Protein 2KPQ (pdb70)

Sequence (100 aa):
MEVQSMLLNDVKWEKPVTISLQNGAPRIFNGVYEAFDFLQHEWPARGDRAHEQALRLCRASLMGDVAGEIARTAFVAASRQAHCLMEDKAEAPNTIASGSMEVQSMLLNDVKWEKPVTISLQNGAPRIFNGVYEAFDFLQHEWPARGDRAHEQALRLCRASLMGDVAGEIARTAFVAASRQAHCLMEDKAEAPNTIASGSMEVQSMLLNDVKWEKPVTISLQNGAPRIFNGVYEAFDFLQHEWPARGDRAHEQALRLCRASLMGDVAGEIARTAFVAASRQAHCLMEDKAEAPNTIASGSMEVQSMLLNDVKWEKPVTISLQNGAPRIFNGVYEAFDFLQHEWPARGDRAHEQALRLCRASLMGDVAGEIARTAFVAASRQAHCLMEDKAEAPNTIASGSMEVQSMLLNDVKWEKPVTISLQNGAPRIFNGVYEAFDFLQHEWPARGDRAHEQALRLCRASLMGDVAGEIARTAFVAASRQAHCLMEDKAEAPNTIASGSMEVQSMLLNDVKWEKPVTISLQNGAPRIFNGVYEAFDFLQHEWPARGDRAHEQALRLCRASLMGDVAGEIARTAFVAASRQAHCLMEDKAEAPNTIASGSMEVQSMLLNDVKWEKPVTISLQNGAPRIFNGVYEAFDFLQHEWPARGDRAHEQALRLCRASLMGDVAGEIARTAFVAASRQAHCLMEDKAEAPNTIASGSMEVQSMLLNDVKWEKPVTISLQNGAPRIFNGVYEAFDFLQHEWPARGDRAHEQALRLCRASLMGDVAGEIARTAFVAASRQAHCLMEDKAEAPNTIASGSMEVQSMLLNDVKWEKPVTISLQNGAPRIFNGVYEAFDFLQHEWPARGDRAHEQALRLCRASLMGDVAGEIARTAFVAASRQAHCLMEDKAEAPNTIASGSMEVQSMLLNDVKWEKPVTISLQNGAPRIFNGVYEAFDFLQHEWPARGDRAHEQALRLCRASLMGDVAGEIARTAFVAASRQAHCLMEDKAEAPNTIASGSMEVQSMLLNDVKWEKPVTISLQNGAPRIFNGVYEAFDFLQHEWPARGDRAHEQALRLCRASLMGDVAGEIARTAFVAASRQAHCLMEDKAEAPNTIASGSMEVQSMLLNDVKWEKPVTISLQNGAPRIFNGVYEAFDFLQHEWPARGDRAHEQALRLCRASLMGDVAGEIARTAFVAASRQAHCLMEDKAEAPNTIASGSMEVQSMLLNDVKWEKPVTISLQNGAPRIFNGVYEAFDFLQHEWPARGDRAHEQALRLCRASLMGDVAGEIARTAFVAASRQAHCLMEDKAEAPNTIASGSMEVQSMLLNDVKWEKPVTISLQNGAPRIFNGVYEAFDFLQHEWPARGDRAHEQALRLCRASLMGDVAGEIARTAFVAASRQAHCLMEDKAEAPNTIASGSMEVQSMLLNDVKWEKPVTISLQNGAPRIFNGVYEAFDFLQHEWPARGDRAHEQALRLCRASLMGDVAGEIARTAFVAASRQAHCLMEDKAEAPNTIASGSMEVQSMLLNDVKWEKPVTISLQNGAPRIFNGVYEAFDFLQHEWPARGDRAHEQALRLCRASLMGDVAGEIARTAFVAASRQAHCLMEDKAEAPNTIASGSMEVQSMLLNDVKWEKPVTISLQNGAPRIFNGVYEAFDFLQHEWPARGDRAHEQALRLCRASLMGDVAGEIARTAFVAASRQAHCLMEDKAEAPNTIASGSMEVQSMLLNDVKWEKPVTISLQNGAPRIFNGVYEAFDFLQHEWPARGDRAHEQALRLCRASLMGDVAGEIARTAFVAASRQAHCLMEDKAEAPNTIASGSMEVQSMLLNDVKWEKPVTISLQNGAPRIFNGVYEAFDFLQHEWPARGDRAHEQALRLCRASLMGDVAGEIARTAFVAASRQAHCLMEDKAEAPNTIASGSMEVQSMLLNDVKWEKPVTISLQNGAPRIFNGVYEAFDFLQHEWPARGDRAHEQALRLCRASLMGDVAGEIARTAFVAASRQAHCLMEDKAEAPNTIASGS

Radius of gyration: 15.76 Å; Cα contacts (8 Å, |Δi|>4): 113; chains: 1; bounding box: 36×50×28 Å

CATH classification: 6.10.250.730

InterPro domains:
  IPR010385 Protein of unknown function DUF982 [PF06169] (15-85)

Nearest PDB structures (foldseek):
  2kpq-assembly1_A  TM=7.715E-01  e=2.551E-13  Agrobacterium fabrum str. C58
  2kpq-assembly1_A  TM=7.469E-01  e=4.978E-14  Agrobacterium fabrum str. C58
  3fy6-assembly2_B  TM=4.706E-01  e=4.687E+00  Vibrio cholerae
  2kpq-assembly1_A  TM=7.406E-01  e=2.016E-14  Agrobacterium fabrum str. C58
  4h3t-assembly1_A  TM=1.850E-01  e=7.872E+00  Acidimicrobium ferrooxidans DSM 10331

Organism: Agrobacterium fabrum (strain C58 / ATCC 33970) (NCBI:txid176299)

Structure (mmCIF, N/CA/C/O backbone):
data_2KPQ
#
_entry.id   2KPQ
#
loop_
_atom_site.group_PDB
_atom_site.id
_atom_site.type_symbol
_atom_site.label_atom_id
_atom_site.label_alt_id
_atom_site.label_comp_id
_atom_site.label_asym_id
_atom_site.label_entity_id
_atom_site.label_seq_id
_atom_site.pdbx_PDB_ins_code
_atom_site.Cartn_x
_atom_site.Cartn_y
_atom_site.Cartn_z
_atom_site.occupancy
_atom_site.B_iso_or_equiv
_atom_site.auth_seq_id
_atom_site.auth_comp_id
_atom_site.auth_asym_id
_atom_site.auth_atom_id
_atom_site.pdbx_PDB_model_num
ATOM 1 N N . MET A 1 1 ? -22.803 10.735 14.882 1.00 0.00 1 MET A N 1
ATOM 2 C CA . MET A 1 1 ? -22.696 9.257 14.872 1.00 0.00 1 MET A CA 1
ATOM 3 C C . MET A 1 1 ? -21.247 8.828 15.007 1.00 0.00 1 MET A C 1
ATOM 4 O O . MET A 1 1 ? -20.386 9.295 14.259 1.00 0.00 1 MET A O 1
ATOM 20 N N . GLU A 1 2 ? -20.976 7.949 15.959 1.00 0.00 2 GLU A N 1
ATOM 21 C CA . GLU A 1 2 ? -19.646 7.385 16.105 1.00 0.00 2 GLU A CA 1
ATOM 22 C C . GLU A 1 2 ? -19.369 6.434 14.952 1.00 0.00 2 GLU A C 1
ATOM 23 O O . GLU A 1 2 ? -19.946 5.347 14.878 1.00 0.00 2 GLU A O 1
ATOM 35 N N . VAL A 1 3 ? -18.511 6.859 14.040 1.00 0.00 3 VAL A N 1
ATOM 36 C CA . VAL A 1 3 ? -18.199 6.067 12.861 1.00 0.00 3 VAL A CA 1
ATOM 37 C C . VAL A 1 3 ? -17.252 4.925 13.205 1.00 0.00 3 VAL A C 1
ATOM 38 O O . VAL A 1 3 ? -16.529 4.982 14.200 1.00 0.00 3 VAL A O 1
ATOM 51 N N . GLN A 1 4 ? -17.266 3.889 12.376 1.00 0.00 4 GLN A N 1
ATOM 52 C CA . GLN A 1 4 ? -16.395 2.736 12.575 1.00 0.00 4 GLN A CA 1
ATOM 53 C C . GLN A 1 4 ? -14.974 3.062 12.133 1.00 0.00 4 GLN A C 1
ATOM 54 O O . GLN A 1 4 ? -14.041 2.292 12.362 1.00 0.00 4 GLN A O 1
ATOM 68 N N . SER A 1 5 ? -14.826 4.211 11.490 1.00 0.00 5 SER A N 1
ATOM 69 C CA . SER A 1 5 ? -13.522 4.735 11.137 1.00 0.00 5 SER A CA 1
ATOM 70 C C . SER A 1 5 ? -12.969 5.535 12.316 1.00 0.00 5 SER A C 1
ATOM 71 O O . SER A 1 5 ? -13.576 5.559 13.386 1.00 0.00 5 SER A O 1
ATOM 79 N N . MET A 1 6 ? -11.836 6.192 12.134 1.00 0.00 6 MET A N 1
ATOM 80 C CA . MET A 1 6 ? -11.230 6.946 13.222 1.00 0.00 6 MET A CA 1
ATOM 81 C C . MET A 1 6 ? -11.095 8.411 12.840 1.00 0.00 6 MET A C 1
ATOM 82 O O . MET A 1 6 ? -11.334 8.784 11.692 1.00 0.00 6 MET A O 1
ATOM 96 N N . LEU A 1 7 ? -10.719 9.237 13.804 1.00 0.00 7 LEU A N 1
ATOM 97 C CA . LEU A 1 7 ? -10.471 10.646 13.544 1.00 0.00 7 LEU A CA 1
ATOM 98 C C . LEU A 1 7 ? -9.016 10.831 13.132 1.00 0.00 7 LEU A C 1
ATOM 99 O O . LEU A 1 7 ? -8.693 11.666 12.290 1.00 0.00 7 LEU A O 1
ATOM 115 N N . LEU A 1 8 ? -8.144 10.027 13.728 1.00 0.00 8 LEU A N 1
ATOM 116 C CA . LEU A 1 8 ? -6.730 10.035 13.377 1.00 0.00 8 LEU A CA 1
ATOM 117 C C . LEU A 1 8 ? -6.499 9.231 12.103 1.00 0.00 8 LEU A C 1
ATOM 118 O O . LEU A 1 8 ? -5.463 9.357 11.450 1.00 0.00 8 LEU A O 1
ATOM 134 N N . ASN A 1 9 ? -7.475 8.403 11.757 1.00 0.00 9 ASN A N 1
ATOM 135 C CA . ASN A 1 9 ? -7.428 7.640 10.520 1.00 0.00 9 ASN A CA 1
ATOM 136 C C . ASN A 1 9 ? -8.682 7.915 9.709 1.00 0.00 9 ASN A C 1
ATOM 137 O O . ASN A 1 9 ? -9.707 7.254 9.894 1.00 0.00 9 ASN A O 1
ATOM 148 N N . ASP A 1 10 ? -8.586 8.913 8.836 1.00 0.00 10 ASP A N 1
ATOM 149 C CA . ASP A 1 10 ? -9.723 9.405 8.054 1.00 0.00 10 ASP A CA 1
ATOM 150 C C . ASP A 1 10 ? -10.465 8.269 7.367 1.00 0.00 10 ASP A C 1
ATOM 151 O O . ASP A 1 10 ? -11.694 8.196 7.408 1.00 0.00 10 ASP A O 1
ATOM 160 N N . VAL A 1 11 ? -9.712 7.383 6.746 1.00 0.00 11 VAL A N 1
ATOM 161 C CA . VAL A 1 11 ? -10.288 6.231 6.079 1.00 0.00 11 VAL A CA 1
ATOM 162 C C . VAL A 1 11 ? -9.725 4.938 6.663 1.00 0.00 11 VAL A C 1
ATOM 163 O O . VAL A 1 11 ? -8.535 4.634 6.531 1.00 0.00 11 VAL A O 1
ATOM 176 N N . LYS A 1 12 ? -10.582 4.196 7.341 1.00 0.00 12 LYS A N 1
ATOM 177 C CA . LYS A 1 12 ? -10.186 2.929 7.926 1.00 0.00 12 LYS A CA 1
ATOM 178 C C . LYS A 1 12 ? -10.369 1.811 6.907 1.00 0.00 12 LYS A C 1
ATOM 179 O O . LYS A 1 12 ? -11.297 1.848 6.099 1.00 0.00 12 LYS A O 1
ATOM 198 N N . TRP A 1 13 ? -9.487 0.826 6.949 1.00 0.00 13 TRP A N 1
ATOM 199 C CA . TRP A 1 13 ? -9.499 -0.249 5.974 1.00 0.00 13 TRP A CA 1
ATOM 200 C C . TRP A 1 13 ? -10.371 -1.397 6.473 1.00 0.00 13 TRP A C 1
ATOM 201 O O . TRP A 1 13 ? -10.985 -1.302 7.537 1.00 0.00 13 TRP A O 1
ATOM 222 N N . GLU A 1 14 ? -10.420 -2.477 5.704 1.00 0.00 14 GLU A N 1
ATOM 223 C CA . GLU A 1 14 ? -11.187 -3.654 6.088 1.00 0.00 14 GLU A CA 1
ATOM 224 C C . GLU A 1 14 ? -10.570 -4.306 7.322 1.00 0.00 14 GLU A C 1
ATOM 225 O O . GLU A 1 14 ? -11.281 -4.952 8.097 1.00 0.00 14 GLU A O 1
ATOM 237 N N . LYS A 1 15 ? -9.239 -4.126 7.453 1.00 0.00 15 LYS A N 1
ATOM 238 C CA . LYS A 1 15 ? -8.416 -4.567 8.601 1.00 0.00 15 LYS A CA 1
ATOM 239 C C . LYS A 1 15 ? -7.440 -5.705 8.239 1.00 0.00 15 LYS A C 1
ATOM 240 O O . LYS A 1 15 ? -6.243 -5.555 8.456 1.00 0.00 15 LYS A O 1
ATOM 259 N N . PRO A 1 16 ? -7.897 -6.857 7.695 1.00 0.00 16 PRO A N 1
ATOM 260 C CA . PRO A 1 16 ? -6.995 -7.980 7.387 1.00 0.00 16 PRO A CA 1
ATOM 261 C C . PRO A 1 16 ? -6.105 -7.733 6.161 1.00 0.00 16 PRO A C 1
ATOM 262 O O . PRO A 1 16 ? -6.120 -8.510 5.208 1.00 0.00 16 PRO A O 1
ATOM 273 N N . VAL A 1 17 ? -5.325 -6.660 6.202 1.00 0.00 17 VAL A N 1
ATOM 274 C CA . VAL A 1 17 ? -4.390 -6.338 5.130 1.00 0.00 17 VAL A CA 1
ATOM 275 C C . VAL A 1 17 ? -2.955 -6.477 5.633 1.00 0.00 17 VAL A C 1
ATOM 276 O O . VAL A 1 17 ? -2.481 -5.656 6.419 1.00 0.00 17 VAL A O 1
ATOM 289 N N . THR A 1 18 ? -2.280 -7.523 5.186 1.00 0.00 18 THR A N 1
ATOM 290 C CA . THR A 1 18 ? -0.949 -7.848 5.675 1.00 0.00 18 THR A CA 1
ATOM 291 C C . THR A 1 18 ? 0.132 -7.546 4.637 1.00 0.00 18 THR A C 1
ATOM 292 O O . THR A 1 18 ? 0.095 -8.053 3.516 1.00 0.00 18 THR A O 1
ATOM 303 N N . ILE A 1 19 ? 1.090 -6.712 5.018 1.00 0.00 19 ILE A N 1
ATOM 304 C CA . ILE A 1 19 ? 2.263 -6.458 4.193 1.00 0.00 19 ILE A CA 1
ATOM 305 C C . ILE A 1 19 ? 3.448 -7.258 4.723 1.00 0.00 19 ILE A C 1
ATOM 306 O O . ILE A 1 19 ? 3.854 -7.090 5.872 1.00 0.00 19 ILE A O 1
ATOM 322 N N . SER A 1 20 ? 3.983 -8.139 3.893 1.00 0.00 20 SER A N 1
ATOM 323 C CA . SER A 1 20 ? 5.108 -8.968 4.293 1.00 0.00 20 SER A CA 1
ATOM 324 C C . SER A 1 20 ? 6.413 -8.205 4.101 1.00 0.00 20 SER A C 1
ATOM 325 O O . SER A 1 20 ? 6.860 -7.992 2.973 1.00 0.00 20 SER A O 1
ATOM 333 N N . LEU A 1 21 ? 7.001 -7.767 5.204 1.00 0.00 21 LEU A N 1
ATOM 334 C CA . LEU A 1 21 ? 8.257 -7.035 5.159 1.00 0.00 21 LEU A CA 1
ATOM 335 C C . LEU A 1 21 ? 9.435 -7.999 5.191 1.00 0.00 21 LEU A C 1
ATOM 336 O O . LEU A 1 21 ? 9.538 -8.839 6.087 1.00 0.00 21 LEU A O 1
ATOM 352 N N . GLN A 1 22 ? 10.319 -7.867 4.210 1.00 0.00 22 GLN A N 1
ATOM 353 C CA . GLN A 1 22 ? 11.486 -8.735 4.098 1.00 0.00 22 GLN A CA 1
ATOM 354 C C . GLN A 1 22 ? 12.393 -8.580 5.312 1.00 0.00 22 GLN A C 1
ATOM 355 O O . GLN A 1 22 ? 12.797 -9.565 5.928 1.00 0.00 22 GLN A O 1
ATOM 369 N N . ASN A 1 23 ? 12.682 -7.336 5.666 1.00 0.00 23 ASN A N 1
ATOM 370 C CA . ASN A 1 23 ? 13.571 -7.044 6.784 1.00 0.00 23 ASN A CA 1
ATOM 371 C C . ASN A 1 23 ? 12.780 -6.759 8.049 1.00 0.00 23 ASN A C 1
ATOM 372 O O . ASN A 1 23 ? 13.317 -6.223 9.018 1.00 0.00 23 ASN A O 1
ATOM 383 N N . GLY A 1 24 ? 11.509 -7.128 8.044 1.00 0.00 24 GLY A N 1
ATOM 384 C CA . GLY A 1 24 ? 10.671 -6.899 9.196 1.00 0.00 24 GLY A CA 1
ATOM 385 C C . GLY A 1 24 ? 9.761 -8.069 9.481 1.00 0.00 24 GLY A C 1
ATOM 386 O O . GLY A 1 24 ? 10.225 -9.172 9.771 1.00 0.00 24 GLY A O 1
ATOM 390 N N . ALA A 1 25 ? 8.466 -7.836 9.373 1.00 0.00 25 ALA A N 1
ATOM 391 C CA . ALA A 1 25 ? 7.472 -8.849 9.680 1.00 0.00 25 ALA A CA 1
ATOM 392 C C . ALA A 1 25 ? 6.160 -8.517 8.982 1.00 0.00 25 ALA A C 1
ATOM 393 O O . ALA A 1 25 ? 5.978 -7.390 8.522 1.00 0.00 25 ALA A O 1
ATOM 400 N N . PRO A 1 26 ? 5.248 -9.500 8.857 1.00 0.00 26 PRO A N 1
ATOM 401 C CA . PRO A 1 26 ? 3.894 -9.268 8.341 1.00 0.00 26 PRO A CA 1
ATOM 402 C C . PRO A 1 26 ? 3.173 -8.166 9.112 1.00 0.00 26 PRO A C 1
ATOM 403 O O . PRO A 1 26 ? 2.695 -8.375 10.229 1.00 0.00 26 PRO A O 1
ATOM 414 N N . ARG A 1 27 ? 3.123 -6.988 8.516 1.00 0.00 27 ARG A N 1
ATOM 415 C CA . ARG A 1 27 ? 2.520 -5.834 9.152 1.00 0.00 27 ARG A CA 1
ATOM 416 C C . ARG A 1 27 ? 1.084 -5.656 8.681 1.00 0.00 27 ARG A C 1
ATOM 417 O O . ARG A 1 27 ? 0.832 -5.360 7.510 1.00 0.00 27 ARG A O 1
ATOM 438 N N . ILE A 1 28 ? 0.153 -5.864 9.596 1.00 0.00 28 ILE A N 1
ATOM 439 C CA . ILE A 1 28 ? -1.263 -5.738 9.298 1.00 0.00 28 ILE A CA 1
ATOM 440 C C . ILE A 1 28 ? -1.743 -4.326 9.615 1.00 0.00 28 ILE A C 1
ATOM 441 O O . ILE A 1 28 ? -1.645 -3.869 10.756 1.00 0.00 28 ILE A O 1
ATOM 457 N N . PHE A 1 29 ? -2.243 -3.635 8.600 1.00 0.00 29 PHE A N 1
ATOM 458 C CA . PHE A 1 29 ? -2.709 -2.264 8.763 1.00 0.00 29 PHE A CA 1
ATOM 459 C C . PHE A 1 29 ? -4.192 -2.239 9.099 1.00 0.00 29 PHE A C 1
ATOM 460 O O . PHE A 1 29 ? -4.935 -3.144 8.733 1.00 0.00 29 PHE A O 1
ATOM 477 N N . ASN A 1 30 ? -4.617 -1.193 9.787 1.00 0.00 30 ASN A N 1
ATOM 478 C CA . ASN A 1 30 ? -6.012 -1.044 10.170 1.00 0.00 30 ASN A CA 1
ATOM 479 C C . ASN A 1 30 ? -6.665 0.055 9.350 1.00 0.00 30 ASN A C 1
ATOM 480 O O . ASN A 1 30 ? -7.880 0.062 9.155 1.00 0.00 30 ASN A O 1
ATOM 491 N N . GLY A 1 31 ? -5.855 0.985 8.866 1.00 0.00 31 GLY A N 1
ATOM 492 C CA . GLY A 1 31 ? -6.382 2.102 8.119 1.00 0.00 31 GLY A CA 1
ATOM 493 C C . GLY A 1 31 ? -5.558 2.418 6.896 1.00 0.00 31 GLY A C 1
ATOM 494 O O . GLY A 1 31 ? -4.363 2.119 6.845 1.00 0.00 31 GLY A O 1
ATOM 498 N N . VAL A 1 32 ? -6.192 3.039 5.912 1.00 0.00 32 VAL A N 1
ATOM 499 C CA . VAL A 1 32 ? -5.520 3.389 4.671 1.00 0.00 32 VAL A CA 1
ATOM 500 C C . VAL A 1 32 ? -4.541 4.534 4.915 1.00 0.00 32 VAL A C 1
ATOM 501 O O . VAL A 1 32 ? -3.535 4.671 4.219 1.00 0.00 32 VAL A O 1
ATOM 514 N N . TYR A 1 33 ? -4.827 5.337 5.934 1.00 0.00 33 TYR A N 1
ATOM 515 C CA . TYR A 1 33 ? -3.964 6.454 6.289 1.00 0.00 33 TYR A CA 1
ATOM 516 C C . TYR A 1 33 ? -2.594 5.944 6.736 1.00 0.00 33 TYR A C 1
ATOM 517 O O . TYR A 1 33 ? -1.566 6.558 6.444 1.00 0.00 33 TYR A O 1
ATOM 535 N N . GLU A 1 34 ? -2.590 4.804 7.423 1.00 0.00 34 GLU A N 1
ATOM 536 C CA . GLU A 1 34 ? -1.346 4.185 7.867 1.00 0.00 34 GLU A CA 1
ATOM 537 C C . GLU A 1 34 ? -0.532 3.740 6.660 1.00 0.00 34 GLU A C 1
ATOM 538 O O . GLU A 1 34 ? 0.670 3.985 6.577 1.00 0.00 34 GLU A O 1
ATOM 550 N N . ALA A 1 35 ? -1.215 3.093 5.723 1.00 0.00 35 ALA A N 1
ATOM 551 C CA . ALA A 1 35 ? -0.582 2.570 4.524 1.00 0.00 35 ALA A CA 1
ATOM 552 C C . ALA A 1 35 ? -0.005 3.693 3.669 1.00 0.00 35 ALA A C 1
ATOM 553 O O . ALA A 1 35 ? 1.118 3.594 3.179 1.00 0.00 35 ALA A O 1
ATOM 560 N N . PHE A 1 36 ? -0.774 4.767 3.509 1.00 0.00 36 PHE A N 1
ATOM 561 C CA . PHE A 1 36 ? -0.332 5.925 2.737 1.00 0.00 36 PHE A CA 1
ATOM 562 C C . PHE A 1 36 ? 0.935 6.524 3.343 1.00 0.00 36 PHE A C 1
ATOM 563 O O . PHE A 1 36 ? 1.871 6.881 2.628 1.00 0.00 36 PHE A O 1
ATOM 580 N N . ASP A 1 37 ? 0.960 6.624 4.666 1.00 0.00 37 ASP A N 1
ATOM 581 C CA . ASP A 1 37 ? 2.127 7.143 5.371 1.00 0.00 37 ASP A CA 1
ATOM 582 C C . ASP A 1 37 ? 3.301 6.175 5.238 1.00 0.00 37 ASP A C 1
ATOM 583 O O . ASP A 1 37 ? 4.439 6.583 4.991 1.00 0.00 37 ASP A O 1
ATOM 592 N N . PHE A 1 38 ? 3.004 4.889 5.381 1.00 0.00 38 PHE A N 1
ATOM 593 C CA . PHE A 1 38 ? 4.000 3.827 5.254 1.00 0.00 38 PHE A CA 1
ATOM 594 C C . PHE A 1 38 ? 4.675 3.857 3.883 1.00 0.00 38 PHE A C 1
ATOM 595 O O . PHE A 1 38 ? 5.888 3.665 3.777 1.00 0.00 38 PHE A O 1
ATOM 612 N N . LEU A 1 39 ? 3.884 4.127 2.849 1.00 0.00 39 LEU A N 1
ATOM 613 C CA . LEU A 1 39 ? 4.378 4.185 1.474 1.00 0.00 39 LEU A CA 1
ATOM 614 C C . LEU A 1 39 ? 5.465 5.244 1.300 1.00 0.00 39 LEU A C 1
ATOM 615 O O . LEU A 1 39 ? 6.286 5.157 0.387 1.00 0.00 39 LEU A O 1
ATOM 631 N N . GLN A 1 40 ? 5.461 6.249 2.165 1.00 0.00 40 GLN A N 1
ATOM 632 C CA . GLN A 1 40 ? 6.418 7.340 2.052 1.00 0.00 40 GLN A CA 1
ATOM 633 C C . GLN A 1 40 ? 7.602 7.131 2.989 1.00 0.00 40 GLN A C 1
ATOM 634 O O . GLN A 1 40 ? 8.702 7.609 2.722 1.00 0.00 40 GLN A O 1
ATOM 648 N N . HIS A 1 41 ? 7.374 6.408 4.077 1.00 0.00 41 HIS A N 1
ATOM 649 C CA . HIS A 1 41 ? 8.413 6.198 5.079 1.00 0.00 41 HIS A CA 1
ATOM 650 C C . HIS A 1 41 ? 9.436 5.168 4.625 1.00 0.00 41 HIS A C 1
ATOM 651 O O . HIS A 1 41 ? 10.540 5.522 4.215 1.00 0.00 41 HIS A O 1
ATOM 666 N N . GLU A 1 42 ? 9.068 3.897 4.694 1.00 0.00 42 GLU A N 1
ATOM 667 C CA . GLU A 1 42 ? 10.010 2.826 4.411 1.00 0.00 42 GLU A CA 1
ATOM 668 C C . GLU A 1 42 ? 9.386 1.750 3.537 1.00 0.00 42 GLU A C 1
ATOM 669 O O . GLU A 1 42 ? 9.128 0.632 3.989 1.00 0.00 42 GLU A O 1
ATOM 681 N N . TRP A 1 43 ? 9.116 2.105 2.294 1.00 0.00 43 TRP A N 1
ATOM 682 C CA . TRP A 1 43 ? 8.693 1.135 1.302 1.00 0.00 43 TRP A CA 1
ATOM 683 C C . TRP A 1 43 ? 9.934 0.581 0.600 1.00 0.00 43 TRP A C 1
ATOM 684 O O . TRP A 1 43 ? 10.675 1.334 -0.035 1.00 0.00 43 TRP A O 1
ATOM 705 N N . PRO A 1 44 ? 10.179 -0.739 0.731 1.00 0.00 44 PRO A N 1
ATOM 706 C CA . PRO A 1 44 ? 11.415 -1.393 0.265 1.00 0.00 44 PRO A CA 1
ATOM 707 C C . PRO A 1 44 ? 11.788 -1.052 -1.180 1.00 0.00 44 PRO A C 1
ATOM 708 O O . PRO A 1 44 ? 12.752 -0.324 -1.425 1.00 0.00 44 PRO A O 1
ATOM 719 N N . ALA A 1 45 ? 11.031 -1.577 -2.129 1.00 0.00 45 ALA A N 1
ATOM 720 C CA . ALA A 1 45 ? 11.286 -1.315 -3.536 1.00 0.00 45 ALA A CA 1
ATOM 721 C C . ALA A 1 45 ? 10.186 -0.438 -4.103 1.00 0.00 45 ALA A C 1
ATOM 722 O O . ALA A 1 45 ? 9.067 -0.897 -4.305 1.00 0.00 45 ALA A O 1
ATOM 729 N N . ARG A 1 46 ? 10.508 0.824 -4.340 1.00 0.00 46 ARG A N 1
ATOM 730 C CA . ARG A 1 46 ? 9.520 1.805 -4.768 1.00 0.00 46 ARG A CA 1
ATOM 731 C C . ARG A 1 46 ? 8.921 1.414 -6.110 1.00 0.00 46 ARG A C 1
ATOM 732 O O . ARG A 1 46 ? 7.794 0.921 -6.174 1.00 0.00 46 ARG A O 1
ATOM 753 N N . GLY A 1 47 ? 9.647 1.675 -7.177 1.00 0.00 47 GLY A N 1
ATOM 754 C CA . GLY A 1 47 ? 9.266 1.149 -8.465 1.00 0.00 47 GLY A CA 1
ATOM 755 C C . GLY A 1 47 ? 9.113 2.219 -9.519 1.00 0.00 47 GLY A C 1
ATOM 756 O O . GLY A 1 47 ? 10.098 2.701 -10.080 1.00 0.00 47 GLY A O 1
ATOM 760 N N . ASP A 1 48 ? 7.871 2.620 -9.747 1.00 0.00 48 ASP A N 1
ATOM 761 C CA . ASP A 1 48 ? 7.540 3.558 -10.809 1.00 0.00 48 ASP A CA 1
ATOM 762 C C . ASP A 1 48 ? 6.105 4.069 -10.613 1.00 0.00 48 ASP A C 1
ATOM 763 O O . ASP A 1 48 ? 5.681 4.322 -9.478 1.00 0.00 48 ASP A O 1
ATOM 772 N N . ARG A 1 49 ? 5.364 4.207 -11.708 1.00 0.00 49 ARG A N 1
ATOM 773 C CA . ARG A 1 49 ? 3.994 4.707 -11.676 1.00 0.00 49 ARG A CA 1
ATOM 774 C C . ARG A 1 49 ? 3.096 3.870 -10.772 1.00 0.00 49 ARG A C 1
ATOM 775 O O . ARG A 1 49 ? 2.205 4.407 -10.123 1.00 0.00 49 ARG A O 1
ATOM 796 N N . ALA A 1 50 ? 3.328 2.561 -10.728 1.00 0.00 50 ALA A N 1
ATOM 797 C CA . ALA A 1 50 ? 2.537 1.676 -9.872 1.00 0.00 50 ALA A CA 1
ATOM 798 C C . ALA A 1 50 ? 2.658 2.087 -8.406 1.00 0.00 50 ALA A C 1
ATOM 799 O O . ALA A 1 50 ? 1.690 2.017 -7.649 1.00 0.00 50 ALA A O 1
ATOM 806 N N . HIS A 1 51 ? 3.849 2.530 -8.017 1.00 0.00 51 HIS A N 1
ATOM 807 C CA . HIS A 1 51 ? 4.072 3.042 -6.670 1.00 0.00 51 HIS A CA 1
ATOM 808 C C . HIS A 1 51 ? 3.252 4.312 -6.457 1.00 0.00 51 HIS A C 1
ATOM 809 O O . HIS A 1 51 ? 2.617 4.489 -5.415 1.00 0.00 51 HIS A O 1
ATOM 824 N N . GLU A 1 52 ? 3.261 5.186 -7.457 1.00 0.00 52 GLU A N 1
ATOM 825 C CA . GLU A 1 52 ? 2.502 6.428 -7.386 1.00 0.00 52 GLU A CA 1
ATOM 826 C C . GLU A 1 52 ? 1.003 6.147 -7.350 1.00 0.00 52 GLU A C 1
ATOM 827 O O . GLU A 1 52 ? 0.258 6.823 -6.646 1.00 0.00 52 GLU A O 1
ATOM 839 N N . GLN A 1 53 ? 0.573 5.135 -8.099 1.00 0.00 53 GLN A N 1
ATOM 840 C CA . GLN A 1 53 ? -0.828 4.725 -8.113 1.00 0.00 53 GLN A CA 1
ATOM 841 C C . GLN A 1 53 ? -1.282 4.309 -6.719 1.00 0.00 53 GLN A C 1
ATOM 842 O O . GLN A 1 53 ? -2.409 4.597 -6.313 1.00 0.00 53 GLN A O 1
ATOM 856 N N . ALA A 1 54 ? -0.393 3.640 -5.990 1.00 0.00 54 ALA A N 1
ATOM 857 C CA . ALA A 1 54 ? -0.677 3.237 -4.620 1.00 0.00 54 ALA A CA 1
ATOM 858 C C . ALA A 1 54 ? -0.986 4.455 -3.757 1.00 0.00 54 ALA A C 1
ATOM 859 O O . ALA A 1 54 ? -2.013 4.499 -3.080 1.00 0.00 54 ALA A O 1
ATOM 866 N N . LEU A 1 55 ? -0.103 5.452 -3.798 1.00 0.00 55 LEU A N 1
ATOM 867 C CA . LEU A 1 55 ? -0.316 6.691 -3.046 1.00 0.00 55 LEU A CA 1
ATOM 868 C C . LEU A 1 55 ? -1.554 7.429 -3.553 1.00 0.00 55 LEU A C 1
ATOM 869 O O . LEU A 1 55 ? -2.330 7.978 -2.769 1.00 0.00 55 LEU A O 1
ATOM 885 N N . ARG A 1 56 ? -1.725 7.424 -4.868 1.00 0.00 56 ARG A N 1
ATOM 886 C CA . ARG A 1 56 ? -2.835 8.107 -5.523 1.00 0.00 56 ARG A CA 1
ATOM 887 C C . ARG A 1 56 ? -4.176 7.590 -5.014 1.00 0.00 56 ARG A C 1
ATOM 888 O O . ARG A 1 56 ? -5.040 8.366 -4.600 1.00 0.00 56 ARG A O 1
ATOM 909 N N . LEU A 1 57 ? -4.335 6.275 -5.030 1.00 0.00 57 LEU A N 1
ATOM 910 C CA . LEU A 1 57 ? -5.587 5.653 -4.621 1.00 0.00 57 LEU A CA 1
ATOM 911 C C . LEU A 1 57 ? -5.822 5.808 -3.124 1.00 0.00 57 LEU A C 1
ATOM 912 O O . LEU A 1 57 ? -6.962 5.952 -2.685 1.00 0.00 57 LEU A O 1
ATOM 928 N N . CYS A 1 58 ? -4.750 5.792 -2.340 1.00 0.00 58 CYS A N 1
ATOM 929 C CA . CYS A 1 58 ? -4.863 6.034 -0.906 1.00 0.00 58 CYS A CA 1
ATOM 930 C C . CYS A 1 58 ? -5.351 7.458 -0.650 1.00 0.00 58 CYS A C 1
ATOM 931 O O . CYS A 1 58 ? -6.132 7.706 0.268 1.00 0.00 58 CYS A O 1
ATOM 939 N N . ARG A 1 59 ? -4.904 8.384 -1.491 1.00 0.00 59 ARG A N 1
ATOM 940 C CA . ARG A 1 59 ? -5.341 9.771 -1.418 1.00 0.00 59 ARG A CA 1
ATOM 941 C C . ARG A 1 59 ? -6.831 9.875 -1.742 1.00 0.00 59 ARG A C 1
ATOM 942 O O . ARG A 1 59 ? -7.573 10.614 -1.092 1.00 0.00 59 ARG A O 1
ATOM 963 N N . ALA A 1 60 ? -7.261 9.119 -2.745 1.00 0.00 60 ALA A N 1
ATOM 964 C CA . ALA A 1 60 ? -8.663 9.094 -3.146 1.00 0.00 60 ALA A CA 1
ATOM 965 C C . ALA A 1 60 ? -9.522 8.417 -2.081 1.00 0.00 60 ALA A C 1
ATOM 966 O O . ALA A 1 60 ? -10.693 8.759 -1.898 1.00 0.00 60 ALA A O 1
ATOM 973 N N . SER A 1 61 ? -8.933 7.460 -1.373 1.00 0.00 61 SER A N 1
ATOM 974 C CA . SER A 1 61 ? -9.622 6.775 -0.288 1.00 0.00 61 SER A CA 1
ATOM 975 C C . SER A 1 61 ? -9.949 7.750 0.843 1.00 0.00 61 SER A C 1
ATOM 976 O O . SER A 1 61 ? -10.962 7.604 1.522 1.00 0.00 61 SER A O 1
ATOM 984 N N . LEU A 1 62 ? -9.098 8.761 1.014 1.00 0.00 62 LEU A N 1
ATOM 985 C CA . LEU A 1 62 ? -9.311 9.790 2.031 1.00 0.00 62 LEU A CA 1
ATOM 986 C C . LEU A 1 62 ? -10.578 10.590 1.735 1.00 0.00 62 LEU A C 1
ATOM 987 O O . LEU A 1 62 ? -11.201 11.145 2.638 1.00 0.00 62 LEU A O 1
ATOM 1003 N N . MET A 1 63 ? -10.950 10.645 0.461 1.00 0.00 63 MET A N 1
ATOM 1004 C CA . MET A 1 63 ? -12.155 11.356 0.043 1.00 0.00 63 MET A CA 1
ATOM 1005 C C . MET A 1 63 ? -13.388 10.477 0.218 1.00 0.00 63 MET A C 1
ATOM 1006 O O . MET A 1 63 ? -14.516 10.968 0.260 1.00 0.00 63 MET A O 1
ATOM 1020 N N . GLY A 1 64 ? -13.163 9.176 0.332 1.00 0.00 64 GLY A N 1
ATOM 1021 C CA . GLY A 1 64 ? -14.262 8.243 0.451 1.00 0.00 64 GLY A CA 1
ATOM 1022 C C . GLY A 1 64 ? -14.802 7.829 -0.901 1.00 0.00 64 GLY A C 1
ATOM 1023 O O . GLY A 1 64 ? -15.995 7.559 -1.045 1.00 0.00 64 GLY A O 1
ATOM 1027 N N . ASP A 1 65 ? -13.926 7.789 -1.899 1.00 0.00 65 ASP A N 1
ATOM 1028 C CA . ASP A 1 65 ? -14.318 7.378 -3.243 1.00 0.00 65 ASP A CA 1
ATOM 1029 C C . ASP A 1 65 ? -13.720 6.025 -3.604 1.00 0.00 65 ASP A C 1
ATOM 1030 O O . ASP A 1 65 ? -13.841 5.564 -4.737 1.00 0.00 65 ASP A O 1
ATOM 1039 N N . VAL A 1 66 ? -13.076 5.395 -2.634 1.00 0.00 66 VAL A N 1
ATOM 1040 C CA . VAL A 1 66 ? -12.492 4.076 -2.828 1.00 0.00 66 VAL A CA 1
ATOM 1041 C C . VAL A 1 66 ? -12.870 3.175 -1.659 1.00 0.00 66 VAL A C 1
ATOM 1042 O O . VAL A 1 66 ? -12.849 3.610 -0.508 1.00 0.00 66 VAL A O 1
ATOM 1055 N N . ALA A 1 67 ? -13.242 1.938 -1.957 1.00 0.00 67 ALA A N 1
ATOM 1056 C CA . ALA A 1 67 ? -13.618 0.990 -0.920 1.00 0.00 67 ALA A CA 1
ATOM 1057 C C . ALA A 1 67 ? -12.417 0.159 -0.485 1.00 0.00 67 ALA A C 1
ATOM 1058 O O . ALA A 1 67 ? -11.371 0.172 -1.143 1.00 0.00 67 ALA A O 1
ATOM 1065 N N . GLY A 1 68 ? -12.586 -0.580 0.607 1.00 0.00 68 GLY A N 1
ATOM 1066 C CA . GLY A 1 68 ? -11.486 -1.308 1.213 1.00 0.00 68 GLY A CA 1
ATOM 1067 C C . GLY A 1 68 ? -10.819 -2.299 0.278 1.00 0.00 68 GLY A C 1
ATOM 1068 O O . GLY A 1 68 ? -9.621 -2.190 0.007 1.00 0.00 68 GLY A O 1
ATOM 1072 N N . GLU A 1 69 ? -11.587 -3.253 -0.229 1.00 0.00 69 GLU A N 1
ATOM 1073 C CA . GLU A 1 69 ? -11.034 -4.311 -1.067 1.00 0.00 69 GLU A CA 1
ATOM 1074 C C . GLU A 1 69 ? -10.574 -3.757 -2.412 1.00 0.00 69 GLU A C 1
ATOM 1075 O O . GLU A 1 69 ? -9.663 -4.303 -3.038 1.00 0.00 69 GLU A O 1
ATOM 1087 N N . ILE A 1 70 ? -11.191 -2.662 -2.845 1.00 0.00 70 ILE A N 1
ATOM 1088 C CA . ILE A 1 70 ? -10.807 -2.008 -4.093 1.00 0.00 70 ILE A CA 1
ATOM 1089 C C . ILE A 1 70 ? -9.369 -1.501 -4.007 1.00 0.00 70 ILE A C 1
ATOM 1090 O O . ILE A 1 70 ? -8.517 -1.867 -4.825 1.00 0.00 70 ILE A O 1
ATOM 1106 N N . ALA A 1 71 ? -9.098 -0.677 -2.998 1.00 0.00 71 ALA A N 1
ATOM 1107 C CA . ALA A 1 71 ? -7.754 -0.161 -2.770 1.00 0.00 71 ALA A CA 1
ATOM 1108 C C . ALA A 1 71 ? -6.802 -1.299 -2.432 1.00 0.00 71 ALA A C 1
ATOM 1109 O O . ALA A 1 71 ? -5.649 -1.304 -2.851 1.00 0.00 71 ALA A O 1
ATOM 1116 N N . ARG A 1 72 ? -7.313 -2.270 -1.688 1.00 0.00 72 ARG A N 1
ATOM 1117 C CA . ARG A 1 72 ? -6.542 -3.438 -1.278 1.00 0.00 72 ARG A CA 1
ATOM 1118 C C . ARG A 1 72 ? -5.993 -4.192 -2.485 1.00 0.00 72 ARG A C 1
ATOM 1119 O O . ARG A 1 72 ? -4.800 -4.481 -2.554 1.00 0.00 72 ARG A O 1
ATOM 1140 N N . THR A 1 73 ? -6.866 -4.490 -3.439 1.00 0.00 73 THR A N 1
ATOM 1141 C CA . THR A 1 73 ? -6.475 -5.231 -4.634 1.00 0.00 73 THR A CA 1
ATOM 1142 C C . THR A 1 73 ? -5.418 -4.462 -5.427 1.00 0.00 73 THR A C 1
ATOM 1143 O O . THR A 1 73 ? -4.431 -5.035 -5.892 1.00 0.00 73 THR A O 1
ATOM 1154 N N . ALA A 1 74 ? -5.612 -3.153 -5.548 1.00 0.00 74 ALA A N 1
ATOM 1155 C CA . ALA A 1 74 ? -4.680 -2.312 -6.287 1.00 0.00 74 ALA A CA 1
ATOM 1156 C C . ALA A 1 74 ? -3.367 -2.154 -5.525 1.00 0.00 74 ALA A C 1
ATOM 1157 O O . ALA A 1 74 ? -2.299 -2.033 -6.123 1.00 0.00 74 ALA A O 1
ATOM 1164 N N . PHE A 1 75 ? -3.455 -2.169 -4.201 1.00 0.00 75 PHE A N 1
ATOM 1165 C CA . PHE A 1 75 ? -2.276 -2.080 -3.350 1.00 0.00 75 PHE A CA 1
ATOM 1166 C C . PHE A 1 75 ? -1.401 -3.314 -3.553 1.00 0.00 75 PHE A C 1
ATOM 1167 O O . PHE A 1 75 ? -0.172 -3.229 -3.546 1.00 0.00 75 PHE A O 1
ATOM 1184 N N . VAL A 1 76 ? -2.049 -4.458 -3.751 1.00 0.00 76 VAL A N 1
ATOM 1185 C CA . VAL A 1 76 ? -1.347 -5.701 -4.042 1.00 0.00 76 VAL A CA 1
ATOM 1186 C C . VAL A 1 76 ? -0.653 -5.611 -5.400 1.00 0.00 76 VAL A C 1
ATOM 1187 O O . VAL A 1 76 ? 0.457 -6.111 -5.573 1.00 0.00 76 VAL A O 1
ATOM 1200 N N . ALA A 1 77 ? -1.303 -4.950 -6.352 1.00 0.00 77 ALA A N 1
ATOM 1201 C CA . ALA A 1 77 ? -0.725 -4.747 -7.677 1.00 0.00 77 ALA A CA 1
ATOM 1202 C C . ALA A 1 77 ? 0.529 -3.880 -7.594 1.00 0.00 77 ALA A C 1
ATOM 1203 O O . ALA A 1 77 ? 1.501 -4.105 -8.316 1.00 0.00 77 ALA A O 1
ATOM 1210 N N . ALA A 1 78 ? 0.505 -2.896 -6.704 1.00 0.00 78 ALA A N 1
ATOM 1211 C CA . ALA A 1 78 ? 1.666 -2.046 -6.474 1.00 0.00 78 ALA A CA 1
ATOM 1212 C C . ALA A 1 78 ? 2.766 -2.830 -5.765 1.00 0.00 78 ALA A C 1
ATOM 1213 O O . ALA A 1 78 ? 3.946 -2.711 -6.096 1.00 0.00 78 ALA A O 1
ATOM 1220 N N . SER A 1 79 ? 2.364 -3.643 -4.795 1.00 0.00 79 SER A N 1
ATOM 1221 C CA . SER A 1 79 ? 3.296 -4.498 -4.070 1.00 0.00 79 SER A CA 1
ATOM 1222 C C . SER A 1 79 ? 3.898 -5.543 -5.010 1.00 0.00 79 SER A C 1
ATOM 1223 O O . SER A 1 79 ? 5.006 -6.035 -4.792 1.00 0.00 79 SER A O 1
ATOM 1231 N N . ARG A 1 80 ? 3.157 -5.865 -6.064 1.00 0.00 80 ARG A N 1
ATOM 1232 C CA . ARG A 1 80 ? 3.615 -6.792 -7.089 1.00 0.00 80 ARG A CA 1
ATOM 1233 C C . ARG A 1 80 ? 4.849 -6.244 -7.800 1.00 0.00 80 ARG A C 1
ATOM 1234 O O . ARG A 1 80 ? 5.812 -6.974 -8.036 1.00 0.00 80 ARG A O 1
ATOM 1255 N N . GLN A 1 81 ? 4.825 -4.952 -8.110 1.00 0.00 81 GLN A N 1
ATOM 1256 C CA . GLN A 1 81 ? 5.962 -4.289 -8.742 1.00 0.00 81 GLN A CA 1
ATOM 1257 C C . GLN A 1 81 ? 7.165 -4.307 -7.804 1.00 0.00 81 GLN A C 1
ATOM 1258 O O . GLN A 1 81 ? 8.299 -4.529 -8.227 1.00 0.00 81 GLN A O 1
ATOM 1272 N N . ALA A 1 82 ? 6.895 -4.111 -6.519 1.00 0.00 82 ALA A N 1
ATOM 1273 C CA . ALA A 1 82 ? 7.935 -4.126 -5.498 1.00 0.00 82 ALA A CA 1
ATOM 1274 C C . ALA A 1 82 ? 8.398 -5.549 -5.198 1.00 0.00 82 ALA A C 1
ATOM 1275 O O . ALA A 1 82 ? 9.424 -5.753 -4.546 1.00 0.00 82 ALA A O 1
ATOM 1282 N N . HIS A 1 83 ? 7.623 -6.525 -5.675 1.00 0.00 83 HIS A N 1
ATOM 1283 C CA . HIS A 1 83 ? 7.882 -7.946 -5.421 1.00 0.00 83 HIS A CA 1
ATOM 1284 C C . HIS A 1 83 ? 7.797 -8.236 -3.922 1.00 0.00 83 HIS A C 1
ATOM 1285 O O . HIS A 1 83 ? 8.420 -9.169 -3.418 1.00 0.00 83 HIS A O 1
ATOM 1300 N N . CYS A 1 84 ? 6.995 -7.443 -3.225 1.00 0.00 84 CYS A N 1
ATOM 1301 C CA . CYS A 1 84 ? 6.867 -7.544 -1.776 1.00 0.00 84 CYS A CA 1
ATOM 1302 C C . CYS A 1 84 ? 5.535 -8.205 -1.427 1.00 0.00 84 CYS A C 1
ATOM 1303 O O . CYS A 1 84 ? 4.955 -7.963 -0.367 1.00 0.00 84 CYS A O 1
ATOM 1311 N N . LEU A 1 85 ? 5.076 -9.058 -2.336 1.00 0.00 85 LEU A N 1
ATOM 1312 C CA . LEU A 1 85 ? 3.778 -9.709 -2.218 1.00 0.00 85 LEU A CA 1
ATOM 1313 C C . LEU A 1 85 ? 3.684 -10.575 -0.967 1.00 0.00 85 LEU A C 1
ATOM 1314 O O . LEU A 1 85 ? 4.633 -11.269 -0.600 1.00 0.00 85 LEU A O 1
ATOM 1330 N N . MET A 1 86 ? 2.528 -10.521 -0.320 1.00 0.00 86 MET A N 1
ATOM 1331 C CA . MET A 1 86 ? 2.255 -11.360 0.835 1.00 0.00 86 MET A CA 1
ATOM 1332 C C . MET A 1 86 ? 2.124 -12.817 0.412 1.00 0.00 86 MET A C 1
ATOM 1333 O O . MET A 1 86 ? 1.325 -13.144 -0.465 1.00 0.00 86 MET A O 1
ATOM 1347 N N . GLU A 1 87 ? 2.918 -13.682 1.024 1.00 0.00 87 GLU A N 1
ATOM 1348 C CA . GLU A 1 87 ? 2.815 -15.109 0.774 1.00 0.00 87 GLU A CA 1
ATOM 1349 C C . GLU A 1 87 ? 1.531 -15.643 1.404 1.00 0.00 87 GLU A C 1
ATOM 1350 O O . GLU A 1 87 ? 1.352 -15.581 2.622 1.00 0.00 87 GLU A O 1
ATOM 1362 N N . ASP A 1 88 ? 0.632 -16.131 0.554 1.00 0.00 88 ASP A N 1
ATOM 1363 C CA . ASP A 1 88 ? -0.707 -16.548 0.973 1.00 0.00 88 ASP A CA 1
ATOM 1364 C C . ASP A 1 88 ? -0.658 -17.657 2.021 1.00 0.00 88 ASP A C 1
ATOM 1365 O O . ASP A 1 88 ? 0.171 -18.565 1.945 1.00 0.00 88 ASP A O 1
ATOM 1374 N N . LYS A 1 89 ? -1.555 -17.565 2.999 1.00 0.00 89 LYS A N 1
ATOM 1375 C CA . LYS A 1 89 ? -1.635 -18.539 4.083 1.00 0.00 89 LYS A CA 1
ATOM 1376 C C . LYS A 1 89 ? -2.960 -19.290 4.043 1.00 0.00 89 LYS A C 1
ATOM 1377 O O . LYS A 1 89 ? -3.893 -18.886 3.349 1.00 0.00 89 LYS A O 1
ATOM 1396 N N . ALA A 1 90 ? -3.042 -20.374 4.797 1.00 0.00 90 ALA A N 1
ATOM 1397 C CA . ALA A 1 90 ? -4.260 -21.159 4.877 1.00 0.00 90 ALA A CA 1
ATOM 1398 C C . ALA A 1 90 ? -4.787 -21.171 6.305 1.00 0.00 90 ALA A C 1
ATOM 1399 O O . ALA A 1 90 ? -4.030 -21.397 7.252 1.00 0.00 90 ALA A O 1
ATOM 1406 N N . GLU A 1 91 ? -6.075 -20.913 6.462 1.00 0.00 91 GLU A N 1
ATOM 1407 C CA . GLU A 1 91 ? -6.696 -20.927 7.777 1.00 0.00 91 GLU A CA 1
ATOM 1408 C C . GLU A 1 91 ? -7.087 -22.350 8.152 1.00 0.00 91 GLU A C 1
ATOM 1409 O O . GLU A 1 91 ? -7.680 -23.066 7.342 1.00 0.00 91 GLU A O 1
ATOM 1421 N N . ALA A 1 92 ? -6.742 -22.745 9.377 1.00 0.00 92 ALA A N 1
ATOM 1422 C CA . ALA A 1 92 ? -6.941 -24.117 9.851 1.00 0.00 92 ALA A CA 1
ATOM 1423 C C . ALA A 1 92 ? -6.258 -25.120 8.918 1.00 0.00 92 ALA A C 1
ATOM 1424 O O . ALA A 1 92 ? -6.916 -25.832 8.161 1.00 0.00 92 ALA A O 1
ATOM 1431 N N . PRO A 1 93 ? -4.917 -25.169 8.948 1.00 0.00 93 PRO A N 1
ATOM 1432 C CA . PRO A 1 93 ? -4.138 -26.014 8.049 1.00 0.00 93 PRO A CA 1
ATOM 1433 C C . PRO A 1 93 ? -3.934 -27.433 8.581 1.00 0.00 93 PRO A C 1
ATOM 1434 O O . PRO A 1 93 ? -3.455 -28.310 7.861 1.00 0.00 93 PRO A O 1
ATOM 1445 N N . ASN A 1 94 ? -4.293 -27.659 9.839 1.00 0.00 94 ASN A N 1
ATOM 1446 C CA . ASN A 1 94 ? -4.112 -28.966 10.456 1.00 0.00 94 ASN A CA 1
ATOM 1447 C C . ASN A 1 94 ? -5.452 -29.636 10.701 1.00 0.00 94 ASN A C 1
ATOM 1448 O O . ASN A 1 94 ? -6.138 -29.345 11.683 1.00 0.00 94 ASN A O 1
ATOM 1459 N N . THR A 1 95 ? -5.821 -30.527 9.800 1.00 0.00 95 THR A N 1
ATOM 1460 C CA . THR A 1 95 ? -7.092 -31.222 9.884 1.00 0.00 95 THR A CA 1
ATOM 1461 C C . THR A 1 95 ? -6.881 -32.706 10.167 1.00 0.00 95 THR A C 1
ATOM 1462 O O . THR A 1 95 ? -5.752 -33.152 10.381 1.00 0.00 95 THR A O 1
ATOM 1473 N N . ILE A 1 96 ? -7.965 -33.463 10.174 1.00 0.00 96 ILE A N 1
ATOM 1474 C CA . ILE A 1 96 ? -7.895 -34.895 10.406 1.00 0.00 96 ILE A CA 1
ATOM 1475 C C . ILE A 1 96 ? -8.686 -35.627 9.321 1.00 0.00 96 ILE A C 1
ATOM 1476 O O . ILE A 1 96 ? -9.607 -35.055 8.732 1.00 0.00 96 ILE A O 1
ATOM 1492 N N . ALA A 1 97 ? -8.316 -36.871 9.039 1.00 0.00 97 ALA A N 1
ATOM 1493 C CA . ALA A 1 97 ? -8.946 -37.627 7.962 1.00 0.00 97 ALA A CA 1
ATOM 1494 C C . ALA A 1 97 ? -10.323 -38.133 8.377 1.00 0.00 97 ALA A C 1
ATOM 1495 O O . ALA A 1 97 ? -11.257 -38.146 7.575 1.00 0.00 97 ALA A O 1
ATOM 1502 N N . SER A 1 98 ? -10.445 -38.556 9.627 1.00 0.00 98 SER A N 1
ATOM 1503 C CA . SER A 1 98 ? -11.720 -39.025 10.145 1.00 0.00 98 SER A CA 1
ATOM 1504 C C . SER A 1 98 ? -12.596 -37.852 10.581 1.00 0.00 98 SER A C 1
ATOM 1505 O O . SER A 1 98 ? -12.385 -37.259 11.643 1.00 0.00 98 SER A O 1
ATOM 1513 N N . GLY A 1 99 ? -13.573 -37.512 9.754 1.00 0.00 99 GLY A N 1
ATOM 1514 C CA . GLY A 1 99 ? -14.462 -36.414 10.070 1.00 0.00 99 GLY A CA 1
ATOM 1515 C C . GLY A 1 99 ? -15.902 -36.733 9.731 1.00 0.00 99 GLY A C 1
ATOM 1516 O O . GLY A 1 99 ? -16.695 -37.072 10.611 1.00 0.00 99 GLY A O 1
ATOM 1520 N N . SER A 1 100 ? -16.238 -36.624 8.456 1.00 0.00 100 SER A N 1
ATOM 1521 C CA . SER A 1 100 ? -17.578 -36.924 7.989 1.00 0.00 100 SER A CA 1
ATOM 1522 C C . SER A 1 100 ? -17.506 -37.836 6.768 1.00 0.00 100 SER A C 1
ATOM 1523 O O . SER A 1 100 ? -17.455 -37.319 5.633 1.00 0.00 100 SER A O 1
ATOM 1532 N N . MET A 1 1 ? 8.878 17.639 5.296 1.00 0.00 1 MET A N 2
ATOM 1533 C CA . MET A 1 1 ? 7.405 17.652 5.163 1.00 0.00 1 MET A CA 2
ATOM 1534 C C . MET A 1 1 ? 6.767 16.931 6.339 1.00 0.00 1 MET A C 2
ATOM 1535 O O . MET A 1 1 ? 7.147 15.809 6.674 1.00 0.00 1 MET A O 2
ATOM 1551 N N . GLU A 1 2 ? 5.800 17.579 6.971 1.00 0.00 2 GLU A N 2
ATOM 1552 C CA . GLU A 1 2 ? 5.132 17.008 8.131 1.00 0.00 2 GLU A CA 2
ATOM 1553 C C . GLU A 1 2 ? 4.035 16.036 7.716 1.00 0.00 2 GLU A C 2
ATOM 1554 O O . GLU A 1 2 ? 2.844 16.365 7.744 1.00 0.00 2 GLU A O 2
ATOM 1566 N N . VAL A 1 3 ? 4.448 14.853 7.292 1.00 0.00 3 VAL A N 2
ATOM 1567 C CA . VAL A 1 3 ? 3.518 13.775 7.005 1.00 0.00 3 VAL A CA 2
ATOM 1568 C C . VAL A 1 3 ? 3.362 12.894 8.240 1.00 0.00 3 VAL A C 2
ATOM 1569 O O . VAL A 1 3 ? 3.898 11.787 8.323 1.00 0.00 3 VAL A O 2
ATOM 1582 N N . GLN A 1 4 ? 2.646 13.430 9.216 1.00 0.00 4 GLN A N 2
ATOM 1583 C CA . GLN A 1 4 ? 2.521 12.803 10.522 1.00 0.00 4 GLN A CA 2
ATOM 1584 C C . GLN A 1 4 ? 1.589 11.603 10.474 1.00 0.00 4 GLN A C 2
ATOM 1585 O O . GLN A 1 4 ? 0.579 11.613 9.765 1.00 0.00 4 GLN A O 2
ATOM 1599 N N . SER A 1 5 ? 1.936 10.574 11.229 1.00 0.00 5 SER A N 2
ATOM 1600 C CA . SER A 1 5 ? 1.090 9.405 11.371 1.00 0.00 5 SER A CA 2
ATOM 1601 C C . SER A 1 5 ? -0.108 9.745 12.254 1.00 0.00 5 SER A C 2
ATOM 1602 O O . SER A 1 5 ? 0.018 9.860 13.475 1.00 0.00 5 SER A O 2
ATOM 1610 N N . MET A 1 6 ? -1.255 9.948 11.631 1.00 0.00 6 MET A N 2
ATOM 1611 C CA . MET A 1 6 ? -2.465 10.300 12.356 1.00 0.00 6 MET A CA 2
ATOM 1612 C C . MET A 1 6 ? -3.282 9.056 12.658 1.00 0.00 6 MET A C 2
ATOM 1613 O O . MET A 1 6 ? -3.497 8.216 11.784 1.00 0.00 6 MET A O 2
ATOM 1627 N N . LEU A 1 7 ? -3.731 8.946 13.899 1.00 0.00 7 LEU A N 2
ATOM 1628 C CA . LEU A 1 7 ? -4.499 7.791 14.340 1.00 0.00 7 LEU A CA 2
ATOM 1629 C C . LEU A 1 7 ? -5.954 7.928 13.915 1.00 0.00 7 LEU A C 2
ATOM 1630 O O . LEU A 1 7 ? -6.669 6.937 13.764 1.00 0.00 7 LEU A O 2
ATOM 1646 N N . LEU A 1 8 ? -6.382 9.165 13.711 1.00 0.00 8 LEU A N 2
ATOM 1647 C CA . LEU A 1 8 ? -7.747 9.440 13.295 1.00 0.00 8 LEU A CA 2
ATOM 1648 C C . LEU A 1 8 ? -7.902 9.191 11.801 1.00 0.00 8 LEU A C 2
ATOM 1649 O O . LEU A 1 8 ? -7.542 10.032 10.979 1.00 0.00 8 LEU A O 2
ATOM 1665 N N . ASN A 1 9 ? -8.395 8.013 11.454 1.00 0.00 9 ASN A N 2
ATOM 1666 C CA . ASN A 1 9 ? -8.601 7.651 10.057 1.00 0.00 9 ASN A CA 2
ATOM 1667 C C . ASN A 1 9 ? -10.078 7.704 9.706 1.00 0.00 9 ASN A C 2
ATOM 1668 O O . ASN A 1 9 ? -10.897 7.056 10.362 1.00 0.00 9 ASN A O 2
ATOM 1679 N N . ASP A 1 10 ? -10.415 8.481 8.680 1.00 0.00 10 ASP A N 2
ATOM 1680 C CA . ASP A 1 10 ? -11.790 8.548 8.188 1.00 0.00 10 ASP A CA 2
ATOM 1681 C C . ASP A 1 10 ? -12.270 7.174 7.766 1.00 0.00 10 ASP A C 2
ATOM 1682 O O . ASP A 1 10 ? -13.357 6.738 8.139 1.00 0.00 10 ASP A O 2
ATOM 1691 N N . VAL A 1 11 ? -11.448 6.494 6.991 1.00 0.00 11 VAL A N 2
ATOM 1692 C CA . VAL A 1 11 ? -11.791 5.175 6.499 1.00 0.00 11 VAL A CA 2
ATOM 1693 C C . VAL A 1 11 ? -10.861 4.123 7.085 1.00 0.00 11 VAL A C 2
ATOM 1694 O O . VAL A 1 11 ? -9.656 4.115 6.809 1.00 0.00 11 VAL A O 2
ATOM 1707 N N . LYS A 1 12 ? -11.419 3.265 7.922 1.00 0.00 12 LYS A N 2
ATOM 1708 C CA . LYS A 1 12 ? -10.701 2.103 8.408 1.00 0.00 12 LYS A CA 2
ATOM 1709 C C . LYS A 1 12 ? -10.931 0.948 7.446 1.00 0.00 12 LYS A C 2
ATOM 1710 O O . LYS A 1 12 ? -12.025 0.801 6.901 1.00 0.00 12 LYS A O 2
ATOM 1729 N N . TRP A 1 13 ? -9.911 0.139 7.223 1.00 0.00 13 TRP A N 2
ATOM 1730 C CA . TRP A 1 13 ? -10.043 -0.979 6.311 1.00 0.00 13 TRP A CA 2
ATOM 1731 C C . TRP A 1 13 ? -10.766 -2.136 6.978 1.00 0.00 13 TRP A C 2
ATOM 1732 O O . TRP A 1 13 ? -10.405 -2.558 8.083 1.00 0.00 13 TRP A O 2
ATOM 1753 N N . GLU A 1 14 ? -11.796 -2.633 6.309 1.00 0.00 14 GLU A N 2
ATOM 1754 C CA . GLU A 1 14 ? -12.540 -3.783 6.804 1.00 0.00 14 GLU A CA 2
ATOM 1755 C C . GLU A 1 14 ? -11.730 -5.042 6.561 1.00 0.00 14 GLU A C 2
ATOM 1756 O O . GLU A 1 14 ? -11.547 -5.868 7.457 1.00 0.00 14 GLU A O 2
ATOM 1768 N N . LYS A 1 15 ? -11.241 -5.168 5.339 1.00 0.00 15 LYS A N 2
ATOM 1769 C CA . LYS A 1 15 ? -10.323 -6.230 4.986 1.00 0.00 15 LYS A CA 2
ATOM 1770 C C . LYS A 1 15 ? -8.904 -5.682 5.045 1.00 0.00 15 LYS A C 2
ATOM 1771 O O . LYS A 1 15 ? -8.493 -4.912 4.175 1.00 0.00 15 LYS A O 2
ATOM 1790 N N . PRO A 1 16 ? -8.153 -6.054 6.091 1.00 0.00 16 PRO A N 2
ATOM 1791 C CA . PRO A 1 16 ? -6.841 -5.466 6.386 1.00 0.00 16 PRO A CA 2
ATOM 1792 C C . PRO A 1 16 ? -5.812 -5.708 5.287 1.00 0.00 16 PRO A C 2
ATOM 1793 O O . PRO A 1 16 ? -5.865 -6.713 4.570 1.00 0.00 16 PRO A O 2
ATOM 1804 N N . VAL A 1 17 ? -4.883 -4.776 5.155 1.00 0.00 17 VAL A N 2
ATOM 1805 C CA . VAL A 1 17 ? -3.817 -4.892 4.177 1.00 0.00 17 VAL A CA 2
ATOM 1806 C C . VAL A 1 17 ? -2.522 -5.293 4.866 1.00 0.00 17 VAL A C 2
ATOM 1807 O O . VAL A 1 17 ? -1.907 -4.490 5.567 1.00 0.00 17 VAL A O 2
ATOM 1820 N N . THR A 1 18 ? -2.131 -6.539 4.693 1.00 0.00 18 THR A N 2
ATOM 1821 C CA . THR A 1 18 ? -0.894 -7.030 5.268 1.00 0.00 18 THR A CA 2
ATOM 1822 C C . THR A 1 18 ? 0.229 -6.953 4.245 1.00 0.00 18 THR A C 2
ATOM 1823 O O . THR A 1 18 ? 0.242 -7.701 3.267 1.00 0.00 18 THR A O 2
ATOM 1834 N N . ILE A 1 19 ? 1.149 -6.026 4.453 1.00 0.00 19 ILE A N 2
ATOM 1835 C CA . ILE A 1 19 ? 2.291 -5.885 3.566 1.00 0.00 19 ILE A CA 2
ATOM 1836 C C . ILE A 1 19 ? 3.519 -6.525 4.204 1.00 0.00 19 ILE A C 2
ATOM 1837 O O . ILE A 1 19 ? 3.796 -6.318 5.386 1.00 0.00 19 ILE A O 2
ATOM 1853 N N . SER A 1 20 ? 4.225 -7.332 3.442 1.00 0.00 20 SER A N 2
ATOM 1854 C CA . SER A 1 20 ? 5.396 -8.007 3.955 1.00 0.00 20 SER A CA 2
ATOM 1855 C C . SER A 1 20 ? 6.670 -7.317 3.486 1.00 0.00 20 SER A C 2
ATOM 1856 O O . SER A 1 20 ? 6.916 -7.185 2.288 1.00 0.00 20 SER A O 2
ATOM 1864 N N . LEU A 1 21 ? 7.460 -6.846 4.440 1.00 0.00 21 LEU A N 2
ATOM 1865 C CA . LEU A 1 21 ? 8.763 -6.280 4.131 1.00 0.00 21 LEU A CA 2
ATOM 1866 C C . LEU A 1 21 ? 9.690 -7.377 3.613 1.00 0.00 21 LEU A C 2
ATOM 1867 O O . LEU A 1 21 ? 9.416 -8.561 3.802 1.00 0.00 21 LEU A O 2
ATOM 1883 N N . GLN A 1 22 ? 10.793 -6.981 2.991 1.00 0.00 22 GLN A N 2
ATOM 1884 C CA . GLN A 1 22 ? 11.653 -7.923 2.273 1.00 0.00 22 GLN A CA 2
ATOM 1885 C C . GLN A 1 22 ? 12.316 -8.933 3.207 1.00 0.00 22 GLN A C 2
ATOM 1886 O O . GLN A 1 22 ? 12.800 -9.972 2.760 1.00 0.00 22 GLN A O 2
ATOM 1900 N N . ASN A 1 23 ? 12.325 -8.632 4.499 1.00 0.00 23 ASN A N 2
ATOM 1901 C CA . ASN A 1 23 ? 12.874 -9.550 5.497 1.00 0.00 23 ASN A CA 2
ATOM 1902 C C . ASN A 1 23 ? 11.778 -10.448 6.069 1.00 0.00 23 ASN A C 2
ATOM 1903 O O . ASN A 1 23 ? 11.983 -11.146 7.064 1.00 0.00 23 ASN A O 2
ATOM 1914 N N . GLY A 1 24 ? 10.618 -10.430 5.429 1.00 0.00 24 GLY A N 2
ATOM 1915 C CA . GLY A 1 24 ? 9.498 -11.222 5.891 1.00 0.00 24 GLY A CA 2
ATOM 1916 C C . GLY A 1 24 ? 8.817 -10.594 7.084 1.00 0.00 24 GLY A C 2
ATOM 1917 O O . GLY A 1 24 ? 8.522 -11.268 8.068 1.00 0.00 24 GLY A O 2
ATOM 1921 N N . ALA A 1 25 ? 8.575 -9.295 7.002 1.00 0.00 25 ALA A N 2
ATOM 1922 C CA . ALA A 1 25 ? 7.933 -8.572 8.090 1.00 0.00 25 ALA A CA 2
ATOM 1923 C C . ALA A 1 25 ? 6.538 -8.111 7.684 1.00 0.00 25 ALA A C 2
ATOM 1924 O O . ALA A 1 25 ? 6.385 -7.094 7.011 1.00 0.00 25 ALA A O 2
ATOM 1931 N N . PRO A 1 26 ? 5.507 -8.873 8.066 1.00 0.00 26 PRO A N 2
ATOM 1932 C CA . PRO A 1 26 ? 4.114 -8.556 7.747 1.00 0.00 26 PRO A CA 2
ATOM 1933 C C . PRO A 1 26 ? 3.565 -7.434 8.624 1.00 0.00 26 PRO A C 2
ATOM 1934 O O . PRO A 1 26 ? 3.508 -7.562 9.848 1.00 0.00 26 PRO A O 2
ATOM 1945 N N . ARG A 1 27 ? 3.189 -6.331 7.999 1.00 0.00 27 ARG A N 2
ATOM 1946 C CA . ARG A 1 27 ? 2.585 -5.218 8.710 1.00 0.00 27 ARG A CA 2
ATOM 1947 C C . ARG A 1 27 ? 1.152 -5.023 8.250 1.00 0.00 27 ARG A C 2
ATOM 1948 O O . ARG A 1 27 ? 0.897 -4.755 7.074 1.00 0.00 27 ARG A O 2
ATOM 1969 N N . ILE A 1 28 ? 0.223 -5.187 9.178 1.00 0.00 28 ILE A N 2
ATOM 1970 C CA . ILE A 1 28 ? -1.194 -5.112 8.874 1.00 0.00 28 ILE A CA 2
ATOM 1971 C C . ILE A 1 28 ? -1.707 -3.691 9.061 1.00 0.00 28 ILE A C 2
ATOM 1972 O O . ILE A 1 28 ? -1.670 -3.153 10.167 1.00 0.00 28 ILE A O 2
ATOM 1988 N N . PHE A 1 29 ? -2.167 -3.087 7.975 1.00 0.00 29 PHE A N 2
ATOM 1989 C CA . PHE A 1 29 ? -2.708 -1.738 8.026 1.00 0.00 29 PHE A CA 2
ATOM 1990 C C . PHE A 1 29 ? -4.130 -1.751 8.560 1.00 0.00 29 PHE A C 2
ATOM 1991 O O . PHE A 1 29 ? -4.992 -2.479 8.057 1.00 0.00 29 PHE A O 2
ATOM 2008 N N . ASN A 1 30 ? -4.360 -0.942 9.578 1.00 0.00 30 ASN A N 2
ATOM 2009 C CA . ASN A 1 30 ? -5.667 -0.839 10.205 1.00 0.00 30 ASN A CA 2
ATOM 2010 C C . ASN A 1 30 ? -6.532 0.152 9.443 1.00 0.00 30 ASN A C 2
ATOM 2011 O O . ASN A 1 30 ? -7.716 -0.085 9.207 1.00 0.00 30 ASN A O 2
ATOM 2022 N N . GLY A 1 31 ? -5.926 1.259 9.049 1.00 0.00 31 GLY A N 2
ATOM 2023 C CA . GLY A 1 31 ? -6.654 2.292 8.350 1.00 0.00 31 GLY A CA 2
ATOM 2024 C C . GLY A 1 31 ? -5.979 2.679 7.057 1.00 0.00 31 GLY A C 2
ATOM 2025 O O . GLY A 1 31 ? -4.792 2.406 6.866 1.00 0.00 31 GLY A O 2
ATOM 2029 N N . VAL A 1 32 ? -6.729 3.319 6.172 1.00 0.00 32 VAL A N 2
ATOM 2030 C CA . VAL A 1 32 ? -6.208 3.720 4.871 1.00 0.00 32 VAL A CA 2
ATOM 2031 C C . VAL A 1 32 ? -5.065 4.723 5.015 1.00 0.00 32 VAL A C 2
ATOM 2032 O O . VAL A 1 32 ? -4.070 4.661 4.289 1.00 0.00 32 VAL A O 2
ATOM 2045 N N . TYR A 1 33 ? -5.197 5.630 5.974 1.00 0.00 33 TYR A N 2
ATOM 2046 C CA . TYR A 1 33 ? -4.194 6.665 6.184 1.00 0.00 33 TYR A CA 2
ATOM 2047 C C . TYR A 1 33 ? -2.887 6.042 6.660 1.00 0.00 33 TYR A C 2
ATOM 2048 O O . TYR A 1 33 ? -1.802 6.513 6.322 1.00 0.00 33 TYR A O 2
ATOM 2066 N N . GLU A 1 34 ? -3.007 4.968 7.431 1.00 0.00 34 GLU A N 2
ATOM 2067 C CA . GLU A 1 34 ? -1.844 4.268 7.959 1.00 0.00 34 GLU A CA 2
ATOM 2068 C C . GLU A 1 34 ? -1.044 3.634 6.823 1.00 0.00 34 GLU A C 2
ATOM 2069 O O . GLU A 1 34 ? 0.188 3.609 6.850 1.00 0.00 34 GLU A O 2
ATOM 2081 N N . ALA A 1 35 ? -1.755 3.147 5.813 1.00 0.00 35 ALA A N 2
ATOM 2082 C CA . ALA A 1 35 ? -1.117 2.583 4.631 1.00 0.00 35 ALA A CA 2
ATOM 2083 C C . ALA A 1 35 ? -0.393 3.671 3.848 1.00 0.00 35 ALA A C 2
ATOM 2084 O O . ALA A 1 35 ? 0.714 3.463 3.351 1.00 0.00 35 ALA A O 2
ATOM 2091 N N . PHE A 1 36 ? -1.027 4.834 3.757 1.00 0.00 36 PHE A N 2
ATOM 2092 C CA . PHE A 1 36 ? -0.447 5.983 3.073 1.00 0.00 36 PHE A CA 2
ATOM 2093 C C . PHE A 1 36 ? 0.842 6.426 3.768 1.00 0.00 36 PHE A C 2
ATOM 2094 O O . PHE A 1 36 ? 1.837 6.739 3.113 1.00 0.00 36 PHE A O 2
ATOM 2111 N N . ASP A 1 37 ? 0.810 6.435 5.099 1.00 0.00 37 ASP A N 2
ATOM 2112 C CA . ASP A 1 37 ? 1.970 6.810 5.906 1.00 0.00 37 ASP A CA 2
ATOM 2113 C C . ASP A 1 37 ? 3.152 5.886 5.625 1.00 0.00 37 ASP A C 2
ATOM 2114 O O . ASP A 1 37 ? 4.252 6.344 5.310 1.00 0.00 37 ASP A O 2
ATOM 2123 N N . PHE A 1 38 ? 2.902 4.583 5.726 1.00 0.00 38 PHE A N 2
ATOM 2124 C CA . PHE A 1 38 ? 3.936 3.570 5.527 1.00 0.00 38 PHE A CA 2
ATOM 2125 C C . PHE A 1 38 ? 4.638 3.745 4.184 1.00 0.00 38 PHE A C 2
ATOM 2126 O O . PHE A 1 38 ? 5.860 3.650 4.102 1.00 0.00 38 PHE A O 2
ATOM 2143 N N . LEU A 1 39 ? 3.862 4.030 3.147 1.00 0.00 39 LEU A N 2
ATOM 2144 C CA . LEU A 1 39 ? 4.393 4.150 1.793 1.00 0.00 39 LEU A CA 2
ATOM 2145 C C . LEU A 1 39 ? 5.412 5.282 1.674 1.00 0.00 39 LEU A C 2
ATOM 2146 O O . LEU A 1 39 ? 6.302 5.233 0.826 1.00 0.00 39 LEU A O 2
ATOM 2162 N N . GLN A 1 40 ? 5.282 6.302 2.511 1.00 0.00 40 GLN A N 2
ATOM 2163 C CA . GLN A 1 40 ? 6.193 7.437 2.452 1.00 0.00 40 GLN A CA 2
ATOM 2164 C C . GLN A 1 40 ? 7.258 7.348 3.539 1.00 0.00 40 GLN A C 2
ATOM 2165 O O . GLN A 1 40 ? 8.360 7.870 3.380 1.00 0.00 40 GLN A O 2
ATOM 2179 N N . HIS A 1 41 ? 6.927 6.691 4.638 1.00 0.00 41 HIS A N 2
ATOM 2180 C CA . HIS A 1 41 ? 7.857 6.562 5.752 1.00 0.00 41 HIS A CA 2
ATOM 2181 C C . HIS A 1 41 ? 8.828 5.408 5.545 1.00 0.00 41 HIS A C 2
ATOM 2182 O O . HIS A 1 41 ? 10.037 5.570 5.711 1.00 0.00 41 HIS A O 2
ATOM 2197 N N . GLU A 1 42 ? 8.303 4.247 5.176 1.00 0.00 42 GLU A N 2
ATOM 2198 C CA . GLU A 1 42 ? 9.121 3.049 5.057 1.00 0.00 42 GLU A CA 2
ATOM 2199 C C . GLU A 1 42 ? 8.741 2.225 3.835 1.00 0.00 42 GLU A C 2
ATOM 2200 O O . GLU A 1 42 ? 8.036 1.224 3.941 1.00 0.00 42 GLU A O 2
ATOM 2212 N N . TRP A 1 43 ? 9.187 2.662 2.674 1.00 0.00 43 TRP A N 2
ATOM 2213 C CA . TRP A 1 43 ? 9.011 1.889 1.461 1.00 0.00 43 TRP A CA 2
ATOM 2214 C C . TRP A 1 43 ? 10.370 1.385 0.990 1.00 0.00 43 TRP A C 2
ATOM 2215 O O . TRP A 1 43 ? 11.203 2.159 0.514 1.00 0.00 43 TRP A O 2
ATOM 2236 N N . PRO A 1 44 ? 10.624 0.077 1.147 1.00 0.00 44 PRO A N 2
ATOM 2237 C CA . PRO A 1 44 ? 11.935 -0.526 0.872 1.00 0.00 44 PRO A CA 2
ATOM 2238 C C . PRO A 1 44 ? 12.154 -0.848 -0.606 1.00 0.00 44 PRO A C 2
ATOM 2239 O O . PRO A 1 44 ? 12.775 -1.857 -0.944 1.00 0.00 44 PRO A O 2
ATOM 2250 N N . ALA A 1 45 ? 11.668 0.025 -1.477 1.00 0.00 45 ALA A N 2
ATOM 2251 C CA . ALA A 1 45 ? 11.776 -0.179 -2.915 1.00 0.00 45 ALA A CA 2
ATOM 2252 C C . ALA A 1 45 ? 11.449 1.108 -3.657 1.00 0.00 45 ALA A C 2
ATOM 2253 O O . ALA A 1 45 ? 11.315 2.167 -3.046 1.00 0.00 45 ALA A O 2
ATOM 2260 N N . ARG A 1 46 ? 11.341 1.017 -4.974 1.00 0.00 46 ARG A N 2
ATOM 2261 C CA . ARG A 1 46 ? 10.930 2.154 -5.787 1.00 0.00 46 ARG A CA 2
ATOM 2262 C C . ARG A 1 46 ? 9.551 1.891 -6.398 1.00 0.00 46 ARG A C 2
ATOM 2263 O O . ARG A 1 46 ? 8.584 1.664 -5.671 1.00 0.00 46 ARG A O 2
ATOM 2284 N N . GLY A 1 47 ? 9.445 1.938 -7.720 1.00 0.00 47 GLY A N 2
ATOM 2285 C CA . GLY A 1 47 ? 8.173 1.677 -8.359 1.00 0.00 47 GLY A CA 2
ATOM 2286 C C . GLY A 1 47 ? 7.765 2.812 -9.269 1.00 0.00 47 GLY A C 2
ATOM 2287 O O . GLY A 1 47 ? 7.148 2.592 -10.313 1.00 0.00 47 GLY A O 2
ATOM 2291 N N . ASP A 1 48 ? 8.114 4.030 -8.848 1.00 0.00 48 ASP A N 2
ATOM 2292 C CA . ASP A 1 48 ? 7.815 5.256 -9.595 1.00 0.00 48 ASP A CA 2
ATOM 2293 C C . ASP A 1 48 ? 6.311 5.420 -9.815 1.00 0.00 48 ASP A C 2
ATOM 2294 O O . ASP A 1 48 ? 5.614 5.972 -8.964 1.00 0.00 48 ASP A O 2
ATOM 2303 N N . ARG A 1 49 ? 5.811 4.903 -10.932 1.00 0.00 49 ARG A N 2
ATOM 2304 C CA . ARG A 1 49 ? 4.390 4.992 -11.251 1.00 0.00 49 ARG A CA 2
ATOM 2305 C C . ARG A 1 49 ? 3.560 4.224 -10.231 1.00 0.00 49 ARG A C 2
ATOM 2306 O O . ARG A 1 49 ? 2.532 4.709 -9.759 1.00 0.00 49 ARG A O 2
ATOM 2327 N N . ALA A 1 50 ? 4.027 3.030 -9.881 1.00 0.00 50 ALA A N 2
ATOM 2328 C CA . ALA A 1 50 ? 3.323 2.183 -8.925 1.00 0.00 50 ALA A CA 2
ATOM 2329 C C . ALA A 1 50 ? 3.292 2.832 -7.545 1.00 0.00 50 ALA A C 2
ATOM 2330 O O . ALA A 1 50 ? 2.333 2.673 -6.790 1.00 0.00 50 ALA A O 2
ATOM 2337 N N . HIS A 1 51 ? 4.341 3.583 -7.232 1.00 0.00 51 HIS A N 2
ATOM 2338 C CA . HIS A 1 51 ? 4.441 4.253 -5.943 1.00 0.00 51 HIS A CA 2
ATOM 2339 C C . HIS A 1 51 ? 3.441 5.401 -5.866 1.00 0.00 51 HIS A C 2
ATOM 2340 O O . HIS A 1 51 ? 2.713 5.535 -4.881 1.00 0.00 51 HIS A O 2
ATOM 2355 N N . GLU A 1 52 ? 3.403 6.218 -6.911 1.00 0.00 52 GLU A N 2
ATOM 2356 C CA . GLU A 1 52 ? 2.472 7.337 -6.974 1.00 0.00 52 GLU A CA 2
ATOM 2357 C C . GLU A 1 52 ? 1.031 6.843 -7.025 1.00 0.00 52 GLU A C 2
ATOM 2358 O O . GLU A 1 52 ? 0.143 7.427 -6.399 1.00 0.00 52 GLU A O 2
ATOM 2370 N N . GLN A 1 53 ? 0.807 5.764 -7.768 1.00 0.00 53 GLN A N 2
ATOM 2371 C CA . GLN A 1 53 ? -0.506 5.140 -7.845 1.00 0.00 53 GLN A CA 2
ATOM 2372 C C . GLN A 1 53 ? -0.969 4.689 -6.463 1.00 0.00 53 GLN A C 2
ATOM 2373 O O . GLN A 1 53 ? -2.083 4.996 -6.049 1.00 0.00 53 GLN A O 2
ATOM 2387 N N . ALA A 1 54 ? -0.095 3.984 -5.748 1.00 0.00 54 ALA A N 2
ATOM 2388 C CA . ALA A 1 54 ? -0.411 3.485 -4.414 1.00 0.00 54 ALA A CA 2
ATOM 2389 C C . ALA A 1 54 ? -0.796 4.624 -3.471 1.00 0.00 54 ALA A C 2
ATOM 2390 O O . ALA A 1 54 ? -1.744 4.504 -2.691 1.00 0.00 54 ALA A O 2
ATOM 2397 N N . LEU A 1 55 ? -0.064 5.732 -3.554 1.00 0.00 55 LEU A N 2
ATOM 2398 C CA . LEU A 1 55 ? -0.368 6.905 -2.743 1.00 0.00 55 LEU A CA 2
ATOM 2399 C C . LEU A 1 55 ? -1.734 7.473 -3.116 1.00 0.00 55 LEU A C 2
ATOM 2400 O O . LEU A 1 55 ? -2.539 7.810 -2.247 1.00 0.00 55 LEU A O 2
ATOM 2416 N N . ARG A 1 56 ? -1.995 7.554 -4.414 1.00 0.00 56 ARG A N 2
ATOM 2417 C CA . ARG A 1 56 ? -3.260 8.074 -4.916 1.00 0.00 56 ARG A CA 2
ATOM 2418 C C . ARG A 1 56 ? -4.425 7.183 -4.496 1.00 0.00 56 ARG A C 2
ATOM 2419 O O . ARG A 1 56 ? -5.493 7.677 -4.139 1.00 0.00 56 ARG A O 2
ATOM 2440 N N . LEU A 1 57 ? -4.210 5.872 -4.540 1.00 0.00 57 LEU A N 2
ATOM 2441 C CA . LEU A 1 57 ? -5.223 4.910 -4.117 1.00 0.00 57 LEU A CA 2
ATOM 2442 C C . LEU A 1 57 ? -5.656 5.190 -2.683 1.00 0.00 57 LEU A C 2
ATOM 2443 O O . LEU A 1 57 ? -6.848 5.292 -2.390 1.00 0.00 57 LEU A O 2
ATOM 2459 N N . CYS A 1 58 ? -4.678 5.335 -1.800 1.00 0.00 58 CYS A N 2
ATOM 2460 C CA . CYS A 1 58 ? -4.947 5.618 -0.397 1.00 0.00 58 CYS A CA 2
ATOM 2461 C C . CYS A 1 58 ? -5.591 6.994 -0.242 1.00 0.00 58 CYS A C 2
ATOM 2462 O O . CYS A 1 58 ? -6.533 7.170 0.530 1.00 0.00 58 CYS A O 2
ATOM 2470 N N . ARG A 1 59 ? -5.086 7.959 -1.001 1.00 0.00 59 ARG A N 2
ATOM 2471 C CA . ARG A 1 59 ? -5.576 9.330 -0.943 1.00 0.00 59 ARG A CA 2
ATOM 2472 C C . ARG A 1 59 ? -7.053 9.394 -1.337 1.00 0.00 59 ARG A C 2
ATOM 2473 O O . ARG A 1 59 ? -7.865 10.001 -0.641 1.00 0.00 59 ARG A O 2
ATOM 2494 N N . ALA A 1 60 ? -7.396 8.738 -2.442 1.00 0.00 60 ALA A N 2
ATOM 2495 C CA . ALA A 1 60 ? -8.766 8.738 -2.948 1.00 0.00 60 ALA A CA 2
ATOM 2496 C C . ALA A 1 60 ? -9.694 7.927 -2.044 1.00 0.00 60 ALA A C 2
ATOM 2497 O O . ALA A 1 60 ? -10.898 8.190 -1.973 1.00 0.00 60 ALA A O 2
ATOM 2504 N N . SER A 1 61 ? -9.135 6.939 -1.359 1.00 0.00 61 SER A N 2
ATOM 2505 C CA . SER A 1 61 ? -9.907 6.138 -0.420 1.00 0.00 61 SER A CA 2
ATOM 2506 C C . SER A 1 61 ? -10.263 6.963 0.816 1.00 0.00 61 SER A C 2
ATOM 2507 O O . SER A 1 61 ? -11.352 6.827 1.367 1.00 0.00 61 SER A O 2
ATOM 2515 N N . LEU A 1 62 ? -9.343 7.832 1.230 1.00 0.00 62 LEU A N 2
ATOM 2516 C CA . LEU A 1 62 ? -9.591 8.740 2.345 1.00 0.00 62 LEU A CA 2
ATOM 2517 C C . LEU A 1 62 ? -10.630 9.785 1.959 1.00 0.00 62 LEU A C 2
ATOM 2518 O O . LEU A 1 62 ? -11.339 10.316 2.815 1.00 0.00 62 LEU A O 2
ATOM 2534 N N . MET A 1 63 ? -10.700 10.083 0.667 1.00 0.00 63 MET A N 2
ATOM 2535 C CA . MET A 1 63 ? -11.709 10.996 0.144 1.00 0.00 63 MET A CA 2
ATOM 2536 C C . MET A 1 63 ? -13.079 10.330 0.166 1.00 0.00 63 MET A C 2
ATOM 2537 O O . MET A 1 63 ? -14.100 10.984 0.376 1.00 0.00 63 MET A O 2
ATOM 2551 N N . GLY A 1 64 ? -13.087 9.020 -0.040 1.00 0.00 64 GLY A N 2
ATOM 2552 C CA . GLY A 1 64 ? -14.326 8.274 -0.023 1.00 0.00 64 GLY A CA 2
ATOM 2553 C C . GLY A 1 64 ? -14.799 7.902 -1.412 1.00 0.00 64 GLY A C 2
ATOM 2554 O O . GLY A 1 64 ? -15.981 7.614 -1.619 1.00 0.00 64 GLY A O 2
ATOM 2558 N N . ASP A 1 65 ? -13.888 7.912 -2.373 1.00 0.00 65 ASP A N 2
ATOM 2559 C CA . ASP A 1 65 ? -14.232 7.549 -3.743 1.00 0.00 65 ASP A CA 2
ATOM 2560 C C . ASP A 1 65 ? -13.865 6.105 -4.041 1.00 0.00 65 ASP A C 2
ATOM 2561 O O . ASP A 1 65 ? -14.439 5.482 -4.934 1.00 0.00 65 ASP A O 2
ATOM 2570 N N . VAL A 1 66 ? -12.916 5.569 -3.292 1.00 0.00 66 VAL A N 2
ATOM 2571 C CA . VAL A 1 66 ? -12.534 4.173 -3.441 1.00 0.00 66 VAL A CA 2
ATOM 2572 C C . VAL A 1 66 ? -13.160 3.344 -2.325 1.00 0.00 66 VAL A C 2
ATOM 2573 O O . VAL A 1 66 ? -12.868 3.552 -1.146 1.00 0.00 66 VAL A O 2
ATOM 2586 N N . ALA A 1 67 ? -14.028 2.412 -2.705 1.00 0.00 67 ALA A N 2
ATOM 2587 C CA . ALA A 1 67 ? -14.777 1.614 -1.741 1.00 0.00 67 ALA A CA 2
ATOM 2588 C C . ALA A 1 67 ? -13.931 0.508 -1.105 1.00 0.00 67 ALA A C 2
ATOM 2589 O O . ALA A 1 67 ? -14.173 -0.677 -1.330 1.00 0.00 67 ALA A O 2
ATOM 2596 N N . GLY A 1 68 ? -12.925 0.913 -0.336 1.00 0.00 68 GLY A N 2
ATOM 2597 C CA . GLY A 1 68 ? -12.174 -0.012 0.502 1.00 0.00 68 GLY A CA 2
ATOM 2598 C C . GLY A 1 68 ? -11.374 -1.063 -0.255 1.00 0.00 68 GLY A C 2
ATOM 2599 O O . GLY A 1 68 ? -10.178 -0.892 -0.498 1.00 0.00 68 GLY A O 2
ATOM 2603 N N . GLU A 1 69 ? -12.035 -2.154 -0.625 1.00 0.00 69 GLU A N 2
ATOM 2604 C CA . GLU A 1 69 ? -11.353 -3.324 -1.168 1.00 0.00 69 GLU A CA 2
ATOM 2605 C C . GLU A 1 69 ? -10.725 -3.040 -2.529 1.00 0.00 69 GLU A C 2
ATOM 2606 O O . GLU A 1 69 ? -9.753 -3.692 -2.919 1.00 0.00 69 GLU A O 2
ATOM 2618 N N . ILE A 1 70 ? -11.274 -2.073 -3.248 1.00 0.00 70 ILE A N 2
ATOM 2619 C CA . ILE A 1 70 ? -10.719 -1.687 -4.538 1.00 0.00 70 ILE A CA 2
ATOM 2620 C C . ILE A 1 70 ? -9.272 -1.225 -4.373 1.00 0.00 70 ILE A C 2
ATOM 2621 O O . ILE A 1 70 ? -8.397 -1.586 -5.161 1.00 0.00 70 ILE A O 2
ATOM 2637 N N . ALA A 1 71 ? -9.021 -0.462 -3.314 1.00 0.00 71 ALA A N 2
ATOM 2638 C CA . ALA A 1 71 ? -7.676 0.003 -3.012 1.00 0.00 71 ALA A CA 2
ATOM 2639 C C . ALA A 1 71 ? -6.819 -1.149 -2.507 1.00 0.00 71 ALA A C 2
ATOM 2640 O O . ALA A 1 71 ? -5.638 -1.239 -2.827 1.00 0.00 71 ALA A O 2
ATOM 2647 N N . ARG A 1 72 ? -7.437 -2.040 -1.735 1.00 0.00 72 ARG A N 2
ATOM 2648 C CA . ARG A 1 72 ? -6.746 -3.209 -1.194 1.00 0.00 72 ARG A CA 2
ATOM 2649 C C . ARG A 1 72 ? -6.173 -4.058 -2.323 1.00 0.00 72 ARG A C 2
ATOM 2650 O O . ARG A 1 72 ? -5.003 -4.443 -2.300 1.00 0.00 72 ARG A O 2
ATOM 2671 N N . THR A 1 73 ? -7.007 -4.330 -3.317 1.00 0.00 73 THR A N 2
ATOM 2672 C CA . THR A 1 73 ? -6.621 -5.165 -4.440 1.00 0.00 73 THR A CA 2
ATOM 2673 C C . THR A 1 73 ? -5.529 -4.494 -5.274 1.00 0.00 73 THR A C 2
ATOM 2674 O O . THR A 1 73 ? -4.546 -5.132 -5.661 1.00 0.00 73 THR A O 2
ATOM 2685 N N . ALA A 1 74 ? -5.694 -3.200 -5.526 1.00 0.00 74 ALA A N 2
ATOM 2686 C CA . ALA A 1 74 ? -4.740 -2.454 -6.336 1.00 0.00 74 ALA A CA 2
ATOM 2687 C C . ALA A 1 74 ? -3.407 -2.290 -5.610 1.00 0.00 74 ALA A C 2
ATOM 2688 O O . ALA A 1 74 ? -2.345 -2.329 -6.232 1.00 0.00 74 ALA A O 2
ATOM 2695 N N . PHE A 1 75 ? -3.472 -2.117 -4.292 1.00 0.00 75 PHE A N 2
ATOM 2696 C CA . PHE A 1 75 ? -2.276 -1.992 -3.466 1.00 0.00 75 PHE A CA 2
ATOM 2697 C C . PHE A 1 75 ? -1.393 -3.225 -3.630 1.00 0.00 75 PHE A C 2
ATOM 2698 O O . PHE A 1 75 ? -0.191 -3.117 -3.887 1.00 0.00 75 PHE A O 2
ATOM 2715 N N . VAL A 1 76 ? -2.002 -4.398 -3.495 1.00 0.00 76 VAL A N 2
ATOM 2716 C CA . VAL A 1 76 ? -1.288 -5.656 -3.661 1.00 0.00 76 VAL A CA 2
ATOM 2717 C C . VAL A 1 76 ? -0.776 -5.797 -5.092 1.00 0.00 76 VAL A C 2
ATOM 2718 O O . VAL A 1 76 ? 0.358 -6.219 -5.314 1.00 0.00 76 VAL A O 2
ATOM 2731 N N . ALA A 1 77 ? -1.611 -5.410 -6.054 1.00 0.00 77 ALA A N 2
ATOM 2732 C CA . ALA A 1 77 ? -1.260 -5.503 -7.468 1.00 0.00 77 ALA A CA 2
ATOM 2733 C C . ALA A 1 77 ? 0.006 -4.709 -7.780 1.00 0.00 77 ALA A C 2
ATOM 2734 O O . ALA A 1 77 ? 0.892 -5.191 -8.486 1.00 0.00 77 ALA A O 2
ATOM 2741 N N . ALA A 1 78 ? 0.096 -3.500 -7.239 1.00 0.00 78 ALA A N 2
ATOM 2742 C CA . ALA A 1 78 ? 1.266 -2.654 -7.446 1.00 0.00 78 ALA A CA 2
ATOM 2743 C C . ALA A 1 78 ? 2.492 -3.232 -6.740 1.00 0.00 78 ALA A C 2
ATOM 2744 O O . ALA A 1 78 ? 3.616 -3.136 -7.237 1.00 0.00 78 ALA A O 2
ATOM 2751 N N . SER A 1 79 ? 2.258 -3.863 -5.597 1.00 0.00 79 SER A N 2
ATOM 2752 C CA . SER A 1 79 ? 3.338 -4.389 -4.773 1.00 0.00 79 SER A CA 2
ATOM 2753 C C . SER A 1 79 ? 3.912 -5.688 -5.352 1.00 0.00 79 SER A C 2
ATOM 2754 O O . SER A 1 79 ? 4.956 -6.164 -4.903 1.00 0.00 79 SER A O 2
ATOM 2762 N N . ARG A 1 80 ? 3.245 -6.250 -6.359 1.00 0.00 80 ARG A N 2
ATOM 2763 C CA . ARG A 1 80 ? 3.696 -7.504 -6.960 1.00 0.00 80 ARG A CA 2
ATOM 2764 C C . ARG A 1 80 ? 5.050 -7.322 -7.638 1.00 0.00 80 ARG A C 2
ATOM 2765 O O . ARG A 1 80 ? 5.863 -8.246 -7.680 1.00 0.00 80 ARG A O 2
ATOM 2786 N N . GLN A 1 81 ? 5.294 -6.118 -8.149 1.00 0.00 81 GLN A N 2
ATOM 2787 C CA . GLN A 1 81 ? 6.547 -5.817 -8.832 1.00 0.00 81 GLN A CA 2
ATOM 2788 C C . GLN A 1 81 ? 7.719 -5.839 -7.853 1.00 0.00 81 GLN A C 2
ATOM 2789 O O . GLN A 1 81 ? 8.860 -6.100 -8.237 1.00 0.00 81 GLN A O 2
ATOM 2803 N N . ALA A 1 82 ? 7.426 -5.588 -6.582 1.00 0.00 82 ALA A N 2
ATOM 2804 C CA . ALA A 1 82 ? 8.448 -5.607 -5.545 1.00 0.00 82 ALA A CA 2
ATOM 2805 C C . ALA A 1 82 ? 8.884 -7.037 -5.245 1.00 0.00 82 ALA A C 2
ATOM 2806 O O . ALA A 1 82 ? 9.926 -7.260 -4.628 1.00 0.00 82 ALA A O 2
ATOM 2813 N N . HIS A 1 83 ? 8.071 -7.996 -5.694 1.00 0.00 83 HIS A N 2
ATOM 2814 C CA . HIS A 1 83 ? 8.358 -9.421 -5.530 1.00 0.00 83 HIS A CA 2
ATOM 2815 C C . HIS A 1 83 ? 8.403 -9.810 -4.059 1.00 0.00 83 HIS A C 2
ATOM 2816 O O . HIS A 1 83 ? 9.191 -10.658 -3.651 1.00 0.00 83 HIS A O 2
ATOM 2831 N N . CYS A 1 84 ? 7.525 -9.203 -3.275 1.00 0.00 84 CYS A N 2
ATOM 2832 C CA . CYS A 1 84 ? 7.439 -9.488 -1.860 1.00 0.00 84 CYS A CA 2
ATOM 2833 C C . CYS A 1 84 ? 6.007 -9.279 -1.382 1.00 0.00 84 CYS A C 2
ATOM 2834 O O . CYS A 1 84 ? 5.598 -8.164 -1.062 1.00 0.00 84 CYS A O 2
ATOM 2842 N N . LEU A 1 85 ? 5.239 -10.356 -1.397 1.00 0.00 85 LEU A N 2
ATOM 2843 C CA . LEU A 1 85 ? 3.845 -10.321 -0.975 1.00 0.00 85 LEU A CA 2
ATOM 2844 C C . LEU A 1 85 ? 3.619 -11.315 0.155 1.00 0.00 85 LEU A C 2
ATOM 2845 O O . LEU A 1 85 ? 4.544 -12.015 0.562 1.00 0.00 85 LEU A O 2
ATOM 2861 N N . MET A 1 86 ? 2.396 -11.365 0.671 1.00 0.00 86 MET A N 2
ATOM 2862 C CA . MET A 1 86 ? 2.052 -12.334 1.704 1.00 0.00 86 MET A CA 2
ATOM 2863 C C . MET A 1 86 ? 1.853 -13.711 1.094 1.00 0.00 86 MET A C 2
ATOM 2864 O O . MET A 1 86 ? 2.027 -14.729 1.764 1.00 0.00 86 MET A O 2
ATOM 2878 N N . GLU A 1 87 ? 1.492 -13.734 -0.185 1.00 0.00 87 GLU A N 2
ATOM 2879 C CA . GLU A 1 87 ? 1.352 -14.985 -0.911 1.00 0.00 87 GLU A CA 2
ATOM 2880 C C . GLU A 1 87 ? 2.731 -15.550 -1.216 1.00 0.00 87 GLU A C 2
ATOM 2881 O O . GLU A 1 87 ? 3.402 -15.104 -2.147 1.00 0.00 87 GLU A O 2
ATOM 2893 N N . ASP A 1 88 ? 3.164 -16.500 -0.403 1.00 0.00 88 ASP A N 2
ATOM 2894 C CA . ASP A 1 88 ? 4.450 -17.145 -0.606 1.00 0.00 88 ASP A CA 2
ATOM 2895 C C . ASP A 1 88 ? 4.293 -18.308 -1.578 1.00 0.00 88 ASP A C 2
ATOM 2896 O O . ASP A 1 88 ? 3.303 -18.379 -2.309 1.00 0.00 88 ASP A O 2
ATOM 2905 N N . LYS A 1 89 ? 5.263 -19.213 -1.600 1.00 0.00 89 LYS A N 2
ATOM 2906 C CA . LYS A 1 89 ? 5.240 -20.323 -2.542 1.00 0.00 89 LYS A CA 2
ATOM 2907 C C . LYS A 1 89 ? 4.201 -21.369 -2.141 1.00 0.00 89 LYS A C 2
ATOM 2908 O O . LYS A 1 89 ? 4.528 -22.415 -1.578 1.00 0.00 89 LYS A O 2
ATOM 2927 N N . ALA A 1 90 ? 2.946 -21.041 -2.398 1.00 0.00 90 ALA A N 2
ATOM 2928 C CA . ALA A 1 90 ? 1.834 -21.953 -2.198 1.00 0.00 90 ALA A CA 2
ATOM 2929 C C . ALA A 1 90 ? 0.846 -21.787 -3.342 1.00 0.00 90 ALA A C 2
ATOM 2930 O O . ALA A 1 90 ? -0.254 -21.262 -3.170 1.00 0.00 90 ALA A O 2
ATOM 2937 N N . GLU A 1 91 ? 1.272 -22.198 -4.525 1.00 0.00 91 GLU A N 2
ATOM 2938 C CA . GLU A 1 91 ? 0.485 -22.007 -5.729 1.00 0.00 91 GLU A CA 2
ATOM 2939 C C . GLU A 1 91 ? -0.405 -23.215 -5.982 1.00 0.00 91 GLU A C 2
ATOM 2940 O O . GLU A 1 91 ? 0.032 -24.222 -6.542 1.00 0.00 91 GLU A O 2
ATOM 2952 N N . ALA A 1 92 ? -1.645 -23.115 -5.538 1.00 0.00 92 ALA A N 2
ATOM 2953 C CA . ALA A 1 92 ? -2.623 -24.170 -5.746 1.00 0.00 92 ALA A CA 2
ATOM 2954 C C . ALA A 1 92 ? -3.833 -23.623 -6.490 1.00 0.00 92 ALA A C 2
ATOM 2955 O O . ALA A 1 92 ? -4.711 -23.001 -5.888 1.00 0.00 92 ALA A O 2
ATOM 2962 N N . PRO A 1 93 ? -3.872 -23.814 -7.817 1.00 0.00 93 PRO A N 2
ATOM 2963 C CA . PRO A 1 93 ? -4.978 -23.336 -8.653 1.00 0.00 93 PRO A CA 2
ATOM 2964 C C . PRO A 1 93 ? -6.302 -24.011 -8.301 1.00 0.00 93 PRO A C 2
ATOM 2965 O O . PRO A 1 93 ? -7.258 -23.349 -7.894 1.00 0.00 93 PRO A O 2
ATOM 2976 N N . ASN A 1 94 ? -6.343 -25.327 -8.444 1.00 0.00 94 ASN A N 2
ATOM 2977 C CA . ASN A 1 94 ? -7.542 -26.092 -8.136 1.00 0.00 94 ASN A CA 2
ATOM 2978 C C . ASN A 1 94 ? -7.475 -26.629 -6.711 1.00 0.00 94 ASN A C 2
ATOM 2979 O O . ASN A 1 94 ? -6.454 -26.491 -6.035 1.00 0.00 94 ASN A O 2
ATOM 2990 N N . THR A 1 95 ? -8.558 -27.234 -6.258 1.00 0.00 95 THR A N 2
ATOM 2991 C CA . THR A 1 95 ? -8.632 -27.753 -4.905 1.00 0.00 95 THR A CA 2
ATOM 2992 C C . THR A 1 95 ? -8.368 -29.255 -4.849 1.00 0.00 95 THR A C 2
ATOM 2993 O O . THR A 1 95 ? -9.047 -30.047 -5.504 1.00 0.00 95 THR A O 2
ATOM 3004 N N . ILE A 1 96 ? -7.362 -29.634 -4.074 1.00 0.00 96 ILE A N 2
ATOM 3005 C CA . ILE A 1 96 ? -7.061 -31.036 -3.826 1.00 0.00 96 ILE A CA 2
ATOM 3006 C C . ILE A 1 96 ? -7.423 -31.361 -2.380 1.00 0.00 96 ILE A C 2
ATOM 3007 O O . ILE A 1 96 ? -7.305 -30.501 -1.506 1.00 0.00 96 ILE A O 2
ATOM 3023 N N . ALA A 1 97 ? -7.859 -32.591 -2.126 1.00 0.00 97 ALA A N 2
ATOM 3024 C CA . ALA A 1 97 ? -8.321 -32.999 -0.797 1.00 0.00 97 ALA A CA 2
ATOM 3025 C C . ALA A 1 97 ? -7.172 -33.133 0.209 1.00 0.00 97 ALA A C 2
ATOM 3026 O O . ALA A 1 97 ? -7.338 -33.719 1.279 1.00 0.00 97 ALA A O 2
ATOM 3033 N N . SER A 1 98 ? -6.022 -32.560 -0.120 1.00 0.00 98 SER A N 2
ATOM 3034 C CA . SER A 1 98 ? -4.868 -32.587 0.766 1.00 0.00 98 SER A CA 2
ATOM 3035 C C . SER A 1 98 ? -4.913 -31.409 1.735 1.00 0.00 98 SER A C 2
ATOM 3036 O O . SER A 1 98 ? -3.928 -31.111 2.412 1.00 0.00 98 SER A O 2
ATOM 3044 N N . GLY A 1 99 ? -6.063 -30.739 1.782 1.00 0.00 99 GLY A N 2
ATOM 3045 C CA . GLY A 1 99 ? -6.244 -29.607 2.669 1.00 0.00 99 GLY A CA 2
ATOM 3046 C C . GLY A 1 99 ? -6.005 -29.962 4.121 1.00 0.00 99 GLY A C 2
ATOM 3047 O O . GLY A 1 99 ? -6.781 -30.701 4.729 1.00 0.00 99 GLY A O 2
ATOM 3051 N N . SER A 1 100 ? -4.926 -29.433 4.669 1.00 0.00 100 SER A N 2
ATOM 3052 C CA . SER A 1 100 ? -4.539 -29.707 6.036 1.00 0.00 100 SER A CA 2
ATOM 3053 C C . SER A 1 100 ? -4.057 -28.414 6.679 1.00 0.00 100 SER A C 2
ATOM 3054 O O . SER A 1 100 ? -3.081 -27.827 6.167 1.00 0.00 100 SER A O 2
ATOM 3063 N N . MET A 1 1 ? -5.257 24.445 8.301 1.00 0.00 1 MET A N 3
ATOM 3064 C CA . MET A 1 1 ? -6.227 25.027 9.254 1.00 0.00 1 MET A CA 3
ATOM 3065 C C . MET A 1 1 ? -7.044 23.924 9.908 1.00 0.00 1 MET A C 3
ATOM 3066 O O . MET A 1 1 ? -7.821 23.238 9.243 1.00 0.00 1 MET A O 3
ATOM 3082 N N . GLU A 1 2 ? -6.862 23.750 11.212 1.00 0.00 2 GLU A N 3
ATOM 3083 C CA . GLU A 1 2 ? -7.551 22.695 11.939 1.00 0.00 2 GLU A CA 3
ATOM 3084 C C . GLU A 1 2 ? -9.022 23.026 12.126 1.00 0.00 2 GLU A C 3
ATOM 3085 O O . GLU A 1 2 ? -9.378 23.945 12.865 1.00 0.00 2 GLU A O 3
ATOM 3097 N N . VAL A 1 3 ? -9.869 22.285 11.435 1.00 0.00 3 VAL A N 3
ATOM 3098 C CA . VAL A 1 3 ? -11.302 22.385 11.631 1.00 0.00 3 VAL A CA 3
ATOM 3099 C C . VAL A 1 3 ? -11.745 21.354 12.663 1.00 0.00 3 VAL A C 3
ATOM 3100 O O . VAL A 1 3 ? -11.181 20.261 12.730 1.00 0.00 3 VAL A O 3
ATOM 3113 N N . GLN A 1 4 ? -12.735 21.709 13.471 1.00 0.00 4 GLN A N 3
ATOM 3114 C CA . GLN A 1 4 ? -13.195 20.837 14.548 1.00 0.00 4 GLN A CA 3
ATOM 3115 C C . GLN A 1 4 ? -13.735 19.520 13.996 1.00 0.00 4 GLN A C 3
ATOM 3116 O O . GLN A 1 4 ? -13.449 18.447 14.526 1.00 0.00 4 GLN A O 3
ATOM 3130 N N . SER A 1 5 ? -14.504 19.609 12.924 1.00 0.00 5 SER A N 3
ATOM 3131 C CA . SER A 1 5 ? -15.010 18.430 12.254 1.00 0.00 5 SER A CA 3
ATOM 3132 C C . SER A 1 5 ? -14.587 18.466 10.789 1.00 0.00 5 SER A C 3
ATOM 3133 O O . SER A 1 5 ? -14.807 19.461 10.097 1.00 0.00 5 SER A O 3
ATOM 3141 N N . MET A 1 6 ? -13.955 17.396 10.331 1.00 0.00 6 MET A N 3
ATOM 3142 C CA . MET A 1 6 ? -13.436 17.346 8.972 1.00 0.00 6 MET A CA 3
ATOM 3143 C C . MET A 1 6 ? -14.411 16.635 8.046 1.00 0.00 6 MET A C 3
ATOM 3144 O O . MET A 1 6 ? -15.099 15.699 8.454 1.00 0.00 6 MET A O 3
ATOM 3158 N N . LEU A 1 7 ? -14.471 17.087 6.799 1.00 0.00 7 LEU A N 3
ATOM 3159 C CA . LEU A 1 7 ? -15.276 16.420 5.786 1.00 0.00 7 LEU A CA 3
ATOM 3160 C C . LEU A 1 7 ? -14.612 15.104 5.393 1.00 0.00 7 LEU A C 3
ATOM 3161 O O . LEU A 1 7 ? -15.281 14.105 5.132 1.00 0.00 7 LEU A O 3
ATOM 3177 N N . LEU A 1 8 ? -13.286 15.117 5.351 1.00 0.00 8 LEU A N 3
ATOM 3178 C CA . LEU A 1 8 ? -12.520 13.907 5.109 1.00 0.00 8 LEU A CA 3
ATOM 3179 C C . LEU A 1 8 ? -12.302 13.182 6.428 1.00 0.00 8 LEU A C 3
ATOM 3180 O O . LEU A 1 8 ? -11.723 13.736 7.364 1.00 0.00 8 LEU A O 3
ATOM 3196 N N . ASN A 1 9 ? -12.782 11.957 6.504 1.00 0.00 9 ASN A N 3
ATOM 3197 C CA . ASN A 1 9 ? -12.767 11.212 7.750 1.00 0.00 9 ASN A CA 3
ATOM 3198 C C . ASN A 1 9 ? -11.644 10.190 7.757 1.00 0.00 9 ASN A C 3
ATOM 3199 O O . ASN A 1 9 ? -11.070 9.873 6.714 1.00 0.00 9 ASN A O 3
ATOM 3210 N N . ASP A 1 10 ? -11.324 9.692 8.943 1.00 0.00 10 ASP A N 3
ATOM 3211 C CA . ASP A 1 10 ? -10.335 8.639 9.092 1.00 0.00 10 ASP A CA 3
ATOM 3212 C C . ASP A 1 10 ? -10.879 7.348 8.517 1.00 0.00 10 ASP A C 3
ATOM 3213 O O . ASP A 1 10 ? -11.691 6.667 9.147 1.00 0.00 10 ASP A O 3
ATOM 3222 N N . VAL A 1 11 ? -10.449 7.022 7.312 1.00 0.00 11 VAL A N 3
ATOM 3223 C CA . VAL A 1 11 ? -10.968 5.869 6.615 1.00 0.00 11 VAL A CA 3
ATOM 3224 C C . VAL A 1 11 ? -10.146 4.644 6.958 1.00 0.00 11 VAL A C 3
ATOM 3225 O O . VAL A 1 11 ? -9.011 4.488 6.505 1.00 0.00 11 VAL A O 3
ATOM 3238 N N . LYS A 1 12 ? -10.712 3.801 7.796 1.00 0.00 12 LYS A N 3
ATOM 3239 C CA . LYS A 1 12 ? -10.080 2.554 8.151 1.00 0.00 12 LYS A CA 3
ATOM 3240 C C . LYS A 1 12 ? -10.506 1.478 7.169 1.00 0.00 12 LYS A C 3
ATOM 3241 O O . LYS A 1 12 ? -11.546 1.602 6.516 1.00 0.00 12 LYS A O 3
ATOM 3260 N N . TRP A 1 13 ? -9.709 0.433 7.057 1.00 0.00 13 TRP A N 3
ATOM 3261 C CA . TRP A 1 13 ? -10.026 -0.669 6.173 1.00 0.00 13 TRP A CA 3
ATOM 3262 C C . TRP A 1 13 ? -10.872 -1.699 6.901 1.00 0.00 13 TRP A C 3
ATOM 3263 O O . TRP A 1 13 ? -11.368 -1.442 7.999 1.00 0.00 13 TRP A O 3
ATOM 3284 N N . GLU A 1 14 ? -11.048 -2.853 6.274 1.00 0.00 14 GLU A N 3
ATOM 3285 C CA . GLU A 1 14 ? -11.743 -3.958 6.911 1.00 0.00 14 GLU A CA 3
ATOM 3286 C C . GLU A 1 14 ? -10.967 -4.412 8.141 1.00 0.00 14 GLU A C 3
ATOM 3287 O O . GLU A 1 14 ? -11.496 -4.411 9.254 1.00 0.00 14 GLU A O 3
ATOM 3299 N N . LYS A 1 15 ? -9.708 -4.787 7.929 1.00 0.00 15 LYS A N 3
ATOM 3300 C CA . LYS A 1 15 ? -8.811 -5.154 9.020 1.00 0.00 15 LYS A CA 3
ATOM 3301 C C . LYS A 1 15 ? -7.417 -5.507 8.486 1.00 0.00 15 LYS A C 3
ATOM 3302 O O . LYS A 1 15 ? -6.441 -4.871 8.865 1.00 0.00 15 LYS A O 3
ATOM 3321 N N . PRO A 1 16 ? -7.291 -6.526 7.610 1.00 0.00 16 PRO A N 3
ATOM 3322 C CA . PRO A 1 16 ? -5.988 -7.033 7.202 1.00 0.00 16 PRO A CA 3
ATOM 3323 C C . PRO A 1 16 ? -5.416 -6.359 5.953 1.00 0.00 16 PRO A C 3
ATOM 3324 O O . PRO A 1 16 ? -6.097 -6.212 4.938 1.00 0.00 16 PRO A O 3
ATOM 3335 N N . VAL A 1 17 ? -4.171 -5.918 6.064 1.00 0.00 17 VAL A N 3
ATOM 3336 C CA . VAL A 1 17 ? -3.365 -5.515 4.917 1.00 0.00 17 VAL A CA 3
ATOM 3337 C C . VAL A 1 17 ? -1.936 -5.990 5.155 1.00 0.00 17 VAL A C 3
ATOM 3338 O O . VAL A 1 17 ? -1.132 -5.284 5.760 1.00 0.00 17 VAL A O 3
ATOM 3351 N N . THR A 1 18 ? -1.647 -7.209 4.721 1.00 0.00 18 THR A N 3
ATOM 3352 C CA . THR A 1 18 ? -0.384 -7.864 5.039 1.00 0.00 18 THR A CA 3
ATOM 3353 C C . THR A 1 18 ? 0.722 -7.510 4.045 1.00 0.00 18 THR A C 3
ATOM 3354 O O . THR A 1 18 ? 0.721 -7.971 2.905 1.00 0.00 18 THR A O 3
ATOM 3365 N N . ILE A 1 19 ? 1.661 -6.682 4.486 1.00 0.00 19 ILE A N 3
ATOM 3366 C CA . ILE A 1 19 ? 2.838 -6.362 3.689 1.00 0.00 19 ILE A CA 3
ATOM 3367 C C . ILE A 1 19 ? 4.094 -6.930 4.353 1.00 0.00 19 ILE A C 3
ATOM 3368 O O . ILE A 1 19 ? 4.567 -6.402 5.363 1.00 0.00 19 ILE A O 3
ATOM 3384 N N . SER A 1 20 ? 4.618 -8.016 3.803 1.00 0.00 20 SER A N 3
ATOM 3385 C CA . SER A 1 20 ? 5.823 -8.632 4.342 1.00 0.00 20 SER A CA 3
ATOM 3386 C C . SER A 1 20 ? 7.069 -7.894 3.862 1.00 0.00 20 SER A C 3
ATOM 3387 O O . SER A 1 20 ? 7.513 -8.070 2.729 1.00 0.00 20 SER A O 3
ATOM 3395 N N . LEU A 1 21 ? 7.618 -7.054 4.728 1.00 0.00 21 LEU A N 3
ATOM 3396 C CA . LEU A 1 21 ? 8.799 -6.275 4.392 1.00 0.00 21 LEU A CA 3
ATOM 3397 C C . LEU A 1 21 ? 10.032 -7.163 4.320 1.00 0.00 21 LEU A C 3
ATOM 3398 O O . LEU A 1 21 ? 10.166 -8.110 5.097 1.00 0.00 21 LEU A O 3
ATOM 3414 N N . GLN A 1 22 ? 10.938 -6.834 3.401 1.00 0.00 22 GLN A N 3
ATOM 3415 C CA . GLN A 1 22 ? 12.217 -7.533 3.277 1.00 0.00 22 GLN A CA 3
ATOM 3416 C C . GLN A 1 22 ? 13.021 -7.414 4.573 1.00 0.00 22 GLN A C 3
ATOM 3417 O O . GLN A 1 22 ? 13.938 -8.196 4.832 1.00 0.00 22 GLN A O 3
ATOM 3431 N N . ASN A 1 23 ? 12.645 -6.437 5.393 1.00 0.00 23 ASN A N 3
ATOM 3432 C CA . ASN A 1 23 ? 13.270 -6.225 6.694 1.00 0.00 23 ASN A CA 3
ATOM 3433 C C . ASN A 1 23 ? 12.954 -7.386 7.639 1.00 0.00 23 ASN A C 3
ATOM 3434 O O . ASN A 1 23 ? 13.569 -7.522 8.696 1.00 0.00 23 ASN A O 3
ATOM 3445 N N . GLY A 1 24 ? 11.993 -8.217 7.249 1.00 0.00 24 GLY A N 3
ATOM 3446 C CA . GLY A 1 24 ? 11.615 -9.355 8.059 1.00 0.00 24 GLY A CA 3
ATOM 3447 C C . GLY A 1 24 ? 10.444 -9.048 8.966 1.00 0.00 24 GLY A C 3
ATOM 3448 O O . GLY A 1 24 ? 10.449 -9.407 10.146 1.00 0.00 24 GLY A O 3
ATOM 3452 N N . ALA A 1 25 ? 9.438 -8.382 8.418 1.00 0.00 25 ALA A N 3
ATOM 3453 C CA . ALA A 1 25 ? 8.272 -7.992 9.197 1.00 0.00 25 ALA A CA 3
ATOM 3454 C C . ALA A 1 25 ? 7.042 -7.828 8.310 1.00 0.00 25 ALA A C 3
ATOM 3455 O O . ALA A 1 25 ? 6.976 -6.912 7.489 1.00 0.00 25 ALA A O 3
ATOM 3462 N N . PRO A 1 26 ? 6.065 -8.737 8.444 1.00 0.00 26 PRO A N 3
ATOM 3463 C CA . PRO A 1 26 ? 4.766 -8.611 7.791 1.00 0.00 26 PRO A CA 3
ATOM 3464 C C . PRO A 1 26 ? 3.877 -7.616 8.527 1.00 0.00 26 PRO A C 3
ATOM 3465 O O . PRO A 1 26 ? 3.245 -7.952 9.530 1.00 0.00 26 PRO A O 3
ATOM 3476 N N . ARG A 1 27 ? 3.867 -6.383 8.048 1.00 0.00 27 ARG A N 3
ATOM 3477 C CA . ARG A 1 27 ? 3.082 -5.335 8.673 1.00 0.00 27 ARG A CA 3
ATOM 3478 C C . ARG A 1 27 ? 1.649 -5.382 8.185 1.00 0.00 27 ARG A C 3
ATOM 3479 O O . ARG A 1 27 ? 1.385 -5.233 6.994 1.00 0.00 27 ARG A O 3
ATOM 3500 N N . ILE A 1 28 ? 0.736 -5.619 9.112 1.00 0.00 28 ILE A N 3
ATOM 3501 C CA . ILE A 1 28 ? -0.680 -5.655 8.802 1.00 0.00 28 ILE A CA 3
ATOM 3502 C C . ILE A 1 28 ? -1.322 -4.312 9.131 1.00 0.00 28 ILE A C 3
ATOM 3503 O O . ILE A 1 28 ? -1.502 -3.968 10.301 1.00 0.00 28 ILE A O 3
ATOM 3519 N N . PHE A 1 29 ? -1.632 -3.544 8.099 1.00 0.00 29 PHE A N 3
ATOM 3520 C CA . PHE A 1 29 ? -2.264 -2.244 8.275 1.00 0.00 29 PHE A CA 3
ATOM 3521 C C . PHE A 1 29 ? -3.771 -2.428 8.397 1.00 0.00 29 PHE A C 3
ATOM 3522 O O . PHE A 1 29 ? -4.339 -3.316 7.768 1.00 0.00 29 PHE A O 3
ATOM 3539 N N . ASN A 1 30 ? -4.414 -1.597 9.205 1.00 0.00 30 ASN A N 3
ATOM 3540 C CA . ASN A 1 30 ? -5.852 -1.719 9.422 1.00 0.00 30 ASN A CA 3
ATOM 3541 C C . ASN A 1 30 ? -6.582 -0.469 8.950 1.00 0.00 30 ASN A C 3
ATOM 3542 O O . ASN A 1 30 ? -7.811 -0.416 8.943 1.00 0.00 30 ASN A O 3
ATOM 3553 N N . GLY A 1 31 ? -5.822 0.532 8.548 1.00 0.00 31 GLY A N 3
ATOM 3554 C CA . GLY A 1 31 ? -6.409 1.753 8.052 1.00 0.00 31 GLY A CA 3
ATOM 3555 C C . GLY A 1 31 ? -5.726 2.237 6.796 1.00 0.00 31 GLY A C 3
ATOM 3556 O O . GLY A 1 31 ? -4.567 1.900 6.543 1.00 0.00 31 GLY A O 3
ATOM 3560 N N . VAL A 1 32 ? -6.436 3.037 6.019 1.00 0.00 32 VAL A N 3
ATOM 3561 C CA . VAL A 1 32 ? -5.928 3.505 4.740 1.00 0.00 32 VAL A CA 3
ATOM 3562 C C . VAL A 1 32 ? -4.828 4.548 4.935 1.00 0.00 32 VAL A C 3
ATOM 3563 O O . VAL A 1 32 ? -3.885 4.631 4.145 1.00 0.00 32 VAL A O 3
ATOM 3576 N N . TYR A 1 33 ? -4.939 5.326 6.007 1.00 0.00 33 TYR A N 3
ATOM 3577 C CA . TYR A 1 33 ? -3.973 6.383 6.277 1.00 0.00 33 TYR A CA 3
ATOM 3578 C C . TYR A 1 33 ? -2.607 5.788 6.605 1.00 0.00 33 TYR A C 3
ATOM 3579 O O . TYR A 1 33 ? -1.575 6.340 6.220 1.00 0.00 33 TYR A O 3
ATOM 3597 N N . GLU A 1 34 ? -2.607 4.655 7.305 1.00 0.00 34 GLU A N 3
ATOM 3598 C CA . GLU A 1 34 ? -1.364 3.982 7.661 1.00 0.00 34 GLU A CA 3
ATOM 3599 C C . GLU A 1 34 ? -0.612 3.546 6.410 1.00 0.00 34 GLU A C 3
ATOM 3600 O O . GLU A 1 34 ? 0.608 3.676 6.333 1.00 0.00 34 GLU A O 3
ATOM 3612 N N . ALA A 1 35 ? -1.352 3.039 5.430 1.00 0.00 35 ALA A N 3
ATOM 3613 C CA . ALA A 1 35 ? -0.755 2.571 4.187 1.00 0.00 35 ALA A CA 3
ATOM 3614 C C . ALA A 1 35 ? -0.139 3.728 3.408 1.00 0.00 35 ALA A C 3
ATOM 3615 O O . ALA A 1 35 ? 0.972 3.616 2.892 1.00 0.00 35 ALA A O 3
ATOM 3622 N N . PHE A 1 36 ? -0.862 4.842 3.344 1.00 0.00 36 PHE A N 3
ATOM 3623 C CA . PHE A 1 36 ? -0.385 6.032 2.646 1.00 0.00 36 PHE A CA 3
ATOM 3624 C C . PHE A 1 36 ? 0.894 6.557 3.291 1.00 0.00 36 PHE A C 3
ATOM 3625 O O . PHE A 1 36 ? 1.855 6.900 2.601 1.00 0.00 36 PHE A O 3
ATOM 3642 N N . ASP A 1 37 ? 0.897 6.602 4.617 1.00 0.00 37 ASP A N 3
ATOM 3643 C CA . ASP A 1 37 ? 2.044 7.101 5.367 1.00 0.00 37 ASP A CA 3
ATOM 3644 C C . ASP A 1 37 ? 3.231 6.150 5.216 1.00 0.00 37 ASP A C 3
ATOM 3645 O O . ASP A 1 37 ? 4.369 6.583 5.030 1.00 0.00 37 ASP A O 3
ATOM 3654 N N . PHE A 1 38 ? 2.944 4.852 5.270 1.00 0.00 38 PHE A N 3
ATOM 3655 C CA . PHE A 1 38 ? 3.964 3.816 5.116 1.00 0.00 38 PHE A CA 3
ATOM 3656 C C . PHE A 1 38 ? 4.692 3.936 3.781 1.00 0.00 38 PHE A C 3
ATOM 3657 O O . PHE A 1 38 ? 5.910 3.755 3.710 1.00 0.00 38 PHE A O 3
ATOM 3674 N N . LEU A 1 39 ? 3.943 4.248 2.729 1.00 0.00 39 LEU A N 3
ATOM 3675 C CA . LEU A 1 39 ? 4.498 4.318 1.381 1.00 0.00 39 LEU A CA 3
ATOM 3676 C C . LEU A 1 39 ? 5.599 5.367 1.272 1.00 0.00 39 LEU A C 3
ATOM 3677 O O . LEU A 1 39 ? 6.500 5.243 0.446 1.00 0.00 39 LEU A O 3
ATOM 3693 N N . GLN A 1 40 ? 5.534 6.395 2.107 1.00 0.00 40 GLN A N 3
ATOM 3694 C CA . GLN A 1 40 ? 6.551 7.437 2.091 1.00 0.00 40 GLN A CA 3
ATOM 3695 C C . GLN A 1 40 ? 7.661 7.126 3.085 1.00 0.00 40 GLN A C 3
ATOM 3696 O O . GLN A 1 40 ? 8.689 7.804 3.116 1.00 0.00 40 GLN A O 3
ATOM 3710 N N . HIS A 1 41 ? 7.455 6.097 3.891 1.00 0.00 41 HIS A N 3
ATOM 3711 C CA . HIS A 1 41 ? 8.408 5.748 4.930 1.00 0.00 41 HIS A CA 3
ATOM 3712 C C . HIS A 1 41 ? 9.322 4.610 4.502 1.00 0.00 41 HIS A C 3
ATOM 3713 O O . HIS A 1 41 ? 10.418 4.842 3.988 1.00 0.00 41 HIS A O 3
ATOM 3728 N N . GLU A 1 42 ? 8.856 3.384 4.679 1.00 0.00 42 GLU A N 3
ATOM 3729 C CA . GLU A 1 42 ? 9.722 2.222 4.549 1.00 0.00 42 GLU A CA 3
ATOM 3730 C C . GLU A 1 42 ? 9.289 1.302 3.416 1.00 0.00 42 GLU A C 3
ATOM 3731 O O . GLU A 1 42 ? 9.381 0.081 3.537 1.00 0.00 42 GLU A O 3
ATOM 3743 N N . TRP A 1 43 ? 8.826 1.879 2.312 1.00 0.00 43 TRP A N 3
ATOM 3744 C CA . TRP A 1 43 ? 8.553 1.088 1.121 1.00 0.00 43 TRP A CA 3
ATOM 3745 C C . TRP A 1 43 ? 9.878 0.543 0.575 1.00 0.00 43 TRP A C 3
ATOM 3746 O O . TRP A 1 43 ? 10.711 1.304 0.078 1.00 0.00 43 TRP A O 3
ATOM 3767 N N . PRO A 1 44 ? 10.089 -0.782 0.670 1.00 0.00 44 PRO A N 3
ATOM 3768 C CA . PRO A 1 44 ? 11.392 -1.409 0.421 1.00 0.00 44 PRO A CA 3
ATOM 3769 C C . PRO A 1 44 ? 11.655 -1.722 -1.050 1.00 0.00 44 PRO A C 3
ATOM 3770 O O . PRO A 1 44 ? 12.385 -2.660 -1.373 1.00 0.00 44 PRO A O 3
ATOM 3781 N N . ALA A 1 45 ? 11.080 -0.926 -1.933 1.00 0.00 45 ALA A N 3
ATOM 3782 C CA . ALA A 1 45 ? 11.263 -1.108 -3.361 1.00 0.00 45 ALA A CA 3
ATOM 3783 C C . ALA A 1 45 ? 10.973 0.189 -4.090 1.00 0.00 45 ALA A C 3
ATOM 3784 O O . ALA A 1 45 ? 10.743 1.220 -3.462 1.00 0.00 45 ALA A O 3
ATOM 3791 N N . ARG A 1 46 ? 10.997 0.139 -5.409 1.00 0.00 46 ARG A N 3
ATOM 3792 C CA . ARG A 1 46 ? 10.636 1.289 -6.217 1.00 0.00 46 ARG A CA 3
ATOM 3793 C C . ARG A 1 46 ? 9.148 1.257 -6.530 1.00 0.00 46 ARG A C 3
ATOM 3794 O O . ARG A 1 46 ? 8.389 0.497 -5.921 1.00 0.00 46 ARG A O 3
ATOM 3815 N N . GLY A 1 47 ? 8.731 2.099 -7.457 1.00 0.00 47 GLY A N 3
ATOM 3816 C CA . GLY A 1 47 ? 7.354 2.102 -7.890 1.00 0.00 47 GLY A CA 3
ATOM 3817 C C . GLY A 1 47 ? 7.066 3.258 -8.815 1.00 0.00 47 GLY A C 3
ATOM 3818 O O . GLY A 1 47 ? 6.466 3.078 -9.872 1.00 0.00 47 GLY A O 3
ATOM 3822 N N . ASP A 1 48 ? 7.509 4.444 -8.404 1.00 0.00 48 ASP A N 3
ATOM 3823 C CA . ASP A 1 48 ? 7.326 5.682 -9.165 1.00 0.00 48 ASP A CA 3
ATOM 3824 C C . ASP A 1 48 ? 5.851 5.939 -9.471 1.00 0.00 48 ASP A C 3
ATOM 3825 O O . ASP A 1 48 ? 5.140 6.549 -8.675 1.00 0.00 48 ASP A O 3
ATOM 3834 N N . ARG A 1 49 ? 5.388 5.438 -10.608 1.00 0.00 49 ARG A N 3
ATOM 3835 C CA . ARG A 1 49 ? 4.009 5.638 -11.026 1.00 0.00 49 ARG A CA 3
ATOM 3836 C C . ARG A 1 49 ? 3.108 4.552 -10.459 1.00 0.00 49 ARG A C 3
ATOM 3837 O O . ARG A 1 49 ? 1.936 4.795 -10.181 1.00 0.00 49 ARG A O 3
ATOM 3858 N N . ALA A 1 50 ? 3.661 3.361 -10.264 1.00 0.00 50 ALA A N 3
ATOM 3859 C CA . ALA A 1 50 ? 2.936 2.299 -9.580 1.00 0.00 50 ALA A CA 3
ATOM 3860 C C . ALA A 1 50 ? 2.844 2.635 -8.100 1.00 0.00 50 ALA A C 3
ATOM 3861 O O . ALA A 1 50 ? 1.892 2.268 -7.411 1.00 0.00 50 ALA A O 3
ATOM 3868 N N . HIS A 1 51 ? 3.845 3.367 -7.628 1.00 0.00 51 HIS A N 3
ATOM 3869 C CA . HIS A 1 51 ? 3.861 3.862 -6.261 1.00 0.00 51 HIS A CA 3
ATOM 3870 C C . HIS A 1 51 ? 2.820 4.972 -6.115 1.00 0.00 51 HIS A C 3
ATOM 3871 O O . HIS A 1 51 ? 2.109 5.043 -5.113 1.00 0.00 51 HIS A O 3
ATOM 3886 N N . GLU A 1 52 ? 2.745 5.830 -7.131 1.00 0.00 52 GLU A N 3
ATOM 3887 C CA . GLU A 1 52 ? 1.723 6.870 -7.204 1.00 0.00 52 GLU A CA 3
ATOM 3888 C C . GLU A 1 52 ? 0.329 6.248 -7.240 1.00 0.00 52 GLU A C 3
ATOM 3889 O O . GLU A 1 52 ? -0.591 6.743 -6.593 1.00 0.00 52 GLU A O 3
ATOM 3901 N N . GLN A 1 53 ? 0.187 5.157 -7.986 1.00 0.00 53 GLN A N 3
ATOM 3902 C CA . GLN A 1 53 ? -1.070 4.423 -8.040 1.00 0.00 53 GLN A CA 3
ATOM 3903 C C . GLN A 1 53 ? -1.520 4.048 -6.630 1.00 0.00 53 GLN A C 3
ATOM 3904 O O . GLN A 1 53 ? -2.660 4.304 -6.245 1.00 0.00 53 GLN A O 3
ATOM 3918 N N . ALA A 1 54 ? -0.602 3.477 -5.857 1.00 0.00 54 ALA A N 3
ATOM 3919 C CA . ALA A 1 54 ? -0.887 3.080 -4.482 1.00 0.00 54 ALA A CA 3
ATOM 3920 C C . ALA A 1 54 ? -1.206 4.295 -3.609 1.00 0.00 54 ALA A C 3
ATOM 3921 O O . ALA A 1 54 ? -2.137 4.263 -2.802 1.00 0.00 54 ALA A O 3
ATOM 3928 N N . LEU A 1 55 ? -0.427 5.364 -3.775 1.00 0.00 55 LEU A N 3
ATOM 3929 C CA . LEU A 1 55 ? -0.659 6.608 -3.044 1.00 0.00 55 LEU A CA 3
ATOM 3930 C C . LEU A 1 55 ? -2.039 7.167 -3.363 1.00 0.00 55 LEU A C 3
ATOM 3931 O O . LEU A 1 55 ? -2.758 7.628 -2.478 1.00 0.00 55 LEU A O 3
ATOM 3947 N N . ARG A 1 56 ? -2.391 7.124 -4.638 1.00 0.00 56 ARG A N 3
ATOM 3948 C CA . ARG A 1 56 ? -3.654 7.663 -5.115 1.00 0.00 56 ARG A CA 3
ATOM 3949 C C . ARG A 1 56 ? -4.826 6.861 -4.564 1.00 0.00 56 ARG A C 3
ATOM 3950 O O . ARG A 1 56 ? -5.850 7.429 -4.191 1.00 0.00 56 ARG A O 3
ATOM 3971 N N . LEU A 1 57 ? -4.663 5.542 -4.511 1.00 0.00 57 LEU A N 3
ATOM 3972 C CA . LEU A 1 57 ? -5.676 4.661 -3.936 1.00 0.00 57 LEU A CA 3
ATOM 3973 C C . LEU A 1 57 ? -5.992 5.075 -2.506 1.00 0.00 57 LEU A C 3
ATOM 3974 O O . LEU A 1 57 ? -7.150 5.292 -2.150 1.00 0.00 57 LEU A O 3
ATOM 3990 N N . CYS A 1 58 ? -4.946 5.198 -1.701 1.00 0.00 58 CYS A N 3
ATOM 3991 C CA . CYS A 1 58 ? -5.088 5.588 -0.307 1.00 0.00 58 CYS A CA 3
ATOM 3992 C C . CYS A 1 58 ? -5.655 7.002 -0.200 1.00 0.00 58 CYS A C 3
ATOM 3993 O O . CYS A 1 58 ? -6.511 7.285 0.641 1.00 0.00 58 CYS A O 3
ATOM 4001 N N . ARG A 1 59 ? -5.186 7.874 -1.081 1.00 0.00 59 ARG A N 3
ATOM 4002 C CA . ARG A 1 59 ? -5.600 9.269 -1.097 1.00 0.00 59 ARG A CA 3
ATOM 4003 C C . ARG A 1 59 ? -7.091 9.387 -1.406 1.00 0.00 59 ARG A C 3
ATOM 4004 O O . ARG A 1 59 ? -7.838 10.038 -0.677 1.00 0.00 59 ARG A O 3
ATOM 4025 N N . ALA A 1 60 ? -7.517 8.732 -2.483 1.00 0.00 60 ALA A N 3
ATOM 4026 C CA . ALA A 1 60 ? -8.902 8.800 -2.932 1.00 0.00 60 ALA A CA 3
ATOM 4027 C C . ALA A 1 60 ? -9.843 8.125 -1.939 1.00 0.00 60 ALA A C 3
ATOM 4028 O O . ALA A 1 60 ? -10.992 8.538 -1.786 1.00 0.00 60 ALA A O 3
ATOM 4035 N N . SER A 1 61 ? -9.360 7.090 -1.265 1.00 0.00 61 SER A N 3
ATOM 4036 C CA . SER A 1 61 ? -10.154 6.419 -0.243 1.00 0.00 61 SER A CA 3
ATOM 4037 C C . SER A 1 61 ? -10.391 7.354 0.939 1.00 0.00 61 SER A C 3
ATOM 4038 O O . SER A 1 61 ? -11.499 7.434 1.462 1.00 0.00 61 SER A O 3
ATOM 4046 N N . LEU A 1 62 ? -9.352 8.089 1.332 1.00 0.00 62 LEU A N 3
ATOM 4047 C CA . LEU A 1 62 ? -9.477 9.081 2.397 1.00 0.00 62 LEU A CA 3
ATOM 4048 C C . LEU A 1 62 ? -10.366 10.238 1.953 1.00 0.00 62 LEU A C 3
ATOM 4049 O O . LEU A 1 62 ? -10.993 10.903 2.774 1.00 0.00 62 LEU A O 3
ATOM 4065 N N . MET A 1 63 ? -10.423 10.468 0.645 1.00 0.00 63 MET A N 3
ATOM 4066 C CA . MET A 1 63 ? -11.308 11.481 0.081 1.00 0.00 63 MET A CA 3
ATOM 4067 C C . MET A 1 63 ? -12.743 10.961 0.003 1.00 0.00 63 MET A C 3
ATOM 4068 O O . MET A 1 63 ? -13.669 11.712 -0.304 1.00 0.00 63 MET A O 3
ATOM 4082 N N . GLY A 1 64 ? -12.917 9.674 0.276 1.00 0.00 64 GLY A N 3
ATOM 4083 C CA . GLY A 1 64 ? -14.240 9.082 0.271 1.00 0.00 64 GLY A CA 3
ATOM 4084 C C . GLY A 1 64 ? -14.695 8.684 -1.119 1.00 0.00 64 GLY A C 3
ATOM 4085 O O . GLY A 1 64 ? -15.891 8.537 -1.365 1.00 0.00 64 GLY A O 3
ATOM 4089 N N . ASP A 1 65 ? -13.747 8.515 -2.029 1.00 0.00 65 ASP A N 3
ATOM 4090 C CA . ASP A 1 65 ? -14.069 8.143 -3.401 1.00 0.00 65 ASP A CA 3
ATOM 4091 C C . ASP A 1 65 ? -14.010 6.630 -3.571 1.00 0.00 65 ASP A C 3
ATOM 4092 O O . ASP A 1 65 ? -14.966 6.009 -4.030 1.00 0.00 65 ASP A O 3
ATOM 4101 N N . VAL A 1 66 ? -12.887 6.042 -3.187 1.00 0.00 66 VAL A N 3
ATOM 4102 C CA . VAL A 1 66 ? -12.711 4.601 -3.288 1.00 0.00 66 VAL A CA 3
ATOM 4103 C C . VAL A 1 66 ? -13.313 3.910 -2.068 1.00 0.00 66 VAL A C 3
ATOM 4104 O O . VAL A 1 66 ? -13.072 4.321 -0.933 1.00 0.00 66 VAL A O 3
ATOM 4117 N N . ALA A 1 67 ? -14.086 2.857 -2.310 1.00 0.00 67 ALA A N 3
ATOM 4118 C CA . ALA A 1 67 ? -14.811 2.162 -1.247 1.00 0.00 67 ALA A CA 3
ATOM 4119 C C . ALA A 1 67 ? -13.929 1.154 -0.504 1.00 0.00 67 ALA A C 3
ATOM 4120 O O . ALA A 1 67 ? -14.426 0.170 0.047 1.00 0.00 67 ALA A O 3
ATOM 4127 N N . GLY A 1 68 ? -12.624 1.397 -0.484 1.00 0.00 68 GLY A N 3
ATOM 4128 C CA . GLY A 1 68 ? -11.719 0.570 0.295 1.00 0.00 68 GLY A CA 3
ATOM 4129 C C . GLY A 1 68 ? -11.302 -0.712 -0.409 1.00 0.00 68 GLY A C 3
ATOM 4130 O O . GLY A 1 68 ? -10.108 -0.982 -0.546 1.00 0.00 68 GLY A O 3
ATOM 4134 N N . GLU A 1 69 ? -12.281 -1.499 -0.848 1.00 0.00 69 GLU A N 3
ATOM 4135 C CA . GLU A 1 69 ? -12.017 -2.795 -1.476 1.00 0.00 69 GLU A CA 3
ATOM 4136 C C . GLU A 1 69 ? -11.130 -2.640 -2.706 1.00 0.00 69 GLU A C 3
ATOM 4137 O O . GLU A 1 69 ? -10.097 -3.300 -2.826 1.00 0.00 69 GLU A O 3
ATOM 4149 N N . ILE A 1 70 ? -11.542 -1.752 -3.610 1.00 0.00 70 ILE A N 3
ATOM 4150 C CA . ILE A 1 70 ? -10.798 -1.491 -4.840 1.00 0.00 70 ILE A CA 3
ATOM 4151 C C . ILE A 1 70 ? -9.355 -1.095 -4.530 1.00 0.00 70 ILE A C 3
ATOM 4152 O O . ILE A 1 70 ? -8.426 -1.469 -5.249 1.00 0.00 70 ILE A O 3
ATOM 4168 N N . ALA A 1 71 ? -9.175 -0.360 -3.439 1.00 0.00 71 ALA A N 3
ATOM 4169 C CA . ALA A 1 71 ? -7.858 0.106 -3.043 1.00 0.00 71 ALA A CA 3
ATOM 4170 C C . ALA A 1 71 ? -6.964 -1.061 -2.643 1.00 0.00 71 ALA A C 3
ATOM 4171 O O . ALA A 1 71 ? -5.772 -1.053 -2.928 1.00 0.00 71 ALA A O 3
ATOM 4178 N N . ARG A 1 72 ? -7.550 -2.072 -2.002 1.00 0.00 72 ARG A N 3
ATOM 4179 C CA . ARG A 1 72 ? -6.783 -3.232 -1.551 1.00 0.00 72 ARG A CA 3
ATOM 4180 C C . ARG A 1 72 ? -6.221 -3.998 -2.737 1.00 0.00 72 ARG A C 3
ATOM 4181 O O . ARG A 1 72 ? -5.015 -4.231 -2.823 1.00 0.00 72 ARG A O 3
ATOM 4202 N N . THR A 1 73 ? -7.104 -4.375 -3.653 1.00 0.00 73 THR A N 3
ATOM 4203 C CA . THR A 1 73 ? -6.729 -5.178 -4.807 1.00 0.00 73 THR A CA 3
ATOM 4204 C C . THR A 1 73 ? -5.620 -4.513 -5.623 1.00 0.00 73 THR A C 3
ATOM 4205 O O . THR A 1 73 ? -4.622 -5.151 -5.970 1.00 0.00 73 THR A O 3
ATOM 4216 N N . ALA A 1 74 ? -5.784 -3.226 -5.904 1.00 0.00 74 ALA A N 3
ATOM 4217 C CA . ALA A 1 74 ? -4.817 -2.497 -6.713 1.00 0.00 74 ALA A CA 3
ATOM 4218 C C . ALA A 1 74 ? -3.523 -2.249 -5.936 1.00 0.00 74 ALA A C 3
ATOM 4219 O O . ALA A 1 74 ? -2.440 -2.200 -6.520 1.00 0.00 74 ALA A O 3
ATOM 4226 N N . PHE A 1 75 ? -3.638 -2.108 -4.619 1.00 0.00 75 PHE A N 3
ATOM 4227 C CA . PHE A 1 75 ? -2.469 -1.910 -3.764 1.00 0.00 75 PHE A CA 3
ATOM 4228 C C . PHE A 1 75 ? -1.590 -3.155 -3.788 1.00 0.00 75 PHE A C 3
ATOM 4229 O O . PHE A 1 75 ? -0.366 -3.066 -3.899 1.00 0.00 75 PHE A O 3
ATOM 4246 N N . VAL A 1 76 ? -2.227 -4.316 -3.704 1.00 0.00 76 VAL A N 3
ATOM 4247 C CA . VAL A 1 76 ? -1.519 -5.589 -3.764 1.00 0.00 76 VAL A CA 3
ATOM 4248 C C . VAL A 1 76 ? -0.916 -5.793 -5.155 1.00 0.00 76 VAL A C 3
ATOM 4249 O O . VAL A 1 76 ? 0.122 -6.438 -5.308 1.00 0.00 76 VAL A O 3
ATOM 4262 N N . ALA A 1 77 ? -1.565 -5.226 -6.167 1.00 0.00 77 ALA A N 3
ATOM 4263 C CA . ALA A 1 77 ? -1.061 -5.292 -7.530 1.00 0.00 77 ALA A CA 3
ATOM 4264 C C . ALA A 1 77 ? 0.203 -4.448 -7.679 1.00 0.00 77 ALA A C 3
ATOM 4265 O O . ALA A 1 77 ? 1.138 -4.824 -8.384 1.00 0.00 77 ALA A O 3
ATOM 4272 N N . ALA A 1 78 ? 0.232 -3.311 -6.995 1.00 0.00 78 ALA A N 3
ATOM 4273 C CA . ALA A 1 78 ? 1.404 -2.441 -7.007 1.00 0.00 78 ALA A CA 3
ATOM 4274 C C . ALA A 1 78 ? 2.528 -3.037 -6.161 1.00 0.00 78 ALA A C 3
ATOM 4275 O O . ALA A 1 78 ? 3.710 -2.839 -6.448 1.00 0.00 78 ALA A O 3
ATOM 4282 N N . SER A 1 79 ? 2.149 -3.794 -5.139 1.00 0.00 79 SER A N 3
ATOM 4283 C CA . SER A 1 79 ? 3.115 -4.398 -4.225 1.00 0.00 79 SER A CA 3
ATOM 4284 C C . SER A 1 79 ? 3.897 -5.533 -4.891 1.00 0.00 79 SER A C 3
ATOM 4285 O O . SER A 1 79 ? 4.801 -6.113 -4.288 1.00 0.00 79 SER A O 3
ATOM 4293 N N . ARG A 1 80 ? 3.558 -5.839 -6.140 1.00 0.00 80 ARG A N 3
ATOM 4294 C CA . ARG A 1 80 ? 4.254 -6.880 -6.884 1.00 0.00 80 ARG A CA 3
ATOM 4295 C C . ARG A 1 80 ? 5.704 -6.479 -7.140 1.00 0.00 80 ARG A C 3
ATOM 4296 O O . ARG A 1 80 ? 6.592 -7.328 -7.170 1.00 0.00 80 ARG A O 3
ATOM 4317 N N . GLN A 1 81 ? 5.938 -5.180 -7.297 1.00 0.00 81 GLN A N 3
ATOM 4318 C CA . GLN A 1 81 ? 7.283 -4.671 -7.548 1.00 0.00 81 GLN A CA 3
ATOM 4319 C C . GLN A 1 81 ? 8.162 -4.837 -6.312 1.00 0.00 81 GLN A C 3
ATOM 4320 O O . GLN A 1 81 ? 9.373 -5.022 -6.417 1.00 0.00 81 GLN A O 3
ATOM 4334 N N . ALA A 1 82 ? 7.542 -4.784 -5.142 1.00 0.00 82 ALA A N 3
ATOM 4335 C CA . ALA A 1 82 ? 8.256 -4.992 -3.889 1.00 0.00 82 ALA A CA 3
ATOM 4336 C C . ALA A 1 82 ? 8.391 -6.481 -3.594 1.00 0.00 82 ALA A C 3
ATOM 4337 O O . ALA A 1 82 ? 9.217 -6.888 -2.782 1.00 0.00 82 ALA A O 3
ATOM 4344 N N . HIS A 1 83 ? 7.559 -7.277 -4.270 1.00 0.00 83 HIS A N 3
ATOM 4345 C CA . HIS A 1 83 ? 7.528 -8.733 -4.098 1.00 0.00 83 HIS A CA 3
ATOM 4346 C C . HIS A 1 83 ? 7.031 -9.112 -2.707 1.00 0.00 83 HIS A C 3
ATOM 4347 O O . HIS A 1 83 ? 7.174 -10.252 -2.273 1.00 0.00 83 HIS A O 3
ATOM 4362 N N . CYS A 1 84 ? 6.401 -8.157 -2.035 1.00 0.00 84 CYS A N 3
ATOM 4363 C CA . CYS A 1 84 ? 5.835 -8.385 -0.711 1.00 0.00 84 CYS A CA 3
ATOM 4364 C C . CYS A 1 84 ? 4.429 -8.965 -0.827 1.00 0.00 84 CYS A C 3
ATOM 4365 O O . CYS A 1 84 ? 3.559 -8.687 -0.001 1.00 0.00 84 CYS A O 3
ATOM 4373 N N . LEU A 1 85 ? 4.225 -9.791 -1.844 1.00 0.00 85 LEU A N 3
ATOM 4374 C CA . LEU A 1 85 ? 2.912 -10.341 -2.133 1.00 0.00 85 LEU A CA 3
ATOM 4375 C C . LEU A 1 85 ? 2.491 -11.363 -1.099 1.00 0.00 85 LEU A C 3
ATOM 4376 O O . LEU A 1 85 ? 3.124 -12.404 -0.933 1.00 0.00 85 LEU A O 3
ATOM 4392 N N . MET A 1 86 ? 1.416 -11.044 -0.413 1.00 0.00 86 MET A N 3
ATOM 4393 C CA . MET A 1 86 ? 0.841 -11.931 0.582 1.00 0.00 86 MET A CA 3
ATOM 4394 C C . MET A 1 86 ? -0.669 -11.963 0.450 1.00 0.00 86 MET A C 3
ATOM 4395 O O . MET A 1 86 ? -1.299 -10.932 0.220 1.00 0.00 86 MET A O 3
ATOM 4409 N N . GLU A 1 87 ? -1.244 -13.148 0.569 1.00 0.00 87 GLU A N 3
ATOM 4410 C CA . GLU A 1 87 ? -2.686 -13.275 0.667 1.00 0.00 87 GLU A CA 3
ATOM 4411 C C . GLU A 1 87 ? -3.056 -13.344 2.140 1.00 0.00 87 GLU A C 3
ATOM 4412 O O . GLU A 1 87 ? -2.445 -14.099 2.899 1.00 0.00 87 GLU A O 3
ATOM 4424 N N . ASP A 1 88 ? -4.026 -12.533 2.544 1.00 0.00 88 ASP A N 3
ATOM 4425 C CA . ASP A 1 88 ? -4.347 -12.354 3.958 1.00 0.00 88 ASP A CA 3
ATOM 4426 C C . ASP A 1 88 ? -4.878 -13.633 4.593 1.00 0.00 88 ASP A C 3
ATOM 4427 O O . ASP A 1 88 ? -5.165 -14.618 3.913 1.00 0.00 88 ASP A O 3
ATOM 4436 N N . LYS A 1 89 ? -5.042 -13.585 5.906 1.00 0.00 89 LYS A N 3
ATOM 4437 C CA . LYS A 1 89 ? -5.379 -14.762 6.692 1.00 0.00 89 LYS A CA 3
ATOM 4438 C C . LYS A 1 89 ? -6.895 -14.977 6.760 1.00 0.00 89 LYS A C 3
ATOM 4439 O O . LYS A 1 89 ? -7.395 -15.689 7.633 1.00 0.00 89 LYS A O 3
ATOM 4458 N N . ALA A 1 90 ? -7.627 -14.371 5.835 1.00 0.00 90 ALA A N 3
ATOM 4459 C CA . ALA A 1 90 ? -9.070 -14.555 5.774 1.00 0.00 90 ALA A CA 3
ATOM 4460 C C . ALA A 1 90 ? -9.390 -15.925 5.188 1.00 0.00 90 ALA A C 3
ATOM 4461 O O . ALA A 1 90 ? -10.384 -16.556 5.548 1.00 0.00 90 ALA A O 3
ATOM 4468 N N . GLU A 1 91 ? -8.532 -16.367 4.281 1.00 0.00 91 GLU A N 3
ATOM 4469 C CA . GLU A 1 91 ? -8.626 -17.694 3.690 1.00 0.00 91 GLU A CA 3
ATOM 4470 C C . GLU A 1 91 ? -7.260 -18.376 3.771 1.00 0.00 91 GLU A C 3
ATOM 4471 O O . GLU A 1 91 ? -6.457 -18.031 4.639 1.00 0.00 91 GLU A O 3
ATOM 4483 N N . ALA A 1 92 ? -7.015 -19.344 2.881 1.00 0.00 92 ALA A N 3
ATOM 4484 C CA . ALA A 1 92 ? -5.733 -20.046 2.799 1.00 0.00 92 ALA A CA 3
ATOM 4485 C C . ALA A 1 92 ? -5.526 -20.970 3.996 1.00 0.00 92 ALA A C 3
ATOM 4486 O O . ALA A 1 92 ? -5.051 -20.551 5.054 1.00 0.00 92 ALA A O 3
ATOM 4493 N N . PRO A 1 93 ? -5.912 -22.246 3.844 1.00 0.00 93 PRO A N 3
ATOM 4494 C CA . PRO A 1 93 ? -5.759 -23.246 4.898 1.00 0.00 93 PRO A CA 3
ATOM 4495 C C . PRO A 1 93 ? -4.323 -23.758 5.010 1.00 0.00 93 PRO A C 3
ATOM 4496 O O . PRO A 1 93 ? -3.827 -24.021 6.105 1.00 0.00 93 PRO A O 3
ATOM 4507 N N . ASN A 1 94 ? -3.654 -23.891 3.872 1.00 0.00 94 ASN A N 3
ATOM 4508 C CA . ASN A 1 94 ? -2.277 -24.365 3.843 1.00 0.00 94 ASN A CA 3
ATOM 4509 C C . ASN A 1 94 ? -1.448 -23.472 2.938 1.00 0.00 94 ASN A C 3
ATOM 4510 O O . ASN A 1 94 ? -1.975 -22.895 1.990 1.00 0.00 94 ASN A O 3
ATOM 4521 N N . THR A 1 95 ? -0.156 -23.371 3.220 1.00 0.00 95 THR A N 3
ATOM 4522 C CA . THR A 1 95 ? 0.750 -22.598 2.381 1.00 0.00 95 THR A CA 3
ATOM 4523 C C . THR A 1 95 ? 0.932 -23.292 1.031 1.00 0.00 95 THR A C 3
ATOM 4524 O O . THR A 1 95 ? 1.364 -22.687 0.048 1.00 0.00 95 THR A O 3
ATOM 4535 N N . ILE A 1 96 ? 0.583 -24.576 1.001 1.00 0.00 96 ILE A N 3
ATOM 4536 C CA . ILE A 1 96 ? 0.600 -25.359 -0.225 1.00 0.00 96 ILE A CA 3
ATOM 4537 C C . ILE A 1 96 ? -0.486 -24.859 -1.177 1.00 0.00 96 ILE A C 3
ATOM 4538 O O . ILE A 1 96 ? -0.391 -25.021 -2.392 1.00 0.00 96 ILE A O 3
ATOM 4554 N N . ALA A 1 97 ? -1.500 -24.225 -0.606 1.00 0.00 97 ALA A N 3
ATOM 4555 C CA . ALA A 1 97 ? -2.613 -23.699 -1.379 1.00 0.00 97 ALA A CA 3
ATOM 4556 C C . ALA A 1 97 ? -2.504 -22.186 -1.508 1.00 0.00 97 ALA A C 3
ATOM 4557 O O . ALA A 1 97 ? -1.642 -21.560 -0.888 1.00 0.00 97 ALA A O 3
ATOM 4564 N N . SER A 1 98 ? -3.369 -21.606 -2.325 1.00 0.00 98 SER A N 3
ATOM 4565 C CA . SER A 1 98 ? -3.414 -20.162 -2.506 1.00 0.00 98 SER A CA 3
ATOM 4566 C C . SER A 1 98 ? -4.831 -19.728 -2.880 1.00 0.00 98 SER A C 3
ATOM 4567 O O . SER A 1 98 ? -5.723 -20.569 -3.031 1.00 0.00 98 SER A O 3
ATOM 4575 N N . GLY A 1 99 ? -5.040 -18.424 -3.018 1.00 0.00 99 GLY A N 3
ATOM 4576 C CA . GLY A 1 99 ? -6.340 -17.915 -3.416 1.00 0.00 99 GLY A CA 3
ATOM 4577 C C . GLY A 1 99 ? -6.697 -18.312 -4.835 1.00 0.00 99 GLY A C 3
ATOM 4578 O O . GLY A 1 99 ? -7.873 -18.418 -5.186 1.00 0.00 99 GLY A O 3
ATOM 4582 N N . SER A 1 100 ? -5.679 -18.532 -5.649 1.00 0.00 100 SER A N 3
ATOM 4583 C CA . SER A 1 100 ? -5.878 -18.969 -7.016 1.00 0.00 100 SER A CA 3
ATOM 4584 C C . SER A 1 100 ? -5.804 -20.494 -7.080 1.00 0.00 100 SER A C 3
ATOM 4585 O O . SER A 1 100 ? -6.867 -21.145 -7.031 1.00 0.00 100 SER A O 3
ATOM 4594 N N . MET A 1 1 ? -1.323 36.694 5.508 1.00 0.00 1 MET A N 4
ATOM 4595 C CA . MET A 1 1 ? -0.630 35.407 5.715 1.00 0.00 1 MET A CA 4
ATOM 4596 C C . MET A 1 1 ? -1.638 34.354 6.149 1.00 0.00 1 MET A C 4
ATOM 4597 O O . MET A 1 1 ? -1.884 34.171 7.342 1.00 0.00 1 MET A O 4
ATOM 4613 N N . GLU A 1 2 ? -2.244 33.687 5.180 1.00 0.00 2 GLU A N 4
ATOM 4614 C CA . GLU A 1 2 ? -3.294 32.723 5.465 1.00 0.00 2 GLU A CA 4
ATOM 4615 C C . GLU A 1 2 ? -2.818 31.310 5.160 1.00 0.00 2 GLU A C 4
ATOM 4616 O O . GLU A 1 2 ? -2.440 31.006 4.027 1.00 0.00 2 GLU A O 4
ATOM 4628 N N . VAL A 1 3 ? -2.825 30.455 6.168 1.00 0.00 3 VAL A N 4
ATOM 4629 C CA . VAL A 1 3 ? -2.470 29.060 5.978 1.00 0.00 3 VAL A CA 4
ATOM 4630 C C . VAL A 1 3 ? -3.700 28.171 6.167 1.00 0.00 3 VAL A C 4
ATOM 4631 O O . VAL A 1 3 ? -4.157 27.938 7.286 1.00 0.00 3 VAL A O 4
ATOM 4644 N N . GLN A 1 4 ? -4.263 27.716 5.057 1.00 0.00 4 GLN A N 4
ATOM 4645 C CA . GLN A 1 4 ? -5.420 26.833 5.097 1.00 0.00 4 GLN A CA 4
ATOM 4646 C C . GLN A 1 4 ? -4.965 25.397 5.298 1.00 0.00 4 GLN A C 4
ATOM 4647 O O . GLN A 1 4 ? -4.363 24.795 4.408 1.00 0.00 4 GLN A O 4
ATOM 4661 N N . SER A 1 5 ? -5.235 24.859 6.474 1.00 0.00 5 SER A N 4
ATOM 4662 C CA . SER A 1 5 ? -4.840 23.500 6.788 1.00 0.00 5 SER A CA 4
ATOM 4663 C C . SER A 1 5 ? -5.963 22.523 6.446 1.00 0.00 5 SER A C 4
ATOM 4664 O O . SER A 1 5 ? -7.023 22.534 7.072 1.00 0.00 5 SER A O 4
ATOM 4672 N N . MET A 1 6 ? -5.738 21.704 5.430 1.00 0.00 6 MET A N 4
ATOM 4673 C CA . MET A 1 6 ? -6.707 20.688 5.049 1.00 0.00 6 MET A CA 4
ATOM 4674 C C . MET A 1 6 ? -6.720 19.576 6.088 1.00 0.00 6 MET A C 4
ATOM 4675 O O . MET A 1 6 ? -5.726 18.867 6.262 1.00 0.00 6 MET A O 4
ATOM 4689 N N . LEU A 1 7 ? -7.834 19.448 6.795 1.00 0.00 7 LEU A N 4
ATOM 4690 C CA . LEU A 1 7 ? -7.962 18.450 7.848 1.00 0.00 7 LEU A CA 4
ATOM 4691 C C . LEU A 1 7 ? -7.926 17.045 7.265 1.00 0.00 7 LEU A C 4
ATOM 4692 O O . LEU A 1 7 ? -8.523 16.779 6.218 1.00 0.00 7 LEU A O 4
ATOM 4708 N N . LEU A 1 8 ? -7.216 16.155 7.941 1.00 0.00 8 LEU A N 4
ATOM 4709 C CA . LEU A 1 8 ? -7.053 14.789 7.469 1.00 0.00 8 LEU A CA 4
ATOM 4710 C C . LEU A 1 8 ? -8.250 13.935 7.867 1.00 0.00 8 LEU A C 4
ATOM 4711 O O . LEU A 1 8 ? -8.847 14.137 8.925 1.00 0.00 8 LEU A O 4
ATOM 4727 N N . ASN A 1 9 ? -8.597 12.988 7.012 1.00 0.00 9 ASN A N 4
ATOM 4728 C CA . ASN A 1 9 ? -9.700 12.079 7.285 1.00 0.00 9 ASN A CA 4
ATOM 4729 C C . ASN A 1 9 ? -9.150 10.685 7.572 1.00 0.00 9 ASN A C 4
ATOM 4730 O O . ASN A 1 9 ? -7.988 10.402 7.274 1.00 0.00 9 ASN A O 4
ATOM 4741 N N . ASP A 1 10 ? -9.965 9.823 8.160 1.00 0.00 10 ASP A N 4
ATOM 4742 C CA . ASP A 1 10 ? -9.527 8.476 8.501 1.00 0.00 10 ASP A CA 4
ATOM 4743 C C . ASP A 1 10 ? -10.509 7.439 7.985 1.00 0.00 10 ASP A C 4
ATOM 4744 O O . ASP A 1 10 ? -11.723 7.590 8.126 1.00 0.00 10 ASP A O 4
ATOM 4753 N N . VAL A 1 11 ? -9.973 6.388 7.385 1.00 0.00 11 VAL A N 4
ATOM 4754 C CA . VAL A 1 11 ? -10.779 5.273 6.917 1.00 0.00 11 VAL A CA 4
ATOM 4755 C C . VAL A 1 11 ? -10.020 3.964 7.126 1.00 0.00 11 VAL A C 4
ATOM 4756 O O . VAL A 1 11 ? -8.831 3.860 6.802 1.00 0.00 11 VAL A O 4
ATOM 4769 N N . LYS A 1 12 ? -10.695 2.978 7.697 1.00 0.00 12 LYS A N 4
ATOM 4770 C CA . LYS A 1 12 ? -10.060 1.707 8.003 1.00 0.00 12 LYS A CA 4
ATOM 4771 C C . LYS A 1 12 ? -10.367 0.680 6.924 1.00 0.00 12 LYS A C 4
ATOM 4772 O O . LYS A 1 12 ? -11.245 0.888 6.084 1.00 0.00 12 LYS A O 4
ATOM 4791 N N . TRP A 1 13 ? -9.643 -0.429 6.953 1.00 0.00 13 TRP A N 4
ATOM 4792 C CA . TRP A 1 13 ? -9.834 -1.489 5.982 1.00 0.00 13 TRP A CA 4
ATOM 4793 C C . TRP A 1 13 ? -10.657 -2.623 6.563 1.00 0.00 13 TRP A C 4
ATOM 4794 O O . TRP A 1 13 ? -10.454 -3.033 7.707 1.00 0.00 13 TRP A O 4
ATOM 4815 N N . GLU A 1 14 ? -11.578 -3.130 5.758 1.00 0.00 14 GLU A N 4
ATOM 4816 C CA . GLU A 1 14 ? -12.455 -4.214 6.182 1.00 0.00 14 GLU A CA 4
ATOM 4817 C C . GLU A 1 14 ? -11.692 -5.532 6.193 1.00 0.00 14 GLU A C 4
ATOM 4818 O O . GLU A 1 14 ? -11.952 -6.416 7.006 1.00 0.00 14 GLU A O 4
ATOM 4830 N N . LYS A 1 15 ? -10.744 -5.649 5.276 1.00 0.00 15 LYS A N 4
ATOM 4831 C CA . LYS A 1 15 ? -9.858 -6.798 5.221 1.00 0.00 15 LYS A CA 4
ATOM 4832 C C . LYS A 1 15 ? -8.413 -6.316 5.247 1.00 0.00 15 LYS A C 4
ATOM 4833 O O . LYS A 1 15 ? -7.910 -5.796 4.248 1.00 0.00 15 LYS A O 4
ATOM 4852 N N . PRO A 1 16 ? -7.747 -6.464 6.406 1.00 0.00 16 PRO A N 4
ATOM 4853 C CA . PRO A 1 16 ? -6.384 -5.960 6.633 1.00 0.00 16 PRO A CA 4
ATOM 4854 C C . PRO A 1 16 ? -5.409 -6.344 5.526 1.00 0.00 16 PRO A C 4
ATOM 4855 O O . PRO A 1 16 ? -5.444 -7.462 5.004 1.00 0.00 16 PRO A O 4
ATOM 4866 N N . VAL A 1 17 ? -4.542 -5.407 5.171 1.00 0.00 17 VAL A N 4
ATOM 4867 C CA . VAL A 1 17 ? -3.574 -5.626 4.108 1.00 0.00 17 VAL A CA 4
ATOM 4868 C C . VAL A 1 17 ? -2.186 -5.851 4.690 1.00 0.00 17 VAL A C 4
ATOM 4869 O O . VAL A 1 17 ? -1.629 -4.975 5.352 1.00 0.00 17 VAL A O 4
ATOM 4882 N N . THR A 1 18 ? -1.640 -7.031 4.449 1.00 0.00 18 THR A N 4
ATOM 4883 C CA . THR A 1 18 ? -0.328 -7.389 4.957 1.00 0.00 18 THR A CA 4
ATOM 4884 C C . THR A 1 18 ? 0.748 -7.112 3.910 1.00 0.00 18 THR A C 4
ATOM 4885 O O . THR A 1 18 ? 0.785 -7.765 2.867 1.00 0.00 18 THR A O 4
ATOM 4896 N N . ILE A 1 19 ? 1.611 -6.138 4.171 1.00 0.00 19 ILE A N 4
ATOM 4897 C CA . ILE A 1 19 ? 2.720 -5.870 3.271 1.00 0.00 19 ILE A CA 4
ATOM 4898 C C . ILE A 1 19 ? 3.953 -6.625 3.755 1.00 0.00 19 ILE A C 4
ATOM 4899 O O . ILE A 1 19 ? 4.353 -6.509 4.916 1.00 0.00 19 ILE A O 4
ATOM 4915 N N . SER A 1 20 ? 4.523 -7.440 2.886 1.00 0.00 20 SER A N 4
ATOM 4916 C CA . SER A 1 20 ? 5.661 -8.250 3.264 1.00 0.00 20 SER A CA 4
ATOM 4917 C C . SER A 1 20 ? 6.954 -7.530 2.913 1.00 0.00 20 SER A C 4
ATOM 4918 O O . SER A 1 20 ? 7.370 -7.496 1.752 1.00 0.00 20 SER A O 4
ATOM 4926 N N . LEU A 1 21 ? 7.569 -6.929 3.915 1.00 0.00 21 LEU A N 4
ATOM 4927 C CA . LEU A 1 21 ? 8.821 -6.227 3.726 1.00 0.00 21 LEU A CA 4
ATOM 4928 C C . LEU A 1 21 ? 9.968 -7.226 3.652 1.00 0.00 21 LEU A C 4
ATOM 4929 O O . LEU A 1 21 ? 9.957 -8.245 4.350 1.00 0.00 21 LEU A O 4
ATOM 4945 N N . GLN A 1 22 ? 10.953 -6.924 2.810 1.00 0.00 22 GLN A N 4
ATOM 4946 C CA . GLN A 1 22 ? 12.045 -7.852 2.510 1.00 0.00 22 GLN A CA 4
ATOM 4947 C C . GLN A 1 22 ? 12.821 -8.250 3.764 1.00 0.00 22 GLN A C 4
ATOM 4948 O O . GLN A 1 22 ? 13.393 -9.338 3.832 1.00 0.00 22 GLN A O 4
ATOM 4962 N N . ASN A 1 23 ? 12.824 -7.378 4.765 1.00 0.00 23 ASN A N 4
ATOM 4963 C CA . ASN A 1 23 ? 13.544 -7.650 6.005 1.00 0.00 23 ASN A CA 4
ATOM 4964 C C . ASN A 1 23 ? 12.794 -8.669 6.857 1.00 0.00 23 ASN A C 4
ATOM 4965 O O . ASN A 1 23 ? 13.253 -9.055 7.929 1.00 0.00 23 ASN A O 4
ATOM 4976 N N . GLY A 1 24 ? 11.642 -9.109 6.367 1.00 0.00 24 GLY A N 4
ATOM 4977 C CA . GLY A 1 24 ? 10.868 -10.109 7.070 1.00 0.00 24 GLY A CA 4
ATOM 4978 C C . GLY A 1 24 ? 9.870 -9.491 8.021 1.00 0.00 24 GLY A C 4
ATOM 4979 O O . GLY A 1 24 ? 9.603 -10.033 9.092 1.00 0.00 24 GLY A O 4
ATOM 4983 N N . ALA A 1 25 ? 9.312 -8.357 7.628 1.00 0.00 25 ALA A N 4
ATOM 4984 C CA . ALA A 1 25 ? 8.357 -7.654 8.465 1.00 0.00 25 ALA A CA 4
ATOM 4985 C C . ALA A 1 25 ? 7.007 -7.538 7.767 1.00 0.00 25 ALA A C 4
ATOM 4986 O O . ALA A 1 25 ? 6.833 -6.714 6.870 1.00 0.00 25 ALA A O 4
ATOM 4993 N N . PRO A 1 26 ? 6.048 -8.394 8.138 1.00 0.00 26 PRO A N 4
ATOM 4994 C CA . PRO A 1 26 ? 4.682 -8.324 7.634 1.00 0.00 26 PRO A CA 4
ATOM 4995 C C . PRO A 1 26 ? 3.894 -7.233 8.344 1.00 0.00 26 PRO A C 4
ATOM 4996 O O . PRO A 1 26 ? 3.399 -7.429 9.455 1.00 0.00 26 PRO A O 4
ATOM 5007 N N . ARG A 1 27 ? 3.810 -6.071 7.717 1.00 0.00 27 ARG A N 4
ATOM 5008 C CA . ARG A 1 27 ? 3.119 -4.942 8.318 1.00 0.00 27 ARG A CA 4
ATOM 5009 C C . ARG A 1 27 ? 1.646 -4.979 7.938 1.00 0.00 27 ARG A C 4
ATOM 5010 O O . ARG A 1 27 ? 1.292 -4.803 6.770 1.00 0.00 27 ARG A O 4
ATOM 5031 N N . ILE A 1 28 ? 0.798 -5.234 8.921 1.00 0.00 28 ILE A N 4
ATOM 5032 C CA . ILE A 1 28 ? -0.633 -5.345 8.691 1.00 0.00 28 ILE A CA 4
ATOM 5033 C C . ILE A 1 28 ? -1.299 -3.979 8.791 1.00 0.00 28 ILE A C 4
ATOM 5034 O O . ILE A 1 28 ? -1.384 -3.395 9.874 1.00 0.00 28 ILE A O 4
ATOM 5050 N N . PHE A 1 29 ? -1.752 -3.467 7.657 1.00 0.00 29 PHE A N 4
ATOM 5051 C CA . PHE A 1 29 ? -2.428 -2.183 7.622 1.00 0.00 29 PHE A CA 4
ATOM 5052 C C . PHE A 1 29 ? -3.887 -2.344 8.016 1.00 0.00 29 PHE A C 4
ATOM 5053 O O . PHE A 1 29 ? -4.647 -3.055 7.352 1.00 0.00 29 PHE A O 4
ATOM 5070 N N . ASN A 1 30 ? -4.267 -1.687 9.100 1.00 0.00 30 ASN A N 4
ATOM 5071 C CA . ASN A 1 30 ? -5.644 -1.721 9.572 1.00 0.00 30 ASN A CA 4
ATOM 5072 C C . ASN A 1 30 ? -6.430 -0.591 8.936 1.00 0.00 30 ASN A C 4
ATOM 5073 O O . ASN A 1 30 ? -7.662 -0.623 8.881 1.00 0.00 30 ASN A O 4
ATOM 5084 N N . GLY A 1 31 ? -5.710 0.408 8.447 1.00 0.00 31 GLY A N 4
ATOM 5085 C CA . GLY A 1 31 ? -6.347 1.551 7.845 1.00 0.00 31 GLY A CA 4
ATOM 5086 C C . GLY A 1 31 ? -5.621 2.014 6.609 1.00 0.00 31 GLY A C 4
ATOM 5087 O O . GLY A 1 31 ? -4.419 1.785 6.465 1.00 0.00 31 GLY A O 4
ATOM 5091 N N . VAL A 1 32 ? -6.344 2.678 5.722 1.00 0.00 32 VAL A N 4
ATOM 5092 C CA . VAL A 1 32 ? -5.781 3.120 4.457 1.00 0.00 32 VAL A CA 4
ATOM 5093 C C . VAL A 1 32 ? -4.749 4.222 4.684 1.00 0.00 32 VAL A C 4
ATOM 5094 O O . VAL A 1 32 ? -3.777 4.344 3.937 1.00 0.00 32 VAL A O 4
ATOM 5107 N N . TYR A 1 33 ? -4.947 5.008 5.739 1.00 0.00 33 TYR A N 4
ATOM 5108 C CA . TYR A 1 33 ? -4.027 6.090 6.056 1.00 0.00 33 TYR A CA 4
ATOM 5109 C C . TYR A 1 33 ? -2.656 5.536 6.431 1.00 0.00 33 TYR A C 4
ATOM 5110 O O . TYR A 1 33 ? -1.632 6.106 6.065 1.00 0.00 33 TYR A O 4
ATOM 5128 N N . GLU A 1 34 ? -2.644 4.414 7.146 1.00 0.00 34 GLU A N 4
ATOM 5129 C CA . GLU A 1 34 ? -1.394 3.792 7.577 1.00 0.00 34 GLU A CA 4
ATOM 5130 C C . GLU A 1 34 ? -0.566 3.368 6.377 1.00 0.00 34 GLU A C 4
ATOM 5131 O O . GLU A 1 34 ? 0.661 3.474 6.382 1.00 0.00 34 GLU A O 4
ATOM 5143 N N . ALA A 1 35 ? -1.253 2.879 5.354 1.00 0.00 35 ALA A N 4
ATOM 5144 C CA . ALA A 1 35 ? -0.607 2.478 4.118 1.00 0.00 35 ALA A CA 4
ATOM 5145 C C . ALA A 1 35 ? 0.004 3.692 3.428 1.00 0.00 35 ALA A C 4
ATOM 5146 O O . ALA A 1 35 ? 1.169 3.674 3.033 1.00 0.00 35 ALA A O 4
ATOM 5153 N N . PHE A 1 36 ? -0.791 4.753 3.321 1.00 0.00 36 PHE A N 4
ATOM 5154 C CA . PHE A 1 36 ? -0.335 6.015 2.744 1.00 0.00 36 PHE A CA 4
ATOM 5155 C C . PHE A 1 36 ? 0.870 6.554 3.513 1.00 0.00 36 PHE A C 4
ATOM 5156 O O . PHE A 1 36 ? 1.888 6.925 2.922 1.00 0.00 36 PHE A O 4
ATOM 5173 N N . ASP A 1 37 ? 0.742 6.575 4.835 1.00 0.00 37 ASP A N 4
ATOM 5174 C CA . ASP A 1 37 ? 1.793 7.063 5.720 1.00 0.00 37 ASP A CA 4
ATOM 5175 C C . ASP A 1 37 ? 3.086 6.282 5.513 1.00 0.00 37 ASP A C 4
ATOM 5176 O O . ASP A 1 37 ? 4.149 6.868 5.308 1.00 0.00 37 ASP A O 4
ATOM 5185 N N . PHE A 1 38 ? 2.979 4.959 5.543 1.00 0.00 38 PHE A N 4
ATOM 5186 C CA . PHE A 1 38 ? 4.135 4.080 5.412 1.00 0.00 38 PHE A CA 4
ATOM 5187 C C . PHE A 1 38 ? 4.865 4.306 4.092 1.00 0.00 38 PHE A C 4
ATOM 5188 O O . PHE A 1 38 ? 6.094 4.378 4.059 1.00 0.00 38 PHE A O 4
ATOM 5205 N N . LEU A 1 39 ? 4.100 4.434 3.015 1.00 0.00 39 LEU A N 4
ATOM 5206 C CA . LEU A 1 39 ? 4.666 4.590 1.680 1.00 0.00 39 LEU A CA 4
ATOM 5207 C C . LEU A 1 39 ? 5.563 5.823 1.588 1.00 0.00 39 LEU A C 4
ATOM 5208 O O . LEU A 1 39 ? 6.581 5.806 0.898 1.00 0.00 39 LEU A O 4
ATOM 5224 N N . GLN A 1 40 ? 5.185 6.890 2.275 1.00 0.00 40 GLN A N 4
ATOM 5225 C CA . GLN A 1 40 ? 5.963 8.121 2.241 1.00 0.00 40 GLN A CA 4
ATOM 5226 C C . GLN A 1 40 ? 6.951 8.190 3.401 1.00 0.00 40 GLN A C 4
ATOM 5227 O O . GLN A 1 40 ? 7.853 9.025 3.406 1.00 0.00 40 GLN A O 4
ATOM 5241 N N . HIS A 1 41 ? 6.790 7.303 4.373 1.00 0.00 41 HIS A N 4
ATOM 5242 C CA . HIS A 1 41 ? 7.717 7.230 5.495 1.00 0.00 41 HIS A CA 4
ATOM 5243 C C . HIS A 1 41 ? 8.964 6.469 5.090 1.00 0.00 41 HIS A C 4
ATOM 5244 O O . HIS A 1 41 ? 10.070 7.013 5.096 1.00 0.00 41 HIS A O 4
ATOM 5259 N N . GLU A 1 42 ? 8.777 5.213 4.730 1.00 0.00 42 GLU A N 4
ATOM 5260 C CA . GLU A 1 42 ? 9.864 4.386 4.254 1.00 0.00 42 GLU A CA 4
ATOM 5261 C C . GLU A 1 42 ? 9.318 3.243 3.422 1.00 0.00 42 GLU A C 4
ATOM 5262 O O . GLU A 1 42 ? 8.816 2.252 3.950 1.00 0.00 42 GLU A O 4
ATOM 5274 N N . TRP A 1 43 ? 9.371 3.422 2.121 1.00 0.00 43 TRP A N 4
ATOM 5275 C CA . TRP A 1 43 ? 9.024 2.374 1.180 1.00 0.00 43 TRP A CA 4
ATOM 5276 C C . TRP A 1 43 ? 10.306 1.705 0.685 1.00 0.00 43 TRP A C 4
ATOM 5277 O O . TRP A 1 43 ? 10.969 2.208 -0.218 1.00 0.00 43 TRP A O 4
ATOM 5298 N N . PRO A 1 44 ? 10.694 0.578 1.308 1.00 0.00 44 PRO A N 4
ATOM 5299 C CA . PRO A 1 44 ? 11.963 -0.093 1.014 1.00 0.00 44 PRO A CA 4
ATOM 5300 C C . PRO A 1 44 ? 11.921 -0.884 -0.287 1.00 0.00 44 PRO A C 4
ATOM 5301 O O . PRO A 1 44 ? 12.963 -1.224 -0.855 1.00 0.00 44 PRO A O 4
ATOM 5312 N N . ALA A 1 45 ? 10.716 -1.167 -0.756 1.00 0.00 45 ALA A N 4
ATOM 5313 C CA . ALA A 1 45 ? 10.531 -1.919 -1.984 1.00 0.00 45 ALA A CA 4
ATOM 5314 C C . ALA A 1 45 ? 10.556 -0.987 -3.187 1.00 0.00 45 ALA A C 4
ATOM 5315 O O . ALA A 1 45 ? 10.972 0.168 -3.079 1.00 0.00 45 ALA A O 4
ATOM 5322 N N . ARG A 1 46 ? 10.119 -1.486 -4.333 1.00 0.00 46 ARG A N 4
ATOM 5323 C CA . ARG A 1 46 ? 10.135 -0.704 -5.558 1.00 0.00 46 ARG A CA 4
ATOM 5324 C C . ARG A 1 46 ? 8.800 -0.835 -6.282 1.00 0.00 46 ARG A C 4
ATOM 5325 O O . ARG A 1 46 ? 7.947 -1.623 -5.875 1.00 0.00 46 ARG A O 4
ATOM 5346 N N . GLY A 1 47 ? 8.614 -0.059 -7.339 1.00 0.00 47 GLY A N 4
ATOM 5347 C CA . GLY A 1 47 ? 7.354 -0.071 -8.057 1.00 0.00 47 GLY A CA 4
ATOM 5348 C C . GLY A 1 47 ? 7.186 1.153 -8.932 1.00 0.00 47 GLY A C 4
ATOM 5349 O O . GLY A 1 47 ? 6.508 1.100 -9.963 1.00 0.00 47 GLY A O 4
ATOM 5353 N N . ASP A 1 48 ? 7.774 2.265 -8.494 1.00 0.00 48 ASP A N 4
ATOM 5354 C CA . ASP A 1 48 ? 7.826 3.497 -9.283 1.00 0.00 48 ASP A CA 4
ATOM 5355 C C . ASP A 1 48 ? 6.445 4.143 -9.351 1.00 0.00 48 ASP A C 4
ATOM 5356 O O . ASP A 1 48 ? 5.990 4.743 -8.377 1.00 0.00 48 ASP A O 4
ATOM 5365 N N . ARG A 1 49 ? 5.753 3.984 -10.471 1.00 0.00 49 ARG A N 4
ATOM 5366 C CA . ARG A 1 49 ? 4.406 4.516 -10.600 1.00 0.00 49 ARG A CA 4
ATOM 5367 C C . ARG A 1 49 ? 3.412 3.636 -9.863 1.00 0.00 49 ARG A C 4
ATOM 5368 O O . ARG A 1 49 ? 2.336 4.089 -9.487 1.00 0.00 49 ARG A O 4
ATOM 5389 N N . ALA A 1 50 ? 3.784 2.380 -9.636 1.00 0.00 50 ALA A N 4
ATOM 5390 C CA . ALA A 1 50 ? 2.972 1.488 -8.817 1.00 0.00 50 ALA A CA 4
ATOM 5391 C C . ALA A 1 50 ? 2.962 1.992 -7.380 1.00 0.00 50 ALA A C 4
ATOM 5392 O O . ALA A 1 50 ? 1.965 1.877 -6.666 1.00 0.00 50 ALA A O 4
ATOM 5399 N N . HIS A 1 51 ? 4.086 2.578 -6.980 1.00 0.00 51 HIS A N 4
ATOM 5400 C CA . HIS A 1 51 ? 4.206 3.214 -5.678 1.00 0.00 51 HIS A CA 4
ATOM 5401 C C . HIS A 1 51 ? 3.300 4.436 -5.615 1.00 0.00 51 HIS A C 4
ATOM 5402 O O . HIS A 1 51 ? 2.614 4.662 -4.618 1.00 0.00 51 HIS A O 4
ATOM 5417 N N . GLU A 1 52 ? 3.308 5.218 -6.686 1.00 0.00 52 GLU A N 4
ATOM 5418 C CA . GLU A 1 52 ? 2.472 6.413 -6.761 1.00 0.00 52 GLU A CA 4
ATOM 5419 C C . GLU A 1 52 ? 0.989 6.054 -6.783 1.00 0.00 52 GLU A C 4
ATOM 5420 O O . GLU A 1 52 ? 0.183 6.701 -6.118 1.00 0.00 52 GLU A O 4
ATOM 5432 N N . GLN A 1 53 ? 0.636 5.029 -7.554 1.00 0.00 53 GLN A N 4
ATOM 5433 C CA . GLN A 1 53 ? -0.744 4.559 -7.624 1.00 0.00 53 GLN A CA 4
ATOM 5434 C C . GLN A 1 53 ? -1.266 4.199 -6.239 1.00 0.00 53 GLN A C 4
ATOM 5435 O O . GLN A 1 53 ? -2.387 4.559 -5.877 1.00 0.00 53 GLN A O 4
ATOM 5449 N N . ALA A 1 54 ? -0.440 3.501 -5.468 1.00 0.00 54 ALA A N 4
ATOM 5450 C CA . ALA A 1 54 ? -0.796 3.130 -4.108 1.00 0.00 54 ALA A CA 4
ATOM 5451 C C . ALA A 1 54 ? -1.105 4.373 -3.276 1.00 0.00 54 ALA A C 4
ATOM 5452 O O . ALA A 1 54 ? -2.146 4.449 -2.629 1.00 0.00 54 ALA A O 4
ATOM 5459 N N . LEU A 1 55 ? -0.203 5.351 -3.324 1.00 0.00 55 LEU A N 4
ATOM 5460 C CA . LEU A 1 55 ? -0.385 6.612 -2.604 1.00 0.00 55 LEU A CA 4
ATOM 5461 C C . LEU A 1 55 ? -1.658 7.323 -3.046 1.00 0.00 55 LEU A C 4
ATOM 5462 O O . LEU A 1 55 ? -2.490 7.708 -2.220 1.00 0.00 55 LEU A O 4
ATOM 5478 N N . ARG A 1 56 ? -1.800 7.484 -4.355 1.00 0.00 56 ARG A N 4
ATOM 5479 C CA . ARG A 1 56 ? -2.936 8.182 -4.939 1.00 0.00 56 ARG A CA 4
ATOM 5480 C C . ARG A 1 56 ? -4.255 7.566 -4.484 1.00 0.00 56 ARG A C 4
ATOM 5481 O O . ARG A 1 56 ? -5.167 8.274 -4.053 1.00 0.00 56 ARG A O 4
ATOM 5502 N N . LEU A 1 57 ? -4.343 6.242 -4.560 1.00 0.00 57 LEU A N 4
ATOM 5503 C CA . LEU A 1 57 ? -5.557 5.534 -4.184 1.00 0.00 57 LEU A CA 4
ATOM 5504 C C . LEU A 1 57 ? -5.798 5.611 -2.681 1.00 0.00 57 LEU A C 4
ATOM 5505 O O . LEU A 1 57 ? -6.938 5.749 -2.241 1.00 0.00 57 LEU A O 4
ATOM 5521 N N . CYS A 1 58 ? -4.728 5.542 -1.895 1.00 0.00 58 CYS A N 4
ATOM 5522 C CA . CYS A 1 58 ? -4.845 5.660 -0.446 1.00 0.00 58 CYS A CA 4
ATOM 5523 C C . CYS A 1 58 ? -5.427 7.015 -0.057 1.00 0.00 58 CYS A C 4
ATOM 5524 O O . CYS A 1 58 ? -6.329 7.095 0.778 1.00 0.00 58 CYS A O 4
ATOM 5532 N N . ARG A 1 59 ? -4.928 8.077 -0.677 1.00 0.00 59 ARG A N 4
ATOM 5533 C CA . ARG A 1 59 ? -5.420 9.415 -0.385 1.00 0.00 59 ARG A CA 4
ATOM 5534 C C . ARG A 1 59 ? -6.838 9.599 -0.924 1.00 0.00 59 ARG A C 4
ATOM 5535 O O . ARG A 1 59 ? -7.661 10.276 -0.309 1.00 0.00 59 ARG A O 4
ATOM 5556 N N . ALA A 1 60 ? -7.128 8.979 -2.061 1.00 0.00 60 ALA A N 4
ATOM 5557 C CA . ALA A 1 60 ? -8.464 9.044 -2.646 1.00 0.00 60 ALA A CA 4
ATOM 5558 C C . ALA A 1 60 ? -9.473 8.281 -1.788 1.00 0.00 60 ALA A C 4
ATOM 5559 O O . ALA A 1 60 ? -10.661 8.609 -1.765 1.00 0.00 60 ALA A O 4
ATOM 5566 N N . SER A 1 61 ? -8.994 7.264 -1.083 1.00 0.00 61 SER A N 4
ATOM 5567 C CA . SER A 1 61 ? -9.829 6.530 -0.143 1.00 0.00 61 SER A CA 4
ATOM 5568 C C . SER A 1 61 ? -10.139 7.406 1.065 1.00 0.00 61 SER A C 4
ATOM 5569 O O . SER A 1 61 ? -11.243 7.370 1.606 1.00 0.00 61 SER A O 4
ATOM 5577 N N . LEU A 1 62 ? -9.163 8.218 1.462 1.00 0.00 62 LEU A N 4
ATOM 5578 C CA . LEU A 1 62 ? -9.348 9.168 2.554 1.00 0.00 62 LEU A CA 4
ATOM 5579 C C . LEU A 1 62 ? -10.357 10.238 2.151 1.00 0.00 62 LEU A C 4
ATOM 5580 O O . LEU A 1 62 ? -11.068 10.788 2.990 1.00 0.00 62 LEU A O 4
ATOM 5596 N N . MET A 1 63 ? -10.409 10.517 0.853 1.00 0.00 63 MET A N 4
ATOM 5597 C CA . MET A 1 63 ? -11.376 11.458 0.296 1.00 0.00 63 MET A CA 4
ATOM 5598 C C . MET A 1 63 ? -12.773 10.843 0.278 1.00 0.00 63 MET A C 4
ATOM 5599 O O . MET A 1 63 ? -13.768 11.540 0.081 1.00 0.00 63 MET A O 4
ATOM 5613 N N . GLY A 1 64 ? -12.830 9.531 0.474 1.00 0.00 64 GLY A N 4
ATOM 5614 C CA . GLY A 1 64 ? -14.099 8.833 0.498 1.00 0.00 64 GLY A CA 4
ATOM 5615 C C . GLY A 1 64 ? -14.538 8.387 -0.880 1.00 0.00 64 GLY A C 4
ATOM 5616 O O . GLY A 1 64 ? -15.689 7.997 -1.072 1.00 0.00 64 GLY A O 4
ATOM 5620 N N . ASP A 1 65 ? -13.625 8.440 -1.840 1.00 0.00 65 ASP A N 4
ATOM 5621 C CA . ASP A 1 65 ? -13.941 8.068 -3.215 1.00 0.00 65 ASP A CA 4
ATOM 5622 C C . ASP A 1 65 ? -13.657 6.600 -3.483 1.00 0.00 65 ASP A C 4
ATOM 5623 O O . ASP A 1 65 ? -14.508 5.882 -4.014 1.00 0.00 65 ASP A O 4
ATOM 5632 N N . VAL A 1 66 ? -12.466 6.155 -3.118 1.00 0.00 66 VAL A N 4
ATOM 5633 C CA . VAL A 1 66 ? -12.067 4.779 -3.369 1.00 0.00 66 VAL A CA 4
ATOM 5634 C C . VAL A 1 66 ? -12.577 3.867 -2.265 1.00 0.00 66 VAL A C 4
ATOM 5635 O O . VAL A 1 66 ? -12.388 4.143 -1.081 1.00 0.00 66 VAL A O 4
ATOM 5648 N N . ALA A 1 67 ? -13.247 2.797 -2.665 1.00 0.00 67 ALA A N 4
ATOM 5649 C CA . ALA A 1 67 ? -13.762 1.819 -1.726 1.00 0.00 67 ALA A CA 4
ATOM 5650 C C . ALA A 1 67 ? -12.633 0.944 -1.197 1.00 0.00 67 ALA A C 4
ATOM 5651 O O . ALA A 1 67 ? -11.597 0.787 -1.850 1.00 0.00 67 ALA A O 4
ATOM 5658 N N . GLY A 1 68 ? -12.854 0.363 -0.023 1.00 0.00 68 GLY A N 4
ATOM 5659 C CA . GLY A 1 68 ? -11.829 -0.423 0.636 1.00 0.00 68 GLY A CA 4
ATOM 5660 C C . GLY A 1 68 ? -11.284 -1.544 -0.228 1.00 0.00 68 GLY A C 4
ATOM 5661 O O . GLY A 1 68 ? -10.074 -1.766 -0.265 1.00 0.00 68 GLY A O 4
ATOM 5665 N N . GLU A 1 69 ? -12.172 -2.236 -0.934 1.00 0.00 69 GLU A N 4
ATOM 5666 C CA . GLU A 1 69 ? -11.773 -3.364 -1.768 1.00 0.00 69 GLU A CA 4
ATOM 5667 C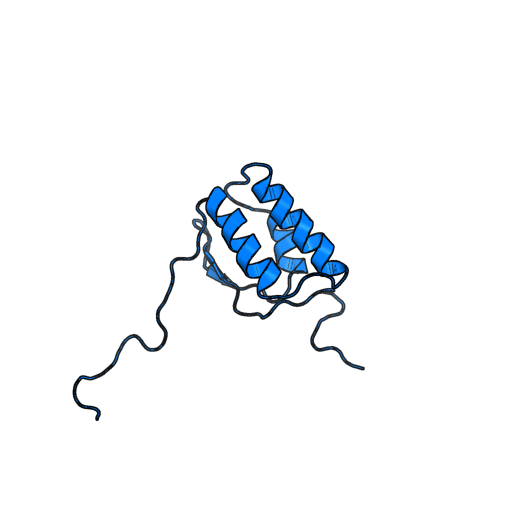 C . GLU A 1 69 ? -10.868 -2.906 -2.903 1.00 0.00 69 GLU A C 4
ATOM 5668 O O . GLU A 1 69 ? -9.803 -3.476 -3.123 1.00 0.00 69 GLU A O 4
ATOM 5680 N N . ILE A 1 70 ? -11.296 -1.860 -3.602 1.00 0.00 70 ILE A N 4
ATOM 5681 C CA . ILE A 1 70 ? -10.550 -1.326 -4.737 1.00 0.00 70 ILE A CA 4
ATOM 5682 C C . ILE A 1 70 ? -9.128 -0.957 -4.324 1.00 0.00 70 ILE A C 4
ATOM 5683 O O . ILE A 1 70 ? -8.159 -1.346 -4.978 1.00 0.00 70 ILE A O 4
ATOM 5699 N N . ALA A 1 71 ? -9.017 -0.226 -3.220 1.00 0.00 71 ALA A N 4
ATOM 5700 C CA . ALA A 1 71 ? -7.719 0.196 -2.708 1.00 0.00 71 ALA A CA 4
ATOM 5701 C C . ALA A 1 71 ? -6.856 -1.006 -2.338 1.00 0.00 71 ALA A C 4
ATOM 5702 O O . ALA A 1 71 ? -5.658 -1.032 -2.616 1.00 0.00 71 ALA A O 4
ATOM 5709 N N . ARG A 1 72 ? -7.476 -2.007 -1.731 1.00 0.00 72 ARG A N 4
ATOM 5710 C CA . ARG A 1 72 ? -6.757 -3.198 -1.305 1.00 0.00 72 ARG A CA 4
ATOM 5711 C C . ARG A 1 72 ? -6.268 -4.007 -2.504 1.00 0.00 72 ARG A C 4
ATOM 5712 O O . ARG A 1 72 ? -5.082 -4.322 -2.599 1.00 0.00 72 ARG A O 4
ATOM 5733 N N . THR A 1 73 ? -7.174 -4.325 -3.422 1.00 0.00 73 THR A N 4
ATOM 5734 C CA . THR A 1 73 ? -6.836 -5.136 -4.586 1.00 0.00 73 THR A CA 4
ATOM 5735 C C . THR A 1 73 ? -5.735 -4.477 -5.421 1.00 0.00 73 THR A C 4
ATOM 5736 O O . THR A 1 73 ? -4.830 -5.149 -5.917 1.00 0.00 73 THR A O 4
ATOM 5747 N N . ALA A 1 74 ? -5.800 -3.159 -5.551 1.00 0.00 74 ALA A N 4
ATOM 5748 C CA . ALA A 1 74 ? -4.792 -2.419 -6.297 1.00 0.00 74 ALA A CA 4
ATOM 5749 C C . ALA A 1 74 ? -3.455 -2.421 -5.559 1.00 0.00 74 ALA A C 4
ATOM 5750 O O . ALA A 1 74 ? -2.391 -2.423 -6.182 1.00 0.00 74 ALA A O 4
ATOM 5757 N N . PHE A 1 75 ? -3.513 -2.436 -4.231 1.00 0.00 75 PHE A N 4
ATOM 5758 C CA . PHE A 1 75 ? -2.306 -2.479 -3.419 1.00 0.00 75 PHE A CA 4
ATOM 5759 C C . PHE A 1 75 ? -1.672 -3.866 -3.508 1.00 0.00 75 PHE A C 4
ATOM 5760 O O . PHE A 1 75 ? -0.453 -4.011 -3.414 1.00 0.00 75 PHE A O 4
ATOM 5777 N N . VAL A 1 76 ? -2.509 -4.882 -3.693 1.00 0.00 76 VAL A N 4
ATOM 5778 C CA . VAL A 1 76 ? -2.032 -6.243 -3.908 1.00 0.00 76 VAL A CA 4
ATOM 5779 C C . VAL A 1 76 ? -1.205 -6.312 -5.190 1.00 0.00 76 VAL A C 4
ATOM 5780 O O . VAL A 1 76 ? -0.145 -6.937 -5.230 1.00 0.00 76 VAL A O 4
ATOM 5793 N N . ALA A 1 77 ? -1.686 -5.644 -6.233 1.00 0.00 77 ALA A N 4
ATOM 5794 C CA . ALA A 1 77 ? -0.961 -5.568 -7.494 1.00 0.00 77 ALA A CA 4
ATOM 5795 C C . ALA A 1 77 ? 0.336 -4.780 -7.320 1.00 0.00 77 ALA A C 4
ATOM 5796 O O . ALA A 1 77 ? 1.366 -5.120 -7.905 1.00 0.00 77 ALA A O 4
ATOM 5803 N N . ALA A 1 78 ? 0.279 -3.737 -6.501 1.00 0.00 78 ALA A N 4
ATOM 5804 C CA . ALA A 1 78 ? 1.446 -2.909 -6.232 1.00 0.00 78 ALA A CA 4
ATOM 5805 C C . ALA A 1 78 ? 2.509 -3.687 -5.457 1.00 0.00 78 ALA A C 4
ATOM 5806 O O . ALA A 1 78 ? 3.686 -3.662 -5.810 1.00 0.00 78 ALA A O 4
ATOM 5813 N N . SER A 1 79 ? 2.083 -4.394 -4.414 1.00 0.00 79 SER A N 4
ATOM 5814 C CA . SER A 1 79 ? 3.000 -5.179 -3.593 1.00 0.00 79 SER A CA 4
ATOM 5815 C C . SER A 1 79 ? 3.513 -6.395 -4.363 1.00 0.00 79 SER A C 4
ATOM 5816 O O . SER A 1 79 ? 4.579 -6.937 -4.056 1.00 0.00 79 SER A O 4
ATOM 5824 N N . ARG A 1 80 ? 2.749 -6.812 -5.369 1.00 0.00 80 ARG A N 4
ATOM 5825 C CA . ARG A 1 80 ? 3.168 -7.877 -6.272 1.00 0.00 80 ARG A CA 4
ATOM 5826 C C . ARG A 1 80 ? 4.434 -7.464 -7.017 1.00 0.00 80 ARG A C 4
ATOM 5827 O O . ARG A 1 80 ? 5.384 -8.241 -7.130 1.00 0.00 80 ARG A O 4
ATOM 5848 N N . GLN A 1 81 ? 4.438 -6.231 -7.508 1.00 0.00 81 GLN A N 4
ATOM 5849 C CA . GLN A 1 81 ? 5.584 -5.697 -8.231 1.00 0.00 81 GLN A CA 4
ATOM 5850 C C . GLN A 1 81 ? 6.680 -5.291 -7.250 1.00 0.00 81 GLN A C 4
ATOM 5851 O O . GLN A 1 81 ? 7.861 -5.252 -7.598 1.00 0.00 81 GLN A O 4
ATOM 5865 N N . ALA A 1 82 ? 6.270 -4.992 -6.024 1.00 0.00 82 ALA A N 4
ATOM 5866 C CA . ALA A 1 82 ? 7.191 -4.579 -4.975 1.00 0.00 82 ALA A CA 4
ATOM 5867 C C . ALA A 1 82 ? 8.160 -5.697 -4.614 1.00 0.00 82 ALA A C 4
ATOM 5868 O O . ALA A 1 82 ? 9.377 -5.525 -4.705 1.00 0.00 82 ALA A O 4
ATOM 5875 N N . HIS A 1 83 ? 7.620 -6.843 -4.201 1.00 0.00 83 HIS A N 4
ATOM 5876 C CA . HIS A 1 83 ? 8.446 -7.977 -3.815 1.00 0.00 83 HIS A CA 4
ATOM 5877 C C . HIS A 1 83 ? 7.590 -9.208 -3.537 1.00 0.00 83 HIS A C 4
ATOM 5878 O O . HIS A 1 83 ? 7.795 -10.264 -4.135 1.00 0.00 83 HIS A O 4
ATOM 5893 N N . CYS A 1 84 ? 6.628 -9.066 -2.637 1.00 0.00 84 CYS A N 4
ATOM 5894 C CA . CYS A 1 84 ? 5.821 -10.191 -2.206 1.00 0.00 84 CYS A CA 4
ATOM 5895 C C . CYS A 1 84 ? 4.469 -9.717 -1.692 1.00 0.00 84 CYS A C 4
ATOM 5896 O O . CYS A 1 84 ? 4.349 -9.227 -0.568 1.00 0.00 84 CYS A O 4
ATOM 5904 N N . LEU A 1 85 ? 3.473 -9.822 -2.553 1.00 0.00 85 LEU A N 4
ATOM 5905 C CA . LEU A 1 85 ? 2.089 -9.571 -2.175 1.00 0.00 85 LEU A CA 4
ATOM 5906 C C . LEU A 1 85 ? 1.638 -10.602 -1.144 1.00 0.00 85 LEU A C 4
ATOM 5907 O O . LEU A 1 85 ? 2.037 -11.766 -1.211 1.00 0.00 85 LEU A O 4
ATOM 5923 N N . MET A 1 86 ? 0.829 -10.177 -0.188 1.00 0.00 86 MET A N 4
ATOM 5924 C CA . MET A 1 86 ? 0.354 -11.078 0.853 1.00 0.00 86 MET A CA 4
ATOM 5925 C C . MET A 1 86 ? -1.156 -10.994 0.994 1.00 0.00 86 MET A C 4
ATOM 5926 O O . MET A 1 86 ? -1.798 -10.122 0.413 1.00 0.00 86 MET A O 4
ATOM 5940 N N . GLU A 1 87 ? -1.707 -11.902 1.783 1.00 0.00 87 GLU A N 4
ATOM 5941 C CA . GLU A 1 87 ? -3.145 -11.985 1.970 1.00 0.00 87 GLU A CA 4
ATOM 5942 C C . GLU A 1 87 ? -3.517 -11.577 3.389 1.00 0.00 87 GLU A C 4
ATOM 5943 O O . GLU A 1 87 ? -2.674 -11.100 4.155 1.00 0.00 87 GLU A O 4
ATOM 5955 N N . ASP A 1 88 ? -4.783 -11.758 3.725 1.00 0.00 88 ASP A N 4
ATOM 5956 C CA . ASP A 1 88 ? -5.254 -11.574 5.085 1.00 0.00 88 ASP A CA 4
ATOM 5957 C C . ASP A 1 88 ? -5.427 -12.938 5.733 1.00 0.00 88 ASP A C 4
ATOM 5958 O O . ASP A 1 88 ? -6.006 -13.849 5.139 1.00 0.00 88 ASP A O 4
ATOM 5967 N N . LYS A 1 89 ? -4.902 -13.080 6.936 1.00 0.00 89 LYS A N 4
ATOM 5968 C CA . LYS A 1 89 ? -4.877 -14.368 7.605 1.00 0.00 89 LYS A CA 4
ATOM 5969 C C . LYS A 1 89 ? -6.250 -14.707 8.173 1.00 0.00 89 LYS A C 4
ATOM 5970 O O . LYS A 1 89 ? -6.883 -13.877 8.824 1.00 0.00 89 LYS A O 4
ATOM 5989 N N . ALA A 1 90 ? -6.701 -15.935 7.925 1.00 0.00 90 ALA A N 4
ATOM 5990 C CA . ALA A 1 90 ? -7.984 -16.402 8.441 1.00 0.00 90 ALA A CA 4
ATOM 5991 C C . ALA A 1 90 ? -7.946 -16.501 9.964 1.00 0.00 90 ALA A C 4
ATOM 5992 O O . ALA A 1 90 ? -8.984 -16.519 10.627 1.00 0.00 90 ALA A O 4
ATOM 5999 N N . GLU A 1 91 ? -6.738 -16.569 10.506 1.00 0.00 91 GLU A N 4
ATOM 6000 C CA . GLU A 1 91 ? -6.541 -16.582 11.943 1.00 0.00 91 GLU A CA 4
ATOM 6001 C C . GLU A 1 91 ? -6.614 -15.156 12.484 1.00 0.00 91 GLU A C 4
ATOM 6002 O O . GLU A 1 91 ? -5.592 -14.508 12.725 1.00 0.00 91 GLU A O 4
ATOM 6014 N N . ALA A 1 92 ? -7.832 -14.662 12.612 1.00 0.00 92 ALA A N 4
ATOM 6015 C CA . ALA A 1 92 ? -8.072 -13.322 13.121 1.00 0.00 92 ALA A CA 4
ATOM 6016 C C . ALA A 1 92 ? -9.087 -13.342 14.270 1.00 0.00 92 ALA A C 4
ATOM 6017 O O . ALA A 1 92 ? -8.816 -12.781 15.335 1.00 0.00 92 ALA A O 4
ATOM 6024 N N . PRO A 1 93 ? -10.276 -13.971 14.090 1.00 0.00 93 PRO A N 4
ATOM 6025 C CA . PRO A 1 93 ? -11.239 -14.131 15.184 1.00 0.00 93 PRO A CA 4
ATOM 6026 C C . PRO A 1 93 ? -10.674 -15.003 16.299 1.00 0.00 93 PRO A C 4
ATOM 6027 O O . PRO A 1 93 ? -9.719 -15.754 16.086 1.00 0.00 93 PRO A O 4
ATOM 6038 N N . ASN A 1 94 ? -11.263 -14.907 17.481 1.00 0.00 94 ASN A N 4
ATOM 6039 C CA . ASN A 1 94 ? -10.769 -15.640 18.640 1.00 0.00 94 ASN A CA 4
ATOM 6040 C C . ASN A 1 94 ? -10.961 -17.137 18.431 1.00 0.00 94 ASN A C 4
ATOM 6041 O O . ASN A 1 94 ? -10.084 -17.939 18.755 1.00 0.00 94 ASN A O 4
ATOM 6052 N N . THR A 1 95 ? -12.106 -17.505 17.873 1.00 0.00 95 THR A N 4
ATOM 6053 C CA . THR A 1 95 ? -12.373 -18.892 17.530 1.00 0.00 95 THR A CA 4
ATOM 6054 C C . THR A 1 95 ? -12.602 -19.023 16.027 1.00 0.00 95 THR A C 4
ATOM 6055 O O . THR A 1 95 ? -13.066 -18.083 15.375 1.00 0.00 95 THR A O 4
ATOM 6066 N N . ILE A 1 96 ? -12.268 -20.180 15.484 1.00 0.00 96 ILE A N 4
ATOM 6067 C CA . ILE A 1 96 ? -12.485 -20.455 14.074 1.00 0.00 96 ILE A CA 4
ATOM 6068 C C . ILE A 1 96 ? -13.759 -21.273 13.898 1.00 0.00 96 ILE A C 4
ATOM 6069 O O . ILE A 1 96 ? -13.861 -22.388 14.408 1.00 0.00 96 ILE A O 4
ATOM 6085 N N . ALA A 1 97 ? -14.728 -20.706 13.186 1.00 0.00 97 ALA A N 4
ATOM 6086 C CA . ALA A 1 97 ? -16.032 -21.337 13.009 1.00 0.00 97 ALA A CA 4
ATOM 6087 C C . ALA A 1 97 ? -15.913 -22.661 12.265 1.00 0.00 97 ALA A C 4
ATOM 6088 O O . ALA A 1 97 ? -16.458 -23.678 12.695 1.00 0.00 97 ALA A O 4
ATOM 6095 N N . SER A 1 98 ? -15.195 -22.647 11.156 1.00 0.00 98 SER A N 4
ATOM 6096 C CA . SER A 1 98 ? -15.002 -23.851 10.371 1.00 0.00 98 SER A CA 4
ATOM 6097 C C . SER A 1 98 ? -13.750 -24.586 10.835 1.00 0.00 98 SER A C 4
ATOM 6098 O O . SER A 1 98 ? -12.645 -24.316 10.365 1.00 0.00 98 SER A O 4
ATOM 6106 N N . GLY A 1 99 ? -13.931 -25.485 11.788 1.00 0.00 99 GLY A N 4
ATOM 6107 C CA . GLY A 1 99 ? -12.814 -26.213 12.350 1.00 0.00 99 GLY A CA 4
ATOM 6108 C C . GLY A 1 99 ? -12.966 -26.398 13.843 1.00 0.00 99 GLY A C 4
ATOM 6109 O O . GLY A 1 99 ? -14.084 -26.409 14.362 1.00 0.00 99 GLY A O 4
ATOM 6113 N N . SER A 1 100 ? -11.853 -26.546 14.538 1.00 0.00 100 SER A N 4
ATOM 6114 C CA . SER A 1 100 ? -11.867 -26.685 15.984 1.00 0.00 100 SER A CA 4
ATOM 6115 C C . SER A 1 100 ? -10.592 -26.088 16.566 1.00 0.00 100 SER A C 4
ATOM 6116 O O . SER A 1 100 ? -9.580 -26.814 16.663 1.00 0.00 100 SER A O 4
ATOM 6125 N N . MET A 1 1 ? -15.137 5.566 22.191 1.00 0.00 1 MET A N 5
ATOM 6126 C CA . MET A 1 1 ? -15.785 5.752 20.873 1.00 0.00 1 MET A CA 5
ATOM 6127 C C . MET A 1 1 ? -15.081 6.854 20.097 1.00 0.00 1 MET A C 5
ATOM 6128 O O . MET A 1 1 ? -14.994 7.993 20.556 1.00 0.00 1 MET A O 5
ATOM 6144 N N . GLU A 1 2 ? -14.568 6.503 18.923 1.00 0.00 2 GLU A N 5
ATOM 6145 C CA . GLU A 1 2 ? -13.802 7.437 18.106 1.00 0.00 2 GLU A CA 5
ATOM 6146 C C . GLU A 1 2 ? -14.703 8.481 17.453 1.00 0.00 2 GLU A C 5
ATOM 6147 O O . GLU A 1 2 ? -15.330 8.231 16.422 1.00 0.00 2 GLU A O 5
ATOM 6159 N N . VAL A 1 3 ? -14.787 9.644 18.080 1.00 0.00 3 VAL A N 5
ATOM 6160 C CA . VAL A 1 3 ? -15.525 10.767 17.525 1.00 0.00 3 VAL A CA 5
ATOM 6161 C C . VAL A 1 3 ? -14.575 11.922 17.235 1.00 0.00 3 VAL A C 5
ATOM 6162 O O . VAL A 1 3 ? -13.520 12.026 17.863 1.00 0.00 3 VAL A O 5
ATOM 6175 N N . GLN A 1 4 ? -14.955 12.776 16.283 1.00 0.00 4 GLN A N 5
ATOM 6176 C CA . GLN A 1 4 ? -14.132 13.916 15.871 1.00 0.00 4 GLN A CA 5
ATOM 6177 C C . GLN A 1 4 ? -12.848 13.435 15.192 1.00 0.00 4 GLN A C 5
ATOM 6178 O O . GLN A 1 4 ? -11.873 13.062 15.852 1.00 0.00 4 GLN A O 5
ATOM 6192 N N . SER A 1 5 ? -12.869 13.442 13.866 1.00 0.00 5 SER A N 5
ATOM 6193 C CA . SER A 1 5 ? -11.779 12.906 13.059 1.00 0.00 5 SER A CA 5
ATOM 6194 C C . SER A 1 5 ? -10.471 13.655 13.286 1.00 0.00 5 SER A C 5
ATOM 6195 O O . SER A 1 5 ? -10.448 14.888 13.376 1.00 0.00 5 SER A O 5
ATOM 6203 N N . MET A 1 6 ? -9.382 12.899 13.378 1.00 0.00 6 MET A N 5
ATOM 6204 C CA . MET A 1 6 ? -8.049 13.478 13.450 1.00 0.00 6 MET A CA 5
ATOM 6205 C C . MET A 1 6 ? -7.613 13.914 12.060 1.00 0.00 6 MET A C 5
ATOM 6206 O O . MET A 1 6 ? -6.814 14.835 11.904 1.00 0.00 6 MET A O 5
ATOM 6220 N N . LEU A 1 7 ? -8.149 13.233 11.059 1.00 0.00 7 LEU A N 5
ATOM 6221 C CA . LEU A 1 7 ? -7.943 13.604 9.670 1.00 0.00 7 LEU A CA 5
ATOM 6222 C C . LEU A 1 7 ? -9.149 14.401 9.185 1.00 0.00 7 LEU A C 5
ATOM 6223 O O . LEU A 1 7 ? -9.864 14.999 9.991 1.00 0.00 7 LEU A O 5
ATOM 6239 N N . LEU A 1 8 ? -9.368 14.431 7.881 1.00 0.00 8 LEU A N 5
ATOM 6240 C CA . LEU A 1 8 ? -10.555 15.075 7.339 1.00 0.00 8 LEU A CA 5
ATOM 6241 C C . LEU A 1 8 ? -11.678 14.054 7.247 1.00 0.00 8 LEU A C 5
ATOM 6242 O O . LEU A 1 8 ? -12.739 14.219 7.849 1.00 0.00 8 LEU A O 5
ATOM 6258 N N . ASN A 1 9 ? -11.424 12.993 6.499 1.00 0.00 9 ASN A N 5
ATOM 6259 C CA . ASN A 1 9 ? -12.352 11.876 6.389 1.00 0.00 9 ASN A CA 5
ATOM 6260 C C . ASN A 1 9 ? -11.614 10.586 6.717 1.00 0.00 9 ASN A C 5
ATOM 6261 O O . ASN A 1 9 ? -10.528 10.335 6.184 1.00 0.00 9 ASN A O 5
ATOM 6272 N N . ASP A 1 10 ? -12.190 9.781 7.595 1.00 0.00 10 ASP A N 5
ATOM 6273 C CA . ASP A 1 10 ? -11.541 8.561 8.058 1.00 0.00 10 ASP A CA 5
ATOM 6274 C C . ASP A 1 10 ? -11.917 7.383 7.177 1.00 0.00 10 ASP A C 5
ATOM 6275 O O . ASP A 1 10 ? -13.097 7.086 6.995 1.00 0.00 10 ASP A O 5
ATOM 6284 N N . VAL A 1 11 ? -10.916 6.716 6.632 1.00 0.00 11 VAL A N 5
ATOM 6285 C CA . VAL A 1 11 ? -11.146 5.505 5.868 1.00 0.00 11 VAL A CA 5
ATOM 6286 C C . VAL A 1 11 ? -10.282 4.367 6.414 1.00 0.00 11 VAL A C 5
ATOM 6287 O O . VAL A 1 11 ? -9.051 4.460 6.471 1.00 0.00 11 VAL A O 5
ATOM 6300 N N . LYS A 1 12 ? -10.940 3.311 6.860 1.00 0.00 12 LYS A N 5
ATOM 6301 C CA . LYS A 1 12 ? -10.254 2.163 7.427 1.00 0.00 12 LYS A CA 5
ATOM 6302 C C . LYS A 1 12 ? -10.679 0.909 6.684 1.00 0.00 12 LYS A C 5
ATOM 6303 O O . LYS A 1 12 ? -11.667 0.928 5.951 1.00 0.00 12 LYS A O 5
ATOM 6322 N N . TRP A 1 13 ? -9.942 -0.170 6.860 1.00 0.00 13 TRP A N 5
ATOM 6323 C CA . TRP A 1 13 ? -10.174 -1.363 6.072 1.00 0.00 13 TRP A CA 5
ATOM 6324 C C . TRP A 1 13 ? -11.044 -2.377 6.785 1.00 0.00 13 TRP A C 5
ATOM 6325 O O . TRP A 1 13 ? -10.966 -2.546 8.003 1.00 0.00 13 TRP A O 5
ATOM 6346 N N . GLU A 1 14 ? -11.877 -3.044 6.000 1.00 0.00 14 GLU A N 5
ATOM 6347 C CA . GLU A 1 14 ? -12.668 -4.163 6.488 1.00 0.00 14 GLU A CA 5
ATOM 6348 C C . GLU A 1 14 ? -11.803 -5.412 6.510 1.00 0.00 14 GLU A C 5
ATOM 6349 O O . GLU A 1 14 ? -12.054 -6.357 7.261 1.00 0.00 14 GLU A O 5
ATOM 6361 N N . LYS A 1 15 ? -10.788 -5.404 5.661 1.00 0.00 15 LYS A N 5
ATOM 6362 C CA . LYS A 1 15 ? -9.816 -6.479 5.602 1.00 0.00 15 LYS A CA 5
ATOM 6363 C C . LYS A 1 15 ? -8.415 -5.891 5.737 1.00 0.00 15 LYS A C 5
ATOM 6364 O O . LYS A 1 15 ? -7.918 -5.253 4.807 1.00 0.00 15 LYS A O 5
ATOM 6383 N N . PRO A 1 16 ? -7.780 -6.072 6.904 1.00 0.00 16 PRO A N 5
ATOM 6384 C CA . PRO A 1 16 ? -6.449 -5.520 7.186 1.00 0.00 16 PRO A CA 5
ATOM 6385 C C . PRO A 1 16 ? -5.407 -5.951 6.158 1.00 0.00 16 PRO A C 5
ATOM 6386 O O . PRO A 1 16 ? -5.391 -7.101 5.724 1.00 0.00 16 PRO A O 5
ATOM 6397 N N . VAL A 1 17 ? -4.537 -5.032 5.774 1.00 0.00 17 VAL A N 5
ATOM 6398 C CA . VAL A 1 17 ? -3.546 -5.304 4.744 1.00 0.00 17 VAL A CA 5
ATOM 6399 C C . VAL A 1 17 ? -2.212 -5.694 5.367 1.00 0.00 17 VAL A C 5
ATOM 6400 O O . VAL A 1 17 ? -1.618 -4.923 6.119 1.00 0.00 17 VAL A O 5
ATOM 6413 N N . THR A 1 18 ? -1.762 -6.899 5.062 1.00 0.00 18 THR A N 5
ATOM 6414 C CA . THR A 1 18 ? -0.510 -7.409 5.589 1.00 0.00 18 THR A CA 5
ATOM 6415 C C . THR A 1 18 ? 0.621 -7.237 4.576 1.00 0.00 18 THR A C 5
ATOM 6416 O O . THR A 1 18 ? 0.664 -7.922 3.554 1.00 0.00 18 THR A O 5
ATOM 6427 N N . ILE A 1 19 ? 1.524 -6.312 4.861 1.00 0.00 19 ILE A N 5
ATOM 6428 C CA . ILE A 1 19 ? 2.670 -6.073 4.004 1.00 0.00 19 ILE A CA 5
ATOM 6429 C C . ILE A 1 19 ? 3.892 -6.791 4.554 1.00 0.00 19 ILE A C 5
ATOM 6430 O O . ILE A 1 19 ? 4.368 -6.486 5.647 1.00 0.00 19 ILE A O 5
ATOM 6446 N N . SER A 1 20 ? 4.372 -7.767 3.811 1.00 0.00 20 SER A N 5
ATOM 6447 C CA . SER A 1 20 ? 5.565 -8.489 4.189 1.00 0.00 20 SER A CA 5
ATOM 6448 C C . SER A 1 20 ? 6.806 -7.703 3.792 1.00 0.00 20 SER A C 5
ATOM 6449 O O . SER A 1 20 ? 7.137 -7.599 2.610 1.00 0.00 20 SER A O 5
ATOM 6457 N N . LEU A 1 21 ? 7.475 -7.127 4.782 1.00 0.00 21 LEU A N 5
ATOM 6458 C CA . LEU A 1 21 ? 8.666 -6.328 4.533 1.00 0.00 21 LEU A CA 5
ATOM 6459 C C . LEU A 1 21 ? 9.822 -7.215 4.087 1.00 0.00 21 LEU A C 5
ATOM 6460 O O . LEU A 1 21 ? 9.766 -8.441 4.222 1.00 0.00 21 LEU A O 5
ATOM 6476 N N . GLN A 1 22 ? 10.879 -6.591 3.584 1.00 0.00 22 GLN A N 5
ATOM 6477 C CA . GLN A 1 22 ? 12.050 -7.323 3.106 1.00 0.00 22 GLN A CA 5
ATOM 6478 C C . GLN A 1 22 ? 12.760 -8.043 4.250 1.00 0.00 22 GLN A C 5
ATOM 6479 O O . GLN A 1 22 ? 13.593 -8.916 4.022 1.00 0.00 22 GLN A O 5
ATOM 6493 N N . ASN A 1 23 ? 12.405 -7.689 5.479 1.00 0.00 23 ASN A N 5
ATOM 6494 C CA . ASN A 1 23 ? 12.965 -8.335 6.661 1.00 0.00 23 ASN A CA 5
ATOM 6495 C C . ASN A 1 23 ? 12.198 -9.613 6.990 1.00 0.00 23 ASN A C 5
ATOM 6496 O O . ASN A 1 23 ? 12.425 -10.234 8.028 1.00 0.00 23 ASN A O 5
ATOM 6507 N N . GLY A 1 24 ? 11.276 -9.989 6.111 1.00 0.00 24 GLY A N 5
ATOM 6508 C CA . GLY A 1 24 ? 10.464 -11.168 6.342 1.00 0.00 24 GLY A CA 5
ATOM 6509 C C . GLY A 1 24 ? 9.472 -10.950 7.464 1.00 0.00 24 GLY A C 5
ATOM 6510 O O . GLY A 1 24 ? 9.138 -11.876 8.202 1.00 0.00 24 GLY A O 5
ATOM 6514 N N . ALA A 1 25 ? 9.002 -9.718 7.588 1.00 0.00 25 ALA A N 5
ATOM 6515 C CA . ALA A 1 25 ? 8.099 -9.350 8.665 1.00 0.00 25 ALA A CA 5
ATOM 6516 C C . ALA A 1 25 ? 6.763 -8.864 8.117 1.00 0.00 25 ALA A C 5
ATOM 6517 O O . ALA A 1 25 ? 6.712 -7.887 7.369 1.00 0.00 25 ALA A O 5
ATOM 6524 N N . PRO A 1 26 ? 5.671 -9.558 8.462 1.00 0.00 26 PRO A N 5
ATOM 6525 C CA . PRO A 1 26 ? 4.316 -9.163 8.075 1.00 0.00 26 PRO A CA 5
ATOM 6526 C C . PRO A 1 26 ? 3.812 -7.979 8.896 1.00 0.00 26 PRO A C 5
ATOM 6527 O O . PRO A 1 26 ? 3.525 -8.111 10.084 1.00 0.00 26 PRO A O 5
ATOM 6538 N N . ARG A 1 27 ? 3.723 -6.822 8.260 1.00 0.00 27 ARG A N 5
ATOM 6539 C CA . ARG A 1 27 ? 3.253 -5.621 8.927 1.00 0.00 27 ARG A CA 5
ATOM 6540 C C . ARG A 1 27 ? 1.812 -5.340 8.517 1.00 0.00 27 ARG A C 5
ATOM 6541 O O . ARG A 1 27 ? 1.536 -5.018 7.361 1.00 0.00 27 ARG A O 5
ATOM 6562 N N . ILE A 1 28 ? 0.897 -5.479 9.464 1.00 0.00 28 ILE A N 5
ATOM 6563 C CA . ILE A 1 28 ? -0.529 -5.392 9.174 1.00 0.00 28 ILE A CA 5
ATOM 6564 C C . ILE A 1 28 ? -1.066 -3.984 9.417 1.00 0.00 28 ILE A C 5
ATOM 6565 O O . ILE A 1 28 ? -0.861 -3.402 10.483 1.00 0.00 28 ILE A O 5
ATOM 6581 N N . PHE A 1 29 ? -1.749 -3.443 8.418 1.00 0.00 29 PHE A N 5
ATOM 6582 C CA . PHE A 1 29 ? -2.382 -2.136 8.535 1.00 0.00 29 PHE A CA 5
ATOM 6583 C C . PHE A 1 29 ? -3.892 -2.307 8.651 1.00 0.00 29 PHE A C 5
ATOM 6584 O O . PHE A 1 29 ? -4.475 -3.175 8.001 1.00 0.00 29 PHE A O 5
ATOM 6601 N N . ASN A 1 30 ? -4.517 -1.491 9.486 1.00 0.00 30 ASN A N 5
ATOM 6602 C CA . ASN A 1 30 ? -5.956 -1.592 9.729 1.00 0.00 30 ASN A CA 5
ATOM 6603 C C . ASN A 1 30 ? -6.697 -0.447 9.052 1.00 0.00 30 ASN A C 5
ATOM 6604 O O . ASN A 1 30 ? -7.901 -0.531 8.796 1.00 0.00 30 ASN A O 5
ATOM 6615 N N . GLY A 1 31 ? -5.972 0.623 8.766 1.00 0.00 31 GLY A N 5
ATOM 6616 C CA . GLY A 1 31 ? -6.564 1.774 8.130 1.00 0.00 31 GLY A CA 5
ATOM 6617 C C . GLY A 1 31 ? -5.788 2.187 6.905 1.00 0.00 31 GLY A C 5
ATOM 6618 O O . GLY A 1 31 ? -4.602 1.877 6.785 1.00 0.00 31 GLY A O 5
ATOM 6622 N N . VAL A 1 32 ? -6.445 2.896 6.000 1.00 0.00 32 VAL A N 5
ATOM 6623 C CA . VAL A 1 32 ? -5.815 3.295 4.751 1.00 0.00 32 VAL A CA 5
ATOM 6624 C C . VAL A 1 32 ? -4.717 4.327 5.001 1.00 0.00 32 VAL A C 5
ATOM 6625 O O . VAL A 1 32 ? -3.720 4.372 4.281 1.00 0.00 32 VAL A O 5
ATOM 6638 N N . TYR A 1 33 ? -4.887 5.138 6.042 1.00 0.00 33 TYR A N 5
ATOM 6639 C CA . TYR A 1 33 ? -3.884 6.138 6.383 1.00 0.00 33 TYR A CA 5
ATOM 6640 C C . TYR A 1 33 ? -2.559 5.475 6.748 1.00 0.00 33 TYR A C 5
ATOM 6641 O O . TYR A 1 33 ? -1.500 5.946 6.346 1.00 0.00 33 TYR A O 5
ATOM 6659 N N . GLU A 1 34 ? -2.627 4.373 7.498 1.00 0.00 34 GLU A N 5
ATOM 6660 C CA . GLU A 1 34 ? -1.424 3.643 7.900 1.00 0.00 34 GLU A CA 5
ATOM 6661 C C . GLU A 1 34 ? -0.661 3.175 6.670 1.00 0.00 34 GLU A C 5
ATOM 6662 O O . GLU A 1 34 ? 0.565 3.264 6.607 1.00 0.00 34 GLU A O 5
ATOM 6674 N N . ALA A 1 35 ? -1.408 2.685 5.692 1.00 0.00 35 ALA A N 5
ATOM 6675 C CA . ALA A 1 35 ? -0.830 2.210 4.448 1.00 0.00 35 ALA A CA 5
ATOM 6676 C C . ALA A 1 35 ? -0.193 3.362 3.674 1.00 0.00 35 ALA A C 5
ATOM 6677 O O . ALA A 1 35 ? 0.945 3.261 3.221 1.00 0.00 35 ALA A O 5
ATOM 6684 N N . PHE A 1 36 ? -0.932 4.463 3.549 1.00 0.00 36 PHE A N 5
ATOM 6685 C CA . PHE A 1 36 ? -0.439 5.650 2.856 1.00 0.00 36 PHE A CA 5
ATOM 6686 C C . PHE A 1 36 ? 0.810 6.202 3.540 1.00 0.00 36 PHE A C 5
ATOM 6687 O O . PHE A 1 36 ? 1.811 6.498 2.883 1.00 0.00 36 PHE A O 5
ATOM 6704 N N . ASP A 1 37 ? 0.740 6.339 4.860 1.00 0.00 37 ASP A N 5
ATOM 6705 C CA . ASP A 1 37 ? 1.858 6.849 5.647 1.00 0.00 37 ASP A CA 5
ATOM 6706 C C . ASP A 1 37 ? 3.087 5.973 5.444 1.00 0.00 37 ASP A C 5
ATOM 6707 O O . ASP A 1 37 ? 4.181 6.469 5.179 1.00 0.00 37 ASP A O 5
ATOM 6716 N N . PHE A 1 38 ? 2.884 4.666 5.533 1.00 0.00 38 PHE A N 5
ATOM 6717 C CA . PHE A 1 38 ? 3.950 3.695 5.332 1.00 0.00 38 PHE A CA 5
ATOM 6718 C C . PHE A 1 38 ? 4.619 3.882 3.968 1.00 0.00 38 PHE A C 5
ATOM 6719 O O . PHE A 1 38 ? 5.847 3.928 3.874 1.00 0.00 38 PHE A O 5
ATOM 6736 N N . LEU A 1 39 ? 3.803 4.011 2.924 1.00 0.00 39 LEU A N 5
ATOM 6737 C CA . LEU A 1 39 ? 4.305 4.174 1.560 1.00 0.00 39 LEU A CA 5
ATOM 6738 C C . LEU A 1 39 ? 5.162 5.426 1.428 1.00 0.00 39 LEU A C 5
ATOM 6739 O O . LEU A 1 39 ? 6.199 5.416 0.764 1.00 0.00 39 LEU A O 5
ATOM 6755 N N . GLN A 1 40 ? 4.723 6.506 2.057 1.00 0.00 40 GLN A N 5
ATOM 6756 C CA . GLN A 1 40 ? 5.408 7.783 1.941 1.00 0.00 40 GLN A CA 5
ATOM 6757 C C . GLN A 1 40 ? 6.632 7.842 2.853 1.00 0.00 40 GLN A C 5
ATOM 6758 O O . GLN A 1 40 ? 7.594 8.560 2.572 1.00 0.00 40 GLN A O 5
ATOM 6772 N N . HIS A 1 41 ? 6.598 7.083 3.938 1.00 0.00 41 HIS A N 5
ATOM 6773 C CA . HIS A 1 41 ? 7.716 7.054 4.872 1.00 0.00 41 HIS A CA 5
ATOM 6774 C C . HIS A 1 41 ? 8.833 6.156 4.362 1.00 0.00 41 HIS A C 5
ATOM 6775 O O . HIS A 1 41 ? 9.930 6.631 4.075 1.00 0.00 41 HIS A O 5
ATOM 6790 N N . GLU A 1 42 ? 8.557 4.865 4.234 1.00 0.00 42 GLU A N 5
ATOM 6791 C CA . GLU A 1 42 ? 9.583 3.924 3.821 1.00 0.00 42 GLU A CA 5
ATOM 6792 C C . GLU A 1 42 ? 8.977 2.738 3.069 1.00 0.00 42 GLU A C 5
ATOM 6793 O O . GLU A 1 42 ? 8.726 1.678 3.642 1.00 0.00 42 GLU A O 5
ATOM 6805 N N . TRP A 1 43 ? 8.700 2.950 1.791 1.00 0.00 43 TRP A N 5
ATOM 6806 C CA . TRP A 1 43 ? 8.282 1.871 0.909 1.00 0.00 43 TRP A CA 5
ATOM 6807 C C . TRP A 1 43 ? 9.511 1.299 0.198 1.00 0.00 43 TRP A C 5
ATOM 6808 O O . TRP A 1 43 ? 10.142 1.990 -0.603 1.00 0.00 43 TRP A O 5
ATOM 6829 N N . PRO A 1 44 ? 9.883 0.037 0.507 1.00 0.00 44 PRO A N 5
ATOM 6830 C CA . PRO A 1 44 ? 11.105 -0.611 -0.018 1.00 0.00 44 PRO A CA 5
ATOM 6831 C C . PRO A 1 44 ? 11.063 -0.925 -1.522 1.00 0.00 44 PRO A C 5
ATOM 6832 O O . PRO A 1 44 ? 11.788 -1.800 -1.998 1.00 0.00 44 PRO A O 5
ATOM 6843 N N . ALA A 1 45 ? 10.229 -0.213 -2.260 1.00 0.00 45 ALA A N 5
ATOM 6844 C CA . ALA A 1 45 ? 10.165 -0.360 -3.708 1.00 0.00 45 ALA A CA 5
ATOM 6845 C C . ALA A 1 45 ? 10.121 1.015 -4.357 1.00 0.00 45 ALA A C 5
ATOM 6846 O O . ALA A 1 45 ? 9.172 1.775 -4.158 1.00 0.00 45 ALA A O 5
ATOM 6853 N N . ARG A 1 46 ? 11.150 1.342 -5.120 1.00 0.00 46 ARG A N 5
ATOM 6854 C CA . ARG A 1 46 ? 11.266 2.675 -5.686 1.00 0.00 46 ARG A CA 5
ATOM 6855 C C . ARG A 1 46 ? 10.992 2.675 -7.181 1.00 0.00 46 ARG A C 5
ATOM 6856 O O . ARG A 1 46 ? 11.110 1.650 -7.856 1.00 0.00 46 ARG A O 5
ATOM 6877 N N . GLY A 1 47 ? 10.618 3.839 -7.676 1.00 0.00 47 GLY A N 5
ATOM 6878 C CA . GLY A 1 47 ? 10.415 4.039 -9.090 1.00 0.00 47 GLY A CA 5
ATOM 6879 C C . GLY A 1 47 ? 9.768 5.378 -9.344 1.00 0.00 47 GLY A C 5
ATOM 6880 O O . GLY A 1 47 ? 10.446 6.406 -9.325 1.00 0.00 47 GLY A O 5
ATOM 6884 N N . ASP A 1 48 ? 8.452 5.362 -9.535 1.00 0.00 48 ASP A N 5
ATOM 6885 C CA . ASP A 1 48 ? 7.654 6.585 -9.672 1.00 0.00 48 ASP A CA 5
ATOM 6886 C C . ASP A 1 48 ? 6.209 6.227 -9.999 1.00 0.00 48 ASP A C 5
ATOM 6887 O O . ASP A 1 48 ? 5.287 6.693 -9.340 1.00 0.00 48 ASP A O 5
ATOM 6896 N N . ARG A 1 49 ? 6.026 5.370 -10.996 1.00 0.00 49 ARG A N 5
ATOM 6897 C CA . ARG A 1 49 ? 4.697 4.963 -11.433 1.00 0.00 49 ARG A CA 5
ATOM 6898 C C . ARG A 1 49 ? 3.936 4.239 -10.326 1.00 0.00 49 ARG A C 5
ATOM 6899 O O . ARG A 1 49 ? 2.951 4.761 -9.809 1.00 0.00 49 ARG A O 5
ATOM 6920 N N . ALA A 1 50 ? 4.405 3.055 -9.941 1.00 0.00 50 ALA A N 5
ATOM 6921 C CA . ALA A 1 50 ? 3.719 2.264 -8.920 1.00 0.00 50 ALA A CA 5
ATOM 6922 C C . ALA A 1 50 ? 3.652 3.012 -7.593 1.00 0.00 50 ALA A C 5
ATOM 6923 O O . ALA A 1 50 ? 2.669 2.909 -6.859 1.00 0.00 50 ALA A O 5
ATOM 6930 N N . HIS A 1 51 ? 4.695 3.781 -7.306 1.00 0.00 51 HIS A N 5
ATOM 6931 C CA . HIS A 1 51 ? 4.767 4.542 -6.067 1.00 0.00 51 HIS A CA 5
ATOM 6932 C C . HIS A 1 51 ? 3.669 5.605 -6.042 1.00 0.00 51 HIS A C 5
ATOM 6933 O O . HIS A 1 51 ? 2.979 5.774 -5.037 1.00 0.00 51 HIS A O 5
ATOM 6948 N N . GLU A 1 52 ? 3.505 6.304 -7.161 1.00 0.00 52 GLU A N 5
ATOM 6949 C CA . GLU A 1 52 ? 2.478 7.328 -7.290 1.00 0.00 52 GLU A CA 5
ATOM 6950 C C . GLU A 1 52 ? 1.084 6.712 -7.259 1.00 0.00 52 GLU A C 5
ATOM 6951 O O . GLU A 1 52 ? 0.195 7.206 -6.561 1.00 0.00 52 GLU A O 5
ATOM 6963 N N . GLN A 1 53 ? 0.898 5.639 -8.027 1.00 0.00 53 GLN A N 5
ATOM 6964 C CA . GLN A 1 53 ? -0.393 4.961 -8.111 1.00 0.00 53 GLN A CA 5
ATOM 6965 C C . GLN A 1 53 ? -0.883 4.568 -6.722 1.00 0.00 53 GLN A C 5
ATOM 6966 O O . GLN A 1 53 ? -1.999 4.910 -6.333 1.00 0.00 53 GLN A O 5
ATOM 6980 N N . ALA A 1 54 ? -0.024 3.887 -5.969 1.00 0.00 54 ALA A N 5
ATOM 6981 C CA . ALA A 1 54 ? -0.366 3.429 -4.628 1.00 0.00 54 ALA A CA 5
ATOM 6982 C C . ALA A 1 54 ? -0.746 4.597 -3.717 1.00 0.00 54 ALA A C 5
ATOM 6983 O O . ALA A 1 54 ? -1.703 4.505 -2.947 1.00 0.00 54 ALA A O 5
ATOM 6990 N N . LEU A 1 55 ? -0.001 5.693 -3.819 1.00 0.00 55 LEU A N 5
ATOM 6991 C CA . LEU A 1 55 ? -0.266 6.873 -3.005 1.00 0.00 55 LEU A CA 5
ATOM 6992 C C . LEU A 1 55 ? -1.601 7.508 -3.378 1.00 0.00 55 LEU A C 5
ATOM 6993 O O . LEU A 1 55 ? -2.392 7.863 -2.504 1.00 0.00 55 LEU A O 5
ATOM 7009 N N . ARG A 1 56 ? -1.854 7.643 -4.675 1.00 0.00 56 ARG A N 5
ATOM 7010 C CA . ARG A 1 56 ? -3.077 8.285 -5.142 1.00 0.00 56 ARG A CA 5
ATOM 7011 C C . ARG A 1 56 ? -4.300 7.456 -4.761 1.00 0.00 56 ARG A C 5
ATOM 7012 O O . ARG A 1 56 ? -5.347 8.004 -4.431 1.00 0.00 56 ARG A O 5
ATOM 7033 N N . LEU A 1 57 ? -4.151 6.138 -4.798 1.00 0.00 57 LEU A N 5
ATOM 7034 C CA . LEU A 1 57 ? -5.229 5.232 -4.414 1.00 0.00 57 LEU A CA 5
ATOM 7035 C C . LEU A 1 57 ? -5.636 5.464 -2.964 1.00 0.00 57 LEU A C 5
ATOM 7036 O O . LEU A 1 57 ? -6.820 5.625 -2.662 1.00 0.00 57 LEU A O 5
ATOM 7052 N N . CYS A 1 58 ? -4.648 5.504 -2.077 1.00 0.00 58 CYS A N 5
ATOM 7053 C CA . CYS A 1 58 ? -4.902 5.709 -0.657 1.00 0.00 58 CYS A CA 5
ATOM 7054 C C . CYS A 1 58 ? -5.442 7.117 -0.401 1.00 0.00 58 CYS A C 5
ATOM 7055 O O . CYS A 1 58 ? -6.213 7.343 0.534 1.00 0.00 58 CYS A O 5
ATOM 7063 N N . ARG A 1 59 ? -5.032 8.054 -1.242 1.00 0.00 59 ARG A N 5
ATOM 7064 C CA . ARG A 1 59 ? -5.516 9.425 -1.163 1.00 0.00 59 ARG A CA 5
ATOM 7065 C C . ARG A 1 59 ? -6.975 9.503 -1.609 1.00 0.00 59 ARG A C 5
ATOM 7066 O O . ARG A 1 59 ? -7.779 10.215 -1.009 1.00 0.00 59 ARG A O 5
ATOM 7087 N N . ALA A 1 60 ? -7.313 8.745 -2.643 1.00 0.00 60 ALA A N 5
ATOM 7088 C CA . ALA A 1 60 ? -8.671 8.721 -3.167 1.00 0.00 60 ALA A CA 5
ATOM 7089 C C . ALA A 1 60 ? -9.642 8.133 -2.148 1.00 0.00 60 ALA A C 5
ATOM 7090 O O . ALA A 1 60 ? -10.770 8.605 -2.012 1.00 0.00 60 ALA A O 5
ATOM 7097 N N . SER A 1 61 ? -9.204 7.109 -1.427 1.00 0.00 61 SER A N 5
ATOM 7098 C CA . SER A 1 61 ? -10.024 6.516 -0.378 1.00 0.00 61 SER A CA 5
ATOM 7099 C C . SER A 1 61 ? -10.275 7.513 0.756 1.00 0.00 61 SER A C 5
ATOM 7100 O O . SER A 1 61 ? -11.357 7.537 1.339 1.00 0.00 61 SER A O 5
ATOM 7108 N N . LEU A 1 62 ? -9.284 8.357 1.040 1.00 0.00 62 LEU A N 5
ATOM 7109 C CA . LEU A 1 62 ? -9.436 9.405 2.050 1.00 0.00 62 LEU A CA 5
ATOM 7110 C C . LEU A 1 62 ? -10.436 10.461 1.587 1.00 0.00 62 LEU A C 5
ATOM 7111 O O . LEU A 1 62 ? -10.968 11.226 2.388 1.00 0.00 62 LEU A O 5
ATOM 7127 N N . MET A 1 63 ? -10.680 10.497 0.286 1.00 0.00 63 MET A N 5
ATOM 7128 C CA . MET A 1 63 ? -11.642 11.425 -0.291 1.00 0.00 63 MET A CA 5
ATOM 7129 C C . MET A 1 63 ? -12.996 10.745 -0.464 1.00 0.00 63 MET A C 5
ATOM 7130 O O . MET A 1 63 ? -13.933 11.333 -1.003 1.00 0.00 63 MET A O 5
ATOM 7144 N N . GLY A 1 64 ? -13.092 9.500 -0.008 1.00 0.00 64 GLY A N 5
ATOM 7145 C CA . GLY A 1 64 ? -14.332 8.753 -0.117 1.00 0.00 64 GLY A CA 5
ATOM 7146 C C . GLY A 1 64 ? -14.604 8.292 -1.533 1.00 0.00 64 GLY A C 5
ATOM 7147 O O . GLY A 1 64 ? -15.756 8.130 -1.932 1.00 0.00 64 GLY A O 5
ATOM 7151 N N . ASP A 1 65 ? -13.545 8.090 -2.301 1.00 0.00 65 ASP A N 5
ATOM 7152 C CA . ASP A 1 65 ? -13.682 7.652 -3.685 1.00 0.00 65 ASP A CA 5
ATOM 7153 C C . ASP A 1 65 ? -13.476 6.144 -3.777 1.00 0.00 65 ASP A C 5
ATOM 7154 O O . ASP A 1 65 ? -14.358 5.407 -4.216 1.00 0.00 65 ASP A O 5
ATOM 7163 N N . VAL A 1 66 ? -12.308 5.695 -3.337 1.00 0.00 66 VAL A N 5
ATOM 7164 C CA . VAL A 1 66 ? -11.975 4.276 -3.339 1.00 0.00 66 VAL A CA 5
ATOM 7165 C C . VAL A 1 66 ? -12.455 3.617 -2.048 1.00 0.00 66 VAL A C 5
ATOM 7166 O O . VAL A 1 66 ? -12.180 4.108 -0.954 1.00 0.00 66 VAL A O 5
ATOM 7179 N N . ALA A 1 67 ? -13.172 2.506 -2.177 1.00 0.00 67 ALA A N 5
ATOM 7180 C CA . ALA A 1 67 ? -13.784 1.861 -1.025 1.00 0.00 67 ALA A CA 5
ATOM 7181 C C . ALA A 1 67 ? -13.213 0.469 -0.760 1.00 0.00 67 ALA A C 5
ATOM 7182 O O . ALA A 1 67 ? -13.322 -0.427 -1.599 1.00 0.00 67 ALA A O 5
ATOM 7189 N N . GLY A 1 68 ? -12.579 0.326 0.405 1.00 0.00 68 GLY A N 5
ATOM 7190 C CA . GLY A 1 68 ? -12.199 -0.979 0.944 1.00 0.00 68 GLY A CA 5
ATOM 7191 C C . GLY A 1 68 ? -11.488 -1.901 -0.031 1.00 0.00 68 GLY A C 5
ATOM 7192 O O . GLY A 1 68 ? -10.298 -1.734 -0.306 1.00 0.00 68 GLY A O 5
ATOM 7196 N N . GLU A 1 69 ? -12.235 -2.876 -0.545 1.00 0.00 69 GLU A N 5
ATOM 7197 C CA . GLU A 1 69 ? -11.690 -3.931 -1.402 1.00 0.00 69 GLU A CA 5
ATOM 7198 C C . GLU A 1 69 ? -10.999 -3.375 -2.643 1.00 0.00 69 GLU A C 5
ATOM 7199 O O . GLU A 1 69 ? -10.031 -3.961 -3.131 1.00 0.00 69 GLU A O 5
ATOM 7211 N N . ILE A 1 70 ? -11.487 -2.248 -3.145 1.00 0.00 70 ILE A N 5
ATOM 7212 C CA . ILE A 1 70 ? -10.879 -1.617 -4.307 1.00 0.00 70 ILE A CA 5
ATOM 7213 C C . ILE A 1 70 ? -9.432 -1.247 -4.004 1.00 0.00 70 ILE A C 5
ATOM 7214 O O . ILE A 1 70 ? -8.523 -1.552 -4.774 1.00 0.00 70 ILE A O 5
ATOM 7230 N N . ALA A 1 71 ? -9.225 -0.619 -2.851 1.00 0.00 71 ALA A N 5
ATOM 7231 C CA . ALA A 1 71 ? -7.893 -0.217 -2.428 1.00 0.00 71 ALA A CA 5
ATOM 7232 C C . ALA A 1 71 ? -7.065 -1.436 -2.048 1.00 0.00 71 ALA A C 5
ATOM 7233 O O . ALA A 1 71 ? -5.870 -1.492 -2.317 1.00 0.00 71 ALA A O 5
ATOM 7240 N N . ARG A 1 72 ? -7.723 -2.418 -1.438 1.00 0.00 72 ARG A N 5
ATOM 7241 C CA . ARG A 1 72 ? -7.070 -3.664 -1.039 1.00 0.00 72 ARG A CA 5
ATOM 7242 C C . ARG A 1 72 ? -6.461 -4.376 -2.250 1.00 0.00 72 ARG A C 5
ATOM 7243 O O . ARG A 1 72 ? -5.264 -4.679 -2.267 1.00 0.00 72 ARG A O 5
ATOM 7264 N N . THR A 1 73 ? -7.277 -4.619 -3.262 1.00 0.00 73 THR A N 5
ATOM 7265 C CA . THR A 1 73 ? -6.841 -5.361 -4.435 1.00 0.00 73 THR A CA 5
ATOM 7266 C C . THR A 1 73 ? -5.809 -4.563 -5.240 1.00 0.00 73 THR A C 5
ATOM 7267 O O . THR A 1 73 ? -4.856 -5.124 -5.790 1.00 0.00 73 THR A O 5
ATOM 7278 N N . ALA A 1 74 ? -5.989 -3.249 -5.281 1.00 0.00 74 ALA A N 5
ATOM 7279 C CA . ALA A 1 74 ? -5.084 -2.375 -6.015 1.00 0.00 74 ALA A CA 5
ATOM 7280 C C . ALA A 1 74 ? -3.745 -2.233 -5.295 1.00 0.00 74 ALA A C 5
ATOM 7281 O O . ALA A 1 74 ? -2.698 -2.123 -5.932 1.00 0.00 74 ALA A O 5
ATOM 7288 N N . PHE A 1 75 ? -3.784 -2.244 -3.967 1.00 0.00 75 PHE A N 5
ATOM 7289 C CA . PHE A 1 75 ? -2.573 -2.135 -3.159 1.00 0.00 75 PHE A CA 5
ATOM 7290 C C . PHE A 1 75 ? -1.662 -3.329 -3.421 1.00 0.00 75 PHE A C 5
ATOM 7291 O O . PHE A 1 75 ? -0.441 -3.187 -3.536 1.00 0.00 75 PHE A O 5
ATOM 7308 N N . VAL A 1 76 ? -2.268 -4.507 -3.530 1.00 0.00 76 VAL A N 5
ATOM 7309 C CA . VAL A 1 76 ? -1.531 -5.724 -3.843 1.00 0.00 76 VAL A CA 5
ATOM 7310 C C . VAL A 1 76 ? -0.943 -5.647 -5.251 1.00 0.00 76 VAL A C 5
ATOM 7311 O O . VAL A 1 76 ? 0.179 -6.091 -5.491 1.00 0.00 76 VAL A O 5
ATOM 7324 N N . ALA A 1 77 ? -1.699 -5.056 -6.171 1.00 0.00 77 ALA A N 5
ATOM 7325 C CA . ALA A 1 77 ? -1.247 -4.885 -7.549 1.00 0.00 77 ALA A CA 5
ATOM 7326 C C . ALA A 1 77 ? -0.025 -3.971 -7.620 1.00 0.00 77 ALA A C 5
ATOM 7327 O O . ALA A 1 77 ? 0.885 -4.196 -8.416 1.00 0.00 77 ALA A O 5
ATOM 7334 N N . ALA A 1 78 ? -0.006 -2.943 -6.779 1.00 0.00 78 ALA A N 5
ATOM 7335 C CA . ALA A 1 78 ? 1.122 -2.019 -6.731 1.00 0.00 78 ALA A CA 5
ATOM 7336 C C . ALA A 1 78 ? 2.337 -2.681 -6.090 1.00 0.00 78 ALA A C 5
ATOM 7337 O O . ALA A 1 78 ? 3.468 -2.518 -6.550 1.00 0.00 78 ALA A O 5
ATOM 7344 N N . SER A 1 79 ? 2.089 -3.455 -5.044 1.00 0.00 79 SER A N 5
ATOM 7345 C CA . SER A 1 79 ? 3.156 -4.129 -4.315 1.00 0.00 79 SER A CA 5
ATOM 7346 C C . SER A 1 79 ? 3.679 -5.333 -5.103 1.00 0.00 79 SER A C 5
ATOM 7347 O O . SER A 1 79 ? 4.716 -5.915 -4.770 1.00 0.00 79 SER A O 5
ATOM 7355 N N . ARG A 1 80 ? 2.964 -5.687 -6.165 1.00 0.00 80 ARG A N 5
ATOM 7356 C CA . ARG A 1 80 ? 3.318 -6.828 -6.998 1.00 0.00 80 ARG A CA 5
ATOM 7357 C C . ARG A 1 80 ? 4.663 -6.608 -7.691 1.00 0.00 80 ARG A C 5
ATOM 7358 O O . ARG A 1 80 ? 5.370 -7.563 -8.010 1.00 0.00 80 ARG A O 5
ATOM 7379 N N . GLN A 1 81 ? 5.026 -5.345 -7.893 1.00 0.00 81 GLN A N 5
ATOM 7380 C CA . GLN A 1 81 ? 6.290 -5.003 -8.539 1.00 0.00 81 GLN A CA 5
ATOM 7381 C C . GLN A 1 81 ? 7.474 -5.438 -7.674 1.00 0.00 81 GLN A C 5
ATOM 7382 O O . GLN A 1 81 ? 8.558 -5.726 -8.183 1.00 0.00 81 GLN A O 5
ATOM 7396 N N . ALA A 1 82 ? 7.255 -5.506 -6.365 1.00 0.00 82 ALA A N 5
ATOM 7397 C CA . ALA A 1 82 ? 8.303 -5.910 -5.434 1.00 0.00 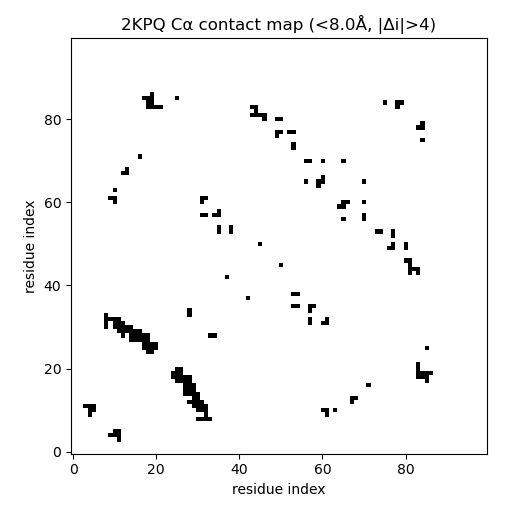82 ALA A CA 5
ATOM 7398 C C . ALA A 1 82 ? 8.337 -7.427 -5.275 1.00 0.00 82 ALA A C 5
ATOM 7399 O O . ALA A 1 82 ? 9.356 -7.994 -4.883 1.00 0.00 82 ALA A O 5
ATOM 7406 N N . HIS A 1 83 ? 7.207 -8.067 -5.581 1.00 0.00 83 HIS A N 5
ATOM 7407 C CA . HIS A 1 83 ? 7.077 -9.530 -5.532 1.00 0.00 83 HIS A CA 5
ATOM 7408 C C . HIS A 1 83 ? 7.270 -10.076 -4.118 1.00 0.00 83 HIS A C 5
ATOM 7409 O O . HIS A 1 83 ? 7.611 -11.244 -3.931 1.00 0.00 83 HIS A O 5
ATOM 7424 N N . CYS A 1 84 ? 7.016 -9.237 -3.126 1.00 0.00 84 CYS A N 5
ATOM 7425 C CA . CYS A 1 84 ? 7.121 -9.644 -1.735 1.00 0.00 84 CYS A CA 5
ATOM 7426 C C . CYS A 1 84 ? 5.759 -9.487 -1.071 1.00 0.00 84 CYS A C 5
ATOM 7427 O O . CYS A 1 84 ? 5.514 -8.534 -0.333 1.00 0.00 84 CYS A O 5
ATOM 7435 N N . LEU A 1 85 ? 4.862 -10.409 -1.390 1.00 0.00 85 LEU A N 5
ATOM 7436 C CA . LEU A 1 85 ? 3.480 -10.337 -0.929 1.00 0.00 85 LEU A CA 5
ATOM 7437 C C . LEU A 1 85 ? 3.189 -11.389 0.135 1.00 0.00 85 LEU A C 5
ATOM 7438 O O . LEU A 1 85 ? 3.945 -12.347 0.301 1.00 0.00 85 LEU A O 5
ATOM 7454 N N . MET A 1 86 ? 2.079 -11.209 0.837 1.00 0.00 86 MET A N 5
ATOM 7455 C CA . MET A 1 86 ? 1.640 -12.157 1.850 1.00 0.00 86 MET A CA 5
ATOM 7456 C C . MET A 1 86 ? 0.168 -12.479 1.662 1.00 0.00 86 MET A C 5
ATOM 7457 O O . MET A 1 86 ? -0.540 -11.776 0.942 1.00 0.00 86 MET A O 5
ATOM 7471 N N . GLU A 1 87 ? -0.286 -13.538 2.314 1.00 0.00 87 GLU A N 5
ATOM 7472 C CA . GLU A 1 87 ? -1.671 -13.967 2.204 1.00 0.00 87 GLU A CA 5
ATOM 7473 C C . GLU A 1 87 ? -2.535 -13.380 3.310 1.00 0.00 87 GLU A C 5
ATOM 7474 O O . GLU A 1 87 ? -2.124 -13.301 4.467 1.00 0.00 87 GLU A O 5
ATOM 7486 N N . ASP A 1 88 ? -3.735 -12.973 2.930 1.00 0.00 88 ASP A N 5
ATOM 7487 C CA . ASP A 1 88 ? -4.769 -12.581 3.883 1.00 0.00 88 ASP A CA 5
ATOM 7488 C C . ASP A 1 88 ? -5.370 -13.841 4.497 1.00 0.00 88 ASP A C 5
ATOM 7489 O O . ASP A 1 88 ? -5.881 -13.845 5.616 1.00 0.00 88 ASP A O 5
ATOM 7498 N N . LYS A 1 89 ? -5.247 -14.919 3.736 1.00 0.00 89 LYS A N 5
ATOM 7499 C CA . LYS A 1 89 ? -5.798 -16.222 4.083 1.00 0.00 89 LYS A CA 5
ATOM 7500 C C . LYS A 1 89 ? -5.183 -16.798 5.359 1.00 0.00 89 LYS A C 5
ATOM 7501 O O . LYS A 1 89 ? -5.898 -17.256 6.249 1.00 0.00 89 LYS A O 5
ATOM 7520 N N . ALA A 1 90 ? -3.859 -16.770 5.454 1.00 0.00 90 ALA A N 5
ATOM 7521 C CA . ALA A 1 90 ? -3.172 -17.497 6.512 1.00 0.00 90 ALA A CA 5
ATOM 7522 C C . ALA A 1 90 ? -2.337 -16.586 7.399 1.00 0.00 90 ALA A C 5
ATOM 7523 O O . ALA A 1 90 ? -1.486 -15.835 6.921 1.00 0.00 90 ALA A O 5
ATOM 7530 N N . GLU A 1 91 ? -2.596 -16.668 8.694 1.00 0.00 91 GLU A N 5
ATOM 7531 C CA . GLU A 1 91 ? -1.780 -16.007 9.698 1.00 0.00 91 GLU A CA 5
ATOM 7532 C C . GLU A 1 91 ? -0.738 -17.004 10.201 1.00 0.00 91 GLU A C 5
ATOM 7533 O O . GLU A 1 91 ? -1.062 -18.169 10.431 1.00 0.00 91 GLU A O 5
ATOM 7545 N N . ALA A 1 92 ? 0.507 -16.572 10.358 1.00 0.00 92 ALA A N 5
ATOM 7546 C CA . ALA A 1 92 ? 1.561 -17.508 10.728 1.00 0.00 92 ALA A CA 5
ATOM 7547 C C . ALA A 1 92 ? 2.499 -16.963 11.807 1.00 0.00 92 ALA A C 5
ATOM 7548 O O . ALA A 1 92 ? 3.656 -16.642 11.526 1.00 0.00 92 ALA A O 5
ATOM 7555 N N . PRO A 1 93 ? 2.006 -16.815 13.048 1.00 0.00 93 PRO A N 5
ATOM 7556 C CA . PRO A 1 93 ? 2.845 -16.576 14.207 1.00 0.00 93 PRO A CA 5
ATOM 7557 C C . PRO A 1 93 ? 3.163 -17.892 14.924 1.00 0.00 93 PRO A C 5
ATOM 7558 O O . PRO A 1 93 ? 4.267 -18.432 14.808 1.00 0.00 93 PRO A O 5
ATOM 7569 N N . ASN A 1 94 ? 2.176 -18.398 15.651 1.00 0.00 94 ASN A N 5
ATOM 7570 C CA . ASN A 1 94 ? 2.218 -19.730 16.237 1.00 0.00 94 ASN A CA 5
ATOM 7571 C C . ASN A 1 94 ? 0.799 -20.138 16.601 1.00 0.00 94 ASN A C 5
ATOM 7572 O O . ASN A 1 94 ? 0.340 -21.228 16.264 1.00 0.00 94 ASN A O 5
ATOM 7583 N N . THR A 1 95 ? 0.114 -19.241 17.294 1.00 0.00 95 THR A N 5
ATOM 7584 C CA . THR A 1 95 ? -1.296 -19.406 17.586 1.00 0.00 95 THR A CA 5
ATOM 7585 C C . THR A 1 95 ? -2.090 -18.464 16.688 1.00 0.00 95 THR A C 5
ATOM 7586 O O . THR A 1 95 ? -1.611 -17.383 16.341 1.00 0.00 95 THR A O 5
ATOM 7597 N N . ILE A 1 96 ? -3.287 -18.870 16.314 1.00 0.00 96 ILE A N 5
ATOM 7598 C CA . ILE A 1 96 ? -4.069 -18.125 15.334 1.00 0.00 96 ILE A CA 5
ATOM 7599 C C . ILE A 1 96 ? -5.054 -17.187 16.020 1.00 0.00 96 ILE A C 5
ATOM 7600 O O . ILE A 1 96 ? -5.734 -17.575 16.972 1.00 0.00 96 ILE A O 5
ATOM 7616 N N . ALA A 1 97 ? -5.112 -15.950 15.548 1.00 0.00 97 ALA A N 5
ATOM 7617 C CA . ALA A 1 97 ? -6.078 -14.985 16.047 1.00 0.00 97 ALA A CA 5
ATOM 7618 C C . ALA A 1 97 ? -7.445 -15.223 15.413 1.00 0.00 97 ALA A C 5
ATOM 7619 O O . ALA A 1 97 ? -7.772 -14.649 14.374 1.00 0.00 97 ALA A O 5
ATOM 7626 N N . SER A 1 98 ? -8.228 -16.094 16.027 1.00 0.00 98 SER A N 5
ATOM 7627 C CA . SER A 1 98 ? -9.547 -16.429 15.521 1.00 0.00 98 SER A CA 5
ATOM 7628 C C . SER A 1 98 ? -10.585 -15.431 16.022 1.00 0.00 98 SER A C 5
ATOM 7629 O O . SER A 1 98 ? -10.838 -15.337 17.226 1.00 0.00 98 SER A O 5
ATOM 7637 N N . GLY A 1 99 ? -11.166 -14.677 15.099 1.00 0.00 99 GLY A N 5
ATOM 7638 C CA . GLY A 1 99 ? -12.172 -13.701 15.465 1.00 0.00 99 GLY A CA 5
ATOM 7639 C C . GLY A 1 99 ? -12.862 -13.112 14.255 1.00 0.00 99 GLY A C 5
ATOM 7640 O O . GLY A 1 99 ? -12.418 -12.104 13.709 1.00 0.00 99 GLY A O 5
ATOM 7644 N N . SER A 1 100 ? -13.944 -13.743 13.827 1.00 0.00 100 SER A N 5
ATOM 7645 C CA . SER A 1 100 ? -14.685 -13.280 12.667 1.00 0.00 100 SER A CA 5
ATOM 7646 C C . SER A 1 100 ? -16.134 -12.987 13.052 1.00 0.00 100 SER A C 5
ATOM 7647 O O . SER A 1 100 ? -16.414 -11.854 13.490 1.00 0.00 100 SER A O 5
ATOM 7656 N N . MET A 1 1 ? -14.918 12.496 16.043 1.00 0.00 1 MET A N 6
ATOM 7657 C CA . MET A 1 1 ? -15.889 13.391 16.709 1.00 0.00 1 MET A CA 6
ATOM 7658 C C . MET A 1 1 ? -15.161 14.524 17.412 1.00 0.00 1 MET A C 6
ATOM 7659 O O . MET A 1 1 ? -14.650 14.359 18.522 1.00 0.00 1 MET A O 6
ATOM 7675 N N . GLU A 1 2 ? -15.095 15.667 16.750 1.00 0.00 2 GLU A N 6
ATOM 7676 C CA . GLU A 1 2 ? -14.405 16.824 17.290 1.00 0.00 2 GLU A CA 6
ATOM 7677 C C . GLU A 1 2 ? -15.402 17.961 17.480 1.00 0.00 2 GLU A C 6
ATOM 7678 O O . GLU A 1 2 ? -16.582 17.816 17.149 1.00 0.00 2 GLU A O 6
ATOM 7690 N N . VAL A 1 3 ? -14.939 19.084 18.015 1.00 0.00 3 VAL A N 6
ATOM 7691 C CA . VAL A 1 3 ? -15.762 20.283 18.079 1.00 0.00 3 VAL A CA 6
ATOM 7692 C C . VAL A 1 3 ? -15.990 20.791 16.663 1.00 0.00 3 VAL A C 6
ATOM 7693 O O . VAL A 1 3 ? -17.118 21.079 16.259 1.00 0.00 3 VAL A O 6
ATOM 7706 N N . GLN A 1 4 ? -14.907 20.865 15.905 1.00 0.00 4 GLN A N 6
ATOM 7707 C CA . GLN A 1 4 ? -14.983 21.158 14.486 1.00 0.00 4 GLN A CA 6
ATOM 7708 C C . GLN A 1 4 ? -14.937 19.847 13.707 1.00 0.00 4 GLN A C 6
ATOM 7709 O O . GLN A 1 4 ? -15.099 18.772 14.287 1.00 0.00 4 GLN A O 6
ATOM 7723 N N . SER A 1 5 ? -14.738 19.919 12.406 1.00 0.00 5 SER A N 6
ATOM 7724 C CA . SER A 1 5 ? -14.695 18.715 11.595 1.00 0.00 5 SER A CA 6
ATOM 7725 C C . SER A 1 5 ? -13.397 18.632 10.800 1.00 0.00 5 SER A C 6
ATOM 7726 O O . SER A 1 5 ? -13.079 19.525 10.010 1.00 0.00 5 SER A O 6
ATOM 7734 N N . MET A 1 6 ? -12.633 17.575 11.039 1.00 0.00 6 MET A N 6
ATOM 7735 C CA . MET A 1 6 ? -11.420 17.326 10.272 1.00 0.00 6 MET A CA 6
ATOM 7736 C C . MET A 1 6 ? -11.778 16.796 8.890 1.00 0.00 6 MET A C 6
ATOM 7737 O O . MET A 1 6 ? -12.832 16.181 8.706 1.00 0.00 6 MET A O 6
ATOM 7751 N N . LEU A 1 7 ? -10.909 17.039 7.922 1.00 0.00 7 LEU A N 6
ATOM 7752 C CA . LEU A 1 7 ? -11.142 16.591 6.556 1.00 0.00 7 LEU A CA 6
ATOM 7753 C C . LEU A 1 7 ? -10.552 15.203 6.346 1.00 0.00 7 LEU A C 6
ATOM 7754 O O . LEU A 1 7 ? -10.937 14.484 5.427 1.00 0.00 7 LEU A O 6
ATOM 7770 N N . LEU A 1 8 ? -9.613 14.838 7.208 1.00 0.00 8 LEU A N 6
ATOM 7771 C CA . LEU A 1 8 ? -8.984 13.527 7.141 1.00 0.00 8 LEU A CA 6
ATOM 7772 C C . LEU A 1 8 ? -9.923 12.460 7.689 1.00 0.00 8 LEU A C 6
ATOM 7773 O O . LEU A 1 8 ? -10.130 12.363 8.899 1.00 0.00 8 LEU A O 6
ATOM 7789 N N . ASN A 1 9 ? -10.505 11.678 6.794 1.00 0.00 9 ASN A N 6
ATOM 7790 C CA . ASN A 1 9 ? -11.429 10.626 7.193 1.00 0.00 9 ASN A CA 6
ATOM 7791 C C . ASN A 1 9 ? -10.666 9.374 7.598 1.00 0.00 9 ASN A C 6
ATOM 7792 O O . ASN A 1 9 ? -9.824 8.879 6.846 1.00 0.00 9 ASN A O 6
ATOM 7803 N N . ASP A 1 10 ? -10.952 8.875 8.792 1.00 0.00 10 ASP A N 6
ATOM 7804 C CA . ASP A 1 10 ? -10.344 7.638 9.268 1.00 0.00 10 ASP A CA 6
ATOM 7805 C C . ASP A 1 10 ? -10.960 6.445 8.555 1.00 0.00 10 ASP A C 6
ATOM 7806 O O . ASP A 1 10 ? -12.012 5.936 8.949 1.00 0.00 10 ASP A O 6
ATOM 7815 N N . VAL A 1 11 ? -10.326 6.035 7.472 1.00 0.00 11 VAL A N 6
ATOM 7816 C CA . VAL A 1 11 ? -10.774 4.877 6.726 1.00 0.00 11 VAL A CA 6
ATOM 7817 C C . VAL A 1 11 ? -9.937 3.665 7.108 1.00 0.00 11 VAL A C 6
ATOM 7818 O O . VAL A 1 11 ? -8.842 3.449 6.578 1.00 0.00 11 VAL A O 6
ATOM 7831 N N . LYS A 1 12 ? -10.436 2.904 8.067 1.00 0.00 12 LYS A N 6
ATOM 7832 C CA . LYS A 1 12 ? -9.762 1.698 8.507 1.00 0.00 12 LYS A CA 6
ATOM 7833 C C . LYS A 1 12 ? -10.106 0.530 7.595 1.00 0.00 12 LYS A C 6
ATOM 7834 O O . LYS A 1 12 ? -11.120 0.553 6.896 1.00 0.00 12 LYS A O 6
ATOM 7853 N N . TRP A 1 13 ? -9.264 -0.487 7.611 1.00 0.00 13 TRP A N 6
ATOM 7854 C CA . TRP A 1 13 ? -9.428 -1.618 6.726 1.00 0.00 13 TRP A CA 6
ATOM 7855 C C . TRP A 1 13 ? -10.073 -2.785 7.441 1.00 0.00 13 TRP A C 6
ATOM 7856 O O . TRP A 1 13 ? -9.604 -3.233 8.485 1.00 0.00 13 TRP A O 6
ATOM 7877 N N . GLU A 1 14 ? -11.157 -3.271 6.865 1.00 0.00 14 GLU A N 6
ATOM 7878 C CA . GLU A 1 14 ? -11.853 -4.424 7.407 1.00 0.00 14 GLU A CA 6
ATOM 7879 C C . GLU A 1 14 ? -11.267 -5.691 6.807 1.00 0.00 14 GLU A C 6
ATOM 7880 O O . GLU A 1 14 ? -11.424 -6.788 7.341 1.00 0.00 14 GLU A O 6
ATOM 7892 N N . LYS A 1 15 ? -10.588 -5.510 5.682 1.00 0.00 15 LYS A N 6
ATOM 7893 C CA . LYS A 1 15 ? -9.840 -6.575 5.037 1.00 0.00 15 LYS A CA 6
ATOM 7894 C C . LYS A 1 15 ? -8.420 -6.081 4.775 1.00 0.00 15 LYS A C 6
ATOM 7895 O O . LYS A 1 15 ? -8.140 -5.510 3.721 1.00 0.00 15 LYS A O 6
ATOM 7914 N N . PRO A 1 16 ? -7.524 -6.268 5.755 1.00 0.00 16 PRO A N 6
ATOM 7915 C CA . PRO A 1 16 ? -6.168 -5.703 5.730 1.00 0.00 16 PRO A CA 6
ATOM 7916 C C . PRO A 1 16 ? -5.273 -6.304 4.649 1.00 0.00 16 PRO A C 6
ATOM 7917 O O . PRO A 1 16 ? -5.632 -7.281 3.993 1.00 0.00 16 PRO A O 6
ATOM 7928 N N . VAL A 1 17 ? -4.106 -5.699 4.471 1.00 0.00 17 VAL A N 6
ATOM 7929 C CA . VAL A 1 17 ? -3.119 -6.192 3.523 1.00 0.00 17 VAL A CA 6
ATOM 7930 C C . VAL A 1 17 ? -1.808 -6.482 4.250 1.00 0.00 17 VAL A C 6
ATOM 7931 O O . VAL A 1 17 ? -1.378 -5.696 5.100 1.00 0.00 17 VAL A O 6
ATOM 7944 N N . THR A 1 18 ? -1.191 -7.611 3.928 1.00 0.00 18 THR A N 6
ATOM 7945 C CA . THR A 1 18 ? 0.040 -8.023 4.581 1.00 0.00 18 THR A CA 6
ATOM 7946 C C . THR A 1 18 ? 1.265 -7.632 3.753 1.00 0.00 18 THR A C 6
ATOM 7947 O O . THR A 1 18 ? 1.560 -8.257 2.732 1.00 0.00 18 THR A O 6
ATOM 7958 N N . ILE A 1 19 ? 1.964 -6.592 4.187 1.00 0.00 19 ILE A N 6
ATOM 7959 C CA . ILE A 1 19 ? 3.207 -6.186 3.541 1.00 0.00 19 ILE A CA 6
ATOM 7960 C C . ILE A 1 19 ? 4.399 -6.694 4.342 1.00 0.00 19 ILE A C 6
ATOM 7961 O O . ILE A 1 19 ? 4.581 -6.322 5.501 1.00 0.00 19 ILE A O 6
ATOM 7977 N N . SER A 1 20 ? 5.195 -7.557 3.734 1.00 0.00 20 SER A N 6
ATOM 7978 C CA . SER A 1 20 ? 6.367 -8.099 4.400 1.00 0.00 20 SER A CA 6
ATOM 7979 C C . SER A 1 20 ? 7.565 -7.191 4.147 1.00 0.00 20 SER A C 6
ATOM 7980 O O . SER A 1 20 ? 7.913 -6.913 2.999 1.00 0.00 20 SER A O 6
ATOM 7988 N N . LEU A 1 21 ? 8.171 -6.703 5.220 1.00 0.00 21 LEU A N 6
ATOM 7989 C CA . LEU A 1 21 ? 9.297 -5.789 5.104 1.00 0.00 21 LEU A CA 6
ATOM 7990 C C . LEU A 1 21 ? 10.612 -6.552 4.985 1.00 0.00 21 LEU A C 6
ATOM 7991 O O . LEU A 1 21 ? 10.657 -7.761 5.213 1.00 0.00 21 LEU A O 6
ATOM 8007 N N . GLN A 1 22 ? 11.680 -5.825 4.658 1.00 0.00 22 GLN A N 6
ATOM 8008 C CA . GLN A 1 22 ? 12.979 -6.423 4.334 1.00 0.00 22 GLN A CA 6
ATOM 8009 C C . GLN A 1 22 ? 13.513 -7.310 5.460 1.00 0.00 22 GLN A C 6
ATOM 8010 O O . GLN A 1 22 ? 14.093 -8.364 5.204 1.00 0.00 22 GLN A O 6
ATOM 8024 N N . ASN A 1 23 ? 13.316 -6.885 6.698 1.00 0.00 23 ASN A N 6
ATOM 8025 C CA . ASN A 1 23 ? 13.801 -7.635 7.853 1.00 0.00 23 ASN A CA 6
ATOM 8026 C C . ASN A 1 23 ? 13.012 -8.932 8.051 1.00 0.00 23 ASN A C 6
ATOM 8027 O O . ASN A 1 23 ? 13.471 -9.854 8.727 1.00 0.00 23 ASN A O 6
ATOM 8038 N N . GLY A 1 24 ? 11.845 -9.015 7.431 1.00 0.00 24 GLY A N 6
ATOM 8039 C CA . GLY A 1 24 ? 10.995 -10.178 7.604 1.00 0.00 24 GLY A CA 6
ATOM 8040 C C . GLY A 1 24 ? 9.865 -9.909 8.574 1.00 0.00 24 GLY A C 6
ATOM 8041 O O . GLY A 1 24 ? 9.497 -10.770 9.376 1.00 0.00 24 GLY A O 6
ATOM 8045 N N . ALA A 1 25 ? 9.319 -8.707 8.503 1.00 0.00 25 ALA A N 6
ATOM 8046 C CA . ALA A 1 25 ? 8.242 -8.303 9.389 1.00 0.00 25 ALA A CA 6
ATOM 8047 C C . ALA A 1 25 ? 6.972 -8.026 8.598 1.00 0.00 25 ALA A C 6
ATOM 8048 O O . ALA A 1 25 ? 6.932 -7.109 7.776 1.00 0.00 25 ALA A O 6
ATOM 8055 N N . PRO A 1 26 ? 5.929 -8.838 8.811 1.00 0.00 26 PRO A N 6
ATOM 8056 C CA . PRO A 1 26 ? 4.634 -8.654 8.163 1.00 0.00 26 PRO A CA 6
ATOM 8057 C C . PRO A 1 26 ? 3.852 -7.498 8.780 1.00 0.00 26 PRO A C 6
ATOM 8058 O O . PRO A 1 26 ? 3.327 -7.607 9.889 1.00 0.00 26 PRO A O 6
ATOM 8069 N N . ARG A 1 27 ? 3.802 -6.385 8.066 1.00 0.00 27 ARG A N 6
ATOM 8070 C CA . ARG A 1 27 ? 3.066 -5.219 8.521 1.00 0.00 27 ARG A CA 6
ATOM 8071 C C . ARG A 1 27 ? 1.624 -5.298 8.046 1.00 0.00 27 ARG A C 6
ATOM 8072 O O . ARG A 1 27 ? 1.331 -5.104 6.864 1.00 0.00 27 ARG A O 6
ATOM 8093 N N . ILE A 1 28 ? 0.735 -5.617 8.971 1.00 0.00 28 ILE A N 6
ATOM 8094 C CA . ILE A 1 28 ? -0.684 -5.694 8.677 1.00 0.00 28 ILE A CA 6
ATOM 8095 C C . ILE A 1 28 ? -1.306 -4.316 8.825 1.00 0.00 28 ILE A C 6
ATOM 8096 O O . ILE A 1 28 ? -1.321 -3.749 9.917 1.00 0.00 28 ILE A O 6
ATOM 8112 N N . PHE A 1 29 ? -1.783 -3.762 7.725 1.00 0.00 29 PHE A N 6
ATOM 8113 C CA . PHE A 1 29 ? -2.363 -2.427 7.747 1.00 0.00 29 PHE A CA 6
ATOM 8114 C C . PHE A 1 29 ? -3.819 -2.472 8.183 1.00 0.00 29 PHE A C 6
ATOM 8115 O O . PHE A 1 29 ? -4.665 -3.066 7.518 1.00 0.00 29 PHE A O 6
ATOM 8132 N N . ASN A 1 30 ? -4.089 -1.820 9.303 1.00 0.00 30 ASN A N 6
ATOM 8133 C CA . ASN A 1 30 ? -5.411 -1.831 9.916 1.00 0.00 30 ASN A CA 6
ATOM 8134 C C . ASN A 1 30 ? -6.269 -0.728 9.323 1.00 0.00 30 ASN A C 6
ATOM 8135 O O . ASN A 1 30 ? -7.451 -0.603 9.634 1.00 0.00 30 ASN A O 6
ATOM 8146 N N . GLY A 1 31 ? -5.657 0.082 8.476 1.00 0.00 31 GLY A N 6
ATOM 8147 C CA . GLY A 1 31 ? -6.368 1.166 7.842 1.00 0.00 31 GLY A CA 6
ATOM 8148 C C . GLY A 1 31 ? -5.625 1.693 6.638 1.00 0.00 31 GLY A C 6
ATOM 8149 O O . GLY A 1 31 ? -4.411 1.512 6.527 1.00 0.00 31 GLY A O 6
ATOM 8153 N N . VAL A 1 32 ? -6.344 2.355 5.745 1.00 0.00 32 VAL A N 6
ATOM 8154 C CA . VAL A 1 32 ? -5.742 2.915 4.543 1.00 0.00 32 VAL A CA 6
ATOM 8155 C C . VAL A 1 32 ? -4.799 4.054 4.917 1.00 0.00 32 VAL A C 6
ATOM 8156 O O . VAL A 1 32 ? -3.813 4.318 4.229 1.00 0.00 32 VAL A O 6
ATOM 8169 N N . TYR A 1 33 ? -5.101 4.704 6.036 1.00 0.00 33 TYR A N 6
ATOM 8170 C CA . TYR A 1 33 ? -4.277 5.794 6.540 1.00 0.00 33 TYR A CA 6
ATOM 8171 C C . TYR A 1 33 ? -2.857 5.303 6.821 1.00 0.00 33 TYR A C 6
ATOM 8172 O O . TYR A 1 33 ? -1.884 5.995 6.524 1.00 0.00 33 TYR A O 6
ATOM 8190 N N . GLU A 1 34 ? -2.747 4.096 7.377 1.00 0.00 34 GLU A N 6
ATOM 8191 C CA . GLU A 1 34 ? -1.444 3.516 7.684 1.00 0.00 34 GLU A CA 6
ATOM 8192 C C . GLU A 1 34 ? -0.669 3.237 6.404 1.00 0.00 34 GLU A C 6
ATOM 8193 O O . GLU A 1 34 ? 0.542 3.443 6.345 1.00 0.00 34 GLU A O 6
ATOM 8205 N N . ALA A 1 35 ? -1.378 2.768 5.384 1.00 0.00 35 ALA A N 6
ATOM 8206 C CA . ALA A 1 35 ? -0.759 2.452 4.105 1.00 0.00 35 ALA A CA 6
ATOM 8207 C C . ALA A 1 35 ? -0.219 3.712 3.439 1.00 0.00 35 ALA A C 6
ATOM 8208 O O . ALA A 1 35 ? 0.935 3.749 3.013 1.00 0.00 35 ALA A O 6
ATOM 8215 N N . PHE A 1 36 ? -1.052 4.747 3.377 1.00 0.00 36 PHE A N 6
ATOM 8216 C CA . PHE A 1 36 ? -0.657 6.017 2.774 1.00 0.00 36 PHE A CA 6
ATOM 8217 C C . PHE A 1 36 ? 0.560 6.595 3.491 1.00 0.00 36 PHE A C 6
ATOM 8218 O O . PHE A 1 36 ? 1.478 7.118 2.861 1.00 0.00 36 PHE A O 6
ATOM 8235 N N . ASP A 1 37 ? 0.557 6.490 4.813 1.00 0.00 37 ASP A N 6
ATOM 8236 C CA . ASP A 1 37 ? 1.698 6.903 5.622 1.00 0.00 37 ASP A CA 6
ATOM 8237 C C . ASP A 1 37 ? 2.934 6.082 5.264 1.00 0.00 37 ASP A C 6
ATOM 8238 O O . ASP A 1 37 ? 3.972 6.632 4.892 1.00 0.00 37 ASP A O 6
ATOM 8247 N N . PHE A 1 38 ? 2.790 4.763 5.349 1.00 0.00 38 PHE A N 6
ATOM 8248 C CA . PHE A 1 38 ? 3.887 3.822 5.126 1.00 0.00 38 PHE A CA 6
ATOM 8249 C C . PHE A 1 38 ? 4.594 4.066 3.798 1.00 0.00 38 PHE A C 6
ATOM 8250 O O . PHE A 1 38 ? 5.823 4.175 3.752 1.00 0.00 38 PHE A O 6
ATOM 8267 N N . LEU A 1 39 ? 3.808 4.174 2.734 1.00 0.00 39 LEU A N 6
ATOM 8268 C CA . LEU A 1 39 ? 4.334 4.295 1.376 1.00 0.00 39 LEU A CA 6
ATOM 8269 C C . LEU A 1 39 ? 5.263 5.496 1.222 1.00 0.00 39 LEU A C 6
ATOM 8270 O O . LEU A 1 39 ? 6.139 5.504 0.359 1.00 0.00 39 LEU A O 6
ATOM 8286 N N . GLN A 1 40 ? 5.074 6.507 2.053 1.00 0.00 40 GLN A N 6
ATOM 8287 C CA . GLN A 1 40 ? 5.846 7.733 1.929 1.00 0.00 40 GLN A CA 6
ATOM 8288 C C . GLN A 1 40 ? 7.209 7.621 2.604 1.00 0.00 40 GLN A C 6
ATOM 8289 O O . GLN A 1 40 ? 8.241 7.792 1.951 1.00 0.00 40 GLN A O 6
ATOM 8303 N N . HIS A 1 41 ? 7.222 7.321 3.900 1.00 0.00 41 HIS A N 6
ATOM 8304 C CA . HIS A 1 41 ? 8.476 7.323 4.650 1.00 0.00 41 HIS A CA 6
ATOM 8305 C C . HIS A 1 41 ? 9.318 6.092 4.359 1.00 0.00 41 HIS A C 6
ATOM 8306 O O . HIS A 1 41 ? 10.541 6.188 4.293 1.00 0.00 41 HIS A O 6
ATOM 8321 N N . GLU A 1 42 ? 8.688 4.942 4.176 1.00 0.00 42 GLU A N 6
ATOM 8322 C CA . GLU A 1 42 ? 9.458 3.730 3.978 1.00 0.00 42 GLU A CA 6
ATOM 8323 C C . GLU A 1 42 ? 8.760 2.751 3.050 1.00 0.00 42 GLU A C 6
ATOM 8324 O O . GLU A 1 42 ? 8.164 1.773 3.494 1.00 0.00 42 GLU A O 6
ATOM 8336 N N . TRP A 1 43 ? 8.801 3.040 1.763 1.00 0.00 43 TRP A N 6
ATOM 8337 C CA . TRP A 1 43 ? 8.456 2.050 0.757 1.00 0.00 43 TRP A CA 6
ATOM 8338 C C . TRP A 1 43 ? 9.750 1.433 0.227 1.00 0.00 43 TRP A C 6
ATOM 8339 O O . TRP A 1 43 ? 10.430 2.026 -0.610 1.00 0.00 43 TRP A O 6
ATOM 8360 N N . PRO A 1 44 ? 10.126 0.251 0.749 1.00 0.00 44 PRO A N 6
ATOM 8361 C CA . PRO A 1 44 ? 11.418 -0.386 0.445 1.00 0.00 44 PRO A CA 6
ATOM 8362 C C . PRO A 1 44 ? 11.548 -0.832 -1.007 1.00 0.00 44 PRO A C 6
ATOM 8363 O O . PRO A 1 44 ? 12.654 -1.086 -1.490 1.00 0.00 44 PRO A O 6
ATOM 8374 N N . ALA A 1 45 ? 10.428 -0.922 -1.702 1.00 0.00 45 ALA A N 6
ATOM 8375 C CA . ALA A 1 45 ? 10.432 -1.377 -3.081 1.00 0.00 45 ALA A CA 6
ATOM 8376 C C . ALA A 1 45 ? 10.581 -0.209 -4.045 1.00 0.00 45 ALA A C 6
ATOM 8377 O O . ALA A 1 45 ? 10.584 0.954 -3.637 1.00 0.00 45 ALA A O 6
ATOM 8384 N N . ARG A 1 46 ? 10.707 -0.525 -5.323 1.00 0.00 46 ARG A N 6
ATOM 8385 C CA . ARG A 1 46 ? 10.838 0.481 -6.362 1.00 0.00 46 ARG A CA 6
ATOM 8386 C C . ARG A 1 46 ? 9.842 0.206 -7.477 1.00 0.00 46 ARG A C 6
ATOM 8387 O O . ARG A 1 46 ? 8.997 -0.681 -7.351 1.00 0.00 46 ARG A O 6
ATOM 8408 N N . GLY A 1 47 ? 9.923 0.966 -8.559 1.00 0.00 47 GLY A N 6
ATOM 8409 C CA . GLY A 1 47 ? 9.006 0.777 -9.660 1.00 0.00 47 GLY A CA 6
ATOM 8410 C C . GLY A 1 47 ? 8.444 2.088 -10.156 1.00 0.00 47 GLY A C 6
ATOM 8411 O O . GLY A 1 47 ? 7.900 2.154 -11.259 1.00 0.00 47 GLY A O 6
ATOM 8415 N N . ASP A 1 48 ? 8.548 3.126 -9.316 1.00 0.00 48 ASP A N 6
ATOM 8416 C CA . ASP A 1 48 ? 8.139 4.487 -9.669 1.00 0.00 48 ASP A CA 6
ATOM 8417 C C . ASP A 1 48 ? 6.625 4.588 -9.796 1.00 0.00 48 ASP A C 6
ATOM 8418 O O . ASP A 1 48 ? 5.951 5.070 -8.889 1.00 0.00 48 ASP A O 6
ATOM 8427 N N . ARG A 1 49 ? 6.095 4.089 -10.902 1.00 0.00 49 ARG A N 6
ATOM 8428 C CA . ARG A 1 49 ? 4.661 4.104 -11.156 1.00 0.00 49 ARG A CA 6
ATOM 8429 C C . ARG A 1 49 ? 3.921 3.246 -10.135 1.00 0.00 49 ARG A C 6
ATOM 8430 O O . ARG A 1 49 ? 2.770 3.517 -9.801 1.00 0.00 49 ARG A O 6
ATOM 8451 N N . ALA A 1 50 ? 4.600 2.222 -9.628 1.00 0.00 50 ALA A N 6
ATOM 8452 C CA . ALA A 1 50 ? 4.041 1.374 -8.582 1.00 0.00 50 ALA A CA 6
ATOM 8453 C C . ALA A 1 50 ? 3.841 2.174 -7.299 1.00 0.00 50 ALA A C 6
ATOM 8454 O O . ALA A 1 50 ? 2.833 2.027 -6.609 1.00 0.00 50 ALA A O 6
ATOM 8461 N N . HIS A 1 51 ? 4.805 3.038 -7.002 1.00 0.00 51 HIS A N 6
ATOM 8462 C CA . HIS A 1 51 ? 4.732 3.903 -5.832 1.00 0.00 51 HIS A CA 6
ATOM 8463 C C . HIS A 1 51 ? 3.727 5.020 -6.090 1.00 0.00 51 HIS A C 6
ATOM 8464 O O . HIS A 1 51 ? 2.981 5.422 -5.196 1.00 0.00 51 HIS A O 6
ATOM 8479 N N . GLU A 1 52 ? 3.726 5.500 -7.328 1.00 0.00 52 GLU A N 6
ATOM 8480 C CA . GLU A 1 52 ? 2.773 6.507 -7.786 1.00 0.00 52 GLU A CA 6
ATOM 8481 C C . GLU A 1 52 ? 1.332 6.042 -7.569 1.00 0.00 52 GLU A C 6
ATOM 8482 O O . GLU A 1 52 ? 0.552 6.702 -6.877 1.00 0.00 52 GLU A O 6
ATOM 8494 N N . GLN A 1 53 ? 0.996 4.897 -8.156 1.00 0.00 53 GLN A N 6
ATOM 8495 C CA . GLN A 1 53 ? -0.350 4.348 -8.069 1.00 0.00 53 GLN A CA 6
ATOM 8496 C C . GLN A 1 53 ? -0.726 4.059 -6.622 1.00 0.00 53 GLN A C 6
ATOM 8497 O O . GLN A 1 53 ? -1.844 4.345 -6.198 1.00 0.00 53 GLN A O 6
ATOM 8511 N N . ALA A 1 54 ? 0.224 3.517 -5.864 1.00 0.00 54 ALA A N 6
ATOM 8512 C CA . ALA A 1 54 ? -0.004 3.187 -4.463 1.00 0.00 54 ALA A CA 6
ATOM 8513 C C . ALA A 1 54 ? -0.469 4.409 -3.672 1.00 0.00 54 ALA A C 6
ATOM 8514 O O . ALA A 1 54 ? -1.461 4.345 -2.941 1.00 0.00 54 ALA A O 6
ATOM 8521 N N . LEU A 1 55 ? 0.243 5.521 -3.829 1.00 0.00 55 LEU A N 6
ATOM 8522 C CA . LEU A 1 55 ? -0.110 6.760 -3.141 1.00 0.00 55 LEU A CA 6
ATOM 8523 C C . LEU A 1 55 ? -1.457 7.280 -3.617 1.00 0.00 55 LEU A C 6
ATOM 8524 O O . LEU A 1 55 ? -2.298 7.673 -2.811 1.00 0.00 55 LEU A O 6
ATOM 8540 N N . ARG A 1 56 ? -1.647 7.270 -4.931 1.00 0.00 56 ARG A N 6
ATOM 8541 C CA . ARG A 1 56 ? -2.871 7.773 -5.547 1.00 0.00 56 ARG A CA 6
ATOM 8542 C C . ARG A 1 56 ? -4.103 7.068 -4.980 1.00 0.00 56 ARG A C 6
ATOM 8543 O O . ARG A 1 56 ? -5.087 7.713 -4.605 1.00 0.00 56 ARG A O 6
ATOM 8564 N N . LEU A 1 57 ? -4.030 5.745 -4.908 1.00 0.00 57 LEU A N 6
ATOM 8565 C CA . LEU A 1 57 ? -5.138 4.932 -4.415 1.00 0.00 57 LEU A CA 6
ATOM 8566 C C . LEU A 1 57 ? -5.454 5.255 -2.959 1.00 0.00 57 LEU A C 6
ATOM 8567 O O . LEU A 1 57 ? -6.605 5.526 -2.608 1.00 0.00 57 LEU A O 6
ATOM 8583 N N . CYS A 1 58 ? -4.424 5.239 -2.121 1.00 0.00 58 CYS A N 6
ATOM 8584 C CA . CYS A 1 58 ? -4.591 5.489 -0.695 1.00 0.00 58 CYS A CA 6
ATOM 8585 C C . CYS A 1 58 ? -5.087 6.910 -0.444 1.00 0.00 58 CYS A C 6
ATOM 8586 O O . CYS A 1 58 ? -5.885 7.148 0.461 1.00 0.00 58 CYS A O 6
ATOM 8594 N N . ARG A 1 59 ? -4.619 7.846 -1.261 1.00 0.00 59 ARG A N 6
ATOM 8595 C CA . ARG A 1 59 ? -5.027 9.238 -1.143 1.00 0.00 59 ARG A CA 6
ATOM 8596 C C . ARG A 1 59 ? -6.525 9.384 -1.398 1.00 0.00 59 ARG A C 6
ATOM 8597 O O . ARG A 1 59 ? -7.247 9.965 -0.590 1.00 0.00 59 ARG A O 6
ATOM 8618 N N . ALA A 1 60 ? -6.986 8.836 -2.520 1.00 0.00 60 ALA A N 6
ATOM 8619 C CA . ALA A 1 60 ? -8.390 8.939 -2.903 1.00 0.00 60 ALA A CA 6
ATOM 8620 C C . ALA A 1 60 ? -9.293 8.259 -1.882 1.00 0.00 60 ALA A C 6
ATOM 8621 O O . ALA A 1 60 ? -10.407 8.715 -1.628 1.00 0.00 60 ALA A O 6
ATOM 8628 N N . SER A 1 61 ? -8.804 7.178 -1.291 1.00 0.00 61 SER A N 6
ATOM 8629 C CA . SER A 1 61 ? -9.580 6.423 -0.319 1.00 0.00 61 SER A CA 6
ATOM 8630 C C . SER A 1 61 ? -9.893 7.268 0.911 1.00 0.00 61 SER A C 6
ATOM 8631 O O . SER A 1 61 ? -10.958 7.132 1.513 1.00 0.00 61 SER A O 6
ATOM 8639 N N . LEU A 1 62 ? -8.971 8.148 1.270 1.00 0.00 62 LEU A N 6
ATOM 8640 C CA . LEU A 1 62 ? -9.120 8.961 2.467 1.00 0.00 62 LEU A CA 6
ATOM 8641 C C . LEU A 1 62 ? -9.693 10.334 2.144 1.00 0.00 62 LEU A C 6
ATOM 8642 O O . LEU A 1 62 ? -9.849 11.171 3.034 1.00 0.00 62 LEU A O 6
ATOM 8658 N N . MET A 1 63 ? -10.014 10.569 0.880 1.00 0.00 63 MET A N 6
ATOM 8659 C CA . MET A 1 63 ? -10.441 11.894 0.453 1.00 0.00 63 MET A CA 6
ATOM 8660 C C . MET A 1 63 ? -11.726 11.867 -0.356 1.00 0.00 63 MET A C 6
ATOM 8661 O O . MET A 1 63 ? -12.660 12.616 -0.073 1.00 0.00 63 MET A O 6
ATOM 8675 N N . GLY A 1 64 ? -11.779 11.008 -1.362 1.00 0.00 64 GLY A N 6
ATOM 8676 C CA . GLY A 1 64 ? -12.835 11.127 -2.344 1.00 0.00 64 GLY A CA 6
ATOM 8677 C C . GLY A 1 64 ? -13.250 9.824 -2.980 1.00 0.00 64 GLY A C 6
ATOM 8678 O O . GLY A 1 64 ? -12.975 9.584 -4.158 1.00 0.00 64 GLY A O 6
ATOM 8682 N N . ASP A 1 65 ? -13.896 8.993 -2.183 1.00 0.00 65 ASP A N 6
ATOM 8683 C CA . ASP A 1 65 ? -14.656 7.842 -2.675 1.00 0.00 65 ASP A CA 6
ATOM 8684 C C . ASP A 1 65 ? -13.775 6.697 -3.161 1.00 0.00 65 ASP A C 6
ATOM 8685 O O . ASP A 1 65 ? -13.431 6.604 -4.340 1.00 0.00 65 ASP A O 6
ATOM 8694 N N . VAL A 1 66 ? -13.386 5.854 -2.221 1.00 0.00 66 VAL A N 6
ATOM 8695 C CA . VAL A 1 66 ? -12.806 4.550 -2.526 1.00 0.00 66 VAL A CA 6
ATOM 8696 C C . VAL A 1 66 ? -13.363 3.505 -1.567 1.00 0.00 66 VAL A C 6
ATOM 8697 O O . VAL A 1 66 ? -13.331 3.689 -0.348 1.00 0.00 66 VAL A O 6
ATOM 8710 N N . ALA A 1 67 ? -13.906 2.431 -2.126 1.00 0.00 67 ALA A N 6
ATOM 8711 C CA . ALA A 1 67 ? -14.420 1.331 -1.328 1.00 0.00 67 ALA A CA 6
ATOM 8712 C C . ALA A 1 67 ? -13.277 0.586 -0.656 1.00 0.00 67 ALA A C 6
ATOM 8713 O O . ALA A 1 67 ? -12.246 0.322 -1.282 1.00 0.00 67 ALA A O 6
ATOM 8720 N N . GLY A 1 68 ? -13.472 0.244 0.611 1.00 0.00 68 GLY A N 6
ATOM 8721 C CA . GLY A 1 68 ? -12.427 -0.389 1.396 1.00 0.00 68 GLY A CA 6
ATOM 8722 C C . GLY A 1 68 ? -11.878 -1.648 0.753 1.00 0.00 68 GLY A C 6
ATOM 8723 O O . GLY A 1 68 ? -10.662 -1.837 0.684 1.00 0.00 68 GLY A O 6
ATOM 8727 N N . GLU A 1 69 ? -12.764 -2.507 0.267 1.00 0.00 69 GLU A N 6
ATOM 8728 C CA . GLU A 1 69 ? -12.341 -3.765 -0.330 1.00 0.00 69 GLU A CA 6
ATOM 8729 C C . GLU A 1 69 ? -11.662 -3.525 -1.678 1.00 0.00 69 GLU A C 6
ATOM 8730 O O . GLU A 1 69 ? -10.724 -4.233 -2.043 1.00 0.00 69 GLU A O 6
ATOM 8742 N N . ILE A 1 70 ? -12.125 -2.514 -2.405 1.00 0.00 70 ILE A N 6
ATOM 8743 C CA . ILE A 1 70 ? -11.530 -2.171 -3.692 1.00 0.00 70 ILE A CA 6
ATOM 8744 C C . ILE A 1 70 ? -10.110 -1.646 -3.497 1.00 0.00 70 ILE A C 6
ATOM 8745 O O . ILE A 1 70 ? -9.190 -2.047 -4.212 1.00 0.00 70 ILE A O 6
ATOM 8761 N N . ALA A 1 71 ? -9.938 -0.760 -2.515 1.00 0.00 71 ALA A N 6
ATOM 8762 C CA . ALA A 1 71 ? -8.615 -0.262 -2.143 1.00 0.00 71 ALA A CA 6
ATOM 8763 C C . ALA A 1 71 ? -7.654 -1.414 -1.859 1.00 0.00 71 ALA A C 6
ATOM 8764 O O . ALA A 1 71 ? -6.487 -1.364 -2.239 1.00 0.00 71 ALA A O 6
ATOM 8771 N N . ARG A 1 72 ? -8.162 -2.452 -1.200 1.00 0.00 72 ARG A N 6
ATOM 8772 C CA . ARG A 1 72 ? -7.372 -3.644 -0.906 1.00 0.00 72 ARG A CA 6
ATOM 8773 C C . ARG A 1 72 ? -6.824 -4.270 -2.188 1.00 0.00 72 ARG A C 6
ATOM 8774 O O . ARG A 1 72 ? -5.615 -4.462 -2.327 1.00 0.00 72 ARG A O 6
ATOM 8795 N N . THR A 1 73 ? -7.718 -4.574 -3.123 1.00 0.00 73 THR A N 6
ATOM 8796 C CA . THR A 1 73 ? -7.337 -5.188 -4.387 1.00 0.00 73 THR A CA 6
ATOM 8797 C C . THR A 1 73 ? -6.390 -4.278 -5.171 1.00 0.00 73 THR A C 6
ATOM 8798 O O . THR A 1 73 ? -5.399 -4.735 -5.745 1.00 0.00 73 THR A O 6
ATOM 8809 N N . ALA A 1 74 ? -6.694 -2.988 -5.170 1.00 0.00 74 ALA A N 6
ATOM 8810 C CA . ALA A 1 74 ? -5.891 -2.009 -5.883 1.00 0.00 74 ALA A CA 6
ATOM 8811 C C . ALA A 1 74 ? -4.496 -1.885 -5.271 1.00 0.00 74 ALA A C 6
ATOM 8812 O O . ALA A 1 74 ? -3.507 -1.731 -5.988 1.00 0.00 74 ALA A O 6
ATOM 8819 N N . PHE A 1 75 ? -4.424 -1.963 -3.947 1.00 0.00 75 PHE A N 6
ATOM 8820 C CA . PHE A 1 75 ? -3.151 -1.873 -3.243 1.00 0.00 75 PHE A CA 6
ATOM 8821 C C . PHE A 1 75 ? -2.264 -3.065 -3.590 1.00 0.00 75 PHE A C 6
ATOM 8822 O O . PHE A 1 75 ? -1.049 -2.924 -3.737 1.00 0.00 75 PHE A O 6
ATOM 8839 N N . VAL A 1 76 ? -2.878 -4.236 -3.733 1.00 0.00 76 VAL A N 6
ATOM 8840 C CA . VAL A 1 76 ? -2.153 -5.439 -4.128 1.00 0.00 76 VAL A CA 6
ATOM 8841 C C . VAL A 1 76 ? -1.632 -5.298 -5.558 1.00 0.00 76 VAL A C 6
ATOM 8842 O O . VAL A 1 76 ? -0.560 -5.795 -5.893 1.00 0.00 76 VAL A O 6
ATOM 8855 N N . ALA A 1 77 ? -2.388 -4.593 -6.390 1.00 0.00 77 ALA A N 6
ATOM 8856 C CA . ALA A 1 77 ? -1.974 -4.332 -7.764 1.00 0.00 77 ALA A CA 6
ATOM 8857 C C . ALA A 1 77 ? -0.805 -3.349 -7.803 1.00 0.00 77 ALA A C 6
ATOM 8858 O O . ALA A 1 77 ? -0.009 -3.349 -8.742 1.00 0.00 77 ALA A O 6
ATOM 8865 N N . ALA A 1 78 ? -0.704 -2.516 -6.775 1.00 0.00 78 ALA A N 6
ATOM 8866 C CA . ALA A 1 78 ? 0.389 -1.558 -6.671 1.00 0.00 78 ALA A CA 6
ATOM 8867 C C . ALA A 1 78 ? 1.632 -2.222 -6.082 1.00 0.00 78 ALA A C 6
ATOM 8868 O O . ALA A 1 78 ? 2.742 -2.043 -6.583 1.00 0.00 78 ALA A O 6
ATOM 8875 N N . SER A 1 79 ? 1.432 -3.010 -5.032 1.00 0.00 79 SER A N 6
ATOM 8876 C CA . SER A 1 79 ? 2.524 -3.728 -4.383 1.00 0.00 79 SER A CA 6
ATOM 8877 C C . SER A 1 79 ? 2.924 -4.955 -5.201 1.00 0.00 79 SER A C 6
ATOM 8878 O O . SER A 1 79 ? 3.865 -5.673 -4.860 1.00 0.00 79 SER A O 6
ATOM 8886 N N . ARG A 1 80 ? 2.196 -5.181 -6.286 1.00 0.00 80 ARG A N 6
ATOM 8887 C CA . ARG A 1 80 ? 2.454 -6.282 -7.207 1.00 0.00 80 ARG A CA 6
ATOM 8888 C C . ARG A 1 80 ? 3.884 -6.219 -7.741 1.00 0.00 80 ARG A C 6
ATOM 8889 O O . ARG A 1 80 ? 4.489 -7.242 -8.062 1.00 0.00 80 ARG A O 6
ATOM 8910 N N . GLN A 1 81 ? 4.423 -5.008 -7.813 1.00 0.00 81 GLN A N 6
ATOM 8911 C CA . GLN A 1 81 ? 5.768 -4.792 -8.331 1.00 0.00 81 GLN A CA 6
ATOM 8912 C C . GLN A 1 81 ? 6.812 -4.859 -7.220 1.00 0.00 81 GLN A C 6
ATOM 8913 O O . GLN A 1 81 ? 8.005 -4.698 -7.471 1.00 0.00 81 GLN A O 6
ATOM 8927 N N . ALA A 1 82 ? 6.366 -5.109 -5.995 1.00 0.00 82 ALA A N 6
ATOM 8928 C CA . ALA A 1 82 ? 7.275 -5.192 -4.858 1.00 0.00 82 ALA A CA 6
ATOM 8929 C C . ALA A 1 82 ? 7.853 -6.594 -4.727 1.00 0.00 82 ALA A C 6
ATOM 8930 O O . ALA A 1 82 ? 8.863 -6.793 -4.057 1.00 0.00 82 ALA A O 6
ATOM 8937 N N . HIS A 1 83 ? 7.193 -7.560 -5.374 1.00 0.00 83 HIS A N 6
ATOM 8938 C CA . HIS A 1 83 ? 7.615 -8.969 -5.365 1.00 0.00 83 HIS A CA 6
ATOM 8939 C C . HIS A 1 83 ? 7.364 -9.621 -4.007 1.00 0.00 83 HIS A C 6
ATOM 8940 O O . HIS A 1 83 ? 7.719 -10.779 -3.791 1.00 0.00 83 HIS A O 6
ATOM 8955 N N . CYS A 1 84 ? 6.730 -8.885 -3.104 1.00 0.00 84 CYS A N 6
ATOM 8956 C CA . CYS A 1 84 ? 6.435 -9.391 -1.774 1.00 0.00 84 CYS A CA 6
ATOM 8957 C C . CYS A 1 84 ? 4.939 -9.313 -1.498 1.00 0.00 84 CYS A C 6
ATOM 8958 O O . CYS A 1 84 ? 4.462 -8.415 -0.805 1.00 0.00 84 CYS A O 6
ATOM 8966 N N . LEU A 1 85 ? 4.202 -10.247 -2.076 1.00 0.00 85 LEU A N 6
ATOM 8967 C CA . LEU A 1 85 ? 2.761 -10.308 -1.895 1.00 0.00 85 LEU A CA 6
ATOM 8968 C C . LEU A 1 85 ? 2.405 -11.466 -0.983 1.00 0.00 85 LEU A C 6
ATOM 8969 O O . LEU A 1 85 ? 2.823 -12.600 -1.214 1.00 0.00 85 LEU A O 6
ATOM 8985 N N . MET A 1 86 ? 1.635 -11.178 0.049 1.00 0.00 86 MET A N 6
ATOM 8986 C CA . MET A 1 86 ? 1.297 -12.178 1.051 1.00 0.00 86 MET A CA 6
ATOM 8987 C C . MET A 1 86 ? -0.206 -12.236 1.269 1.00 0.00 86 MET A C 6
ATOM 8988 O O . MET A 1 86 ? -0.916 -11.260 1.018 1.00 0.00 86 MET A O 6
ATOM 9002 N N . GLU A 1 87 ? -0.682 -13.389 1.710 1.00 0.00 87 GLU A N 6
ATOM 9003 C CA . GLU A 1 87 ? -2.077 -13.558 2.084 1.00 0.00 87 GLU A CA 6
ATOM 9004 C C . GLU A 1 87 ? -2.366 -12.782 3.366 1.00 0.00 87 GLU A C 6
ATOM 9005 O O . GLU A 1 87 ? -1.489 -12.638 4.222 1.00 0.00 87 GLU A O 6
ATOM 9017 N N . ASP A 1 88 ? -3.583 -12.286 3.507 1.00 0.00 88 ASP A N 6
ATOM 9018 C CA . ASP A 1 88 ? -3.945 -11.513 4.688 1.00 0.00 88 ASP A CA 6
ATOM 9019 C C . ASP A 1 88 ? -4.412 -12.437 5.800 1.00 0.00 88 ASP A C 6
ATOM 9020 O O . ASP A 1 88 ? -4.350 -12.088 6.977 1.00 0.00 88 ASP A O 6
ATOM 9029 N N . LYS A 1 89 ? -4.856 -13.631 5.427 1.00 0.00 89 LYS A N 6
ATOM 9030 C CA . LYS A 1 89 ? -5.265 -14.624 6.410 1.00 0.00 89 LYS A CA 6
ATOM 9031 C C . LYS A 1 89 ? -4.074 -15.480 6.828 1.00 0.00 89 LYS A C 6
ATOM 9032 O O . LYS A 1 89 ? -4.224 -16.455 7.563 1.00 0.00 89 LYS A O 6
ATOM 9051 N N . ALA A 1 90 ? -2.890 -15.108 6.353 1.00 0.00 90 ALA A N 6
ATOM 9052 C CA . ALA A 1 90 ? -1.672 -15.836 6.680 1.00 0.00 90 ALA A CA 6
ATOM 9053 C C . ALA A 1 90 ? -1.239 -15.545 8.113 1.00 0.00 90 ALA A C 6
ATOM 9054 O O . ALA A 1 90 ? -0.679 -16.406 8.793 1.00 0.00 90 ALA A O 6
ATOM 9061 N N . GLU A 1 91 ? -1.517 -14.332 8.565 1.00 0.00 91 GLU A N 6
ATOM 9062 C CA . GLU A 1 91 ? -1.159 -13.915 9.909 1.00 0.00 91 GLU A CA 6
ATOM 9063 C C . GLU A 1 91 ? -2.373 -13.962 10.825 1.00 0.00 91 GLU A C 6
ATOM 9064 O O . GLU A 1 91 ? -3.369 -13.280 10.588 1.00 0.00 91 GLU A O 6
ATOM 9076 N N . ALA A 1 92 ? -2.290 -14.785 11.858 1.00 0.00 92 ALA A N 6
ATOM 9077 C CA . ALA A 1 92 ? -3.370 -14.907 12.823 1.00 0.00 92 ALA A CA 6
ATOM 9078 C C . ALA A 1 92 ? -2.903 -14.478 14.211 1.00 0.00 92 ALA A C 6
ATOM 9079 O O . ALA A 1 92 ? -2.237 -15.242 14.913 1.00 0.00 92 ALA A O 6
ATOM 9086 N N . PRO A 1 93 ? -3.223 -13.237 14.608 1.00 0.00 93 PRO A N 6
ATOM 9087 C CA . PRO A 1 93 ? -2.845 -12.700 15.911 1.00 0.00 93 PRO A CA 6
ATOM 9088 C C . PRO A 1 93 ? -3.822 -13.104 17.015 1.00 0.00 93 PRO A C 6
ATOM 9089 O O . PRO A 1 93 ? -4.797 -13.817 16.768 1.00 0.00 93 PRO A O 6
ATOM 9100 N N . ASN A 1 94 ? -3.551 -12.643 18.231 1.00 0.00 94 ASN A N 6
ATOM 9101 C CA . ASN A 1 94 ? -4.409 -12.942 19.375 1.00 0.00 94 ASN A CA 6
ATOM 9102 C C . ASN A 1 94 ? -5.725 -12.180 19.257 1.00 0.00 94 ASN A C 6
ATOM 9103 O O . ASN A 1 94 ? -6.808 -12.765 19.335 1.00 0.00 94 ASN A O 6
ATOM 9114 N N . THR A 1 95 ? -5.618 -10.872 19.067 1.00 0.00 95 THR A N 6
ATOM 9115 C CA . THR A 1 95 ? -6.783 -10.021 18.875 1.00 0.00 95 THR A CA 6
ATOM 9116 C C . THR A 1 95 ? -6.604 -9.178 17.615 1.00 0.00 95 THR A C 6
ATOM 9117 O O . THR A 1 95 ? -5.525 -9.175 17.019 1.00 0.00 95 THR A O 6
ATOM 9128 N N . ILE A 1 96 ? -7.644 -8.464 17.215 1.00 0.00 96 ILE A N 6
ATOM 9129 C CA . ILE A 1 96 ? -7.579 -7.635 16.017 1.00 0.00 96 ILE A CA 6
ATOM 9130 C C . ILE A 1 96 ? -6.684 -6.420 16.255 1.00 0.00 96 ILE A C 6
ATOM 9131 O O . ILE A 1 96 ? -5.943 -5.994 15.372 1.00 0.00 96 ILE A O 6
ATOM 9147 N N . ALA A 1 97 ? -6.734 -5.890 17.471 1.00 0.00 97 ALA A N 6
ATOM 9148 C CA . ALA A 1 97 ? -5.965 -4.703 17.830 1.00 0.00 97 ALA A CA 6
ATOM 9149 C C . ALA A 1 97 ? -4.510 -5.044 18.156 1.00 0.00 97 ALA A C 6
ATOM 9150 O O . ALA A 1 97 ? -3.763 -4.198 18.648 1.00 0.00 97 ALA A O 6
ATOM 9157 N N . SER A 1 98 ? -4.106 -6.273 17.869 1.00 0.00 98 SER A N 6
ATOM 9158 C CA . SER A 1 98 ? -2.744 -6.707 18.143 1.00 0.00 98 SER A CA 6
ATOM 9159 C C . SER A 1 98 ? -2.076 -7.220 16.873 1.00 0.00 98 SER A C 6
ATOM 9160 O O . SER A 1 98 ? -2.713 -7.888 16.061 1.00 0.00 98 SER A O 6
ATOM 9168 N N . GLY A 1 99 ? -0.803 -6.898 16.703 1.00 0.00 99 GLY A N 6
ATOM 9169 C CA . GLY A 1 99 ? -0.066 -7.377 15.551 1.00 0.00 99 GLY A CA 6
ATOM 9170 C C . GLY A 1 99 ? 0.982 -6.389 15.089 1.00 0.00 99 GLY A C 6
ATOM 9171 O O . GLY A 1 99 ? 2.178 -6.685 15.107 1.00 0.00 99 GLY A O 6
ATOM 9175 N N . SER A 1 100 ? 0.534 -5.220 14.663 1.00 0.00 100 SER A N 6
ATOM 9176 C CA . SER A 1 100 ? 1.437 -4.182 14.199 1.00 0.00 100 SER A CA 6
ATOM 9177 C C . SER A 1 100 ? 1.229 -2.899 14.998 1.00 0.00 100 SER A C 6
ATOM 9178 O O . SER A 1 100 ? 0.396 -2.068 14.586 1.00 0.00 100 SER A O 6
ATOM 9187 N N . MET A 1 1 ? -13.706 17.297 16.511 1.00 0.00 1 MET A N 7
ATOM 9188 C CA . MET A 1 1 ? -14.671 16.394 17.180 1.00 0.00 1 MET A CA 7
ATOM 9189 C C . MET A 1 1 ? -15.709 15.868 16.190 1.00 0.00 1 MET A C 7
ATOM 9190 O O . MET A 1 1 ? -16.777 15.398 16.588 1.00 0.00 1 MET A O 7
ATOM 9206 N N . GLU A 1 2 ? -15.388 15.935 14.902 1.00 0.00 2 GLU A N 7
ATOM 9207 C CA . GLU A 1 2 ? -16.254 15.380 13.868 1.00 0.00 2 GLU A CA 7
ATOM 9208 C C . GLU A 1 2 ? -16.334 13.865 14.019 1.00 0.00 2 GLU A C 7
ATOM 9209 O O . GLU A 1 2 ? -15.480 13.258 14.669 1.00 0.00 2 GLU A O 7
ATOM 9221 N N . VAL A 1 3 ? -17.338 13.255 13.406 1.00 0.00 3 VAL A N 7
ATOM 9222 C CA . VAL A 1 3 ? -17.482 11.803 13.440 1.00 0.00 3 VAL A CA 7
ATOM 9223 C C . VAL A 1 3 ? -16.267 11.148 12.785 1.00 0.00 3 VAL A C 7
ATOM 9224 O O . VAL A 1 3 ? -15.817 10.078 13.195 1.00 0.00 3 VAL A O 7
ATOM 9237 N N . GLN A 1 4 ? -15.722 11.831 11.786 1.00 0.00 4 GLN A N 7
ATOM 9238 C CA . GLN A 1 4 ? -14.532 11.373 11.080 1.00 0.00 4 GLN A CA 7
ATOM 9239 C C . GLN A 1 4 ? -13.318 11.331 12.013 1.00 0.00 4 GLN A C 7
ATOM 9240 O O . GLN A 1 4 ? -12.415 10.516 11.837 1.00 0.00 4 GLN A O 7
ATOM 9254 N N . SER A 1 5 ? -13.312 12.195 13.022 1.00 0.00 5 SER A N 7
ATOM 9255 C CA . SER A 1 5 ? -12.189 12.272 13.947 1.00 0.00 5 SER A CA 7
ATOM 9256 C C . SER A 1 5 ? -1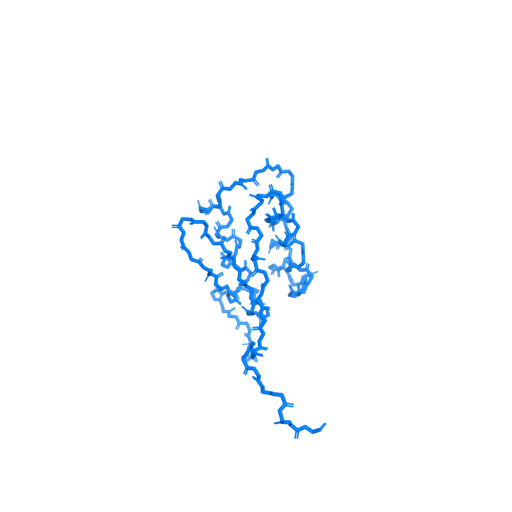2.459 11.460 15.212 1.00 0.00 5 SER A C 7
ATOM 9257 O O . SER A 1 5 ? -11.763 11.605 16.216 1.00 0.00 5 SER A O 7
ATOM 9265 N N . MET A 1 6 ? -13.471 10.604 15.161 1.00 0.00 6 MET A N 7
ATOM 9266 C CA . MET A 1 6 ? -13.792 9.740 16.294 1.00 0.00 6 MET A CA 7
ATOM 9267 C C . MET A 1 6 ? -13.146 8.373 16.113 1.00 0.00 6 MET A C 7
ATOM 9268 O O . MET A 1 6 ? -13.362 7.454 16.902 1.00 0.00 6 MET A O 7
ATOM 9282 N N . LEU A 1 7 ? -12.346 8.251 15.064 1.00 0.00 7 LEU A N 7
ATOM 9283 C CA . LEU A 1 7 ? -11.654 7.011 14.763 1.00 0.00 7 LEU A CA 7
ATOM 9284 C C . LEU A 1 7 ? -10.145 7.225 14.806 1.00 0.00 7 LEU A C 7
ATOM 9285 O O . LEU A 1 7 ? -9.675 8.335 15.059 1.00 0.00 7 LEU A O 7
ATOM 9301 N N . LEU A 1 8 ? -9.391 6.160 14.567 1.00 0.00 8 LEU A N 7
ATOM 9302 C CA . LEU A 1 8 ? -7.939 6.250 14.518 1.00 0.00 8 LEU A CA 7
ATOM 9303 C C . LEU A 1 8 ? -7.484 6.385 13.072 1.00 0.00 8 LEU A C 7
ATOM 9304 O O . LEU A 1 8 ? -6.321 6.676 12.788 1.00 0.00 8 LEU A O 7
ATOM 9320 N N . ASN A 1 9 ? -8.425 6.161 12.168 1.00 0.00 9 ASN A N 7
ATOM 9321 C CA . ASN A 1 9 ? -8.195 6.287 10.736 1.00 0.00 9 ASN A CA 7
ATOM 9322 C C . ASN A 1 9 ? -9.373 7.009 10.106 1.00 0.00 9 ASN A C 7
ATOM 9323 O O . ASN A 1 9 ? -10.518 6.740 10.466 1.00 0.00 9 ASN A O 7
ATOM 9334 N N . ASP A 1 10 ? -9.096 7.933 9.188 1.00 0.00 10 ASP A N 7
ATOM 9335 C CA . ASP A 1 10 ? -10.157 8.624 8.450 1.00 0.00 10 ASP A CA 7
ATOM 9336 C C . ASP A 1 10 ? -11.066 7.614 7.769 1.00 0.00 10 ASP A C 7
ATOM 9337 O O . ASP A 1 10 ? -12.289 7.726 7.806 1.00 0.00 10 ASP A O 7
ATOM 9346 N N . VAL A 1 11 ? -10.445 6.625 7.146 1.00 0.00 11 VAL A N 7
ATOM 9347 C CA . VAL A 1 11 ? -11.171 5.543 6.510 1.00 0.00 11 VAL A CA 7
ATOM 9348 C C . VAL A 1 11 ? -10.691 4.206 7.059 1.00 0.00 11 VAL A C 7
ATOM 9349 O O . VAL A 1 11 ? -9.551 3.790 6.820 1.00 0.00 11 VAL A O 7
ATOM 9362 N N . LYS A 1 12 ? -11.558 3.559 7.819 1.00 0.00 12 LYS A N 7
ATOM 9363 C CA . LYS A 1 12 ? -11.261 2.267 8.414 1.00 0.00 12 LYS A CA 7
ATOM 9364 C C . LYS A 1 12 ? -11.407 1.164 7.372 1.00 0.00 12 LYS A C 7
ATOM 9365 O O . LYS A 1 12 ? -12.475 0.987 6.786 1.00 0.00 12 LYS A O 7
ATOM 9384 N N . TRP A 1 13 ? -10.327 0.433 7.135 1.00 0.00 13 TRP A N 7
ATOM 9385 C CA . TRP A 1 13 ? -10.326 -0.613 6.125 1.00 0.00 13 TRP A CA 7
ATOM 9386 C C . TRP A 1 13 ? -10.939 -1.882 6.690 1.00 0.00 13 TRP A C 7
ATOM 9387 O O . TRP A 1 13 ? -10.492 -2.387 7.716 1.00 0.00 13 TRP A O 7
ATOM 9408 N N . GLU A 1 14 ? -11.967 -2.391 6.024 1.00 0.00 14 GLU A N 7
ATOM 9409 C CA . GLU A 1 14 ? -12.641 -3.596 6.494 1.00 0.00 14 GLU A CA 7
ATOM 9410 C C . GLU A 1 14 ? -11.897 -4.838 6.030 1.00 0.00 14 GLU A C 7
ATOM 9411 O O . GLU A 1 14 ? -12.054 -5.924 6.591 1.00 0.00 14 GLU A O 7
ATOM 9423 N N . LYS A 1 15 ? -11.083 -4.670 5.002 1.00 0.00 15 LYS A N 7
ATOM 9424 C CA . LYS A 1 15 ? -10.229 -5.742 4.529 1.00 0.00 15 LYS A CA 7
ATOM 9425 C C . LYS A 1 15 ? -8.822 -5.537 5.059 1.00 0.00 15 LYS A C 7
ATOM 9426 O O . LYS A 1 15 ? -8.149 -4.579 4.676 1.00 0.00 15 LYS A O 7
ATOM 9445 N N . PRO A 1 16 ? -8.371 -6.420 5.962 1.00 0.00 16 PRO A N 7
ATOM 9446 C CA . PRO A 1 16 ? -7.028 -6.346 6.541 1.00 0.00 16 PRO A CA 7
ATOM 9447 C C . PRO A 1 16 ? -5.949 -6.327 5.471 1.00 0.00 16 PRO A C 7
ATOM 9448 O O . PRO A 1 16 ? -6.123 -6.883 4.379 1.00 0.00 16 PRO A O 7
ATOM 9459 N N . VAL A 1 17 ? -4.848 -5.660 5.770 1.00 0.00 17 VAL A N 7
ATOM 9460 C CA . VAL A 1 17 ? -3.748 -5.563 4.833 1.00 0.00 17 VAL A CA 7
ATOM 9461 C C . VAL A 1 17 ? -2.489 -6.159 5.438 1.00 0.00 17 VAL A C 7
ATOM 9462 O O . VAL A 1 17 ? -1.728 -5.456 6.106 1.00 0.00 17 VAL A O 7
ATOM 9475 N N . THR A 1 18 ? -2.296 -7.456 5.247 1.00 0.00 18 THR A N 7
ATOM 9476 C CA . THR A 1 18 ? -1.066 -8.108 5.661 1.00 0.00 18 THR A CA 7
ATOM 9477 C C . THR A 1 18 ? 0.031 -7.815 4.642 1.00 0.00 18 THR A C 7
ATOM 9478 O O . THR A 1 18 ? 0.144 -8.487 3.618 1.00 0.00 18 THR A O 7
ATOM 9489 N N . ILE A 1 19 ? 0.813 -6.783 4.914 1.00 0.00 19 ILE A N 7
ATOM 9490 C CA . ILE A 1 19 ? 1.847 -6.348 3.996 1.00 0.00 19 ILE A CA 7
ATOM 9491 C C . ILE A 1 19 ? 3.217 -6.842 4.457 1.00 0.00 19 ILE A C 7
ATOM 9492 O O . ILE A 1 19 ? 3.680 -6.516 5.552 1.00 0.00 19 ILE A O 7
ATOM 9508 N N . SER A 1 20 ? 3.841 -7.658 3.631 1.00 0.00 20 SER A N 7
ATOM 9509 C CA . SER A 1 20 ? 5.151 -8.198 3.936 1.00 0.00 20 SER A CA 7
ATOM 9510 C C . SER A 1 20 ? 6.241 -7.394 3.241 1.00 0.00 20 SER A C 7
ATOM 9511 O O . SER A 1 20 ? 6.225 -7.231 2.022 1.00 0.00 20 SER A O 7
ATOM 9519 N N . LEU A 1 21 ? 7.171 -6.873 4.023 1.00 0.00 21 LEU A N 7
ATOM 9520 C CA . LEU A 1 21 ? 8.298 -6.140 3.471 1.00 0.00 21 LEU A CA 7
ATOM 9521 C C . LEU A 1 21 ? 9.493 -7.061 3.284 1.00 0.00 21 LEU A C 7
ATOM 9522 O O . LEU A 1 21 ? 9.641 -8.050 4.003 1.00 0.00 21 LEU A O 7
ATOM 9538 N N . GLN A 1 22 ? 10.357 -6.711 2.336 1.00 0.00 22 GLN A N 7
ATOM 9539 C CA . GLN A 1 22 ? 11.580 -7.469 2.072 1.00 0.00 22 GLN A CA 7
ATOM 9540 C C . GLN A 1 22 ? 12.472 -7.493 3.314 1.00 0.00 22 GLN A C 7
ATOM 9541 O O . GLN A 1 22 ? 13.338 -8.355 3.461 1.00 0.00 22 GLN A O 7
ATOM 9555 N N . ASN A 1 23 ? 12.229 -6.547 4.211 1.00 0.00 23 ASN A N 7
ATOM 9556 C CA . ASN A 1 23 ? 12.982 -6.441 5.456 1.00 0.00 23 ASN A CA 7
ATOM 9557 C C . ASN A 1 23 ? 12.648 -7.590 6.404 1.00 0.00 23 ASN A C 7
ATOM 9558 O O . ASN A 1 23 ? 13.403 -7.878 7.333 1.00 0.00 23 ASN A O 7
ATOM 9569 N N . GLY A 1 24 ? 11.519 -8.248 6.161 1.00 0.00 24 GLY A N 7
ATOM 9570 C CA . GLY A 1 24 ? 11.088 -9.330 7.025 1.00 0.00 24 GLY A CA 7
ATOM 9571 C C . GLY A 1 24 ? 10.140 -8.849 8.103 1.00 0.00 24 GLY A C 7
ATOM 9572 O O . GLY A 1 24 ? 10.466 -8.892 9.289 1.00 0.00 24 GLY A O 7
ATOM 9576 N N . ALA A 1 25 ? 8.966 -8.392 7.688 1.00 0.00 25 ALA A N 7
ATOM 9577 C CA . ALA A 1 25 ? 7.985 -7.841 8.615 1.00 0.00 25 ALA A CA 7
ATOM 9578 C C . ALA A 1 25 ? 6.616 -7.721 7.954 1.00 0.00 25 ALA A C 7
ATOM 9579 O O . ALA A 1 25 ? 6.416 -6.877 7.078 1.00 0.00 25 ALA A O 7
ATOM 9586 N N . PRO A 1 26 ? 5.670 -8.592 8.336 1.00 0.00 26 PRO A N 7
ATOM 9587 C CA . PRO A 1 26 ? 4.290 -8.531 7.878 1.00 0.00 26 PRO A CA 7
ATOM 9588 C C . PRO A 1 26 ? 3.418 -7.670 8.792 1.00 0.00 26 PRO A C 7
ATOM 9589 O O . PRO A 1 26 ? 3.077 -8.074 9.907 1.00 0.00 26 PRO A O 7
ATOM 9600 N N . ARG A 1 27 ? 3.075 -6.478 8.326 1.00 0.00 27 ARG A N 7
ATOM 9601 C CA . ARG A 1 27 ? 2.209 -5.582 9.084 1.00 0.00 27 ARG A CA 7
ATOM 9602 C C . ARG A 1 27 ? 0.757 -5.770 8.682 1.00 0.00 27 ARG A C 7
ATOM 9603 O O . ARG A 1 27 ? 0.471 -6.303 7.615 1.00 0.00 27 ARG A O 7
ATOM 9624 N N . ILE A 1 28 ? -0.147 -5.331 9.543 1.00 0.00 28 ILE A N 7
ATOM 9625 C CA . ILE A 1 28 ? -1.570 -5.356 9.246 1.00 0.00 28 ILE A CA 7
ATOM 9626 C C . ILE A 1 28 ? -2.159 -3.967 9.443 1.00 0.00 28 ILE A C 7
ATOM 9627 O O . ILE A 1 28 ? -2.315 -3.510 10.575 1.00 0.00 28 ILE A O 7
ATOM 9643 N N . PHE A 1 29 ? -2.459 -3.289 8.342 1.00 0.00 29 PHE A N 7
ATOM 9644 C CA . PHE A 1 29 ? -3.017 -1.944 8.406 1.00 0.00 29 PHE A CA 7
ATOM 9645 C C . PHE A 1 29 ? -4.471 -1.985 8.859 1.00 0.00 29 PHE A C 7
ATOM 9646 O O . PHE A 1 29 ? -5.253 -2.819 8.399 1.00 0.00 29 PHE A O 7
ATOM 9663 N N . ASN A 1 30 ? -4.820 -1.084 9.766 1.00 0.00 30 ASN A N 7
ATOM 9664 C CA . ASN A 1 30 ? -6.177 -1.001 10.293 1.00 0.00 30 ASN A CA 7
ATOM 9665 C C . ASN A 1 30 ? -7.009 -0.044 9.453 1.00 0.00 30 ASN A C 7
ATOM 9666 O O . ASN A 1 30 ? -8.240 -0.028 9.533 1.00 0.00 30 ASN A O 7
ATOM 9677 N N . GLY A 1 31 ? -6.328 0.762 8.653 1.00 0.00 31 GLY A N 7
ATOM 9678 C CA . GLY A 1 31 ? -7.009 1.733 7.834 1.00 0.00 31 GLY A CA 7
ATOM 9679 C C . GLY A 1 31 ? -6.130 2.265 6.731 1.00 0.00 31 GLY A C 7
ATOM 9680 O O . GLY A 1 31 ? -4.927 1.996 6.697 1.00 0.00 31 GLY A O 7
ATOM 9684 N N . VAL A 1 32 ? -6.730 3.035 5.836 1.00 0.00 32 VAL A N 7
ATOM 9685 C CA . VAL A 1 32 ? -6.019 3.587 4.689 1.00 0.00 32 VAL A CA 7
ATOM 9686 C C . VAL A 1 32 ? -4.980 4.612 5.137 1.00 0.00 32 VAL A C 7
ATOM 9687 O O . VAL A 1 32 ? -3.958 4.809 4.477 1.00 0.00 32 VAL A O 7
ATOM 9700 N N . TYR A 1 33 ? -5.243 5.246 6.272 1.00 0.00 33 TYR A N 7
ATOM 9701 C CA . TYR A 1 33 ? -4.375 6.296 6.790 1.00 0.00 33 TYR A CA 7
ATOM 9702 C C . TYR A 1 33 ? -2.965 5.761 7.035 1.00 0.00 33 TYR A C 7
ATOM 9703 O O . TYR A 1 33 ? -1.979 6.403 6.668 1.00 0.00 33 TYR A O 7
ATOM 9721 N N . GLU A 1 34 ? -2.880 4.577 7.640 1.00 0.00 34 GLU A N 7
ATOM 9722 C CA . GLU A 1 34 ? -1.592 3.927 7.870 1.00 0.00 34 GLU A CA 7
ATOM 9723 C C . GLU A 1 34 ? -0.869 3.683 6.551 1.00 0.00 34 GLU A C 7
ATOM 9724 O O . GLU A 1 34 ? 0.302 4.023 6.401 1.00 0.00 34 GLU A O 7
ATOM 9736 N N . ALA A 1 35 ? -1.592 3.102 5.598 1.00 0.00 35 ALA A N 7
ATOM 9737 C CA . ALA A 1 35 ? -1.022 2.712 4.314 1.00 0.00 35 ALA A CA 7
ATOM 9738 C C . ALA A 1 35 ? -0.451 3.910 3.562 1.00 0.00 35 ALA A C 7
ATOM 9739 O O . ALA A 1 35 ? 0.674 3.857 3.062 1.00 0.00 35 ALA A O 7
ATOM 9746 N N . PHE A 1 36 ? -1.222 4.991 3.500 1.00 0.00 36 PHE A N 7
ATOM 9747 C CA . PHE A 1 36 ? -0.812 6.190 2.776 1.00 0.00 36 PHE A CA 7
ATOM 9748 C C . PHE A 1 36 ? 0.488 6.753 3.340 1.00 0.00 36 PHE A C 7
ATOM 9749 O O . PHE A 1 36 ? 1.408 7.091 2.592 1.00 0.00 36 PHE A O 7
ATOM 9766 N N . ASP A 1 37 ? 0.564 6.832 4.662 1.00 0.00 37 ASP A N 7
ATOM 9767 C CA . ASP A 1 37 ? 1.754 7.347 5.329 1.00 0.00 37 ASP A CA 7
ATOM 9768 C C . ASP A 1 37 ? 2.920 6.374 5.185 1.00 0.00 37 ASP A C 7
ATOM 9769 O O . ASP A 1 37 ? 4.047 6.776 4.892 1.00 0.00 37 ASP A O 7
ATOM 9778 N N . PHE A 1 38 ? 2.634 5.090 5.364 1.00 0.00 38 PHE A N 7
ATOM 9779 C CA . PHE A 1 38 ? 3.656 4.049 5.306 1.00 0.00 38 PHE A CA 7
ATOM 9780 C C . PHE A 1 38 ? 4.368 4.047 3.955 1.00 0.00 38 PHE A C 7
ATOM 9781 O O . PHE A 1 38 ? 5.596 3.934 3.893 1.00 0.00 38 PHE A O 7
ATOM 9798 N N . LEU A 1 39 ? 3.596 4.191 2.881 1.00 0.00 39 LEU A N 7
ATOM 9799 C CA . LEU A 1 39 ? 4.151 4.206 1.531 1.00 0.00 39 LEU A CA 7
ATOM 9800 C C . LEU A 1 39 ? 5.126 5.364 1.346 1.00 0.00 39 LEU A C 7
ATOM 9801 O O . LEU A 1 39 ? 6.115 5.245 0.623 1.00 0.00 39 LEU A O 7
ATOM 9817 N N . GLN A 1 40 ? 4.839 6.485 1.997 1.00 0.00 40 GLN A N 7
ATOM 9818 C CA . GLN A 1 40 ? 5.685 7.666 1.884 1.00 0.00 40 GLN A CA 7
ATOM 9819 C C . GLN A 1 40 ? 6.948 7.511 2.719 1.00 0.00 40 GLN A C 7
ATOM 9820 O O . GLN A 1 40 ? 7.987 8.087 2.401 1.00 0.00 40 GLN A O 7
ATOM 9834 N N . HIS A 1 41 ? 6.849 6.731 3.788 1.00 0.00 41 HIS A N 7
ATOM 9835 C CA . HIS A 1 41 ? 7.986 6.502 4.672 1.00 0.00 41 HIS A CA 7
ATOM 9836 C C . HIS A 1 41 ? 9.053 5.673 3.976 1.00 0.00 41 HIS A C 7
ATOM 9837 O O . HIS A 1 41 ? 10.121 6.183 3.645 1.00 0.00 41 HIS A O 7
ATOM 9852 N N . GLU A 1 42 ? 8.763 4.400 3.748 1.00 0.00 42 GLU A N 7
ATOM 9853 C CA . GLU A 1 42 ? 9.708 3.525 3.073 1.00 0.00 42 GLU A CA 7
ATOM 9854 C C . GLU A 1 42 ? 9.022 2.275 2.538 1.00 0.00 42 GLU A C 7
ATOM 9855 O O . GLU A 1 42 ? 9.035 1.211 3.157 1.00 0.00 42 GLU A O 7
ATOM 9867 N N . TRP A 1 43 ? 8.382 2.437 1.394 1.00 0.00 43 TRP A N 7
ATOM 9868 C CA . TRP A 1 43 ? 7.801 1.321 0.672 1.00 0.00 43 TRP A CA 7
ATOM 9869 C C . TRP A 1 43 ? 8.820 0.788 -0.337 1.00 0.00 43 TRP A C 7
ATOM 9870 O O . TRP A 1 43 ? 9.225 1.510 -1.249 1.00 0.00 43 TRP A O 7
ATOM 9891 N N . PRO A 1 44 ? 9.259 -0.477 -0.148 1.00 0.00 44 PRO A N 7
ATOM 9892 C CA . PRO A 1 44 ? 10.306 -1.124 -0.957 1.00 0.00 44 PRO A CA 7
ATOM 9893 C C . PRO A 1 44 ? 10.239 -0.818 -2.454 1.00 0.00 44 PRO A C 7
ATOM 9894 O O . PRO A 1 44 ? 11.262 -0.529 -3.074 1.00 0.00 44 PRO A O 7
ATOM 9905 N N . ALA A 1 45 ? 9.049 -0.893 -3.034 1.00 0.00 45 ALA A N 7
ATOM 9906 C CA . ALA A 1 45 ? 8.882 -0.598 -4.450 1.00 0.00 45 ALA A CA 7
ATOM 9907 C C . ALA A 1 45 ? 8.827 0.909 -4.674 1.00 0.00 45 ALA A C 7
ATOM 9908 O O . ALA A 1 45 ? 7.814 1.552 -4.403 1.00 0.00 45 ALA A O 7
ATOM 9915 N N . ARG A 1 46 ? 9.923 1.467 -5.155 1.00 0.00 46 ARG A N 7
ATOM 9916 C CA . ARG A 1 46 ? 10.041 2.909 -5.323 1.00 0.00 46 ARG A CA 7
ATOM 9917 C C . ARG A 1 46 ? 10.344 3.260 -6.771 1.00 0.00 46 ARG A C 7
ATOM 9918 O O . ARG A 1 46 ? 10.881 2.440 -7.518 1.00 0.00 46 ARG A O 7
ATOM 9939 N N . GLY A 1 47 ? 9.964 4.458 -7.181 1.00 0.00 47 GLY A N 7
ATOM 9940 C CA . GLY A 1 47 ? 10.422 4.960 -8.453 1.00 0.00 47 GLY A CA 7
ATOM 9941 C C . GLY A 1 47 ? 9.307 5.381 -9.378 1.00 0.00 47 GLY A C 7
ATOM 9942 O O . GLY A 1 47 ? 9.162 6.565 -9.697 1.00 0.00 47 GLY A O 7
ATOM 9946 N N . ASP A 1 48 ? 8.502 4.414 -9.791 1.00 0.00 48 ASP A N 7
ATOM 9947 C CA . ASP A 1 48 ? 7.606 4.611 -10.914 1.00 0.00 48 ASP A CA 7
ATOM 9948 C C . ASP A 1 48 ? 6.159 4.824 -10.464 1.00 0.00 48 ASP A C 7
ATOM 9949 O O . ASP A 1 48 ? 5.876 5.049 -9.282 1.00 0.00 48 ASP A O 7
ATOM 9958 N N . ARG A 1 49 ? 5.251 4.724 -11.424 1.00 0.00 49 ARG A N 7
ATOM 9959 C CA . ARG A 1 49 ? 3.844 5.028 -11.229 1.00 0.00 49 ARG A CA 7
ATOM 9960 C C . ARG A 1 49 ? 3.171 4.022 -10.308 1.00 0.00 49 ARG A C 7
ATOM 9961 O O . ARG A 1 49 ? 2.083 4.271 -9.812 1.00 0.00 49 ARG A O 7
ATOM 9982 N N . ALA A 1 50 ? 3.819 2.888 -10.081 1.00 0.00 50 ALA A N 7
ATOM 9983 C CA . ALA A 1 50 ? 3.283 1.886 -9.169 1.00 0.00 50 ALA A CA 7
ATOM 9984 C C . ALA A 1 50 ? 3.258 2.430 -7.746 1.00 0.00 50 ALA A C 7
ATOM 9985 O O . ALA A 1 50 ? 2.267 2.289 -7.031 1.00 0.00 50 ALA A O 7
ATOM 9992 N N . HIS A 1 51 ? 4.350 3.076 -7.354 1.00 0.00 51 HIS A N 7
ATOM 9993 C CA . HIS A 1 51 ? 4.441 3.696 -6.039 1.00 0.00 51 HIS A CA 7
ATOM 9994 C C . HIS A 1 51 ? 3.523 4.912 -5.983 1.00 0.00 51 HIS A C 7
ATOM 9995 O O . HIS A 1 51 ? 2.842 5.148 -4.986 1.00 0.00 51 HIS A O 7
ATOM 10010 N N . GLU A 1 52 ? 3.511 5.667 -7.075 1.00 0.00 52 GLU A N 7
ATOM 10011 C CA . GLU A 1 52 ? 2.690 6.867 -7.181 1.00 0.00 52 GLU A CA 7
ATOM 10012 C C . GLU A 1 52 ? 1.202 6.532 -7.113 1.00 0.00 52 GLU A C 7
ATOM 10013 O O . GLU A 1 52 ? 0.446 7.156 -6.365 1.00 0.00 52 GLU A O 7
ATOM 10025 N N . GLN A 1 53 ? 0.789 5.540 -7.891 1.00 0.00 53 GLN A N 7
ATOM 10026 C CA . GLN A 1 53 ? -0.608 5.135 -7.947 1.00 0.00 53 GLN A CA 7
ATOM 10027 C C . GLN A 1 53 ? -1.059 4.597 -6.597 1.00 0.00 53 GLN A C 7
ATOM 10028 O O . GLN A 1 53 ? -2.199 4.818 -6.188 1.00 0.00 53 GLN A O 7
ATOM 10042 N N . ALA A 1 54 ? -0.162 3.900 -5.905 1.00 0.00 54 ALA A N 7
ATOM 10043 C CA . ALA A 1 54 ? -0.450 3.410 -4.563 1.00 0.00 54 ALA A CA 7
ATOM 10044 C C . ALA A 1 54 ? -0.776 4.573 -3.633 1.00 0.00 54 ALA A C 7
ATOM 10045 O O . ALA A 1 54 ? -1.723 4.509 -2.848 1.00 0.00 54 ALA A O 7
ATOM 10052 N N . LEU A 1 55 ? 0.005 5.645 -3.743 1.00 0.00 55 LEU A N 7
ATOM 10053 C CA . LEU A 1 55 ? -0.236 6.857 -2.968 1.00 0.00 55 LEU A CA 7
ATOM 10054 C C . LEU A 1 55 ? -1.562 7.491 -3.363 1.00 0.00 55 LEU A C 7
ATOM 10055 O O . LEU A 1 55 ? -2.379 7.829 -2.509 1.00 0.00 55 LEU A O 7
ATOM 10071 N N . ARG A 1 56 ? -1.767 7.637 -4.667 1.00 0.00 56 ARG A N 7
ATOM 10072 C CA . ARG A 1 56 ? -2.978 8.253 -5.198 1.00 0.00 56 ARG A CA 7
ATOM 10073 C C . ARG A 1 56 ? -4.227 7.500 -4.742 1.00 0.00 56 ARG A C 7
ATOM 10074 O O . ARG A 1 56 ? -5.214 8.111 -4.331 1.00 0.00 56 ARG A O 7
ATOM 10095 N N . LEU A 1 57 ? -4.174 6.173 -4.801 1.00 0.00 57 LEU A N 7
ATOM 10096 C CA . LEU A 1 57 ? -5.298 5.343 -4.381 1.00 0.00 57 LEU A CA 7
ATOM 10097 C C . LEU A 1 57 ? -5.625 5.580 -2.914 1.00 0.00 57 LEU A C 7
ATOM 10098 O O . LEU A 1 57 ? -6.776 5.837 -2.563 1.00 0.00 57 LEU A O 7
ATOM 10114 N N . CYS A 1 58 ? -4.607 5.510 -2.066 1.00 0.00 58 CYS A N 7
ATOM 10115 C CA . CYS A 1 58 ? -4.789 5.720 -0.635 1.00 0.00 58 CYS A CA 7
ATOM 10116 C C . CYS A 1 58 ? -5.278 7.139 -0.354 1.00 0.00 58 CYS A C 7
ATOM 10117 O O . CYS A 1 58 ? -6.135 7.355 0.505 1.00 0.00 58 CYS A O 7
ATOM 10125 N N . ARG A 1 59 ? -4.745 8.098 -1.100 1.00 0.00 59 ARG A N 7
ATOM 10126 C CA . ARG A 1 59 ? -5.131 9.497 -0.958 1.00 0.00 59 ARG A CA 7
ATOM 10127 C C . ARG A 1 59 ? -6.610 9.682 -1.289 1.00 0.00 59 ARG A C 7
ATOM 10128 O O . ARG A 1 59 ? -7.361 10.289 -0.523 1.00 0.00 59 ARG A O 7
ATOM 10149 N N . ALA A 1 60 ? -7.025 9.138 -2.429 1.00 0.00 60 ALA A N 7
ATOM 10150 C CA . ALA A 1 60 ? -8.409 9.243 -2.869 1.00 0.00 60 ALA A CA 7
ATOM 10151 C C . ALA A 1 60 ? -9.338 8.466 -1.942 1.00 0.00 60 ALA A C 7
ATOM 10152 O O . ALA A 1 60 ? -10.478 8.864 -1.717 1.00 0.00 60 ALA A O 7
ATOM 10159 N N . SER A 1 61 ? -8.842 7.361 -1.397 1.00 0.00 61 SER A N 7
ATOM 10160 C CA . SER A 1 61 ? -9.620 6.559 -0.461 1.00 0.00 61 SER A CA 7
ATOM 10161 C C . SER A 1 61 ? -9.896 7.341 0.823 1.00 0.00 61 SER A C 7
ATOM 10162 O O . SER A 1 61 ? -10.978 7.239 1.392 1.00 0.00 61 SER A O 7
ATOM 10170 N N . LEU A 1 62 ? -8.925 8.148 1.253 1.00 0.00 62 LEU A N 7
ATOM 10171 C CA . LEU A 1 62 ? -9.089 8.985 2.443 1.00 0.00 62 LEU A CA 7
ATOM 10172 C C . LEU A 1 62 ? -10.121 10.086 2.205 1.00 0.00 62 LEU A C 7
ATOM 10173 O O . LEU A 1 62 ? -10.552 10.760 3.141 1.00 0.00 62 LEU A O 7
ATOM 10189 N N . MET A 1 63 ? -10.503 10.264 0.948 1.00 0.00 63 MET A N 7
ATOM 10190 C CA . MET A 1 63 ? -11.535 11.226 0.583 1.00 0.00 63 MET A CA 7
ATOM 10191 C C . MET A 1 63 ? -12.829 10.504 0.225 1.00 0.00 63 MET A C 7
ATOM 10192 O O . MET A 1 63 ? -13.776 11.113 -0.273 1.00 0.00 63 MET A O 7
ATOM 10206 N N . GLY A 1 64 ? -12.859 9.197 0.478 1.00 0.00 64 GLY A N 7
ATOM 10207 C CA . GLY A 1 64 ? -14.044 8.404 0.207 1.00 0.00 64 GLY A CA 7
ATOM 10208 C C . GLY A 1 64 ? -14.316 8.241 -1.277 1.00 0.00 64 GLY A C 7
ATOM 10209 O O . GLY A 1 64 ? -15.444 7.961 -1.681 1.00 0.00 64 GLY A O 7
ATOM 10213 N N . ASP A 1 65 ? -13.282 8.414 -2.089 1.00 0.00 65 ASP A N 7
ATOM 10214 C CA . ASP A 1 65 ? -13.427 8.334 -3.536 1.00 0.00 65 ASP A CA 7
ATOM 10215 C C . ASP A 1 65 ? -13.271 6.894 -4.009 1.00 0.00 65 ASP A C 7
ATOM 10216 O O . ASP A 1 65 ? -14.087 6.385 -4.778 1.00 0.00 65 ASP A O 7
ATOM 10225 N N . VAL A 1 66 ? -12.218 6.245 -3.537 1.00 0.00 66 VAL A N 7
ATOM 10226 C CA . VAL A 1 66 ? -11.939 4.864 -3.901 1.00 0.00 66 VAL A CA 7
ATOM 10227 C C . VAL A 1 66 ? -12.596 3.910 -2.913 1.00 0.00 66 VAL A C 7
ATOM 10228 O O . VAL A 1 66 ? -12.535 4.123 -1.701 1.00 0.00 66 VAL A O 7
ATOM 10241 N N . ALA A 1 67 ? -13.243 2.876 -3.437 1.00 0.00 67 ALA A N 7
ATOM 10242 C CA . ALA A 1 67 ? -13.838 1.848 -2.600 1.00 0.00 67 ALA A CA 7
ATOM 10243 C C . ALA A 1 67 ? -12.750 1.047 -1.891 1.00 0.00 67 ALA A C 7
ATOM 10244 O O . ALA A 1 67 ? -11.656 0.855 -2.433 1.00 0.00 67 ALA A O 7
ATOM 10251 N N . GLY A 1 68 ? -13.066 0.571 -0.693 1.00 0.00 68 GLY A N 7
ATOM 10252 C CA . GLY A 1 68 ? -12.083 -0.092 0.147 1.00 0.00 68 GLY A CA 7
ATOM 10253 C C . GLY A 1 68 ? -11.414 -1.279 -0.522 1.00 0.00 68 GLY A C 7
ATOM 10254 O O . GLY A 1 68 ? -10.192 -1.425 -0.453 1.00 0.00 68 GLY A O 7
ATOM 10258 N N . GLU A 1 69 ? -12.202 -2.124 -1.170 1.00 0.00 69 GLU A N 7
ATOM 10259 C CA . GLU A 1 69 ? -11.668 -3.322 -1.806 1.00 0.00 69 GLU A CA 7
ATOM 10260 C C . GLU A 1 69 ? -10.793 -2.961 -3.001 1.00 0.00 69 GLU A C 7
ATOM 10261 O O . GLU A 1 69 ? -9.721 -3.537 -3.186 1.00 0.00 69 GLU A O 7
ATOM 10273 N N . ILE A 1 70 ? -11.243 -1.987 -3.788 1.00 0.00 70 ILE A N 7
ATOM 10274 C CA . ILE A 1 70 ? -10.511 -1.551 -4.975 1.00 0.00 70 ILE A CA 7
ATOM 10275 C C . ILE A 1 70 ? -9.084 -1.154 -4.618 1.00 0.00 70 ILE A C 7
ATOM 10276 O O . ILE A 1 70 ? -8.123 -1.615 -5.242 1.00 0.00 70 ILE A O 7
ATOM 10292 N N . ALA A 1 71 ? -8.957 -0.309 -3.603 1.00 0.00 71 ALA A N 7
ATOM 10293 C CA . ALA A 1 71 ? -7.661 0.202 -3.187 1.00 0.00 71 ALA A CA 7
ATOM 10294 C C . ALA A 1 71 ? -6.752 -0.907 -2.670 1.00 0.00 71 ALA A C 7
ATOM 10295 O O . ALA A 1 71 ? -5.579 -0.972 -3.032 1.00 0.00 71 ALA A O 7
ATOM 10302 N N . ARG A 1 72 ? -7.294 -1.794 -1.842 1.00 0.00 72 ARG A N 7
ATOM 10303 C CA . ARG A 1 72 ? -6.465 -2.791 -1.174 1.00 0.00 72 ARG A CA 7
ATOM 10304 C C . ARG A 1 72 ? -5.975 -3.860 -2.150 1.00 0.00 72 ARG A C 7
ATOM 10305 O O . ARG A 1 72 ? -4.854 -4.350 -2.023 1.00 0.00 72 ARG A O 7
ATOM 10326 N N . THR A 1 73 ? -6.809 -4.231 -3.112 1.00 0.00 73 THR A N 7
ATOM 10327 C CA . THR A 1 73 ? -6.416 -5.230 -4.095 1.00 0.00 73 THR A CA 7
ATOM 10328 C C . THR A 1 73 ? -5.332 -4.672 -5.019 1.00 0.00 73 THR A C 7
ATOM 10329 O O . THR A 1 73 ? -4.335 -5.341 -5.301 1.00 0.00 73 THR A O 7
ATOM 10340 N N . ALA A 1 74 ? -5.516 -3.432 -5.460 1.00 0.00 74 ALA A N 7
ATOM 10341 C CA . ALA A 1 74 ? -4.538 -2.776 -6.322 1.00 0.00 74 ALA A CA 7
ATOM 10342 C C . ALA A 1 74 ? -3.242 -2.517 -5.561 1.00 0.00 74 ALA A C 7
ATOM 10343 O O . ALA A 1 74 ? -2.157 -2.492 -6.143 1.00 0.00 74 ALA A O 7
ATOM 10350 N N . PHE A 1 75 ? -3.370 -2.331 -4.253 1.00 0.00 75 PHE A N 7
ATOM 10351 C CA . PHE A 1 75 ? -2.220 -2.170 -3.374 1.00 0.00 75 PHE A CA 7
ATOM 10352 C C . PHE A 1 75 ? -1.327 -3.408 -3.448 1.00 0.00 75 PHE A C 7
ATOM 10353 O O . PHE A 1 75 ? -0.106 -3.304 -3.580 1.00 0.00 75 PHE A O 7
ATOM 10370 N N . VAL A 1 76 ? -1.952 -4.581 -3.384 1.00 0.00 76 VAL A N 7
ATOM 10371 C CA . VAL A 1 76 ? -1.230 -5.847 -3.469 1.00 0.00 76 VAL A CA 7
ATOM 10372 C C . VAL A 1 76 ? -0.579 -6.002 -4.843 1.00 0.00 76 VAL A C 7
ATOM 10373 O O . VAL A 1 76 ? 0.503 -6.576 -4.968 1.00 0.00 76 VAL A O 7
ATOM 10386 N N . ALA A 1 77 ? -1.233 -5.467 -5.868 1.00 0.00 77 ALA A N 7
ATOM 10387 C CA . ALA A 1 77 ? -0.686 -5.490 -7.220 1.00 0.00 77 ALA A CA 7
ATOM 10388 C C . ALA A 1 77 ? 0.613 -4.690 -7.290 1.00 0.00 77 ALA A C 7
ATOM 10389 O O . ALA A 1 77 ? 1.578 -5.108 -7.929 1.00 0.00 77 ALA A O 7
ATOM 10396 N N . ALA A 1 78 ? 0.636 -3.548 -6.613 1.00 0.00 78 ALA A N 7
ATOM 10397 C CA . ALA A 1 78 ? 1.832 -2.714 -6.554 1.00 0.00 78 ALA A CA 7
ATOM 10398 C C . ALA A 1 78 ? 2.893 -3.352 -5.663 1.00 0.00 78 ALA A C 7
ATOM 10399 O O . ALA A 1 78 ? 4.090 -3.107 -5.822 1.00 0.00 78 ALA A O 7
ATOM 10406 N N . SER A 1 79 ? 2.443 -4.189 -4.735 1.00 0.00 79 SER A N 7
ATOM 10407 C CA . SER A 1 79 ? 3.339 -4.880 -3.816 1.00 0.00 79 SER A CA 7
ATOM 10408 C C . SER A 1 79 ? 4.163 -5.941 -4.547 1.00 0.00 79 SER A C 7
ATOM 10409 O O . SER A 1 79 ? 5.202 -6.387 -4.058 1.00 0.00 79 SER A O 7
ATOM 10417 N N . ARG A 1 80 ? 3.705 -6.320 -5.735 1.00 0.00 80 ARG A N 7
ATOM 10418 C CA . ARG A 1 80 ? 4.350 -7.373 -6.511 1.00 0.00 80 ARG A CA 7
ATOM 10419 C C . ARG A 1 80 ? 5.732 -6.941 -6.993 1.00 0.00 80 ARG A C 7
ATOM 10420 O O . ARG A 1 80 ? 6.592 -7.779 -7.258 1.00 0.00 80 ARG A O 7
ATOM 10441 N N . GLN A 1 81 ? 5.956 -5.632 -7.083 1.00 0.00 81 GLN A N 7
ATOM 10442 C CA . GLN A 1 81 ? 7.254 -5.118 -7.506 1.00 0.00 81 GLN A CA 7
ATOM 10443 C C . GLN A 1 81 ? 8.291 -5.311 -6.407 1.00 0.00 81 GLN A C 7
ATOM 10444 O O . GLN A 1 81 ? 9.487 -5.394 -6.675 1.00 0.00 81 GLN A O 7
ATOM 10458 N N . ALA A 1 82 ? 7.823 -5.400 -5.168 1.00 0.00 82 ALA A N 7
ATOM 10459 C CA . ALA A 1 82 ? 8.704 -5.660 -4.040 1.00 0.00 82 ALA A CA 7
ATOM 10460 C C . ALA A 1 82 ? 9.010 -7.151 -3.952 1.00 0.00 82 ALA A C 7
ATOM 10461 O O . ALA A 1 82 ? 9.927 -7.570 -3.247 1.00 0.00 82 ALA A O 7
ATOM 10468 N N . HIS A 1 83 ? 8.217 -7.938 -4.684 1.00 0.00 83 HIS A N 7
ATOM 10469 C CA . HIS A 1 83 ? 8.384 -9.391 -4.760 1.00 0.00 83 HIS A CA 7
ATOM 10470 C C . HIS A 1 83 ? 8.212 -10.041 -3.392 1.00 0.00 83 HIS A C 7
ATOM 10471 O O . HIS A 1 83 ? 8.726 -11.128 -3.133 1.00 0.00 83 HIS A O 7
ATOM 10486 N N . CYS A 1 84 ? 7.449 -9.378 -2.536 1.00 0.00 84 CYS A N 7
ATOM 10487 C CA . CYS A 1 84 ? 7.152 -9.888 -1.211 1.00 0.00 84 CYS A CA 7
ATOM 10488 C C . CYS A 1 84 ? 5.645 -9.890 -1.007 1.00 0.00 84 CYS A C 7
ATOM 10489 O O . CYS A 1 84 ? 5.080 -8.971 -0.417 1.00 0.00 84 CYS A O 7
ATOM 10497 N N . LEU A 1 85 ? 4.997 -10.901 -1.559 1.00 0.00 85 LEU A N 7
ATOM 10498 C CA . LEU A 1 85 ? 3.546 -10.993 -1.525 1.00 0.00 85 LEU A CA 7
ATOM 10499 C C . LEU A 1 85 ? 3.064 -11.942 -0.439 1.00 0.00 85 LEU A C 7
ATOM 10500 O O . LEU A 1 85 ? 3.608 -13.033 -0.266 1.00 0.00 85 LEU A O 7
ATOM 10516 N N . MET A 1 86 ? 2.048 -11.510 0.289 1.00 0.00 86 MET A N 7
ATOM 10517 C CA . MET A 1 86 ? 1.342 -12.371 1.224 1.00 0.00 86 MET A CA 7
ATOM 10518 C C . MET A 1 86 ? -0.154 -12.150 1.078 1.00 0.00 86 MET A C 7
ATOM 10519 O O . MET A 1 86 ? -0.677 -11.112 1.487 1.00 0.00 86 MET A O 7
ATOM 10533 N N . GLU A 1 87 ? -0.834 -13.102 0.455 1.00 0.00 87 GLU A N 7
ATOM 10534 C CA . GLU A 1 87 ? -2.275 -13.020 0.301 1.00 0.00 87 GLU A CA 7
ATOM 10535 C C . GLU A 1 87 ? -2.923 -13.063 1.679 1.00 0.00 87 GLU A C 7
ATOM 10536 O O . GLU A 1 87 ? -2.579 -13.910 2.509 1.00 0.00 87 GLU A O 7
ATOM 10548 N N . ASP A 1 88 ? -3.837 -12.138 1.922 1.00 0.00 88 ASP A N 7
ATOM 10549 C CA . ASP A 1 88 ? -4.339 -11.901 3.266 1.00 0.00 88 ASP A CA 7
ATOM 10550 C C . ASP A 1 88 ? -5.176 -13.069 3.777 1.00 0.00 88 ASP A C 7
ATOM 10551 O O . ASP A 1 88 ? -5.705 -13.867 3.004 1.00 0.00 88 ASP A O 7
ATOM 10560 N N . LYS A 1 89 ? -5.292 -13.144 5.093 1.00 0.00 89 LYS A N 7
ATOM 10561 C CA . LYS A 1 89 ? -5.951 -14.254 5.762 1.00 0.00 89 LYS A CA 7
ATOM 10562 C C . LYS A 1 89 ? -7.450 -14.010 5.921 1.00 0.00 89 LYS A C 7
ATOM 10563 O O . LYS A 1 89 ? -8.188 -14.901 6.341 1.00 0.00 89 LYS A O 7
ATOM 10582 N N . ALA A 1 90 ? -7.892 -12.802 5.596 1.00 0.00 90 ALA A N 7
ATOM 10583 C CA . ALA A 1 90 ? -9.312 -12.476 5.632 1.00 0.00 90 ALA A CA 7
ATOM 10584 C C . ALA A 1 90 ? -9.947 -12.723 4.271 1.00 0.00 90 ALA A C 7
ATOM 10585 O O . ALA A 1 90 ? -11.085 -12.318 4.013 1.00 0.00 90 ALA A O 7
ATOM 10592 N N . GLU A 1 91 ? -9.198 -13.380 3.400 1.00 0.00 91 GLU A N 7
ATOM 10593 C CA . GLU A 1 91 ? -9.683 -13.739 2.081 1.00 0.00 91 GLU A CA 7
ATOM 10594 C C . GLU A 1 91 ? -9.561 -15.244 1.893 1.00 0.00 91 GLU A C 7
ATOM 10595 O O . GLU A 1 91 ? -8.593 -15.849 2.358 1.00 0.00 91 GLU A O 7
ATOM 10607 N N . ALA A 1 92 ? -10.546 -15.835 1.218 1.00 0.00 92 ALA A N 7
ATOM 10608 C CA . ALA A 1 92 ? -10.634 -17.287 1.066 1.00 0.00 92 ALA A CA 7
ATOM 10609 C C . ALA A 1 92 ? -10.776 -17.960 2.433 1.00 0.00 92 ALA A C 7
ATOM 10610 O O . ALA A 1 92 ? -9.786 -18.316 3.076 1.00 0.00 92 ALA A O 7
ATOM 10617 N N . PRO A 1 93 ? -12.029 -18.133 2.888 1.00 0.00 93 PRO A N 7
ATOM 10618 C CA . PRO A 1 93 ? -12.345 -18.620 4.242 1.00 0.00 93 PRO A CA 7
ATOM 10619 C C . PRO A 1 93 ? -11.718 -19.974 4.578 1.00 0.00 93 PRO A C 7
ATOM 10620 O O . PRO A 1 93 ? -11.486 -20.282 5.749 1.00 0.00 93 PRO A O 7
ATOM 10631 N N . ASN A 1 94 ? -11.433 -20.776 3.563 1.00 0.00 94 ASN A N 7
ATOM 10632 C CA . ASN A 1 94 ? -10.911 -22.121 3.785 1.00 0.00 94 ASN A CA 7
ATOM 10633 C C . ASN A 1 94 ? -9.403 -22.111 4.003 1.00 0.00 94 ASN A C 7
ATOM 10634 O O . ASN A 1 94 ? -8.803 -23.152 4.275 1.00 0.00 94 ASN A O 7
ATOM 10645 N N . THR A 1 95 ? -8.796 -20.939 3.888 1.00 0.00 95 THR A N 7
ATOM 10646 C CA . THR A 1 95 ? -7.369 -20.794 4.129 1.00 0.00 95 THR A CA 7
ATOM 10647 C C . THR A 1 95 ? -7.059 -20.941 5.618 1.00 0.00 95 THR A C 7
ATOM 10648 O O . THR A 1 95 ? -6.177 -21.707 6.011 1.00 0.00 95 THR A O 7
ATOM 10659 N N . ILE A 1 96 ? -7.812 -20.227 6.444 1.00 0.00 96 ILE A N 7
ATOM 10660 C CA . ILE A 1 96 ? -7.576 -20.225 7.881 1.00 0.00 96 ILE A CA 7
ATOM 10661 C C . ILE A 1 96 ? -8.406 -21.293 8.582 1.00 0.00 96 ILE A C 7
ATOM 10662 O O . ILE A 1 96 ? -9.550 -21.558 8.211 1.00 0.00 96 ILE A O 7
ATOM 10678 N N . ALA A 1 97 ? -7.812 -21.910 9.592 1.00 0.00 97 ALA A N 7
ATOM 10679 C CA . ALA A 1 97 ? -8.496 -22.923 10.377 1.00 0.00 97 ALA A CA 7
ATOM 10680 C C . ALA A 1 97 ? -9.426 -22.269 11.389 1.00 0.00 97 ALA A C 7
ATOM 10681 O O . ALA A 1 97 ? -9.083 -21.248 11.992 1.00 0.00 97 ALA A O 7
ATOM 10688 N N . SER A 1 98 ? -10.605 -22.839 11.558 1.00 0.00 98 SER A N 7
ATOM 10689 C CA . SER A 1 98 ? -11.584 -22.302 12.485 1.00 0.00 98 SER A CA 7
ATOM 10690 C C . SER A 1 98 ? -12.263 -23.433 13.249 1.00 0.00 98 SER A C 7
ATOM 10691 O O . SER A 1 98 ? -13.023 -24.214 12.673 1.00 0.00 98 SER A O 7
ATOM 10699 N N . GLY A 1 99 ? -11.963 -23.532 14.537 1.00 0.00 99 GLY A N 7
ATOM 10700 C CA . GLY A 1 99 ? -12.539 -24.578 15.356 1.00 0.00 99 GLY A CA 7
ATOM 10701 C C . GLY A 1 99 ? -11.905 -25.925 15.077 1.00 0.00 99 GLY A C 7
ATOM 10702 O O . GLY A 1 99 ? -10.679 -26.039 15.021 1.00 0.00 99 GLY A O 7
ATOM 10706 N N . SER A 1 100 ? -12.731 -26.938 14.888 1.00 0.00 100 SER A N 7
ATOM 10707 C CA . SER A 1 100 ? -12.245 -28.276 14.598 1.00 0.00 100 SER A CA 7
ATOM 10708 C C . SER A 1 100 ? -12.074 -28.464 13.090 1.00 0.00 100 SER A C 7
ATOM 10709 O O . SER A 1 100 ? -13.092 -28.578 12.380 1.00 0.00 100 SER A O 7
ATOM 10718 N N . MET A 1 1 ? -8.102 25.454 7.141 1.00 0.00 1 MET A N 8
ATOM 10719 C CA . MET A 1 1 ? -8.042 26.779 7.805 1.00 0.00 1 MET A CA 8
ATOM 10720 C C . MET A 1 1 ? -7.493 26.640 9.217 1.00 0.00 1 MET A C 8
ATOM 10721 O O . MET A 1 1 ? -7.255 25.530 9.691 1.00 0.00 1 MET A O 8
ATOM 10737 N N . GLU A 1 2 ? -7.293 27.771 9.885 1.00 0.00 2 GLU A N 8
ATOM 10738 C CA . GLU A 1 2 ? -6.728 27.781 11.228 1.00 0.00 2 GLU A CA 8
ATOM 10739 C C . GLU A 1 2 ? -7.815 27.610 12.280 1.00 0.00 2 GLU A C 8
ATOM 10740 O O . GLU A 1 2 ? -7.767 26.685 13.091 1.00 0.00 2 GLU A O 8
ATOM 10752 N N . VAL A 1 3 ? -8.796 28.502 12.257 1.00 0.00 3 VAL A N 8
ATOM 10753 C CA . VAL A 1 3 ? -9.889 28.464 13.222 1.00 0.00 3 VAL A CA 8
ATOM 10754 C C . VAL A 1 3 ? -10.817 27.294 12.928 1.00 0.00 3 VAL A C 8
ATOM 10755 O O . VAL A 1 3 ? -11.017 26.416 13.769 1.00 0.00 3 VAL A O 8
ATOM 10768 N N . GLN A 1 4 ? -11.369 27.275 11.726 1.00 0.00 4 GLN A N 8
ATOM 10769 C CA . GLN A 1 4 ? -12.242 26.189 11.314 1.00 0.00 4 GLN A CA 8
ATOM 10770 C C . GLN A 1 4 ? -11.409 25.016 10.811 1.00 0.00 4 GLN A C 8
ATOM 10771 O O . GLN A 1 4 ? -10.676 25.137 9.829 1.00 0.00 4 GLN A O 8
ATOM 10785 N N . SER A 1 5 ? -11.521 23.891 11.502 1.00 0.00 5 SER A N 8
ATOM 10786 C CA . SER A 1 5 ? -10.705 22.724 11.218 1.00 0.00 5 SER A CA 8
ATOM 10787 C C . SER A 1 5 ? -11.085 22.088 9.885 1.00 0.00 5 SER A C 8
ATOM 10788 O O . SER A 1 5 ? -12.253 22.093 9.487 1.00 0.00 5 SER A O 8
ATOM 10796 N N . MET A 1 6 ? -10.087 21.557 9.196 1.00 0.00 6 MET A N 8
ATOM 10797 C CA . MET A 1 6 ? -10.308 20.821 7.964 1.00 0.00 6 MET A CA 8
ATOM 10798 C C . MET A 1 6 ? -10.233 19.325 8.241 1.00 0.00 6 MET A C 8
ATOM 10799 O O . MET A 1 6 ? -9.149 18.771 8.428 1.00 0.00 6 MET A O 8
ATOM 10813 N N . LEU A 1 7 ? -11.384 18.681 8.302 1.00 0.00 7 LEU A N 8
ATOM 10814 C CA . LEU A 1 7 ? -11.440 17.255 8.574 1.00 0.00 7 LEU A CA 8
ATOM 10815 C C . LEU A 1 7 ? -11.338 16.459 7.280 1.00 0.00 7 LEU A C 8
ATOM 10816 O O . LEU A 1 7 ? -11.636 16.970 6.201 1.00 0.00 7 LEU A O 8
ATOM 10832 N N . LEU A 1 8 ? -10.910 15.213 7.395 1.00 0.00 8 LEU A N 8
ATOM 10833 C CA . LEU A 1 8 ? -10.744 14.352 6.237 1.00 0.00 8 LEU A CA 8
ATOM 10834 C C . LEU A 1 8 ? -11.563 13.081 6.419 1.00 0.00 8 LEU A C 8
ATOM 10835 O O . LEU A 1 8 ? -11.890 12.708 7.546 1.00 0.00 8 LEU A O 8
ATOM 10851 N N . ASN A 1 9 ? -11.899 12.420 5.321 1.00 0.00 9 ASN A N 8
ATOM 10852 C CA . ASN A 1 9 ? -12.656 11.178 5.391 1.00 0.00 9 ASN A CA 8
ATOM 10853 C C . ASN A 1 9 ? -11.708 10.001 5.562 1.00 0.00 9 ASN A C 8
ATOM 10854 O O . ASN A 1 9 ? -11.595 9.151 4.682 1.00 0.00 9 ASN A O 8
ATOM 10865 N N . ASP A 1 10 ? -11.009 9.971 6.687 1.00 0.00 10 ASP A N 8
ATOM 10866 C CA . ASP A 1 10 ? -10.070 8.896 6.969 1.00 0.00 10 ASP A CA 8
ATOM 10867 C C . ASP A 1 10 ? -10.828 7.602 7.243 1.00 0.00 10 ASP A C 8
ATOM 10868 O O . ASP A 1 10 ? -11.503 7.448 8.264 1.00 0.00 10 ASP A O 8
ATOM 10877 N N . VAL A 1 11 ? -10.728 6.677 6.307 1.00 0.00 11 VAL A N 8
ATOM 10878 C CA . VAL A 1 11 ? -11.479 5.444 6.374 1.00 0.00 11 VAL A CA 8
ATOM 10879 C C . VAL A 1 11 ? -10.608 4.359 6.977 1.00 0.00 11 VAL A C 8
ATOM 10880 O O . VAL A 1 11 ? -9.416 4.268 6.679 1.00 0.00 11 VAL A O 8
ATOM 10893 N N . LYS A 1 12 ? -11.203 3.540 7.822 1.00 0.00 12 LYS A N 8
ATOM 10894 C CA . LYS A 1 12 ? -10.466 2.504 8.519 1.00 0.00 12 LYS A CA 8
ATOM 10895 C C . LYS A 1 12 ? -10.484 1.215 7.710 1.00 0.00 12 LYS A C 8
ATOM 10896 O O . LYS A 1 12 ? -10.227 0.134 8.238 1.00 0.00 12 LYS A O 8
ATOM 10915 N N . TRP A 1 13 ? -10.793 1.358 6.421 1.00 0.00 13 TRP A N 8
ATOM 10916 C CA . TRP A 1 13 ? -10.863 0.237 5.490 1.00 0.00 13 TRP A CA 8
ATOM 10917 C C . TRP A 1 13 ? -11.970 -0.735 5.879 1.00 0.00 13 TRP A C 8
ATOM 10918 O O . TRP A 1 13 ? -12.784 -0.459 6.763 1.00 0.00 13 TRP A O 8
ATOM 10939 N N . GLU A 1 14 ? -12.013 -1.854 5.177 1.00 0.00 14 GLU A N 8
ATOM 10940 C CA . GLU A 1 14 ? -12.893 -2.953 5.531 1.00 0.00 14 GLU A CA 8
ATOM 10941 C C . GLU A 1 14 ? -12.040 -4.097 6.039 1.00 0.00 14 GLU A C 8
ATOM 10942 O O . GLU A 1 14 ? -12.142 -4.520 7.193 1.00 0.00 14 GLU A O 8
ATOM 10954 N N . LYS A 1 15 ? -11.186 -4.580 5.149 1.00 0.00 15 LYS A N 8
ATOM 10955 C CA . LYS A 1 15 ? -10.256 -5.645 5.461 1.00 0.00 15 LYS A CA 8
ATOM 10956 C C . LYS A 1 15 ? -8.845 -5.072 5.527 1.00 0.00 15 LYS A C 8
ATOM 10957 O O . LYS A 1 15 ? -8.378 -4.461 4.563 1.00 0.00 15 LYS A O 8
ATOM 10976 N N . PRO A 1 16 ? -8.169 -5.236 6.671 1.00 0.00 16 PRO A N 8
ATOM 10977 C CA . PRO A 1 16 ? -6.802 -4.738 6.877 1.00 0.00 16 PRO A CA 8
ATOM 10978 C C . PRO A 1 16 ? -5.807 -5.324 5.877 1.00 0.00 16 PRO A C 8
ATOM 10979 O O . PRO A 1 16 ? -6.010 -6.416 5.339 1.00 0.00 16 PRO A O 8
ATOM 10990 N N . VAL A 1 17 ? -4.731 -4.592 5.632 1.00 0.00 17 VAL A N 8
ATOM 10991 C CA . VAL A 1 17 ? -3.723 -5.014 4.672 1.00 0.00 17 VAL A CA 8
ATOM 10992 C C . VAL A 1 17 ? -2.482 -5.535 5.383 1.00 0.00 17 VAL A C 8
ATOM 10993 O O . VAL A 1 17 ? -1.936 -4.869 6.262 1.00 0.00 17 VAL A O 8
ATOM 11006 N N . THR A 1 18 ? -2.062 -6.734 5.005 1.00 0.00 18 THR A N 8
ATOM 11007 C CA . THR A 1 18 ? -0.837 -7.326 5.516 1.00 0.00 18 THR A CA 8
ATOM 11008 C C . THR A 1 18 ? 0.246 -7.271 4.440 1.00 0.00 18 THR A C 8
ATOM 11009 O O . THR A 1 18 ? 0.242 -8.061 3.497 1.00 0.00 18 THR A O 8
ATOM 11020 N N . ILE A 1 19 ? 1.154 -6.315 4.571 1.00 0.00 19 ILE A N 8
ATOM 11021 C CA . ILE A 1 19 ? 2.188 -6.105 3.571 1.00 0.00 19 ILE A CA 8
ATOM 11022 C C . ILE A 1 19 ? 3.490 -6.771 4.004 1.00 0.00 19 ILE A C 8
ATOM 11023 O O . ILE A 1 19 ? 4.075 -6.423 5.031 1.00 0.00 19 ILE A O 8
ATOM 11039 N N . SER A 1 20 ? 3.917 -7.755 3.236 1.00 0.00 20 SER A N 8
ATOM 11040 C CA . SER A 1 20 ? 5.152 -8.457 3.523 1.00 0.00 20 SER A CA 8
ATOM 11041 C C . SER A 1 20 ? 6.330 -7.658 2.978 1.00 0.00 20 SER A C 8
ATOM 11042 O O . SER A 1 20 ? 6.406 -7.388 1.781 1.00 0.00 20 SER A O 8
ATOM 11050 N N . LEU A 1 21 ? 7.230 -7.262 3.863 1.00 0.00 21 LEU A N 8
ATOM 11051 C CA . LEU A 1 21 ? 8.370 -6.445 3.474 1.00 0.00 21 LEU A CA 8
ATOM 11052 C C . LEU A 1 21 ? 9.557 -7.315 3.064 1.00 0.00 21 LEU A C 8
ATOM 11053 O O . LEU A 1 21 ? 9.468 -8.542 3.070 1.00 0.00 21 LEU A O 8
ATOM 11069 N N . GLN A 1 22 ? 10.671 -6.667 2.737 1.00 0.00 22 GLN A N 8
ATOM 11070 C CA . GLN A 1 22 ? 11.843 -7.346 2.185 1.00 0.00 22 GLN A CA 8
ATOM 11071 C C . GLN A 1 22 ? 12.390 -8.413 3.132 1.00 0.00 22 GLN A C 8
ATOM 11072 O O . GLN A 1 22 ? 12.899 -9.445 2.689 1.00 0.00 22 GLN A O 8
ATOM 11086 N N . ASN A 1 23 ? 12.278 -8.172 4.432 1.00 0.00 23 ASN A N 8
ATOM 11087 C CA . ASN A 1 23 ? 12.803 -9.108 5.423 1.00 0.00 23 ASN A CA 8
ATOM 11088 C C . ASN A 1 23 ? 11.794 -10.208 5.727 1.00 0.00 23 ASN A C 8
ATOM 11089 O O . ASN A 1 23 ? 12.028 -11.050 6.592 1.00 0.00 23 ASN A O 8
ATOM 11100 N N . GLY A 1 24 ? 10.673 -10.199 5.014 1.00 0.00 24 GLY A N 8
ATOM 11101 C CA . GLY A 1 24 ? 9.635 -11.185 5.249 1.00 0.00 24 GLY A CA 8
ATOM 11102 C C . GLY A 1 24 ? 8.714 -10.782 6.384 1.00 0.00 24 GLY A C 8
ATOM 11103 O O . GLY A 1 24 ? 7.892 -11.578 6.841 1.00 0.00 24 GLY A O 8
ATOM 11107 N N . ALA A 1 25 ? 8.858 -9.545 6.840 1.00 0.00 25 ALA A N 8
ATOM 11108 C CA . ALA A 1 25 ? 8.042 -9.030 7.926 1.00 0.00 25 ALA A CA 8
ATOM 11109 C C . ALA A 1 25 ? 6.759 -8.409 7.385 1.00 0.00 25 ALA A C 8
ATOM 11110 O O . ALA A 1 25 ? 6.805 -7.433 6.636 1.00 0.00 25 ALA A O 8
ATOM 11117 N N . PRO A 1 26 ? 5.600 -8.978 7.742 1.00 0.00 26 PRO A N 8
ATOM 11118 C CA . PRO A 1 26 ? 4.305 -8.488 7.305 1.00 0.00 26 PRO A CA 8
ATOM 11119 C C . PRO A 1 26 ? 3.710 -7.455 8.263 1.00 0.00 26 PRO A C 8
ATOM 11120 O O . PRO A 1 26 ? 3.403 -7.763 9.417 1.00 0.00 26 PRO A O 8
ATOM 11131 N N . ARG A 1 27 ? 3.565 -6.229 7.783 1.00 0.00 27 ARG A N 8
ATOM 11132 C CA . ARG A 1 27 ? 2.948 -5.172 8.572 1.00 0.00 27 ARG A CA 8
ATOM 11133 C C . ARG A 1 27 ? 1.466 -5.071 8.245 1.00 0.00 27 ARG A C 8
ATOM 11134 O O . ARG A 1 27 ? 1.081 -4.991 7.077 1.00 0.00 27 ARG A O 8
ATOM 11155 N N . ILE A 1 28 ? 0.643 -5.098 9.276 1.00 0.00 28 ILE A N 8
ATOM 11156 C CA . ILE A 1 28 ? -0.798 -5.011 9.111 1.00 0.00 28 ILE A CA 8
ATOM 11157 C C . ILE A 1 28 ? -1.287 -3.602 9.427 1.00 0.00 28 ILE A C 8
ATOM 11158 O O . ILE A 1 28 ? -1.057 -3.086 10.523 1.00 0.00 28 ILE A O 8
ATOM 11174 N N . PHE A 1 29 ? -1.945 -2.980 8.461 1.00 0.00 29 PHE A N 8
ATOM 11175 C CA . PHE A 1 29 ? -2.475 -1.636 8.641 1.00 0.00 29 PHE A CA 8
ATOM 11176 C C . PHE A 1 29 ? -3.923 -1.694 9.102 1.00 0.00 29 PHE A C 8
ATOM 11177 O O . PHE A 1 29 ? -4.703 -2.512 8.613 1.00 0.00 29 PHE A O 8
ATOM 11194 N N . ASN A 1 30 ? -4.277 -0.824 10.039 1.00 0.00 30 ASN A N 8
ATOM 11195 C CA . ASN A 1 30 ? -5.620 -0.812 10.609 1.00 0.00 30 ASN A CA 8
ATOM 11196 C C . ASN A 1 30 ? -6.559 0.033 9.757 1.00 0.00 30 ASN A C 8
ATOM 11197 O O . ASN A 1 30 ? -7.774 -0.145 9.792 1.00 0.00 30 ASN A O 8
ATOM 11208 N N . GLY A 1 31 ? -5.985 0.972 9.017 1.00 0.00 31 GLY A N 8
ATOM 11209 C CA . GLY A 1 31 ? -6.766 1.828 8.150 1.00 0.00 31 GLY A CA 8
ATOM 11210 C C . GLY A 1 31 ? -5.974 2.263 6.936 1.00 0.00 31 GLY A C 8
ATOM 11211 O O . GLY A 1 31 ? -4.811 1.882 6.780 1.00 0.00 31 GLY A O 8
ATOM 11215 N N . VAL A 1 32 ? -6.590 3.073 6.083 1.00 0.00 32 VAL A N 8
ATOM 11216 C CA . VAL A 1 32 ? -5.955 3.488 4.836 1.00 0.00 32 VAL A CA 8
ATOM 11217 C C . VAL A 1 32 ? -4.841 4.495 5.099 1.00 0.00 32 VAL A C 8
ATOM 11218 O O . VAL A 1 32 ? -3.860 4.558 4.356 1.00 0.00 32 VAL A O 8
ATOM 11231 N N . TYR A 1 33 ? -4.981 5.268 6.172 1.00 0.00 33 TYR A N 8
ATOM 11232 C CA . TYR A 1 33 ? -4.006 6.301 6.485 1.00 0.00 33 TYR A CA 8
ATOM 11233 C C . TYR A 1 33 ? -2.637 5.690 6.754 1.00 0.00 33 TYR A C 8
ATOM 11234 O O . TYR A 1 33 ? -1.630 6.162 6.234 1.00 0.00 33 TYR A O 8
ATOM 11252 N N . GLU A 1 34 ? -2.614 4.637 7.560 1.00 0.00 34 GLU A N 8
ATOM 11253 C CA . GLU A 1 34 ? -1.371 3.955 7.906 1.00 0.00 34 GLU A CA 8
ATOM 11254 C C . GLU A 1 34 ? -0.683 3.399 6.660 1.00 0.00 34 GLU A C 8
ATOM 11255 O O . GLU A 1 34 ? 0.543 3.399 6.568 1.00 0.00 34 GLU A O 8
ATOM 11267 N N . ALA A 1 35 ? -1.479 2.939 5.702 1.00 0.00 35 ALA A N 8
ATOM 11268 C CA . ALA A 1 35 ? -0.945 2.413 4.452 1.00 0.00 35 ALA A CA 8
ATOM 11269 C C . ALA A 1 35 ? -0.301 3.524 3.627 1.00 0.00 35 ALA A C 8
ATOM 11270 O O . ALA A 1 35 ? 0.833 3.391 3.165 1.00 0.00 35 ALA A O 8
ATOM 11277 N N . PHE A 1 36 ? -1.030 4.625 3.461 1.00 0.00 36 PHE A N 8
ATOM 11278 C CA . PHE A 1 36 ? -0.524 5.779 2.724 1.00 0.00 36 PHE A CA 8
ATOM 11279 C C . PHE A 1 36 ? 0.692 6.372 3.431 1.00 0.00 36 PHE A C 8
ATOM 11280 O O . PHE A 1 36 ? 1.657 6.794 2.789 1.00 0.00 36 PHE A O 8
ATOM 11297 N N . ASP A 1 37 ? 0.637 6.388 4.755 1.00 0.00 37 ASP A N 8
ATOM 11298 C CA . ASP A 1 37 ? 1.723 6.916 5.571 1.00 0.00 37 ASP A CA 8
ATOM 11299 C C . ASP A 1 37 ? 2.978 6.067 5.406 1.00 0.00 37 ASP A C 8
ATOM 11300 O O . ASP A 1 37 ? 4.081 6.595 5.248 1.00 0.00 37 ASP A O 8
ATOM 11309 N N . PHE A 1 38 ? 2.795 4.751 5.429 1.00 0.00 38 PHE A N 8
ATOM 11310 C CA . PHE A 1 38 ? 3.894 3.811 5.249 1.00 0.00 38 PHE A CA 8
ATOM 11311 C C . PHE A 1 38 ? 4.566 4.019 3.899 1.00 0.00 38 PHE A C 8
ATOM 11312 O O . PHE A 1 38 ? 5.794 3.991 3.793 1.00 0.00 38 PHE A O 8
ATOM 11329 N N . LEU A 1 39 ? 3.750 4.238 2.875 1.00 0.00 39 LEU A N 8
ATOM 11330 C CA . LEU A 1 39 ? 4.249 4.465 1.523 1.00 0.00 39 LEU A CA 8
ATOM 11331 C C . LEU A 1 39 ? 5.155 5.689 1.467 1.00 0.00 39 LEU A C 8
ATOM 11332 O O . LEU A 1 39 ? 6.084 5.748 0.663 1.00 0.00 39 LEU A O 8
ATOM 11348 N N . GLN A 1 40 ? 4.882 6.664 2.321 1.00 0.00 40 GLN A N 8
ATOM 11349 C CA . GLN A 1 40 ? 5.646 7.901 2.325 1.00 0.00 40 GLN A CA 8
ATOM 11350 C C . GLN A 1 40 ? 6.881 7.800 3.201 1.00 0.00 40 GLN A C 8
ATOM 11351 O O . GLN A 1 40 ? 7.907 8.416 2.908 1.00 0.00 40 GLN A O 8
ATOM 11365 N N . HIS A 1 41 ? 6.790 7.027 4.270 1.00 0.00 41 HIS A N 8
ATOM 11366 C CA . HIS A 1 41 ? 7.894 6.923 5.210 1.00 0.00 41 HIS A CA 8
ATOM 11367 C C . HIS A 1 41 ? 8.793 5.733 4.903 1.00 0.00 41 HIS A C 8
ATOM 11368 O O . HIS A 1 41 ? 9.855 5.883 4.296 1.00 0.00 41 HIS A O 8
ATOM 11383 N N . GLU A 1 42 ? 8.356 4.544 5.287 1.00 0.00 42 GLU A N 8
ATOM 11384 C CA . GLU A 1 42 ? 9.240 3.392 5.299 1.00 0.00 42 GLU A CA 8
ATOM 11385 C C . GLU A 1 42 ? 8.937 2.395 4.189 1.00 0.00 42 GLU A C 8
ATOM 11386 O O . GLU A 1 42 ? 9.117 1.195 4.377 1.00 0.00 42 GLU A O 8
ATOM 11398 N N . TRP A 1 43 ? 8.492 2.876 3.033 1.00 0.00 43 TRP A N 8
ATOM 11399 C CA . TRP A 1 43 ? 8.382 2.007 1.864 1.00 0.00 43 TRP A CA 8
ATOM 11400 C C . TRP A 1 43 ? 9.782 1.533 1.459 1.00 0.00 43 TRP A C 8
ATOM 11401 O O . TRP A 1 43 ? 10.583 2.318 0.947 1.00 0.00 43 TRP A O 8
ATOM 11422 N N . PRO A 1 44 ? 10.089 0.243 1.691 1.00 0.00 44 PRO A N 8
ATOM 11423 C CA . PRO A 1 44 ? 11.445 -0.289 1.610 1.00 0.00 44 PRO A CA 8
ATOM 11424 C C . PRO A 1 44 ? 11.793 -0.908 0.256 1.00 0.00 44 PRO A C 8
ATOM 11425 O O . PRO A 1 44 ? 12.614 -1.823 0.179 1.00 0.00 44 PRO A O 8
ATOM 11436 N N . ALA A 1 45 ? 11.188 -0.404 -0.805 1.00 0.00 45 ALA A N 8
ATOM 11437 C CA . ALA A 1 45 ? 11.446 -0.921 -2.140 1.00 0.00 45 ALA A CA 8
ATOM 11438 C C . ALA A 1 45 ? 11.271 0.179 -3.172 1.00 0.00 45 ALA A C 8
ATOM 11439 O O . ALA A 1 45 ? 11.023 1.332 -2.822 1.00 0.00 45 ALA A O 8
ATOM 11446 N N . ARG A 1 46 ? 11.416 -0.166 -4.443 1.00 0.00 46 ARG A N 8
ATOM 11447 C CA . ARG A 1 46 ? 11.152 0.779 -5.511 1.00 0.00 46 ARG A CA 8
ATOM 11448 C C . ARG A 1 46 ? 9.696 0.643 -5.972 1.00 0.00 46 ARG A C 8
ATOM 11449 O O . ARG A 1 46 ? 8.791 0.523 -5.148 1.00 0.00 46 ARG A O 8
ATOM 11470 N N . GLY A 1 47 ? 9.465 0.701 -7.273 1.00 0.00 47 GLY A N 8
ATOM 11471 C CA . GLY A 1 47 ? 8.114 0.689 -7.785 1.00 0.00 47 GLY A CA 8
ATOM 11472 C C . GLY A 1 47 ? 7.902 1.892 -8.663 1.00 0.00 47 GLY A C 8
ATOM 11473 O O . GLY A 1 47 ? 7.444 1.784 -9.798 1.00 0.00 47 GLY A O 8
ATOM 11477 N N . ASP A 1 48 ? 8.251 3.046 -8.096 1.00 0.00 48 ASP A N 8
ATOM 11478 C CA . ASP A 1 48 ? 8.294 4.319 -8.810 1.00 0.00 48 ASP A CA 8
ATOM 11479 C C . ASP A 1 48 ? 6.922 4.696 -9.360 1.00 0.00 48 ASP A C 8
ATOM 11480 O O . ASP A 1 48 ? 6.132 5.345 -8.675 1.00 0.00 48 ASP A O 8
ATOM 11489 N N . ARG A 1 49 ? 6.631 4.243 -10.572 1.00 0.00 49 ARG A N 8
ATOM 11490 C CA . ARG A 1 49 ? 5.370 4.550 -11.232 1.00 0.00 49 ARG A CA 8
ATOM 11491 C C . ARG A 1 49 ? 4.204 3.937 -10.466 1.00 0.00 49 ARG A C 8
ATOM 11492 O O . ARG A 1 49 ? 3.218 4.613 -10.168 1.00 0.00 49 ARG A O 8
ATOM 11513 N N . ALA A 1 50 ? 4.331 2.655 -10.135 1.00 0.00 50 ALA A N 8
ATOM 11514 C CA . ALA A 1 50 ? 3.296 1.946 -9.392 1.00 0.00 50 ALA A CA 8
ATOM 11515 C C . ALA A 1 50 ? 3.179 2.492 -7.974 1.00 0.00 50 ALA A C 8
ATOM 11516 O O . ALA A 1 50 ? 2.108 2.467 -7.368 1.00 0.00 50 ALA A O 8
ATOM 11523 N N . HIS A 1 51 ? 4.293 3.003 -7.458 1.00 0.00 51 HIS A N 8
ATOM 11524 C CA . HIS A 1 51 ? 4.320 3.592 -6.128 1.00 0.00 51 HIS A CA 8
ATOM 11525 C C . HIS A 1 51 ? 3.433 4.832 -6.086 1.00 0.00 51 HIS A C 8
ATOM 11526 O O . HIS A 1 51 ? 2.710 5.054 -5.117 1.00 0.00 51 HIS A O 8
ATOM 11541 N N . GLU A 1 52 ? 3.493 5.626 -7.147 1.00 0.00 52 GLU A N 8
ATOM 11542 C CA . GLU A 1 52 ? 2.668 6.825 -7.254 1.00 0.00 52 GLU A CA 8
ATOM 11543 C C . GLU A 1 52 ? 1.195 6.460 -7.373 1.00 0.00 52 GLU A C 8
ATOM 11544 O O . GLU A 1 52 ? 0.336 7.112 -6.777 1.00 0.00 52 GLU A O 8
ATOM 11556 N N . GLN A 1 53 ? 0.911 5.407 -8.133 1.00 0.00 53 GLN A N 8
ATOM 11557 C CA . GLN A 1 53 ? -0.461 4.947 -8.315 1.00 0.00 53 GLN A CA 8
ATOM 11558 C C . GLN A 1 53 ? -1.062 4.531 -6.978 1.00 0.00 53 GLN A C 8
ATOM 11559 O O . GLN A 1 53 ? -2.194 4.893 -6.659 1.00 0.00 53 GLN A O 8
ATOM 11573 N N . ALA A 1 54 ? -0.285 3.792 -6.193 1.00 0.00 54 ALA A N 8
ATOM 11574 C CA . ALA A 1 54 ? -0.718 3.365 -4.867 1.00 0.00 54 ALA A CA 8
ATOM 11575 C C . ALA A 1 54 ? -1.019 4.569 -3.978 1.00 0.00 54 ALA A C 8
ATOM 11576 O O . ALA A 1 54 ? -1.989 4.563 -3.219 1.00 0.00 54 ALA A O 8
ATOM 11583 N N . LEU A 1 55 ? -0.184 5.601 -4.084 1.00 0.00 55 LEU A N 8
ATOM 11584 C CA . LEU A 1 55 ? -0.380 6.836 -3.329 1.00 0.00 55 LEU A CA 8
ATOM 11585 C C . LEU A 1 55 ? -1.706 7.486 -3.701 1.00 0.00 55 LEU A C 8
ATOM 11586 O O . LEU A 1 55 ? -2.480 7.888 -2.830 1.00 0.00 55 LEU A O 8
ATOM 11602 N N . ARG A 1 56 ? -1.958 7.572 -5.002 1.00 0.00 56 ARG A N 8
ATOM 11603 C CA . ARG A 1 56 ? -3.182 8.169 -5.520 1.00 0.00 56 ARG A CA 8
ATOM 11604 C C . ARG A 1 56 ? -4.405 7.424 -4.993 1.00 0.00 56 ARG A C 8
ATOM 11605 O O . ARG A 1 56 ? -5.384 8.036 -4.569 1.00 0.00 56 ARG A O 8
ATOM 11626 N N . LEU A 1 57 ? -4.327 6.097 -5.008 1.00 0.00 57 LEU A N 8
ATOM 11627 C CA . LEU A 1 57 ? -5.436 5.251 -4.582 1.00 0.00 57 LEU A CA 8
ATOM 11628 C C . LEU A 1 57 ? -5.718 5.415 -3.092 1.00 0.00 57 LEU A C 8
ATOM 11629 O O . LEU A 1 57 ? -6.866 5.620 -2.689 1.00 0.00 57 LEU A O 8
ATOM 11645 N N . CYS A 1 58 ? -4.672 5.341 -2.278 1.00 0.00 58 CYS A N 8
ATOM 11646 C CA . CYS A 1 58 ? -4.815 5.491 -0.833 1.00 0.00 58 CYS A CA 8
ATOM 11647 C C . CYS A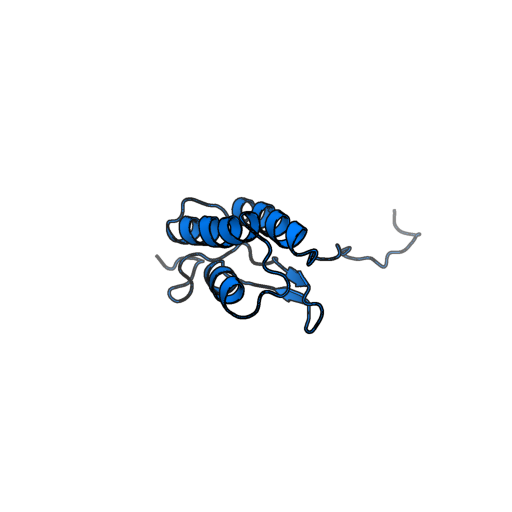 1 58 ? -5.353 6.877 -0.487 1.00 0.00 58 CYS A C 8
ATOM 11648 O O . CYS A 1 58 ? -6.214 7.019 0.382 1.00 0.00 58 CYS A O 8
ATOM 11656 N N . ARG A 1 59 ? -4.862 7.892 -1.187 1.00 0.00 59 ARG A N 8
ATOM 11657 C CA . ARG A 1 59 ? -5.318 9.259 -0.972 1.00 0.00 59 ARG A CA 8
ATOM 11658 C C . ARG A 1 59 ? -6.784 9.414 -1.376 1.00 0.00 59 ARG A C 8
ATOM 11659 O O . ARG A 1 59 ? -7.562 10.073 -0.688 1.00 0.00 59 ARG A O 8
ATOM 11680 N N . ALA A 1 60 ? -7.158 8.794 -2.489 1.00 0.00 60 ALA A N 8
ATOM 11681 C CA . ALA A 1 60 ? -8.534 8.850 -2.970 1.00 0.00 60 ALA A CA 8
ATOM 11682 C C . ALA A 1 60 ? -9.469 8.109 -2.021 1.00 0.00 60 ALA A C 8
ATOM 11683 O O . ALA A 1 60 ? -10.631 8.486 -1.850 1.00 0.00 60 ALA A O 8
ATOM 11690 N N . SER A 1 61 ? -8.956 7.056 -1.398 1.00 0.00 61 SER A N 8
ATOM 11691 C CA . SER A 1 61 ? -9.723 6.307 -0.416 1.00 0.00 61 SER A CA 8
ATOM 11692 C C . SER A 1 61 ? -9.926 7.152 0.840 1.00 0.00 61 SER A C 8
ATOM 11693 O O . SER A 1 61 ? -10.967 7.067 1.489 1.00 0.00 61 SER A O 8
ATOM 11701 N N . LEU A 1 62 ? -8.941 7.995 1.150 1.00 0.00 62 LEU A N 8
ATOM 11702 C CA . LEU A 1 62 ? -9.032 8.911 2.286 1.00 0.00 62 LEU A CA 8
ATOM 11703 C C . LEU A 1 62 ? -9.995 10.060 1.983 1.00 0.00 62 LEU A C 8
ATOM 11704 O O . LEU A 1 62 ? -10.262 10.905 2.833 1.00 0.00 62 LEU A O 8
ATOM 11720 N N . MET A 1 63 ? -10.500 10.097 0.758 1.00 0.00 63 MET A N 8
ATOM 11721 C CA . MET A 1 63 ? -11.508 11.075 0.385 1.00 0.00 63 MET A CA 8
ATOM 11722 C C . MET A 1 63 ? -12.887 10.431 0.395 1.00 0.00 63 MET A C 8
ATOM 11723 O O . MET A 1 63 ? -13.906 11.120 0.371 1.00 0.00 63 MET A O 8
ATOM 11737 N N . GLY A 1 64 ? -12.909 9.104 0.445 1.00 0.00 64 GLY A N 8
ATOM 11738 C CA . GLY A 1 64 ? -14.164 8.378 0.483 1.00 0.00 64 GLY A CA 8
ATOM 11739 C C . GLY A 1 64 ? -14.635 7.932 -0.888 1.00 0.00 64 GLY A C 8
ATOM 11740 O O . GLY A 1 64 ? -15.679 7.296 -1.011 1.00 0.00 64 GLY A O 8
ATOM 11744 N N . ASP A 1 65 ? -13.859 8.247 -1.921 1.00 0.00 65 ASP A N 8
ATOM 11745 C CA . ASP A 1 65 ? -14.244 7.907 -3.290 1.00 0.00 65 ASP A CA 8
ATOM 11746 C C . ASP A 1 65 ? -13.833 6.481 -3.639 1.00 0.00 65 ASP A C 8
ATOM 11747 O O . ASP A 1 65 ? -14.272 5.922 -4.646 1.00 0.00 65 ASP A O 8
ATOM 11756 N N . VAL A 1 66 ? -12.979 5.902 -2.810 1.00 0.00 66 VAL A N 8
ATOM 11757 C CA . VAL A 1 66 ? -12.562 4.518 -2.984 1.00 0.00 66 VAL A CA 8
ATOM 11758 C C . VAL A 1 66 ? -13.077 3.673 -1.826 1.00 0.00 66 VAL A C 8
ATOM 11759 O O . VAL A 1 66 ? -12.636 3.828 -0.683 1.00 0.00 66 VAL A O 8
ATOM 11772 N N . ALA A 1 67 ? -14.018 2.790 -2.125 1.00 0.00 67 ALA A N 8
ATOM 11773 C CA . ALA A 1 67 ? -14.667 1.987 -1.100 1.00 0.00 67 ALA A CA 8
ATOM 11774 C C . ALA A 1 67 ? -13.846 0.760 -0.723 1.00 0.00 67 ALA A C 8
ATOM 11775 O O . ALA A 1 67 ? -13.970 -0.289 -1.353 1.00 0.00 67 ALA A O 8
ATOM 11782 N N . GLY A 1 68 ? -12.972 0.937 0.269 1.00 0.00 68 GLY A N 8
ATOM 11783 C CA . GLY A 1 68 ? -12.294 -0.175 0.928 1.00 0.00 68 GLY A CA 8
ATOM 11784 C C . GLY A 1 68 ? -11.624 -1.170 -0.008 1.00 0.00 68 GLY A C 8
ATOM 11785 O O . GLY A 1 68 ? -10.452 -1.014 -0.358 1.00 0.00 68 GLY A O 8
ATOM 11789 N N . GLU A 1 69 ? -12.381 -2.199 -0.385 1.00 0.00 69 GLU A N 8
ATOM 11790 C CA . GLU A 1 69 ? -11.894 -3.323 -1.185 1.00 0.00 69 GLU A CA 8
ATOM 11791 C C . GLU A 1 69 ? -11.014 -2.882 -2.354 1.00 0.00 69 GLU A C 8
ATOM 11792 O O . GLU A 1 69 ? -9.958 -3.472 -2.599 1.00 0.00 69 GLU A O 8
ATOM 11804 N N . ILE A 1 70 ? -11.452 -1.847 -3.067 1.00 0.00 70 ILE A N 8
ATOM 11805 C CA . ILE A 1 70 ? -10.738 -1.359 -4.245 1.00 0.00 70 ILE A CA 8
ATOM 11806 C C . ILE A 1 70 ? -9.289 -1.009 -3.911 1.00 0.00 70 ILE A C 8
ATOM 11807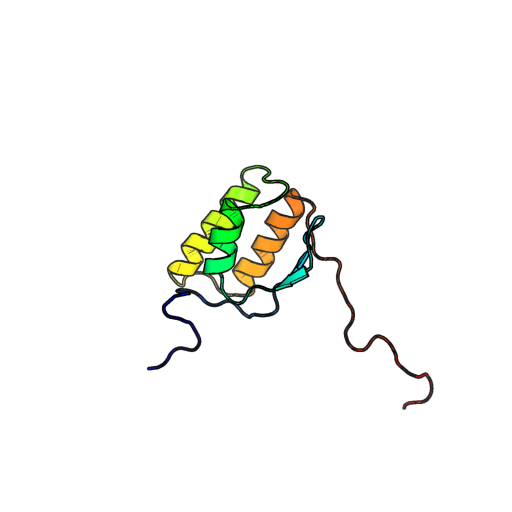 O O . ILE A 1 70 ? -8.364 -1.390 -4.627 1.00 0.00 70 ILE A O 8
ATOM 11823 N N . ALA A 1 71 ? -9.099 -0.304 -2.804 1.00 0.00 71 ALA A N 8
ATOM 11824 C CA . ALA A 1 71 ? -7.774 0.145 -2.403 1.00 0.00 71 ALA A CA 8
ATOM 11825 C C . ALA A 1 71 ? -6.918 -1.024 -1.932 1.00 0.00 71 ALA A C 8
ATOM 11826 O O . ALA A 1 71 ? -5.711 -1.050 -2.159 1.00 0.00 71 ALA A O 8
ATOM 11833 N N . ARG A 1 72 ? -7.554 -2.004 -1.298 1.00 0.00 72 ARG A N 8
ATOM 11834 C CA . ARG A 1 72 ? -6.836 -3.157 -0.762 1.00 0.00 72 ARG A CA 8
ATOM 11835 C C . ARG A 1 72 ? -6.294 -4.027 -1.890 1.00 0.00 72 ARG A C 8
ATOM 11836 O O . ARG A 1 72 ? -5.118 -4.391 -1.899 1.00 0.00 72 ARG A O 8
ATOM 11857 N N . THR A 1 73 ? -7.158 -4.352 -2.840 1.00 0.00 73 THR A N 8
ATOM 11858 C CA . THR A 1 73 ? -6.786 -5.207 -3.953 1.00 0.00 73 THR A CA 8
ATOM 11859 C C . THR A 1 73 ? -5.730 -4.539 -4.835 1.00 0.00 73 THR A C 8
ATOM 11860 O O . THR A 1 73 ? -4.766 -5.176 -5.264 1.00 0.00 73 THR A O 8
ATOM 11871 N N . ALA A 1 74 ? -5.903 -3.244 -5.070 1.00 0.00 74 ALA A N 8
ATOM 11872 C CA . ALA A 1 74 ? -4.972 -2.485 -5.891 1.00 0.00 74 ALA A CA 8
ATOM 11873 C C . ALA A 1 74 ? -3.618 -2.327 -5.197 1.00 0.00 74 ALA A C 8
ATOM 11874 O O . ALA A 1 74 ? -2.574 -2.336 -5.849 1.00 0.00 74 ALA A O 8
ATOM 11881 N N . PHE A 1 75 ? -3.641 -2.191 -3.875 1.00 0.00 75 PHE A N 8
ATOM 11882 C CA . PHE A 1 75 ? -2.412 -2.037 -3.102 1.00 0.00 75 PHE A CA 8
ATOM 11883 C C . PHE A 1 75 ? -1.544 -3.283 -3.225 1.00 0.00 75 PHE A C 8
ATOM 11884 O O . PHE A 1 75 ? -0.328 -3.194 -3.401 1.00 0.00 75 PHE A O 8
ATOM 11901 N N . VAL A 1 76 ? -2.178 -4.447 -3.145 1.00 0.00 76 VAL A N 8
ATOM 11902 C CA . VAL A 1 76 ? -1.469 -5.713 -3.274 1.00 0.00 76 VAL A CA 8
ATOM 11903 C C . VAL A 1 76 ? -0.890 -5.855 -4.680 1.00 0.00 76 VAL A C 8
ATOM 11904 O O . VAL A 1 76 ? 0.201 -6.394 -4.864 1.00 0.00 76 VAL A O 8
ATOM 11917 N N . ALA A 1 77 ? -1.617 -5.341 -5.666 1.00 0.00 77 ALA A N 8
ATOM 11918 C CA . ALA A 1 77 ? -1.163 -5.366 -7.051 1.00 0.00 77 ALA A CA 8
ATOM 11919 C C . ALA A 1 77 ? 0.081 -4.498 -7.236 1.00 0.00 77 ALA A C 8
ATOM 11920 O O . ALA A 1 77 ? 0.908 -4.758 -8.107 1.00 0.00 77 ALA A O 8
ATOM 11927 N N . ALA A 1 78 ? 0.214 -3.471 -6.407 1.00 0.00 78 ALA A N 8
ATOM 11928 C CA . ALA A 1 78 ? 1.384 -2.607 -6.448 1.00 0.00 78 ALA A CA 8
ATOM 11929 C C . ALA A 1 78 ? 2.584 -3.294 -5.802 1.00 0.00 78 ALA A C 8
ATOM 11930 O O . ALA A 1 78 ? 3.719 -3.158 -6.266 1.00 0.00 78 ALA A O 8
ATOM 11937 N N . SER A 1 79 ? 2.320 -4.056 -4.744 1.00 0.00 79 SER A N 8
ATOM 11938 C CA . SER A 1 79 ? 3.367 -4.783 -4.032 1.00 0.00 79 SER A CA 8
ATOM 11939 C C . SER A 1 79 ? 3.894 -5.936 -4.893 1.00 0.00 79 SER A C 8
ATOM 11940 O O . SER A 1 79 ? 4.908 -6.559 -4.575 1.00 0.00 79 SER A O 8
ATOM 11948 N N . ARG A 1 80 ? 3.193 -6.204 -5.989 1.00 0.00 80 ARG A N 8
ATOM 11949 C CA . ARG A 1 80 ? 3.601 -7.224 -6.946 1.00 0.00 80 ARG A CA 8
ATOM 11950 C C . ARG A 1 80 ? 4.988 -6.910 -7.506 1.00 0.00 80 ARG A C 8
ATOM 11951 O O . ARG A 1 80 ? 5.843 -7.790 -7.604 1.00 0.00 80 ARG A O 8
ATOM 11972 N N . GLN A 1 81 ? 5.219 -5.641 -7.834 1.00 0.00 81 GLN A N 8
ATOM 11973 C CA . GLN A 1 81 ? 6.485 -5.229 -8.434 1.00 0.00 81 GLN A CA 8
ATOM 11974 C C . GLN A 1 81 ? 7.591 -5.146 -7.387 1.00 0.00 81 GLN A C 8
ATOM 11975 O O . GLN A 1 81 ? 8.765 -4.993 -7.721 1.00 0.00 81 GLN A O 8
ATOM 11989 N N . ALA A 1 82 ? 7.211 -5.259 -6.119 1.00 0.00 82 ALA A N 8
ATOM 11990 C CA . ALA A 1 82 ? 8.177 -5.275 -5.030 1.00 0.00 82 ALA A CA 8
ATOM 11991 C C . ALA A 1 82 ? 8.740 -6.681 -4.849 1.00 0.00 82 ALA A C 8
ATOM 11992 O O . ALA A 1 82 ? 9.632 -6.903 -4.033 1.00 0.00 82 ALA A O 8
ATOM 11999 N N . HIS A 1 83 ? 8.203 -7.621 -5.635 1.00 0.00 83 HIS A N 8
ATOM 12000 C CA . HIS A 1 83 ? 8.644 -9.020 -5.625 1.00 0.00 83 HIS A CA 8
ATOM 12001 C C . HIS A 1 83 ? 8.334 -9.674 -4.287 1.00 0.00 83 HIS A C 8
ATOM 12002 O O . HIS A 1 83 ? 8.995 -10.631 -3.891 1.00 0.00 83 HIS A O 8
ATOM 12017 N N . CYS A 1 84 ? 7.309 -9.182 -3.608 1.00 0.00 84 CYS A N 8
ATOM 12018 C CA . CYS A 1 84 ? 6.979 -9.675 -2.290 1.00 0.00 84 CYS A CA 8
ATOM 12019 C C . CYS A 1 84 ? 5.504 -9.440 -1.997 1.00 0.00 84 CYS A C 8
ATOM 12020 O O . CYS A 1 84 ? 5.079 -8.328 -1.681 1.00 0.00 84 CYS A O 8
ATOM 12028 N N . LEU A 1 85 ? 4.727 -10.487 -2.172 1.00 0.00 85 LEU A N 8
ATOM 12029 C CA . LEU A 1 85 ? 3.311 -10.464 -1.844 1.00 0.00 85 LEU A CA 8
ATOM 12030 C C . LEU A 1 85 ? 3.068 -11.210 -0.539 1.00 0.00 85 LEU A C 8
ATOM 12031 O O . LEU A 1 85 ? 3.951 -11.908 -0.049 1.00 0.00 85 LEU A O 8
ATOM 12047 N N . MET A 1 86 ? 1.869 -11.069 0.014 1.00 0.00 86 MET A N 8
ATOM 12048 C CA . MET A 1 86 ? 1.505 -11.776 1.239 1.00 0.00 86 MET A CA 8
ATOM 12049 C C . MET A 1 86 ? 1.475 -13.284 0.990 1.00 0.00 86 MET A C 8
ATOM 12050 O O . MET A 1 86 ? 1.654 -14.086 1.904 1.00 0.00 86 MET A O 8
ATOM 12064 N N . GLU A 1 87 ? 1.258 -13.652 -0.267 1.00 0.00 87 GLU A N 8
ATOM 12065 C CA . GLU A 1 87 ? 1.225 -15.050 -0.675 1.00 0.00 87 GLU A CA 8
ATOM 12066 C C . GLU A 1 87 ? 2.644 -15.596 -0.868 1.00 0.00 87 GLU A C 8
ATOM 12067 O O . GLU A 1 87 ? 2.859 -16.811 -0.892 1.00 0.00 87 GLU A O 8
ATOM 12079 N N . ASP A 1 88 ? 3.611 -14.694 -0.978 1.00 0.00 88 ASP A N 8
ATOM 12080 C CA . ASP A 1 88 ? 4.986 -15.082 -1.278 1.00 0.00 88 ASP A CA 8
ATOM 12081 C C . ASP A 1 88 ? 5.772 -15.313 0.006 1.00 0.00 88 ASP A C 8
ATOM 12082 O O . ASP A 1 88 ? 6.020 -14.382 0.770 1.00 0.00 88 ASP A O 8
ATOM 12091 N N . LYS A 1 89 ? 6.142 -16.559 0.249 1.00 0.00 89 LYS A N 8
ATOM 12092 C CA . LYS A 1 89 ? 6.918 -16.902 1.430 1.00 0.00 89 LYS A CA 8
ATOM 12093 C C . LYS A 1 89 ? 8.397 -16.617 1.206 1.00 0.00 89 LYS A C 8
ATOM 12094 O O . LYS A 1 89 ? 9.097 -17.388 0.545 1.00 0.00 89 LYS A O 8
ATOM 12113 N N . ALA A 1 90 ? 8.856 -15.496 1.745 1.00 0.00 90 ALA A N 8
ATOM 12114 C CA . ALA A 1 90 ? 10.253 -15.101 1.631 1.00 0.00 90 ALA A CA 8
ATOM 12115 C C . ALA A 1 90 ? 11.136 -15.946 2.541 1.00 0.00 90 ALA A C 8
ATOM 12116 O O . ALA A 1 90 ? 12.323 -16.133 2.272 1.00 0.00 90 ALA A O 8
ATOM 12123 N N . GLU A 1 91 ? 10.555 -16.456 3.618 1.00 0.00 91 GLU A N 8
ATOM 12124 C CA . GLU A 1 91 ? 11.286 -17.313 4.540 1.00 0.00 91 GLU A CA 8
ATOM 12125 C C . GLU A 1 91 ? 10.748 -18.734 4.493 1.00 0.00 91 GLU A C 8
ATOM 12126 O O . GLU A 1 91 ? 9.569 -18.953 4.211 1.00 0.00 91 GLU A O 8
ATOM 12138 N N . ALA A 1 92 ? 11.618 -19.690 4.777 1.00 0.00 92 ALA A N 8
ATOM 12139 C CA . ALA A 1 92 ? 11.226 -21.086 4.854 1.00 0.00 92 ALA A CA 8
ATOM 12140 C C . ALA A 1 92 ? 11.876 -21.739 6.068 1.00 0.00 92 ALA A C 8
ATOM 12141 O O . ALA A 1 92 ? 13.025 -22.184 6.003 1.00 0.00 92 ALA A O 8
ATOM 12148 N N . PRO A 1 93 ? 11.165 -21.762 7.206 1.00 0.00 93 PRO A N 8
ATOM 12149 C CA . PRO A 1 93 ? 11.678 -22.355 8.441 1.00 0.00 93 PRO A CA 8
ATOM 12150 C C . PRO A 1 93 ? 11.745 -23.876 8.366 1.00 0.00 93 PRO A C 8
ATOM 12151 O O . PRO A 1 93 ? 10.825 -24.527 7.875 1.00 0.00 93 PRO A O 8
ATOM 12162 N N . ASN A 1 94 ? 12.839 -24.437 8.858 1.00 0.00 94 ASN A N 8
ATOM 12163 C CA . ASN A 1 94 ? 13.028 -25.884 8.844 1.00 0.00 94 ASN A CA 8
ATOM 12164 C C . ASN A 1 94 ? 12.640 -26.485 10.189 1.00 0.00 94 ASN A C 8
ATOM 12165 O O . ASN A 1 94 ? 12.697 -27.699 10.384 1.00 0.00 94 ASN A O 8
ATOM 12176 N N . THR A 1 95 ? 12.243 -25.624 11.112 1.00 0.00 95 THR A N 8
ATOM 12177 C CA . THR A 1 95 ? 11.860 -26.052 12.446 1.00 0.00 95 THR A CA 8
ATOM 12178 C C . THR A 1 95 ? 10.387 -26.466 12.485 1.00 0.00 95 THR A C 8
ATOM 12179 O O . THR A 1 95 ? 9.914 -27.059 13.456 1.00 0.00 95 THR A O 8
ATOM 12190 N N . ILE A 1 96 ? 9.665 -26.167 11.415 1.00 0.00 96 ILE A N 8
ATOM 12191 C CA . ILE A 1 96 ? 8.246 -26.471 11.357 1.00 0.00 96 ILE A CA 8
ATOM 12192 C C . ILE A 1 96 ? 7.995 -27.801 10.649 1.00 0.00 96 ILE A C 8
ATOM 12193 O O . ILE A 1 96 ? 8.407 -28.004 9.506 1.00 0.00 96 ILE A O 8
ATOM 12209 N N . ALA A 1 97 ? 7.344 -28.714 11.352 1.00 0.00 97 ALA A N 8
ATOM 12210 C CA . ALA A 1 97 ? 6.927 -29.970 10.758 1.00 0.00 97 ALA A CA 8
ATOM 12211 C C . ALA A 1 97 ? 5.642 -29.754 9.973 1.00 0.00 97 ALA A C 8
ATOM 12212 O O . ALA A 1 97 ? 4.582 -29.512 10.555 1.00 0.00 97 ALA A O 8
ATOM 12219 N N . SER A 1 98 ? 5.749 -29.814 8.654 1.00 0.00 98 SER A N 8
ATOM 12220 C CA . SER A 1 98 ? 4.626 -29.529 7.776 1.00 0.00 98 SER A CA 8
ATOM 12221 C C . SER A 1 98 ? 3.524 -30.577 7.908 1.00 0.00 98 SER A C 8
ATOM 12222 O O . SER A 1 98 ? 2.345 -30.239 8.023 1.00 0.00 98 SER A O 8
ATOM 12230 N N . GLY A 1 99 ? 3.914 -31.842 7.912 1.00 0.00 99 GLY A N 8
ATOM 12231 C CA . GLY A 1 99 ? 2.943 -32.913 7.940 1.00 0.00 99 GLY A CA 8
ATOM 12232 C C . GLY A 1 99 ? 2.849 -33.606 6.602 1.00 0.00 99 GLY A C 8
ATOM 12233 O O . GLY A 1 99 ? 1.791 -33.633 5.972 1.00 0.00 99 GLY A O 8
ATOM 12237 N N . SER A 1 100 ? 3.970 -34.141 6.154 1.00 0.00 100 SER A N 8
ATOM 12238 C CA . SER A 1 100 ? 4.030 -34.840 4.885 1.00 0.00 100 SER A CA 8
ATOM 12239 C C . SER A 1 100 ? 4.826 -36.135 5.026 1.00 0.00 100 SER A C 8
ATOM 12240 O O . SER A 1 100 ? 5.897 -36.262 4.401 1.00 0.00 100 SER A O 8
ATOM 12249 N N . MET A 1 1 ? -16.329 30.959 5.208 1.00 0.00 1 MET A N 9
ATOM 12250 C CA . MET A 1 1 ? -15.914 31.296 3.830 1.00 0.00 1 MET A CA 9
ATOM 12251 C C . MET A 1 1 ? -16.946 30.775 2.842 1.00 0.00 1 MET A C 9
ATOM 12252 O O . MET A 1 1 ? -17.917 30.130 3.237 1.00 0.00 1 MET A O 9
ATOM 12268 N N . GLU A 1 2 ? -16.746 31.063 1.564 1.00 0.00 2 GLU A N 9
ATOM 12269 C CA . GLU A 1 2 ? -17.613 30.529 0.522 1.00 0.00 2 GLU A CA 9
ATOM 12270 C C . GLU A 1 2 ? -17.301 29.055 0.288 1.00 0.00 2 GLU A C 9
ATOM 12271 O O . GLU A 1 2 ? -18.196 28.249 0.025 1.00 0.00 2 GLU A O 9
ATOM 12283 N N . VAL A 1 3 ? -16.025 28.711 0.393 1.00 0.00 3 VAL A N 9
ATOM 12284 C CA . VAL A 1 3 ? -15.596 27.324 0.295 1.00 0.00 3 VAL A CA 9
ATOM 12285 C C . VAL A 1 3 ? -15.474 26.733 1.696 1.00 0.00 3 VAL A C 9
ATOM 12286 O O . VAL A 1 3 ? -14.939 27.377 2.602 1.00 0.00 3 VAL A O 9
ATOM 12299 N N . GLN A 1 4 ? -15.983 25.524 1.879 1.00 0.00 4 GLN A N 9
ATOM 12300 C CA . GLN A 1 4 ? -15.960 24.886 3.186 1.00 0.00 4 GLN A CA 9
ATOM 12301 C C . GLN A 1 4 ? -14.682 24.078 3.373 1.00 0.00 4 GLN A C 9
ATOM 12302 O O . GLN A 1 4 ? -14.197 23.435 2.442 1.00 0.00 4 GLN A O 9
ATOM 12316 N N . SER A 1 5 ? -14.141 24.121 4.579 1.00 0.00 5 SER A N 9
ATOM 12317 C CA . SER A 1 5 ? -12.908 23.419 4.890 1.00 0.00 5 SER A CA 9
ATOM 12318 C C . SER A 1 5 ? -13.198 22.085 5.573 1.00 0.00 5 SER A C 9
ATOM 12319 O O . SER A 1 5 ? -13.539 22.039 6.757 1.00 0.00 5 SER A O 9
ATOM 12327 N N . MET A 1 6 ? -13.085 21.003 4.814 1.00 0.00 6 MET A N 9
ATOM 12328 C CA . MET A 1 6 ? -13.302 19.663 5.347 1.00 0.00 6 MET A CA 9
ATOM 12329 C C . MET A 1 6 ? -11.972 18.937 5.504 1.00 0.00 6 MET A C 9
ATOM 12330 O O . MET A 1 6 ? -10.985 19.297 4.864 1.00 0.00 6 MET A O 9
ATOM 12344 N N . LEU A 1 7 ? -11.951 17.925 6.356 1.00 0.00 7 LEU A N 9
ATOM 12345 C CA . LEU A 1 7 ? -10.736 17.164 6.608 1.00 0.00 7 LEU A CA 9
ATOM 12346 C C . LEU A 1 7 ? -10.922 15.710 6.199 1.00 0.00 7 LEU A C 9
ATOM 12347 O O . LEU A 1 7 ? -12.041 15.190 6.212 1.00 0.00 7 LEU A O 9
ATOM 12363 N N . LEU A 1 8 ? -9.828 15.059 5.837 1.00 0.00 8 LEU A N 9
ATOM 12364 C CA . LEU A 1 8 ? -9.865 13.648 5.497 1.00 0.00 8 LEU A CA 9
ATOM 12365 C C . LEU A 1 8 ? -9.670 12.823 6.760 1.00 0.00 8 LEU A C 9
ATOM 12366 O O . LEU A 1 8 ? -8.682 12.993 7.478 1.00 0.00 8 LEU A O 9
ATOM 12382 N N . ASN A 1 9 ? -10.621 11.948 7.038 1.00 0.00 9 ASN A N 9
ATOM 12383 C CA . ASN A 1 9 ? -10.628 11.202 8.288 1.00 0.00 9 ASN A CA 9
ATOM 12384 C C . ASN A 1 9 ? -9.951 9.846 8.124 1.00 0.00 9 ASN A C 9
ATOM 12385 O O . ASN A 1 9 ? -9.654 9.419 7.005 1.00 0.00 9 ASN A O 9
ATOM 12396 N N . ASP A 1 10 ? -9.710 9.181 9.244 1.00 0.00 10 ASP A N 9
ATOM 12397 C CA . ASP A 1 10 ? -9.067 7.874 9.240 1.00 0.00 10 ASP A CA 9
ATOM 12398 C C . ASP A 1 10 ? -10.028 6.815 8.727 1.00 0.00 10 ASP A C 9
ATOM 12399 O O . ASP A 1 10 ? -10.881 6.324 9.468 1.00 0.00 10 ASP A O 9
ATOM 12408 N N . VAL A 1 11 ? -9.908 6.481 7.455 1.00 0.00 11 VAL A N 9
ATOM 12409 C CA . VAL A 1 11 ? -10.732 5.459 6.864 1.00 0.00 11 VAL A CA 9
ATOM 12410 C C . VAL A 1 11 ? -10.106 4.094 7.104 1.00 0.00 11 VAL A C 9
ATOM 12411 O O . VAL A 1 11 ? -9.027 3.781 6.590 1.00 0.00 11 VAL A O 9
ATOM 12424 N N . LYS A 1 12 ? -10.762 3.297 7.927 1.00 0.00 12 LYS A N 9
ATOM 12425 C CA . LYS A 1 12 ? -10.241 1.992 8.274 1.00 0.00 12 LYS A CA 9
ATOM 12426 C C . LYS A 1 12 ? -10.609 0.990 7.192 1.00 0.00 12 LYS A C 9
ATOM 12427 O O . LYS A 1 12 ? -11.619 1.154 6.503 1.00 0.00 12 LYS A O 9
ATOM 12446 N N . TRP A 1 13 ? -9.796 -0.039 7.037 1.00 0.00 13 TRP A N 9
ATOM 12447 C CA . TRP A 1 13 ? -10.047 -1.043 6.024 1.00 0.00 13 TRP A CA 9
ATOM 12448 C C . TRP A 1 13 ? -11.079 -2.044 6.508 1.00 0.00 13 TRP A C 9
ATOM 12449 O O . TRP A 1 13 ? -11.095 -2.415 7.683 1.00 0.00 13 TRP A O 9
ATOM 12470 N N . GLU A 1 14 ? -11.957 -2.458 5.605 1.00 0.00 14 GLU A N 9
ATOM 12471 C CA . GLU A 1 14 ? -12.928 -3.500 5.913 1.00 0.00 14 GLU A CA 9
ATOM 12472 C C . GLU A 1 14 ? -12.200 -4.822 6.081 1.00 0.00 14 GLU A C 9
ATOM 12473 O O . GLU A 1 14 ? -12.599 -5.678 6.869 1.00 0.00 14 GLU A O 9
ATOM 12485 N N . LYS A 1 15 ? -11.118 -4.965 5.332 1.00 0.00 15 LYS A N 9
ATOM 12486 C CA . LYS A 1 15 ? -10.278 -6.144 5.402 1.00 0.00 15 LYS A CA 9
ATOM 12487 C C . LYS A 1 15 ? -8.819 -5.717 5.484 1.00 0.00 15 LYS A C 9
ATOM 12488 O O . LYS A 1 15 ? -8.265 -5.192 4.515 1.00 0.00 15 LYS A O 9
ATOM 12507 N N . PRO A 1 16 ? -8.203 -5.902 6.660 1.00 0.00 16 PRO A N 9
ATOM 12508 C CA . PRO A 1 16 ? -6.802 -5.534 6.909 1.00 0.00 16 PRO A CA 9
ATOM 12509 C C . PRO A 1 16 ? -5.847 -6.080 5.850 1.00 0.00 16 PRO A C 9
ATOM 12510 O O . PRO A 1 16 ? -6.083 -7.142 5.270 1.00 0.00 16 PRO A O 9
ATOM 12521 N N . VAL A 1 17 ? -4.771 -5.346 5.599 1.00 0.00 17 VAL A N 9
ATOM 12522 C CA . VAL A 1 17 ? -3.805 -5.727 4.576 1.00 0.00 17 VAL A CA 9
ATOM 12523 C C . VAL A 1 17 ? -2.469 -6.095 5.207 1.00 0.00 17 VAL A C 9
ATOM 12524 O O . VAL A 1 17 ? -1.941 -5.348 6.030 1.00 0.00 17 VAL A O 9
ATOM 12537 N N . THR A 1 18 ? -1.939 -7.246 4.829 1.00 0.00 18 THR A N 9
ATOM 12538 C CA . THR A 1 18 ? -0.632 -7.677 5.290 1.00 0.00 18 THR A CA 9
ATOM 12539 C C . THR A 1 18 ? 0.427 -7.396 4.228 1.00 0.00 18 THR A C 9
ATOM 12540 O O . THR A 1 18 ? 0.609 -8.175 3.296 1.00 0.00 18 THR A O 9
ATOM 12551 N N . ILE A 1 19 ? 1.136 -6.288 4.370 1.00 0.00 19 ILE A N 9
ATOM 12552 C CA . ILE A 1 19 ? 2.101 -5.888 3.359 1.00 0.00 19 ILE A CA 9
ATOM 12553 C C . ILE A 1 19 ? 3.455 -6.514 3.658 1.00 0.00 19 ILE A C 9
ATOM 12554 O O . ILE A 1 19 ? 4.151 -6.132 4.601 1.00 0.00 19 ILE A O 9
ATOM 12570 N N . SER A 1 20 ? 3.805 -7.511 2.869 1.00 0.00 20 SER A N 9
ATOM 12571 C CA . SER A 1 20 ? 5.030 -8.247 3.080 1.00 0.00 20 SER A CA 9
ATOM 12572 C C . SER A 1 20 ? 6.211 -7.448 2.549 1.00 0.00 20 SER A C 9
ATOM 12573 O O . SER A 1 20 ? 6.341 -7.230 1.346 1.00 0.00 20 SER A O 9
ATOM 12581 N N . LEU A 1 21 ? 7.045 -6.973 3.455 1.00 0.00 21 LEU A N 9
ATOM 12582 C CA . LEU A 1 21 ? 8.241 -6.253 3.068 1.00 0.00 21 LEU A CA 9
ATOM 12583 C C . LEU A 1 21 ? 9.379 -7.235 2.844 1.00 0.00 21 LEU A C 9
ATOM 12584 O O . LEU A 1 21 ? 9.380 -8.327 3.420 1.00 0.00 21 LEU A O 9
ATOM 12600 N N . GLN A 1 22 ? 10.350 -6.846 2.022 1.00 0.00 22 GLN A N 9
ATOM 12601 C CA . GLN A 1 22 ? 11.489 -7.708 1.707 1.00 0.00 22 GLN A CA 9
ATOM 12602 C C . GLN A 1 22 ? 12.284 -8.045 2.971 1.00 0.00 22 GLN A C 9
ATOM 12603 O O . GLN A 1 22 ? 13.075 -8.990 2.995 1.00 0.00 22 GLN A O 9
ATOM 12617 N N . ASN A 1 23 ? 12.046 -7.271 4.023 1.00 0.00 23 ASN A N 9
ATOM 12618 C CA . ASN A 1 23 ? 12.675 -7.501 5.317 1.00 0.00 23 ASN A CA 9
ATOM 12619 C C . ASN A 1 23 ? 12.230 -8.845 5.897 1.00 0.00 23 ASN A C 9
ATOM 12620 O O . ASN A 1 23 ? 12.892 -9.406 6.769 1.00 0.00 23 ASN A O 9
ATOM 12631 N N . GLY A 1 24 ? 11.106 -9.353 5.406 1.00 0.00 24 GLY A N 9
ATOM 12632 C CA . GLY A 1 24 ? 10.640 -10.662 5.817 1.00 0.00 24 GLY A CA 9
ATOM 12633 C C . GLY A 1 24 ? 9.490 -10.605 6.805 1.00 0.00 24 GLY A C 9
ATOM 12634 O O . GLY A 1 24 ? 9.367 -11.480 7.664 1.00 0.00 24 GLY A O 9
ATOM 12638 N N . ALA A 1 25 ? 8.642 -9.593 6.685 1.00 0.00 25 ALA A N 9
ATOM 12639 C CA . ALA A 1 25 ? 7.502 -9.452 7.582 1.00 0.00 25 ALA A CA 9
ATOM 12640 C C . ALA A 1 25 ? 6.397 -8.618 6.943 1.00 0.00 25 ALA A C 9
ATOM 12641 O O . ALA A 1 25 ? 6.637 -7.488 6.513 1.00 0.00 25 ALA A O 9
ATOM 12648 N N . PRO A 1 26 ? 5.185 -9.181 6.825 1.00 0.00 26 PRO A N 9
ATOM 12649 C CA . PRO A 1 26 ? 4.009 -8.444 6.387 1.00 0.00 26 PRO A CA 9
ATOM 12650 C C . PRO A 1 26 ? 3.336 -7.703 7.539 1.00 0.00 26 PRO A C 9
ATOM 12651 O O . PRO A 1 26 ? 2.815 -8.322 8.471 1.00 0.00 26 PRO A O 9
ATOM 12662 N N . ARG A 1 27 ? 3.352 -6.381 7.480 1.00 0.00 27 ARG A N 9
ATOM 12663 C CA . ARG A 1 27 ? 2.690 -5.583 8.494 1.00 0.00 27 ARG A CA 9
ATOM 12664 C C . ARG A 1 27 ? 1.211 -5.449 8.162 1.00 0.00 27 ARG A C 9
ATOM 12665 O O . ARG A 1 27 ? 0.838 -5.289 7.001 1.00 0.00 27 ARG A O 9
ATOM 12686 N N . ILE A 1 28 ? 0.383 -5.526 9.186 1.00 0.00 28 ILE A N 9
ATOM 12687 C CA . ILE A 1 28 ? -1.055 -5.468 9.016 1.00 0.00 28 ILE A CA 9
ATOM 12688 C C . ILE A 1 28 ? -1.562 -4.050 9.243 1.00 0.00 28 ILE A C 9
ATOM 12689 O O . ILE A 1 28 ? -1.495 -3.535 10.358 1.00 0.00 28 ILE A O 9
ATOM 12705 N N . PHE A 1 29 ? -2.049 -3.418 8.186 1.00 0.00 29 PHE A N 9
ATOM 12706 C CA . PHE A 1 29 ? -2.613 -2.079 8.297 1.00 0.00 29 PHE A CA 9
ATOM 12707 C C . PHE A 1 29 ? -4.061 -2.150 8.763 1.00 0.00 29 PHE A C 9
ATOM 12708 O O . PHE A 1 29 ? -4.798 -3.074 8.403 1.00 0.00 29 PHE A O 9
ATOM 12725 N N . ASN A 1 30 ? -4.457 -1.184 9.575 1.00 0.00 30 ASN A N 9
ATOM 12726 C CA . ASN A 1 30 ? -5.816 -1.123 10.093 1.00 0.00 30 ASN A CA 9
ATOM 12727 C C . ASN A 1 30 ? -6.651 -0.177 9.249 1.00 0.00 30 ASN A C 9
ATOM 12728 O O . ASN A 1 30 ? -7.862 -0.351 9.100 1.00 0.00 30 ASN A O 9
ATOM 12739 N N . GLY A 1 31 ? -5.991 0.817 8.684 1.00 0.00 31 GLY A N 9
ATOM 12740 C CA . GLY A 1 31 ? -6.674 1.783 7.863 1.00 0.00 31 GLY A CA 9
ATOM 12741 C C . GLY A 1 31 ? -5.805 2.257 6.725 1.00 0.00 31 GLY A C 9
ATOM 12742 O O . GLY A 1 31 ? -4.583 2.090 6.762 1.00 0.00 31 GLY A O 9
ATOM 12746 N N . VAL A 1 32 ? -6.427 2.857 5.721 1.00 0.00 32 VAL A N 9
ATOM 12747 C CA . VAL A 1 32 ? -5.706 3.336 4.549 1.00 0.00 32 VAL A CA 9
ATOM 12748 C C . VAL A 1 32 ? -4.809 4.511 4.929 1.00 0.00 32 VAL A C 9
ATOM 12749 O O . VAL A 1 32 ? -3.830 4.816 4.247 1.00 0.00 32 VAL A O 9
ATOM 12762 N N . TYR A 1 33 ? -5.149 5.149 6.041 1.00 0.00 33 TYR A N 9
ATOM 12763 C CA . TYR A 1 33 ? -4.377 6.265 6.569 1.00 0.00 33 TYR A CA 9
ATOM 12764 C C . TYR A 1 33 ? -2.951 5.820 6.885 1.00 0.00 33 TYR A C 9
ATOM 12765 O O . TYR A 1 33 ? -1.987 6.510 6.553 1.00 0.00 33 TYR A O 9
ATOM 12783 N N . GLU A 1 34 ? -2.829 4.651 7.510 1.00 0.00 34 GLU A N 9
ATOM 12784 C CA . GLU A 1 34 ? -1.524 4.103 7.865 1.00 0.00 34 GLU A CA 9
ATOM 12785 C C . GLU A 1 34 ? -0.744 3.742 6.612 1.00 0.00 34 GLU A C 9
ATOM 12786 O O . GLU A 1 34 ? 0.453 4.008 6.513 1.00 0.00 34 GLU A O 9
ATOM 12798 N N . ALA A 1 35 ? -1.441 3.135 5.659 1.00 0.00 35 ALA A N 9
ATOM 12799 C CA . ALA A 1 35 ? -0.834 2.715 4.407 1.00 0.00 35 ALA A CA 9
ATOM 12800 C C . ALA A 1 35 ? -0.258 3.908 3.655 1.00 0.00 35 ALA A C 9
ATOM 12801 O O . ALA A 1 35 ? 0.906 3.895 3.256 1.00 0.00 35 ALA A O 9
ATOM 12808 N N . PHE A 1 36 ? -1.079 4.943 3.489 1.00 0.00 36 PHE A N 9
ATOM 12809 C CA . PHE A 1 36 ? -0.662 6.169 2.812 1.00 0.00 36 PHE A CA 9
ATOM 12810 C C . PHE A 1 36 ? 0.598 6.741 3.451 1.00 0.00 36 PHE A C 9
ATOM 12811 O O . PHE A 1 36 ? 1.558 7.089 2.762 1.00 0.00 36 PHE A O 9
ATOM 12828 N N . ASP A 1 37 ? 0.588 6.815 4.776 1.00 0.00 37 ASP A N 9
ATOM 12829 C CA . ASP A 1 37 ? 1.701 7.380 5.522 1.00 0.00 37 ASP A CA 9
ATOM 12830 C C . ASP A 1 37 ? 2.954 6.517 5.388 1.00 0.00 37 ASP A C 9
ATOM 12831 O O . ASP A 1 37 ? 4.042 7.029 5.133 1.00 0.00 37 ASP A O 9
ATOM 12840 N N . PHE A 1 38 ? 2.796 5.204 5.535 1.00 0.00 38 PHE A N 9
ATOM 12841 C CA . PHE A 1 38 ? 3.929 4.283 5.446 1.00 0.00 38 PHE A CA 9
ATOM 12842 C C . PHE A 1 38 ? 4.603 4.366 4.080 1.00 0.00 38 PHE A C 9
ATOM 12843 O O . PHE A 1 38 ? 5.832 4.336 3.982 1.00 0.00 38 PHE A O 9
ATOM 12860 N N . LEU A 1 39 ? 3.792 4.491 3.035 1.00 0.00 39 LEU A N 9
ATOM 12861 C CA . LEU A 1 39 ? 4.295 4.567 1.667 1.00 0.00 39 LEU A CA 9
ATOM 12862 C C . LEU A 1 39 ? 5.187 5.788 1.467 1.00 0.00 39 LEU A C 9
ATOM 12863 O O . LEU A 1 39 ? 6.018 5.815 0.558 1.00 0.00 39 LEU A O 9
ATOM 12879 N N . GLN A 1 40 ? 4.994 6.795 2.307 1.00 0.00 40 GLN A N 9
ATOM 12880 C CA . GLN A 1 40 ? 5.791 8.010 2.240 1.00 0.00 40 GLN A CA 9
ATOM 12881 C C . GLN A 1 40 ? 7.034 7.895 3.115 1.00 0.00 40 GLN A C 9
ATOM 12882 O O . GLN A 1 40 ? 8.051 8.536 2.848 1.00 0.00 40 GLN A O 9
ATOM 12896 N N . HIS A 1 41 ? 6.953 7.075 4.154 1.00 0.00 41 HIS A N 9
ATOM 12897 C CA . HIS A 1 41 ? 8.054 6.939 5.103 1.00 0.00 41 HIS A CA 9
ATOM 12898 C C . HIS A 1 41 ? 9.204 6.145 4.502 1.00 0.00 41 HIS A C 9
ATOM 12899 O O . HIS A 1 41 ? 10.302 6.675 4.329 1.00 0.00 41 HIS A O 9
ATOM 12914 N N . GLU A 1 42 ? 8.956 4.884 4.172 1.00 0.00 42 GLU A N 9
ATOM 12915 C CA . GLU A 1 42 ? 10.003 4.041 3.612 1.00 0.00 42 GLU A CA 9
ATOM 12916 C C . GLU A 1 42 ? 9.435 2.835 2.869 1.00 0.00 42 GLU A C 9
ATOM 12917 O O . GLU A 1 42 ? 9.387 1.722 3.394 1.00 0.00 42 GLU A O 9
ATOM 12929 N N . TRP A 1 43 ? 8.984 3.077 1.651 1.00 0.00 43 TRP A N 9
ATOM 12930 C CA . TRP A 1 43 ? 8.572 2.003 0.761 1.00 0.00 43 TRP A CA 9
ATOM 12931 C C . TRP A 1 43 ? 9.805 1.448 0.046 1.00 0.00 43 TRP A C 9
ATOM 12932 O O . TRP A 1 43 ? 10.392 2.115 -0.808 1.00 0.00 43 TRP A O 9
ATOM 12953 N N . PRO A 1 44 ? 10.228 0.226 0.411 1.00 0.00 44 PRO A N 9
ATOM 12954 C CA . PRO A 1 44 ? 11.495 -0.352 -0.039 1.00 0.00 44 PRO A CA 9
ATOM 12955 C C . PRO A 1 44 ? 11.391 -1.110 -1.361 1.00 0.00 44 PRO A C 9
ATOM 12956 O O . PRO A 1 44 ? 12.099 -2.094 -1.578 1.00 0.00 44 PRO A O 9
ATOM 12967 N N . ALA A 1 45 ? 10.528 -0.643 -2.248 1.00 0.00 45 ALA A N 9
ATOM 12968 C CA . ALA A 1 45 ? 10.377 -1.268 -3.551 1.00 0.00 45 ALA A CA 9
ATOM 12969 C C . ALA A 1 45 ? 10.459 -0.225 -4.656 1.00 0.00 45 ALA A C 9
ATOM 12970 O O . ALA A 1 45 ? 9.601 0.651 -4.765 1.00 0.00 45 ALA A O 9
ATOM 12977 N N . ARG A 1 46 ? 11.501 -0.314 -5.464 1.00 0.00 46 ARG A N 9
ATOM 12978 C CA . ARG A 1 46 ? 11.687 0.616 -6.562 1.00 0.00 46 ARG A CA 9
ATOM 12979 C C . ARG A 1 46 ? 10.772 0.251 -7.725 1.00 0.00 46 ARG A C 9
ATOM 12980 O O . ARG A 1 46 ? 10.722 -0.903 -8.147 1.00 0.00 46 ARG A O 9
ATOM 13001 N N . GLY A 1 47 ? 10.054 1.240 -8.235 1.00 0.00 47 GLY A N 9
ATOM 13002 C CA . GLY A 1 47 ? 9.102 0.991 -9.298 1.00 0.00 47 GLY A CA 9
ATOM 13003 C C . GLY A 1 47 ? 8.481 2.269 -9.816 1.00 0.00 47 GLY A C 9
ATOM 13004 O O . GLY A 1 47 ? 8.089 2.344 -10.981 1.00 0.00 47 GLY A O 9
ATOM 13008 N N . ASP A 1 48 ? 8.386 3.265 -8.935 1.00 0.00 48 ASP A N 9
ATOM 13009 C CA . ASP A 1 48 ? 7.902 4.604 -9.292 1.00 0.00 48 ASP A CA 9
ATOM 13010 C C . ASP A 1 48 ? 6.401 4.628 -9.548 1.00 0.00 48 ASP A C 9
ATOM 13011 O O . ASP A 1 48 ? 5.639 5.094 -8.706 1.00 0.00 48 ASP A O 9
ATOM 13020 N N . ARG A 1 49 ? 5.976 4.100 -10.689 1.00 0.00 49 ARG A N 9
ATOM 13021 C CA . ARG A 1 49 ? 4.592 4.250 -11.139 1.00 0.00 49 ARG A CA 9
ATOM 13022 C C . ARG A 1 49 ? 3.618 3.522 -10.215 1.00 0.00 49 ARG A C 9
ATOM 13023 O O . ARG A 1 49 ? 2.575 4.067 -9.855 1.00 0.00 49 ARG A O 9
ATOM 13044 N N . ALA A 1 50 ? 3.957 2.298 -9.825 1.00 0.00 50 ALA A N 9
ATOM 13045 C CA . ALA A 1 50 ? 3.121 1.541 -8.898 1.00 0.00 50 ALA A CA 9
ATOM 13046 C C . ALA A 1 50 ? 3.053 2.243 -7.542 1.00 0.00 50 ALA A C 9
ATOM 13047 O O . ALA A 1 50 ? 2.005 2.277 -6.899 1.00 0.00 50 ALA A O 9
ATOM 13054 N N . HIS A 1 51 ? 4.173 2.826 -7.131 1.00 0.00 51 HIS A N 9
ATOM 13055 C CA . HIS A 1 51 ? 4.231 3.584 -5.885 1.00 0.00 51 HIS A CA 9
ATOM 13056 C C . HIS A 1 51 ? 3.409 4.864 -6.013 1.00 0.00 51 HIS A C 9
ATOM 13057 O O . HIS A 1 51 ? 2.708 5.258 -5.083 1.00 0.00 51 HIS A O 9
ATOM 13072 N N . GLU A 1 52 ? 3.497 5.492 -7.179 1.00 0.00 52 GLU A N 9
ATOM 13073 C CA . GLU A 1 52 ? 2.740 6.701 -7.473 1.00 0.00 52 GLU A CA 9
ATOM 13074 C C . GLU A 1 52 ? 1.246 6.408 -7.403 1.00 0.00 52 GLU A C 9
ATOM 13075 O O . GLU A 1 52 ? 0.471 7.181 -6.831 1.00 0.00 52 GLU A O 9
ATOM 13087 N N . GLN A 1 53 ? 0.854 5.282 -7.993 1.00 0.00 53 GLN A N 9
ATOM 13088 C CA . GLN A 1 53 ? -0.532 4.834 -7.968 1.00 0.00 53 GLN A CA 9
ATOM 13089 C C . GLN A 1 53 ? -0.979 4.573 -6.536 1.00 0.00 53 GLN A C 9
ATOM 13090 O O . GLN A 1 53 ? -2.051 5.012 -6.125 1.00 0.00 53 GLN A O 9
ATOM 13104 N N . ALA A 1 54 ? -0.135 3.873 -5.782 1.00 0.00 54 ALA A N 9
ATOM 13105 C CA . ALA A 1 54 ? -0.440 3.515 -4.400 1.00 0.00 54 ALA A CA 9
ATOM 13106 C C . ALA A 1 54 ? -0.784 4.745 -3.564 1.00 0.00 54 ALA A C 9
ATOM 13107 O O . ALA A 1 54 ? -1.759 4.736 -2.814 1.00 0.00 54 ALA A O 9
ATOM 13114 N N . LEU A 1 55 ? 0.012 5.803 -3.705 1.00 0.00 55 LEU A N 9
ATOM 13115 C CA . LEU A 1 55 ? -0.237 7.047 -2.975 1.00 0.00 55 LEU A CA 9
ATOM 13116 C C . LEU A 1 55 ? -1.575 7.656 -3.375 1.00 0.00 55 LEU A C 9
ATOM 13117 O O . LEU A 1 55 ? -2.355 8.079 -2.521 1.00 0.00 55 LEU A O 9
ATOM 13133 N N . ARG A 1 56 ? -1.841 7.684 -4.676 1.00 0.00 56 ARG A N 9
ATOM 13134 C CA . ARG A 1 56 ? -3.097 8.220 -5.192 1.00 0.00 56 ARG A CA 9
ATOM 13135 C C . ARG A 1 56 ? -4.285 7.424 -4.655 1.00 0.00 56 ARG A C 9
ATOM 13136 O O . ARG A 1 56 ? -5.265 7.999 -4.181 1.00 0.00 56 ARG A O 9
ATOM 13157 N N . LEU A 1 57 ? -4.171 6.100 -4.708 1.00 0.00 57 LEU A N 9
ATOM 13158 C CA . LEU A 1 57 ? -5.222 5.208 -4.225 1.00 0.00 57 LEU A CA 9
ATOM 13159 C C . LEU A 1 57 ? -5.523 5.471 -2.755 1.00 0.00 57 LEU A C 9
ATOM 13160 O O . LEU A 1 57 ? -6.679 5.639 -2.363 1.00 0.00 57 LEU A O 9
ATOM 13176 N N . CYS A 1 58 ? -4.472 5.520 -1.951 1.00 0.00 58 CYS A N 9
ATOM 13177 C CA . CYS A 1 58 ? -4.618 5.693 -0.518 1.00 0.00 58 CYS A CA 9
ATOM 13178 C C . CYS A 1 58 ? -5.197 7.064 -0.178 1.00 0.00 58 CYS A C 9
ATOM 13179 O O . CYS A 1 58 ? -6.044 7.183 0.708 1.00 0.00 58 CYS A O 9
ATOM 13187 N N . ARG A 1 59 ? -4.757 8.096 -0.894 1.00 0.00 59 ARG A N 9
ATOM 13188 C CA . ARG A 1 59 ? -5.259 9.444 -0.653 1.00 0.00 59 ARG A CA 9
ATOM 13189 C C . ARG A 1 59 ? -6.723 9.545 -1.069 1.00 0.00 59 ARG A C 9
ATOM 13190 O O . ARG A 1 59 ? -7.531 10.164 -0.381 1.00 0.00 59 ARG A O 9
ATOM 13211 N N . ALA A 1 60 ? -7.062 8.916 -2.191 1.00 0.00 60 ALA A N 9
ATOM 13212 C CA . ALA A 1 60 ? -8.432 8.918 -2.686 1.00 0.00 60 ALA A CA 9
ATOM 13213 C C . ALA A 1 60 ? -9.351 8.167 -1.730 1.00 0.00 60 ALA A C 9
ATOM 13214 O O . ALA A 1 60 ? -10.526 8.499 -1.596 1.00 0.00 60 ALA A O 9
ATOM 13221 N N . SER A 1 61 ? -8.807 7.159 -1.065 1.00 0.00 61 SER A N 9
ATOM 13222 C CA . SER A 1 61 ? -9.553 6.420 -0.059 1.00 0.00 61 SER A CA 9
ATOM 13223 C C . SER A 1 61 ? -9.837 7.312 1.147 1.00 0.00 61 SER A C 9
ATOM 13224 O O . SER A 1 61 ? -10.919 7.261 1.728 1.00 0.00 61 SER A O 9
ATOM 13232 N N . LEU A 1 62 ? -8.863 8.149 1.502 1.00 0.00 62 LEU A N 9
ATOM 13233 C CA . LEU A 1 62 ? -9.031 9.115 2.584 1.00 0.00 62 LEU A CA 9
ATOM 13234 C C . LEU A 1 62 ? -10.089 10.146 2.204 1.00 0.00 62 LEU A C 9
ATOM 13235 O O . LEU A 1 62 ? -10.770 10.705 3.060 1.00 0.00 62 LEU A O 9
ATOM 13251 N N . MET A 1 63 ? -10.216 10.383 0.901 1.00 0.00 63 MET A N 9
ATOM 13252 C CA . MET A 1 63 ? -11.218 11.301 0.371 1.00 0.00 63 MET A CA 9
ATOM 13253 C C . MET A 1 63 ? -12.576 10.612 0.262 1.00 0.00 63 MET A C 9
ATOM 13254 O O . MET A 1 63 ? -13.550 11.206 -0.203 1.00 0.00 63 MET A O 9
ATOM 13268 N N . GLY A 1 64 ? -12.624 9.348 0.672 1.00 0.00 64 GLY A N 9
ATOM 13269 C CA . GLY A 1 64 ? -13.861 8.592 0.645 1.00 0.00 64 GLY A CA 9
ATOM 13270 C C . GLY A 1 64 ? -14.263 8.180 -0.758 1.00 0.00 64 GLY A C 9
ATOM 13271 O O . GLY A 1 64 ? -15.392 7.746 -0.982 1.00 0.00 64 GLY A O 9
ATOM 13275 N N . ASP A 1 65 ? -13.334 8.299 -1.696 1.00 0.00 65 ASP A N 9
ATOM 13276 C CA . ASP A 1 65 ? -13.622 8.018 -3.097 1.00 0.00 65 ASP A CA 9
ATOM 13277 C C . ASP A 1 65 ? -13.451 6.530 -3.388 1.00 0.00 65 ASP A C 9
ATOM 13278 O O . ASP A 1 65 ? -14.276 5.915 -4.066 1.00 0.00 65 ASP A O 9
ATOM 13287 N N . VAL A 1 66 ? -12.377 5.959 -2.865 1.00 0.00 66 VAL A N 9
ATOM 13288 C CA . VAL A 1 66 ? -12.108 4.537 -3.024 1.00 0.00 66 VAL A CA 9
ATOM 13289 C C . VAL A 1 66 ? -12.510 3.783 -1.758 1.00 0.00 66 VAL A C 9
ATOM 13290 O O . VAL A 1 66 ? -11.944 3.997 -0.687 1.00 0.00 66 VAL A O 9
ATOM 13303 N N . ALA A 1 67 ? -13.498 2.910 -1.886 1.00 0.00 67 ALA A N 9
ATOM 13304 C CA . ALA A 1 67 ? -14.044 2.203 -0.740 1.00 0.00 67 ALA A CA 9
ATOM 13305 C C . ALA A 1 67 ? -13.315 0.893 -0.456 1.00 0.00 67 ALA A C 9
ATOM 13306 O O . ALA A 1 67 ? -13.664 -0.152 -0.999 1.00 0.00 67 ALA A O 9
ATOM 13313 N N . GLY A 1 68 ? -12.276 0.977 0.364 1.00 0.00 68 GLY A N 9
ATOM 13314 C CA . GLY A 1 68 ? -11.671 -0.206 0.954 1.00 0.00 68 GLY A CA 9
ATOM 13315 C C . GLY A 1 68 ? -11.035 -1.172 -0.035 1.00 0.00 68 GLY A C 9
ATOM 13316 O O . GLY A 1 68 ? -9.860 -1.030 -0.382 1.00 0.00 68 GLY A O 9
ATOM 13320 N N . GLU A 1 69 ? -11.810 -2.159 -0.479 1.00 0.00 69 GLU A N 9
ATOM 13321 C CA . GLU A 1 69 ? -11.270 -3.298 -1.220 1.00 0.00 69 GLU A CA 9
ATOM 13322 C C . GLU A 1 69 ? -10.733 -2.917 -2.593 1.00 0.00 69 GLU A C 9
ATOM 13323 O O . GLU A 1 69 ? -9.820 -3.571 -3.099 1.00 0.00 69 GLU A O 9
ATOM 13335 N N . ILE A 1 70 ? -11.290 -1.877 -3.198 1.00 0.00 70 ILE A N 9
ATOM 13336 C CA . ILE A 1 70 ? -10.765 -1.386 -4.468 1.00 0.00 70 ILE A CA 9
ATOM 13337 C C . ILE A 1 70 ? -9.294 -1.005 -4.304 1.00 0.00 70 ILE A C 9
ATOM 13338 O O . ILE A 1 70 ? -8.434 -1.434 -5.078 1.00 0.00 70 ILE A O 9
ATOM 13354 N N . ALA A 1 71 ? -9.011 -0.232 -3.261 1.00 0.00 71 ALA A N 9
ATOM 13355 C CA . ALA A 1 71 ? -7.645 0.166 -2.948 1.00 0.00 71 ALA A CA 9
ATOM 13356 C C . ALA A 1 71 ? -6.838 -1.033 -2.476 1.00 0.00 71 ALA A C 9
ATOM 13357 O O . ALA A 1 71 ? -5.663 -1.162 -2.797 1.00 0.00 71 ALA A O 9
ATOM 13364 N N . ARG A 1 72 ? -7.490 -1.914 -1.725 1.00 0.00 72 ARG A N 9
ATOM 13365 C CA . ARG A 1 72 ? -6.840 -3.107 -1.192 1.00 0.00 72 ARG A CA 9
ATOM 13366 C C . ARG A 1 72 ? -6.249 -3.952 -2.315 1.00 0.00 72 ARG A C 9
ATOM 13367 O O . ARG A 1 72 ? -5.062 -4.268 -2.309 1.00 0.00 72 ARG A O 9
ATOM 13388 N N . THR A 1 73 ? -7.085 -4.296 -3.283 1.00 0.00 73 THR A N 9
ATOM 13389 C CA . THR A 1 73 ? -6.675 -5.153 -4.383 1.00 0.00 73 THR A CA 9
ATOM 13390 C C . THR A 1 73 ? -5.581 -4.491 -5.224 1.00 0.00 73 THR A C 9
ATOM 13391 O O . THR A 1 73 ? -4.625 -5.144 -5.648 1.00 0.00 73 THR A O 9
ATOM 13402 N N . ALA A 1 74 ? -5.715 -3.189 -5.446 1.00 0.00 74 ALA A N 9
ATOM 13403 C CA . ALA A 1 74 ? -4.724 -2.451 -6.217 1.00 0.00 74 ALA A CA 9
ATOM 13404 C C . ALA A 1 74 ? -3.409 -2.333 -5.449 1.00 0.00 74 ALA A C 9
ATOM 13405 O O . ALA A 1 74 ? -2.329 -2.353 -6.041 1.00 0.00 74 ALA A O 9
ATOM 13412 N N . PHE A 1 75 ? -3.511 -2.233 -4.129 1.00 0.00 75 PHE A N 9
ATOM 13413 C CA . PHE A 1 75 ? -2.343 -2.152 -3.264 1.00 0.00 75 PHE A CA 9
ATOM 13414 C C . PHE A 1 75 ? -1.568 -3.466 -3.300 1.00 0.00 75 PHE A C 9
ATOM 13415 O O . PHE A 1 75 ? -0.337 -3.472 -3.285 1.00 0.00 75 PHE A O 9
ATOM 13432 N N . VAL A 1 76 ? -2.295 -4.576 -3.363 1.00 0.00 76 VAL A N 9
ATOM 13433 C CA . VAL A 1 76 ? -1.676 -5.894 -3.465 1.00 0.00 76 VAL A CA 9
ATOM 13434 C C . VAL A 1 76 ? -0.886 -6.010 -4.767 1.00 0.00 76 VAL A C 9
ATOM 13435 O O . VAL A 1 76 ? 0.227 -6.535 -4.786 1.00 0.00 76 VAL A O 9
ATOM 13448 N N . ALA A 1 77 ? -1.457 -5.486 -5.849 1.00 0.00 77 ALA A N 9
ATOM 13449 C CA . ALA A 1 77 ? -0.792 -5.491 -7.147 1.00 0.00 77 ALA A CA 9
ATOM 13450 C C . ALA A 1 77 ? 0.492 -4.668 -7.102 1.00 0.00 77 ALA A C 9
ATOM 13451 O O . ALA A 1 77 ? 1.497 -5.025 -7.721 1.00 0.00 77 ALA A O 9
ATOM 13458 N N . ALA A 1 78 ? 0.454 -3.571 -6.356 1.00 0.00 78 ALA A N 9
ATOM 13459 C CA . ALA A 1 78 ? 1.630 -2.729 -6.170 1.00 0.00 78 ALA A CA 9
ATOM 13460 C C . ALA A 1 78 ? 2.654 -3.434 -5.287 1.00 0.00 78 ALA A C 9
ATOM 13461 O O . ALA A 1 78 ? 3.857 -3.355 -5.528 1.00 0.00 78 ALA A O 9
ATOM 13468 N N . SER A 1 79 ? 2.163 -4.147 -4.281 1.00 0.00 79 SER A N 9
ATOM 13469 C CA . SER A 1 79 ? 3.023 -4.896 -3.373 1.00 0.00 79 SER A CA 9
ATOM 13470 C C . SER A 1 79 ? 3.725 -6.037 -4.110 1.00 0.00 79 SER A C 9
ATOM 13471 O O . SER A 1 79 ? 4.768 -6.527 -3.673 1.00 0.00 79 SER A O 9
ATOM 13479 N N . ARG A 1 80 ? 3.161 -6.447 -5.244 1.00 0.00 80 ARG A N 9
ATOM 13480 C CA . ARG A 1 80 ? 3.752 -7.509 -6.045 1.00 0.00 80 ARG A CA 9
ATOM 13481 C C . ARG A 1 80 ? 5.070 -7.045 -6.656 1.00 0.00 80 ARG A C 9
ATOM 13482 O O . ARG A 1 80 ? 5.928 -7.859 -6.999 1.00 0.00 80 ARG A O 9
ATOM 13503 N N . GLN A 1 81 ? 5.234 -5.730 -6.776 1.00 0.00 81 GLN A N 9
ATOM 13504 C CA . GLN A 1 81 ? 6.454 -5.165 -7.339 1.00 0.00 81 GLN A CA 9
ATOM 13505 C C . GLN A 1 81 ? 7.602 -5.336 -6.348 1.00 0.00 81 GLN A C 9
ATOM 13506 O O . GLN A 1 81 ? 8.767 -5.411 -6.731 1.00 0.00 81 GLN A O 9
ATOM 13520 N N . ALA A 1 82 ? 7.252 -5.428 -5.067 1.00 0.00 82 ALA A N 9
ATOM 13521 C CA . ALA A 1 82 ? 8.228 -5.691 -4.015 1.00 0.00 82 ALA A CA 9
ATOM 13522 C C . ALA A 1 82 ? 8.590 -7.172 -3.992 1.00 0.00 82 ALA A C 9
ATOM 13523 O O . ALA A 1 82 ? 9.497 -7.593 -3.275 1.00 0.00 82 ALA A O 9
ATOM 13530 N N . HIS A 1 83 ? 7.850 -7.952 -4.783 1.00 0.00 83 HIS A N 9
ATOM 13531 C CA . HIS A 1 83 ? 8.079 -9.391 -4.939 1.00 0.00 83 HIS A CA 9
ATOM 13532 C C . HIS A 1 83 ? 7.788 -10.136 -3.644 1.00 0.00 83 HIS A C 9
ATOM 13533 O O . HIS A 1 83 ? 8.231 -11.268 -3.450 1.00 0.00 83 HIS A O 9
ATOM 13548 N N . CYS A 1 84 ? 7.014 -9.504 -2.776 1.00 0.00 84 CYS A N 9
ATOM 13549 C CA . CYS A 1 84 ? 6.653 -10.087 -1.499 1.00 0.00 84 CYS A CA 9
ATOM 13550 C C . CYS A 1 84 ? 5.168 -9.865 -1.245 1.00 0.00 84 CYS A C 9
ATOM 13551 O O . CYS A 1 84 ? 4.763 -8.870 -0.648 1.00 0.00 84 CYS A O 9
ATOM 13559 N N . LEU A 1 85 ? 4.356 -10.773 -1.758 1.00 0.00 85 LEU A N 9
ATOM 13560 C CA . LEU A 1 85 ? 2.913 -10.697 -1.576 1.00 0.00 85 LEU A CA 9
ATOM 13561 C C . LEU A 1 85 ? 2.521 -11.181 -0.187 1.00 0.00 85 LEU A C 9
ATOM 13562 O O . LEU A 1 85 ? 3.338 -11.775 0.525 1.00 0.00 85 LEU A O 9
ATOM 13578 N N . MET A 1 86 ? 1.274 -10.904 0.191 1.00 0.00 86 MET A N 9
ATOM 13579 C CA . MET A 1 86 ? 0.703 -11.407 1.438 1.00 0.00 86 MET A CA 9
ATOM 13580 C C . MET A 1 86 ? 0.973 -12.898 1.594 1.00 0.00 86 MET A C 9
ATOM 13581 O O . MET A 1 86 ? 0.798 -13.672 0.652 1.00 0.00 86 MET A O 9
ATOM 13595 N N . GLU A 1 87 ? 1.408 -13.288 2.782 1.00 0.00 87 GLU A N 9
ATOM 13596 C CA . GLU A 1 87 ? 1.740 -14.675 3.060 1.00 0.00 87 GLU A CA 9
ATOM 13597 C C . GLU A 1 87 ? 0.483 -15.534 3.034 1.00 0.00 87 GLU A C 9
ATOM 13598 O O . GLU A 1 87 ? 0.432 -16.560 2.352 1.00 0.00 87 GLU A O 9
ATOM 13610 N N . ASP A 1 88 ? -0.530 -15.086 3.772 1.00 0.00 88 ASP A N 9
ATOM 13611 C CA . ASP A 1 88 ? -1.826 -15.770 3.857 1.00 0.00 88 ASP A CA 9
ATOM 13612 C C . ASP A 1 88 ? -1.657 -17.226 4.278 1.00 0.00 88 ASP A C 9
ATOM 13613 O O . ASP A 1 88 ? -2.446 -18.089 3.886 1.00 0.00 88 ASP A O 9
ATOM 13622 N N . LYS A 1 89 ? -0.642 -17.467 5.113 1.00 0.00 89 LYS A N 9
ATOM 13623 C CA . LYS A 1 89 ? -0.297 -18.806 5.593 1.00 0.00 89 LYS A CA 9
ATOM 13624 C C . LYS A 1 89 ? 0.236 -19.674 4.459 1.00 0.00 89 LYS A C 9
ATOM 13625 O O . LYS A 1 89 ? -0.524 -20.194 3.638 1.00 0.00 89 LYS A O 9
ATOM 13644 N N . ALA A 1 90 ? 1.552 -19.810 4.414 1.00 0.00 90 ALA A N 9
ATOM 13645 C CA . ALA A 1 90 ? 2.211 -20.623 3.406 1.00 0.00 90 ALA A CA 9
ATOM 13646 C C . ALA A 1 90 ? 3.410 -21.335 4.016 1.00 0.00 90 ALA A C 9
ATOM 13647 O O . ALA A 1 90 ? 4.082 -20.790 4.895 1.00 0.00 90 ALA A O 9
ATOM 13654 N N . GLU A 1 91 ? 3.664 -22.550 3.565 1.00 0.00 91 GLU A N 9
ATOM 13655 C CA . GLU A 1 91 ? 4.768 -23.343 4.085 1.00 0.00 91 GLU A CA 9
ATOM 13656 C C . GLU A 1 91 ? 6.057 -23.030 3.339 1.00 0.00 91 GLU A C 9
ATOM 13657 O O . GLU A 1 91 ? 6.077 -22.961 2.109 1.00 0.00 91 GLU A O 9
ATOM 13669 N N . ALA A 1 92 ? 7.133 -22.839 4.086 1.00 0.00 92 ALA A N 9
ATOM 13670 C CA . ALA A 1 92 ? 8.426 -22.554 3.492 1.00 0.00 92 ALA A CA 9
ATOM 13671 C C . ALA A 1 92 ? 9.529 -23.333 4.196 1.00 0.00 92 ALA A C 9
ATOM 13672 O O . ALA A 1 92 ? 9.885 -23.031 5.335 1.00 0.00 92 ALA A O 9
ATOM 13679 N N . PRO A 1 93 ? 10.091 -24.351 3.522 1.00 0.00 93 PRO A N 9
ATOM 13680 C CA . PRO A 1 93 ? 11.193 -25.154 4.067 1.00 0.00 93 PRO A CA 9
ATOM 13681 C C . PRO A 1 93 ? 12.513 -24.385 4.067 1.00 0.00 93 PRO A C 9
ATOM 13682 O O . PRO A 1 93 ? 13.567 -24.926 4.390 1.00 0.00 93 PRO A O 9
ATOM 13693 N N . ASN A 1 94 ? 12.440 -23.122 3.678 1.00 0.00 94 ASN A N 9
ATOM 13694 C CA . ASN A 1 94 ? 13.599 -22.242 3.697 1.00 0.00 94 ASN A CA 9
ATOM 13695 C C . ASN A 1 94 ? 13.713 -21.559 5.054 1.00 0.00 94 ASN A C 9
ATOM 13696 O O . ASN A 1 94 ? 14.804 -21.205 5.496 1.00 0.00 94 ASN A O 9
ATOM 13707 N N . THR A 1 95 ? 12.574 -21.388 5.712 1.00 0.00 95 THR A N 9
ATOM 13708 C CA . THR A 1 95 ? 12.531 -20.725 7.003 1.00 0.00 95 THR A CA 9
ATOM 13709 C C . THR A 1 95 ? 13.016 -21.659 8.108 1.00 0.00 95 THR A C 9
ATOM 13710 O O . THR A 1 95 ? 13.739 -21.249 9.016 1.00 0.00 95 THR A O 9
ATOM 13721 N N . ILE A 1 96 ? 12.617 -22.918 8.018 1.00 0.00 96 ILE A N 9
ATOM 13722 C CA . ILE A 1 96 ? 12.985 -23.912 9.013 1.00 0.00 96 ILE A CA 9
ATOM 13723 C C . ILE A 1 96 ? 13.913 -24.953 8.399 1.00 0.00 96 ILE A C 9
ATOM 13724 O O . ILE A 1 96 ? 13.537 -25.646 7.451 1.00 0.00 96 ILE A O 9
ATOM 13740 N N . ALA A 1 97 ? 15.122 -25.047 8.937 1.00 0.00 97 ALA A N 9
ATOM 13741 C CA . ALA A 1 97 ? 16.107 -26.004 8.453 1.00 0.00 97 ALA A CA 9
ATOM 13742 C C . ALA A 1 97 ? 15.581 -27.429 8.571 1.00 0.00 97 ALA A C 9
ATOM 13743 O O . ALA A 1 97 ? 15.055 -27.822 9.613 1.00 0.00 97 ALA A O 9
ATOM 13750 N N . SER A 1 98 ? 15.710 -28.189 7.497 1.00 0.00 98 SER A N 9
ATOM 13751 C CA . SER A 1 98 ? 15.205 -29.550 7.459 1.00 0.00 98 SER A CA 9
ATOM 13752 C C . SER A 1 98 ? 16.295 -30.517 7.003 1.00 0.00 98 SER A C 9
ATOM 13753 O O . SER A 1 98 ? 16.604 -30.605 5.811 1.00 0.00 98 SER A O 9
ATOM 13761 N N . GLY A 1 99 ? 16.892 -31.221 7.955 1.00 0.00 99 GLY A N 9
ATOM 13762 C CA . GLY A 1 99 ? 17.927 -32.180 7.630 1.00 0.00 99 GLY A CA 9
ATOM 13763 C C . GLY A 1 99 ? 17.352 -33.533 7.279 1.00 0.00 99 GLY A C 9
ATOM 13764 O O . GLY A 1 99 ? 17.014 -34.320 8.164 1.00 0.00 99 GLY A O 9
ATOM 13768 N N . SER A 1 100 ? 17.222 -33.796 5.989 1.00 0.00 100 SER A N 9
ATOM 13769 C CA . SER A 1 100 ? 16.682 -35.059 5.519 1.00 0.00 100 SER A CA 9
ATOM 13770 C C . SER A 1 100 ? 17.724 -35.797 4.683 1.00 0.00 100 SER A C 9
ATOM 13771 O O . SER A 1 100 ? 18.416 -36.675 5.236 1.00 0.00 100 SER A O 9
ATOM 13780 N N . MET A 1 1 ? -0.629 23.786 8.803 1.00 0.00 1 MET A N 10
ATOM 13781 C CA . MET A 1 1 ? 0.071 22.486 8.938 1.00 0.00 1 MET A CA 10
ATOM 13782 C C . MET A 1 1 ? 0.371 22.171 10.402 1.00 0.00 1 MET A C 10
ATOM 13783 O O . MET A 1 1 ? 0.716 21.040 10.739 1.00 0.00 1 MET A O 10
ATOM 13799 N N . GLU A 1 2 ? 0.227 23.165 11.273 1.00 0.00 2 GLU A N 10
ATOM 13800 C CA . GLU A 1 2 ? 0.530 22.988 12.689 1.00 0.00 2 GLU A CA 10
ATOM 13801 C C . GLU A 1 2 ? -0.709 22.518 13.439 1.00 0.00 2 GLU A C 10
ATOM 13802 O O . GLU A 1 2 ? -0.669 21.530 14.170 1.00 0.00 2 GLU A O 10
ATOM 13814 N N . VAL A 1 3 ? -1.808 23.231 13.245 1.00 0.00 3 VAL A N 10
ATOM 13815 C CA . VAL A 1 3 ? -3.059 22.896 13.907 1.00 0.00 3 VAL A CA 10
ATOM 13816 C C . VAL A 1 3 ? -3.802 21.822 13.122 1.00 0.00 3 VAL A C 10
ATOM 13817 O O . VAL A 1 3 ? -4.063 21.980 11.929 1.00 0.00 3 VAL A O 10
ATOM 13830 N N . GLN A 1 4 ? -4.124 20.731 13.789 1.00 0.00 4 GLN A N 10
ATOM 13831 C CA . GLN A 1 4 ? -4.829 19.634 13.145 1.00 0.00 4 GLN A CA 10
ATOM 13832 C C . GLN A 1 4 ? -6.334 19.799 13.314 1.00 0.00 4 GLN A C 10
ATOM 13833 O O . GLN A 1 4 ? -6.797 20.445 14.256 1.00 0.00 4 GLN A O 10
ATOM 13847 N N . SER A 1 5 ? -7.093 19.230 12.391 1.00 0.00 5 SER A N 10
ATOM 13848 C CA . SER A 1 5 ? -8.542 19.308 12.448 1.00 0.00 5 SER A CA 10
ATOM 13849 C C . SER A 1 5 ? -9.101 18.256 13.403 1.00 0.00 5 SER A C 10
ATOM 13850 O O . SER A 1 5 ? -8.505 17.193 13.593 1.00 0.00 5 SER A O 10
ATOM 13858 N N . MET A 1 6 ? -10.235 18.570 14.017 1.00 0.00 6 MET A N 10
ATOM 13859 C CA . MET A 1 6 ? -10.896 17.653 14.936 1.00 0.00 6 MET A CA 10
ATOM 13860 C C . MET A 1 6 ? -11.422 16.439 14.182 1.00 0.00 6 MET A C 10
ATOM 13861 O O . MET A 1 6 ? -11.418 15.323 14.696 1.00 0.00 6 MET A O 10
ATOM 13875 N N . LEU A 1 7 ? -11.868 16.669 12.954 1.00 0.00 7 LEU A N 10
ATOM 13876 C CA . LEU A 1 7 ? -12.372 15.597 12.108 1.00 0.00 7 LEU A CA 10
ATOM 13877 C C . LEU A 1 7 ? -11.215 14.850 11.460 1.00 0.00 7 LEU A C 10
ATOM 13878 O O . LEU A 1 7 ? -10.514 15.393 10.605 1.00 0.00 7 LEU A O 10
ATOM 13894 N N . LEU A 1 8 ? -11.007 13.615 11.885 1.00 0.00 8 LEU A N 10
ATOM 13895 C CA . LEU A 1 8 ? -9.938 12.794 11.342 1.00 0.00 8 LEU A CA 10
ATOM 13896 C C . LEU A 1 8 ? -10.473 11.894 10.237 1.00 0.00 8 LEU A C 10
ATOM 13897 O O . LEU A 1 8 ? -11.544 11.298 10.372 1.00 0.00 8 LEU A O 10
ATOM 13913 N N . ASN A 1 9 ? -9.733 11.804 9.143 1.00 0.00 9 ASN A N 10
ATOM 13914 C CA . ASN A 1 9 ? -10.119 10.947 8.028 1.00 0.00 9 ASN A CA 10
ATOM 13915 C C . ASN A 1 9 ? -9.466 9.576 8.144 1.00 0.00 9 ASN A C 10
ATOM 13916 O O . ASN A 1 9 ? -8.932 9.043 7.169 1.00 0.00 9 ASN A O 10
ATOM 13927 N N . ASP A 1 10 ? -9.503 9.005 9.341 1.00 0.00 10 ASP A N 10
ATOM 13928 C CA . ASP A 1 10 ? -9.062 7.632 9.529 1.00 0.00 10 ASP A CA 10
ATOM 13929 C C . ASP A 1 10 ? -10.024 6.705 8.817 1.00 0.00 10 ASP A C 10
ATOM 13930 O O . ASP A 1 10 ? -11.060 6.323 9.361 1.00 0.00 10 ASP A O 10
ATOM 13939 N N . VAL A 1 11 ? -9.711 6.396 7.575 1.00 0.00 11 VAL A N 10
ATOM 13940 C CA . VAL A 1 11 ? -10.556 5.543 6.772 1.00 0.00 11 VAL A CA 10
ATOM 13941 C C . VAL A 1 11 ? -10.129 4.099 6.956 1.00 0.00 11 VAL A C 10
ATOM 13942 O O . VAL A 1 11 ? -9.071 3.690 6.473 1.00 0.00 11 VAL A O 10
ATOM 13955 N N . LYS A 1 12 ? -10.929 3.352 7.699 1.00 0.00 12 LYS A N 10
ATOM 13956 C CA . LYS A 1 12 ? -10.618 1.966 8.005 1.00 0.00 12 LYS A CA 10
ATOM 13957 C C . LYS A 1 12 ? -10.616 1.116 6.743 1.00 0.00 12 LYS A C 10
ATOM 13958 O O . LYS A 1 12 ? -11.414 1.334 5.829 1.00 0.00 12 LYS A O 10
ATOM 13977 N N . TRP A 1 13 ? -9.721 0.147 6.701 1.00 0.00 13 TRP A N 10
ATOM 13978 C CA . TRP A 1 13 ? -9.719 -0.828 5.638 1.00 0.00 13 TRP A CA 10
ATOM 13979 C C . TRP A 1 13 ? -10.657 -1.959 6.020 1.00 0.00 13 TRP A C 10
ATOM 13980 O O . TRP A 1 13 ? -10.442 -2.636 7.027 1.00 0.00 13 TRP A O 10
ATOM 14001 N N . GLU A 1 14 ? -11.706 -2.143 5.229 1.00 0.00 14 GLU A N 10
ATOM 14002 C CA . GLU A 1 14 ? -12.736 -3.125 5.545 1.00 0.00 14 GLU A CA 10
ATOM 14003 C C . GLU A 1 14 ? -12.152 -4.533 5.620 1.00 0.00 14 GLU A C 10
ATOM 14004 O O . GLU A 1 14 ? -12.593 -5.358 6.420 1.00 0.00 14 GLU A O 10
ATOM 14016 N N . LYS A 1 15 ? -11.152 -4.798 4.795 1.00 0.00 15 LYS A N 10
ATOM 14017 C CA . LYS A 1 15 ? -10.361 -6.006 4.939 1.00 0.00 15 LYS A CA 10
ATOM 14018 C C . LYS A 1 15 ? -8.892 -5.618 5.046 1.00 0.00 15 LYS A C 10
ATOM 14019 O O . LYS A 1 15 ? -8.254 -5.310 4.037 1.00 0.00 15 LYS A O 10
ATOM 14038 N N . PRO A 1 16 ? -8.363 -5.599 6.283 1.00 0.00 16 PRO A N 10
ATOM 14039 C CA . PRO A 1 16 ? -7.001 -5.131 6.584 1.00 0.00 16 PRO A CA 10
ATOM 14040 C C . PRO A 1 16 ? -5.940 -5.695 5.645 1.00 0.00 16 PRO A C 10
ATOM 14041 O O . PRO A 1 16 ? -5.982 -6.870 5.266 1.00 0.00 16 PRO A O 10
ATOM 14052 N N . VAL A 1 17 ? -4.988 -4.851 5.278 1.00 0.00 17 VAL A N 10
ATOM 14053 C CA . VAL A 1 17 ? -3.931 -5.243 4.360 1.00 0.00 17 VAL A CA 10
ATOM 14054 C C . VAL A 1 17 ? -2.648 -5.554 5.119 1.00 0.00 17 VAL A C 10
ATOM 14055 O O . VAL A 1 17 ? -2.172 -4.747 5.917 1.00 0.00 17 VAL A O 10
ATOM 14068 N N . THR A 1 18 ? -2.111 -6.737 4.878 1.00 0.00 18 THR A N 10
ATOM 14069 C CA . THR A 1 18 ? -0.864 -7.158 5.485 1.00 0.00 18 THR A CA 10
ATOM 14070 C C . THR A 1 18 ? 0.263 -7.065 4.463 1.00 0.00 18 THR A C 10
ATOM 14071 O O . THR A 1 18 ? 0.230 -7.732 3.431 1.00 0.00 18 THR A O 10
ATOM 14082 N N . ILE A 1 19 ? 1.243 -6.219 4.738 1.00 0.00 19 ILE A N 10
ATOM 14083 C CA . ILE A 1 19 ? 2.340 -6.011 3.807 1.00 0.00 19 ILE A CA 10
ATOM 14084 C C . ILE A 1 19 ? 3.617 -6.652 4.352 1.00 0.00 19 ILE A C 10
ATOM 14085 O O . ILE A 1 19 ? 3.800 -6.751 5.567 1.00 0.00 19 ILE A O 10
ATOM 14101 N N . SER A 1 20 ? 4.482 -7.107 3.455 1.00 0.00 20 SER A N 10
ATOM 14102 C CA . SER A 1 20 ? 5.706 -7.784 3.855 1.00 0.00 20 SER A CA 10
ATOM 14103 C C . SER A 1 20 ? 6.904 -6.853 3.695 1.00 0.00 20 SER A C 10
ATOM 14104 O O . SER A 1 20 ? 7.363 -6.600 2.579 1.00 0.00 20 SER A O 10
ATOM 14112 N N . LEU A 1 21 ? 7.397 -6.340 4.812 1.00 0.00 21 LEU A N 10
ATOM 14113 C CA . LEU A 1 21 ? 8.537 -5.431 4.798 1.00 0.00 21 LEU A CA 10
ATOM 14114 C C . LEU A 1 21 ? 9.816 -6.181 4.447 1.00 0.00 21 LEU A C 10
ATOM 14115 O O . LEU A 1 21 ? 9.851 -7.413 4.474 1.00 0.00 21 LEU A O 10
ATOM 14131 N N . GLN A 1 22 ? 10.875 -5.432 4.148 1.00 0.00 22 GLN A N 10
ATOM 14132 C CA . GLN A 1 22 ? 12.181 -6.020 3.858 1.00 0.00 22 GLN A CA 10
ATOM 14133 C C . GLN A 1 22 ? 12.716 -6.735 5.098 1.00 0.00 22 GLN A C 10
ATOM 14134 O O . GLN A 1 22 ? 13.599 -7.591 5.015 1.00 0.00 22 GLN A O 10
ATOM 14148 N N . ASN A 1 23 ? 12.137 -6.392 6.243 1.00 0.00 23 ASN A N 10
ATOM 14149 C CA . ASN A 1 23 ? 12.470 -7.027 7.514 1.00 0.00 23 ASN A CA 10
ATOM 14150 C C . ASN A 1 23 ? 12.084 -8.503 7.489 1.00 0.00 23 ASN A C 10
ATOM 14151 O O . ASN A 1 23 ? 12.624 -9.306 8.247 1.00 0.00 23 ASN A O 10
ATOM 14162 N N . GLY A 1 24 ? 11.160 -8.851 6.602 1.00 0.00 24 GLY A N 10
ATOM 14163 C CA . GLY A 1 24 ? 10.605 -10.186 6.600 1.00 0.00 24 GLY A CA 10
ATOM 14164 C C . GLY A 1 24 ? 9.488 -10.297 7.612 1.00 0.00 24 GLY A C 10
ATOM 14165 O O . GLY A 1 24 ? 9.293 -11.340 8.234 1.00 0.00 24 GLY A O 10
ATOM 14169 N N . ALA A 1 25 ? 8.760 -9.203 7.777 1.00 0.00 25 ALA A N 10
ATOM 14170 C CA . ALA A 1 25 ? 7.702 -9.125 8.766 1.00 0.00 25 ALA A CA 10
ATOM 14171 C C . ALA A 1 25 ? 6.414 -8.603 8.141 1.00 0.00 25 ALA A C 10
ATOM 14172 O O . ALA A 1 25 ? 6.444 -7.646 7.360 1.00 0.00 25 ALA A O 10
ATOM 14179 N N . PRO A 1 26 ? 5.273 -9.234 8.455 1.00 0.00 26 PRO A N 10
ATOM 14180 C CA . PRO A 1 26 ? 3.963 -8.796 7.991 1.00 0.00 26 PRO A CA 10
ATOM 14181 C C . PRO A 1 26 ? 3.370 -7.725 8.900 1.00 0.00 26 PRO A C 10
ATOM 14182 O O . PRO A 1 26 ? 3.148 -7.956 10.090 1.00 0.00 26 PRO A O 10
ATOM 14193 N N . ARG A 1 27 ? 3.133 -6.550 8.341 1.00 0.00 27 ARG A N 10
ATOM 14194 C CA . ARG A 1 27 ? 2.495 -5.474 9.080 1.00 0.00 27 ARG A CA 10
ATOM 14195 C C . ARG A 1 27 ? 1.060 -5.303 8.601 1.00 0.00 27 ARG A C 10
ATOM 14196 O O . ARG A 1 27 ? 0.809 -5.160 7.400 1.00 0.00 27 ARG A O 10
ATOM 14217 N N . ILE A 1 28 ? 0.125 -5.341 9.538 1.00 0.00 28 ILE A N 10
ATOM 14218 C CA . ILE A 1 28 ? -1.290 -5.267 9.215 1.00 0.00 28 ILE A CA 10
ATOM 14219 C C . ILE A 1 28 ? -1.810 -3.842 9.369 1.00 0.00 28 ILE A C 10
ATOM 14220 O O . ILE A 1 28 ? -1.785 -3.270 10.462 1.00 0.00 28 ILE A O 10
ATOM 14236 N N . PHE A 1 29 ? -2.270 -3.268 8.270 1.00 0.00 29 PHE A N 10
ATOM 14237 C CA . PHE A 1 29 ? -2.872 -1.946 8.295 1.00 0.00 29 PHE A CA 10
ATOM 14238 C C . PHE A 1 29 ? -4.373 -2.067 8.500 1.00 0.00 29 PHE A C 10
ATOM 14239 O O . PHE A 1 29 ? -5.058 -2.752 7.735 1.00 0.00 29 PHE A O 10
ATOM 14256 N N . ASN A 1 30 ? -4.883 -1.417 9.533 1.00 0.00 30 ASN A N 10
ATOM 14257 C CA . ASN A 1 30 ? -6.305 -1.461 9.835 1.00 0.00 30 ASN A CA 10
ATOM 14258 C C . ASN A 1 30 ? -7.012 -0.308 9.146 1.00 0.00 30 ASN A C 10
ATOM 14259 O O . ASN A 1 30 ? -8.218 -0.345 8.919 1.00 0.00 30 ASN A O 10
ATOM 14270 N N . GLY A 1 31 ? -6.241 0.712 8.808 1.00 0.00 31 GLY A N 10
ATOM 14271 C CA . GLY A 1 31 ? -6.787 1.861 8.126 1.00 0.00 31 GLY A CA 10
ATOM 14272 C C . GLY A 1 31 ? -5.884 2.316 7.006 1.00 0.00 31 GLY A C 10
ATOM 14273 O O . GLY A 1 31 ? -4.679 2.059 7.031 1.00 0.00 31 GLY A O 10
ATOM 14277 N N . VAL A 1 32 ? -6.461 2.995 6.027 1.00 0.00 32 VAL A N 10
ATOM 14278 C CA . VAL A 1 32 ? -5.708 3.466 4.872 1.00 0.00 32 VAL A CA 10
ATOM 14279 C C . VAL A 1 32 ? -4.632 4.464 5.293 1.00 0.00 32 VAL A C 10
ATOM 14280 O O . VAL A 1 32 ? -3.561 4.528 4.689 1.00 0.00 32 VAL A O 10
ATOM 14293 N N . TYR A 1 33 ? -4.908 5.222 6.350 1.00 0.00 33 TYR A N 10
ATOM 14294 C CA . TYR A 1 33 ? -3.972 6.232 6.829 1.00 0.00 33 TYR A CA 10
ATOM 14295 C C . TYR A 1 33 ? -2.646 5.601 7.249 1.00 0.00 33 TYR A C 10
ATOM 14296 O O . TYR A 1 33 ? -1.576 6.123 6.929 1.00 0.00 33 TYR A O 10
ATOM 14314 N N . GLU A 1 34 ? -2.722 4.473 7.949 1.00 0.00 34 GLU A N 10
ATOM 14315 C CA . GLU A 1 34 ? -1.528 3.769 8.411 1.00 0.00 34 GLU A CA 10
ATOM 14316 C C . GLU A 1 34 ? -0.647 3.373 7.232 1.00 0.00 34 GLU A C 10
ATOM 14317 O O . GLU A 1 34 ? 0.577 3.506 7.280 1.00 0.00 34 GLU A O 10
ATOM 14329 N N . ALA A 1 35 ? -1.288 2.895 6.174 1.00 0.00 35 ALA A N 10
ATOM 14330 C CA . ALA A 1 35 ? -0.582 2.455 4.982 1.00 0.00 35 ALA A CA 10
ATOM 14331 C C . ALA A 1 35 ? -0.030 3.643 4.201 1.00 0.00 35 ALA A C 10
ATOM 14332 O O . ALA A 1 35 ? 1.118 3.629 3.762 1.00 0.00 35 ALA A O 10
ATOM 14339 N N . PHE A 1 36 ? -0.852 4.679 4.054 1.00 0.00 36 PHE A N 10
ATOM 14340 C CA . PHE A 1 36 ? -0.469 5.872 3.305 1.00 0.00 36 PHE A CA 10
ATOM 14341 C C . PHE A 1 36 ? 0.765 6.530 3.919 1.00 0.00 36 PHE A C 10
ATOM 14342 O O . PHE A 1 36 ? 1.612 7.070 3.206 1.00 0.00 36 PHE A O 10
ATOM 14359 N N . ASP A 1 37 ? 0.867 6.473 5.242 1.00 0.00 37 ASP A N 10
ATOM 14360 C CA . ASP A 1 37 ? 2.031 7.009 5.941 1.00 0.00 37 ASP A CA 10
ATOM 14361 C C . ASP A 1 37 ? 3.259 6.148 5.646 1.00 0.00 37 ASP A C 10
ATOM 14362 O O . ASP A 1 37 ? 4.326 6.661 5.306 1.00 0.00 37 ASP A O 10
ATOM 14371 N N . PHE A 1 38 ? 3.081 4.832 5.739 1.00 0.00 38 PHE A N 10
ATOM 14372 C CA . PHE A 1 38 ? 4.163 3.874 5.512 1.00 0.00 38 PHE A CA 10
ATOM 14373 C C . PHE A 1 38 ? 4.744 4.008 4.104 1.00 0.00 38 PHE A C 10
ATOM 14374 O O . PHE A 1 38 ? 5.961 3.979 3.921 1.00 0.00 38 PHE A O 10
ATOM 14391 N N . LEU A 1 39 ? 3.868 4.181 3.124 1.00 0.00 39 LEU A N 10
ATOM 14392 C CA . LEU A 1 39 ? 4.272 4.247 1.721 1.00 0.00 39 LEU A CA 10
ATOM 14393 C C . LEU A 1 39 ? 5.122 5.481 1.426 1.00 0.00 39 LEU A C 10
ATOM 14394 O O . LEU A 1 39 ? 5.807 5.542 0.405 1.00 0.00 39 LEU A O 10
ATOM 14410 N N . GLN A 1 40 ? 5.061 6.468 2.308 1.00 0.00 40 GLN A N 10
ATOM 14411 C CA . GLN A 1 40 ? 5.849 7.681 2.146 1.00 0.00 40 GLN A CA 10
ATOM 14412 C C . GLN A 1 40 ? 7.077 7.635 3.039 1.00 0.00 40 GLN A C 10
ATOM 14413 O O . GLN A 1 40 ? 7.886 8.559 3.055 1.00 0.00 40 GLN A O 10
ATOM 14427 N N . HIS A 1 41 ? 7.201 6.554 3.784 1.00 0.00 41 HIS A N 10
ATOM 14428 C CA . HIS A 1 41 ? 8.298 6.398 4.719 1.00 0.00 41 HIS A CA 10
ATOM 14429 C C . HIS A 1 41 ? 9.282 5.346 4.240 1.00 0.00 41 HIS A C 10
ATOM 14430 O O . HIS A 1 41 ? 10.450 5.646 3.988 1.00 0.00 41 HIS A O 10
ATOM 14445 N N . GLU A 1 42 ? 8.805 4.117 4.106 1.00 0.00 42 GLU A N 10
ATOM 14446 C CA . GLU A 1 42 ? 9.691 2.995 3.842 1.00 0.00 42 GLU A CA 10
ATOM 14447 C C . GLU A 1 42 ? 9.090 2.016 2.839 1.00 0.00 42 GLU A C 10
ATOM 14448 O O . GLU A 1 42 ? 8.859 0.853 3.166 1.00 0.00 42 GLU A O 10
ATOM 14460 N N . TRP A 1 43 ? 8.815 2.488 1.628 1.00 0.00 43 TRP A N 10
ATOM 14461 C CA . TRP A 1 43 ? 8.466 1.586 0.536 1.00 0.00 43 TRP A CA 10
ATOM 14462 C C . TRP A 1 43 ? 9.760 1.017 -0.049 1.00 0.00 43 TRP A C 10
ATOM 14463 O O . TRP A 1 43 ? 10.481 1.705 -0.776 1.00 0.00 43 TRP A O 10
ATOM 14484 N N . PRO A 1 44 ? 10.068 -0.251 0.275 1.00 0.00 44 PRO A N 10
ATOM 14485 C CA . PRO A 1 44 ? 11.401 -0.838 0.058 1.00 0.00 44 PRO A CA 10
ATOM 14486 C C . PRO A 1 44 ? 11.791 -0.995 -1.410 1.00 0.00 44 PRO A C 10
ATOM 14487 O O . PRO A 1 44 ? 12.951 -0.791 -1.775 1.00 0.00 44 PRO A O 10
ATOM 14498 N N . ALA A 1 45 ? 10.836 -1.362 -2.247 1.00 0.00 45 ALA A N 10
ATOM 14499 C CA . ALA A 1 45 ? 11.130 -1.649 -3.641 1.00 0.00 45 ALA A CA 10
ATOM 14500 C C . ALA A 1 45 ? 10.885 -0.431 -4.520 1.00 0.00 45 ALA A C 10
ATOM 14501 O O . ALA A 1 45 ? 10.023 0.398 -4.230 1.00 0.00 45 ALA A O 10
ATOM 14508 N N . ARG A 1 46 ? 11.663 -0.322 -5.581 1.00 0.00 46 ARG A N 10
ATOM 14509 C CA . ARG A 1 46 ? 11.502 0.758 -6.544 1.00 0.00 46 ARG A CA 10
ATOM 14510 C C . ARG A 1 46 ? 10.376 0.441 -7.530 1.00 0.00 46 ARG A C 10
ATOM 14511 O O . ARG A 1 46 ? 9.597 -0.488 -7.321 1.00 0.00 46 ARG A O 10
ATOM 14532 N N . GLY A 1 47 ? 10.287 1.228 -8.590 1.00 0.00 47 GLY A N 10
ATOM 14533 C CA . GLY A 1 47 ? 9.232 1.039 -9.565 1.00 0.00 47 GLY A CA 10
ATOM 14534 C C . GLY A 1 47 ? 8.711 2.360 -10.095 1.00 0.00 47 GLY A C 10
ATOM 14535 O O . GLY A 1 47 ? 8.065 2.400 -11.140 1.00 0.00 47 GLY A O 10
ATOM 14539 N N . ASP A 1 48 ? 8.992 3.430 -9.350 1.00 0.00 48 ASP A N 10
ATOM 14540 C CA . ASP A 1 48 ? 8.592 4.792 -9.723 1.00 0.00 48 ASP A CA 10
ATOM 14541 C C . ASP A 1 48 ? 7.070 4.934 -9.760 1.00 0.00 48 ASP A C 10
ATOM 14542 O O . ASP A 1 48 ? 6.462 5.389 -8.792 1.00 0.00 48 ASP A O 10
ATOM 14551 N N . ARG A 1 49 ? 6.450 4.510 -10.857 1.00 0.00 49 ARG A N 10
ATOM 14552 C CA . ARG A 1 49 ? 4.999 4.565 -10.970 1.00 0.00 49 ARG A CA 10
ATOM 14553 C C . ARG A 1 49 ? 4.358 3.482 -10.116 1.00 0.00 49 ARG A C 10
ATOM 14554 O O . ARG A 1 49 ? 3.188 3.580 -9.756 1.00 0.00 49 ARG A O 10
ATOM 14575 N N . ALA A 1 50 ? 5.133 2.453 -9.785 1.00 0.00 50 ALA A N 10
ATOM 14576 C CA . ALA A 1 50 ? 4.684 1.439 -8.838 1.00 0.00 50 ALA A CA 10
ATOM 14577 C C . ALA A 1 50 ? 4.543 2.060 -7.453 1.00 0.00 50 ALA A C 10
ATOM 14578 O O . ALA A 1 50 ? 3.585 1.794 -6.730 1.00 0.00 50 ALA A O 10
ATOM 14585 N N . HIS A 1 51 ? 5.502 2.914 -7.108 1.00 0.00 51 HIS A N 10
ATOM 14586 C CA . HIS A 1 51 ? 5.471 3.647 -5.848 1.00 0.00 51 HIS A CA 10
ATOM 14587 C C . HIS A 1 51 ? 4.356 4.689 -5.900 1.00 0.00 51 HIS A C 10
ATOM 14588 O O . HIS A 1 51 ? 3.590 4.848 -4.947 1.00 0.00 51 HIS A O 10
ATOM 14603 N N . GLU A 1 52 ? 4.265 5.378 -7.032 1.00 0.00 52 GLU A N 10
ATOM 14604 C CA . GLU A 1 52 ? 3.262 6.420 -7.226 1.00 0.00 52 GLU A CA 10
ATOM 14605 C C . GLU A 1 52 ? 1.848 5.851 -7.127 1.00 0.00 52 GLU A C 10
ATOM 14606 O O . GLU A 1 52 ? 0.983 6.444 -6.488 1.00 0.00 52 GLU A O 10
ATOM 14618 N N . GLN A 1 53 ? 1.622 4.698 -7.757 1.00 0.00 53 GLN A N 10
ATOM 14619 C CA . GLN A 1 53 ? 0.303 4.067 -7.759 1.00 0.00 53 GLN A CA 10
ATOM 14620 C C . GLN A 1 53 ? -0.142 3.736 -6.338 1.00 0.00 53 GLN A C 10
ATOM 14621 O O . GLN A 1 53 ? -1.305 3.923 -5.986 1.00 0.00 53 GLN A O 10
ATOM 14635 N N . ALA A 1 54 ? 0.796 3.259 -5.526 1.00 0.00 54 ALA A N 10
ATOM 14636 C CA . ALA A 1 54 ? 0.509 2.924 -4.137 1.00 0.00 54 ALA A CA 10
ATOM 14637 C C . ALA A 1 54 ? -0.034 4.138 -3.387 1.00 0.00 54 ALA A C 10
ATOM 14638 O O . ALA A 1 54 ? -1.056 4.054 -2.702 1.00 0.00 54 ALA A O 10
ATOM 14645 N N . LEU A 1 55 ? 0.644 5.271 -3.537 1.00 0.00 55 LEU A N 10
ATOM 14646 C CA . LEU A 1 55 ? 0.210 6.512 -2.901 1.00 0.00 55 LEU A CA 10
ATOM 14647 C C . LEU A 1 55 ? -1.063 7.036 -3.561 1.00 0.00 55 LEU A C 10
ATOM 14648 O O . LEU A 1 55 ? -1.949 7.567 -2.890 1.00 0.00 55 LEU A O 10
ATOM 14664 N N . ARG A 1 56 ? -1.141 6.873 -4.877 1.00 0.00 56 ARG A N 10
ATOM 14665 C CA . ARG A 1 56 ? -2.306 7.278 -5.660 1.00 0.00 56 ARG A CA 10
ATOM 14666 C C . ARG A 1 56 ? -3.586 6.675 -5.085 1.00 0.00 56 ARG A C 10
ATOM 14667 O O . ARG A 1 56 ? -4.555 7.385 -4.806 1.00 0.00 56 ARG A O 10
ATOM 14688 N N . LEU A 1 57 ? -3.565 5.363 -4.898 1.00 0.00 57 LEU A N 10
ATOM 14689 C CA . LEU A 1 57 ? -4.729 4.626 -4.429 1.00 0.00 57 LEU A CA 10
ATOM 14690 C C . LEU A 1 57 ? -5.103 5.024 -3.006 1.00 0.00 57 LEU A C 10
ATOM 14691 O O . LEU A 1 57 ? -6.263 5.322 -2.722 1.00 0.00 57 LEU A O 10
ATOM 14707 N N . CYS A 1 58 ? -4.117 5.045 -2.120 1.00 0.00 58 CYS A N 10
ATOM 14708 C CA . CYS A 1 58 ? -4.358 5.353 -0.714 1.00 0.00 58 CYS A CA 10
ATOM 14709 C C . CYS A 1 58 ? -4.850 6.789 -0.536 1.00 0.00 58 CYS A C 10
ATOM 14710 O O . CYS A 1 58 ? -5.683 7.066 0.327 1.00 0.00 58 CYS A O 10
ATOM 14718 N N . ARG A 1 59 ? -4.349 7.691 -1.369 1.00 0.00 59 ARG A N 10
ATOM 14719 C CA . ARG A 1 59 ? -4.767 9.088 -1.331 1.00 0.00 59 ARG A CA 10
ATOM 14720 C C . ARG A 1 59 ? -6.254 9.210 -1.661 1.00 0.00 59 ARG A C 10
ATOM 14721 O O . ARG A 1 59 ? -6.985 9.954 -1.012 1.00 0.00 59 ARG A O 10
ATOM 14742 N N . ALA A 1 60 ? -6.698 8.457 -2.661 1.00 0.00 60 ALA A N 10
ATOM 14743 C CA . ALA A 1 60 ? -8.097 8.480 -3.072 1.00 0.00 60 ALA A CA 10
ATOM 14744 C C . ALA A 1 60 ? -8.970 7.705 -2.089 1.00 0.00 60 ALA A C 10
ATOM 14745 O O . ALA A 1 60 ? -10.163 7.979 -1.943 1.00 0.00 60 ALA A O 10
ATOM 14752 N N . SER A 1 61 ? -8.369 6.740 -1.410 1.00 0.00 61 SER A N 10
ATOM 14753 C CA . SER A 1 61 ? -9.089 5.935 -0.436 1.00 0.00 61 SER A CA 10
ATOM 14754 C C . SER A 1 61 ? -9.354 6.731 0.838 1.00 0.00 61 SER A C 10
ATOM 14755 O O . SER A 1 61 ? -10.400 6.578 1.466 1.00 0.00 61 SER A O 10
ATOM 14763 N N . LEU A 1 62 ? -8.417 7.608 1.200 1.00 0.00 62 LEU A N 10
ATOM 14764 C CA . LEU A 1 62 ? -8.589 8.481 2.362 1.00 0.00 62 LEU A CA 10
ATOM 14765 C C . LEU A 1 62 ? -9.651 9.542 2.096 1.00 0.00 62 LEU A C 10
ATOM 14766 O O . LEU A 1 62 ? -10.107 10.221 3.015 1.00 0.00 62 LEU A O 10
ATOM 14782 N N . MET A 1 63 ? -10.039 9.679 0.835 1.00 0.00 63 MET A N 10
ATOM 14783 C CA . MET A 1 63 ? -11.109 10.593 0.461 1.00 0.00 63 MET A CA 10
ATOM 14784 C C . MET A 1 63 ? -12.462 9.935 0.696 1.00 0.00 63 MET A C 10
ATOM 14785 O O . MET A 1 63 ? -13.496 10.600 0.712 1.00 0.00 63 MET A O 10
ATOM 14799 N N . GLY A 1 64 ? -12.444 8.620 0.880 1.00 0.00 64 GLY A N 10
ATOM 14800 C CA . GLY A 1 64 ? -13.668 7.883 1.106 1.00 0.00 64 GLY A CA 10
ATOM 14801 C C . GLY A 1 64 ? -14.326 7.453 -0.189 1.00 0.00 64 GLY A C 10
ATOM 14802 O O . GLY A 1 64 ? -15.428 6.909 -0.179 1.00 0.00 64 GLY A O 10
ATOM 14806 N N . ASP A 1 65 ? -13.653 7.695 -1.308 1.00 0.00 65 ASP A N 10
ATOM 14807 C CA . ASP A 1 65 ? -14.198 7.342 -2.614 1.00 0.00 65 ASP A CA 10
ATOM 14808 C C . ASP A 1 65 ? -13.945 5.874 -2.928 1.00 0.00 65 ASP A C 10
ATOM 14809 O O . ASP A 1 65 ? -14.804 5.192 -3.486 1.00 0.00 65 ASP A O 10
ATOM 14818 N N . VAL A 1 66 ? -12.766 5.391 -2.568 1.00 0.00 66 VAL A N 10
ATOM 14819 C CA . VAL A 1 66 ? -12.428 3.991 -2.772 1.00 0.00 66 VAL A CA 10
ATOM 14820 C C . VAL A 1 66 ? -12.830 3.180 -1.545 1.00 0.00 66 VAL A C 10
ATOM 14821 O O . VAL A 1 66 ? -12.414 3.481 -0.427 1.00 0.00 66 VAL A O 10
ATOM 14834 N N . ALA A 1 67 ? -13.641 2.153 -1.756 1.00 0.00 67 ALA A N 10
ATOM 14835 C CA . ALA A 1 67 ? -14.229 1.409 -0.653 1.00 0.00 67 ALA A CA 10
ATOM 14836 C C . ALA A 1 67 ? -13.450 0.138 -0.321 1.00 0.00 67 ALA A C 10
ATOM 14837 O O . ALA A 1 67 ? -13.591 -0.880 -1.000 1.00 0.00 67 ALA A O 10
ATOM 14844 N N . GLY A 1 68 ? -12.606 0.234 0.704 1.00 0.00 68 GLY A N 10
ATOM 14845 C CA . GLY A 1 68 ? -11.988 -0.938 1.319 1.00 0.00 68 GLY A CA 10
ATOM 14846 C C . GLY A 1 68 ? -11.314 -1.895 0.350 1.00 0.00 68 GLY A C 10
ATOM 14847 O O . GLY A 1 68 ? -10.191 -1.656 -0.097 1.00 0.00 68 GLY A O 10
ATOM 14851 N N . GLU A 1 69 ? -12.006 -2.985 0.033 1.00 0.00 69 GLU A N 10
ATOM 14852 C CA . GLU A 1 69 ? -11.431 -4.070 -0.760 1.00 0.00 69 GLU A CA 10
ATOM 14853 C C . GLU A 1 69 ? -11.033 -3.618 -2.160 1.00 0.00 69 GLU A C 10
ATOM 14854 O O . GLU A 1 69 ? -10.108 -4.175 -2.753 1.00 0.00 69 GLU A O 10
ATOM 14866 N N . ILE A 1 70 ? -11.718 -2.606 -2.680 1.00 0.00 70 ILE A N 10
ATOM 14867 C CA . ILE A 1 70 ? -11.357 -2.035 -3.971 1.00 0.00 70 ILE A CA 10
ATOM 14868 C C . ILE A 1 70 ? -9.921 -1.516 -3.920 1.00 0.00 70 ILE A C 10
ATOM 14869 O O . ILE A 1 70 ? -9.120 -1.767 -4.821 1.00 0.00 70 ILE A O 10
ATOM 14885 N N . ALA A 1 71 ? -9.599 -0.820 -2.835 1.00 0.00 71 ALA A N 10
ATOM 14886 C CA . ALA A 1 71 ? -8.255 -0.303 -2.622 1.00 0.00 71 ALA A CA 10
ATOM 14887 C C . ALA A 1 71 ? -7.281 -1.438 -2.351 1.00 0.00 71 ALA A C 10
ATOM 14888 O O . ALA A 1 71 ? -6.136 -1.400 -2.791 1.00 0.00 71 ALA A O 10
ATOM 14895 N N . ARG A 1 72 ? -7.752 -2.454 -1.635 1.00 0.00 72 ARG A N 10
ATOM 14896 C CA . ARG A 1 72 ? -6.920 -3.601 -1.291 1.00 0.00 72 ARG A CA 10
ATOM 14897 C C . ARG A 1 72 ? -6.406 -4.297 -2.546 1.00 0.00 72 ARG A C 10
ATOM 14898 O O . ARG A 1 72 ? -5.198 -4.406 -2.748 1.00 0.00 72 ARG A O 10
ATOM 14919 N N . THR A 1 73 ? -7.323 -4.742 -3.395 1.00 0.00 73 THR A N 10
ATOM 14920 C CA . THR A 1 73 ? -6.960 -5.490 -4.590 1.00 0.00 73 THR A CA 10
ATOM 14921 C C . THR A 1 73 ? -6.114 -4.642 -5.544 1.00 0.00 73 THR A C 10
ATOM 14922 O O . THR A 1 73 ? -5.182 -5.146 -6.177 1.00 0.00 73 THR A O 10
ATOM 14933 N N . ALA A 1 74 ? -6.430 -3.353 -5.627 1.00 0.00 74 ALA A N 10
ATOM 14934 C CA . ALA A 1 74 ? -5.663 -2.434 -6.456 1.00 0.00 74 ALA A CA 10
ATOM 14935 C C . ALA A 1 74 ? -4.251 -2.256 -5.898 1.00 0.00 74 ALA A C 10
ATOM 14936 O O . ALA A 1 74 ? -3.274 -2.237 -6.647 1.00 0.00 74 ALA A O 10
ATOM 14943 N N . PHE A 1 75 ? -4.154 -2.137 -4.578 1.00 0.00 75 PHE A N 10
ATOM 14944 C CA . PHE A 1 75 ? -2.864 -2.009 -3.910 1.00 0.00 75 PHE A CA 10
ATOM 14945 C C . PHE A 1 75 ? -2.030 -3.265 -4.132 1.00 0.00 75 PHE A C 10
ATOM 14946 O O . PHE A 1 75 ? -0.817 -3.188 -4.325 1.00 0.00 75 PHE A O 10
ATOM 14963 N N . VAL A 1 76 ? -2.693 -4.418 -4.105 1.00 0.00 76 VAL A N 10
ATOM 14964 C CA . VAL A 1 76 ? -2.035 -5.694 -4.355 1.00 0.00 76 VAL A CA 10
ATOM 14965 C C . VAL A 1 76 ? -1.429 -5.720 -5.755 1.00 0.00 76 VAL A C 10
ATOM 14966 O O . VAL A 1 76 ? -0.338 -6.243 -5.953 1.00 0.00 76 VAL A O 10
ATOM 14979 N N . ALA A 1 77 ? -2.127 -5.126 -6.717 1.00 0.00 77 ALA A N 10
ATOM 14980 C CA . ALA A 1 77 ? -1.635 -5.063 -8.088 1.00 0.00 77 ALA A CA 10
ATOM 14981 C C . ALA A 1 77 ? -0.358 -4.228 -8.172 1.00 0.00 77 ALA A C 10
ATOM 14982 O O . ALA A 1 77 ? 0.570 -4.561 -8.913 1.00 0.00 77 ALA A O 10
ATOM 14989 N N . ALA A 1 78 ? -0.315 -3.152 -7.394 1.00 0.00 78 ALA A N 10
ATOM 14990 C CA . ALA A 1 78 ? 0.850 -2.273 -7.359 1.00 0.00 78 ALA A CA 10
ATOM 14991 C C . ALA A 1 78 ? 2.010 -2.933 -6.620 1.00 0.00 78 ALA A C 10
ATOM 14992 O O . ALA A 1 78 ? 3.141 -2.953 -7.106 1.00 0.00 78 ALA A O 10
ATOM 14999 N N . SER A 1 79 ? 1.721 -3.486 -5.447 1.00 0.00 79 SER A N 10
ATOM 15000 C CA . SER A 1 79 ? 2.738 -4.151 -4.638 1.00 0.00 79 SER A CA 10
ATOM 15001 C C . SER A 1 79 ? 3.221 -5.433 -5.320 1.00 0.00 79 SER A C 10
ATOM 15002 O O . SER A 1 79 ? 4.329 -5.905 -5.066 1.00 0.00 79 SER A O 10
ATOM 15010 N N . ARG A 1 80 ? 2.381 -5.986 -6.189 1.00 0.00 80 ARG A N 10
ATOM 15011 C CA . ARG A 1 80 ? 2.748 -7.137 -7.009 1.00 0.00 80 ARG A CA 10
ATOM 15012 C C . ARG A 1 80 ? 3.950 -6.806 -7.886 1.00 0.00 80 ARG A C 10
ATOM 15013 O O . ARG A 1 80 ? 4.904 -7.580 -7.974 1.00 0.00 80 ARG A O 10
ATOM 15034 N N . GLN A 1 81 ? 3.895 -5.635 -8.512 1.00 0.00 81 GLN A N 10
ATOM 15035 C CA . GLN A 1 81 ? 4.946 -5.183 -9.417 1.00 0.00 81 GLN A CA 10
ATOM 15036 C C . GLN A 1 81 ? 6.268 -5.028 -8.668 1.00 0.00 81 GLN A C 10
ATOM 15037 O O . GLN A 1 81 ? 7.336 -5.313 -9.205 1.00 0.00 81 GLN A O 10
ATOM 15051 N N . ALA A 1 82 ? 6.180 -4.605 -7.415 1.00 0.00 82 ALA A N 10
ATOM 15052 C CA . ALA A 1 82 ? 7.361 -4.414 -6.583 1.00 0.00 82 ALA A CA 10
ATOM 15053 C C . ALA A 1 82 ? 7.735 -5.699 -5.844 1.00 0.00 82 ALA A C 10
ATOM 15054 O O . ALA A 1 82 ? 8.748 -5.751 -5.151 1.00 0.00 82 ALA A O 10
ATOM 15061 N N . HIS A 1 83 ? 6.907 -6.730 -6.011 1.00 0.00 83 HIS A N 10
ATOM 15062 C CA . HIS A 1 83 ? 7.104 -8.024 -5.351 1.00 0.00 83 HIS A CA 10
ATOM 15063 C C . HIS A 1 83 ? 7.088 -7.881 -3.833 1.00 0.00 83 HIS A C 10
ATOM 15064 O O . HIS A 1 83 ? 8.034 -8.263 -3.143 1.00 0.00 83 HIS A O 10
ATOM 15079 N N . CYS A 1 84 ? 5.999 -7.329 -3.325 1.00 0.00 84 CYS A N 10
ATOM 15080 C CA . CYS A 1 84 ? 5.798 -7.183 -1.896 1.00 0.00 84 CYS A CA 10
ATOM 15081 C C . CYS A 1 84 ? 4.363 -7.567 -1.549 1.00 0.00 84 CYS A C 10
ATOM 15082 O O . CYS A 1 84 ? 3.489 -6.713 -1.420 1.00 0.00 84 CYS A O 10
ATOM 15090 N N . LEU A 1 85 ? 4.122 -8.864 -1.441 1.00 0.00 85 LEU A N 10
ATOM 15091 C CA . LEU A 1 85 ? 2.774 -9.377 -1.248 1.00 0.00 85 LEU A CA 10
ATOM 15092 C C . LEU A 1 85 ? 2.705 -10.367 -0.096 1.00 0.00 85 LEU A C 10
ATOM 15093 O O . LEU A 1 85 ? 3.563 -11.239 0.045 1.00 0.00 85 LEU A O 10
ATOM 15109 N N . MET A 1 86 ? 1.676 -10.219 0.722 1.00 0.00 86 MET A N 10
ATOM 15110 C CA . MET A 1 86 ? 1.345 -11.215 1.729 1.00 0.00 86 MET A CA 10
ATOM 15111 C C . MET A 1 86 ? 0.003 -11.834 1.386 1.00 0.00 86 MET A C 10
ATOM 15112 O O . MET A 1 86 ? -1.034 -11.175 1.473 1.00 0.00 86 MET A O 10
ATOM 15126 N N . GLU A 1 87 ? 0.032 -13.087 0.968 1.00 0.00 87 GLU A N 10
ATOM 15127 C CA . GLU A 1 87 ? -1.172 -13.767 0.525 1.00 0.00 87 GLU A CA 10
ATOM 15128 C C . GLU A 1 87 ? -2.037 -14.170 1.710 1.00 0.00 87 GLU A C 10
ATOM 15129 O O . GLU A 1 87 ? -1.529 -14.544 2.770 1.00 0.00 87 GLU A O 10
ATOM 15141 N N . ASP A 1 88 ? -3.346 -14.075 1.519 1.00 0.00 88 ASP A N 10
ATOM 15142 C CA . ASP A 1 88 ? -4.307 -14.414 2.560 1.00 0.00 88 ASP A CA 10
ATOM 15143 C C . ASP A 1 88 ? -4.252 -15.909 2.844 1.00 0.00 88 ASP A C 10
ATOM 15144 O O . ASP A 1 88 ? -4.014 -16.709 1.937 1.00 0.00 88 ASP A O 10
ATOM 15153 N N . LYS A 1 89 ? -4.491 -16.294 4.092 1.00 0.00 89 LYS A N 10
ATOM 15154 C CA . LYS A 1 89 ? -4.397 -17.699 4.482 1.00 0.00 89 LYS A CA 10
ATOM 15155 C C . LYS A 1 89 ? -5.630 -18.479 4.037 1.00 0.00 89 LYS A C 10
ATOM 15156 O O . LYS A 1 89 ? -5.842 -19.621 4.440 1.00 0.00 89 LYS A O 10
ATOM 15175 N N . ALA A 1 90 ? -6.439 -17.857 3.195 1.00 0.00 90 ALA A N 10
ATOM 15176 C CA . ALA A 1 90 ? -7.576 -18.529 2.591 1.00 0.00 90 ALA A CA 10
ATOM 15177 C C . ALA A 1 90 ? -7.126 -19.302 1.357 1.00 0.00 90 ALA A C 10
ATOM 15178 O O . ALA A 1 90 ? -7.858 -20.144 0.834 1.00 0.00 90 ALA A O 10
ATOM 15185 N N . GLU A 1 91 ? -5.910 -19.014 0.906 1.00 0.00 91 GLU A N 10
ATOM 15186 C CA . GLU A 1 91 ? -5.348 -19.661 -0.270 1.00 0.00 91 GLU A CA 10
ATOM 15187 C C . GLU A 1 91 ? -4.401 -20.788 0.131 1.00 0.00 91 GLU A C 10
ATOM 15188 O O . GLU A 1 91 ? -3.278 -20.533 0.568 1.00 0.00 91 GLU A O 10
ATOM 15200 N N . ALA A 1 92 ? -4.875 -22.025 -0.016 1.00 0.00 92 ALA A N 10
ATOM 15201 C CA . ALA A 1 92 ? -4.099 -23.223 0.317 1.00 0.00 92 ALA A CA 10
ATOM 15202 C C . ALA A 1 92 ? -3.502 -23.146 1.724 1.00 0.00 92 ALA A C 10
ATOM 15203 O O . ALA A 1 92 ? -2.290 -22.998 1.890 1.00 0.00 92 ALA A O 10
ATOM 15210 N N . PRO A 1 93 ? -4.350 -23.239 2.760 1.00 0.00 93 PRO A N 10
ATOM 15211 C CA . PRO A 1 93 ? -3.916 -23.132 4.148 1.00 0.00 93 PRO A CA 10
ATOM 15212 C C . PRO A 1 93 ? -3.485 -24.473 4.732 1.00 0.00 93 PRO A C 10
ATOM 15213 O O . PRO A 1 93 ? -3.439 -25.485 4.030 1.00 0.00 93 PRO A O 10
ATOM 15224 N N . ASN A 1 94 ? -3.174 -24.469 6.018 1.00 0.00 94 ASN A N 10
ATOM 15225 C CA . ASN A 1 94 ? -2.840 -25.692 6.731 1.00 0.00 94 ASN A CA 10
ATOM 15226 C C . ASN A 1 94 ? -3.858 -25.929 7.834 1.00 0.00 94 ASN A C 10
ATOM 15227 O O . ASN A 1 94 ? -4.069 -25.063 8.684 1.00 0.00 94 ASN A O 10
ATOM 15238 N N . THR A 1 95 ? -4.498 -27.087 7.808 1.00 0.00 95 THR A N 10
ATOM 15239 C CA . THR A 1 95 ? -5.498 -27.431 8.804 1.00 0.00 95 THR A CA 10
ATOM 15240 C C . THR A 1 95 ? -4.849 -27.546 10.180 1.00 0.00 95 THR A C 10
ATOM 15241 O O . THR A 1 95 ? -5.364 -27.028 11.172 1.00 0.00 95 THR A O 10
ATOM 15252 N N . ILE A 1 96 ? -3.701 -28.204 10.223 1.00 0.00 96 ILE A N 10
ATOM 15253 C CA . ILE A 1 96 ? -2.949 -28.337 11.459 1.00 0.00 96 ILE A CA 10
ATOM 15254 C C . ILE A 1 96 ? -1.938 -27.195 11.581 1.00 0.00 96 ILE A C 10
ATOM 15255 O O . ILE A 1 96 ? -1.162 -26.935 10.660 1.00 0.00 96 ILE A O 10
ATOM 15271 N N . ALA A 1 97 ? -1.962 -26.507 12.719 1.00 0.00 97 ALA A N 10
ATOM 15272 C CA . ALA A 1 97 ? -1.086 -25.359 12.951 1.00 0.00 97 ALA A CA 10
ATOM 15273 C C . ALA A 1 97 ? 0.374 -25.787 13.056 1.00 0.00 97 ALA A C 10
ATOM 15274 O O . ALA A 1 97 ? 1.285 -24.984 12.864 1.00 0.00 97 ALA A O 10
ATOM 15281 N N . SER A 1 98 ? 0.585 -27.059 13.359 1.00 0.00 98 SER A N 10
ATOM 15282 C CA . SER A 1 98 ? 1.926 -27.612 13.452 1.00 0.00 98 SER A CA 10
ATOM 15283 C C . SER A 1 98 ? 2.317 -28.273 12.128 1.00 0.00 98 SER A C 10
ATOM 15284 O O . SER A 1 98 ? 3.285 -29.032 12.056 1.00 0.00 98 SER A O 10
ATOM 15292 N N . GLY A 1 99 ? 1.554 -27.969 11.082 1.00 0.00 99 GLY A N 10
ATOM 15293 C CA . GLY A 1 99 ? 1.794 -28.558 9.780 1.00 0.00 99 GLY A CA 10
ATOM 15294 C C . GLY A 1 99 ? 3.001 -27.962 9.086 1.00 0.00 99 GLY A C 10
ATOM 15295 O O . GLY A 1 99 ? 2.945 -26.845 8.569 1.00 0.00 99 GLY A O 10
ATOM 15299 N N . SER A 1 100 ? 4.098 -28.699 9.101 1.00 0.00 100 SER A N 10
ATOM 15300 C CA . SER A 1 100 ? 5.332 -28.282 8.457 1.00 0.00 100 SER A CA 10
ATOM 15301 C C . SER A 1 100 ? 6.152 -29.516 8.109 1.00 0.00 100 SER A C 10
ATOM 15302 O O . SER A 1 100 ? 6.255 -29.853 6.911 1.00 0.00 100 SER A O 10
ATOM 15311 N N . MET A 1 1 ? -8.573 12.867 5.493 1.00 0.00 1 MET A N 11
ATOM 15312 C CA . MET A 1 1 ? -8.429 14.074 6.343 1.00 0.00 1 MET A CA 11
ATOM 15313 C C . MET A 1 1 ? -7.239 13.913 7.279 1.00 0.00 1 MET A C 11
ATOM 15314 O O . MET A 1 1 ? -6.460 12.970 7.146 1.00 0.00 1 MET A O 11
ATOM 15330 N N . GLU A 1 2 ? -7.097 14.843 8.216 1.00 0.00 2 GLU A N 11
ATOM 15331 C CA . GLU A 1 2 ? -6.052 14.763 9.225 1.00 0.00 2 GLU A CA 11
ATOM 15332 C C . GLU A 1 2 ? -6.670 14.354 10.556 1.00 0.00 2 GLU A C 11
ATOM 15333 O O . GLU A 1 2 ? -7.729 14.856 10.936 1.00 0.00 2 GLU A O 11
ATOM 15345 N N . VAL A 1 3 ? -6.014 13.447 11.256 1.00 0.00 3 VAL A N 11
ATOM 15346 C CA . VAL A 1 3 ? -6.581 12.865 12.463 1.00 0.00 3 VAL A CA 11
ATOM 15347 C C . VAL A 1 3 ? -5.937 13.446 13.719 1.00 0.00 3 VAL A C 11
ATOM 15348 O O . VAL A 1 3 ? -4.713 13.561 13.808 1.00 0.00 3 VAL A O 11
ATOM 15361 N N . GLN A 1 4 ? -6.777 13.816 14.679 1.00 0.00 4 GLN A N 11
ATOM 15362 C CA . GLN A 1 4 ? -6.321 14.343 15.958 1.00 0.00 4 GLN A CA 11
ATOM 15363 C C . GLN A 1 4 ? -5.717 13.220 16.799 1.00 0.00 4 GLN A C 11
ATOM 15364 O O . GLN A 1 4 ? -4.533 13.244 17.131 1.00 0.00 4 GLN A O 11
ATOM 15378 N N . SER A 1 5 ? -6.537 12.237 17.138 1.00 0.00 5 SER A N 11
ATOM 15379 C CA . SER A 1 5 ? -6.067 11.066 17.859 1.00 0.00 5 SER A CA 11
ATOM 15380 C C . SER A 1 5 ? -5.944 9.892 16.900 1.00 0.00 5 SER A C 11
ATOM 15381 O O . SER A 1 5 ? -6.947 9.379 16.403 1.00 0.00 5 SER A O 11
ATOM 15389 N N . MET A 1 6 ? -4.710 9.458 16.662 1.00 0.00 6 MET A N 11
ATOM 15390 C CA . MET A 1 6 ? -4.417 8.464 15.630 1.00 0.00 6 MET A CA 11
ATOM 15391 C C . MET A 1 6 ? -4.910 7.071 16.014 1.00 0.00 6 MET A C 11
ATOM 15392 O O . MET A 1 6 ? -4.679 6.106 15.287 1.00 0.00 6 MET A O 11
ATOM 15406 N N . LEU A 1 7 ? -5.572 6.964 17.161 1.00 0.00 7 LEU A N 11
ATOM 15407 C CA . LEU A 1 7 ? -6.256 5.733 17.532 1.00 0.00 7 LEU A CA 11
ATOM 15408 C C . LEU A 1 7 ? -7.413 5.478 16.572 1.00 0.00 7 LEU A C 11
ATOM 15409 O O . LEU A 1 7 ? -7.792 4.335 16.320 1.00 0.00 7 LEU A O 11
ATOM 15425 N N . LEU A 1 8 ? -7.963 6.560 16.037 1.00 0.00 8 LEU A N 11
ATOM 15426 C CA . LEU A 1 8 ? -9.002 6.480 15.025 1.00 0.00 8 LEU A CA 11
ATOM 15427 C C . LEU A 1 8 ? -8.371 6.641 13.651 1.00 0.00 8 LEU A C 11
ATOM 15428 O O . LEU A 1 8 ? -7.575 7.552 13.433 1.00 0.00 8 LEU A O 11
ATOM 15444 N N . ASN A 1 9 ? -8.707 5.757 12.732 1.00 0.00 9 ASN A N 11
ATOM 15445 C CA . ASN A 1 9 ? -8.149 5.837 11.392 1.00 0.00 9 ASN A CA 11
ATOM 15446 C C . ASN A 1 9 ? -9.041 6.701 10.512 1.00 0.00 9 ASN A C 11
ATOM 15447 O O . ASN A 1 9 ? -10.267 6.575 10.555 1.00 0.00 9 ASN A O 11
ATOM 15458 N N . ASP A 1 10 ? -8.419 7.585 9.733 1.00 0.00 10 ASP A N 11
ATOM 15459 C CA . ASP A 1 10 ? -9.145 8.494 8.844 1.00 0.00 10 ASP A CA 11
ATOM 15460 C C . ASP A 1 10 ? -10.132 7.731 7.976 1.00 0.00 10 ASP A C 11
ATOM 15461 O O . ASP A 1 10 ? -11.328 8.019 7.963 1.00 0.00 10 ASP A O 11
ATOM 15470 N N . VAL A 1 11 ? -9.618 6.748 7.265 1.00 0.00 11 VAL A N 11
ATOM 15471 C CA . VAL A 1 11 ? -10.447 5.832 6.507 1.00 0.00 11 VAL A CA 11
ATOM 15472 C C . VAL A 1 11 ? -10.031 4.397 6.832 1.00 0.00 11 VAL A C 11
ATOM 15473 O O . VAL A 1 11 ? -9.072 3.854 6.271 1.00 0.00 11 VAL A O 11
ATOM 15486 N N . LYS A 1 12 ? -10.725 3.812 7.798 1.00 0.00 12 LYS A N 11
ATOM 15487 C CA . LYS A 1 12 ? -10.380 2.496 8.305 1.00 0.00 12 LYS A CA 11
ATOM 15488 C C . LYS A 1 12 ? -10.818 1.423 7.318 1.00 0.00 12 LYS A C 11
ATOM 15489 O O . LYS A 1 12 ? -11.875 1.529 6.694 1.00 0.00 12 LYS A O 11
ATOM 15508 N N . TRP A 1 13 ? -9.996 0.398 7.176 1.00 0.00 13 TRP A N 11
ATOM 15509 C CA . TRP A 1 13 ? -10.222 -0.623 6.174 1.00 0.00 13 TRP A CA 11
ATOM 15510 C C . TRP A 1 13 ? -11.309 -1.590 6.604 1.00 0.00 13 TRP A C 11
ATOM 15511 O O . TRP A 1 13 ? -11.354 -2.024 7.756 1.00 0.00 13 TRP A O 11
ATOM 15532 N N . GLU A 1 14 ? -12.193 -1.910 5.671 1.00 0.00 14 GLU A N 11
ATOM 15533 C CA . GLU A 1 14 ? -13.201 -2.932 5.894 1.00 0.00 14 GLU A CA 11
ATOM 15534 C C . GLU A 1 14 ? -12.523 -4.280 6.086 1.00 0.00 14 GLU A C 11
ATOM 15535 O O . GLU A 1 14 ? -12.929 -5.087 6.922 1.00 0.00 14 GLU A O 11
ATOM 15547 N N . LYS A 1 15 ? -11.486 -4.505 5.293 1.00 0.00 15 LYS A N 11
ATOM 15548 C CA . LYS A 1 15 ? -10.705 -5.721 5.363 1.00 0.00 15 LYS A CA 11
ATOM 15549 C C . LYS A 1 15 ? -9.228 -5.359 5.484 1.00 0.00 15 LYS A C 11
ATOM 15550 O O . LYS A 1 15 ? -8.598 -4.968 4.499 1.00 0.00 15 LYS A O 11
ATOM 15569 N N . PRO A 1 16 ? -8.689 -5.427 6.715 1.00 0.00 16 PRO A N 11
ATOM 15570 C CA . PRO A 1 16 ? -7.287 -5.090 7.019 1.00 0.00 16 PRO A CA 11
ATOM 15571 C C . PRO A 1 16 ? -6.278 -5.730 6.061 1.00 0.00 16 PRO A C 11
ATOM 15572 O O . PRO A 1 16 ? -6.533 -6.786 5.475 1.00 0.00 16 PRO A O 11
ATOM 15583 N N . VAL A 1 17 ? -5.115 -5.098 5.935 1.00 0.00 17 VAL A N 11
ATOM 15584 C CA . VAL A 1 17 ? -4.119 -5.502 4.948 1.00 0.00 17 VAL A CA 11
ATOM 15585 C C . VAL A 1 17 ? -2.761 -5.736 5.598 1.00 0.00 17 VAL A C 11
ATOM 15586 O O . VAL A 1 17 ? -2.264 -4.890 6.340 1.00 0.00 17 VAL A O 11
ATOM 15599 N N . THR A 1 18 ? -2.183 -6.900 5.338 1.00 0.00 18 THR A N 11
ATOM 15600 C CA . THR A 1 18 ? -0.861 -7.231 5.839 1.00 0.00 18 THR A CA 11
ATOM 15601 C C . THR A 1 18 ? 0.150 -7.226 4.697 1.00 0.00 18 THR A C 11
ATOM 15602 O O . THR A 1 18 ? -0.050 -7.891 3.681 1.00 0.00 18 THR A O 11
ATOM 15613 N N . ILE A 1 19 ? 1.225 -6.468 4.863 1.00 0.00 19 ILE A N 11
ATOM 15614 C CA . ILE A 1 19 ? 2.260 -6.379 3.844 1.00 0.00 19 ILE A CA 11
ATOM 15615 C C . ILE A 1 19 ? 3.597 -6.872 4.395 1.00 0.00 19 ILE A C 11
ATOM 15616 O O . ILE A 1 19 ? 3.894 -6.683 5.574 1.00 0.00 19 ILE A O 11
ATOM 15632 N N . SER A 1 20 ? 4.384 -7.524 3.554 1.00 0.00 20 SER A N 11
ATOM 15633 C CA . SER A 1 20 ? 5.708 -7.980 3.949 1.00 0.00 20 SER A CA 11
ATOM 15634 C C . SER A 1 20 ? 6.787 -7.090 3.343 1.00 0.00 20 SER A C 11
ATOM 15635 O O . SER A 1 20 ? 6.726 -6.740 2.165 1.00 0.00 20 SER A O 11
ATOM 15643 N N . LEU A 1 21 ? 7.764 -6.712 4.155 1.00 0.00 21 LEU A N 11
ATOM 15644 C CA . LEU A 1 21 ? 8.932 -5.999 3.655 1.00 0.00 21 LEU A CA 11
ATOM 15645 C C . LEU A 1 21 ? 9.968 -6.989 3.127 1.00 0.00 21 LEU A C 11
ATOM 15646 O O . LEU A 1 21 ? 9.789 -8.203 3.246 1.00 0.00 21 LEU A O 11
ATOM 15662 N N . GLN A 1 22 ? 11.063 -6.466 2.574 1.00 0.00 22 GLN A N 11
ATOM 15663 C CA . GLN A 1 22 ? 12.092 -7.287 1.929 1.00 0.00 22 GLN A CA 11
ATOM 15664 C C . GLN A 1 22 ? 12.705 -8.305 2.892 1.00 0.00 22 GLN A C 11
ATOM 15665 O O . GLN A 1 22 ? 13.108 -9.395 2.486 1.00 0.00 22 GLN A O 11
ATOM 15679 N N . ASN A 1 23 ? 12.742 -7.965 4.172 1.00 0.00 23 ASN A N 11
ATOM 15680 C CA . ASN A 1 23 ? 13.403 -8.809 5.163 1.00 0.00 23 ASN A CA 11
ATOM 15681 C C . ASN A 1 23 ? 12.395 -9.758 5.811 1.00 0.00 23 ASN A C 11
ATOM 15682 O O . ASN A 1 23 ? 12.744 -10.570 6.663 1.00 0.00 23 ASN A O 11
ATOM 15693 N N . GLY A 1 24 ? 11.150 -9.676 5.364 1.00 0.00 24 GLY A N 11
ATOM 15694 C CA . GLY A 1 24 ? 10.109 -10.528 5.907 1.00 0.00 24 GLY A CA 11
ATOM 15695 C C . GLY A 1 24 ? 9.527 -9.972 7.186 1.00 0.00 24 GLY A C 11
ATOM 15696 O O . GLY A 1 24 ? 9.775 -10.495 8.272 1.00 0.00 24 GLY A O 11
ATOM 15700 N N . ALA A 1 25 ? 8.759 -8.906 7.056 1.00 0.00 25 ALA A N 11
ATOM 15701 C CA . ALA A 1 25 ? 8.146 -8.260 8.202 1.00 0.00 25 ALA A CA 11
ATOM 15702 C C . ALA A 1 25 ? 6.707 -7.891 7.883 1.00 0.00 25 ALA A C 11
ATOM 15703 O O . ALA A 1 25 ? 6.458 -7.017 7.054 1.00 0.00 25 ALA A O 11
ATOM 15710 N N . PRO A 1 26 ? 5.743 -8.580 8.508 1.00 0.00 26 PRO A N 11
ATOM 15711 C CA . PRO A 1 26 ? 4.321 -8.330 8.292 1.00 0.00 26 PRO A CA 11
ATOM 15712 C C . PRO A 1 26 ? 3.835 -7.056 8.974 1.00 0.00 26 PRO A C 11
ATOM 15713 O O . PRO A 1 26 ? 3.756 -6.979 10.201 1.00 0.00 26 PRO A O 11
ATOM 15724 N N . ARG A 1 27 ? 3.534 -6.052 8.169 1.00 0.00 27 ARG A N 11
ATOM 15725 C CA . ARG A 1 27 ? 2.915 -4.834 8.661 1.00 0.00 27 ARG A CA 11
ATOM 15726 C C . ARG A 1 27 ? 1.426 -4.868 8.373 1.00 0.00 27 ARG A C 11
ATOM 15727 O O . ARG A 1 27 ? 1.014 -4.987 7.218 1.00 0.00 27 ARG A O 11
ATOM 15748 N N . ILE A 1 28 ? 0.623 -4.786 9.415 1.00 0.00 28 ILE A N 11
ATOM 15749 C CA . ILE A 1 28 ? -0.816 -4.858 9.262 1.00 0.00 28 ILE A CA 11
ATOM 15750 C C . ILE A 1 28 ? -1.426 -3.483 9.472 1.00 0.00 28 ILE A C 11
ATOM 15751 O O . ILE A 1 28 ? -1.202 -2.841 10.500 1.00 0.00 28 ILE A O 11
ATOM 15767 N N . PHE A 1 29 ? -2.180 -3.033 8.488 1.00 0.00 29 PHE A N 11
ATOM 15768 C CA . PHE A 1 29 ? -2.796 -1.722 8.541 1.00 0.00 29 PHE A CA 11
ATOM 15769 C C . PHE A 1 29 ? -4.265 -1.855 8.891 1.00 0.00 29 PHE A C 11
ATOM 15770 O O . PHE A 1 29 ? -4.960 -2.730 8.368 1.00 0.00 29 PHE A O 11
ATOM 15787 N N . ASN A 1 30 ? -4.733 -0.996 9.782 1.00 0.00 30 ASN A N 11
ATOM 15788 C CA . ASN A 1 30 ? -6.133 -0.997 10.177 1.00 0.00 30 ASN A CA 11
ATOM 15789 C C . ASN A 1 30 ? -6.935 -0.187 9.180 1.00 0.00 30 ASN A C 11
ATOM 15790 O O . ASN A 1 30 ? -8.150 -0.330 9.078 1.00 0.00 30 ASN A O 11
ATOM 15801 N N . GLY A 1 31 ? -6.241 0.659 8.436 1.00 0.00 31 GLY A N 11
ATOM 15802 C CA . GLY A 1 31 ? -6.903 1.507 7.480 1.00 0.00 31 GLY A CA 11
ATOM 15803 C C . GLY A 1 31 ? -5.966 1.986 6.396 1.00 0.00 31 GLY A C 11
ATOM 15804 O O . GLY A 1 31 ? -4.764 1.717 6.439 1.00 0.00 31 GLY A O 11
ATOM 15808 N N . VAL A 1 32 ? -6.524 2.731 5.459 1.00 0.00 32 VAL A N 11
ATOM 15809 C CA . VAL A 1 32 ? -5.797 3.223 4.297 1.00 0.00 32 VAL A CA 11
ATOM 15810 C C . VAL A 1 32 ? -4.670 4.158 4.712 1.00 0.00 32 VAL A C 11
ATOM 15811 O O . VAL A 1 32 ? -3.573 4.117 4.152 1.00 0.00 32 VAL A O 11
ATOM 15824 N N . TYR A 1 33 ? -4.941 4.995 5.702 1.00 0.00 33 TYR A N 11
ATOM 15825 C CA . TYR A 1 33 ? -4.021 6.053 6.087 1.00 0.00 33 TYR A CA 11
ATOM 15826 C C . TYR A 1 33 ? -2.673 5.474 6.527 1.00 0.00 33 TYR A C 11
ATOM 15827 O O . TYR A 1 33 ? -1.627 6.012 6.171 1.00 0.00 33 TYR A O 11
ATOM 15845 N N . GLU A 1 34 ? -2.692 4.375 7.280 1.00 0.00 34 GLU A N 11
ATOM 15846 C CA . GLU A 1 34 ? -1.445 3.741 7.712 1.00 0.00 34 GLU A CA 11
ATOM 15847 C C . GLU A 1 34 ? -0.663 3.221 6.505 1.00 0.00 34 GLU A C 11
ATOM 15848 O O . GLU A 1 34 ? 0.566 3.285 6.475 1.00 0.00 34 GLU A O 11
ATOM 15860 N N . ALA A 1 35 ? -1.391 2.717 5.511 1.00 0.00 35 ALA A N 11
ATOM 15861 C CA . ALA A 1 35 ? -0.784 2.244 4.272 1.00 0.00 35 ALA A CA 11
ATOM 15862 C C . ALA A 1 35 ? -0.135 3.401 3.521 1.00 0.00 35 ALA A C 11
ATOM 15863 O O . ALA A 1 35 ? 0.986 3.290 3.025 1.00 0.00 35 ALA A O 11
ATOM 15870 N N . PHE A 1 36 ? -0.849 4.519 3.475 1.00 0.00 36 PHE A N 11
ATOM 15871 C CA . PHE A 1 36 ? -0.384 5.730 2.805 1.00 0.00 36 PHE A CA 11
ATOM 15872 C C . PHE A 1 36 ? 0.877 6.252 3.483 1.00 0.00 36 PHE A C 11
ATOM 15873 O O . PHE A 1 36 ? 1.841 6.643 2.821 1.00 0.00 36 PHE A O 11
ATOM 15890 N N . ASP A 1 37 ? 0.863 6.240 4.807 1.00 0.00 37 ASP A N 11
ATOM 15891 C CA . ASP A 1 37 ? 2.000 6.699 5.594 1.00 0.00 37 ASP A CA 11
ATOM 15892 C C . ASP A 1 37 ? 3.198 5.773 5.390 1.00 0.00 37 ASP A C 11
ATOM 15893 O O . ASP A 1 37 ? 4.332 6.232 5.261 1.00 0.00 37 ASP A O 11
ATOM 15902 N N . PHE A 1 38 ? 2.936 4.467 5.348 1.00 0.00 38 PHE A N 11
ATOM 15903 C CA . PHE A 1 38 ? 3.978 3.480 5.063 1.00 0.00 38 PHE A CA 11
ATOM 15904 C C . PHE A 1 38 ? 4.588 3.732 3.686 1.00 0.00 38 PHE A C 11
ATOM 15905 O O . PHE A 1 38 ? 5.808 3.709 3.531 1.00 0.00 38 PHE A O 11
ATOM 15922 N N . LEU A 1 39 ? 3.727 3.975 2.697 1.00 0.00 39 LEU A N 11
ATOM 15923 C CA . LEU A 1 39 ? 4.162 4.258 1.326 1.00 0.00 39 LEU A CA 11
ATOM 15924 C C . LEU A 1 39 ? 5.156 5.415 1.276 1.00 0.00 39 LEU A C 11
ATOM 15925 O O . LEU A 1 39 ? 6.030 5.460 0.409 1.00 0.00 39 LEU A O 11
ATOM 15941 N N . GLN A 1 40 ? 5.008 6.355 2.193 1.00 0.00 40 GLN A N 11
ATOM 15942 C CA . GLN A 1 40 ? 5.910 7.495 2.263 1.00 0.00 40 GLN A CA 11
ATOM 15943 C C . GLN A 1 40 ? 7.128 7.181 3.119 1.00 0.00 40 GLN A C 11
ATOM 15944 O O . GLN A 1 40 ? 8.227 7.670 2.858 1.00 0.00 40 GLN A O 11
ATOM 15958 N N . HIS A 1 41 ? 6.930 6.360 4.136 1.00 0.00 41 HIS A N 11
ATOM 15959 C CA . HIS A 1 41 ? 7.974 6.087 5.110 1.00 0.00 41 HIS A CA 11
ATOM 15960 C C . HIS A 1 41 ? 8.877 4.937 4.675 1.00 0.00 41 HIS A C 11
ATOM 15961 O O . HIS A 1 41 ? 9.870 5.145 3.978 1.00 0.00 41 HIS A O 11
ATOM 15976 N N . GLU A 1 42 ? 8.519 3.722 5.062 1.00 0.00 42 GLU A N 11
ATOM 15977 C CA . GLU A 1 42 ? 9.408 2.581 4.897 1.00 0.00 42 GLU A CA 11
ATOM 15978 C C . GLU A 1 42 ? 9.069 1.756 3.661 1.00 0.00 42 GLU A C 11
ATOM 15979 O O . GLU A 1 42 ? 9.388 0.571 3.600 1.00 0.00 42 GLU A O 11
ATOM 15991 N N . TRP A 1 43 ? 8.434 2.376 2.676 1.00 0.00 43 TRP A N 11
ATOM 15992 C CA . TRP A 1 43 ? 8.174 1.699 1.410 1.00 0.00 43 TRP A CA 11
ATOM 15993 C C . TRP A 1 43 ? 9.466 1.619 0.597 1.00 0.00 43 TRP A C 11
ATOM 15994 O O . TRP A 1 43 ? 9.957 2.635 0.106 1.00 0.00 43 TRP A O 11
ATOM 16015 N N . PRO A 1 44 ? 10.043 0.415 0.464 1.00 0.00 44 PRO A N 11
ATOM 16016 C CA . PRO A 1 44 ? 11.347 0.221 -0.162 1.00 0.00 44 PRO A CA 11
ATOM 16017 C C . PRO A 1 44 ? 11.269 -0.102 -1.654 1.00 0.00 44 PRO A C 11
ATOM 16018 O O . PRO A 1 44 ? 12.295 -0.293 -2.308 1.00 0.00 44 PRO A O 11
ATOM 16029 N N . ALA A 1 45 ? 10.060 -0.166 -2.188 1.00 0.00 45 ALA A N 11
ATOM 16030 C CA . ALA A 1 45 ? 9.870 -0.532 -3.583 1.00 0.00 45 ALA A CA 11
ATOM 16031 C C . ALA A 1 45 ? 10.065 0.667 -4.499 1.00 0.00 45 ALA A C 11
ATOM 16032 O O . ALA A 1 45 ? 9.222 1.565 -4.566 1.00 0.00 45 ALA A O 11
ATOM 16039 N N . ARG A 1 46 ? 11.192 0.676 -5.188 1.00 0.00 46 ARG A N 11
ATOM 16040 C CA . ARG A 1 46 ? 11.512 1.737 -6.125 1.00 0.00 46 ARG A CA 11
ATOM 16041 C C . ARG A 1 46 ? 10.794 1.506 -7.448 1.00 0.00 46 ARG A C 11
ATOM 16042 O O . ARG A 1 46 ? 10.494 0.370 -7.807 1.00 0.00 46 ARG A O 11
ATOM 16063 N N . GLY A 1 47 ? 10.521 2.586 -8.163 1.00 0.00 47 GLY A N 11
ATOM 16064 C CA . GLY A 1 47 ? 9.788 2.488 -9.412 1.00 0.00 47 GLY A CA 11
ATOM 16065 C C . GLY A 1 47 ? 9.120 3.797 -9.771 1.00 0.00 47 GLY A C 11
ATOM 16066 O O . GLY A 1 47 ? 8.863 4.072 -10.943 1.00 0.00 47 GLY A O 11
ATOM 16070 N N . ASP A 1 48 ? 8.825 4.587 -8.743 1.00 0.00 48 ASP A N 11
ATOM 16071 C CA . ASP A 1 48 ? 8.282 5.941 -8.888 1.00 0.00 48 ASP A CA 11
ATOM 16072 C C . ASP A 1 48 ? 6.816 5.924 -9.321 1.00 0.00 48 ASP A C 11
ATOM 16073 O O . ASP A 1 48 ? 5.938 6.224 -8.520 1.00 0.00 48 ASP A O 11
ATOM 16082 N N . ARG A 1 49 ? 6.551 5.558 -10.574 1.00 0.00 49 ARG A N 11
ATOM 16083 C CA . ARG A 1 49 ? 5.180 5.549 -11.090 1.00 0.00 49 ARG A CA 11
ATOM 16084 C C . ARG A 1 49 ? 4.304 4.576 -10.313 1.00 0.00 49 ARG A C 11
ATOM 16085 O O . ARG A 1 49 ? 3.229 4.945 -9.844 1.00 0.00 49 ARG A O 11
ATOM 16106 N N . ALA A 1 50 ? 4.773 3.340 -10.164 1.00 0.00 50 ALA A N 11
ATOM 16107 C CA . ALA A 1 50 ? 4.053 2.337 -9.382 1.00 0.00 50 ALA A CA 11
ATOM 16108 C C . ALA A 1 50 ? 3.850 2.821 -7.949 1.00 0.00 50 ALA A C 11
ATOM 16109 O O . ALA A 1 50 ? 2.843 2.519 -7.309 1.00 0.00 50 ALA A O 11
ATOM 16116 N N . HIS A 1 51 ? 4.812 3.593 -7.457 1.00 0.00 51 HIS A N 11
ATOM 16117 C CA . HIS A 1 51 ? 4.724 4.168 -6.123 1.00 0.00 51 HIS A CA 11
ATOM 16118 C C . HIS A 1 51 ? 3.621 5.223 -6.071 1.00 0.00 51 HIS A C 11
ATOM 16119 O O . HIS A 1 51 ? 2.801 5.224 -5.155 1.00 0.00 51 HIS A O 11
ATOM 16134 N N . GLU A 1 52 ? 3.598 6.106 -7.067 1.00 0.00 52 GLU A N 11
ATOM 16135 C CA . GLU A 1 52 ? 2.595 7.167 -7.132 1.00 0.00 52 GLU A CA 11
ATOM 16136 C C . GLU A 1 52 ? 1.189 6.592 -7.263 1.00 0.00 52 GLU A C 11
ATOM 16137 O O . GLU A 1 52 ? 0.243 7.126 -6.682 1.00 0.00 52 GLU A O 11
ATOM 16149 N N . GLN A 1 53 ? 1.056 5.503 -8.016 1.00 0.00 53 GLN A N 11
ATOM 16150 C CA . GLN A 1 53 ? -0.238 4.848 -8.185 1.00 0.00 53 GLN A CA 11
ATOM 16151 C C . GLN A 1 53 ? -0.810 4.438 -6.833 1.00 0.00 53 GLN A C 11
ATOM 16152 O O . GLN A 1 53 ? -1.983 4.672 -6.550 1.00 0.00 53 GLN A O 11
ATOM 16166 N N . ALA A 1 54 ? 0.035 3.847 -5.994 1.00 0.00 54 ALA A N 11
ATOM 16167 C CA . ALA A 1 54 ? -0.379 3.422 -4.665 1.00 0.00 54 ALA A CA 11
ATOM 16168 C C . ALA A 1 54 ? -0.851 4.611 -3.830 1.00 0.00 54 ALA A C 11
ATOM 16169 O O . ALA A 1 54 ? -1.843 4.520 -3.104 1.00 0.00 54 ALA A O 11
ATOM 16176 N N . LEU A 1 55 ? -0.144 5.731 -3.949 1.00 0.00 55 LEU A N 11
ATOM 16177 C CA . LEU A 1 55 ? -0.513 6.946 -3.229 1.00 0.00 55 LEU A CA 11
ATOM 16178 C C . LEU A 1 55 ? -1.834 7.503 -3.748 1.00 0.00 55 LEU A C 11
ATOM 16179 O O . LEU A 1 55 ? -2.679 7.936 -2.970 1.00 0.00 55 LEU A O 11
ATOM 16195 N N . ARG A 1 56 ? -2.008 7.478 -5.064 1.00 0.00 56 ARG A N 11
ATOM 16196 C CA . ARG A 1 56 ? -3.242 7.944 -5.691 1.00 0.00 56 ARG A CA 11
ATOM 16197 C C . ARG A 1 56 ? -4.443 7.154 -5.178 1.00 0.00 56 ARG A C 11
ATOM 16198 O O . ARG A 1 56 ? -5.499 7.725 -4.891 1.00 0.00 56 ARG A O 11
ATOM 16219 N N . LEU A 1 57 ? -4.267 5.847 -5.051 1.00 0.00 57 LEU A N 11
ATOM 16220 C CA . LEU A 1 57 ? -5.322 4.967 -4.559 1.00 0.00 57 LEU A CA 11
ATOM 16221 C C . LEU A 1 57 ? -5.663 5.299 -3.111 1.00 0.00 57 LEU A C 11
ATOM 16222 O O . LEU A 1 57 ? -6.836 5.378 -2.733 1.00 0.00 57 LEU A O 11
ATOM 16238 N N . CYS A 1 58 ? -4.633 5.511 -2.306 1.00 0.00 58 CYS A N 11
ATOM 16239 C CA . CYS A 1 58 ? -4.816 5.846 -0.905 1.00 0.00 58 CYS A CA 11
ATOM 16240 C C . CYS A 1 58 ? -5.431 7.235 -0.755 1.00 0.00 58 CYS A C 11
ATOM 16241 O O . CYS A 1 58 ? -6.338 7.436 0.050 1.00 0.00 58 CYS A O 11
ATOM 16249 N N . ARG A 1 59 ? -4.947 8.183 -1.551 1.00 0.00 59 ARG A N 11
ATOM 16250 C CA . ARG A 1 59 ? -5.459 9.548 -1.529 1.00 0.00 59 ARG A CA 11
ATOM 16251 C C . ARG A 1 59 ? -6.931 9.578 -1.934 1.00 0.00 59 ARG A C 11
ATOM 16252 O O . ARG A 1 59 ? -7.725 10.323 -1.365 1.00 0.00 59 ARG A O 11
ATOM 16273 N N . ALA A 1 60 ? -7.290 8.743 -2.902 1.00 0.00 60 ALA A N 11
ATOM 16274 C CA . ALA A 1 60 ? -8.676 8.630 -3.346 1.00 0.00 60 ALA A CA 11
ATOM 16275 C C . ALA A 1 60 ? -9.559 8.104 -2.220 1.00 0.00 60 ALA A C 11
ATOM 16276 O O . ALA A 1 60 ? -10.711 8.515 -2.067 1.00 0.00 60 ALA A O 11
ATOM 16283 N N . SER A 1 61 ? -9.004 7.196 -1.430 1.00 0.00 61 SER A N 11
ATOM 16284 C CA . SER A 1 61 ? -9.714 6.633 -0.293 1.00 0.00 61 SER A CA 11
ATOM 16285 C C . SER A 1 61 ? -9.839 7.669 0.821 1.00 0.00 61 SER A C 11
ATOM 16286 O O . SER A 1 61 ? -10.848 7.721 1.521 1.00 0.00 61 SER A O 11
ATOM 16294 N N . LEU A 1 62 ? -8.810 8.503 0.961 1.00 0.00 62 LEU A N 11
ATOM 16295 C CA . LEU A 1 62 ? -8.817 9.583 1.943 1.00 0.00 62 LEU A CA 11
ATOM 16296 C C . LEU A 1 62 ? -9.858 10.635 1.568 1.00 0.00 62 LEU A C 11
ATOM 16297 O O . LEU A 1 62 ? -10.372 11.352 2.426 1.00 0.00 62 LEU A O 11
ATOM 16313 N N . MET A 1 63 ? -10.154 10.729 0.274 1.00 0.00 63 MET A N 11
ATOM 16314 C CA . MET A 1 63 ? -11.235 11.589 -0.204 1.00 0.00 63 MET A CA 11
ATOM 16315 C C . MET A 1 63 ? -12.578 11.012 0.225 1.00 0.00 63 MET A C 11
ATOM 16316 O O . MET A 1 63 ? -13.563 11.734 0.380 1.00 0.00 63 MET A O 11
ATOM 16330 N N . GLY A 1 64 ? -12.600 9.698 0.414 1.00 0.00 64 GLY A N 11
ATOM 16331 C CA . GLY A 1 64 ? -13.784 9.032 0.912 1.00 0.00 64 GLY A CA 11
ATOM 16332 C C . GLY A 1 64 ? -14.632 8.418 -0.183 1.00 0.00 64 GLY A C 11
ATOM 16333 O O . GLY A 1 64 ? -15.718 7.915 0.087 1.00 0.00 64 GLY A O 11
ATOM 16337 N N . ASP A 1 65 ? -14.146 8.437 -1.418 1.00 0.00 65 ASP A N 11
ATOM 16338 C CA . ASP A 1 65 ? -14.946 7.957 -2.544 1.00 0.00 65 ASP A CA 11
ATOM 16339 C C . ASP A 1 65 ? -14.435 6.601 -3.035 1.00 0.00 65 ASP A C 11
ATOM 16340 O O . ASP A 1 65 ? -14.633 6.221 -4.188 1.00 0.00 65 ASP A O 11
ATOM 16349 N N . VAL A 1 66 ? -13.781 5.867 -2.146 1.00 0.00 66 VAL A N 11
ATOM 16350 C CA . VAL A 1 66 ? -13.277 4.536 -2.465 1.00 0.00 66 VAL A CA 11
ATOM 16351 C C . VAL A 1 66 ? -13.648 3.548 -1.364 1.00 0.00 66 VAL A C 11
ATOM 16352 O O . VAL A 1 66 ? -13.512 3.848 -0.175 1.00 0.00 66 VAL A O 11
ATOM 16365 N N . ALA A 1 67 ? -14.145 2.386 -1.768 1.00 0.00 67 ALA A N 11
ATOM 16366 C CA . ALA A 1 67 ? -14.418 1.307 -0.833 1.00 0.00 67 ALA A CA 11
ATOM 16367 C C . ALA A 1 67 ? -13.114 0.617 -0.443 1.00 0.00 67 ALA A C 11
ATOM 16368 O O . ALA A 1 67 ? -12.183 0.535 -1.246 1.00 0.00 67 ALA A O 11
ATOM 16375 N N . GLY A 1 68 ? -13.067 0.106 0.780 1.00 0.00 68 GLY A N 11
ATOM 16376 C CA . GLY A 1 68 ? -11.834 -0.429 1.329 1.00 0.00 68 GLY A CA 11
ATOM 16377 C C . GLY A 1 68 ? -11.216 -1.529 0.485 1.00 0.00 68 GLY A C 11
ATOM 16378 O O . GLY A 1 68 ? -10.025 -1.476 0.170 1.00 0.00 68 GLY A O 11
ATOM 16382 N N . GLU A 1 69 ? -12.014 -2.520 0.108 1.00 0.00 69 GLU A N 11
ATOM 16383 C CA . GLU A 1 69 ? -11.502 -3.673 -0.624 1.00 0.00 69 GLU A CA 11
ATOM 16384 C C . GLU A 1 69 ? -10.994 -3.287 -2.014 1.00 0.00 69 GLU A C 11
ATOM 16385 O O . GLU A 1 69 ? -10.112 -3.953 -2.564 1.00 0.00 69 GLU A O 11
ATOM 16397 N N . ILE A 1 70 ? -11.525 -2.204 -2.572 1.00 0.00 70 ILE A N 11
ATOM 16398 C CA . ILE A 1 70 ? -11.047 -1.712 -3.858 1.00 0.00 70 ILE A CA 11
ATOM 16399 C C . ILE A 1 70 ? -9.580 -1.316 -3.732 1.00 0.00 70 ILE A C 11
ATOM 16400 O O . ILE A 1 70 ? -8.729 -1.778 -4.494 1.00 0.00 70 ILE A O 11
ATOM 16416 N N . ALA A 1 71 ? -9.296 -0.481 -2.740 1.00 0.00 71 ALA A N 11
ATOM 16417 C CA . ALA A 1 71 ? -7.928 -0.092 -2.431 1.00 0.00 71 ALA A CA 11
ATOM 16418 C C . ALA A 1 71 ? -7.090 -1.304 -2.017 1.00 0.00 71 ALA A C 11
ATOM 16419 O O . ALA A 1 71 ? -5.916 -1.399 -2.370 1.00 0.00 71 ALA A O 11
ATOM 16426 N N . ARG A 1 72 ? -7.705 -2.236 -1.285 1.00 0.00 72 ARG A N 11
ATOM 16427 C CA . ARG A 1 72 ? -7.004 -3.431 -0.815 1.00 0.00 72 ARG A CA 11
ATOM 16428 C C . ARG A 1 72 ? -6.470 -4.249 -1.987 1.00 0.00 72 ARG A C 11
ATOM 16429 O O . ARG A 1 72 ? -5.302 -4.633 -2.006 1.00 0.00 72 ARG A O 11
ATOM 16450 N N . THR A 1 73 ? -7.330 -4.498 -2.963 1.00 0.00 73 THR A N 11
ATOM 16451 C CA . THR A 1 73 ? -6.968 -5.307 -4.120 1.00 0.00 73 THR A CA 11
ATOM 16452 C C . THR A 1 73 ? -5.832 -4.653 -4.907 1.00 0.00 73 THR A C 11
ATOM 16453 O O . THR A 1 73 ? -4.855 -5.308 -5.280 1.00 0.00 73 THR A O 11
ATOM 16464 N N . ALA A 1 74 ? -5.952 -3.350 -5.118 1.00 0.00 74 ALA A N 11
ATOM 16465 C CA . ALA A 1 74 ? -4.963 -2.607 -5.883 1.00 0.00 74 ALA A CA 11
ATOM 16466 C C . ALA A 1 74 ? -3.640 -2.490 -5.125 1.00 0.00 74 ALA A C 11
ATOM 16467 O O . ALA A 1 74 ? -2.575 -2.377 -5.731 1.00 0.00 74 ALA A O 11
ATOM 16474 N N . PHE A 1 75 ? -3.711 -2.526 -3.798 1.00 0.00 75 PHE A N 11
ATOM 16475 C CA . PHE A 1 75 ? -2.515 -2.459 -2.966 1.00 0.00 75 PHE A CA 11
ATOM 16476 C C . PHE A 1 75 ? -1.705 -3.745 -3.108 1.00 0.00 75 PHE A C 11
ATOM 16477 O O . PHE A 1 75 ? -0.471 -3.726 -3.073 1.00 0.00 75 PHE A O 11
ATOM 16494 N N . VAL A 1 76 ? -2.406 -4.858 -3.288 1.00 0.00 76 VAL A N 11
ATOM 16495 C CA . VAL A 1 76 ? -1.758 -6.140 -3.529 1.00 0.00 76 VAL A CA 11
ATOM 16496 C C . VAL A 1 76 ? -1.073 -6.125 -4.894 1.00 0.00 76 VAL A C 11
ATOM 16497 O O . VAL A 1 76 ? 0.001 -6.693 -5.075 1.00 0.00 76 VAL A O 11
ATOM 16510 N N . ALA A 1 77 ? -1.698 -5.448 -5.849 1.00 0.00 77 ALA A N 11
ATOM 16511 C CA . ALA A 1 77 ? -1.111 -5.287 -7.172 1.00 0.00 77 ALA A CA 11
ATOM 16512 C C . ALA A 1 77 ? 0.173 -4.459 -7.098 1.00 0.00 77 ALA A C 11
ATOM 16513 O O . ALA A 1 77 ? 1.153 -4.748 -7.786 1.00 0.00 77 ALA A O 11
ATOM 16520 N N . ALA A 1 78 ? 0.165 -3.440 -6.244 1.00 0.00 78 ALA A N 11
ATOM 16521 C CA . ALA A 1 78 ? 1.327 -2.574 -6.063 1.00 0.00 78 ALA A CA 11
ATOM 16522 C C . ALA A 1 78 ? 2.482 -3.328 -5.409 1.00 0.00 78 ALA A C 11
ATOM 16523 O O . ALA A 1 78 ? 3.634 -3.195 -5.820 1.00 0.00 78 ALA A O 11
ATOM 16530 N N . SER A 1 79 ? 2.170 -4.140 -4.406 1.00 0.00 79 SER A N 11
ATOM 16531 C CA . SER A 1 79 ? 3.192 -4.891 -3.689 1.00 0.00 79 SER A CA 11
ATOM 16532 C C . SER A 1 79 ? 3.751 -6.027 -4.552 1.00 0.00 79 SER A C 11
ATOM 16533 O O . SER A 1 79 ? 4.824 -6.568 -4.271 1.00 0.00 79 SER A O 11
ATOM 16541 N N . ARG A 1 80 ? 3.026 -6.370 -5.615 1.00 0.00 80 ARG A N 11
ATOM 16542 C CA . ARG A 1 80 ? 3.493 -7.364 -6.573 1.00 0.00 80 ARG A CA 11
ATOM 16543 C C . ARG A 1 80 ? 4.702 -6.832 -7.338 1.00 0.00 80 ARG A C 11
ATOM 16544 O O . ARG A 1 80 ? 5.606 -7.590 -7.691 1.00 0.00 80 ARG A O 11
ATOM 16565 N N . GLN A 1 81 ? 4.721 -5.521 -7.569 1.00 0.00 81 GLN A N 11
ATOM 16566 C CA . GLN A 1 81 ? 5.844 -4.870 -8.235 1.00 0.00 81 GLN A CA 11
ATOM 16567 C C . GLN A 1 81 ? 7.099 -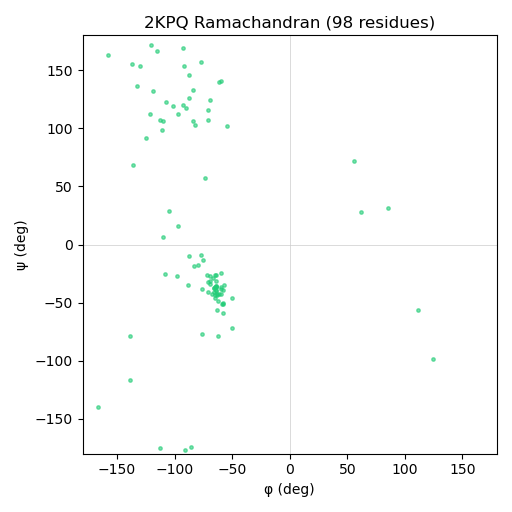4.996 -7.373 1.00 0.00 81 GLN A C 11
ATOM 16568 O O . GLN A 1 81 ? 8.204 -5.198 -7.877 1.00 0.00 81 GLN A O 11
ATOM 16582 N N . ALA A 1 82 ? 6.909 -4.909 -6.062 1.00 0.00 82 ALA A N 11
ATOM 16583 C CA . ALA A 1 82 ? 7.999 -5.085 -5.113 1.00 0.00 82 ALA A CA 11
ATOM 16584 C C . ALA A 1 82 ? 8.324 -6.563 -4.935 1.00 0.00 82 ALA A C 11
ATOM 16585 O O . ALA A 1 82 ? 9.309 -6.920 -4.290 1.00 0.00 82 ALA A O 11
ATOM 16592 N N . HIS A 1 83 ? 7.476 -7.414 -5.515 1.00 0.00 83 HIS A N 11
ATOM 16593 C CA . HIS A 1 83 ? 7.602 -8.870 -5.412 1.00 0.00 83 HIS A CA 11
ATOM 16594 C C . HIS A 1 83 ? 7.493 -9.320 -3.958 1.00 0.00 83 HIS A C 11
ATOM 16595 O O . HIS A 1 83 ? 7.950 -10.402 -3.594 1.00 0.00 83 HIS A O 11
ATOM 16610 N N . CYS A 1 84 ? 6.847 -8.498 -3.142 1.00 0.00 84 CYS A N 11
ATOM 16611 C CA . CYS A 1 84 ? 6.714 -8.774 -1.721 1.00 0.00 84 CYS A CA 11
ATOM 16612 C C . CYS A 1 84 ? 5.248 -8.934 -1.351 1.00 0.00 84 CYS A C 11
ATOM 16613 O O . CYS A 1 84 ? 4.626 -8.031 -0.789 1.00 0.00 84 CYS A O 11
ATOM 16621 N N . LEU A 1 85 ? 4.691 -10.076 -1.711 1.00 0.00 85 LEU A N 11
ATOM 16622 C CA . LEU A 1 85 ? 3.303 -10.379 -1.406 1.00 0.00 85 LEU A CA 11
ATOM 16623 C C . LEU A 1 85 ? 3.204 -11.173 -0.112 1.00 0.00 85 LEU A C 11
ATOM 16624 O O . LEU A 1 85 ? 4.103 -11.949 0.219 1.00 0.00 85 LEU A O 11
ATOM 16640 N N . MET A 1 86 ? 2.111 -10.979 0.618 1.00 0.00 86 MET A N 11
ATOM 16641 C CA . MET A 1 86 ? 1.885 -11.723 1.853 1.00 0.00 86 MET A CA 11
ATOM 16642 C C . MET A 1 86 ? 1.254 -13.075 1.530 1.00 0.00 86 MET A C 11
ATOM 16643 O O . MET A 1 86 ? 1.043 -13.913 2.410 1.00 0.00 86 MET A O 11
ATOM 16657 N N . GLU A 1 87 ? 0.959 -13.274 0.252 1.00 0.00 87 GLU A N 11
ATOM 16658 C CA . GLU A 1 87 ? 0.440 -14.542 -0.241 1.00 0.00 87 GLU A CA 11
ATOM 16659 C C . GLU A 1 87 ? 1.602 -15.479 -0.540 1.00 0.00 87 GLU A C 11
ATOM 16660 O O . GLU A 1 87 ? 2.674 -15.030 -0.939 1.00 0.00 87 GLU A O 11
ATOM 16672 N N . ASP A 1 88 ? 1.400 -16.769 -0.334 1.00 0.00 88 ASP A N 11
ATOM 16673 C CA . ASP A 1 88 ? 2.458 -17.743 -0.571 1.00 0.00 88 ASP A CA 11
ATOM 16674 C C . ASP A 1 88 ? 2.266 -18.428 -1.919 1.00 0.00 88 ASP A C 11
ATOM 16675 O O . ASP A 1 88 ? 1.177 -18.921 -2.233 1.00 0.00 88 ASP A O 11
ATOM 16684 N N . LYS A 1 89 ? 3.324 -18.440 -2.716 1.00 0.00 89 LYS A N 11
ATOM 16685 C CA . LYS A 1 89 ? 3.291 -19.059 -4.031 1.00 0.00 89 LYS A CA 11
ATOM 16686 C C . LYS A 1 89 ? 4.667 -19.630 -4.367 1.00 0.00 89 LYS A C 11
ATOM 16687 O O . LYS A 1 89 ? 5.559 -18.910 -4.816 1.00 0.00 89 LYS A O 11
ATOM 16706 N N . ALA A 1 90 ? 4.836 -20.926 -4.131 1.00 0.00 90 ALA A N 11
ATOM 16707 C CA . ALA A 1 90 ? 6.119 -21.595 -4.350 1.00 0.00 90 ALA A CA 11
ATOM 16708 C C . ALA A 1 90 ? 6.335 -21.910 -5.830 1.00 0.00 90 ALA A C 11
ATOM 16709 O O . ALA A 1 90 ? 6.701 -23.028 -6.197 1.00 0.00 90 ALA A O 11
ATOM 16716 N N . GLU A 1 91 ? 6.122 -20.909 -6.673 1.00 0.00 91 GLU A N 11
ATOM 16717 C CA . GLU A 1 91 ? 6.235 -21.077 -8.113 1.00 0.00 91 GLU A CA 11
ATOM 16718 C C . GLU A 1 91 ? 7.116 -19.989 -8.707 1.00 0.00 91 GLU A C 11
ATOM 16719 O O . GLU A 1 91 ? 6.991 -19.634 -9.878 1.00 0.00 91 GLU A O 11
ATOM 16731 N N . ALA A 1 92 ? 8.013 -19.474 -7.889 1.00 0.00 92 ALA A N 11
ATOM 16732 C CA . ALA A 1 92 ? 8.921 -18.421 -8.314 1.00 0.00 92 ALA A CA 11
ATOM 16733 C C . ALA A 1 92 ? 10.052 -19.002 -9.156 1.00 0.00 92 ALA A C 11
ATOM 16734 O O . ALA A 1 92 ? 10.511 -20.115 -8.896 1.00 0.00 92 ALA A O 11
ATOM 16741 N N . PRO A 1 93 ? 10.517 -18.253 -10.174 1.00 0.00 93 PRO A N 11
ATOM 16742 C CA . PRO A 1 93 ? 11.614 -18.676 -11.067 1.00 0.00 93 PRO A CA 11
ATOM 16743 C C . PRO A 1 93 ? 12.977 -18.736 -10.364 1.00 0.00 93 PRO A C 11
ATOM 16744 O O . PRO A 1 93 ? 14.023 -18.545 -10.989 1.00 0.00 93 PRO A O 11
ATOM 16755 N N . ASN A 1 94 ? 12.957 -19.019 -9.071 1.00 0.00 94 ASN A N 11
ATOM 16756 C CA . ASN A 1 94 ? 14.175 -19.136 -8.281 1.00 0.00 94 ASN A CA 11
ATOM 16757 C C . ASN A 1 94 ? 14.652 -20.580 -8.276 1.00 0.00 94 ASN A C 11
ATOM 16758 O O . ASN A 1 94 ? 15.837 -20.854 -8.095 1.00 0.00 94 ASN A O 11
ATOM 16769 N N . THR A 1 95 ? 13.718 -21.501 -8.477 1.00 0.00 95 THR A N 11
ATOM 16770 C CA . THR A 1 95 ? 14.027 -22.920 -8.474 1.00 0.00 95 THR A CA 11
ATOM 16771 C C . THR A 1 95 ? 13.436 -23.598 -9.704 1.00 0.00 95 THR A C 11
ATOM 16772 O O . THR A 1 95 ? 12.767 -22.956 -10.513 1.00 0.00 95 THR A O 11
ATOM 16783 N N . ILE A 1 96 ? 13.680 -24.895 -9.838 1.00 0.00 96 ILE A N 11
ATOM 16784 C CA . ILE A 1 96 ? 13.132 -25.663 -10.949 1.00 0.00 96 ILE A CA 11
ATOM 16785 C C . ILE A 1 96 ? 11.775 -26.254 -10.578 1.00 0.00 96 ILE A C 11
ATOM 16786 O O . ILE A 1 96 ? 11.191 -27.026 -11.340 1.00 0.00 96 ILE A O 11
ATOM 16802 N N . ALA A 1 97 ? 11.275 -25.873 -9.406 1.00 0.00 97 ALA A N 11
ATOM 16803 C CA . ALA A 1 97 ? 10.025 -26.418 -8.886 1.00 0.00 97 ALA A CA 11
ATOM 16804 C C . ALA A 1 97 ? 8.846 -26.042 -9.775 1.00 0.00 97 ALA A C 11
ATOM 16805 O O . ALA A 1 97 ? 7.940 -26.849 -9.997 1.00 0.00 97 ALA A O 11
ATOM 16812 N N . SER A 1 98 ? 8.867 -24.821 -10.289 1.00 0.00 98 SER A N 11
ATOM 16813 C CA . SER A 1 98 ? 7.808 -24.340 -11.158 1.00 0.00 98 SER A CA 11
ATOM 16814 C C . SER A 1 98 ? 7.952 -24.928 -12.561 1.00 0.00 98 SER A C 11
ATOM 16815 O O . SER A 1 98 ? 8.846 -24.551 -13.323 1.00 0.00 98 SER A O 11
ATOM 16823 N N . GLY A 1 99 ? 7.080 -25.869 -12.886 1.00 0.00 99 GLY A N 11
ATOM 16824 C CA . GLY A 1 99 ? 7.142 -26.536 -14.169 1.00 0.00 99 GLY A CA 11
ATOM 16825 C C . GLY A 1 99 ? 7.253 -28.037 -14.017 1.00 0.00 99 GLY A C 11
ATOM 16826 O O . GLY A 1 99 ? 7.787 -28.724 -14.890 1.00 0.00 99 GLY A O 11
ATOM 16830 N N . SER A 1 100 ? 6.752 -28.542 -12.901 1.00 0.00 100 SER A N 11
ATOM 16831 C CA . SER A 1 100 ? 6.779 -29.966 -12.628 1.00 0.00 100 SER A CA 11
ATOM 16832 C C . SER A 1 100 ? 5.400 -30.570 -12.873 1.00 0.00 100 SER A C 11
ATOM 16833 O O . SER A 1 100 ? 4.545 -30.499 -11.968 1.00 0.00 100 SER A O 11
ATOM 16842 N N . MET A 1 1 ? -7.109 11.764 24.512 1.00 0.00 1 MET A N 12
ATOM 16843 C CA . MET A 1 1 ? -6.717 10.599 25.341 1.00 0.00 1 MET A CA 12
ATOM 16844 C C . MET A 1 1 ? -7.938 9.749 25.667 1.00 0.00 1 MET A C 12
ATOM 16845 O O . MET A 1 1 ? -7.970 8.556 25.361 1.00 0.00 1 MET A O 12
ATOM 16861 N N . GLU A 1 2 ? -8.936 10.365 26.299 1.00 0.00 2 GLU A N 12
ATOM 16862 C CA . GLU A 1 2 ? -10.222 9.713 26.521 1.00 0.00 2 GLU A CA 12
ATOM 16863 C C . GLU A 1 2 ? -10.833 9.335 25.177 1.00 0.00 2 GLU A C 12
ATOM 16864 O O . GLU A 1 2 ? -11.318 8.218 24.985 1.00 0.00 2 GLU A O 12
ATOM 16876 N N . VAL A 1 3 ? -10.795 10.279 24.251 1.00 0.00 3 VAL A N 12
ATOM 16877 C CA . VAL A 1 3 ? -11.210 10.033 22.883 1.00 0.00 3 VAL A CA 12
ATOM 16878 C C . VAL A 1 3 ? -10.065 10.371 21.938 1.00 0.00 3 VAL A C 12
ATOM 16879 O O . VAL A 1 3 ? -9.011 10.845 22.371 1.00 0.00 3 VAL A O 12
ATOM 16892 N N . GLN A 1 4 ? -10.269 10.126 20.655 1.00 0.00 4 GLN A N 12
ATOM 16893 C CA . GLN A 1 4 ? -9.252 10.408 19.659 1.00 0.00 4 GLN A CA 12
ATOM 16894 C C . GLN A 1 4 ? -9.688 11.565 18.774 1.00 0.00 4 GLN A C 12
ATOM 16895 O O . GLN A 1 4 ? -10.880 11.740 18.512 1.00 0.00 4 GLN A O 12
ATOM 16909 N N . SER A 1 5 ? -8.721 12.351 18.328 1.00 0.00 5 SER A N 12
ATOM 16910 C CA . SER A 1 5 ? -8.993 13.523 17.508 1.00 0.00 5 SER A CA 12
ATOM 16911 C C . SER A 1 5 ? -9.521 13.128 16.130 1.00 0.00 5 SER A C 12
ATOM 16912 O O . SER A 1 5 ? -10.333 13.846 15.543 1.00 0.00 5 SER A O 12
ATOM 16920 N N . MET A 1 6 ? -9.045 11.985 15.622 1.00 0.00 6 MET A N 12
ATOM 16921 C CA . MET A 1 6 ? -9.507 11.432 14.344 1.00 0.00 6 MET A CA 12
ATOM 16922 C C . MET A 1 6 ? -9.180 12.373 13.186 1.00 0.00 6 MET A C 12
ATOM 16923 O O . MET A 1 6 ? -9.888 12.415 12.180 1.00 0.00 6 MET A O 12
ATOM 16937 N N . LEU A 1 7 ? -8.069 13.090 13.311 1.00 0.00 7 LEU A N 12
ATOM 16938 C CA . LEU A 1 7 ? -7.668 14.069 12.306 1.00 0.00 7 LEU A CA 12
ATOM 16939 C C . LEU A 1 7 ? -6.956 13.380 11.144 1.00 0.00 7 LEU A C 12
ATOM 16940 O O . LEU A 1 7 ? -6.595 14.012 10.149 1.00 0.00 7 LEU A O 12
ATOM 16956 N N . LEU A 1 8 ? -6.772 12.076 11.274 1.00 0.00 8 LEU A N 12
ATOM 16957 C CA . LEU A 1 8 ? -6.082 11.291 10.259 1.00 0.00 8 LEU A CA 12
ATOM 16958 C C . LEU A 1 8 ? -6.994 10.995 9.073 1.00 0.00 8 LEU A C 12
ATOM 16959 O O . LEU A 1 8 ? -6.514 10.617 8.004 1.00 0.00 8 LEU A O 12
ATOM 16975 N N . ASN A 1 9 ? -8.306 11.175 9.271 1.00 0.00 9 ASN A N 12
ATOM 16976 C CA . ASN A 1 9 ? -9.305 10.833 8.250 1.00 0.00 9 ASN A CA 12
ATOM 16977 C C . ASN A 1 9 ? -9.216 9.349 7.931 1.00 0.00 9 ASN A C 12
ATOM 16978 O O . ASN A 1 9 ? -9.402 8.929 6.787 1.00 0.00 9 ASN A O 12
ATOM 16989 N N . ASP A 1 10 ? -8.954 8.560 8.965 1.00 0.00 10 ASP A N 12
ATOM 16990 C CA . ASP A 1 10 ? -8.658 7.149 8.800 1.00 0.00 10 ASP A CA 12
ATOM 16991 C C . ASP A 1 10 ? -9.883 6.364 8.345 1.00 0.00 10 ASP A C 12
ATOM 16992 O O . ASP A 1 10 ? -10.870 6.227 9.069 1.00 0.00 10 ASP A O 12
ATOM 17001 N N . VAL A 1 11 ? -9.825 5.885 7.118 1.00 0.00 11 VAL A N 12
ATOM 17002 C CA . VAL A 1 11 ? -10.788 4.923 6.641 1.00 0.00 11 VAL A CA 12
ATOM 17003 C C . VAL A 1 11 ? -10.328 3.534 7.053 1.00 0.00 11 VAL A C 12
ATOM 17004 O O . VAL A 1 11 ? -9.300 3.032 6.582 1.00 0.00 11 VAL A O 12
ATOM 17017 N N . LYS A 1 12 ? -11.062 2.944 7.980 1.00 0.00 12 LYS A N 12
ATOM 17018 C CA . LYS A 1 12 ? -10.658 1.692 8.597 1.00 0.00 12 LYS A CA 12
ATOM 17019 C C . LYS A 1 12 ? -10.870 0.515 7.656 1.00 0.00 12 LYS A C 12
ATOM 17020 O O . LYS A 1 12 ? -11.951 0.341 7.089 1.00 0.00 12 LYS A O 12
ATOM 17039 N N . TRP A 1 13 ? -9.830 -0.289 7.502 1.00 0.00 13 TRP A N 12
ATOM 17040 C CA . TRP A 1 13 ? -9.884 -1.448 6.633 1.00 0.00 13 TRP A CA 12
ATOM 17041 C C . TRP A 1 13 ? -10.611 -2.590 7.318 1.00 0.00 13 TRP A C 12
ATOM 17042 O O . TRP A 1 13 ? -10.466 -2.798 8.524 1.00 0.00 13 TRP A O 12
ATOM 17063 N N . GLU A 1 14 ? -11.400 -3.314 6.547 1.00 0.00 14 GLU A N 12
ATOM 17064 C CA . GLU A 1 14 ? -12.086 -4.490 7.050 1.00 0.00 14 GLU A CA 12
ATOM 17065 C C . GLU A 1 14 ? -11.104 -5.654 7.088 1.00 0.00 14 GLU A C 12
ATOM 17066 O O . GLU A 1 14 ? -10.772 -6.169 8.155 1.00 0.00 14 GLU A O 12
ATOM 17078 N N . LYS A 1 15 ? -10.639 -6.054 5.913 1.00 0.00 15 LYS A N 12
ATOM 17079 C CA . LYS A 1 15 ? -9.530 -6.985 5.811 1.00 0.00 15 LYS A CA 12
ATOM 17080 C C . LYS A 1 15 ? -8.246 -6.213 5.537 1.00 0.00 15 LYS A C 12
ATOM 17081 O O . LYS A 1 15 ? -8.062 -5.662 4.448 1.00 0.00 15 LYS A O 12
ATOM 17100 N N . PRO A 1 16 ? -7.368 -6.144 6.545 1.00 0.00 16 PRO A N 12
ATOM 17101 C CA . PRO A 1 16 ? -6.122 -5.373 6.480 1.00 0.00 16 PRO A CA 12
ATOM 17102 C C . PRO A 1 16 ? -5.086 -5.981 5.535 1.00 0.00 16 PRO A C 12
ATOM 17103 O O . PRO A 1 16 ? -5.212 -7.128 5.105 1.00 0.00 16 PRO A O 12
ATOM 17114 N N . VAL A 1 17 ? -4.060 -5.202 5.220 1.00 0.00 17 VAL A N 12
ATOM 17115 C CA . VAL A 1 17 ? -3.002 -5.646 4.323 1.00 0.00 17 VAL A CA 12
ATOM 17116 C C . VAL A 1 17 ? -1.741 -5.992 5.110 1.00 0.00 17 VAL A C 12
ATOM 17117 O O . VAL A 1 17 ? -1.320 -5.232 5.982 1.00 0.00 17 VAL A O 12
ATOM 17130 N N . THR A 1 18 ? -1.153 -7.141 4.808 1.00 0.00 18 THR A N 12
ATOM 17131 C CA . THR A 1 18 ? 0.065 -7.580 5.474 1.00 0.00 18 THR A CA 12
ATOM 17132 C C . THR A 1 18 ? 1.288 -7.361 4.582 1.00 0.00 18 THR A C 12
ATOM 17133 O O . THR A 1 18 ? 1.454 -8.030 3.562 1.00 0.00 18 THR A O 12
ATOM 17144 N N . ILE A 1 19 ? 2.131 -6.412 4.966 1.00 0.00 19 ILE A N 12
ATOM 17145 C CA . ILE A 1 19 ? 3.360 -6.125 4.237 1.00 0.00 19 ILE A CA 12
ATOM 17146 C C . ILE A 1 19 ? 4.573 -6.527 5.069 1.00 0.00 19 ILE A C 12
ATOM 17147 O O . ILE A 1 19 ? 4.829 -5.959 6.130 1.00 0.00 19 ILE A O 12
ATOM 17163 N N . SER A 1 20 ? 5.306 -7.519 4.593 1.00 0.00 20 SER A N 12
ATOM 17164 C CA . SER A 1 20 ? 6.483 -8.004 5.295 1.00 0.00 20 SER A CA 12
ATOM 17165 C C . SER A 1 20 ? 7.731 -7.253 4.837 1.00 0.00 20 SER A C 12
ATOM 17166 O O . SER A 1 20 ? 8.041 -7.220 3.644 1.00 0.00 20 SER A O 12
ATOM 17174 N N . LEU A 1 21 ? 8.433 -6.641 5.781 1.00 0.00 21 LEU A N 12
ATOM 17175 C CA . LEU A 1 21 ? 9.648 -5.900 5.468 1.00 0.00 21 LEU A CA 12
ATOM 17176 C C . LEU A 1 21 ? 10.847 -6.845 5.375 1.00 0.00 21 LEU A C 12
ATOM 17177 O O . LEU A 1 21 ? 10.721 -8.041 5.638 1.00 0.00 21 LEU A O 12
ATOM 17193 N N . GLN A 1 22 ? 12.010 -6.297 5.023 1.00 0.00 22 GLN A N 12
ATOM 17194 C CA . GLN A 1 22 ? 13.230 -7.090 4.839 1.00 0.00 22 GLN A CA 12
ATOM 17195 C C . GLN A 1 22 ? 13.603 -7.856 6.109 1.00 0.00 22 GLN A C 12
ATOM 17196 O O . GLN A 1 22 ? 14.198 -8.932 6.050 1.00 0.00 22 GLN A O 12
ATOM 17210 N N . ASN A 1 23 ? 13.232 -7.303 7.254 1.00 0.00 23 ASN A N 12
ATOM 17211 C CA . ASN A 1 23 ? 13.562 -7.901 8.545 1.00 0.00 23 ASN A CA 12
ATOM 17212 C C . ASN A 1 23 ? 12.684 -9.117 8.835 1.00 0.00 23 ASN A C 12
ATOM 17213 O O . ASN A 1 23 ? 12.844 -9.780 9.861 1.00 0.00 23 ASN A O 12
ATOM 17224 N N . GLY A 1 24 ? 11.754 -9.405 7.930 1.00 0.00 24 GLY A N 12
ATOM 17225 C CA . GLY A 1 24 ? 10.826 -10.496 8.144 1.00 0.00 24 GLY A CA 12
ATOM 17226 C C . GLY A 1 24 ? 9.707 -10.097 9.080 1.00 0.00 24 GLY A C 12
ATOM 17227 O O . GLY A 1 24 ? 9.127 -10.933 9.770 1.00 0.00 24 GLY A O 12
ATOM 17231 N N . ALA A 1 25 ? 9.417 -8.803 9.112 1.00 0.00 25 ALA A N 12
ATOM 17232 C CA . ALA A 1 25 ? 8.381 -8.269 9.981 1.00 0.00 25 ALA A CA 12
ATOM 17233 C C . ALA A 1 25 ? 7.145 -7.897 9.173 1.00 0.00 25 ALA A C 12
ATOM 17234 O O . ALA A 1 25 ? 7.176 -6.962 8.368 1.00 0.00 25 ALA A O 12
ATOM 17241 N N . PRO A 1 26 ? 6.052 -8.651 9.348 1.00 0.00 26 PRO A N 12
ATOM 17242 C CA . PRO A 1 26 ? 4.781 -8.392 8.676 1.00 0.00 26 PRO A CA 12
ATOM 17243 C C . PRO A 1 26 ? 3.998 -7.265 9.340 1.00 0.00 26 PRO A C 12
ATOM 17244 O O . PRO A 1 26 ? 3.479 -7.417 10.448 1.00 0.00 26 PRO A O 12
ATOM 17255 N N . ARG A 1 27 ? 3.942 -6.125 8.673 1.00 0.00 27 ARG A N 12
ATOM 17256 C CA . ARG A 1 27 ? 3.131 -5.012 9.136 1.00 0.00 27 ARG A CA 12
ATOM 17257 C C . ARG A 1 27 ? 1.720 -5.142 8.584 1.00 0.00 27 ARG A C 12
ATOM 17258 O O . ARG A 1 27 ? 1.521 -5.218 7.372 1.00 0.00 27 ARG A O 12
ATOM 17279 N N . ILE A 1 28 ? 0.755 -5.184 9.481 1.00 0.00 28 ILE A N 12
ATOM 17280 C CA . ILE A 1 28 ? -0.633 -5.348 9.105 1.00 0.00 28 ILE A CA 12
ATOM 17281 C C . ILE A 1 28 ? -1.362 -4.016 9.232 1.00 0.00 28 ILE A C 12
ATOM 17282 O O . ILE A 1 28 ? -1.580 -3.521 10.338 1.00 0.00 28 ILE A O 12
ATOM 17298 N N . PHE A 1 29 ? -1.713 -3.433 8.095 1.00 0.00 29 PHE A N 12
ATOM 17299 C CA . PHE A 1 29 ? -2.330 -2.113 8.066 1.00 0.00 29 PHE A CA 12
ATOM 17300 C C . PHE A 1 29 ? -3.845 -2.229 8.134 1.00 0.00 29 PHE A C 12
ATOM 17301 O O . PHE A 1 29 ? -4.483 -2.705 7.194 1.00 0.00 29 PHE A O 12
ATOM 17318 N N . ASN A 1 30 ? -4.412 -1.791 9.248 1.00 0.00 30 ASN A N 12
ATOM 17319 C CA . ASN A 1 30 ? -5.851 -1.898 9.473 1.00 0.00 30 ASN A CA 12
ATOM 17320 C C . ASN A 1 30 ? -6.556 -0.607 9.080 1.00 0.00 30 ASN A C 12
ATOM 17321 O O . ASN A 1 30 ? -7.748 -0.431 9.330 1.00 0.00 30 ASN A O 12
ATOM 17332 N N . GLY A 1 31 ? -5.810 0.291 8.462 1.00 0.00 31 GLY A N 12
ATOM 17333 C CA . GLY A 1 31 ? -6.378 1.525 7.965 1.00 0.00 31 GLY A CA 12
ATOM 17334 C C . GLY A 1 31 ? -5.677 1.980 6.706 1.00 0.00 31 GLY A C 12
ATOM 17335 O O . GLY A 1 31 ? -4.459 1.845 6.595 1.00 0.00 31 GLY A O 12
ATOM 17339 N N . VAL A 1 32 ? -6.432 2.514 5.754 1.00 0.00 32 VAL A N 12
ATOM 17340 C CA . VAL A 1 32 ? -5.862 2.934 4.476 1.00 0.00 32 VAL A CA 12
ATOM 17341 C C . VAL A 1 32 ? -4.827 4.038 4.677 1.00 0.00 32 VAL A C 12
ATOM 17342 O O . VAL A 1 32 ? -3.793 4.064 4.007 1.00 0.00 32 VAL A O 12
ATOM 17355 N N . TYR A 1 33 ? -5.093 4.933 5.623 1.00 0.00 33 TYR A N 12
ATOM 17356 C CA . TYR A 1 33 ? -4.150 6.000 5.946 1.00 0.00 33 TYR A CA 12
ATOM 17357 C C . TYR A 1 33 ? -2.817 5.423 6.419 1.00 0.00 33 TYR A C 12
ATOM 17358 O O . TYR A 1 33 ? -1.759 5.961 6.108 1.00 0.00 33 TYR A O 12
ATOM 17376 N N . GLU A 1 34 ? -2.880 4.321 7.160 1.00 0.00 34 GLU A N 12
ATOM 17377 C CA . GLU A 1 34 ? -1.685 3.682 7.694 1.00 0.00 34 GLU A CA 12
ATOM 17378 C C . GLU A 1 34 ? -0.797 3.182 6.555 1.00 0.00 34 GLU A C 12
ATOM 17379 O O . GLU A 1 34 ? 0.426 3.321 6.598 1.00 0.00 34 GLU A O 12
ATOM 17391 N N . ALA A 1 35 ? -1.425 2.620 5.528 1.00 0.00 35 ALA A N 12
ATOM 17392 C CA . ALA A 1 35 ? -0.702 2.169 4.345 1.00 0.00 35 ALA A CA 12
ATOM 17393 C C . ALA A 1 35 ? -0.112 3.360 3.598 1.00 0.00 35 ALA A C 12
ATOM 17394 O O . ALA A 1 35 ? 1.048 3.336 3.191 1.00 0.00 35 ALA A O 12
ATOM 17401 N N . PHE A 1 36 ? -0.919 4.404 3.441 1.00 0.00 36 PHE A N 12
ATOM 17402 C CA . PHE A 1 36 ? -0.486 5.635 2.785 1.00 0.00 36 PHE A CA 12
ATOM 17403 C C . PHE A 1 36 ? 0.721 6.236 3.508 1.00 0.00 36 PHE A C 12
ATOM 17404 O O . PHE A 1 36 ? 1.704 6.633 2.878 1.00 0.00 36 PHE A O 12
ATOM 17421 N N . ASP A 1 37 ? 0.632 6.283 4.832 1.00 0.00 37 ASP A N 12
ATOM 17422 C CA . ASP A 1 37 ? 1.718 6.776 5.672 1.00 0.00 37 ASP A CA 12
ATOM 17423 C C . ASP A 1 37 ? 2.968 5.922 5.481 1.00 0.00 37 ASP A C 12
ATOM 17424 O O . ASP A 1 37 ? 4.064 6.440 5.270 1.00 0.00 37 ASP A O 12
ATOM 17433 N N . PHE A 1 38 ? 2.778 4.612 5.525 1.00 0.00 38 PHE A N 12
ATOM 17434 C CA . PHE A 1 38 ? 3.861 3.653 5.337 1.00 0.00 38 PHE A CA 12
ATOM 17435 C C . PHE A 1 38 ? 4.568 3.859 3.995 1.00 0.00 38 PHE A C 12
ATOM 17436 O O . PHE A 1 38 ? 5.799 3.866 3.932 1.00 0.00 38 PHE A O 12
ATOM 17453 N N . LEU A 1 39 ? 3.783 4.044 2.938 1.00 0.00 39 LEU A N 12
ATOM 17454 C CA . LEU A 1 39 ? 4.318 4.201 1.586 1.00 0.00 39 LEU A CA 12
ATOM 17455 C C . LEU A 1 39 ? 5.235 5.416 1.476 1.00 0.00 39 LEU A C 12
ATOM 17456 O O . LEU A 1 39 ? 6.169 5.428 0.669 1.00 0.00 39 LEU A O 12
ATOM 17472 N N . GLN A 1 40 ? 4.962 6.438 2.272 1.00 0.00 40 GLN A N 12
ATOM 17473 C CA . GLN A 1 40 ? 5.760 7.658 2.241 1.00 0.00 40 GLN A CA 12
ATOM 17474 C C . GLN A 1 40 ? 6.825 7.659 3.332 1.00 0.00 40 GLN A C 12
ATOM 17475 O O . GLN A 1 40 ? 7.692 8.534 3.367 1.00 0.00 40 GLN A O 12
ATOM 17489 N N . HIS A 1 41 ? 6.755 6.686 4.228 1.00 0.00 41 HIS A N 12
ATOM 17490 C CA . HIS A 1 41 ? 7.734 6.573 5.298 1.00 0.00 41 HIS A CA 12
ATOM 17491 C C . HIS A 1 41 ? 8.870 5.649 4.897 1.00 0.00 41 HIS A C 12
ATOM 17492 O O . HIS A 1 41 ? 9.993 6.102 4.674 1.00 0.00 41 HIS A O 12
ATOM 17507 N N . GLU A 1 42 ? 8.578 4.360 4.786 1.00 0.00 42 GLU A N 12
ATOM 17508 C CA . GLU A 1 42 ? 9.606 3.382 4.462 1.00 0.00 42 GLU A CA 12
ATOM 17509 C C . GLU A 1 42 ? 9.064 2.272 3.571 1.00 0.00 42 GLU A C 12
ATOM 17510 O O . GLU A 1 42 ? 8.762 1.176 4.040 1.00 0.00 42 GLU A O 12
ATOM 17522 N N . TRP A 1 43 ? 8.910 2.575 2.295 1.00 0.00 43 TRP A N 12
ATOM 17523 C CA . TRP A 1 43 ? 8.603 1.552 1.308 1.00 0.00 43 TRP A CA 12
ATOM 17524 C C . TRP A 1 43 ? 9.904 0.858 0.894 1.00 0.00 43 TRP A C 12
ATOM 17525 O O . TRP A 1 43 ? 10.842 1.521 0.449 1.00 0.00 43 TRP A O 12
ATOM 17546 N N . PRO A 1 44 ? 9.996 -0.477 1.075 1.00 0.00 44 PRO A N 12
ATOM 17547 C CA . PRO A 1 44 ? 11.208 -1.264 0.750 1.00 0.00 44 PRO A CA 12
ATOM 17548 C C . PRO A 1 44 ? 11.487 -1.371 -0.756 1.00 0.00 44 PRO A C 12
ATOM 17549 O O . PRO A 1 44 ? 11.972 -2.398 -1.238 1.00 0.00 44 PRO A O 12
ATOM 17560 N N . ALA A 1 45 ? 11.211 -0.299 -1.479 1.00 0.00 45 ALA A N 12
ATOM 17561 C CA . ALA A 1 45 ? 11.424 -0.240 -2.915 1.00 0.00 45 ALA A CA 12
ATOM 17562 C C . ALA A 1 45 ? 11.259 1.195 -3.386 1.00 0.00 45 ALA A C 12
ATOM 17563 O O . ALA A 1 45 ? 10.875 2.061 -2.600 1.00 0.00 45 ALA A O 12
ATOM 17570 N N . ARG A 1 46 ? 11.560 1.457 -4.651 1.00 0.00 46 ARG A N 12
ATOM 17571 C CA . ARG A 1 46 ? 11.278 2.764 -5.224 1.00 0.00 46 ARG A CA 12
ATOM 17572 C C . ARG A 1 46 ? 9.786 2.874 -5.503 1.00 0.00 46 ARG A C 12
ATOM 17573 O O . ARG A 1 46 ? 9.030 3.437 -4.711 1.00 0.00 46 ARG A O 12
ATOM 17594 N N . GLY A 1 47 ? 9.364 2.334 -6.632 1.00 0.00 47 GLY A N 12
ATOM 17595 C CA . GLY A 1 47 ? 7.952 2.229 -6.911 1.00 0.00 47 GLY A CA 12
ATOM 17596 C C . GLY A 1 47 ? 7.567 2.873 -8.220 1.00 0.00 47 GLY A C 12
ATOM 17597 O O . GLY A 1 47 ? 6.864 2.267 -9.031 1.00 0.00 47 GLY A O 12
ATOM 17601 N N . ASP A 1 48 ? 8.024 4.106 -8.411 1.00 0.00 48 ASP A N 12
ATOM 17602 C CA . ASP A 1 48 ? 7.697 4.892 -9.598 1.00 0.00 48 ASP A CA 12
ATOM 17603 C C . ASP A 1 48 ? 6.189 4.930 -9.819 1.00 0.00 48 ASP A C 12
ATOM 17604 O O . ASP A 1 48 ? 5.444 5.359 -8.937 1.00 0.00 48 ASP A O 12
ATOM 17613 N N . ARG A 1 49 ? 5.741 4.446 -10.972 1.00 0.00 49 ARG A N 12
ATOM 17614 C CA . ARG A 1 49 ? 4.321 4.447 -11.315 1.00 0.00 49 ARG A CA 12
ATOM 17615 C C . ARG A 1 49 ? 3.507 3.706 -10.260 1.00 0.00 49 ARG A C 12
ATOM 17616 O O . ARG A 1 49 ? 2.474 4.193 -9.810 1.00 0.00 49 ARG A O 12
ATOM 17637 N N . ALA A 1 50 ? 4.000 2.542 -9.849 1.00 0.00 50 ALA A N 12
ATOM 17638 C CA . ALA A 1 50 ? 3.290 1.700 -8.894 1.00 0.00 50 ALA A CA 12
ATOM 17639 C C . ALA A 1 50 ? 3.176 2.384 -7.538 1.00 0.00 50 ALA A C 12
ATOM 17640 O O . ALA A 1 50 ? 2.161 2.264 -6.852 1.00 0.00 50 ALA A O 12
ATOM 17647 N N . HIS A 1 51 ? 4.218 3.116 -7.162 1.00 0.00 51 HIS A N 12
ATOM 17648 C CA . HIS A 1 51 ? 4.240 3.813 -5.883 1.00 0.00 51 HIS A CA 12
ATOM 17649 C C . HIS A 1 51 ? 3.276 4.988 -5.907 1.00 0.00 51 HIS A C 12
ATOM 17650 O O . HIS A 1 51 ? 2.511 5.197 -4.963 1.00 0.00 51 HIS A O 12
ATOM 17665 N N . GLU A 1 52 ? 3.311 5.745 -6.995 1.00 0.00 52 GLU A N 12
ATOM 17666 C CA . GLU A 1 52 ? 2.487 6.934 -7.115 1.00 0.00 52 GLU A CA 12
ATOM 17667 C C . GLU A 1 52 ? 1.015 6.564 -7.232 1.00 0.00 52 GLU A C 12
ATOM 17668 O O . GLU A 1 52 ? 0.174 7.157 -6.556 1.00 0.00 52 GLU A O 12
ATOM 17680 N N . GLN A 1 53 ? 0.706 5.574 -8.071 1.00 0.00 53 GLN A N 12
ATOM 17681 C CA . GLN A 1 53 ? -0.664 5.088 -8.197 1.00 0.00 53 GLN A CA 12
ATOM 17682 C C . GLN A 1 53 ? -1.205 4.642 -6.845 1.00 0.00 53 GLN A C 12
ATOM 17683 O O . GLN A 1 53 ? -2.334 4.971 -6.484 1.00 0.00 53 GLN A O 12
ATOM 17697 N N . ALA A 1 54 ? -0.385 3.912 -6.095 1.00 0.00 54 ALA A N 12
ATOM 17698 C CA . ALA A 1 54 ? -0.765 3.446 -4.767 1.00 0.00 54 ALA A CA 12
ATOM 17699 C C . ALA A 1 54 ? -1.140 4.616 -3.863 1.00 0.00 54 ALA A C 12
ATOM 17700 O O . ALA A 1 54 ? -2.156 4.573 -3.170 1.00 0.00 54 ALA A O 12
ATOM 17707 N N . LEU A 1 55 ? -0.321 5.663 -3.884 1.00 0.00 55 LEU A N 12
ATOM 17708 C CA . LEU A 1 55 ? -0.586 6.862 -3.092 1.00 0.00 55 LEU A CA 12
ATOM 17709 C C . LEU A 1 55 ? -1.898 7.509 -3.519 1.00 0.00 55 LEU A C 12
ATOM 17710 O O . LEU A 1 55 ? -2.706 7.913 -2.681 1.00 0.00 55 LEU A O 12
ATOM 17726 N N . ARG A 1 56 ? -2.106 7.592 -4.826 1.00 0.00 56 ARG A N 12
ATOM 17727 C CA . ARG A 1 56 ? -3.310 8.204 -5.376 1.00 0.00 56 ARG A CA 12
ATOM 17728 C C . ARG A 1 56 ? -4.554 7.413 -4.975 1.00 0.00 56 ARG A C 12
ATOM 17729 O O . ARG A 1 56 ? -5.588 7.992 -4.640 1.00 0.00 56 ARG A O 12
ATOM 17750 N N . LEU A 1 57 ? -4.437 6.090 -4.986 1.00 0.00 57 LEU A N 12
ATOM 17751 C CA . LEU A 1 57 ? -5.532 5.211 -4.588 1.00 0.00 57 LEU A CA 12
ATOM 17752 C C . LEU A 1 57 ? -5.859 5.390 -3.107 1.00 0.00 57 LEU A C 12
ATOM 17753 O O . LEU A 1 57 ? -7.030 5.443 -2.717 1.00 0.00 57 LEU A O 12
ATOM 17769 N N . CYS A 1 58 ? -4.820 5.492 -2.288 1.00 0.00 58 CYS A N 12
ATOM 17770 C CA . CYS A 1 58 ? -4.996 5.711 -0.858 1.00 0.00 58 CYS A CA 12
ATOM 17771 C C . CYS A 1 58 ? -5.647 7.067 -0.601 1.00 0.00 58 CYS A C 12
ATOM 17772 O O . CYS A 1 58 ? -6.503 7.198 0.272 1.00 0.00 58 CYS A O 12
ATOM 17780 N N . ARG A 1 59 ? -5.252 8.071 -1.378 1.00 0.00 59 ARG A N 12
ATOM 17781 C CA . ARG A 1 59 ? -5.820 9.405 -1.238 1.00 0.00 59 ARG A CA 12
ATOM 17782 C C . ARG A 1 59 ? -7.284 9.421 -1.657 1.00 0.00 59 ARG A C 12
ATOM 17783 O O . ARG A 1 59 ? -8.107 10.083 -1.030 1.00 0.00 59 ARG A O 12
ATOM 17804 N N . ALA A 1 60 ? -7.608 8.676 -2.710 1.00 0.00 60 ALA A N 12
ATOM 17805 C CA . ALA A 1 60 ? -8.991 8.551 -3.158 1.00 0.00 60 ALA A CA 12
ATOM 17806 C C . ALA A 1 60 ? -9.853 7.923 -2.067 1.00 0.00 60 ALA A C 12
ATOM 17807 O O . ALA A 1 60 ? -11.025 8.270 -1.901 1.00 0.00 60 ALA A O 12
ATOM 17814 N N . SER A 1 61 ? -9.258 7.013 -1.313 1.00 0.00 61 SER A N 12
ATOM 17815 C CA . SER A 1 61 ? -9.944 6.370 -0.203 1.00 0.00 61 SER A CA 12
ATOM 17816 C C . SER A 1 61 ? -10.198 7.375 0.921 1.00 0.00 61 SER A C 12
ATOM 17817 O O . SER A 1 61 ? -11.258 7.374 1.545 1.00 0.00 61 SER A O 12
ATOM 17825 N N . LEU A 1 62 ? -9.232 8.263 1.139 1.00 0.00 62 LEU A N 12
ATOM 17826 C CA . LEU A 1 62 ? -9.337 9.285 2.179 1.00 0.00 62 LEU A CA 12
ATOM 17827 C C . LEU A 1 62 ? -10.331 10.375 1.780 1.00 0.00 62 LEU A C 12
ATOM 17828 O O . LEU A 1 62 ? -10.638 11.272 2.566 1.00 0.00 62 LEU A O 12
ATOM 17844 N N . MET A 1 63 ? -10.816 10.304 0.546 1.00 0.00 63 MET A N 12
ATOM 17845 C CA . MET A 1 63 ? -11.803 11.256 0.053 1.00 0.00 63 MET A CA 12
ATOM 17846 C C . MET A 1 63 ? -13.206 10.670 0.131 1.00 0.00 63 MET A C 12
ATOM 17847 O O . MET A 1 63 ? -14.196 11.402 0.130 1.00 0.00 63 MET A O 12
ATOM 17861 N N . GLY A 1 64 ? -13.289 9.347 0.199 1.00 0.00 64 GLY A N 12
ATOM 17862 C CA . GLY A 1 64 ? -14.578 8.683 0.177 1.00 0.00 64 GLY A CA 12
ATOM 17863 C C . GLY A 1 64 ? -14.909 8.137 -1.198 1.00 0.00 64 GLY A C 12
ATOM 17864 O O . GLY A 1 64 ? -16.007 7.631 -1.428 1.00 0.00 64 GLY A O 12
ATOM 17868 N N . ASP A 1 65 ? -13.956 8.247 -2.116 1.00 0.00 65 ASP A N 12
ATOM 17869 C CA . ASP A 1 65 ? -14.126 7.713 -3.464 1.00 0.00 65 ASP A CA 12
ATOM 17870 C C . ASP A 1 65 ? -13.909 6.208 -3.444 1.00 0.00 65 ASP A C 12
ATOM 17871 O O . ASP A 1 65 ? -14.526 5.460 -4.204 1.00 0.00 65 ASP A O 12
ATOM 17880 N N . VAL A 1 66 ? -13.030 5.774 -2.558 1.00 0.00 66 VAL A N 12
ATOM 17881 C CA . VAL A 1 66 ? -12.782 4.359 -2.348 1.00 0.00 66 VAL A CA 12
ATOM 17882 C C . VAL A 1 66 ? -12.965 4.029 -0.871 1.00 0.00 66 VAL A C 12
ATOM 17883 O O . VAL A 1 66 ? -12.452 4.735 -0.008 1.00 0.00 66 VAL A O 12
ATOM 17896 N N . ALA A 1 67 ? -13.715 2.974 -0.584 1.00 0.00 67 ALA A N 12
ATOM 17897 C CA . ALA A 1 67 ? -13.938 2.552 0.794 1.00 0.00 67 ALA A CA 12
ATOM 17898 C C . ALA A 1 67 ? -12.692 1.877 1.353 1.00 0.00 67 ALA A C 12
ATOM 17899 O O . ALA A 1 67 ? -12.418 1.933 2.550 1.00 0.00 67 ALA A O 12
ATOM 17906 N N . GLY A 1 68 ? -11.946 1.228 0.470 1.00 0.00 68 GLY A N 12
ATOM 17907 C CA . GLY A 1 68 ? -10.711 0.588 0.868 1.00 0.00 68 GLY A CA 12
ATOM 17908 C C . GLY A 1 68 ? -10.580 -0.796 0.276 1.00 0.00 68 GLY A C 12
ATOM 17909 O O . GLY A 1 68 ? -9.475 -1.304 0.092 1.00 0.00 68 GLY A O 12
ATOM 17913 N N . GLU A 1 69 ? -11.714 -1.396 -0.036 1.00 0.00 69 GLU A N 12
ATOM 17914 C CA . GLU A 1 69 ? -11.755 -2.732 -0.615 1.00 0.00 69 GLU A CA 12
ATOM 17915 C C . GLU A 1 69 ? -11.101 -2.755 -1.993 1.00 0.00 69 GLU A C 12
ATOM 17916 O O . GLU A 1 69 ? -10.264 -3.613 -2.280 1.00 0.00 69 GLU A O 12
ATOM 17928 N N . ILE A 1 70 ? -11.473 -1.799 -2.836 1.00 0.00 70 ILE A N 12
ATOM 17929 C CA . ILE A 1 70 ? -10.880 -1.680 -4.163 1.00 0.00 70 ILE A CA 12
ATOM 17930 C C . ILE A 1 70 ? -9.405 -1.309 -4.043 1.00 0.00 70 ILE A C 12
ATOM 17931 O O . ILE A 1 70 ? -8.556 -1.846 -4.755 1.00 0.00 70 ILE A O 12
ATOM 17947 N N . ALA A 1 71 ? -9.113 -0.412 -3.108 1.00 0.00 71 ALA A N 12
ATOM 17948 C CA . ALA A 1 71 ? -7.753 0.058 -2.880 1.00 0.00 71 ALA A CA 12
ATOM 17949 C C . ALA A 1 71 ? -6.850 -1.083 -2.430 1.00 0.00 71 ALA A C 12
ATOM 17950 O O . ALA A 1 71 ? -5.699 -1.167 -2.845 1.00 0.00 71 ALA A O 12
ATOM 17957 N N . ARG A 1 72 ? -7.382 -1.967 -1.593 1.00 0.00 72 ARG A N 12
ATOM 17958 C CA . ARG A 1 72 ? -6.624 -3.116 -1.111 1.00 0.00 72 ARG A CA 12
ATOM 17959 C C . ARG A 1 72 ? -6.228 -4.021 -2.272 1.00 0.00 72 ARG A C 12
ATOM 17960 O O . ARG A 1 72 ? -5.067 -4.404 -2.409 1.00 0.00 72 ARG A O 12
ATOM 17981 N N . THR A 1 73 ? -7.205 -4.348 -3.106 1.00 0.00 73 THR A N 12
ATOM 17982 C CA . THR A 1 73 ? -6.982 -5.213 -4.253 1.00 0.00 73 THR A CA 12
ATOM 17983 C C . THR A 1 73 ? -5.975 -4.586 -5.219 1.00 0.00 73 THR A C 12
ATOM 17984 O O . THR A 1 73 ? -5.082 -5.265 -5.733 1.00 0.00 73 THR A O 12
ATOM 17995 N N . ALA A 1 74 ? -6.110 -3.284 -5.440 1.00 0.00 74 ALA A N 12
ATOM 17996 C CA . ALA A 1 74 ? -5.208 -2.560 -6.325 1.00 0.00 74 ALA A CA 12
ATOM 17997 C C . ALA A 1 74 ? -3.813 -2.444 -5.709 1.00 0.00 74 ALA A C 12
ATOM 17998 O O . ALA A 1 74 ? -2.806 -2.494 -6.414 1.00 0.00 74 ALA A O 12
ATOM 18005 N N . PHE A 1 75 ? -3.767 -2.301 -4.388 1.00 0.00 75 PHE A N 12
ATOM 18006 C CA . PHE A 1 75 ? -2.505 -2.214 -3.663 1.00 0.00 75 PHE A CA 12
ATOM 18007 C C . PHE A 1 75 ? -1.712 -3.504 -3.824 1.00 0.00 75 PHE A C 12
ATOM 18008 O O . PHE A 1 75 ? -0.509 -3.476 -4.069 1.00 0.00 75 PHE A O 12
ATOM 18025 N N . VAL A 1 76 ? -2.400 -4.635 -3.700 1.00 0.00 76 VAL A N 12
ATOM 18026 C CA . VAL A 1 76 ? -1.771 -5.936 -3.895 1.00 0.00 76 VAL A CA 12
ATOM 18027 C C . VAL A 1 76 ? -1.261 -6.062 -5.329 1.00 0.00 76 VAL A C 12
ATOM 18028 O O . VAL A 1 76 ? -0.168 -6.575 -5.571 1.00 0.00 76 VAL A O 12
ATOM 18041 N N . ALA A 1 77 ? -2.051 -5.561 -6.273 1.00 0.00 77 ALA A N 12
ATOM 18042 C CA . ALA A 1 77 ? -1.675 -5.581 -7.681 1.00 0.00 77 ALA A CA 12
ATOM 18043 C C . ALA A 1 77 ? -0.413 -4.753 -7.922 1.00 0.00 77 ALA A C 12
ATOM 18044 O O . ALA A 1 77 ? 0.443 -5.130 -8.724 1.00 0.00 77 ALA A O 12
ATOM 18051 N N . ALA A 1 78 ? -0.296 -3.638 -7.215 1.00 0.00 78 ALA A N 12
ATOM 18052 C CA . ALA A 1 78 ? 0.881 -2.783 -7.320 1.00 0.00 78 ALA A CA 12
ATOM 18053 C C . ALA A 1 78 ? 2.076 -3.414 -6.613 1.00 0.00 78 ALA A C 12
ATOM 18054 O O . ALA A 1 78 ? 3.216 -3.294 -7.067 1.00 0.00 78 ALA A O 12
ATOM 18061 N N . SER A 1 79 ? 1.808 -4.103 -5.509 1.00 0.00 79 SER A N 12
ATOM 18062 C CA . SER A 1 79 ? 2.858 -4.762 -4.742 1.00 0.00 79 SER A CA 12
ATOM 18063 C C . SER A 1 79 ? 3.469 -5.907 -5.554 1.00 0.00 79 SER A C 12
ATOM 18064 O O . SER A 1 79 ? 4.594 -6.342 -5.295 1.00 0.00 79 SER A O 12
ATOM 18072 N N . ARG A 1 80 ? 2.722 -6.385 -6.549 1.00 0.00 80 ARG A N 12
ATOM 18073 C CA . ARG A 1 80 ? 3.226 -7.395 -7.473 1.00 0.00 80 ARG A CA 12
ATOM 18074 C C . ARG A 1 80 ? 4.414 -6.845 -8.251 1.00 0.00 80 ARG A C 12
ATOM 18075 O O . ARG A 1 80 ? 5.373 -7.562 -8.533 1.00 0.00 80 ARG A O 12
ATOM 18096 N N . GLN A 1 81 ? 4.352 -5.561 -8.579 1.00 0.00 81 GLN A N 12
ATOM 18097 C CA . GLN A 1 81 ? 5.415 -4.910 -9.329 1.00 0.00 81 GLN A CA 12
ATOM 18098 C C . GLN A 1 81 ? 6.636 -4.703 -8.437 1.00 0.00 81 GLN A C 12
ATOM 18099 O O . GLN A 1 81 ? 7.770 -4.667 -8.916 1.00 0.00 81 GLN A O 12
ATOM 18113 N N . ALA A 1 82 ? 6.393 -4.591 -7.135 1.00 0.00 82 ALA A N 12
ATOM 18114 C CA . ALA A 1 82 ? 7.463 -4.424 -6.160 1.00 0.00 82 ALA A CA 12
ATOM 18115 C C . ALA A 1 82 ? 8.095 -5.768 -5.810 1.00 0.00 82 ALA A C 12
ATOM 18116 O O . ALA A 1 82 ? 9.098 -5.826 -5.097 1.00 0.00 82 ALA A O 12
ATOM 18123 N N . HIS A 1 83 ? 7.496 -6.843 -6.331 1.00 0.00 83 HIS A N 12
ATOM 18124 C CA . HIS A 1 83 ? 7.990 -8.210 -6.126 1.00 0.00 83 HIS A CA 12
ATOM 18125 C C . HIS A 1 83 ? 7.887 -8.609 -4.657 1.00 0.00 83 HIS A C 12
ATOM 18126 O O . HIS A 1 83 ? 8.796 -9.232 -4.106 1.00 0.00 83 HIS A O 12
ATOM 18141 N N . CYS A 1 84 ? 6.772 -8.265 -4.029 1.00 0.00 84 CYS A N 12
ATOM 18142 C CA . CYS A 1 84 ? 6.565 -8.571 -2.625 1.00 0.00 84 CYS A CA 12
ATOM 18143 C C . CYS A 1 84 ? 5.089 -8.820 -2.363 1.00 0.00 84 CYS A C 12
ATOM 18144 O O . CYS A 1 84 ? 4.314 -7.888 -2.150 1.00 0.00 84 CYS A O 12
ATOM 18152 N N . LEU A 1 85 ? 4.693 -10.076 -2.440 1.00 0.00 85 LEU A N 12
ATOM 18153 C CA . LEU A 1 85 ? 3.317 -10.451 -2.175 1.00 0.00 85 LEU A CA 12
ATOM 18154 C C . LEU A 1 85 ? 3.197 -11.310 -0.928 1.00 0.00 85 LEU A C 12
ATOM 18155 O O . LEU A 1 85 ? 3.870 -12.332 -0.791 1.00 0.00 85 LEU A O 12
ATOM 18171 N N . MET A 1 86 ? 2.339 -10.873 -0.025 1.00 0.00 86 MET A N 12
ATOM 18172 C CA . MET A 1 86 ? 1.982 -11.649 1.151 1.00 0.00 86 MET A CA 12
ATOM 18173 C C . MET A 1 86 ? 0.469 -11.769 1.232 1.00 0.00 86 MET A C 12
ATOM 18174 O O . MET A 1 86 ? -0.246 -10.783 1.049 1.00 0.00 86 MET A O 12
ATOM 18188 N N . GLU A 1 87 ? -0.017 -12.972 1.481 1.00 0.00 87 GLU A N 12
ATOM 18189 C CA . GLU A 1 87 ? -1.448 -13.210 1.537 1.00 0.00 87 GLU A CA 12
ATOM 18190 C C . GLU A 1 87 ? -1.955 -13.119 2.970 1.00 0.00 87 GLU A C 12
ATOM 18191 O O . GLU A 1 87 ? -1.167 -13.146 3.917 1.00 0.00 87 GLU A O 12
ATOM 18203 N N . ASP A 1 88 ? -3.268 -13.001 3.113 1.00 0.00 88 ASP A N 12
ATOM 18204 C CA . ASP A 1 88 ? -3.903 -12.941 4.425 1.00 0.00 88 ASP A CA 12
ATOM 18205 C C . ASP A 1 88 ? -3.803 -14.299 5.116 1.00 0.00 88 ASP A C 12
ATOM 18206 O O . ASP A 1 88 ? -3.610 -15.323 4.457 1.00 0.00 88 ASP A O 12
ATOM 18215 N N . LYS A 1 89 ? -3.944 -14.314 6.438 1.00 0.00 89 LYS A N 12
ATOM 18216 C CA . LYS A 1 89 ? -3.779 -15.542 7.210 1.00 0.00 89 LYS A CA 12
ATOM 18217 C C . LYS A 1 89 ? -5.022 -16.425 7.148 1.00 0.00 89 LYS A C 12
ATOM 18218 O O . LYS A 1 89 ? -5.136 -17.402 7.891 1.00 0.00 89 LYS A O 12
ATOM 18237 N N . ALA A 1 90 ? -5.961 -16.071 6.281 1.00 0.00 90 ALA A N 12
ATOM 18238 C CA . ALA A 1 90 ? -7.132 -16.899 6.050 1.00 0.00 90 ALA A CA 12
ATOM 18239 C C . ALA A 1 90 ? -6.727 -18.233 5.435 1.00 0.00 90 ALA A C 12
ATOM 18240 O O . ALA A 1 90 ? -5.833 -18.295 4.590 1.00 0.00 90 ALA A O 12
ATOM 18247 N N . GLU A 1 91 ? -7.398 -19.297 5.850 1.00 0.00 91 GLU A N 12
ATOM 18248 C CA . GLU A 1 91 ? -7.085 -20.639 5.370 1.00 0.00 91 GLU A CA 12
ATOM 18249 C C . GLU A 1 91 ? -7.815 -20.925 4.067 1.00 0.00 91 GLU A C 12
ATOM 18250 O O . GLU A 1 91 ? -7.972 -22.075 3.659 1.00 0.00 91 GLU A O 12
ATOM 18262 N N . ALA A 1 92 ? -8.235 -19.857 3.424 1.00 0.00 92 ALA A N 12
ATOM 18263 C CA . ALA A 1 92 ? -8.929 -19.919 2.151 1.00 0.00 92 ALA A CA 12
ATOM 18264 C C . ALA A 1 92 ? -8.964 -18.532 1.521 1.00 0.00 92 ALA A C 12
ATOM 18265 O O . ALA A 1 92 ? -9.905 -17.769 1.737 1.00 0.00 92 ALA A O 12
ATOM 18272 N N . PRO A 1 93 ? -7.908 -18.176 0.771 1.00 0.00 93 PRO A N 12
ATOM 18273 C CA . PRO A 1 93 ? -7.796 -16.865 0.116 1.00 0.00 93 PRO A CA 12
ATOM 18274 C C . PRO A 1 93 ? -8.944 -16.597 -0.851 1.00 0.00 93 PRO A C 12
ATOM 18275 O O . PRO A 1 93 ? -9.335 -15.449 -1.065 1.00 0.00 93 PRO A O 12
ATOM 18286 N N . ASN A 1 94 ? -9.484 -17.659 -1.436 1.00 0.00 94 ASN A N 12
ATOM 18287 C CA . ASN A 1 94 ? -10.631 -17.530 -2.325 1.00 0.00 94 ASN A CA 12
ATOM 18288 C C . ASN A 1 94 ? -11.900 -17.372 -1.498 1.00 0.00 94 ASN A C 12
ATOM 18289 O O . ASN A 1 94 ? -12.439 -18.348 -0.972 1.00 0.00 94 ASN A O 12
ATOM 18300 N N . THR A 1 95 ? -12.350 -16.137 -1.358 1.00 0.00 95 THR A N 12
ATOM 18301 C CA . THR A 1 95 ? -13.521 -15.831 -0.553 1.00 0.00 95 THR A CA 12
ATOM 18302 C C . THR A 1 95 ? -14.792 -15.862 -1.394 1.00 0.00 95 THR A C 12
ATOM 18303 O O . THR A 1 95 ? -14.733 -15.970 -2.622 1.00 0.00 95 THR A O 12
ATOM 18314 N N . ILE A 1 96 ? -15.944 -15.770 -0.735 1.00 0.00 96 ILE A N 12
ATOM 18315 C CA . ILE A 1 96 ? -17.223 -15.780 -1.434 1.00 0.00 96 ILE A CA 12
ATOM 18316 C C . ILE A 1 96 ? -17.557 -14.372 -1.933 1.00 0.00 96 ILE A C 12
ATOM 18317 O O . ILE A 1 96 ? -18.535 -13.752 -1.509 1.00 0.00 96 ILE A O 12
ATOM 18333 N N . ALA A 1 97 ? -16.704 -13.869 -2.810 1.00 0.00 97 ALA A N 12
ATOM 18334 C CA . ALA A 1 97 ? -16.878 -12.561 -3.419 1.00 0.00 97 ALA A CA 12
ATOM 18335 C C . ALA A 1 97 ? -16.055 -12.492 -4.695 1.00 0.00 97 ALA A C 12
ATOM 18336 O O . ALA A 1 97 ? -14.830 -12.603 -4.657 1.00 0.00 97 ALA A O 12
ATOM 18343 N N . SER A 1 98 ? -16.727 -12.335 -5.818 1.00 0.00 98 SER A N 12
ATOM 18344 C CA . SER A 1 98 ? -16.056 -12.342 -7.104 1.00 0.00 98 SER A CA 12
ATOM 18345 C C . SER A 1 98 ? -16.662 -11.288 -8.029 1.00 0.00 98 SER A C 12
ATOM 18346 O O . SER A 1 98 ? -17.835 -10.924 -7.891 1.00 0.00 98 SER A O 12
ATOM 18354 N N . GLY A 1 99 ? -15.858 -10.801 -8.965 1.00 0.00 99 GLY A N 12
ATOM 18355 C CA . GLY A 1 99 ? -16.317 -9.781 -9.886 1.00 0.00 99 GLY A CA 12
ATOM 18356 C C . GLY A 1 99 ? -16.295 -8.401 -9.263 1.00 0.00 99 GLY A C 12
ATOM 18357 O O . GLY A 1 99 ? -16.029 -8.249 -8.070 1.00 0.00 99 GLY A O 12
ATOM 18361 N N . SER A 1 100 ? -16.561 -7.389 -10.064 1.00 0.00 100 SER A N 12
ATOM 18362 C CA . SER A 1 100 ? -16.605 -6.023 -9.578 1.00 0.00 100 SER A CA 12
ATOM 18363 C C . SER A 1 100 ? -17.751 -5.272 -10.245 1.00 0.00 100 SER A C 12
ATOM 18364 O O . SER A 1 100 ? -17.586 -4.823 -11.399 1.00 0.00 100 SER A O 12
ATOM 18373 N N . MET A 1 1 ? -1.674 30.235 4.672 1.00 0.00 1 MET A N 13
ATOM 18374 C CA . MET A 1 1 ? -2.761 29.676 3.829 1.00 0.00 1 MET A CA 13
ATOM 18375 C C . MET A 1 1 ? -2.325 29.593 2.372 1.00 0.00 1 MET A C 13
ATOM 18376 O O . MET A 1 1 ? -3.152 29.479 1.467 1.00 0.00 1 MET A O 13
ATOM 18392 N N . GLU A 1 2 ? -1.018 29.630 2.149 1.00 0.00 2 GLU A N 13
ATOM 18393 C CA . GLU A 1 2 ? -0.476 29.634 0.799 1.00 0.00 2 GLU A CA 13
ATOM 18394 C C . GLU A 1 2 ? -0.083 28.221 0.389 1.00 0.00 2 GLU A C 13
ATOM 18395 O O . GLU A 1 2 ? -0.100 27.874 -0.790 1.00 0.00 2 GLU A O 13
ATOM 18407 N N . VAL A 1 3 ? 0.270 27.411 1.377 1.00 0.00 3 VAL A N 13
ATOM 18408 C CA . VAL A 1 3 ? 0.687 26.038 1.130 1.00 0.00 3 VAL A CA 13
ATOM 18409 C C . VAL A 1 3 ? -0.510 25.176 0.754 1.00 0.00 3 VAL A C 13
ATOM 18410 O O . VAL A 1 3 ? -0.447 24.382 -0.187 1.00 0.00 3 VAL A O 13
ATOM 18423 N N . GLN A 1 4 ? -1.599 25.361 1.499 1.00 0.00 4 GLN A N 13
ATOM 18424 C CA . GLN A 1 4 ? -2.816 24.577 1.330 1.00 0.00 4 GLN A CA 13
ATOM 18425 C C . GLN A 1 4 ? -2.551 23.106 1.638 1.00 0.00 4 GLN A C 13
ATOM 18426 O O . GLN A 1 4 ? -2.299 22.295 0.744 1.00 0.00 4 GLN A O 13
ATOM 18440 N N . SER A 1 5 ? -2.572 22.784 2.918 1.00 0.00 5 SER A N 13
ATOM 18441 C CA . SER A 1 5 ? -2.385 21.419 3.373 1.00 0.00 5 SER A CA 13
ATOM 18442 C C . SER A 1 5 ? -3.739 20.744 3.565 1.00 0.00 5 SER A C 13
ATOM 18443 O O . SER A 1 5 ? -4.759 21.422 3.719 1.00 0.00 5 SER A O 13
ATOM 18451 N N . MET A 1 6 ? -3.757 19.422 3.545 1.00 0.00 6 MET A N 13
ATOM 18452 C CA . MET A 1 6 ? -5.008 18.683 3.641 1.00 0.00 6 MET A CA 13
ATOM 18453 C C . MET A 1 6 ? -5.032 17.800 4.881 1.00 0.00 6 MET A C 13
ATOM 18454 O O . MET A 1 6 ? -3.997 17.310 5.329 1.00 0.00 6 MET A O 13
ATOM 18468 N N . LEU A 1 7 ? -6.222 17.611 5.429 1.00 0.00 7 LEU A N 13
ATOM 18469 C CA . LEU A 1 7 ? -6.423 16.718 6.554 1.00 0.00 7 LEU A CA 13
ATOM 18470 C C . LEU A 1 7 ? -7.222 15.508 6.093 1.00 0.00 7 LEU A C 13
ATOM 18471 O O . LEU A 1 7 ? -8.397 15.625 5.744 1.00 0.00 7 LEU A O 13
ATOM 18487 N N . LEU A 1 8 ? -6.574 14.358 6.062 1.00 0.00 8 LEU A N 13
ATOM 18488 C CA . LEU A 1 8 ? -7.207 13.144 5.572 1.00 0.00 8 LEU A CA 13
ATOM 18489 C C . LEU A 1 8 ? -7.781 12.329 6.724 1.00 0.00 8 LEU A C 13
ATOM 18490 O O . LEU A 1 8 ? -7.093 12.061 7.709 1.00 0.00 8 LEU A O 13
ATOM 18506 N N . ASN A 1 9 ? -9.045 11.948 6.595 1.00 0.00 9 ASN A N 13
ATOM 18507 C CA . ASN A 1 9 ? -9.695 11.102 7.586 1.00 0.00 9 ASN A CA 13
ATOM 18508 C C . ASN A 1 9 ? -9.239 9.666 7.397 1.00 0.00 9 ASN A C 13
ATOM 18509 O O . ASN A 1 9 ? -9.230 9.162 6.275 1.00 0.00 9 ASN A O 13
ATOM 18520 N N . ASP A 1 10 ? -8.852 9.013 8.483 1.00 0.00 10 ASP A N 13
ATOM 18521 C CA . ASP A 1 10 ? -8.390 7.634 8.404 1.00 0.00 10 ASP A CA 13
ATOM 18522 C C . ASP A 1 10 ? -9.562 6.692 8.187 1.00 0.00 10 ASP A C 13
ATOM 18523 O O . ASP A 1 10 ? -10.239 6.282 9.133 1.00 0.00 10 ASP A O 13
ATOM 18532 N N . VAL A 1 11 ? -9.825 6.400 6.925 1.00 0.00 11 VAL A N 13
ATOM 18533 C CA . VAL A 1 11 ? -10.835 5.432 6.561 1.00 0.00 11 VAL A CA 13
ATOM 18534 C C . VAL A 1 11 ? -10.242 4.041 6.705 1.00 0.00 11 VAL A C 13
ATOM 18535 O O . VAL A 1 11 ? -9.278 3.695 6.018 1.00 0.00 11 VAL A O 13
ATOM 18548 N N . LYS A 1 12 ? -10.787 3.258 7.618 1.00 0.00 12 LYS A N 13
ATOM 18549 C CA . LYS A 1 12 ? -10.203 1.971 7.929 1.00 0.00 12 LYS A CA 13
ATOM 18550 C C . LYS A 1 12 ? -10.706 0.879 7.006 1.00 0.00 12 LYS A C 13
ATOM 18551 O O . LYS A 1 12 ? -11.803 0.966 6.447 1.00 0.00 12 LYS A O 13
ATOM 18570 N N . TRP A 1 13 ? -9.884 -0.145 6.851 1.00 0.00 13 TRP A N 13
ATOM 18571 C CA . TRP A 1 13 ? -10.166 -1.225 5.928 1.00 0.00 13 TRP A CA 13
ATOM 18572 C C . TRP A 1 13 ? -11.187 -2.193 6.488 1.00 0.00 13 TRP A C 13
ATOM 18573 O O . TRP A 1 13 ? -11.303 -2.364 7.703 1.00 0.00 13 TRP A O 13
ATOM 18594 N N . GLU A 1 14 ? -11.936 -2.818 5.594 1.00 0.00 14 GLU A N 13
ATOM 18595 C CA . GLU A 1 14 ? -12.872 -3.855 5.992 1.00 0.00 14 GLU A CA 13
ATOM 18596 C C . GLU A 1 14 ? -12.150 -5.196 5.971 1.00 0.00 14 GLU A C 13
ATOM 18597 O O . GLU A 1 14 ? -12.392 -6.071 6.805 1.00 0.00 14 GLU A O 13
ATOM 18609 N N . LYS A 1 15 ? -11.241 -5.334 5.015 1.00 0.00 15 LYS A N 13
ATOM 18610 C CA . LYS A 1 15 ? -10.307 -6.447 4.997 1.00 0.00 15 LYS A CA 13
ATOM 18611 C C . LYS A 1 15 ? -8.885 -5.892 5.062 1.00 0.00 15 LYS A C 13
ATOM 18612 O O . LYS A 1 15 ? -8.345 -5.439 4.050 1.00 0.00 15 LYS A O 13
ATOM 18631 N N . PRO A 1 16 ? -8.279 -5.891 6.262 1.00 0.00 16 PRO A N 13
ATOM 18632 C CA . PRO A 1 16 ? -6.956 -5.286 6.498 1.00 0.00 16 PRO A CA 13
ATOM 18633 C C . PRO A 1 16 ? -5.857 -5.881 5.622 1.00 0.00 16 PRO A C 13
ATOM 18634 O O . PRO A 1 16 ? -5.879 -7.068 5.289 1.00 0.00 16 PRO A O 13
ATOM 18645 N N . VAL A 1 17 ? -4.894 -5.048 5.252 1.00 0.00 17 VAL A N 13
ATOM 18646 C CA . VAL A 1 17 ? -3.798 -5.471 4.394 1.00 0.00 17 VAL A CA 13
ATOM 18647 C C . VAL A 1 17 ? -2.548 -5.744 5.221 1.00 0.00 17 VAL A C 13
ATOM 18648 O O . VAL A 1 17 ? -2.161 -4.933 6.058 1.00 0.00 17 VAL A O 13
ATOM 18661 N N . THR A 1 18 ? -1.937 -6.894 4.993 1.00 0.00 18 THR A N 13
ATOM 18662 C CA . THR A 1 18 ? -0.712 -7.258 5.682 1.00 0.00 18 THR A CA 13
ATOM 18663 C C . THR A 1 18 ? 0.459 -7.230 4.707 1.00 0.00 18 THR A C 13
ATOM 18664 O O . THR A 1 18 ? 0.580 -8.095 3.838 1.00 0.00 18 THR A O 13
ATOM 18675 N N . ILE A 1 19 ? 1.304 -6.218 4.842 1.00 0.00 19 ILE A N 13
ATOM 18676 C CA . ILE A 1 19 ? 2.449 -6.063 3.965 1.00 0.00 19 ILE A CA 13
ATOM 18677 C C . ILE A 1 19 ? 3.641 -6.816 4.550 1.00 0.00 19 ILE A C 13
ATOM 18678 O O . ILE A 1 19 ? 4.131 -6.495 5.633 1.00 0.00 19 ILE A O 13
ATOM 18694 N N . SER A 1 20 ? 4.071 -7.851 3.855 1.00 0.00 20 SER A N 13
ATOM 18695 C CA . SER A 1 20 ? 5.154 -8.676 4.346 1.00 0.00 20 SER A CA 13
ATOM 18696 C C . SER A 1 20 ? 6.492 -8.050 3.984 1.00 0.00 20 SER A C 13
ATOM 18697 O O . SER A 1 20 ? 6.953 -8.155 2.847 1.00 0.00 20 SER A O 13
ATOM 18705 N N . LEU A 1 21 ? 7.085 -7.355 4.941 1.00 0.00 21 LEU A N 13
ATOM 18706 C CA . LEU A 1 21 ? 8.409 -6.795 4.759 1.00 0.00 21 LEU A CA 13
ATOM 18707 C C . LEU A 1 21 ? 9.444 -7.875 5.035 1.00 0.00 21 LEU A C 13
ATOM 18708 O O . LEU A 1 21 ? 9.369 -8.548 6.064 1.00 0.00 21 LEU A O 13
ATOM 18724 N N . GLN A 1 22 ? 10.393 -8.033 4.112 1.00 0.00 22 GLN A N 13
ATOM 18725 C CA . GLN A 1 22 ? 11.393 -9.104 4.176 1.00 0.00 22 GLN A CA 13
ATOM 18726 C C . GLN A 1 22 ? 11.977 -9.257 5.582 1.00 0.00 22 GLN A C 13
ATOM 18727 O O . GLN A 1 22 ? 11.944 -10.341 6.166 1.00 0.00 22 GLN A O 13
ATOM 18741 N N . ASN A 1 23 ? 12.507 -8.169 6.116 1.00 0.00 23 ASN A N 13
ATOM 18742 C CA . ASN A 1 23 ? 13.081 -8.178 7.456 1.00 0.00 23 ASN A CA 13
ATOM 18743 C C . ASN A 1 23 ? 12.295 -7.257 8.381 1.00 0.00 23 ASN A C 13
ATOM 18744 O O . ASN A 1 23 ? 12.618 -7.120 9.560 1.00 0.00 23 ASN A O 13
ATOM 18755 N N . GLY A 1 24 ? 11.247 -6.644 7.844 1.00 0.00 24 GLY A N 13
ATOM 18756 C CA . GLY A 1 24 ? 10.440 -5.720 8.623 1.00 0.00 24 GLY A CA 13
ATOM 18757 C C . GLY A 1 24 ? 9.153 -6.350 9.120 1.00 0.00 24 GLY A C 13
ATOM 18758 O O . GLY A 1 24 ? 8.367 -5.697 9.815 1.00 0.00 24 GLY A O 13
ATOM 18762 N N . ALA A 1 25 ? 8.941 -7.613 8.732 1.00 0.00 25 ALA A N 13
ATOM 18763 C CA . ALA A 1 25 ? 7.794 -8.415 9.174 1.00 0.00 25 ALA A CA 13
ATOM 18764 C C . ALA A 1 25 ? 6.496 -7.992 8.484 1.00 0.00 25 ALA A C 13
ATOM 18765 O O . ALA A 1 25 ? 6.339 -6.840 8.072 1.00 0.00 25 ALA A O 13
ATOM 18772 N N . PRO A 1 26 ? 5.563 -8.944 8.310 1.00 0.00 26 PRO A N 13
ATOM 18773 C CA . PRO A 1 26 ? 4.214 -8.660 7.801 1.00 0.00 26 PRO A CA 13
ATOM 18774 C C . PRO A 1 26 ? 3.444 -7.744 8.743 1.00 0.00 26 PRO A C 13
ATOM 18775 O O . PRO A 1 26 ? 2.980 -8.168 9.803 1.00 0.00 26 PRO A O 13
ATOM 18786 N N . ARG A 1 27 ? 3.338 -6.483 8.358 1.00 0.00 27 ARG A N 13
ATOM 18787 C CA . ARG A 1 27 ? 2.668 -5.486 9.175 1.00 0.00 27 ARG A CA 13
ATOM 18788 C C . ARG A 1 27 ? 1.252 -5.245 8.672 1.00 0.00 27 ARG A C 13
ATOM 18789 O O . ARG A 1 27 ? 1.015 -5.170 7.465 1.00 0.00 27 ARG A O 13
ATOM 18810 N N . ILE A 1 28 ? 0.317 -5.133 9.602 1.00 0.00 28 ILE A N 13
ATOM 18811 C CA . ILE A 1 28 ? -1.092 -5.026 9.263 1.00 0.00 28 ILE A CA 13
ATOM 18812 C C . ILE A 1 28 ? -1.535 -3.570 9.233 1.00 0.00 28 ILE A C 13
ATOM 18813 O O . ILE A 1 28 ? -1.384 -2.846 10.218 1.00 0.00 28 ILE A O 13
ATOM 18829 N N . PHE A 1 29 ? -2.073 -3.147 8.103 1.00 0.00 29 PHE A N 13
ATOM 18830 C CA . PHE A 1 29 ? -2.625 -1.813 7.983 1.00 0.00 29 PHE A CA 13
ATOM 18831 C C . PHE A 1 29 ? -4.087 -1.813 8.396 1.00 0.00 29 PHE A C 13
ATOM 18832 O O . PHE A 1 29 ? -4.913 -2.508 7.799 1.00 0.00 29 PHE A O 13
ATOM 18849 N N . ASN A 1 30 ? -4.389 -1.046 9.429 1.00 0.00 30 ASN A N 13
ATOM 18850 C CA . ASN A 1 30 ? -5.749 -0.927 9.930 1.00 0.00 30 ASN A CA 13
ATOM 18851 C C . ASN A 1 30 ? -6.510 0.084 9.095 1.00 0.00 30 ASN A C 13
ATOM 18852 O O . ASN A 1 30 ? -7.685 -0.101 8.783 1.00 0.00 30 ASN A O 13
ATOM 18863 N N . GLY A 1 31 ? -5.817 1.150 8.724 1.00 0.00 31 GLY A N 13
ATOM 18864 C CA . GLY A 1 31 ? -6.444 2.209 7.971 1.00 0.00 31 GLY A CA 13
ATOM 18865 C C . GLY A 1 31 ? -5.709 2.523 6.694 1.00 0.00 31 GLY A C 13
ATOM 18866 O O . GLY A 1 31 ? -4.507 2.266 6.582 1.00 0.00 31 GLY A O 13
ATOM 18870 N N . VAL A 1 32 ? -6.429 3.072 5.724 1.00 0.00 32 VAL A N 13
ATOM 18871 C CA . VAL A 1 32 ? -5.833 3.447 4.454 1.00 0.00 32 VAL A CA 13
ATOM 18872 C C . VAL A 1 32 ? -4.843 4.589 4.662 1.00 0.00 32 VAL A C 13
ATOM 18873 O O . VAL A 1 32 ? -3.834 4.688 3.966 1.00 0.00 32 VAL A O 13
ATOM 18886 N N . TYR A 1 33 ? -5.119 5.431 5.653 1.00 0.00 33 TYR A N 13
ATOM 18887 C CA . TYR A 1 33 ? -4.213 6.515 5.998 1.00 0.00 33 TYR A CA 13
ATOM 18888 C C . TYR A 1 33 ? -2.926 5.945 6.580 1.00 0.00 33 TYR A C 13
ATOM 18889 O O . TYR A 1 33 ? -1.840 6.462 6.338 1.00 0.00 33 TYR A O 13
ATOM 18907 N N . GLU A 1 34 ? -3.062 4.867 7.342 1.00 0.00 34 GLU A N 13
ATOM 18908 C CA . GLU A 1 34 ? -1.919 4.192 7.937 1.00 0.00 34 GLU A CA 13
ATOM 18909 C C . GLU A 1 34 ? -1.019 3.606 6.849 1.00 0.00 34 GLU A C 13
ATOM 18910 O O . GLU A 1 34 ? 0.210 3.635 6.958 1.00 0.00 34 GLU A O 13
ATOM 18922 N N . ALA A 1 35 ? -1.640 3.093 5.792 1.00 0.00 35 ALA A N 13
ATOM 18923 C CA . ALA A 1 35 ? -0.902 2.586 4.641 1.00 0.00 35 ALA A CA 13
ATOM 18924 C C . ALA A 1 35 ? -0.242 3.734 3.882 1.00 0.00 35 ALA A C 13
ATOM 18925 O O . ALA A 1 35 ? 0.938 3.671 3.544 1.00 0.00 35 ALA A O 13
ATOM 18932 N N . PHE A 1 36 ? -1.022 4.782 3.632 1.00 0.00 36 PHE A N 13
ATOM 18933 C CA . PHE A 1 36 ? -0.532 5.990 2.973 1.00 0.00 36 PHE A CA 13
ATOM 18934 C C . PHE A 1 36 ? 0.669 6.563 3.727 1.00 0.00 36 PHE A C 13
ATOM 18935 O O . PHE A 1 36 ? 1.664 6.973 3.126 1.00 0.00 36 PHE A O 13
ATOM 18952 N N . ASP A 1 37 ? 0.562 6.569 5.049 1.00 0.00 37 ASP A N 13
ATOM 18953 C CA . ASP A 1 37 ? 1.638 7.028 5.920 1.00 0.00 37 ASP A CA 13
ATOM 18954 C C . ASP A 1 37 ? 2.900 6.194 5.712 1.00 0.00 37 ASP A C 13
ATOM 18955 O O . ASP A 1 37 ? 3.996 6.738 5.567 1.00 0.00 37 ASP A O 13
ATOM 18964 N N . PHE A 1 38 ? 2.729 4.876 5.679 1.00 0.00 38 PHE A N 13
ATOM 18965 C CA . PHE A 1 38 ? 3.838 3.950 5.459 1.00 0.00 38 PHE A CA 13
ATOM 18966 C C . PHE A 1 38 ? 4.491 4.192 4.102 1.00 0.00 38 PHE A C 13
ATOM 18967 O O . PHE A 1 38 ? 5.717 4.165 3.978 1.00 0.00 38 PHE A O 13
ATOM 18984 N N . LEU A 1 39 ? 3.664 4.446 3.095 1.00 0.00 39 LEU A N 13
ATOM 18985 C CA . LEU A 1 39 ? 4.141 4.674 1.735 1.00 0.00 39 LEU A CA 13
ATOM 18986 C C . LEU A 1 39 ? 5.072 5.879 1.662 1.00 0.00 39 LEU A C 13
ATOM 18987 O O . LEU A 1 39 ? 6.057 5.868 0.923 1.00 0.00 39 LEU A O 13
ATOM 19003 N N . GLN A 1 40 ? 4.761 6.921 2.426 1.00 0.00 40 GLN A N 13
ATOM 19004 C CA . GLN A 1 40 ? 5.587 8.120 2.430 1.00 0.00 40 GLN A CA 13
ATOM 19005 C C . GLN A 1 40 ? 6.748 7.984 3.410 1.00 0.00 40 GLN A C 13
ATOM 19006 O O . GLN A 1 40 ? 7.701 8.761 3.366 1.00 0.00 40 GLN A O 13
ATOM 19020 N N . HIS A 1 41 ? 6.664 7.005 4.301 1.00 0.00 41 HIS A N 13
ATOM 19021 C CA . HIS A 1 41 ? 7.773 6.705 5.201 1.00 0.00 41 HIS A CA 13
ATOM 19022 C C . HIS A 1 41 ? 8.867 5.975 4.447 1.00 0.00 41 HIS A C 13
ATOM 19023 O O . HIS A 1 41 ? 9.972 6.491 4.289 1.00 0.00 41 HIS A O 13
ATOM 19038 N N . GLU A 1 42 ? 8.540 4.780 3.979 1.00 0.00 42 GLU A N 13
ATOM 19039 C CA . GLU A 1 42 ? 9.462 3.975 3.199 1.00 0.00 42 GLU A CA 13
ATOM 19040 C C . GLU A 1 42 ? 8.766 2.718 2.697 1.00 0.00 42 GLU A C 13
ATOM 19041 O O . GLU A 1 42 ? 8.691 1.710 3.401 1.00 0.00 42 GLU A O 13
ATOM 19053 N N . TRP A 1 43 ? 8.208 2.803 1.505 1.00 0.00 43 TRP A N 13
ATOM 19054 C CA . TRP A 1 43 ? 7.681 1.628 0.834 1.00 0.00 43 TRP A CA 13
ATOM 19055 C C . TRP A 1 43 ? 8.839 0.769 0.311 1.00 0.00 43 TRP A C 13
ATOM 19056 O O . TRP A 1 43 ? 9.809 1.301 -0.234 1.00 0.00 43 TRP A O 13
ATOM 19077 N N . PRO A 1 44 ? 8.763 -0.563 0.492 1.00 0.00 44 PRO A N 13
ATOM 19078 C CA . PRO A 1 44 ? 9.784 -1.494 -0.002 1.00 0.00 44 PRO A CA 13
ATOM 19079 C C . PRO A 1 44 ? 9.923 -1.471 -1.525 1.00 0.00 44 PRO A C 13
ATOM 19080 O O . PRO A 1 44 ? 9.026 -1.913 -2.242 1.00 0.00 44 PRO A O 13
ATOM 19091 N N . ALA A 1 45 ? 11.057 -0.928 -1.976 1.00 0.00 45 ALA A N 13
ATOM 19092 C CA . ALA A 1 45 ? 11.446 -0.846 -3.390 1.00 0.00 45 ALA A CA 13
ATOM 19093 C C . ALA A 1 45 ? 10.944 0.444 -4.027 1.00 0.00 45 ALA A C 13
ATOM 19094 O O . ALA A 1 45 ? 10.248 1.236 -3.395 1.00 0.00 45 ALA A O 13
ATOM 19101 N N . ARG A 1 46 ? 11.313 0.652 -5.279 1.00 0.00 46 ARG A N 13
ATOM 19102 C CA . ARG A 1 46 ? 11.008 1.893 -5.971 1.00 0.00 46 ARG A CA 13
ATOM 19103 C C . ARG A 1 46 ? 10.473 1.602 -7.366 1.00 0.00 46 ARG A C 13
ATOM 19104 O O . ARG A 1 46 ? 10.282 0.443 -7.734 1.00 0.00 46 ARG A O 13
ATOM 19125 N N . GLY A 1 47 ? 10.237 2.654 -8.130 1.00 0.00 47 GLY A N 13
ATOM 19126 C CA . GLY A 1 47 ? 9.826 2.503 -9.508 1.00 0.00 47 GLY A CA 13
ATOM 19127 C C . GLY A 1 47 ? 9.269 3.792 -10.056 1.00 0.00 47 GLY A C 13
ATOM 19128 O O . GLY A 1 47 ? 10.027 4.690 -10.431 1.00 0.00 47 GLY A O 13
ATOM 19132 N N . ASP A 1 48 ? 7.949 3.903 -10.067 1.00 0.00 48 ASP A N 13
ATOM 19133 C CA . ASP A 1 48 ? 7.284 5.118 -10.513 1.00 0.00 48 ASP A CA 13
ATOM 19134 C C . ASP A 1 48 ? 5.777 5.051 -10.251 1.00 0.00 48 ASP A C 13
ATOM 19135 O O . ASP A 1 48 ? 5.291 5.574 -9.250 1.00 0.00 48 ASP A O 13
ATOM 19144 N N . ARG A 1 49 ? 5.060 4.347 -11.108 1.00 0.00 49 ARG A N 13
ATOM 19145 C CA . ARG A 1 49 ? 3.606 4.367 -11.107 1.00 0.00 49 ARG A CA 13
ATOM 19146 C C . ARG A 1 49 ? 3.038 3.522 -9.979 1.00 0.00 49 ARG A C 13
ATOM 19147 O O . ARG A 1 49 ? 1.934 3.776 -9.506 1.00 0.00 49 ARG A O 13
ATOM 19168 N N . ALA A 1 50 ? 3.800 2.529 -9.535 1.00 0.00 50 ALA A N 13
ATOM 19169 C CA . ALA A 1 50 ? 3.395 1.722 -8.389 1.00 0.00 50 ALA A CA 13
ATOM 19170 C C . ALA A 1 50 ? 3.290 2.596 -7.143 1.00 0.00 50 ALA A C 13
ATOM 19171 O O . ALA A 1 50 ? 2.395 2.426 -6.319 1.00 0.00 50 ALA A O 13
ATOM 19178 N N . HIS A 1 51 ? 4.204 3.553 -7.031 1.00 0.00 51 HIS A N 13
ATOM 19179 C CA . HIS A 1 51 ? 4.217 4.478 -5.908 1.00 0.00 51 HIS A CA 13
ATOM 19180 C C . HIS A 1 51 ? 3.168 5.564 -6.125 1.00 0.00 51 HIS A C 13
ATOM 19181 O O . HIS A 1 51 ? 2.459 5.955 -5.196 1.00 0.00 51 HIS A O 13
ATOM 19196 N N . GLU A 1 52 ? 3.070 6.030 -7.367 1.00 0.00 52 GLU A N 13
ATOM 19197 C CA . GLU A 1 52 ? 2.118 7.075 -7.733 1.00 0.00 52 GLU A CA 13
ATOM 19198 C C . GLU A 1 52 ? 0.674 6.635 -7.511 1.00 0.00 52 GLU A C 13
ATOM 19199 O O . GLU A 1 52 ? -0.096 7.325 -6.838 1.00 0.00 52 GLU A O 13
ATOM 19211 N N . GLN A 1 53 ? 0.307 5.495 -8.083 1.00 0.00 53 GLN A N 13
ATOM 19212 C CA . GLN A 1 53 ? -1.063 5.002 -7.987 1.00 0.00 53 GLN A CA 13
ATOM 19213 C C . GLN A 1 53 ? -1.422 4.663 -6.549 1.00 0.00 53 GLN A C 13
ATOM 19214 O O . GLN A 1 53 ? -2.550 4.892 -6.119 1.00 0.00 53 GLN A O 13
ATOM 19228 N N . ALA A 1 54 ? -0.456 4.136 -5.806 1.00 0.00 54 ALA A N 13
ATOM 19229 C CA . ALA A 1 54 ? -0.676 3.777 -4.411 1.00 0.00 54 ALA A CA 13
ATOM 19230 C C . ALA A 1 54 ? -1.150 4.983 -3.608 1.00 0.00 54 ALA A C 13
ATOM 19231 O O . ALA A 1 54 ? -2.127 4.899 -2.866 1.00 0.00 54 ALA A O 13
ATOM 19238 N N . LEU A 1 55 ? -0.466 6.110 -3.778 1.00 0.00 55 LEU A N 13
ATOM 19239 C CA . LEU A 1 55 ? -0.825 7.336 -3.072 1.00 0.00 55 LEU A CA 13
ATOM 19240 C C . LEU A 1 55 ? -2.186 7.849 -3.534 1.00 0.00 55 LEU A C 13
ATOM 19241 O O . LEU A 1 55 ? -3.012 8.263 -2.722 1.00 0.00 55 LEU A O 13
ATOM 19257 N N . ARG A 1 56 ? -2.413 7.804 -4.843 1.00 0.00 56 ARG A N 13
ATOM 19258 C CA . ARG A 1 56 ? -3.666 8.272 -5.430 1.00 0.00 56 ARG A CA 13
ATOM 19259 C C . ARG A 1 56 ? -4.854 7.460 -4.920 1.00 0.00 56 ARG A C 13
ATOM 19260 O O . ARG A 1 56 ? -5.878 8.023 -4.526 1.00 0.00 56 ARG A O 13
ATOM 19281 N N . LEU A 1 57 ? -4.708 6.140 -4.916 1.00 0.00 57 LEU A N 13
ATOM 19282 C CA . LEU A 1 57 ? -5.775 5.253 -4.468 1.00 0.00 57 LEU A CA 13
ATOM 19283 C C . LEU A 1 57 ? -6.048 5.438 -2.977 1.00 0.00 57 LEU A C 13
ATOM 19284 O O . LEU A 1 57 ? -7.202 5.422 -2.545 1.00 0.00 57 LEU A O 13
ATOM 19300 N N . CYS A 1 58 ? -4.988 5.620 -2.197 1.00 0.00 58 CYS A N 13
ATOM 19301 C CA . CYS A 1 58 ? -5.137 5.882 -0.773 1.00 0.00 58 CYS A CA 13
ATOM 19302 C C . CYS A 1 58 ? -5.857 7.206 -0.550 1.00 0.00 58 CYS A C 13
ATOM 19303 O O . CYS A 1 58 ? -6.776 7.293 0.264 1.00 0.00 58 CYS A O 13
ATOM 19311 N N . ARG A 1 59 ? -5.449 8.229 -1.296 1.00 0.00 59 ARG A N 13
ATOM 19312 C CA . ARG A 1 59 ? -6.067 9.546 -1.203 1.00 0.00 59 ARG A CA 13
ATOM 19313 C C . ARG A 1 59 ? -7.557 9.467 -1.509 1.00 0.00 59 ARG A C 13
ATOM 19314 O O . ARG A 1 59 ? -8.378 9.983 -0.756 1.00 0.00 59 ARG A O 13
ATOM 19335 N N . ALA A 1 60 ? -7.896 8.805 -2.611 1.00 0.00 60 ALA A N 13
ATOM 19336 C CA . ALA A 1 60 ? -9.286 8.669 -3.030 1.00 0.00 60 ALA A CA 13
ATOM 19337 C C . ALA A 1 60 ? -10.114 7.954 -1.965 1.00 0.00 60 ALA A C 13
ATOM 19338 O O . ALA A 1 60 ? -11.273 8.294 -1.734 1.00 0.00 60 ALA A O 13
ATOM 19345 N N . SER A 1 61 ? -9.505 6.975 -1.309 1.00 0.00 61 SER A N 13
ATOM 19346 C CA . SER A 1 61 ? -10.167 6.253 -0.233 1.00 0.00 61 SER A CA 13
ATOM 19347 C C . SER A 1 61 ? -10.412 7.179 0.957 1.00 0.00 61 SER A C 13
ATOM 19348 O O . SER A 1 61 ? -11.487 7.171 1.553 1.00 0.00 61 SER A O 13
ATOM 19356 N N . LEU A 1 62 ? -9.414 8.002 1.270 1.00 0.00 62 LEU A N 13
ATOM 19357 C CA . LEU A 1 62 ? -9.502 8.940 2.387 1.00 0.00 62 LEU A CA 13
ATOM 19358 C C . LEU A 1 62 ? -10.469 10.079 2.067 1.00 0.00 62 LEU A C 13
ATOM 19359 O O . LEU A 1 62 ? -10.898 10.816 2.954 1.00 0.00 62 LEU A O 13
ATOM 19375 N N . MET A 1 63 ? -10.799 10.219 0.788 1.00 0.00 63 MET A N 13
ATOM 19376 C CA . MET A 1 63 ? -11.746 11.234 0.341 1.00 0.00 63 MET A CA 13
ATOM 19377 C C . MET A 1 63 ? -13.138 10.637 0.168 1.00 0.00 63 MET A C 13
ATOM 19378 O O . MET A 1 63 ? -14.057 11.304 -0.313 1.00 0.00 63 MET A O 13
ATOM 19392 N N . GLY A 1 64 ? -13.285 9.372 0.551 1.00 0.00 64 GLY A N 13
ATOM 19393 C CA . GLY A 1 64 ? -14.581 8.719 0.509 1.00 0.00 64 GLY A CA 13
ATOM 19394 C C . GLY A 1 64 ? -14.981 8.265 -0.883 1.00 0.00 64 GLY A C 13
ATOM 19395 O O . GLY A 1 64 ? -16.112 7.826 -1.096 1.00 0.00 64 GLY A O 13
ATOM 19399 N N . ASP A 1 65 ? -14.061 8.358 -1.832 1.00 0.00 65 ASP A N 13
ATOM 19400 C CA . ASP A 1 65 ? -14.349 7.991 -3.214 1.00 0.00 65 ASP A CA 13
ATOM 19401 C C . ASP A 1 65 ? -14.068 6.516 -3.448 1.00 0.00 65 ASP A C 13
ATOM 19402 O O . ASP A 1 65 ? -14.574 5.918 -4.398 1.00 0.00 65 ASP A O 13
ATOM 19411 N N . VAL A 1 66 ? -13.246 5.940 -2.584 1.00 0.00 66 VAL A N 13
ATOM 19412 C CA . VAL A 1 66 ? -12.960 4.514 -2.627 1.00 0.00 66 VAL A CA 13
ATOM 19413 C C . VAL A 1 66 ? -13.268 3.892 -1.271 1.00 0.00 66 VAL A C 13
ATOM 19414 O O . VAL A 1 66 ? -12.945 4.469 -0.232 1.00 0.00 66 VAL A O 13
ATOM 19427 N N . ALA A 1 67 ? -13.910 2.729 -1.286 1.00 0.00 67 ALA A N 13
ATOM 19428 C CA . ALA A 1 67 ? -14.289 2.047 -0.055 1.00 0.00 67 ALA A CA 13
ATOM 19429 C C . ALA A 1 67 ? -13.075 1.443 0.646 1.00 0.00 67 ALA A C 13
ATOM 19430 O O . ALA A 1 67 ? -13.040 1.342 1.873 1.00 0.00 67 ALA A O 13
ATOM 19437 N N . GLY A 1 68 ? -12.090 1.021 -0.133 1.00 0.00 68 GLY A N 13
ATOM 19438 C CA . GLY A 1 68 ? -10.850 0.554 0.452 1.00 0.00 68 GLY A CA 13
ATOM 19439 C C . GLY A 1 68 ? -10.315 -0.701 -0.205 1.00 0.00 68 GLY A C 13
ATOM 19440 O O . GLY A 1 68 ? -9.134 -0.773 -0.539 1.00 0.00 68 GLY A O 13
ATOM 19444 N N . GLU A 1 69 ? -11.175 -1.691 -0.390 1.00 0.00 69 GLU A N 13
ATOM 19445 C CA . GLU A 1 69 ? -10.753 -2.982 -0.931 1.00 0.00 69 GLU A CA 13
ATOM 19446 C C . GLU A 1 69 ? -10.212 -2.854 -2.352 1.00 0.00 69 GLU A C 13
ATOM 19447 O O . GLU A 1 69 ? -9.346 -3.626 -2.756 1.00 0.00 69 GLU A O 13
ATOM 19459 N N . ILE A 1 70 ? -10.714 -1.876 -3.100 1.00 0.00 70 ILE A N 13
ATOM 19460 C CA . ILE A 1 70 ? -10.184 -1.591 -4.432 1.00 0.00 70 ILE A CA 13
ATOM 19461 C C . ILE A 1 70 ? -8.690 -1.276 -4.347 1.00 0.00 70 ILE A C 13
ATOM 19462 O O . ILE A 1 70 ? -7.884 -1.799 -5.118 1.00 0.00 70 ILE A O 13
ATOM 19478 N N . ALA A 1 71 ? -8.330 -0.443 -3.378 1.00 0.00 71 ALA A N 13
ATOM 19479 C CA . ALA A 1 71 ? -6.937 -0.083 -3.153 1.00 0.00 71 ALA A CA 13
ATOM 19480 C C . ALA A 1 71 ? -6.171 -1.258 -2.559 1.00 0.00 71 ALA A C 13
ATOM 19481 O O . ALA A 1 71 ? -4.978 -1.414 -2.796 1.00 0.00 71 ALA A O 13
ATOM 19488 N N . ARG A 1 72 ? -6.871 -2.088 -1.793 1.00 0.00 72 ARG A N 13
ATOM 19489 C CA . ARG A 1 72 ? -6.279 -3.282 -1.198 1.00 0.00 72 ARG A CA 13
ATOM 19490 C C . ARG A 1 72 ? -5.764 -4.237 -2.274 1.00 0.00 72 ARG A C 13
ATOM 19491 O O . ARG A 1 72 ? -4.596 -4.633 -2.259 1.00 0.00 72 ARG A O 13
ATOM 19512 N N . THR A 1 73 ? -6.635 -4.600 -3.207 1.00 0.00 73 THR A N 13
ATOM 19513 C CA . THR A 1 73 ? -6.268 -5.519 -4.274 1.00 0.00 73 THR A CA 13
ATOM 19514 C C . THR A 1 73 ? -5.179 -4.914 -5.162 1.00 0.00 73 THR A C 13
ATOM 19515 O O . THR A 1 73 ? -4.285 -5.618 -5.646 1.00 0.00 73 THR A O 13
ATOM 19526 N N . ALA A 1 74 ? -5.246 -3.601 -5.350 1.00 0.00 74 ALA A N 13
ATOM 19527 C CA . ALA A 1 74 ? -4.259 -2.891 -6.151 1.00 0.00 74 ALA A CA 13
ATOM 19528 C C . ALA A 1 74 ? -2.919 -2.803 -5.425 1.00 0.00 74 ALA A C 13
ATOM 19529 O O . ALA A 1 74 ? -1.863 -2.788 -6.056 1.00 0.00 74 ALA A O 13
ATOM 19536 N N . PHE A 1 75 ? -2.971 -2.751 -4.097 1.00 0.00 75 PHE A N 13
ATOM 19537 C CA . PHE A 1 75 ? -1.766 -2.701 -3.276 1.00 0.00 75 PHE A CA 13
ATOM 19538 C C . PHE A 1 75 ? -0.949 -3.970 -3.488 1.00 0.00 75 PHE A C 13
ATOM 19539 O O . PHE A 1 75 ? 0.272 -3.925 -3.638 1.00 0.00 75 PHE A O 13
ATOM 19556 N N . VAL A 1 76 ? -1.646 -5.102 -3.522 1.00 0.00 76 VAL A N 13
ATOM 19557 C CA . VAL A 1 76 ? -1.016 -6.387 -3.793 1.00 0.00 76 VAL A CA 13
ATOM 19558 C C . VAL A 1 76 ? -0.421 -6.403 -5.201 1.00 0.00 76 VAL A C 13
ATOM 19559 O O . VAL A 1 76 ? 0.679 -6.914 -5.418 1.00 0.00 76 VAL A O 13
ATOM 19572 N N . ALA A 1 77 ? -1.146 -5.815 -6.148 1.00 0.00 77 ALA A N 13
ATOM 19573 C CA . ALA A 1 77 ? -0.682 -5.736 -7.529 1.00 0.00 77 ALA A CA 13
ATOM 19574 C C . ALA A 1 77 ? 0.574 -4.875 -7.634 1.00 0.00 77 ALA A C 13
ATOM 19575 O O . ALA A 1 77 ? 1.500 -5.200 -8.374 1.00 0.00 77 ALA A O 13
ATOM 19582 N N . ALA A 1 78 ? 0.605 -3.781 -6.882 1.00 0.00 78 ALA A N 13
ATOM 19583 C CA . ALA A 1 78 ? 1.763 -2.896 -6.865 1.00 0.00 78 ALA A CA 13
ATOM 19584 C C . ALA A 1 78 ? 2.961 -3.586 -6.218 1.00 0.00 78 ALA A C 13
ATOM 19585 O O . ALA A 1 78 ? 4.109 -3.360 -6.605 1.00 0.00 78 ALA A O 13
ATOM 19592 N N . SER A 1 79 ? 2.678 -4.453 -5.252 1.00 0.00 79 SER A N 13
ATOM 19593 C CA . SER A 1 79 ? 3.721 -5.185 -4.541 1.00 0.00 79 SER A CA 13
ATOM 19594 C C . SER A 1 79 ? 4.394 -6.212 -5.456 1.00 0.00 79 SER A C 13
ATOM 19595 O O . SER A 1 79 ? 5.452 -6.746 -5.129 1.00 0.00 79 SER A O 13
ATOM 19603 N N . ARG A 1 80 ? 3.781 -6.472 -6.608 1.00 0.00 80 ARG A N 13
ATOM 19604 C CA . ARG A 1 80 ? 4.319 -7.436 -7.560 1.00 0.00 80 ARG A CA 13
ATOM 19605 C C . ARG A 1 80 ? 5.622 -6.928 -8.186 1.00 0.00 80 ARG A C 13
ATOM 19606 O O . ARG A 1 80 ? 6.531 -7.712 -8.447 1.00 0.00 80 ARG A O 13
ATOM 19627 N N . GLN A 1 81 ? 5.728 -5.616 -8.399 1.00 0.00 81 GLN A N 13
ATOM 19628 C CA . GLN A 1 81 ? 6.955 -5.040 -8.956 1.00 0.00 81 GLN A CA 13
ATOM 19629 C C . GLN A 1 81 ? 8.113 -5.213 -7.980 1.00 0.00 81 GLN A C 13
ATOM 19630 O O . GLN A 1 81 ? 9.258 -5.425 -8.382 1.00 0.00 81 GLN A O 13
ATOM 19644 N N . ALA A 1 82 ? 7.800 -5.136 -6.693 1.00 0.00 82 ALA A N 13
ATOM 19645 C CA . ALA A 1 82 ? 8.796 -5.334 -5.650 1.00 0.00 82 ALA A CA 13
ATOM 19646 C C . ALA A 1 82 ? 9.000 -6.822 -5.387 1.00 0.00 82 ALA A C 13
ATOM 19647 O O . ALA A 1 82 ? 9.958 -7.221 -4.726 1.00 0.00 82 ALA A O 13
ATOM 19654 N N . HIS A 1 83 ? 8.079 -7.631 -5.920 1.00 0.00 83 HIS A N 13
ATOM 19655 C CA . HIS A 1 83 ? 8.080 -9.085 -5.735 1.00 0.00 83 HIS A CA 13
ATOM 19656 C C . HIS A 1 83 ? 7.927 -9.435 -4.255 1.00 0.00 83 HIS A C 13
ATOM 19657 O O . HIS A 1 83 ? 8.237 -10.548 -3.831 1.00 0.00 83 HIS A O 13
ATOM 19672 N N . CYS A 1 84 ? 7.414 -8.491 -3.480 1.00 0.00 84 CYS A N 13
ATOM 19673 C CA . CYS A 1 84 ? 7.338 -8.650 -2.036 1.00 0.00 84 CYS A CA 13
ATOM 19674 C C . CYS A 1 84 ? 5.909 -8.986 -1.612 1.00 0.00 84 CYS A C 13
ATOM 19675 O O . CYS A 1 84 ? 5.271 -8.242 -0.868 1.00 0.00 84 CYS A O 13
ATOM 19683 N N . LEU A 1 85 ? 5.410 -10.108 -2.110 1.00 0.00 85 LEU A N 13
ATOM 19684 C CA . LEU A 1 85 ? 4.064 -10.557 -1.787 1.00 0.00 85 LEU A CA 13
ATOM 19685 C C . LEU A 1 85 ? 4.080 -11.412 -0.528 1.00 0.00 85 LEU A C 13
ATOM 19686 O O . LEU A 1 85 ? 4.993 -12.210 -0.327 1.00 0.00 85 LEU A O 13
ATOM 19702 N N . MET A 1 86 ? 3.072 -11.235 0.319 1.00 0.00 86 MET A N 13
ATOM 19703 C CA . MET A 1 86 ? 2.999 -11.970 1.581 1.00 0.00 86 MET A CA 13
ATOM 19704 C C . MET A 1 86 ? 2.795 -13.466 1.349 1.00 0.00 86 MET A C 13
ATOM 19705 O O . MET A 1 86 ? 3.389 -14.294 2.038 1.00 0.00 86 MET A O 13
ATOM 19719 N N . GLU A 1 87 ? 1.951 -13.802 0.382 1.00 0.00 87 GLU A N 13
ATOM 19720 C CA . GLU A 1 87 ? 1.663 -15.197 0.077 1.00 0.00 87 GLU A CA 13
ATOM 19721 C C . GLU A 1 87 ? 2.909 -15.877 -0.481 1.00 0.00 87 GLU A C 13
ATOM 19722 O O . GLU A 1 87 ? 3.544 -15.363 -1.402 1.00 0.00 87 GLU A O 13
ATOM 19734 N N . ASP A 1 88 ? 3.238 -17.041 0.085 1.00 0.00 88 ASP A N 13
ATOM 19735 C CA . ASP A 1 88 ? 4.497 -17.734 -0.205 1.00 0.00 88 ASP A CA 13
ATOM 19736 C C . ASP A 1 88 ? 4.620 -18.086 -1.683 1.00 0.00 88 ASP A C 13
ATOM 19737 O O . ASP A 1 88 ? 5.728 -18.241 -2.202 1.00 0.00 88 ASP A O 13
ATOM 19746 N N . LYS A 1 89 ? 3.476 -18.218 -2.351 1.00 0.00 89 LYS A N 13
ATOM 19747 C CA . LYS A 1 89 ? 3.445 -18.442 -3.793 1.00 0.00 89 LYS A CA 13
ATOM 19748 C C . LYS A 1 89 ? 4.296 -17.406 -4.518 1.00 0.00 89 LYS A C 13
ATOM 19749 O O . LYS A 1 89 ? 5.084 -17.749 -5.401 1.00 0.00 89 LYS A O 13
ATOM 19768 N N . ALA A 1 90 ? 4.140 -16.146 -4.104 1.00 0.00 90 ALA A N 13
ATOM 19769 C CA . ALA A 1 90 ? 4.779 -15.009 -4.759 1.00 0.00 90 ALA A CA 13
ATOM 19770 C C . ALA A 1 90 ? 4.429 -14.977 -6.245 1.00 0.00 90 ALA A C 13
ATOM 19771 O O . ALA A 1 90 ? 3.351 -14.515 -6.622 1.00 0.00 90 ALA A O 13
ATOM 19778 N N . GLU A 1 91 ? 5.325 -15.489 -7.077 1.00 0.00 91 GLU A N 13
ATOM 19779 C CA . GLU A 1 91 ? 5.091 -15.561 -8.509 1.00 0.00 91 GLU A CA 13
ATOM 19780 C C . GLU A 1 91 ? 5.659 -16.860 -9.054 1.00 0.00 91 GLU A C 13
ATOM 19781 O O . GLU A 1 91 ? 6.876 -17.027 -9.152 1.00 0.00 91 GLU A O 13
ATOM 19793 N N . ALA A 1 92 ? 4.773 -17.787 -9.378 1.00 0.00 92 ALA A N 13
ATOM 19794 C CA . ALA A 1 92 ? 5.180 -19.082 -9.894 1.00 0.00 92 ALA A CA 13
ATOM 19795 C C . ALA A 1 92 ? 5.575 -18.975 -11.361 1.00 0.00 92 ALA A C 13
ATOM 19796 O O . ALA A 1 92 ? 4.838 -18.412 -12.172 1.00 0.00 92 ALA A O 13
ATOM 19803 N N . PRO A 1 93 ? 6.753 -19.505 -11.717 1.00 0.00 93 PRO A N 13
ATOM 19804 C CA . PRO A 1 93 ? 7.248 -19.479 -13.097 1.00 0.00 93 PRO A CA 13
ATOM 19805 C C . PRO A 1 93 ? 6.487 -20.440 -14.009 1.00 0.00 93 PRO A C 13
ATOM 19806 O O . PRO A 1 93 ? 6.690 -20.458 -15.225 1.00 0.00 93 PRO A O 13
ATOM 19817 N N . ASN A 1 94 ? 5.616 -21.245 -13.415 1.00 0.00 94 ASN A N 13
ATOM 19818 C CA . ASN A 1 94 ? 4.809 -22.190 -14.170 1.00 0.00 94 ASN A CA 13
ATOM 19819 C C . ASN A 1 94 ? 3.405 -22.251 -13.580 1.00 0.00 94 ASN A C 13
ATOM 19820 O O . ASN A 1 94 ? 3.238 -22.145 -12.367 1.00 0.00 94 ASN A O 13
ATOM 19831 N N . THR A 1 95 ? 2.405 -22.403 -14.441 1.00 0.00 95 THR A N 13
ATOM 19832 C CA . THR A 1 95 ? 1.011 -22.389 -14.014 1.00 0.00 95 THR A CA 13
ATOM 19833 C C . THR A 1 95 ? 0.659 -23.620 -13.179 1.00 0.00 95 THR A C 13
ATOM 19834 O O . THR A 1 95 ? 0.277 -23.506 -12.014 1.00 0.00 95 THR A O 13
ATOM 19845 N N . ILE A 1 96 ? 0.784 -24.794 -13.779 1.00 0.00 96 ILE A N 13
ATOM 19846 C CA . ILE A 1 96 ? 0.436 -26.033 -13.098 1.00 0.00 96 ILE A CA 13
ATOM 19847 C C . ILE A 1 96 ? 1.645 -26.578 -12.339 1.00 0.00 96 ILE A C 13
ATOM 19848 O O . ILE A 1 96 ? 2.792 -26.287 -12.687 1.00 0.00 96 ILE A O 13
ATOM 19864 N N . ALA A 1 97 ? 1.391 -27.341 -11.285 1.00 0.00 97 ALA A N 13
ATOM 19865 C CA . ALA A 1 97 ? 2.460 -27.987 -10.548 1.00 0.00 97 ALA A CA 13
ATOM 19866 C C . ALA A 1 97 ? 2.868 -29.278 -11.245 1.00 0.00 97 ALA A C 13
ATOM 19867 O O . ALA A 1 97 ? 2.036 -30.167 -11.462 1.00 0.00 97 ALA A O 13
ATOM 19874 N N . SER A 1 98 ? 4.135 -29.364 -11.621 1.00 0.00 98 SER A N 13
ATOM 19875 C CA . SER A 1 98 ? 4.659 -30.553 -12.270 1.00 0.00 98 SER A CA 13
ATOM 19876 C C . SER A 1 98 ? 4.600 -31.744 -11.323 1.00 0.00 98 SER A C 13
ATOM 19877 O O . SER A 1 98 ? 4.990 -31.647 -10.156 1.00 0.00 98 SER A O 13
ATOM 19885 N N . GLY A 1 99 ? 4.096 -32.856 -11.831 1.00 0.00 99 GLY A N 13
ATOM 19886 C CA . GLY A 1 99 ? 3.894 -34.030 -11.012 1.00 0.00 99 GLY A CA 13
ATOM 19887 C C . GLY A 1 99 ? 2.448 -34.470 -11.032 1.00 0.00 99 GLY A C 13
ATOM 19888 O O . GLY A 1 99 ? 2.072 -35.448 -10.388 1.00 0.00 99 GLY A O 13
ATOM 19892 N N . SER A 1 100 ? 1.641 -33.737 -11.779 1.00 0.00 100 SER A N 13
ATOM 19893 C CA . SER A 1 100 ? 0.229 -34.035 -11.904 1.00 0.00 100 SER A CA 13
ATOM 19894 C C . SER A 1 100 ? 0.013 -35.096 -12.978 1.00 0.00 100 SER A C 13
ATOM 19895 O O . SER A 1 100 ? -0.066 -36.291 -12.624 1.00 0.00 100 SER A O 13
ATOM 19904 N N . MET A 1 1 ? -5.197 24.606 6.264 1.00 0.00 1 MET A N 14
ATOM 19905 C CA . MET A 1 1 ? -6.413 23.824 6.578 1.00 0.00 1 MET A CA 14
ATOM 19906 C C . MET A 1 1 ? -7.262 24.568 7.601 1.00 0.00 1 MET A C 14
ATOM 19907 O O . MET A 1 1 ? -6.973 24.552 8.799 1.00 0.00 1 MET A O 14
ATOM 19923 N N . GLU A 1 2 ? -8.295 25.237 7.112 1.00 0.00 2 GLU A N 14
ATOM 19924 C CA . GLU A 1 2 ? -9.169 26.037 7.958 1.00 0.00 2 GLU A CA 14
ATOM 19925 C C . GLU A 1 2 ? -9.899 25.168 8.977 1.00 0.00 2 GLU A C 14
ATOM 19926 O O . GLU A 1 2 ? -9.825 25.411 10.183 1.00 0.00 2 GLU A O 14
ATOM 19938 N N . VAL A 1 3 ? -10.599 24.158 8.486 1.00 0.00 3 VAL A N 14
ATOM 19939 C CA . VAL A 1 3 ? -11.355 23.259 9.342 1.00 0.00 3 VAL A CA 14
ATOM 19940 C C . VAL A 1 3 ? -10.973 21.815 9.054 1.00 0.00 3 VAL A C 14
ATOM 19941 O O . VAL A 1 3 ? -10.444 21.509 7.986 1.00 0.00 3 VAL A O 14
ATOM 19954 N N . GLN A 1 4 ? -11.231 20.936 10.007 1.00 0.00 4 GLN A N 14
ATOM 19955 C CA . GLN A 1 4 ? -10.895 19.532 9.851 1.00 0.00 4 GLN A CA 14
ATOM 19956 C C . GLN A 1 4 ? -12.156 18.688 9.762 1.00 0.00 4 GLN A C 14
ATOM 19957 O O . GLN A 1 4 ? -12.935 18.609 10.712 1.00 0.00 4 GLN A O 14
ATOM 19971 N N . SER A 1 5 ? -12.352 18.071 8.610 1.00 0.00 5 SER A N 14
ATOM 19972 C CA . SER A 1 5 ? -13.525 17.251 8.369 1.00 0.00 5 SER A CA 14
ATOM 19973 C C . SER A 1 5 ? -13.254 15.805 8.783 1.00 0.00 5 SER A C 14
ATOM 19974 O O . SER A 1 5 ? -12.155 15.475 9.234 1.00 0.00 5 SER A O 14
ATOM 19982 N N . MET A 1 6 ? -14.248 14.943 8.603 1.00 0.00 6 MET A N 14
ATOM 19983 C CA . MET A 1 6 ? -14.126 13.535 8.979 1.00 0.00 6 MET A CA 14
ATOM 19984 C C . MET A 1 6 ? -13.221 12.788 8.006 1.00 0.00 6 MET A C 14
ATOM 19985 O O . MET A 1 6 ? -12.862 11.635 8.237 1.00 0.00 6 MET A O 14
ATOM 19999 N N . LEU A 1 7 ? -12.842 13.462 6.926 1.00 0.00 7 LEU A N 14
ATOM 20000 C CA . LEU A 1 7 ? -11.972 12.876 5.912 1.00 0.00 7 LEU A CA 14
ATOM 20001 C C . LEU A 1 7 ? -10.532 12.786 6.417 1.00 0.00 7 LEU A C 14
ATOM 20002 O O . LEU A 1 7 ? -9.652 12.274 5.730 1.00 0.00 7 LEU A O 14
ATOM 20018 N N . LEU A 1 8 ? -10.297 13.299 7.620 1.00 0.00 8 LEU A N 14
ATOM 20019 C CA . LEU A 1 8 ? -8.981 13.217 8.239 1.00 0.00 8 LEU A CA 14
ATOM 20020 C C . LEU A 1 8 ? -8.906 12.020 9.175 1.00 0.00 8 LEU A C 14
ATOM 20021 O O . LEU A 1 8 ? -7.928 11.843 9.905 1.00 0.00 8 LEU A O 14
ATOM 20037 N N . ASN A 1 9 ? -9.945 11.200 9.149 1.00 0.00 9 ASN A N 14
ATOM 20038 C CA . ASN A 1 9 ? -10.003 10.008 9.981 1.00 0.00 9 ASN A CA 14
ATOM 20039 C C . ASN A 1 9 ? -9.400 8.828 9.235 1.00 0.00 9 ASN A C 14
ATOM 20040 O O . ASN A 1 9 ? -9.564 8.707 8.022 1.00 0.00 9 ASN A O 14
ATOM 20051 N N . ASP A 1 10 ? -8.682 7.974 9.950 1.00 0.00 10 ASP A N 14
ATOM 20052 C CA . ASP A 1 10 ? -8.165 6.756 9.352 1.00 0.00 10 ASP A CA 14
ATOM 20053 C C . ASP A 1 10 ? -9.310 5.797 9.094 1.00 0.00 10 ASP A C 14
ATOM 20054 O O . ASP A 1 10 ? -9.891 5.236 10.025 1.00 0.00 10 ASP A O 14
ATOM 20063 N N . VAL A 1 11 ? -9.658 5.646 7.833 1.00 0.00 11 VAL A N 14
ATOM 20064 C CA . VAL A 1 11 ? -10.747 4.779 7.453 1.00 0.00 11 VAL A CA 14
ATOM 20065 C C . VAL A 1 11 ? -10.229 3.357 7.386 1.00 0.00 11 VAL A C 14
ATOM 20066 O O . VAL A 1 11 ? -9.400 3.030 6.536 1.00 0.00 11 VAL A O 14
ATOM 20079 N N . LYS A 1 12 ? -10.683 2.532 8.311 1.00 0.00 12 LYS A N 14
ATOM 20080 C CA . LYS A 1 12 ? -10.190 1.175 8.407 1.00 0.00 12 LYS A CA 14
ATOM 20081 C C . LYS A 1 12 ? -10.611 0.351 7.197 1.00 0.00 12 LYS A C 14
ATOM 20082 O O . LYS A 1 12 ? -11.757 0.422 6.748 1.00 0.00 12 LYS A O 14
ATOM 20101 N N . TRP A 1 13 ? -9.675 -0.425 6.671 1.00 0.00 13 TRP A N 14
ATOM 20102 C CA . TRP A 1 13 ? -9.968 -1.333 5.582 1.00 0.00 13 TRP A CA 14
ATOM 20103 C C . TRP A 1 13 ? -10.885 -2.441 6.067 1.00 0.00 13 TRP A C 14
ATOM 20104 O O . TRP A 1 13 ? -10.776 -2.884 7.212 1.00 0.00 13 TRP A O 14
ATOM 20125 N N . GLU A 1 14 ? -11.794 -2.878 5.202 1.00 0.00 14 GLU A N 14
ATOM 20126 C CA . GLU A 1 14 ? -12.699 -3.966 5.548 1.00 0.00 14 GLU A CA 14
ATOM 20127 C C . GLU A 1 14 ? -11.895 -5.204 5.910 1.00 0.00 14 GLU A C 14
ATOM 20128 O O . GLU A 1 14 ? -12.190 -5.889 6.886 1.00 0.00 14 GLU A O 14
ATOM 20140 N N . LYS A 1 15 ? -10.876 -5.489 5.111 1.00 0.00 15 LYS A N 14
ATOM 20141 C CA . LYS A 1 15 ? -9.934 -6.533 5.449 1.00 0.00 15 LYS A CA 14
ATOM 20142 C C . LYS A 1 15 ? -8.511 -6.014 5.286 1.00 0.00 15 LYS A C 14
ATOM 20143 O O . LYS A 1 15 ? -8.060 -5.738 4.172 1.00 0.00 15 LYS A O 14
ATOM 20162 N N . PRO A 1 16 ? -7.829 -5.810 6.423 1.00 0.00 16 PRO A N 14
ATOM 20163 C CA . PRO A 1 16 ? -6.438 -5.327 6.480 1.00 0.00 16 PRO A CA 14
ATOM 20164 C C . PRO A 1 16 ? -5.476 -6.093 5.566 1.00 0.00 16 PRO A C 14
ATOM 20165 O O . PRO A 1 16 ? -5.668 -7.280 5.282 1.00 0.00 16 PRO A O 14
ATOM 20176 N N . VAL A 1 17 ? -4.426 -5.405 5.123 1.00 0.00 17 VAL A N 14
ATOM 20177 C CA . VAL A 1 17 ? -3.468 -5.970 4.177 1.00 0.00 17 VAL A CA 14
ATOM 20178 C C . VAL A 1 17 ? -2.154 -6.323 4.874 1.00 0.00 17 VAL A C 14
ATOM 20179 O O . VAL A 1 17 ? -1.676 -5.575 5.730 1.00 0.00 17 VAL A O 14
ATOM 20192 N N . THR A 1 18 ? -1.584 -7.464 4.512 1.00 0.00 18 THR A N 14
ATOM 20193 C CA . THR A 1 18 ? -0.329 -7.922 5.092 1.00 0.00 18 THR A CA 14
ATOM 20194 C C . THR A 1 18 ? 0.838 -7.643 4.143 1.00 0.00 18 THR A C 14
ATOM 20195 O O . THR A 1 18 ? 0.873 -8.150 3.020 1.00 0.00 18 THR A O 14
ATOM 20206 N N . ILE A 1 19 ? 1.773 -6.819 4.593 1.00 0.00 19 ILE A N 14
ATOM 20207 C CA . ILE A 1 19 ? 2.963 -6.504 3.818 1.00 0.00 19 ILE A CA 14
ATOM 20208 C C . ILE A 1 19 ? 4.178 -7.225 4.390 1.00 0.00 19 ILE A C 14
ATOM 20209 O O . ILE A 1 19 ? 4.473 -7.114 5.582 1.00 0.00 19 ILE A O 14
ATOM 20225 N N . SER A 1 20 ? 4.867 -7.974 3.545 1.00 0.00 20 SER A N 14
ATOM 20226 C CA . SER A 1 20 ? 6.056 -8.691 3.968 1.00 0.00 20 SER A CA 14
ATOM 20227 C C . SER A 1 20 ? 7.276 -7.788 3.856 1.00 0.00 20 SER A C 14
ATOM 20228 O O . SER A 1 20 ? 7.845 -7.627 2.776 1.00 0.00 20 SER A O 14
ATOM 20236 N N . LEU A 1 21 ? 7.655 -7.172 4.967 1.00 0.00 21 LEU A N 14
ATOM 20237 C CA . LEU A 1 21 ? 8.803 -6.281 4.985 1.00 0.00 21 LEU A CA 14
ATOM 20238 C C . LEU A 1 21 ? 10.076 -7.052 4.668 1.00 0.00 21 LEU A C 14
ATOM 20239 O O . LEU A 1 21 ? 10.199 -8.228 5.011 1.00 0.00 21 LEU A O 14
ATOM 20255 N N . GLN A 1 22 ? 11.031 -6.369 4.047 1.00 0.00 22 GLN A N 14
ATOM 20256 C CA . GLN A 1 22 ? 12.298 -6.981 3.641 1.00 0.00 22 GLN A CA 14
ATOM 20257 C C . GLN A 1 22 ? 13.184 -7.311 4.846 1.00 0.00 22 GLN A C 14
ATOM 20258 O O . GLN A 1 22 ? 14.347 -7.679 4.693 1.00 0.00 22 GLN A O 14
ATOM 20272 N N . ASN A 1 23 ? 12.623 -7.177 6.038 1.00 0.00 23 ASN A N 14
ATOM 20273 C CA . ASN A 1 23 ? 13.316 -7.536 7.266 1.00 0.00 23 ASN A CA 14
ATOM 20274 C C . ASN A 1 23 ? 12.693 -8.794 7.859 1.00 0.00 23 ASN A C 14
ATOM 20275 O O . ASN A 1 23 ? 12.998 -9.180 8.986 1.00 0.00 23 ASN A O 14
ATOM 20286 N N . GLY A 1 24 ? 11.815 -9.424 7.085 1.00 0.00 24 GLY A N 14
ATOM 20287 C CA . GLY A 1 24 ? 11.145 -10.625 7.540 1.00 0.00 24 GLY A CA 14
ATOM 20288 C C . GLY A 1 24 ? 10.055 -10.320 8.546 1.00 0.00 24 GLY A C 14
ATOM 20289 O O . GLY A 1 24 ? 9.999 -10.929 9.614 1.00 0.00 24 GLY A O 14
ATOM 20293 N N . ALA A 1 25 ? 9.188 -9.378 8.206 1.00 0.00 25 ALA A N 14
ATOM 20294 C CA . ALA A 1 25 ? 8.133 -8.956 9.118 1.00 0.00 25 ALA A CA 14
ATOM 20295 C C . ALA A 1 25 ? 6.824 -8.694 8.376 1.00 0.00 25 ALA A C 14
ATOM 20296 O O . ALA A 1 25 ? 6.744 -7.793 7.542 1.00 0.00 25 ALA A O 14
ATOM 20303 N N . PRO A 1 26 ? 5.791 -9.504 8.652 1.00 0.00 26 PRO A N 14
ATOM 20304 C CA . PRO A 1 26 ? 4.452 -9.309 8.096 1.00 0.00 26 PRO A CA 14
ATOM 20305 C C . PRO A 1 26 ? 3.708 -8.181 8.804 1.00 0.00 26 PRO A C 14
ATOM 20306 O O . PRO A 1 26 ? 3.088 -8.386 9.852 1.00 0.00 26 PRO A O 14
ATOM 20317 N N . ARG A 1 27 ? 3.793 -6.990 8.237 1.00 0.00 27 ARG A N 14
ATOM 20318 C CA . ARG A 1 27 ? 3.146 -5.822 8.805 1.00 0.00 27 ARG A CA 14
ATOM 20319 C C . ARG A 1 27 ? 1.739 -5.681 8.243 1.00 0.00 27 ARG A C 14
ATOM 20320 O O . ARG A 1 27 ? 1.550 -5.506 7.039 1.00 0.00 27 ARG A O 14
ATOM 20341 N N . ILE A 1 28 ? 0.754 -5.785 9.121 1.00 0.00 28 ILE A N 14
ATOM 20342 C CA . ILE A 1 28 ? -0.641 -5.733 8.719 1.00 0.00 28 ILE A CA 14
ATOM 20343 C C . ILE A 1 28 ? -1.207 -4.339 8.953 1.00 0.00 28 ILE A C 14
ATOM 20344 O O . ILE A 1 28 ? -1.199 -3.839 10.077 1.00 0.00 28 ILE A O 14
ATOM 20360 N N . PHE A 1 29 ? -1.684 -3.714 7.889 1.00 0.00 29 PHE A N 14
ATOM 20361 C CA . PHE A 1 29 ? -2.235 -2.369 7.976 1.00 0.00 29 PHE A CA 14
ATOM 20362 C C . PHE A 1 29 ? -3.744 -2.428 8.120 1.00 0.00 29 PHE A C 14
ATOM 20363 O O . PHE A 1 29 ? -4.436 -2.972 7.256 1.00 0.00 29 PHE A O 14
ATOM 20380 N N . ASN A 1 30 ? -4.248 -1.870 9.210 1.00 0.00 30 ASN A N 14
ATOM 20381 C CA . ASN A 1 30 ? -5.676 -1.901 9.496 1.00 0.00 30 ASN A CA 14
ATOM 20382 C C . ASN A 1 30 ? -6.386 -0.827 8.693 1.00 0.00 30 ASN A C 14
ATOM 20383 O O . ASN A 1 30 ? -7.424 -1.072 8.083 1.00 0.00 30 ASN A O 14
ATOM 20394 N N . GLY A 1 31 ? -5.806 0.363 8.690 1.00 0.00 31 GLY A N 14
ATOM 20395 C CA . GLY A 1 31 ? -6.450 1.494 8.068 1.00 0.00 31 GLY A CA 14
ATOM 20396 C C . GLY A 1 31 ? -5.736 1.967 6.828 1.00 0.00 31 GLY A C 14
ATOM 20397 O O . GLY A 1 31 ? -4.553 1.677 6.624 1.00 0.00 31 GLY A O 14
ATOM 20401 N N . VAL A 1 32 ? -6.461 2.706 6.002 1.00 0.00 32 VAL A N 14
ATOM 20402 C CA . VAL A 1 32 ? -5.930 3.213 4.751 1.00 0.00 32 VAL A CA 14
ATOM 20403 C C . VAL A 1 32 ? -4.839 4.255 4.999 1.00 0.00 32 VAL A C 14
ATOM 20404 O O . VAL A 1 32 ? -3.873 4.350 4.239 1.00 0.00 32 VAL A O 14
ATOM 20417 N N . TYR A 1 33 ? -4.967 5.014 6.085 1.00 0.00 33 TYR A N 14
ATOM 20418 C CA . TYR A 1 33 ? -4.004 6.066 6.372 1.00 0.00 33 TYR A CA 14
ATOM 20419 C C . TYR A 1 33 ? -2.689 5.460 6.841 1.00 0.00 33 TYR A C 14
ATOM 20420 O O . TYR A 1 33 ? -1.617 5.960 6.505 1.00 0.00 33 TYR A O 14
ATOM 20438 N N . GLU A 1 34 ? -2.775 4.373 7.608 1.00 0.00 34 GLU A N 14
ATOM 20439 C CA . GLU A 1 34 ? -1.581 3.677 8.081 1.00 0.00 34 GLU A CA 14
ATOM 20440 C C . GLU A 1 34 ? -0.722 3.249 6.900 1.00 0.00 34 GLU A C 14
ATOM 20441 O O . GLU A 1 34 ? 0.494 3.453 6.889 1.00 0.00 34 GLU A O 14
ATOM 20453 N N . ALA A 1 35 ? -1.375 2.667 5.903 1.00 0.00 35 ALA A N 14
ATOM 20454 C CA . ALA A 1 35 ? -0.696 2.213 4.701 1.00 0.00 35 ALA A CA 14
ATOM 20455 C C . ALA A 1 35 ? -0.159 3.396 3.901 1.00 0.00 35 ALA A C 14
ATOM 20456 O O . ALA A 1 35 ? 0.997 3.395 3.478 1.00 0.00 35 ALA A O 14
ATOM 20463 N N . PHE A 1 36 ? -1.001 4.411 3.721 1.00 0.00 36 PHE A N 14
ATOM 20464 C CA . PHE A 1 36 ? -0.629 5.619 2.985 1.00 0.00 36 PHE A CA 14
ATOM 20465 C C . PHE A 1 36 ? 0.593 6.287 3.613 1.00 0.00 36 PHE A C 14
ATOM 20466 O O . PHE A 1 36 ? 1.509 6.722 2.913 1.00 0.00 36 PHE A O 14
ATOM 20483 N N . ASP A 1 37 ? 0.601 6.361 4.935 1.00 0.00 37 ASP A N 14
ATOM 20484 C CA . ASP A 1 37 ? 1.707 6.965 5.673 1.00 0.00 37 ASP A CA 14
ATOM 20485 C C . ASP A 1 37 ? 2.976 6.130 5.517 1.00 0.00 37 ASP A C 14
ATOM 20486 O O . ASP A 1 37 ? 4.065 6.662 5.285 1.00 0.00 37 ASP A O 14
ATOM 20495 N N . PHE A 1 38 ? 2.815 4.817 5.623 1.00 0.00 38 PHE A N 14
ATOM 20496 C CA . PHE A 1 38 ? 3.921 3.872 5.484 1.00 0.00 38 PHE A CA 14
ATOM 20497 C C . PHE A 1 38 ? 4.580 3.987 4.112 1.00 0.00 38 PHE A C 14
ATOM 20498 O O . PHE A 1 38 ? 5.809 3.996 4.005 1.00 0.00 38 PHE A O 14
ATOM 20515 N N . LEU A 1 39 ? 3.753 4.096 3.073 1.00 0.00 39 LEU A N 14
ATOM 20516 C CA . LEU A 1 39 ? 4.231 4.189 1.695 1.00 0.00 39 LEU A CA 14
ATOM 20517 C C . LEU A 1 39 ? 5.160 5.384 1.506 1.00 0.00 39 LEU A C 14
ATOM 20518 O O . LEU A 1 39 ? 6.051 5.363 0.655 1.00 0.00 39 LEU A O 14
ATOM 20534 N N . GLN A 1 40 ? 4.942 6.423 2.297 1.00 0.00 40 GLN A N 14
ATOM 20535 C CA . GLN A 1 40 ? 5.721 7.646 2.181 1.00 0.00 40 GLN A CA 14
ATOM 20536 C C . GLN A 1 40 ? 6.971 7.589 3.047 1.00 0.00 40 GLN A C 14
ATOM 20537 O O . GLN A 1 40 ? 8.009 8.139 2.686 1.00 0.00 40 GLN A O 14
ATOM 20551 N N . HIS A 1 41 ? 6.870 6.936 4.196 1.00 0.00 41 HIS A N 14
ATOM 20552 C CA . HIS A 1 41 ? 8.000 6.863 5.112 1.00 0.00 41 HIS A CA 14
ATOM 20553 C C . HIS A 1 41 ? 9.050 5.885 4.610 1.00 0.00 41 HIS A C 14
ATOM 20554 O O . HIS A 1 41 ? 10.106 6.298 4.131 1.00 0.00 41 HIS A O 14
ATOM 20569 N N . GLU A 1 42 ? 8.763 4.594 4.698 1.00 0.00 42 GLU A N 14
ATOM 20570 C CA . GLU A 1 42 ? 9.734 3.591 4.291 1.00 0.00 42 GLU A CA 14
ATOM 20571 C C . GLU A 1 42 ? 9.082 2.432 3.553 1.00 0.00 42 GLU A C 14
ATOM 20572 O O . GLU A 1 42 ? 8.860 1.361 4.117 1.00 0.00 42 GLU A O 14
ATOM 20584 N N . TRP A 1 43 ? 8.750 2.671 2.298 1.00 0.00 43 TRP A N 14
ATOM 20585 C CA . TRP A 1 43 ? 8.359 1.598 1.404 1.00 0.00 43 TRP A CA 14
ATOM 20586 C C . TRP A 1 43 ? 9.616 1.008 0.764 1.00 0.00 43 TRP A C 14
ATOM 20587 O O . TRP A 1 43 ? 10.394 1.739 0.151 1.00 0.00 43 TRP A O 14
ATOM 20608 N N . PRO A 1 44 ? 9.829 -0.317 0.930 1.00 0.00 44 PRO A N 14
ATOM 20609 C CA . PRO A 1 44 ? 11.037 -1.027 0.479 1.00 0.00 44 PRO A CA 14
ATOM 20610 C C . PRO A 1 44 ? 11.635 -0.496 -0.824 1.00 0.00 44 PRO A C 14
ATOM 20611 O O . PRO A 1 44 ? 12.751 0.026 -0.833 1.00 0.00 44 PRO A O 14
ATOM 20622 N N . ALA A 1 45 ? 10.890 -0.625 -1.912 1.00 0.00 45 ALA A N 14
ATOM 20623 C CA . ALA A 1 45 ? 11.337 -0.139 -3.209 1.00 0.00 45 ALA A CA 14
ATOM 20624 C C . ALA A 1 45 ? 10.196 0.576 -3.912 1.00 0.00 45 ALA A C 14
ATOM 20625 O O . ALA A 1 45 ? 9.226 -0.063 -4.320 1.00 0.00 45 ALA A O 14
ATOM 20632 N N . ARG A 1 46 ? 10.315 1.899 -4.032 1.00 0.00 46 ARG A N 14
ATOM 20633 C CA . ARG A 1 46 ? 9.252 2.741 -4.587 1.00 0.00 46 ARG A CA 14
ATOM 20634 C C . ARG A 1 46 ? 8.755 2.224 -5.930 1.00 0.00 46 ARG A C 14
ATOM 20635 O O . ARG A 1 46 ? 7.711 1.572 -6.000 1.00 0.00 46 ARG A O 14
ATOM 20656 N N . GLY A 1 47 ? 9.470 2.540 -6.991 1.00 0.00 47 GLY A N 14
ATOM 20657 C CA . GLY A 1 47 ? 9.131 1.994 -8.282 1.00 0.00 47 GLY A CA 14
ATOM 20658 C C . GLY A 1 47 ? 8.906 3.058 -9.332 1.00 0.00 47 GLY A C 14
ATOM 20659 O O . GLY A 1 47 ? 9.855 3.599 -9.906 1.00 0.00 47 GLY A O 14
ATOM 20663 N N . ASP A 1 48 ? 7.639 3.374 -9.557 1.00 0.00 48 ASP A N 14
ATOM 20664 C CA . ASP A 1 48 ? 7.235 4.274 -10.627 1.00 0.00 48 ASP A CA 14
ATOM 20665 C C . ASP A 1 48 ? 5.765 4.653 -10.462 1.00 0.00 48 ASP A C 14
ATOM 20666 O O . ASP A 1 48 ? 5.285 4.809 -9.337 1.00 0.00 48 ASP A O 14
ATOM 20675 N N . ARG A 1 49 ? 5.061 4.783 -11.585 1.00 0.00 49 ARG A N 14
ATOM 20676 C CA . ARG A 1 49 ? 3.638 5.120 -11.598 1.00 0.00 49 ARG A CA 14
ATOM 20677 C C . ARG A 1 49 ? 2.836 4.192 -10.686 1.00 0.00 49 ARG A C 14
ATOM 20678 O O . ARG A 1 49 ? 1.851 4.609 -10.078 1.00 0.00 49 ARG A O 14
ATOM 20699 N N . ALA A 1 50 ? 3.266 2.935 -10.589 1.00 0.00 50 ALA A N 14
ATOM 20700 C CA . ALA A 1 50 ? 2.591 1.952 -9.745 1.00 0.00 50 ALA A CA 14
ATOM 20701 C C . ALA A 1 50 ? 2.598 2.377 -8.275 1.00 0.00 50 ALA A C 14
ATOM 20702 O O . ALA A 1 50 ? 1.628 2.153 -7.548 1.00 0.00 50 ALA A O 14
ATOM 20709 N N . HIS A 1 51 ? 3.685 3.008 -7.848 1.00 0.00 51 HIS A N 14
ATOM 20710 C CA . HIS A 1 51 ? 3.809 3.472 -6.470 1.00 0.00 51 HIS A CA 14
ATOM 20711 C C . HIS A 1 51 ? 2.950 4.715 -6.259 1.00 0.00 51 HIS A C 14
ATOM 20712 O O . HIS A 1 51 ? 2.328 4.878 -5.210 1.00 0.00 51 HIS A O 14
ATOM 20727 N N . GLU A 1 52 ? 2.917 5.576 -7.267 1.00 0.00 52 GLU A N 14
ATOM 20728 C CA . GLU A 1 52 ? 2.108 6.790 -7.217 1.00 0.00 52 GLU A CA 14
ATOM 20729 C C . GLU A 1 52 ? 0.626 6.430 -7.193 1.00 0.00 52 GLU A C 14
ATOM 20730 O O . GLU A 1 52 ? -0.168 7.056 -6.492 1.00 0.00 52 GLU A O 14
ATOM 20742 N N . GLN A 1 53 ? 0.273 5.406 -7.962 1.00 0.00 53 GLN A N 14
ATOM 20743 C CA . GLN A 1 53 ? -1.082 4.873 -7.995 1.00 0.00 53 GLN A CA 14
ATOM 20744 C C . GLN A 1 53 ? -1.532 4.461 -6.598 1.00 0.00 53 GLN A C 14
ATOM 20745 O O . GLN A 1 53 ? -2.607 4.848 -6.144 1.00 0.00 53 GLN A O 14
ATOM 20759 N N . ALA A 1 54 ? -0.691 3.685 -5.918 1.00 0.00 54 ALA A N 14
ATOM 20760 C CA . ALA A 1 54 ? -0.992 3.221 -4.567 1.00 0.00 54 ALA A CA 14
ATOM 20761 C C . ALA A 1 54 ? -1.217 4.399 -3.621 1.00 0.00 54 ALA A C 14
ATOM 20762 O O . ALA A 1 54 ? -2.093 4.354 -2.754 1.00 0.00 54 ALA A O 14
ATOM 20769 N N . LEU A 1 55 ? -0.430 5.452 -3.803 1.00 0.00 55 LEU A N 14
ATOM 20770 C CA . LEU A 1 55 ? -0.566 6.661 -3.001 1.00 0.00 55 LEU A CA 14
ATOM 20771 C C . LEU A 1 55 ? -1.911 7.328 -3.261 1.00 0.00 55 LEU A C 14
ATOM 20772 O O . LEU A 1 55 ? -2.638 7.662 -2.327 1.00 0.00 55 LEU A O 14
ATOM 20788 N N . ARG A 1 56 ? -2.241 7.498 -4.538 1.00 0.00 56 ARG A N 14
ATOM 20789 C CA . ARG A 1 56 ? -3.491 8.139 -4.933 1.00 0.00 56 ARG A CA 14
ATOM 20790 C C . ARG A 1 56 ? -4.697 7.351 -4.440 1.00 0.00 56 ARG A C 14
ATOM 20791 O O . ARG A 1 56 ? -5.669 7.932 -3.960 1.00 0.00 56 ARG A O 14
ATOM 20812 N N . LEU A 1 57 ? -4.623 6.031 -4.554 1.00 0.00 57 LEU A N 14
ATOM 20813 C CA . LEU A 1 57 ? -5.699 5.158 -4.098 1.00 0.00 57 LEU A CA 14
ATOM 20814 C C . LEU A 1 57 ? -6.003 5.397 -2.626 1.00 0.00 57 LEU A C 14
ATOM 20815 O O . LEU A 1 57 ? -7.155 5.604 -2.244 1.00 0.00 57 LEU A O 14
ATOM 20831 N N . CYS A 1 58 ? -4.962 5.382 -1.806 1.00 0.00 58 CYS A N 14
ATOM 20832 C CA . CYS A 1 58 ? -5.117 5.586 -0.373 1.00 0.00 58 CYS A CA 14
ATOM 20833 C C . CYS A 1 58 ? -5.557 7.018 -0.078 1.00 0.00 58 CYS A C 14
ATOM 20834 O O . CYS A 1 58 ? -6.434 7.254 0.755 1.00 0.00 58 CYS A O 14
ATOM 20842 N N . ARG A 1 59 ? -4.958 7.963 -0.788 1.00 0.00 59 ARG A N 14
ATOM 20843 C CA . ARG A 1 59 ? -5.249 9.381 -0.613 1.00 0.00 59 ARG A CA 14
ATOM 20844 C C . ARG A 1 59 ? -6.715 9.682 -0.928 1.00 0.00 59 ARG A C 14
ATOM 20845 O O . ARG A 1 59 ? -7.399 10.365 -0.166 1.00 0.00 59 ARG A O 14
ATOM 20866 N N . ALA A 1 60 ? -7.198 9.152 -2.044 1.00 0.00 60 ALA A N 14
ATOM 20867 C CA . ALA A 1 60 ? -8.570 9.392 -2.470 1.00 0.00 60 ALA A CA 14
ATOM 20868 C C . ALA A 1 60 ? -9.558 8.553 -1.665 1.00 0.00 60 ALA A C 14
ATOM 20869 O O . ALA A 1 60 ? -10.731 8.907 -1.552 1.00 0.00 60 ALA A O 14
ATOM 20876 N N . SER A 1 61 ? -9.088 7.445 -1.103 1.00 0.00 61 SER A N 14
ATOM 20877 C CA . SER A 1 61 ? -9.938 6.591 -0.282 1.00 0.00 61 SER A CA 14
ATOM 20878 C C . SER A 1 61 ? -10.316 7.315 1.008 1.00 0.00 61 SER A C 14
ATOM 20879 O O . SER A 1 61 ? -11.447 7.215 1.477 1.00 0.00 61 SER A O 14
ATOM 20887 N N . LEU A 1 62 ? -9.366 8.063 1.558 1.00 0.00 62 LEU A N 14
ATOM 20888 C CA . LEU A 1 62 ? -9.606 8.857 2.759 1.00 0.00 62 LEU A CA 14
ATOM 20889 C C . LEU A 1 62 ? -10.562 10.006 2.456 1.00 0.00 62 LEU A C 14
ATOM 20890 O O . LEU A 1 62 ? -11.287 10.478 3.328 1.00 0.00 62 LEU A O 14
ATOM 20906 N N . MET A 1 63 ? -10.562 10.438 1.202 1.00 0.00 63 MET A N 14
ATOM 20907 C CA . MET A 1 63 ? -11.436 11.514 0.752 1.00 0.00 63 MET A CA 14
ATOM 20908 C C . MET A 1 63 ? -12.850 10.983 0.500 1.00 0.00 63 MET A C 14
ATOM 20909 O O . MET A 1 63 ? -13.787 11.751 0.281 1.00 0.00 63 MET A O 14
ATOM 20923 N N . GLY A 1 64 ? -12.995 9.663 0.535 1.00 0.00 64 GLY A N 14
ATOM 20924 C CA . GLY A 1 64 ? -14.289 9.053 0.296 1.00 0.00 64 GLY A CA 14
ATOM 20925 C C . GLY A 1 64 ? -14.548 8.819 -1.177 1.00 0.00 64 GLY A C 14
ATOM 20926 O O . GLY A 1 64 ? -15.660 8.481 -1.578 1.00 0.00 64 GLY A O 14
ATOM 20930 N N . ASP A 1 65 ? -13.515 8.996 -1.989 1.00 0.00 65 ASP A N 14
ATOM 20931 C CA . ASP A 1 65 ? -13.638 8.807 -3.427 1.00 0.00 65 ASP A CA 14
ATOM 20932 C C . ASP A 1 65 ? -13.446 7.339 -3.783 1.00 0.00 65 ASP A C 14
ATOM 20933 O O . ASP A 1 65 ? -14.249 6.751 -4.507 1.00 0.00 65 ASP A O 14
ATOM 20942 N N . VAL A 1 66 ? -12.384 6.750 -3.255 1.00 0.00 66 VAL A N 14
ATOM 20943 C CA . VAL A 1 66 ? -12.131 5.332 -3.444 1.00 0.00 66 VAL A CA 14
ATOM 20944 C C . VAL A 1 66 ? -12.822 4.536 -2.342 1.00 0.00 66 VAL A C 14
ATOM 20945 O O . VAL A 1 66 ? -12.640 4.815 -1.158 1.00 0.00 66 VAL A O 14
ATOM 20958 N N . ALA A 1 67 ? -13.609 3.543 -2.743 1.00 0.00 67 ALA A N 14
ATOM 20959 C CA . ALA A 1 67 ? -14.410 2.753 -1.808 1.00 0.00 67 ALA A CA 14
ATOM 20960 C C . ALA A 1 67 ? -13.570 1.751 -1.007 1.00 0.00 67 ALA A C 14
ATOM 20961 O O . ALA A 1 67 ? -14.102 0.781 -0.470 1.00 0.00 67 ALA A O 14
ATOM 20968 N N . GLY A 1 68 ? -12.267 1.986 -0.924 1.00 0.00 68 GLY A N 14
ATOM 20969 C CA . GLY A 1 68 ? -11.401 1.146 -0.113 1.00 0.00 68 GLY A CA 14
ATOM 20970 C C . GLY A 1 68 ? -11.071 -0.190 -0.759 1.00 0.00 68 GLY A C 14
ATOM 20971 O O . GLY A 1 68 ? -9.897 -0.531 -0.920 1.00 0.00 68 GLY A O 14
ATOM 20975 N N . GLU A 1 69 ? -12.104 -0.942 -1.125 1.00 0.00 69 GLU A N 14
ATOM 20976 C CA . GLU A 1 69 ? -11.941 -2.275 -1.704 1.00 0.00 69 GLU A CA 14
ATOM 20977 C C . GLU A 1 69 ? -11.056 -2.237 -2.948 1.00 0.00 69 GLU A C 14
ATOM 20978 O O . GLU A 1 69 ? -10.119 -3.029 -3.081 1.00 0.00 69 GLU A O 14
ATOM 20990 N N . ILE A 1 70 ? -11.350 -1.299 -3.841 1.00 0.00 70 ILE A N 14
ATOM 20991 C CA . ILE A 1 70 ? -10.598 -1.146 -5.084 1.00 0.00 70 ILE A CA 14
ATOM 20992 C C . ILE A 1 70 ? -9.126 -0.860 -4.797 1.00 0.00 70 ILE A C 14
ATOM 20993 O O . ILE A 1 70 ? -8.234 -1.369 -5.482 1.00 0.00 70 ILE A O 14
ATOM 21009 N N . ALA A 1 71 ? -8.880 -0.062 -3.766 1.00 0.00 71 ALA A N 14
ATOM 21010 C CA . ALA A 1 71 ? -7.524 0.303 -3.386 1.00 0.00 71 ALA A CA 14
ATOM 21011 C C . ALA A 1 71 ? -6.747 -0.918 -2.912 1.00 0.00 71 ALA A C 14
ATOM 21012 O O . ALA A 1 71 ? -5.566 -1.055 -3.206 1.00 0.00 71 ALA A O 14
ATOM 21019 N N . ARG A 1 72 ? -7.428 -1.812 -2.201 1.00 0.00 72 ARG A N 14
ATOM 21020 C CA . ARG A 1 72 ? -6.798 -3.017 -1.665 1.00 0.00 72 ARG A CA 14
ATOM 21021 C C . ARG A 1 72 ? -6.264 -3.896 -2.791 1.00 0.00 72 ARG A C 14
ATOM 21022 O O . ARG A 1 72 ? -5.104 -4.314 -2.771 1.00 0.00 72 ARG A O 14
ATOM 21043 N N . THR A 1 73 ? -7.117 -4.163 -3.771 1.00 0.00 73 THR A N 14
ATOM 21044 C CA . THR A 1 73 ? -6.756 -5.001 -4.903 1.00 0.00 73 THR A CA 14
ATOM 21045 C C . THR A 1 73 ? -5.574 -4.414 -5.674 1.00 0.00 73 THR A C 14
ATOM 21046 O O . THR A 1 73 ? -4.594 -5.109 -5.956 1.00 0.00 73 THR A O 14
ATOM 21057 N N . ALA A 1 74 ? -5.657 -3.127 -5.987 1.00 0.00 74 ALA A N 14
ATOM 21058 C CA . ALA A 1 74 ? -4.623 -2.468 -6.772 1.00 0.00 74 ALA A CA 14
ATOM 21059 C C . ALA A 1 74 ? -3.349 -2.265 -5.955 1.00 0.00 74 ALA A C 14
ATOM 21060 O O . ALA A 1 74 ? -2.255 -2.166 -6.512 1.00 0.00 74 ALA A O 14
ATOM 21067 N N . PHE A 1 75 ? -3.497 -2.205 -4.635 1.00 0.00 75 PHE A N 14
ATOM 21068 C CA . PHE A 1 75 ? -2.352 -2.101 -3.738 1.00 0.00 75 PHE A CA 14
ATOM 21069 C C . PHE A 1 75 ? -1.509 -3.364 -3.836 1.00 0.00 75 PHE A C 14
ATOM 21070 O O . PHE A 1 75 ? -0.294 -3.300 -4.028 1.00 0.00 75 PHE A O 14
ATOM 21087 N N . VAL A 1 76 ? -2.169 -4.515 -3.726 1.00 0.00 76 VAL A N 14
ATOM 21088 C CA . VAL A 1 76 ? -1.496 -5.798 -3.859 1.00 0.00 76 VAL A CA 14
ATOM 21089 C C . VAL A 1 76 ? -0.882 -5.928 -5.250 1.00 0.00 76 VAL A C 14
ATOM 21090 O O . VAL A 1 76 ? 0.267 -6.348 -5.392 1.00 0.00 76 VAL A O 14
ATOM 21103 N N . ALA A 1 77 ? -1.643 -5.530 -6.265 1.00 0.00 77 ALA A N 14
ATOM 21104 C CA . ALA A 1 77 ? -1.177 -5.574 -7.647 1.00 0.00 77 ALA A CA 14
ATOM 21105 C C . ALA A 1 77 ? 0.106 -4.764 -7.829 1.00 0.00 77 ALA A C 14
ATOM 21106 O O . ALA A 1 77 ? 1.014 -5.174 -8.552 1.00 0.00 77 ALA A O 14
ATOM 21113 N N . ALA A 1 78 ? 0.181 -3.620 -7.163 1.00 0.00 78 ALA A N 14
ATOM 21114 C CA . ALA A 1 78 ? 1.358 -2.766 -7.246 1.00 0.00 78 ALA A CA 14
ATOM 21115 C C . ALA A 1 78 ? 2.521 -3.356 -6.457 1.00 0.00 78 ALA A C 14
ATOM 21116 O O . ALA A 1 78 ? 3.668 -3.319 -6.902 1.00 0.00 78 ALA A O 14
ATOM 21123 N N . SER A 1 79 ? 2.221 -3.923 -5.293 1.00 0.00 79 SER A N 14
ATOM 21124 C CA . SER A 1 79 ? 3.257 -4.486 -4.431 1.00 0.00 79 SER A CA 14
ATOM 21125 C C . SER A 1 79 ? 3.883 -5.745 -5.041 1.00 0.00 79 SER A C 14
ATOM 21126 O O . SER A 1 79 ? 4.926 -6.213 -4.575 1.00 0.00 79 SER A O 14
ATOM 21134 N N . ARG A 1 80 ? 3.255 -6.287 -6.087 1.00 0.00 80 ARG A N 14
ATOM 21135 C CA . ARG A 1 80 ? 3.797 -7.457 -6.776 1.00 0.00 80 ARG A CA 14
ATOM 21136 C C . ARG A 1 80 ? 5.119 -7.106 -7.449 1.00 0.00 80 ARG A C 14
ATOM 21137 O O . ARG A 1 80 ? 6.028 -7.934 -7.523 1.00 0.00 80 ARG A O 14
ATOM 21158 N N . GLN A 1 81 ? 5.224 -5.861 -7.906 1.00 0.00 81 GLN A N 14
ATOM 21159 C CA . GLN A 1 81 ? 6.420 -5.379 -8.588 1.00 0.00 81 GLN A CA 14
ATOM 21160 C C . GLN A 1 81 ? 7.628 -5.424 -7.658 1.00 0.00 81 GLN A C 14
ATOM 21161 O O . GLN A 1 81 ? 8.726 -5.806 -8.063 1.00 0.00 81 GLN A O 14
ATOM 21175 N N . ALA A 1 82 ? 7.414 -5.055 -6.403 1.00 0.00 82 ALA A N 14
ATOM 21176 C CA . ALA A 1 82 ? 8.483 -5.048 -5.415 1.00 0.00 82 ALA A CA 14
ATOM 21177 C C . ALA A 1 82 ? 8.650 -6.427 -4.785 1.00 0.00 82 ALA A C 14
ATOM 21178 O O . ALA A 1 82 ? 9.597 -6.664 -4.038 1.00 0.00 82 ALA A O 14
ATOM 21185 N N . HIS A 1 83 ? 7.718 -7.331 -5.100 1.00 0.00 83 HIS A N 14
ATOM 21186 C CA . HIS A 1 83 ? 7.708 -8.688 -4.545 1.00 0.00 83 HIS A CA 14
ATOM 21187 C C . HIS A 1 83 ? 7.565 -8.656 -3.025 1.00 0.00 83 HIS A C 14
ATOM 21188 O O . HIS A 1 83 ? 7.946 -9.596 -2.331 1.00 0.00 83 HIS A O 14
ATOM 21203 N N . CYS A 1 84 ? 6.960 -7.585 -2.523 1.00 0.00 84 CYS A N 14
ATOM 21204 C CA . CYS A 1 84 ? 6.768 -7.393 -1.088 1.00 0.00 84 CYS A CA 14
ATOM 21205 C C . CYS A 1 84 ? 5.441 -8.025 -0.659 1.00 0.00 84 CYS A C 14
ATOM 21206 O O . CYS A 1 84 ? 4.835 -7.644 0.344 1.00 0.00 84 CYS A O 14
ATOM 21214 N N . LEU A 1 85 ? 5.022 -9.022 -1.429 1.00 0.00 85 LEU A N 14
ATOM 21215 C CA . LEU A 1 85 ? 3.728 -9.662 -1.250 1.00 0.00 85 LEU A CA 14
ATOM 21216 C C . LEU A 1 85 ? 3.721 -10.609 -0.062 1.00 0.00 85 LEU A C 14
ATOM 21217 O O . LEU A 1 85 ? 4.758 -11.141 0.340 1.00 0.00 85 LEU A O 14
ATOM 21233 N N . MET A 1 86 ? 2.540 -10.810 0.492 1.00 0.00 86 MET A N 14
ATOM 21234 C CA . MET A 1 86 ? 2.304 -11.886 1.435 1.00 0.00 86 MET A CA 14
ATOM 21235 C C . MET A 1 86 ? 1.182 -12.734 0.867 1.00 0.00 86 MET A C 14
ATOM 21236 O O . MET A 1 86 ? 0.009 -12.400 1.015 1.00 0.00 86 MET A O 14
ATOM 21250 N N . GLU A 1 87 ? 1.548 -13.799 0.168 1.00 0.00 87 GLU A N 14
ATOM 21251 C CA . GLU A 1 87 ? 0.578 -14.578 -0.588 1.00 0.00 87 GLU A CA 14
ATOM 21252 C C . GLU A 1 87 ? 1.150 -15.940 -0.955 1.00 0.00 87 GLU A C 14
ATOM 21253 O O . GLU A 1 87 ? 0.631 -16.980 -0.547 1.00 0.00 87 GLU A O 14
ATOM 21265 N N . ASP A 1 88 ? 2.216 -15.929 -1.728 1.00 0.00 88 ASP A N 14
ATOM 21266 C CA . ASP A 1 88 ? 2.912 -17.157 -2.084 1.00 0.00 88 ASP A CA 14
ATOM 21267 C C . ASP A 1 88 ? 4.107 -17.361 -1.173 1.00 0.00 88 ASP A C 14
ATOM 21268 O O . ASP A 1 88 ? 4.796 -16.404 -0.817 1.00 0.00 88 ASP A O 14
ATOM 21277 N N . LYS A 1 89 ? 4.330 -18.603 -0.781 1.00 0.00 89 LYS A N 14
ATOM 21278 C CA . LYS A 1 89 ? 5.456 -18.945 0.066 1.00 0.00 89 LYS A CA 14
ATOM 21279 C C . LYS A 1 89 ? 6.744 -18.922 -0.748 1.00 0.00 89 LYS A C 14
ATOM 21280 O O . LYS A 1 89 ? 7.706 -18.241 -0.383 1.00 0.00 89 LYS A O 14
ATOM 21299 N N . ALA A 1 90 ? 6.731 -19.653 -1.863 1.00 0.00 90 ALA A N 14
ATOM 21300 C CA . ALA A 1 90 ? 7.869 -19.739 -2.778 1.00 0.00 90 ALA A CA 14
ATOM 21301 C C . ALA A 1 90 ? 7.570 -20.759 -3.867 1.00 0.00 90 ALA A C 14
ATOM 21302 O O . ALA A 1 90 ? 8.482 -21.326 -4.468 1.00 0.00 90 ALA A O 14
ATOM 21309 N N . GLU A 1 91 ? 6.290 -20.975 -4.140 1.00 0.00 91 GLU A N 14
ATOM 21310 C CA . GLU A 1 91 ? 5.872 -22.100 -4.963 1.00 0.00 91 GLU A CA 14
ATOM 21311 C C . GLU A 1 91 ? 4.964 -21.652 -6.096 1.00 0.00 91 GLU A C 14
ATOM 21312 O O . GLU A 1 91 ? 4.130 -22.421 -6.585 1.00 0.00 91 GLU A O 14
ATOM 21324 N N . ALA A 1 92 ? 5.137 -20.414 -6.519 1.00 0.00 92 ALA A N 14
ATOM 21325 C CA . ALA A 1 92 ? 4.401 -19.889 -7.658 1.00 0.00 92 ALA A CA 14
ATOM 21326 C C . ALA A 1 92 ? 4.934 -20.493 -8.954 1.00 0.00 92 ALA A C 14
ATOM 21327 O O . ALA A 1 92 ? 6.079 -20.253 -9.333 1.00 0.00 92 ALA A O 14
ATOM 21334 N N . PRO A 1 93 ? 4.102 -21.278 -9.662 1.00 0.00 93 PRO A N 14
ATOM 21335 C CA . PRO A 1 93 ? 4.521 -21.987 -10.878 1.00 0.00 93 PRO A CA 14
ATOM 21336 C C . PRO A 1 93 ? 4.633 -21.064 -12.089 1.00 0.00 93 PRO A C 14
ATOM 21337 O O . PRO A 1 93 ? 4.769 -21.522 -13.226 1.00 0.00 93 PRO A O 14
ATOM 21348 N N . ASN A 1 94 ? 4.583 -19.767 -11.835 1.00 0.00 94 ASN A N 14
ATOM 21349 C CA . ASN A 1 94 ? 4.677 -18.777 -12.894 1.00 0.00 94 ASN A CA 14
ATOM 21350 C C . ASN A 1 94 ? 6.135 -18.539 -13.261 1.00 0.00 94 ASN A C 14
ATOM 21351 O O . ASN A 1 94 ? 6.494 -18.474 -14.437 1.00 0.00 94 ASN A O 14
ATOM 21362 N N . THR A 1 95 ? 6.974 -18.421 -12.239 1.00 0.00 95 THR A N 14
ATOM 21363 C CA . THR A 1 95 ? 8.394 -18.203 -12.438 1.00 0.00 95 THR A CA 14
ATOM 21364 C C . THR A 1 95 ? 9.201 -19.321 -11.791 1.00 0.00 95 THR A C 14
ATOM 21365 O O . THR A 1 95 ? 9.205 -19.474 -10.570 1.00 0.00 95 THR A O 14
ATOM 21376 N N . ILE A 1 96 ? 9.876 -20.099 -12.617 1.00 0.00 96 ILE A N 14
ATOM 21377 C CA . ILE A 1 96 ? 10.671 -21.223 -12.143 1.00 0.00 96 ILE A CA 14
ATOM 21378 C C . ILE A 1 96 ? 12.097 -21.096 -12.670 1.00 0.00 96 ILE A C 14
ATOM 21379 O O . ILE A 1 96 ? 12.302 -20.599 -13.778 1.00 0.00 96 ILE A O 14
ATOM 21395 N N . ALA A 1 97 ? 13.075 -21.523 -11.871 1.00 0.00 97 ALA A N 14
ATOM 21396 C CA . ALA A 1 97 ? 14.477 -21.499 -12.283 1.00 0.00 97 ALA A CA 14
ATOM 21397 C C . ALA A 1 97 ? 14.658 -22.207 -13.621 1.00 0.00 97 ALA A C 14
ATOM 21398 O O . ALA A 1 97 ? 15.430 -21.765 -14.472 1.00 0.00 97 ALA A O 14
ATOM 21405 N N . SER A 1 98 ? 13.943 -23.308 -13.795 1.00 0.00 98 SER A N 14
ATOM 21406 C CA . SER A 1 98 ? 13.902 -24.000 -15.069 1.00 0.00 98 SER A CA 14
ATOM 21407 C C . SER A 1 98 ? 12.786 -23.407 -15.925 1.00 0.00 98 SER A C 14
ATOM 21408 O O . SER A 1 98 ? 11.605 -23.630 -15.658 1.00 0.00 98 SER A O 14
ATOM 21416 N N . GLY A 1 99 ? 13.171 -22.629 -16.930 1.00 0.00 99 GLY A N 14
ATOM 21417 C CA . GLY A 1 99 ? 12.207 -21.880 -17.717 1.00 0.00 99 GLY A CA 14
ATOM 21418 C C . GLY A 1 99 ? 11.277 -22.752 -18.538 1.00 0.00 99 GLY A C 14
ATOM 21419 O O . GLY A 1 99 ? 10.071 -22.503 -18.589 1.00 0.00 99 GLY A O 14
ATOM 21423 N N . SER A 1 100 ? 11.827 -23.763 -19.193 1.00 0.00 100 SER A N 14
ATOM 21424 C CA . SER A 1 100 ? 11.038 -24.624 -20.062 1.00 0.00 100 SER A CA 14
ATOM 21425 C C . SER A 1 100 ? 11.651 -26.018 -20.123 1.00 0.00 100 SER A C 14
ATOM 21426 O O . SER A 1 100 ? 11.069 -26.954 -19.541 1.00 0.00 100 SER A O 14
ATOM 21435 N N . MET A 1 1 ? -18.328 27.921 12.370 1.00 0.00 1 MET A N 15
ATOM 21436 C CA . MET A 1 1 ? -17.773 27.280 13.585 1.00 0.00 1 MET A CA 15
ATOM 21437 C C . MET A 1 1 ? -17.509 25.802 13.340 1.00 0.00 1 MET A C 15
ATOM 21438 O O . MET A 1 1 ? -17.765 25.291 12.249 1.00 0.00 1 MET A O 15
ATOM 21454 N N . GLU A 1 2 ? -17.023 25.120 14.372 1.00 0.00 2 GLU A N 15
ATOM 21455 C CA . GLU A 1 2 ? -16.589 23.734 14.258 1.00 0.00 2 GLU A CA 15
ATOM 21456 C C . GLU A 1 2 ? -17.715 22.805 13.827 1.00 0.00 2 GLU A C 15
ATOM 21457 O O . GLU A 1 2 ? -18.697 22.619 14.545 1.00 0.00 2 GLU A O 15
ATOM 21469 N N . VAL A 1 3 ? -17.568 22.240 12.642 1.00 0.00 3 VAL A N 15
ATOM 21470 C CA . VAL A 1 3 ? -18.448 21.176 12.191 1.00 0.00 3 VAL A CA 15
ATOM 21471 C C . VAL A 1 3 ? -17.737 19.838 12.355 1.00 0.00 3 VAL A C 15
ATOM 21472 O O . VAL A 1 3 ? -16.511 19.766 12.237 1.00 0.00 3 VAL A O 15
ATOM 21485 N N . GLN A 1 4 ? -18.487 18.785 12.644 1.00 0.00 4 GLN A N 15
ATOM 21486 C CA . GLN A 1 4 ? -17.890 17.472 12.843 1.00 0.00 4 GLN A CA 15
ATOM 21487 C C . GLN A 1 4 ? -17.627 16.795 11.506 1.00 0.00 4 GLN A C 15
ATOM 21488 O O . GLN A 1 4 ? -18.330 15.868 11.099 1.00 0.00 4 GLN A O 15
ATOM 21502 N N . SER A 1 5 ? -16.635 17.312 10.805 1.00 0.00 5 SER A N 15
ATOM 21503 C CA . SER A 1 5 ? -16.191 16.753 9.544 1.00 0.00 5 SER A CA 15
ATOM 21504 C C . SER A 1 5 ? -14.721 17.091 9.342 1.00 0.00 5 SER A C 15
ATOM 21505 O O . SER A 1 5 ? -14.372 18.229 9.034 1.00 0.00 5 SER A O 15
ATOM 21513 N N . MET A 1 6 ? -13.866 16.108 9.563 1.00 0.00 6 MET A N 15
ATOM 21514 C CA . MET A 1 6 ? -12.429 16.321 9.505 1.00 0.00 6 MET A CA 15
ATOM 21515 C C . MET A 1 6 ? -11.936 16.286 8.069 1.00 0.00 6 MET A C 15
ATOM 21516 O O . MET A 1 6 ? -12.532 15.631 7.210 1.00 0.00 6 MET A O 15
ATOM 21530 N N . LEU A 1 7 ? -10.855 17.004 7.813 1.00 0.00 7 LEU A N 15
ATOM 21531 C CA . LEU A 1 7 ? -10.218 16.984 6.507 1.00 0.00 7 LEU A CA 15
ATOM 21532 C C . LEU A 1 7 ? -9.329 15.753 6.393 1.00 0.00 7 LEU A C 15
ATOM 21533 O O . LEU A 1 7 ? -9.236 15.129 5.337 1.00 0.00 7 LEU A O 15
ATOM 21549 N N . LEU A 1 8 ? -8.686 15.404 7.500 1.00 0.00 8 LEU A N 15
ATOM 21550 C CA . LEU A 1 8 ? -7.851 14.217 7.559 1.00 0.00 8 LEU A CA 15
ATOM 21551 C C . LEU A 1 8 ? -8.627 13.077 8.205 1.00 0.00 8 LEU A C 15
ATOM 21552 O O . LEU A 1 8 ? -9.010 13.161 9.371 1.00 0.00 8 LEU A O 15
ATOM 21568 N N . ASN A 1 9 ? -8.872 12.024 7.442 1.00 0.00 9 ASN A N 15
ATOM 21569 C CA . ASN A 1 9 ? -9.668 10.903 7.922 1.00 0.00 9 ASN A CA 15
ATOM 21570 C C . ASN A 1 9 ? -8.946 9.591 7.669 1.00 0.00 9 ASN A C 15
ATOM 21571 O O . ASN A 1 9 ? -8.611 9.274 6.530 1.00 0.00 9 ASN A O 15
ATOM 21582 N N . ASP A 1 10 ? -8.698 8.836 8.729 1.00 0.00 10 ASP A N 15
ATOM 21583 C CA . ASP A 1 10 ? -8.108 7.512 8.587 1.00 0.00 10 ASP A CA 15
ATOM 21584 C C . ASP A 1 10 ? -9.207 6.461 8.507 1.00 0.00 10 ASP A C 15
ATOM 21585 O O . ASP A 1 10 ? -9.811 6.094 9.514 1.00 0.00 10 ASP A O 15
ATOM 21594 N N . VAL A 1 11 ? -9.471 5.996 7.298 1.00 0.00 11 VAL A N 15
ATOM 21595 C CA . VAL A 1 11 ? -10.523 5.028 7.063 1.00 0.00 11 VAL A CA 15
ATOM 21596 C C . VAL A 1 11 ? -9.950 3.633 7.189 1.00 0.00 11 VAL A C 15
ATOM 21597 O O . VAL A 1 11 ? -8.865 3.362 6.679 1.00 0.00 11 VAL A O 15
ATOM 21610 N N . LYS A 1 12 ? -10.650 2.760 7.888 1.00 0.00 12 LYS A N 15
ATOM 21611 C CA . LYS A 1 12 ? -10.158 1.413 8.097 1.00 0.00 12 LYS A CA 15
ATOM 21612 C C . LYS A 1 12 ? -10.567 0.501 6.947 1.00 0.00 12 LYS A C 15
ATOM 21613 O O . LYS A 1 12 ? -11.604 0.711 6.314 1.00 0.00 12 LYS A O 15
ATOM 21632 N N . TRP A 1 13 ? -9.746 -0.502 6.682 1.00 0.00 13 TRP A N 15
ATOM 21633 C CA . TRP A 1 13 ? -10.018 -1.473 5.634 1.00 0.00 13 TRP A CA 15
ATOM 21634 C C . TRP A 1 13 ? -10.934 -2.571 6.148 1.00 0.00 13 TRP A C 15
ATOM 21635 O O . TRP A 1 13 ? -11.039 -2.790 7.355 1.00 0.00 13 TRP A O 15
ATOM 21656 N N . GLU A 1 14 ? -11.602 -3.248 5.229 1.00 0.00 14 GLU A N 15
ATOM 21657 C CA . GLU A 1 14 ? -12.434 -4.385 5.581 1.00 0.00 14 GLU A CA 15
ATOM 21658 C C . GLU A 1 14 ? -11.555 -5.611 5.750 1.00 0.00 14 GLU A C 15
ATOM 21659 O O . GLU A 1 14 ? -11.502 -6.221 6.818 1.00 0.00 14 GLU A O 15
ATOM 21671 N N . LYS A 1 15 ? -10.860 -5.955 4.675 1.00 0.00 15 LYS A N 15
ATOM 21672 C CA . LYS A 1 15 ? -9.910 -7.050 4.693 1.00 0.00 15 LYS A CA 15
ATOM 21673 C C . LYS A 1 15 ? -8.516 -6.516 4.991 1.00 0.00 15 LYS A C 15
ATOM 21674 O O . LYS A 1 15 ? -8.061 -5.562 4.355 1.00 0.00 15 LYS A O 15
ATOM 21693 N N . PRO A 1 16 ? -7.836 -7.120 5.972 1.00 0.00 16 PRO A N 15
ATOM 21694 C CA . PRO A 1 16 ? -6.493 -6.704 6.393 1.00 0.00 16 PRO A CA 15
ATOM 21695 C C . PRO A 1 16 ? -5.464 -6.795 5.266 1.00 0.00 16 PRO A C 15
ATOM 21696 O O . PRO A 1 16 ? -5.514 -7.701 4.431 1.00 0.00 16 PRO A O 15
ATOM 21707 N N . VAL A 1 17 ? -4.542 -5.841 5.241 1.00 0.00 17 VAL A N 15
ATOM 21708 C CA . VAL A 1 17 ? -3.497 -5.814 4.227 1.00 0.00 17 VAL A CA 15
ATOM 21709 C C . VAL A 1 17 ? -2.147 -6.156 4.851 1.00 0.00 17 VAL A C 15
ATOM 21710 O O . VAL A 1 17 ? -1.596 -5.376 5.627 1.00 0.00 17 VAL A O 15
ATOM 21723 N N . THR A 1 18 ? -1.633 -7.331 4.522 1.00 0.00 18 THR A N 15
ATOM 21724 C CA . THR A 1 18 ? -0.376 -7.802 5.085 1.00 0.00 18 THR A CA 15
ATOM 21725 C C . THR A 1 18 ? 0.784 -7.562 4.122 1.00 0.00 18 THR A C 15
ATOM 21726 O O . THR A 1 18 ? 0.854 -8.166 3.050 1.00 0.00 18 THR A O 15
ATOM 21737 N N . ILE A 1 19 ? 1.680 -6.666 4.506 1.00 0.00 19 ILE A N 15
ATOM 21738 C CA . ILE A 1 19 ? 2.862 -6.366 3.716 1.00 0.00 19 ILE A CA 15
ATOM 21739 C C . ILE A 1 19 ? 4.072 -7.099 4.278 1.00 0.00 19 ILE A C 15
ATOM 21740 O O . ILE A 1 19 ? 4.489 -6.849 5.409 1.00 0.00 19 ILE A O 15
ATOM 21756 N N . SER A 1 20 ? 4.617 -8.015 3.498 1.00 0.00 20 SER A N 15
ATOM 21757 C CA . SER A 1 20 ? 5.805 -8.741 3.900 1.00 0.00 20 SER A CA 15
ATOM 21758 C C . SER A 1 20 ? 7.058 -7.997 3.455 1.00 0.00 20 SER A C 15
ATOM 21759 O O . SER A 1 20 ? 7.507 -8.130 2.315 1.00 0.00 20 SER A O 15
ATOM 21767 N N . LEU A 1 21 ? 7.610 -7.191 4.349 1.00 0.00 21 LEU A N 15
ATOM 21768 C CA . LEU A 1 21 ? 8.795 -6.412 4.024 1.00 0.00 21 LEU A CA 15
ATOM 21769 C C . LEU A 1 21 ? 10.035 -7.291 4.022 1.00 0.00 21 LEU A C 15
ATOM 21770 O O . LEU A 1 21 ? 10.041 -8.381 4.599 1.00 0.00 21 LEU A O 15
ATOM 21786 N N . GLN A 1 22 ? 11.097 -6.791 3.404 1.00 0.00 22 GLN A N 15
ATOM 21787 C CA . GLN A 1 22 ? 12.305 -7.574 3.169 1.00 0.00 22 GLN A CA 15
ATOM 21788 C C . GLN A 1 22 ? 13.136 -7.743 4.439 1.00 0.00 22 GLN A C 15
ATOM 21789 O O . GLN A 1 22 ? 14.260 -8.248 4.400 1.00 0.00 22 GLN A O 15
ATOM 21803 N N . ASN A 1 23 ? 12.574 -7.325 5.563 1.00 0.00 23 ASN A N 15
ATOM 21804 C CA . ASN A 1 23 ? 13.188 -7.555 6.861 1.00 0.00 23 ASN A CA 15
ATOM 21805 C C . ASN A 1 23 ? 12.661 -8.850 7.453 1.00 0.00 23 ASN A C 15
ATOM 21806 O O . ASN A 1 23 ? 13.115 -9.299 8.505 1.00 0.00 23 ASN A O 15
ATOM 21817 N N . GLY A 1 24 ? 11.697 -9.447 6.763 1.00 0.00 24 GLY A N 15
ATOM 21818 C CA . GLY A 1 24 ? 11.033 -10.621 7.281 1.00 0.00 24 GLY A CA 15
ATOM 21819 C C . GLY A 1 24 ? 9.970 -10.242 8.285 1.00 0.00 24 GLY A C 15
ATOM 21820 O O . GLY A 1 24 ? 9.891 -10.813 9.370 1.00 0.00 24 GLY A O 15
ATOM 21824 N N . ALA A 1 25 ? 9.163 -9.256 7.923 1.00 0.00 25 ALA A N 15
ATOM 21825 C CA . ALA A 1 25 ? 8.132 -8.746 8.810 1.00 0.00 25 ALA A CA 15
ATOM 21826 C C . ALA A 1 25 ? 6.824 -8.541 8.059 1.00 0.00 25 ALA A C 15
ATOM 21827 O O . ALA A 1 25 ? 6.734 -7.688 7.174 1.00 0.00 25 ALA A O 15
ATOM 21834 N N . PRO A 1 26 ? 5.804 -9.345 8.382 1.00 0.00 26 PRO A N 15
ATOM 21835 C CA . PRO A 1 26 ? 4.465 -9.179 7.831 1.00 0.00 26 PRO A CA 15
ATOM 21836 C C . PRO A 1 26 ? 3.678 -8.109 8.584 1.00 0.00 26 PRO A C 15
ATOM 21837 O O . PRO A 1 26 ? 3.073 -8.375 9.625 1.00 0.00 26 PRO A O 15
ATOM 21848 N N . ARG A 1 27 ? 3.722 -6.891 8.074 1.00 0.00 27 ARG A N 15
ATOM 21849 C CA . ARG A 1 27 ? 3.022 -5.787 8.707 1.00 0.00 27 ARG A CA 15
ATOM 21850 C C . ARG A 1 27 ? 1.607 -5.690 8.171 1.00 0.00 27 ARG A C 15
ATOM 21851 O O . ARG A 1 27 ? 1.396 -5.430 6.985 1.00 0.00 27 ARG A O 15
ATOM 21872 N N . ILE A 1 28 ? 0.643 -5.923 9.046 1.00 0.00 28 ILE A N 15
ATOM 21873 C CA . ILE A 1 28 ? -0.758 -5.905 8.662 1.00 0.00 28 ILE A CA 15
ATOM 21874 C C . ILE A 1 28 ? -1.373 -4.548 8.974 1.00 0.00 28 ILE A C 15
ATOM 21875 O O . ILE A 1 28 ? -1.440 -4.139 10.134 1.00 0.00 28 ILE A O 15
ATOM 21891 N N . PHE A 1 29 ? -1.807 -3.854 7.937 1.00 0.00 29 PHE A N 15
ATOM 21892 C CA . PHE A 1 29 ? -2.395 -2.533 8.088 1.00 0.00 29 PHE A CA 15
ATOM 21893 C C . PHE A 1 29 ? -3.887 -2.637 8.355 1.00 0.00 29 PHE A C 15
ATOM 21894 O O . PHE A 1 29 ? -4.545 -3.582 7.911 1.00 0.00 29 PHE A O 15
ATOM 21911 N N . ASN A 1 30 ? -4.416 -1.669 9.091 1.00 0.00 30 ASN A N 15
ATOM 21912 C CA . ASN A 1 30 ? -5.840 -1.634 9.399 1.00 0.00 30 ASN A CA 15
ATOM 21913 C C . ASN A 1 30 ? -6.489 -0.413 8.771 1.00 0.00 30 ASN A C 15
ATOM 21914 O O . ASN A 1 30 ? -7.640 -0.461 8.347 1.00 0.00 30 ASN A O 15
ATOM 21925 N N . GLY A 1 31 ? -5.740 0.678 8.705 1.00 0.00 31 GLY A N 15
ATOM 21926 C CA . GLY A 1 31 ? -6.262 1.905 8.137 1.00 0.00 31 GLY A CA 15
ATOM 21927 C C . GLY A 1 31 ? -5.606 2.247 6.817 1.00 0.00 31 GLY A C 15
ATOM 21928 O O . GLY A 1 31 ? -4.499 1.789 6.528 1.00 0.00 31 GLY A O 15
ATOM 21932 N N . VAL A 1 32 ? -6.280 3.052 6.018 1.00 0.00 32 VAL A N 15
ATOM 21933 C CA . VAL A 1 32 ? -5.761 3.437 4.717 1.00 0.00 32 VAL A CA 15
ATOM 21934 C C . VAL A 1 32 ? -4.716 4.543 4.848 1.00 0.00 32 VAL A C 15
ATOM 21935 O O . VAL A 1 32 ? -3.720 4.553 4.125 1.00 0.00 32 VAL A O 15
ATOM 21948 N N . TYR A 1 33 ? -4.919 5.462 5.786 1.00 0.00 33 TYR A N 15
ATOM 21949 C CA . TYR A 1 33 ? -4.011 6.594 5.918 1.00 0.00 33 TYR A CA 15
ATOM 21950 C C . TYR A 1 33 ? -2.690 6.159 6.538 1.00 0.00 33 TYR A C 15
ATOM 21951 O O . TYR A 1 33 ? -1.629 6.646 6.154 1.00 0.00 33 TYR A O 15
ATOM 21969 N N . GLU A 1 34 ? -2.755 5.239 7.490 1.00 0.00 34 GLU A N 15
ATOM 21970 C CA . GLU A 1 34 ? -1.543 4.698 8.096 1.00 0.00 34 GLU A CA 15
ATOM 21971 C C . GLU A 1 34 ? -0.716 3.945 7.053 1.00 0.00 34 GLU A C 15
ATOM 21972 O O . GLU A 1 34 ? 0.508 3.870 7.152 1.00 0.00 34 GLU A O 15
ATOM 21984 N N . ALA A 1 35 ? -1.393 3.400 6.047 1.00 0.00 35 ALA A N 15
ATOM 21985 C CA . ALA A 1 35 ? -0.713 2.761 4.929 1.00 0.00 35 ALA A CA 15
ATOM 21986 C C . ALA A 1 35 ? -0.130 3.815 3.996 1.00 0.00 35 ALA A C 15
ATOM 21987 O O . ALA A 1 35 ? 1.004 3.697 3.542 1.00 0.00 35 ALA A O 15
ATOM 21994 N N . PHE A 1 36 ? -0.922 4.847 3.724 1.00 0.00 36 PHE A N 15
ATOM 21995 C CA . PHE A 1 36 ? -0.480 5.988 2.921 1.00 0.00 36 PHE A CA 15
ATOM 21996 C C . PHE A 1 36 ? 0.784 6.613 3.516 1.00 0.00 36 PHE A C 15
ATOM 21997 O O . PHE A 1 36 ? 1.750 6.894 2.803 1.00 0.00 36 PHE A O 15
ATOM 22014 N N . ASP A 1 37 ? 0.765 6.812 4.827 1.00 0.00 37 ASP A N 15
ATOM 22015 C CA . ASP A 1 37 ? 1.910 7.360 5.551 1.00 0.00 37 ASP A CA 15
ATOM 22016 C C . ASP A 1 37 ? 3.119 6.440 5.416 1.00 0.00 37 ASP A C 15
ATOM 22017 O O . ASP A 1 37 ? 4.244 6.897 5.193 1.00 0.00 37 ASP A O 15
ATOM 22026 N N . PHE A 1 38 ? 2.869 5.141 5.539 1.00 0.00 38 PHE A N 15
ATOM 22027 C CA . PHE A 1 38 ? 3.901 4.124 5.366 1.00 0.00 38 PHE A CA 15
ATOM 22028 C C . PHE A 1 38 ? 4.537 4.227 3.981 1.00 0.00 38 PHE A C 15
ATOM 22029 O O . PHE A 1 38 ? 5.763 4.214 3.846 1.00 0.00 38 PHE A O 15
ATOM 22046 N N . LEU A 1 39 ? 3.691 4.355 2.966 1.00 0.00 39 LEU A N 15
ATOM 22047 C CA . LEU A 1 39 ? 4.137 4.440 1.578 1.00 0.00 39 LEU A CA 15
ATOM 22048 C C . LEU A 1 39 ? 5.102 5.601 1.368 1.00 0.00 39 LEU A C 15
ATOM 22049 O O . LEU A 1 39 ? 6.103 5.472 0.661 1.00 0.00 39 LEU A O 15
ATOM 22065 N N . GLN A 1 40 ? 4.791 6.735 1.979 1.00 0.00 40 GLN A N 15
ATOM 22066 C CA . GLN A 1 40 ? 5.626 7.920 1.851 1.00 0.00 40 GLN A CA 15
ATOM 22067 C C . GLN A 1 40 ? 6.972 7.721 2.529 1.00 0.00 40 GLN A C 15
ATOM 22068 O O . GLN A 1 40 ? 8.016 8.067 1.970 1.00 0.00 40 GLN A O 15
ATOM 22082 N N . HIS A 1 41 ? 6.946 7.151 3.724 1.00 0.00 41 HIS A N 15
ATOM 22083 C CA . HIS A 1 41 ? 8.152 7.034 4.529 1.00 0.00 41 HIS A CA 15
ATOM 22084 C C . HIS A 1 41 ? 9.067 5.938 4.020 1.00 0.00 41 HIS A C 15
ATOM 22085 O O . HIS A 1 41 ? 10.277 6.142 3.914 1.00 0.00 41 HIS A O 15
ATOM 22100 N N . GLU A 1 42 ? 8.508 4.784 3.691 1.00 0.00 42 GLU A N 15
ATOM 22101 C CA . GLU A 1 42 ? 9.338 3.662 3.300 1.00 0.00 42 GLU A CA 15
ATOM 22102 C C . GLU A 1 42 ? 8.569 2.629 2.485 1.00 0.00 42 GLU A C 15
ATOM 22103 O O . GLU A 1 42 ? 8.138 1.599 3.004 1.00 0.00 42 GLU A O 15
ATOM 22115 N N . TRP A 1 43 ? 8.364 2.937 1.215 1.00 0.00 43 TRP A N 15
ATOM 22116 C CA . TRP A 1 43 ? 7.879 1.954 0.266 1.00 0.00 43 TRP A CA 15
ATOM 22117 C C . TRP A 1 43 ? 9.015 1.589 -0.684 1.00 0.00 43 TRP A C 15
ATOM 22118 O O . TRP A 1 43 ? 9.551 2.462 -1.363 1.00 0.00 43 TRP A O 15
ATOM 22139 N N . PRO A 1 44 ? 9.407 0.298 -0.717 1.00 0.00 44 PRO A N 15
ATOM 22140 C CA . PRO A 1 44 ? 10.545 -0.194 -1.512 1.00 0.00 44 PRO A CA 15
ATOM 22141 C C . PRO A 1 44 ? 10.579 0.341 -2.950 1.00 0.00 44 PRO A C 15
ATOM 22142 O O . PRO A 1 44 ? 11.652 0.575 -3.504 1.00 0.00 44 PRO A O 15
ATOM 22153 N N . ALA A 1 45 ? 9.411 0.529 -3.552 1.00 0.00 45 ALA A N 15
ATOM 22154 C CA . ALA A 1 45 ? 9.337 1.117 -4.884 1.00 0.00 45 ALA A CA 15
ATOM 22155 C C . ALA A 1 45 ? 9.438 2.637 -4.790 1.00 0.00 45 ALA A C 15
ATOM 22156 O O . ALA A 1 45 ? 8.464 3.313 -4.446 1.00 0.00 45 ALA A O 15
ATOM 22163 N N . ARG A 1 46 ? 10.620 3.165 -5.080 1.00 0.00 46 ARG A N 15
ATOM 22164 C CA . ARG A 1 46 ? 10.891 4.586 -4.904 1.00 0.00 46 ARG A CA 15
ATOM 22165 C C . ARG A 1 46 ? 10.779 5.346 -6.221 1.00 0.00 46 ARG A C 15
ATOM 22166 O O . ARG A 1 46 ? 11.781 5.560 -6.902 1.00 0.00 46 ARG A O 15
ATOM 22187 N N . GLY A 1 47 ? 9.571 5.718 -6.608 1.00 0.00 47 GLY A N 15
ATOM 22188 C CA . GLY A 1 47 ? 9.424 6.625 -7.731 1.00 0.00 47 GLY A CA 15
ATOM 22189 C C . GLY A 1 47 ? 8.531 6.109 -8.839 1.00 0.00 47 GLY A C 15
ATOM 22190 O O . GLY A 1 47 ? 7.985 6.897 -9.613 1.00 0.00 47 GLY A O 15
ATOM 22194 N N . ASP A 1 48 ? 8.379 4.794 -8.925 1.00 0.00 48 ASP A N 15
ATOM 22195 C CA . ASP A 1 48 ? 7.646 4.180 -10.032 1.00 0.00 48 ASP A CA 15
ATOM 22196 C C . ASP A 1 48 ? 6.152 4.490 -9.945 1.00 0.00 48 ASP A C 15
ATOM 22197 O O . ASP A 1 48 ? 5.653 4.921 -8.903 1.00 0.00 48 ASP A O 15
ATOM 22206 N N . ARG A 1 49 ? 5.457 4.279 -11.058 1.00 0.00 49 ARG A N 15
ATOM 22207 C CA . ARG A 1 49 ? 4.010 4.440 -11.131 1.00 0.00 49 ARG A CA 15
ATOM 22208 C C . ARG A 1 49 ? 3.320 3.646 -10.032 1.00 0.00 49 ARG A C 15
ATOM 22209 O O . ARG A 1 49 ? 2.320 4.091 -9.476 1.00 0.00 49 ARG A O 15
ATOM 22230 N N . ALA A 1 50 ? 3.866 2.473 -9.717 1.00 0.00 50 ALA A N 15
ATOM 22231 C CA . ALA A 1 50 ? 3.330 1.639 -8.648 1.00 0.00 50 ALA A CA 15
ATOM 22232 C C . ALA A 1 50 ? 3.301 2.410 -7.330 1.00 0.00 50 ALA A C 15
ATOM 22233 O O . ALA A 1 50 ? 2.368 2.278 -6.538 1.00 0.00 50 ALA A O 15
ATOM 22240 N N . HIS A 1 51 ? 4.322 3.231 -7.113 1.00 0.00 51 HIS A N 15
ATOM 22241 C CA . HIS A 1 51 ? 4.391 4.071 -5.926 1.00 0.00 51 HIS A CA 15
ATOM 22242 C C . HIS A 1 51 ? 3.361 5.191 -6.028 1.00 0.00 51 HIS A C 15
ATOM 22243 O O . HIS A 1 51 ? 2.623 5.454 -5.080 1.00 0.00 51 HIS A O 15
ATOM 22258 N N . GLU A 1 52 ? 3.315 5.842 -7.187 1.00 0.00 52 GLU A N 15
ATOM 22259 C CA . GLU A 1 52 ? 2.395 6.957 -7.410 1.00 0.00 52 GLU A CA 15
ATOM 22260 C C . GLU A 1 52 ? 0.939 6.536 -7.228 1.00 0.00 52 GLU A C 15
ATOM 22261 O O . GLU A 1 52 ? 0.169 7.222 -6.547 1.00 0.00 52 GLU A O 15
ATOM 22273 N N . GLN A 1 53 ? 0.569 5.410 -7.832 1.00 0.00 53 GLN A N 15
ATOM 22274 C CA . GLN A 1 53 ? -0.800 4.911 -7.748 1.00 0.00 53 GLN A CA 15
ATOM 22275 C C . GLN A 1 53 ? -1.184 4.637 -6.305 1.00 0.00 53 GLN A C 15
ATOM 22276 O O . GLN A 1 53 ? -2.245 5.058 -5.850 1.00 0.00 53 GLN A O 15
ATOM 22290 N N . ALA A 1 54 ? -0.304 3.936 -5.594 1.00 0.00 54 ALA A N 15
ATOM 22291 C CA . ALA A 1 54 ? -0.559 3.541 -4.213 1.00 0.00 54 ALA A CA 15
ATOM 22292 C C . ALA A 1 54 ? -0.961 4.737 -3.358 1.00 0.00 54 ALA A C 15
ATOM 22293 O O . ALA A 1 54 ? -1.973 4.696 -2.663 1.00 0.00 54 ALA A O 15
ATOM 22300 N N . LEU A 1 55 ? -0.176 5.805 -3.432 1.00 0.00 55 LEU A N 15
ATOM 22301 C CA . LEU A 1 55 ? -0.443 7.006 -2.647 1.00 0.00 55 LEU A CA 15
ATOM 22302 C C . LEU A 1 55 ? -1.762 7.660 -3.054 1.00 0.00 55 LEU A C 15
ATOM 22303 O O . LEU A 1 55 ? -2.599 7.969 -2.205 1.00 0.00 55 LEU A O 15
ATOM 22319 N N . ARG A 1 56 ? -1.952 7.852 -4.352 1.00 0.00 56 ARG A N 15
ATOM 22320 C CA . ARG A 1 56 ? -3.111 8.584 -4.846 1.00 0.00 56 ARG A CA 15
ATOM 22321 C C . ARG A 1 56 ? -4.400 7.800 -4.611 1.00 0.00 56 ARG A C 15
ATOM 22322 O O . ARG A 1 56 ? -5.434 8.379 -4.277 1.00 0.00 56 ARG A O 15
ATOM 22343 N N . LEU A 1 57 ? -4.332 6.485 -4.769 1.00 0.00 57 LEU A N 15
ATOM 22344 C CA . LEU A 1 57 ? -5.497 5.635 -4.558 1.00 0.00 57 LEU A CA 15
ATOM 22345 C C . LEU A 1 57 ? -5.868 5.579 -3.080 1.00 0.00 57 LEU A C 15
ATOM 22346 O O . LEU A 1 57 ? -7.050 5.576 -2.731 1.00 0.00 57 LEU A O 15
ATOM 22362 N N . CYS A 1 58 ? -4.860 5.547 -2.213 1.00 0.00 58 CYS A N 15
ATOM 22363 C CA . CYS A 1 58 ? -5.097 5.593 -0.776 1.00 0.00 58 CYS A CA 15
ATOM 22364 C C . CYS A 1 58 ? -5.755 6.914 -0.397 1.00 0.00 58 CYS A C 15
ATOM 22365 O O . CYS A 1 58 ? -6.689 6.946 0.402 1.00 0.00 58 CYS A O 15
ATOM 22373 N N . ARG A 1 59 ? -5.280 8.001 -0.996 1.00 0.00 59 ARG A N 15
ATOM 22374 C CA . ARG A 1 59 ? -5.870 9.312 -0.767 1.00 0.00 59 ARG A CA 15
ATOM 22375 C C . ARG A 1 59 ? -7.322 9.341 -1.237 1.00 0.00 59 ARG A C 15
ATOM 22376 O O . ARG A 1 59 ? -8.197 9.843 -0.534 1.00 0.00 59 ARG A O 15
ATOM 22397 N N . ALA A 1 60 ? -7.575 8.783 -2.418 1.00 0.00 60 ALA A N 15
ATOM 22398 C CA . ALA A 1 60 ? -8.925 8.728 -2.970 1.00 0.00 60 ALA A CA 15
ATOM 22399 C C . ALA A 1 60 ? -9.838 7.881 -2.084 1.00 0.00 60 ALA A C 15
ATOM 22400 O O . ALA A 1 60 ? -11.050 8.094 -2.033 1.00 0.00 60 ALA A O 15
ATOM 22407 N N . SER A 1 61 ? -9.248 6.924 -1.384 1.00 0.00 61 SER A N 15
ATOM 22408 C CA . SER A 1 61 ? -9.988 6.106 -0.440 1.00 0.00 61 SER A CA 15
ATOM 22409 C C . SER A 1 61 ? -10.335 6.930 0.799 1.00 0.00 61 SER A C 15
ATOM 22410 O O . SER A 1 61 ? -11.453 6.863 1.306 1.00 0.00 61 SER A O 15
ATOM 22418 N N . LEU A 1 62 ? -9.369 7.726 1.262 1.00 0.00 62 LEU A N 15
ATOM 22419 C CA . LEU A 1 62 ? -9.572 8.617 2.405 1.00 0.00 62 LEU A CA 15
ATOM 22420 C C . LEU A 1 62 ? -10.656 9.645 2.095 1.00 0.00 62 LEU A C 15
ATOM 22421 O O . LEU A 1 62 ? -11.467 9.995 2.952 1.00 0.00 62 LEU A O 15
ATOM 22437 N N . MET A 1 63 ? -10.655 10.123 0.857 1.00 0.00 63 MET A N 15
ATOM 22438 C CA . MET A 1 63 ? -11.626 11.117 0.412 1.00 0.00 63 MET A CA 15
ATOM 22439 C C . MET A 1 63 ? -13.024 10.509 0.318 1.00 0.00 63 MET A C 15
ATOM 22440 O O . MET A 1 63 ? -14.023 11.231 0.316 1.00 0.00 63 MET A O 15
ATOM 22454 N N . GLY A 1 64 ? -13.088 9.183 0.243 1.00 0.00 64 GLY A N 15
ATOM 22455 C CA . GLY A 1 64 ? -14.366 8.496 0.242 1.00 0.00 64 GLY A CA 15
ATOM 22456 C C . GLY A 1 64 ? -14.818 8.074 -1.141 1.00 0.00 64 GLY A C 15
ATOM 22457 O O . GLY A 1 64 ? -16.012 7.885 -1.378 1.00 0.00 64 GLY A O 15
ATOM 22461 N N . ASP A 1 65 ? -13.879 7.929 -2.064 1.00 0.00 65 ASP A N 15
ATOM 22462 C CA . ASP A 1 65 ? -14.216 7.501 -3.415 1.00 0.00 65 ASP A CA 15
ATOM 22463 C C . ASP A 1 65 ? -13.838 6.047 -3.639 1.00 0.00 65 ASP A C 15
ATOM 22464 O O . ASP A 1 65 ? -14.577 5.297 -4.275 1.00 0.00 65 ASP A O 15
ATOM 22473 N N . VAL A 1 66 ? -12.692 5.648 -3.118 1.00 0.00 66 VAL A N 15
ATOM 22474 C CA . VAL A 1 66 ? -12.266 4.262 -3.206 1.00 0.00 66 VAL A CA 15
ATOM 22475 C C . VAL A 1 66 ? -12.685 3.514 -1.945 1.00 0.00 66 VAL A C 15
ATOM 22476 O O . VAL A 1 66 ? -12.222 3.822 -0.848 1.00 0.00 66 VAL A O 15
ATOM 22489 N N . ALA A 1 67 ? -13.571 2.543 -2.101 1.00 0.00 67 ALA A N 15
ATOM 22490 C CA . ALA A 1 67 ? -14.125 1.837 -0.958 1.00 0.00 67 ALA A CA 15
ATOM 22491 C C . ALA A 1 67 ? -13.441 0.493 -0.720 1.00 0.00 67 ALA A C 15
ATOM 22492 O O . ALA A 1 67 ? -13.821 -0.516 -1.314 1.00 0.00 67 ALA A O 15
ATOM 22499 N N . GLY A 1 68 ? -12.402 0.513 0.113 1.00 0.00 68 GLY A N 15
ATOM 22500 C CA . GLY A 1 68 ? -11.802 -0.708 0.638 1.00 0.00 68 GLY A CA 15
ATOM 22501 C C . GLY A 1 68 ? -11.243 -1.655 -0.414 1.00 0.00 68 GLY A C 15
ATOM 22502 O O . GLY A 1 68 ? -10.061 -1.582 -0.756 1.00 0.00 68 GLY A O 15
ATOM 22506 N N . GLU A 1 69 ? -12.104 -2.536 -0.914 1.00 0.00 69 GLU A N 15
ATOM 22507 C CA . GLU A 1 69 ? -11.713 -3.642 -1.791 1.00 0.00 69 GLU A CA 15
ATOM 22508 C C . GLU A 1 69 ? -10.885 -3.172 -2.984 1.00 0.00 69 GLU A C 15
ATOM 22509 O O . GLU A 1 69 ? -9.878 -3.794 -3.336 1.00 0.00 69 GLU A O 15
ATOM 22521 N N . ILE A 1 70 ? -11.313 -2.079 -3.603 1.00 0.00 70 ILE A N 15
ATOM 22522 C CA . ILE A 1 70 ? -10.623 -1.542 -4.770 1.00 0.00 70 ILE A CA 15
ATOM 22523 C C . ILE A 1 70 ? -9.189 -1.152 -4.412 1.00 0.00 70 ILE A C 15
ATOM 22524 O O . ILE A 1 70 ? -8.243 -1.492 -5.124 1.00 0.00 70 ILE A O 15
ATOM 22540 N N . ALA A 1 71 ? -9.036 -0.474 -3.281 1.00 0.00 71 ALA A N 15
ATOM 22541 C CA . ALA A 1 71 ? -7.727 -0.016 -2.829 1.00 0.00 71 ALA A CA 15
ATOM 22542 C C . ALA A 1 71 ? -6.841 -1.193 -2.447 1.00 0.00 71 ALA A C 15
ATOM 22543 O O . ALA A 1 71 ? -5.648 -1.199 -2.738 1.00 0.00 71 ALA A O 15
ATOM 22550 N N . ARG A 1 72 ? -7.439 -2.198 -1.817 1.00 0.00 72 ARG A N 15
ATOM 22551 C CA . ARG A 1 72 ? -6.694 -3.369 -1.373 1.00 0.00 72 ARG A CA 15
ATOM 22552 C C . ARG A 1 72 ? -6.077 -4.097 -2.564 1.00 0.00 72 ARG A C 15
ATOM 22553 O O . ARG A 1 72 ? -4.894 -4.430 -2.558 1.00 0.00 72 ARG A O 15
ATOM 22574 N N . THR A 1 73 ? -6.888 -4.322 -3.588 1.00 0.00 73 THR A N 15
ATOM 22575 C CA . THR A 1 73 ? -6.453 -5.055 -4.768 1.00 0.00 73 THR A CA 15
ATOM 22576 C C . THR A 1 73 ? -5.367 -4.291 -5.526 1.00 0.00 73 THR A C 15
ATOM 22577 O O . THR A 1 73 ? -4.384 -4.876 -5.983 1.00 0.00 73 THR A O 15
ATOM 22588 N N . ALA A 1 74 ? -5.540 -2.978 -5.637 1.00 0.00 74 ALA A N 15
ATOM 22589 C CA . ALA A 1 74 ? -4.566 -2.136 -6.318 1.00 0.00 74 ALA A CA 15
ATOM 22590 C C . ALA A 1 74 ? -3.257 -2.078 -5.533 1.00 0.00 74 ALA A C 15
ATOM 22591 O O . ALA A 1 74 ? -2.170 -2.024 -6.114 1.00 0.00 74 ALA A O 15
ATOM 22598 N N . PHE A 1 75 ? -3.375 -2.101 -4.210 1.00 0.00 75 PHE A N 15
ATOM 22599 C CA . PHE A 1 75 ? -2.215 -2.097 -3.332 1.00 0.00 75 PHE A CA 15
ATOM 22600 C C . PHE A 1 75 ? -1.396 -3.366 -3.555 1.00 0.00 75 PHE A C 15
ATOM 22601 O O . PHE A 1 75 ? -0.181 -3.310 -3.732 1.00 0.00 75 PHE A O 15
ATOM 22618 N N . VAL A 1 76 ? -2.084 -4.506 -3.577 1.00 0.00 76 VAL A N 15
ATOM 22619 C CA . VAL A 1 76 ? -1.438 -5.796 -3.808 1.00 0.00 76 VAL A CA 15
ATOM 22620 C C . VAL A 1 76 ? -0.747 -5.826 -5.172 1.00 0.00 76 VAL A C 15
ATOM 22621 O O . VAL A 1 76 ? 0.345 -6.380 -5.315 1.00 0.00 76 VAL A O 15
ATOM 22634 N N . ALA A 1 77 ? -1.379 -5.211 -6.167 1.00 0.00 77 ALA A N 15
ATOM 22635 C CA . ALA A 1 77 ? -0.809 -5.137 -7.509 1.00 0.00 77 ALA A CA 15
ATOM 22636 C C . ALA A 1 77 ? 0.527 -4.393 -7.494 1.00 0.00 77 ALA A C 15
ATOM 22637 O O . ALA A 1 77 ? 1.449 -4.735 -8.236 1.00 0.00 77 ALA A O 15
ATOM 22644 N N . ALA A 1 78 ? 0.629 -3.391 -6.631 1.00 0.00 78 ALA A N 15
ATOM 22645 C CA . ALA A 1 78 ? 1.870 -2.650 -6.465 1.00 0.00 78 ALA A CA 15
ATOM 22646 C C . ALA A 1 78 ? 2.884 -3.484 -5.689 1.00 0.00 78 ALA A C 15
ATOM 22647 O O . ALA A 1 78 ? 4.062 -3.542 -6.046 1.00 0.00 78 ALA A O 15
ATOM 22654 N N . SER A 1 79 ? 2.406 -4.143 -4.637 1.00 0.00 79 SER A N 15
ATOM 22655 C CA . SER A 1 79 ? 3.242 -5.001 -3.810 1.00 0.00 79 SER A CA 15
ATOM 22656 C C . SER A 1 79 ? 3.837 -6.152 -4.623 1.00 0.00 79 SER A C 15
ATOM 22657 O O . SER A 1 79 ? 4.908 -6.655 -4.297 1.00 0.00 79 SER A O 15
ATOM 22665 N N . ARG A 1 80 ? 3.136 -6.568 -5.674 1.00 0.00 80 ARG A N 15
ATOM 22666 C CA . ARG A 1 80 ? 3.623 -7.625 -6.559 1.00 0.00 80 ARG A CA 15
ATOM 22667 C C . ARG A 1 80 ? 4.957 -7.249 -7.189 1.00 0.00 80 ARG A C 15
ATOM 22668 O O . ARG A 1 80 ? 5.880 -8.060 -7.245 1.00 0.00 80 ARG A O 15
ATOM 22689 N N . GLN A 1 81 ? 5.062 -6.006 -7.634 1.00 0.00 81 GLN A N 15
ATOM 22690 C CA . GLN A 1 81 ? 6.255 -5.543 -8.331 1.00 0.00 81 GLN A CA 15
ATOM 22691 C C . GLN A 1 81 ? 7.413 -5.346 -7.353 1.00 0.00 81 GLN A C 15
ATOM 22692 O O . GLN A 1 81 ? 8.576 -5.277 -7.750 1.00 0.00 81 GLN A O 15
ATOM 22706 N N . ALA A 1 82 ? 7.081 -5.258 -6.072 1.00 0.00 82 ALA A N 15
ATOM 22707 C CA . ALA A 1 82 ? 8.087 -5.177 -5.022 1.00 0.00 82 ALA A CA 15
ATOM 22708 C C . ALA A 1 82 ? 8.328 -6.553 -4.408 1.00 0.00 82 ALA A C 15
ATOM 22709 O O . ALA A 1 82 ? 9.282 -6.752 -3.656 1.00 0.00 82 ALA A O 15
ATOM 22716 N N . HIS A 1 83 ? 7.457 -7.499 -4.765 1.00 0.00 83 HIS A N 15
ATOM 22717 C CA . HIS A 1 83 ? 7.501 -8.874 -4.259 1.00 0.00 83 HIS A CA 15
ATOM 22718 C C . HIS A 1 83 ? 7.225 -8.920 -2.755 1.00 0.00 83 HIS A C 15
ATOM 22719 O O . HIS A 1 83 ? 7.688 -9.814 -2.049 1.00 0.00 83 HIS A O 15
ATOM 22734 N N . CYS A 1 84 ? 6.430 -7.972 -2.282 1.00 0.00 84 CYS A N 15
ATOM 22735 C CA . CYS A 1 84 ? 6.048 -7.913 -0.879 1.00 0.00 84 CYS A CA 15
ATOM 22736 C C . CYS A 1 84 ? 4.616 -8.407 -0.711 1.00 0.00 84 CYS A C 15
ATOM 22737 O O . CYS A 1 84 ? 3.709 -7.644 -0.377 1.00 0.00 84 CYS A O 15
ATOM 22745 N N . LEU A 1 85 ? 4.420 -9.689 -0.977 1.00 0.00 85 LEU A N 15
ATOM 22746 C CA . LEU A 1 85 ? 3.091 -10.283 -0.959 1.00 0.00 85 LEU A CA 15
ATOM 22747 C C . LEU A 1 85 ? 2.904 -11.199 0.243 1.00 0.00 85 LEU A C 15
ATOM 22748 O O . LEU A 1 85 ? 3.815 -11.935 0.627 1.00 0.00 85 LEU A O 15
ATOM 22764 N N . MET A 1 86 ? 1.716 -11.146 0.827 1.00 0.00 86 MET A N 15
ATOM 22765 C CA . MET A 1 86 ? 1.354 -12.018 1.936 1.00 0.00 86 MET A CA 15
ATOM 22766 C C . MET A 1 86 ? -0.140 -12.298 1.906 1.00 0.00 86 MET A C 15
ATOM 22767 O O . MET A 1 86 ? -0.856 -11.781 1.047 1.00 0.00 86 MET A O 15
ATOM 22781 N N . GLU A 1 87 ? -0.602 -13.110 2.840 1.00 0.00 87 GLU A N 15
ATOM 22782 C CA . GLU A 1 87 ? -1.996 -13.509 2.895 1.00 0.00 87 GLU A CA 15
ATOM 22783 C C . GLU A 1 87 ? -2.492 -13.411 4.335 1.00 0.00 87 GLU A C 15
ATOM 22784 O O . GLU A 1 87 ? -1.724 -13.051 5.231 1.00 0.00 87 GLU A O 15
ATOM 22796 N N . ASP A 1 88 ? -3.767 -13.710 4.546 1.00 0.00 88 ASP A N 15
ATOM 22797 C CA . ASP A 1 88 ? -4.348 -13.744 5.889 1.00 0.00 88 ASP A CA 15
ATOM 22798 C C . ASP A 1 88 ? -3.661 -14.811 6.731 1.00 0.00 88 ASP A C 15
ATOM 22799 O O . ASP A 1 88 ? -3.396 -14.617 7.918 1.00 0.00 88 ASP A O 15
ATOM 22808 N N . LYS A 1 89 ? -3.358 -15.935 6.097 1.00 0.00 89 LYS A N 15
ATOM 22809 C CA . LYS A 1 89 ? -2.669 -17.026 6.765 1.00 0.00 89 LYS A CA 15
ATOM 22810 C C . LYS A 1 89 ? -1.158 -16.813 6.688 1.00 0.00 89 LYS A C 15
ATOM 22811 O O . LYS A 1 89 ? -0.623 -16.484 5.625 1.00 0.00 89 LYS A O 15
ATOM 22830 N N . ALA A 1 90 ? -0.480 -17.000 7.814 1.00 0.00 90 ALA A N 15
ATOM 22831 C CA . ALA A 1 90 ? 0.937 -16.666 7.932 1.00 0.00 90 ALA A CA 15
ATOM 22832 C C . ALA A 1 90 ? 1.835 -17.648 7.185 1.00 0.00 90 ALA A C 15
ATOM 22833 O O . ALA A 1 90 ? 1.404 -18.735 6.785 1.00 0.00 90 ALA A O 15
ATOM 22840 N N . GLU A 1 91 ? 3.087 -17.249 7.010 1.00 0.00 91 GLU A N 15
ATOM 22841 C CA . GLU A 1 91 ? 4.078 -18.055 6.312 1.00 0.00 91 GLU A CA 15
ATOM 22842 C C . GLU A 1 91 ? 4.511 -19.226 7.199 1.00 0.00 91 GLU A C 15
ATOM 22843 O O . GLU A 1 91 ? 4.877 -19.033 8.360 1.00 0.00 91 GLU A O 15
ATOM 22855 N N . ALA A 1 92 ? 4.446 -20.435 6.653 1.00 0.00 92 ALA A N 15
ATOM 22856 C CA . ALA A 1 92 ? 4.782 -21.637 7.403 1.00 0.00 92 ALA A CA 15
ATOM 22857 C C . ALA A 1 92 ? 6.012 -22.314 6.808 1.00 0.00 92 ALA A C 15
ATOM 22858 O O . ALA A 1 92 ? 5.949 -22.879 5.713 1.00 0.00 92 ALA A O 15
ATOM 22865 N N . PRO A 1 93 ? 7.141 -22.272 7.531 1.00 0.00 93 PRO A N 15
ATOM 22866 C CA . PRO A 1 93 ? 8.425 -22.798 7.049 1.00 0.00 93 PRO A CA 15
ATOM 22867 C C . PRO A 1 93 ? 8.386 -24.291 6.723 1.00 0.00 93 PRO A C 15
ATOM 22868 O O . PRO A 1 93 ? 8.378 -24.681 5.552 1.00 0.00 93 PRO A O 15
ATOM 22879 N N . ASN A 1 94 ? 8.346 -25.123 7.753 1.00 0.00 94 ASN A N 15
ATOM 22880 C CA . ASN A 1 94 ? 8.403 -26.565 7.568 1.00 0.00 94 ASN A CA 15
ATOM 22881 C C . ASN A 1 94 ? 7.087 -27.215 7.967 1.00 0.00 94 ASN A C 15
ATOM 22882 O O . ASN A 1 94 ? 6.478 -26.841 8.969 1.00 0.00 94 ASN A O 15
ATOM 22893 N N . THR A 1 95 ? 6.652 -28.177 7.171 1.00 0.00 95 THR A N 15
ATOM 22894 C CA . THR A 1 95 ? 5.439 -28.926 7.454 1.00 0.00 95 THR A CA 15
ATOM 22895 C C . THR A 1 95 ? 5.708 -30.420 7.270 1.00 0.00 95 THR A C 15
ATOM 22896 O O . THR A 1 95 ? 6.656 -30.805 6.582 1.00 0.00 95 THR A O 15
ATOM 22907 N N . ILE A 1 96 ? 4.884 -31.253 7.893 1.00 0.00 96 ILE A N 15
ATOM 22908 C CA . ILE A 1 96 ? 5.072 -32.699 7.847 1.00 0.00 96 ILE A CA 15
ATOM 22909 C C . ILE A 1 96 ? 4.308 -33.319 6.680 1.00 0.00 96 ILE A C 15
ATOM 22910 O O . ILE A 1 96 ? 3.657 -32.613 5.903 1.00 0.00 96 ILE A O 15
ATOM 22926 N N . ALA A 1 97 ? 4.391 -34.638 6.566 1.00 0.00 97 ALA A N 15
ATOM 22927 C CA . ALA A 1 97 ? 3.721 -35.363 5.498 1.00 0.00 97 ALA A CA 15
ATOM 22928 C C . ALA A 1 97 ? 2.362 -35.879 5.955 1.00 0.00 97 ALA A C 15
ATOM 22929 O O . ALA A 1 97 ? 2.244 -36.516 7.005 1.00 0.00 97 ALA A O 15
ATOM 22936 N N . SER A 1 98 ? 1.343 -35.596 5.164 1.00 0.00 98 SER A N 15
ATOM 22937 C CA . SER A 1 98 ? -0.003 -36.059 5.446 1.00 0.00 98 SER A CA 15
ATOM 22938 C C . SER A 1 98 ? -0.641 -36.585 4.165 1.00 0.00 98 SER A C 15
ATOM 22939 O O . SER A 1 98 ? -0.377 -36.070 3.077 1.00 0.00 98 SER A O 15
ATOM 22947 N N . GLY A 1 99 ? -1.463 -37.614 4.291 1.00 0.00 99 GLY A N 15
ATOM 22948 C CA . GLY A 1 99 ? -2.114 -38.185 3.131 1.00 0.00 99 GLY A CA 15
ATOM 22949 C C . GLY A 1 99 ? -3.515 -38.661 3.441 1.00 0.00 99 GLY A C 15
ATOM 22950 O O . GLY A 1 99 ? -4.457 -38.377 2.701 1.00 0.00 99 GLY A O 15
ATOM 22954 N N . SER A 1 100 ? -3.653 -39.373 4.543 1.00 0.00 100 SER A N 15
ATOM 22955 C CA . SER A 1 100 ? -4.939 -39.892 4.963 1.00 0.00 100 SER A CA 15
ATOM 22956 C C . SER A 1 100 ? -5.153 -39.609 6.445 1.00 0.00 100 SER A C 15
ATOM 22957 O O . SER A 1 100 ? -6.068 -38.823 6.777 1.00 0.00 100 SER A O 15
ATOM 22966 N N . MET A 1 1 ? 0.834 25.655 1.996 1.00 0.00 1 MET A N 16
ATOM 22967 C CA . MET A 1 1 ? -0.371 26.510 1.906 1.00 0.00 1 MET A CA 16
ATOM 22968 C C . MET A 1 1 ? -1.259 26.045 0.765 1.00 0.00 1 MET A C 16
ATOM 22969 O O . MET A 1 1 ? -0.927 26.219 -0.408 1.00 0.00 1 MET A O 16
ATOM 22985 N N . GLU A 1 2 ? -2.378 25.431 1.116 1.00 0.00 2 GLU A N 16
ATOM 22986 C CA . GLU A 1 2 ? -3.314 24.909 0.135 1.00 0.00 2 GLU A CA 16
ATOM 22987 C C . GLU A 1 2 ? -4.731 25.362 0.467 1.00 0.00 2 GLU A C 16
ATOM 22988 O O . GLU A 1 2 ? -5.338 24.885 1.430 1.00 0.00 2 GLU A O 16
ATOM 23000 N N . VAL A 1 3 ? -5.245 26.284 -0.336 1.00 0.00 3 VAL A N 16
ATOM 23001 C CA . VAL A 1 3 ? -6.535 26.903 -0.073 1.00 0.00 3 VAL A CA 16
ATOM 23002 C C . VAL A 1 3 ? -7.674 25.927 -0.343 1.00 0.00 3 VAL A C 16
ATOM 23003 O O . VAL A 1 3 ? -7.797 25.398 -1.450 1.00 0.00 3 VAL A O 16
ATOM 23016 N N . GLN A 1 4 ? -8.489 25.687 0.684 1.00 0.00 4 GLN A N 16
ATOM 23017 C CA . GLN A 1 4 ? -9.662 24.817 0.581 1.00 0.00 4 GLN A CA 16
ATOM 23018 C C . GLN A 1 4 ? -9.248 23.366 0.345 1.00 0.00 4 GLN A C 16
ATOM 23019 O O . GLN A 1 4 ? -10.003 22.581 -0.232 1.00 0.00 4 GLN A O 16
ATOM 23033 N N . SER A 1 5 ? -8.053 23.016 0.805 1.00 0.00 5 SER A N 16
ATOM 23034 C CA . SER A 1 5 ? -7.550 21.657 0.676 1.00 0.00 5 SER A CA 16
ATOM 23035 C C . SER A 1 5 ? -8.477 20.672 1.384 1.00 0.00 5 SER A C 16
ATOM 23036 O O . SER A 1 5 ? -8.915 20.917 2.512 1.00 0.00 5 SER A O 16
ATOM 23044 N N . MET A 1 6 ? -8.769 19.563 0.716 1.00 0.00 6 MET A N 16
ATOM 23045 C CA . MET A 1 6 ? -9.735 18.595 1.216 1.00 0.00 6 MET A CA 16
ATOM 23046 C C . MET A 1 6 ? -9.161 17.817 2.391 1.00 0.00 6 MET A C 16
ATOM 23047 O O . MET A 1 6 ? -7.943 17.653 2.503 1.00 0.00 6 MET A O 16
ATOM 23061 N N . LEU A 1 7 ? -10.039 17.351 3.265 1.00 0.00 7 LEU A N 16
ATOM 23062 C CA . LEU A 1 7 ? -9.623 16.666 4.478 1.00 0.00 7 LEU A CA 16
ATOM 23063 C C . LEU A 1 7 ? -9.285 15.207 4.197 1.00 0.00 7 LEU A C 16
ATOM 23064 O O . LEU A 1 7 ? -10.091 14.472 3.625 1.00 0.00 7 LEU A O 16
ATOM 23080 N N . LEU A 1 8 ? -8.087 14.802 4.588 1.00 0.00 8 LEU A N 16
ATOM 23081 C CA . LEU A 1 8 ? -7.691 13.408 4.512 1.00 0.00 8 LEU A CA 16
ATOM 23082 C C . LEU A 1 8 ? -8.103 12.693 5.791 1.00 0.00 8 LEU A C 16
ATOM 23083 O O . LEU A 1 8 ? -7.392 12.733 6.799 1.00 0.00 8 LEU A O 16
ATOM 23099 N N . ASN A 1 9 ? -9.266 12.064 5.743 1.00 0.00 9 ASN A N 16
ATOM 23100 C CA . ASN A 1 9 ? -9.845 11.412 6.910 1.00 0.00 9 ASN A CA 16
ATOM 23101 C C . ASN A 1 9 ? -9.164 10.081 7.171 1.00 0.00 9 ASN A C 16
ATOM 23102 O O . ASN A 1 9 ? -8.695 9.425 6.242 1.00 0.00 9 ASN A O 16
ATOM 23113 N N . ASP A 1 10 ? -9.111 9.680 8.430 1.00 0.00 10 ASP A N 16
ATOM 23114 C CA . ASP A 1 10 ? -8.539 8.394 8.791 1.00 0.00 10 ASP A CA 16
ATOM 23115 C C . ASP A 1 10 ? -9.548 7.292 8.504 1.00 0.00 10 ASP A C 16
ATOM 23116 O O . ASP A 1 10 ? -10.469 7.053 9.287 1.00 0.00 10 ASP A O 16
ATOM 23125 N N . VAL A 1 11 ? -9.392 6.647 7.361 1.00 0.00 11 VAL A N 16
ATOM 23126 C CA . VAL A 1 11 ? -10.305 5.594 6.943 1.00 0.00 11 VAL A CA 16
ATOM 23127 C C . VAL A 1 11 ? -9.634 4.232 7.082 1.00 0.00 11 VAL A C 16
ATOM 23128 O O . VAL A 1 11 ? -8.447 4.085 6.783 1.00 0.00 11 VAL A O 16
ATOM 23141 N N . LYS A 1 12 ? -10.386 3.248 7.549 1.00 0.00 12 LYS A N 16
ATOM 23142 C CA . LYS A 1 12 ? -9.861 1.902 7.715 1.00 0.00 12 LYS A CA 16
ATOM 23143 C C . LYS A 1 12 ? -10.179 1.034 6.504 1.00 0.00 12 LYS A C 16
ATOM 23144 O O . LYS A 1 12 ? -11.157 1.270 5.791 1.00 0.00 12 LYS A O 16
ATOM 23163 N N . TRP A 1 13 ? -9.346 0.031 6.281 1.00 0.00 13 TRP A N 16
ATOM 23164 C CA . TRP A 1 13 ? -9.522 -0.888 5.170 1.00 0.00 13 TRP A CA 16
ATOM 23165 C C . TRP A 1 13 ? -10.453 -2.024 5.558 1.00 0.00 13 TRP A C 16
ATOM 23166 O O . TRP A 1 13 ? -10.408 -2.519 6.685 1.00 0.00 13 TRP A O 16
ATOM 23187 N N . GLU A 1 14 ? -11.302 -2.425 4.625 1.00 0.00 14 GLU A N 16
ATOM 23188 C CA . GLU A 1 14 ? -12.181 -3.565 4.834 1.00 0.00 14 GLU A CA 16
ATOM 23189 C C . GLU A 1 14 ? -11.371 -4.854 4.835 1.00 0.00 14 GLU A C 16
ATOM 23190 O O . GLU A 1 14 ? -11.601 -5.752 5.645 1.00 0.00 14 GLU A O 16
ATOM 23202 N N . LYS A 1 15 ? -10.413 -4.927 3.925 1.00 0.00 15 LYS A N 16
ATOM 23203 C CA . LYS A 1 15 ? -9.545 -6.084 3.820 1.00 0.00 15 LYS A CA 16
ATOM 23204 C C . LYS A 1 15 ? -8.138 -5.726 4.276 1.00 0.00 15 LYS A C 16
ATOM 23205 O O . LYS A 1 15 ? -7.529 -4.796 3.747 1.00 0.00 15 LYS A O 16
ATOM 23224 N N . PRO A 1 16 ? -7.616 -6.448 5.276 1.00 0.00 16 PRO A N 16
ATOM 23225 C CA . PRO A 1 16 ? -6.281 -6.200 5.819 1.00 0.00 16 PRO A CA 16
ATOM 23226 C C . PRO A 1 16 ? -5.172 -6.534 4.826 1.00 0.00 16 PRO A C 16
ATOM 23227 O O . PRO A 1 16 ? -5.273 -7.496 4.059 1.00 0.00 16 PRO A O 16
ATOM 23238 N N . VAL A 1 17 ? -4.125 -5.724 4.839 1.00 0.00 17 VAL A N 16
ATOM 23239 C CA . VAL A 1 17 ? -2.949 -5.974 4.021 1.00 0.00 17 VAL A CA 16
ATOM 23240 C C . VAL A 1 17 ? -1.737 -6.176 4.922 1.00 0.00 17 VAL A C 16
ATOM 23241 O O . VAL A 1 17 ? -1.407 -5.310 5.730 1.00 0.00 17 VAL A O 16
ATOM 23254 N N . THR A 1 18 ? -1.083 -7.317 4.788 1.00 0.00 18 THR A N 16
ATOM 23255 C CA . THR A 1 18 ? 0.039 -7.659 5.642 1.00 0.00 18 THR A CA 16
ATOM 23256 C C . THR A 1 18 ? 1.354 -7.580 4.867 1.00 0.00 18 THR A C 16
ATOM 23257 O O . THR A 1 18 ? 1.753 -8.526 4.191 1.00 0.00 18 THR A O 16
ATOM 23268 N N . ILE A 1 19 ? 2.036 -6.455 4.979 1.00 0.00 19 ILE A N 16
ATOM 23269 C CA . ILE A 1 19 ? 3.259 -6.248 4.227 1.00 0.00 19 ILE A CA 16
ATOM 23270 C C . ILE A 1 19 ? 4.439 -6.770 5.027 1.00 0.00 19 ILE A C 16
ATOM 23271 O O . ILE A 1 19 ? 4.863 -6.162 6.010 1.00 0.00 19 ILE A O 16
ATOM 23287 N N . SER A 1 20 ? 4.945 -7.920 4.622 1.00 0.00 20 SER A N 16
ATOM 23288 C CA . SER A 1 20 ? 6.100 -8.499 5.266 1.00 0.00 20 SER A CA 16
ATOM 23289 C C . SER A 1 20 ? 7.371 -7.947 4.640 1.00 0.00 20 SER A C 16
ATOM 23290 O O . SER A 1 20 ? 7.787 -8.367 3.558 1.00 0.00 20 SER A O 16
ATOM 23298 N N . LEU A 1 21 ? 7.959 -6.977 5.317 1.00 0.00 21 LEU A N 16
ATOM 23299 C CA . LEU A 1 21 ? 9.116 -6.270 4.798 1.00 0.00 21 LEU A CA 16
ATOM 23300 C C . LEU A 1 21 ? 10.380 -7.102 4.920 1.00 0.00 21 LEU A C 16
ATOM 23301 O O . LEU A 1 21 ? 10.416 -8.113 5.625 1.00 0.00 21 LEU A O 16
ATOM 23317 N N . GLN A 1 22 ? 11.427 -6.632 4.250 1.00 0.00 22 GLN A N 16
ATOM 23318 C CA . GLN A 1 22 ? 12.728 -7.289 4.256 1.00 0.00 22 GLN A CA 16
ATOM 23319 C C . GLN A 1 22 ? 13.350 -7.239 5.650 1.00 0.00 22 GLN A C 16
ATOM 23320 O O . GLN A 1 22 ? 14.347 -7.905 5.926 1.00 0.00 22 GLN A O 16
ATOM 23334 N N . ASN A 1 23 ? 12.740 -6.436 6.516 1.00 0.00 23 ASN A N 16
ATOM 23335 C CA . ASN A 1 23 ? 13.138 -6.340 7.918 1.00 0.00 23 ASN A CA 16
ATOM 23336 C C . ASN A 1 23 ? 12.773 -7.620 8.663 1.00 0.00 23 ASN A C 16
ATOM 23337 O O . ASN A 1 23 ? 13.227 -7.848 9.783 1.00 0.00 23 ASN A O 16
ATOM 23348 N N . GLY A 1 24 ? 11.933 -8.440 8.036 1.00 0.00 24 GLY A N 16
ATOM 23349 C CA . GLY A 1 24 ? 11.536 -9.700 8.628 1.00 0.00 24 GLY A CA 16
ATOM 23350 C C . GLY A 1 24 ? 10.301 -9.569 9.497 1.00 0.00 24 GLY A C 16
ATOM 23351 O O . GLY A 1 24 ? 10.144 -10.305 10.470 1.00 0.00 24 GLY A O 16
ATOM 23355 N N . ALA A 1 25 ? 9.422 -8.642 9.141 1.00 0.00 25 ALA A N 16
ATOM 23356 C CA . ALA A 1 25 ? 8.215 -8.405 9.922 1.00 0.00 25 ALA A CA 16
ATOM 23357 C C . ALA A 1 25 ? 7.034 -8.041 9.028 1.00 0.00 25 ALA A C 16
ATOM 23358 O O . ALA A 1 25 ? 7.089 -7.061 8.281 1.00 0.00 25 ALA A O 16
ATOM 23365 N N . PRO A 1 26 ? 5.965 -8.852 9.065 1.00 0.00 26 PRO A N 16
ATOM 23366 C CA . PRO A 1 26 ? 4.705 -8.554 8.378 1.00 0.00 26 PRO A CA 16
ATOM 23367 C C . PRO A 1 26 ? 3.893 -7.487 9.106 1.00 0.00 26 PRO A C 16
ATOM 23368 O O . PRO A 1 26 ? 3.374 -7.724 10.198 1.00 0.00 26 PRO A O 16
ATOM 23379 N N . ARG A 1 27 ? 3.803 -6.312 8.504 1.00 0.00 27 ARG A N 16
ATOM 23380 C CA . ARG A 1 27 ? 3.043 -5.214 9.080 1.00 0.00 27 ARG A CA 16
ATOM 23381 C C . ARG A 1 27 ? 1.636 -5.187 8.500 1.00 0.00 27 ARG A C 16
ATOM 23382 O O . ARG A 1 27 ? 1.452 -4.974 7.300 1.00 0.00 27 ARG A O 16
ATOM 23403 N N . ILE A 1 28 ? 0.652 -5.428 9.353 1.00 0.00 28 ILE A N 16
ATOM 23404 C CA . ILE A 1 28 ? -0.740 -5.434 8.932 1.00 0.00 28 ILE A CA 16
ATOM 23405 C C . ILE A 1 28 ? -1.307 -4.020 8.952 1.00 0.00 28 ILE A C 16
ATOM 23406 O O . ILE A 1 28 ? -1.321 -3.361 9.993 1.00 0.00 28 ILE A O 16
ATOM 23422 N N . PHE A 1 29 ? -1.751 -3.553 7.800 1.00 0.00 29 PHE A N 16
ATOM 23423 C CA . PHE A 1 29 ? -2.376 -2.246 7.703 1.00 0.00 29 PHE A CA 16
ATOM 23424 C C . PHE A 1 29 ? -3.888 -2.397 7.670 1.00 0.00 29 PHE A C 16
ATOM 23425 O O . PHE A 1 29 ? -4.450 -2.896 6.694 1.00 0.00 29 PHE A O 16
ATOM 23442 N N . ASN A 1 30 ? -4.540 -1.995 8.747 1.00 0.00 30 ASN A N 16
ATOM 23443 C CA . ASN A 1 30 ? -5.993 -1.991 8.794 1.00 0.00 30 ASN A CA 16
ATOM 23444 C C . ASN A 1 30 ? -6.507 -0.582 8.557 1.00 0.00 30 ASN A C 16
ATOM 23445 O O . ASN A 1 30 ? -7.700 -0.367 8.360 1.00 0.00 30 ASN A O 16
ATOM 23456 N N . GLY A 1 31 ? -5.594 0.378 8.579 1.00 0.00 31 GLY A N 16
ATOM 23457 C CA . GLY A 1 31 ? -5.945 1.748 8.282 1.00 0.00 31 GLY A CA 16
ATOM 23458 C C . GLY A 1 31 ? -5.266 2.234 7.021 1.00 0.00 31 GLY A C 16
ATOM 23459 O O . GLY A 1 31 ? -4.064 2.024 6.837 1.00 0.00 31 GLY A O 16
ATOM 23463 N N . VAL A 1 32 ? -6.027 2.883 6.153 1.00 0.00 32 VAL A N 16
ATOM 23464 C CA . VAL A 1 32 ? -5.506 3.345 4.872 1.00 0.00 32 VAL A CA 16
ATOM 23465 C C . VAL A 1 32 ? -4.511 4.481 5.076 1.00 0.00 32 VAL A C 16
ATOM 23466 O O . VAL A 1 32 ? -3.510 4.581 4.367 1.00 0.00 32 VAL A O 16
ATOM 23479 N N . TYR A 1 33 ? -4.782 5.320 6.066 1.00 0.00 33 TYR A N 16
ATOM 23480 C CA . TYR A 1 33 ? -3.931 6.465 6.360 1.00 0.00 33 TYR A CA 16
ATOM 23481 C C . TYR A 1 33 ? -2.560 5.998 6.848 1.00 0.00 33 TYR A C 16
ATOM 23482 O O . TYR A 1 33 ? -1.533 6.595 6.524 1.00 0.00 33 TYR A O 16
ATOM 23500 N N . GLU A 1 34 ? -2.556 4.915 7.616 1.00 0.00 34 GLU A N 16
ATOM 23501 C CA . GLU A 1 34 ? -1.320 4.317 8.106 1.00 0.00 34 GLU A CA 16
ATOM 23502 C C . GLU A 1 34 ? -0.457 3.826 6.946 1.00 0.00 34 GLU A C 16
ATOM 23503 O O . GLU A 1 34 ? 0.761 4.007 6.943 1.00 0.00 34 GLU A O 16
ATOM 23515 N N . ALA A 1 35 ? -1.101 3.225 5.952 1.00 0.00 35 ALA A N 16
ATOM 23516 C CA . ALA A 1 35 ? -0.400 2.743 4.767 1.00 0.00 35 ALA A CA 16
ATOM 23517 C C . ALA A 1 35 ? 0.044 3.906 3.888 1.00 0.00 35 ALA A C 16
ATOM 23518 O O . ALA A 1 35 ? 1.105 3.857 3.265 1.00 0.00 35 ALA A O 16
ATOM 23525 N N . PHE A 1 36 ? -0.775 4.951 3.850 1.00 0.00 36 PHE A N 16
ATOM 23526 C CA . PHE A 1 36 ? -0.466 6.157 3.090 1.00 0.00 36 PHE A CA 16
ATOM 23527 C C . PHE A 1 36 ? 0.868 6.749 3.542 1.00 0.00 36 PHE A C 16
ATOM 23528 O O . PHE A 1 36 ? 1.754 7.012 2.724 1.00 0.00 36 PHE A O 16
ATOM 23545 N N . ASP A 1 37 ? 1.008 6.946 4.851 1.00 0.00 37 ASP A N 16
ATOM 23546 C CA . ASP A 1 37 ? 2.254 7.451 5.422 1.00 0.00 37 ASP A CA 16
ATOM 23547 C C . ASP A 1 37 ? 3.402 6.487 5.155 1.00 0.00 37 ASP A C 16
ATOM 23548 O O . ASP A 1 37 ? 4.515 6.903 4.837 1.00 0.00 37 ASP A O 16
ATOM 23557 N N . PHE A 1 38 ? 3.115 5.197 5.281 1.00 0.00 38 PHE A N 16
ATOM 23558 C CA . PHE A 1 38 ? 4.107 4.152 5.056 1.00 0.00 38 PHE A CA 16
ATOM 23559 C C . PHE A 1 38 ? 4.690 4.243 3.646 1.00 0.00 38 PHE A C 16
ATOM 23560 O O . PHE A 1 38 ? 5.909 4.185 3.463 1.00 0.00 38 PHE A O 16
ATOM 23577 N N . LEU A 1 39 ? 3.814 4.409 2.661 1.00 0.00 39 LEU A N 16
ATOM 23578 C CA . LEU A 1 39 ? 4.230 4.497 1.265 1.00 0.00 39 LEU A CA 16
ATOM 23579 C C . LEU A 1 39 ? 5.114 5.716 1.020 1.00 0.00 39 LEU A C 16
ATOM 23580 O O . LEU A 1 39 ? 6.052 5.663 0.219 1.00 0.00 39 LEU A O 16
ATOM 23596 N N . GLN A 1 40 ? 4.811 6.812 1.704 1.00 0.00 40 GLN A N 16
ATOM 23597 C CA . GLN A 1 40 ? 5.560 8.051 1.527 1.00 0.00 40 GLN A CA 16
ATOM 23598 C C . GLN A 1 40 ? 6.884 8.022 2.274 1.00 0.00 40 GLN A C 16
ATOM 23599 O O . GLN A 1 40 ? 7.881 8.554 1.789 1.00 0.00 40 GLN A O 16
ATOM 23613 N N . HIS A 1 41 ? 6.891 7.408 3.447 1.00 0.00 41 HIS A N 16
ATOM 23614 C CA . HIS A 1 41 ? 8.089 7.380 4.279 1.00 0.00 41 HIS A CA 16
ATOM 23615 C C . HIS A 1 41 ? 9.216 6.654 3.571 1.00 0.00 41 HIS A C 16
ATOM 23616 O O . HIS A 1 41 ? 10.216 7.266 3.194 1.00 0.00 41 HIS A O 16
ATOM 23631 N N . GLU A 1 42 ? 9.051 5.354 3.378 1.00 0.00 42 GLU A N 16
ATOM 23632 C CA . GLU A 1 42 ? 10.052 4.580 2.672 1.00 0.00 42 GLU A CA 16
ATOM 23633 C C . GLU A 1 42 ? 9.518 3.226 2.234 1.00 0.00 42 GLU A C 16
ATOM 23634 O O . GLU A 1 42 ? 9.572 2.246 2.978 1.00 0.00 42 GLU A O 16
ATOM 23646 N N . TRP A 1 43 ? 8.951 3.200 1.042 1.00 0.00 43 TRP A N 16
ATOM 23647 C CA . TRP A 1 43 ? 8.695 1.948 0.354 1.00 0.00 43 TRP A CA 16
ATOM 23648 C C . TRP A 1 43 ? 9.963 1.563 -0.410 1.00 0.00 43 TRP A C 16
ATOM 23649 O O . TRP A 1 43 ? 10.587 2.425 -1.027 1.00 0.00 43 TRP A O 16
ATOM 23670 N N . PRO A 1 44 ? 10.371 0.279 -0.368 1.00 0.00 44 PRO A N 16
ATOM 23671 C CA . PRO A 1 44 ? 11.621 -0.192 -1.002 1.00 0.00 44 PRO A CA 16
ATOM 23672 C C . PRO A 1 44 ? 11.609 -0.133 -2.536 1.00 0.00 44 PRO A C 16
ATOM 23673 O O . PRO A 1 44 ? 12.466 -0.723 -3.195 1.00 0.00 44 PRO A O 16
ATOM 23684 N N . ALA A 1 45 ? 10.646 0.587 -3.092 1.00 0.00 45 ALA A N 16
ATOM 23685 C CA . ALA A 1 45 ? 10.539 0.783 -4.530 1.00 0.00 45 ALA A CA 16
ATOM 23686 C C . ALA A 1 45 ? 9.631 1.973 -4.815 1.00 0.00 45 ALA A C 16
ATOM 23687 O O . ALA A 1 45 ? 8.493 1.817 -5.263 1.00 0.00 45 ALA A O 16
ATOM 23694 N N . ARG A 1 46 ? 10.121 3.161 -4.501 1.00 0.00 46 ARG A N 16
ATOM 23695 C CA . ARG A 1 46 ? 9.336 4.372 -4.662 1.00 0.00 46 ARG A CA 16
ATOM 23696 C C . ARG A 1 46 ? 9.798 5.148 -5.888 1.00 0.00 46 ARG A C 16
ATOM 23697 O O . ARG A 1 46 ? 10.995 5.245 -6.161 1.00 0.00 46 ARG A O 16
ATOM 23718 N N . GLY A 1 47 ? 8.841 5.673 -6.637 1.00 0.00 47 GLY A N 16
ATOM 23719 C CA . GLY A 1 47 ? 9.153 6.363 -7.871 1.00 0.00 47 GLY A CA 16
ATOM 23720 C C . GLY A 1 47 ? 8.396 5.770 -9.040 1.00 0.00 47 GLY A C 16
ATOM 23721 O O . GLY A 1 47 ? 8.240 6.399 -10.086 1.00 0.00 47 GLY A O 16
ATOM 23725 N N . ASP A 1 48 ? 7.909 4.554 -8.841 1.00 0.00 48 ASP A N 16
ATOM 23726 C CA . ASP A 1 48 ? 7.200 3.820 -9.869 1.00 0.00 48 ASP A CA 16
ATOM 23727 C C . ASP A 1 48 ? 5.715 4.170 -9.848 1.00 0.00 48 ASP A C 16
ATOM 23728 O O . ASP A 1 48 ? 5.139 4.412 -8.783 1.00 0.00 48 ASP A O 16
ATOM 23737 N N . ARG A 1 49 ? 5.101 4.187 -11.026 1.00 0.00 49 ARG A N 16
ATOM 23738 C CA . ARG A 1 49 ? 3.722 4.637 -11.172 1.00 0.00 49 ARG A CA 16
ATOM 23739 C C . ARG A 1 49 ? 2.718 3.646 -10.590 1.00 0.00 49 ARG A C 16
ATOM 23740 O O . ARG A 1 49 ? 1.576 4.010 -10.320 1.00 0.00 49 ARG A O 16
ATOM 23761 N N . ALA A 1 50 ? 3.136 2.409 -10.363 1.00 0.00 50 ALA A N 16
ATOM 23762 C CA . ALA A 1 50 ? 2.226 1.413 -9.804 1.00 0.00 50 ALA A CA 16
ATOM 23763 C C . ALA A 1 50 ? 2.159 1.594 -8.301 1.00 0.00 50 ALA A C 16
ATOM 23764 O O . ALA A 1 50 ? 1.090 1.512 -7.690 1.00 0.00 50 ALA A O 16
ATOM 23771 N N . HIS A 1 51 ? 3.315 1.863 -7.714 1.00 0.00 51 HIS A N 16
ATOM 23772 C CA . HIS A 1 51 ? 3.395 2.233 -6.312 1.00 0.00 51 HIS A CA 16
ATOM 23773 C C . HIS A 1 51 ? 2.588 3.502 -6.064 1.00 0.00 51 HIS A C 16
ATOM 23774 O O . HIS A 1 51 ? 1.941 3.649 -5.027 1.00 0.00 51 HIS A O 16
ATOM 23789 N N . GLU A 1 52 ? 2.625 4.411 -7.029 1.00 0.00 52 GLU A N 16
ATOM 23790 C CA . GLU A 1 52 ? 1.930 5.677 -6.900 1.00 0.00 52 GLU A CA 16
ATOM 23791 C C . GLU A 1 52 ? 0.435 5.493 -7.139 1.00 0.00 52 GLU A C 16
ATOM 23792 O O . GLU A 1 52 ? -0.379 6.199 -6.557 1.00 0.00 52 GLU A O 16
ATOM 23804 N N . GLN A 1 53 ? 0.081 4.538 -7.997 1.00 0.00 53 GLN A N 16
ATOM 23805 C CA . GLN A 1 53 ? -1.319 4.183 -8.221 1.00 0.00 53 GLN A CA 16
ATOM 23806 C C . GLN A 1 53 ? -1.989 3.841 -6.896 1.00 0.00 53 GLN A C 16
ATOM 23807 O O . GLN A 1 53 ? -3.081 4.327 -6.598 1.00 0.00 53 GLN A O 16
ATOM 23821 N N . ALA A 1 54 ? -1.320 3.015 -6.101 1.00 0.00 54 ALA A N 16
ATOM 23822 C CA . ALA A 1 54 ? -1.818 2.656 -4.781 1.00 0.00 54 ALA A CA 16
ATOM 23823 C C . ALA A 1 54 ? -1.842 3.876 -3.867 1.00 0.00 54 ALA A C 16
ATOM 23824 O O . ALA A 1 54 ? -2.822 4.115 -3.164 1.00 0.00 54 ALA A O 16
ATOM 23831 N N . LEU A 1 55 ? -0.765 4.654 -3.905 1.00 0.00 55 LEU A N 16
ATOM 23832 C CA . LEU A 1 55 ? -0.632 5.850 -3.074 1.00 0.00 55 LEU A CA 16
ATOM 23833 C C . LEU A 1 55 ? -1.745 6.855 -3.368 1.00 0.00 55 LEU A C 16
ATOM 23834 O O . LEU A 1 55 ? -2.359 7.404 -2.450 1.00 0.00 55 LEU A O 16
ATOM 23850 N N . ARG A 1 56 ? -2.005 7.083 -4.651 1.00 0.00 56 ARG A N 16
ATOM 23851 C CA . ARG A 1 56 ? -3.050 8.006 -5.077 1.00 0.00 56 ARG A CA 16
ATOM 23852 C C . ARG A 1 56 ? -4.414 7.539 -4.582 1.00 0.00 56 ARG A C 16
ATOM 23853 O O . ARG A 1 56 ? -5.231 8.342 -4.130 1.00 0.00 56 ARG A O 16
ATOM 23874 N N . LEU A 1 57 ? -4.645 6.233 -4.651 1.00 0.00 57 LEU A N 16
ATOM 23875 C CA . LEU A 1 57 ? -5.902 5.660 -4.193 1.00 0.00 57 LEU A CA 16
ATOM 23876 C C . LEU A 1 57 ? -6.020 5.744 -2.680 1.00 0.00 57 LEU A C 16
ATOM 23877 O O . LEU A 1 57 ? -7.109 5.952 -2.155 1.00 0.00 57 LEU A O 16
ATOM 23893 N N . CYS A 1 58 ? -4.901 5.585 -1.981 1.00 0.00 58 CYS A N 16
ATOM 23894 C CA . CYS A 1 58 ? -4.888 5.721 -0.528 1.00 0.00 58 CYS A CA 16
ATOM 23895 C C . CYS A 1 58 ? -5.341 7.122 -0.132 1.00 0.00 58 CYS A C 16
ATOM 23896 O O . CYS A 1 58 ? -6.146 7.290 0.781 1.00 0.00 58 CYS A O 16
ATOM 23904 N N . ARG A 1 59 ? -4.840 8.120 -0.851 1.00 0.00 59 ARG A N 16
ATOM 23905 C CA . ARG A 1 59 ? -5.239 9.504 -0.627 1.00 0.00 59 ARG A CA 16
ATOM 23906 C C . ARG A 1 59 ? -6.728 9.670 -0.911 1.00 0.00 59 ARG A C 16
ATOM 23907 O O . ARG A 1 59 ? -7.458 10.276 -0.129 1.00 0.00 59 ARG A O 16
ATOM 23928 N N . ALA A 1 60 ? -7.171 9.104 -2.026 1.00 0.00 60 ALA A N 16
ATOM 23929 C CA . ALA A 1 60 ? -8.566 9.193 -2.434 1.00 0.00 60 ALA A CA 16
ATOM 23930 C C . ALA A 1 60 ? -9.479 8.433 -1.475 1.00 0.00 60 ALA A C 16
ATOM 23931 O O . ALA A 1 60 ? -10.652 8.769 -1.325 1.00 0.00 60 ALA A O 16
ATOM 23938 N N . SER A 1 61 ? -8.940 7.410 -0.825 1.00 0.00 61 SER A N 16
ATOM 23939 C CA . SER A 1 61 ? -9.687 6.664 0.177 1.00 0.00 61 SER A CA 16
ATOM 23940 C C . SER A 1 61 ? -9.914 7.530 1.408 1.00 0.00 61 SER A C 16
ATOM 23941 O O . SER A 1 61 ? -10.980 7.494 2.017 1.00 0.00 61 SER A O 16
ATOM 23949 N N . LEU A 1 62 ? -8.913 8.341 1.742 1.00 0.00 62 LEU A N 16
ATOM 23950 C CA . LEU A 1 62 ? -9.014 9.269 2.864 1.00 0.00 62 LEU A CA 16
ATOM 23951 C C . LEU A 1 62 ? -10.025 10.367 2.539 1.00 0.00 62 LEU A C 16
ATOM 23952 O O . LEU A 1 62 ? -10.555 11.038 3.426 1.00 0.00 62 LEU A O 16
ATOM 23968 N N . MET A 1 63 ? -10.279 10.537 1.249 1.00 0.00 63 MET A N 16
ATOM 23969 C CA . MET A 1 63 ? -11.256 11.502 0.762 1.00 0.00 63 MET A CA 16
ATOM 23970 C C . MET A 1 63 ? -12.640 10.866 0.685 1.00 0.00 63 MET A C 16
ATOM 23971 O O . MET A 1 63 ? -13.618 11.519 0.318 1.00 0.00 63 MET A O 16
ATOM 23985 N N . GLY A 1 64 ? -12.710 9.583 1.021 1.00 0.00 64 GLY A N 16
ATOM 23986 C CA . GLY A 1 64 ? -13.967 8.858 0.965 1.00 0.00 64 GLY A CA 16
ATOM 23987 C C . GLY A 1 64 ? -14.415 8.589 -0.457 1.00 0.00 64 GLY A C 16
ATOM 23988 O O . GLY A 1 64 ? -15.586 8.314 -0.705 1.00 0.00 64 GLY A O 16
ATOM 23992 N N . ASP A 1 65 ? -13.481 8.667 -1.395 1.00 0.00 65 ASP A N 16
ATOM 23993 C CA . ASP A 1 65 ? -13.800 8.494 -2.805 1.00 0.00 65 ASP A CA 16
ATOM 23994 C C . ASP A 1 65 ? -13.561 7.054 -3.240 1.00 0.00 65 ASP A C 16
ATOM 23995 O O . ASP A 1 65 ? -14.266 6.523 -4.099 1.00 0.00 65 ASP A O 16
ATOM 24004 N N . VAL A 1 66 ? -12.560 6.428 -2.635 1.00 0.00 66 VAL A N 16
ATOM 24005 C CA . VAL A 1 66 ? -12.239 5.037 -2.923 1.00 0.00 66 VAL A CA 16
ATOM 24006 C C . VAL A 1 66 ? -12.569 4.163 -1.718 1.00 0.00 66 VAL A C 16
ATOM 24007 O O . VAL A 1 66 ? -11.919 4.251 -0.678 1.00 0.00 66 VAL A O 16
ATOM 24020 N N . ALA A 1 67 ? -13.593 3.335 -1.860 1.00 0.00 67 ALA A N 16
ATOM 24021 C CA . ALA A 1 67 ? -14.074 2.521 -0.754 1.00 0.00 67 ALA A CA 16
ATOM 24022 C C . ALA A 1 67 ? -13.305 1.209 -0.617 1.00 0.00 67 ALA A C 16
ATOM 24023 O O . ALA A 1 67 ? -13.652 0.205 -1.238 1.00 0.00 67 ALA A O 16
ATOM 24030 N N . GLY A 1 68 ? -12.230 1.253 0.164 1.00 0.00 68 GLY A N 16
ATOM 24031 C CA . GLY A 1 68 ? -11.563 0.046 0.637 1.00 0.00 68 GLY A CA 16
ATOM 24032 C C . GLY A 1 68 ? -11.012 -0.868 -0.449 1.00 0.00 68 GLY A C 16
ATOM 24033 O O . GLY A 1 68 ? -9.880 -0.687 -0.908 1.00 0.00 68 GLY A O 16
ATOM 24037 N N . GLU A 1 69 ? -11.810 -1.859 -0.843 1.00 0.00 69 GLU A N 16
ATOM 24038 C CA . GLU A 1 69 ? -11.352 -2.953 -1.698 1.00 0.00 69 GLU A CA 16
ATOM 24039 C C . GLU A 1 69 ? -10.795 -2.466 -3.037 1.00 0.00 69 GLU A C 16
ATOM 24040 O O . GLU A 1 69 ? -9.922 -3.112 -3.618 1.00 0.00 69 GLU A O 16
ATOM 24052 N N . ILE A 1 70 ? -11.288 -1.339 -3.527 1.00 0.00 70 ILE A N 16
ATOM 24053 C CA . ILE A 1 70 ? -10.772 -0.774 -4.770 1.00 0.00 70 ILE A CA 16
ATOM 24054 C C . ILE A 1 70 ? -9.283 -0.454 -4.620 1.00 0.00 70 ILE A C 16
ATOM 24055 O O . ILE A 1 70 ? -8.448 -0.888 -5.424 1.00 0.00 70 ILE A O 16
ATOM 24071 N N . ALA A 1 71 ? -8.956 0.272 -3.554 1.00 0.00 71 ALA A N 16
ATOM 24072 C CA . ALA A 1 71 ? -7.570 0.594 -3.241 1.00 0.00 71 ALA A CA 16
ATOM 24073 C C . ALA A 1 71 ? -6.792 -0.680 -2.941 1.00 0.00 71 ALA A C 16
ATOM 24074 O O . ALA A 1 71 ? -5.631 -0.805 -3.313 1.00 0.00 71 ALA A O 16
ATOM 24081 N N . ARG A 1 72 ? -7.454 -1.625 -2.279 1.00 0.00 72 ARG A N 16
ATOM 24082 C CA . ARG A 1 72 ? -6.866 -2.932 -1.988 1.00 0.00 72 ARG A CA 16
ATOM 24083 C C . ARG A 1 72 ? -6.390 -3.607 -3.271 1.00 0.00 72 ARG A C 16
ATOM 24084 O O . ARG A 1 72 ? -5.244 -4.043 -3.363 1.00 0.00 72 ARG A O 16
ATOM 24105 N N . THR A 1 73 ? -7.281 -3.671 -4.256 1.00 0.00 73 THR A N 16
ATOM 24106 C CA . THR A 1 73 ? -6.995 -4.326 -5.527 1.00 0.00 73 THR A CA 16
ATOM 24107 C C . THR A 1 73 ? -5.723 -3.757 -6.163 1.00 0.00 73 THR A C 16
ATOM 24108 O O . THR A 1 73 ? -4.838 -4.502 -6.601 1.00 0.00 73 THR A O 16
ATOM 24119 N N . ALA A 1 74 ? -5.624 -2.436 -6.188 1.00 0.00 74 ALA A N 16
ATOM 24120 C CA . ALA A 1 74 ? -4.464 -1.783 -6.783 1.00 0.00 74 ALA A CA 16
ATOM 24121 C C . ALA A 1 74 ? -3.246 -1.854 -5.865 1.00 0.00 74 ALA A C 16
ATOM 24122 O O . ALA A 1 74 ? -2.111 -1.898 -6.338 1.00 0.00 74 ALA A O 16
ATOM 24129 N N . PHE A 1 75 ? -3.479 -1.864 -4.558 1.00 0.00 75 PHE A N 16
ATOM 24130 C CA . PHE A 1 75 ? -2.388 -1.935 -3.593 1.00 0.00 75 PHE A CA 16
ATOM 24131 C C . PHE A 1 75 ? -1.658 -3.267 -3.736 1.00 0.00 75 PHE A C 16
ATOM 24132 O O . PHE A 1 75 ? -0.428 -3.325 -3.706 1.00 0.00 75 PHE A O 16
ATOM 24149 N N . VAL A 1 76 ? -2.432 -4.336 -3.901 1.00 0.00 76 VAL A N 16
ATOM 24150 C CA . VAL A 1 76 ? -1.875 -5.662 -4.124 1.00 0.00 76 VAL A CA 16
ATOM 24151 C C . VAL A 1 76 ? -1.112 -5.694 -5.447 1.00 0.00 76 VAL A C 16
ATOM 24152 O O . VAL A 1 76 ? -0.043 -6.297 -5.545 1.00 0.00 76 VAL A O 16
ATOM 24165 N N . ALA A 1 77 ? -1.658 -5.021 -6.454 1.00 0.00 77 ALA A N 16
ATOM 24166 C CA . ALA A 1 77 ? -0.993 -4.909 -7.748 1.00 0.00 77 ALA A CA 16
ATOM 24167 C C . ALA A 1 77 ? 0.383 -4.261 -7.601 1.00 0.00 77 ALA A C 16
ATOM 24168 O O . ALA A 1 77 ? 1.362 -4.716 -8.191 1.00 0.00 77 ALA A O 16
ATOM 24175 N N . ALA A 1 78 ? 0.451 -3.205 -6.797 1.00 0.00 78 ALA A N 16
ATOM 24176 C CA . ALA A 1 78 ? 1.709 -2.513 -6.547 1.00 0.00 78 ALA A CA 16
ATOM 24177 C C . ALA A 1 78 ? 2.666 -3.391 -5.745 1.00 0.00 78 ALA A C 16
ATOM 24178 O O . ALA A 1 78 ? 3.871 -3.415 -6.005 1.00 0.00 78 ALA A O 16
ATOM 24185 N N . SER A 1 79 ? 2.116 -4.125 -4.787 1.00 0.00 79 SER A N 16
ATOM 24186 C CA . SER A 1 79 ? 2.912 -4.990 -3.924 1.00 0.00 79 SER A CA 16
ATOM 24187 C C . SER A 1 79 ? 3.473 -6.180 -4.705 1.00 0.00 79 SER A C 16
ATOM 24188 O O . SER A 1 79 ? 4.449 -6.805 -4.285 1.00 0.00 79 SER A O 16
ATOM 24196 N N . ARG A 1 80 ? 2.855 -6.482 -5.847 1.00 0.00 80 ARG A N 16
ATOM 24197 C CA . ARG A 1 80 ? 3.328 -7.553 -6.720 1.00 0.00 80 ARG A CA 16
ATOM 24198 C C . ARG A 1 80 ? 4.763 -7.289 -7.162 1.00 0.00 80 ARG A C 16
ATOM 24199 O O . ARG A 1 80 ? 5.574 -8.210 -7.270 1.00 0.00 80 ARG A O 16
ATOM 24220 N N . GLN A 1 81 ? 5.077 -6.019 -7.389 1.00 0.00 81 GLN A N 16
ATOM 24221 C CA . GLN A 1 81 ? 6.396 -5.627 -7.870 1.00 0.00 81 GLN A CA 16
ATOM 24222 C C . GLN A 1 81 ? 7.451 -5.790 -6.777 1.00 0.00 81 GLN A C 16
ATOM 24223 O O . GLN A 1 81 ? 8.648 -5.816 -7.056 1.00 0.00 81 GLN A O 16
ATOM 24237 N N . ALA A 1 82 ? 6.998 -5.913 -5.536 1.00 0.00 82 ALA A N 16
ATOM 24238 C CA . ALA A 1 82 ? 7.898 -6.140 -4.415 1.00 0.00 82 ALA A CA 16
ATOM 24239 C C . ALA A 1 82 ? 8.125 -7.635 -4.215 1.00 0.00 82 ALA A C 16
ATOM 24240 O O . ALA A 1 82 ? 8.919 -8.045 -3.370 1.00 0.00 82 ALA A O 16
ATOM 24247 N N . HIS A 1 83 ? 7.405 -8.438 -5.003 1.00 0.00 83 HIS A N 16
ATOM 24248 C CA . HIS A 1 83 ? 7.525 -9.899 -4.979 1.00 0.00 83 HIS A CA 16
ATOM 24249 C C . HIS A 1 83 ? 7.165 -10.465 -3.611 1.00 0.00 83 HIS A C 16
ATOM 24250 O O . HIS A 1 83 ? 7.609 -11.549 -3.239 1.00 0.00 83 HIS A O 16
ATOM 24265 N N . CYS A 1 84 ? 6.323 -9.749 -2.886 1.00 0.00 84 CYS A N 16
ATOM 24266 C CA . CYS A 1 84 ? 5.908 -10.177 -1.567 1.00 0.00 84 CYS A CA 16
ATOM 24267 C C . CYS A 1 84 ? 4.428 -9.878 -1.382 1.00 0.00 84 CYS A C 16
ATOM 24268 O O . CYS A 1 84 ? 4.046 -8.801 -0.927 1.00 0.00 84 CYS A O 16
ATOM 24276 N N . LEU A 1 85 ? 3.597 -10.819 -1.798 1.00 0.00 85 LEU A N 16
ATOM 24277 C CA . LEU A 1 85 ? 2.158 -10.681 -1.674 1.00 0.00 85 LEU A CA 16
ATOM 24278 C C . LEU A 1 85 ? 1.657 -11.401 -0.438 1.00 0.00 85 LEU A C 16
ATOM 24279 O O . LEU A 1 85 ? 1.868 -12.605 -0.272 1.00 0.00 85 LEU A O 16
ATOM 24295 N N . MET A 1 86 ? 0.996 -10.651 0.419 1.00 0.00 86 MET A N 16
ATOM 24296 C CA . MET A 1 86 ? 0.478 -11.179 1.669 1.00 0.00 86 MET A CA 16
ATOM 24297 C C . MET A 1 86 ? -0.634 -10.275 2.186 1.00 0.00 86 MET A C 16
ATOM 24298 O O . MET A 1 86 ? -0.382 -9.220 2.756 1.00 0.00 86 MET A O 16
ATOM 24312 N N . GLU A 1 87 ? -1.870 -10.660 1.931 1.00 0.00 87 GLU A N 16
ATOM 24313 C CA . GLU A 1 87 ? -3.007 -9.917 2.447 1.00 0.00 87 GLU A CA 16
ATOM 24314 C C . GLU A 1 87 ? -3.332 -10.430 3.833 1.00 0.00 87 GLU A C 16
ATOM 24315 O O . GLU A 1 87 ? -3.171 -9.728 4.833 1.00 0.00 87 GLU A O 16
ATOM 24327 N N . ASP A 1 88 ? -3.769 -11.670 3.875 1.00 0.00 88 ASP A N 16
ATOM 24328 C CA . ASP A 1 88 ? -3.932 -12.389 5.119 1.00 0.00 88 ASP A CA 16
ATOM 24329 C C . ASP A 1 88 ? -2.638 -13.127 5.432 1.00 0.00 88 ASP A C 16
ATOM 24330 O O . ASP A 1 88 ? -1.862 -13.446 4.525 1.00 0.00 88 ASP A O 16
ATOM 24339 N N . LYS A 1 89 ? -2.395 -13.378 6.705 1.00 0.00 89 LYS A N 16
ATOM 24340 C CA . LYS A 1 89 ? -1.175 -14.049 7.129 1.00 0.00 89 LYS A CA 16
ATOM 24341 C C . LYS A 1 89 ? -1.223 -15.536 6.815 1.00 0.00 89 LYS A C 16
ATOM 24342 O O . LYS A 1 89 ? -2.283 -16.092 6.531 1.00 0.00 89 LYS A O 16
ATOM 24361 N N . ALA A 1 90 ? -0.064 -16.174 6.884 1.00 0.00 90 ALA A N 16
ATOM 24362 C CA . ALA A 1 90 ? 0.014 -17.622 6.802 1.00 0.00 90 ALA A CA 16
ATOM 24363 C C . ALA A 1 90 ? -0.232 -18.209 8.185 1.00 0.00 90 ALA A C 16
ATOM 24364 O O . ALA A 1 90 ? -0.358 -19.424 8.356 1.00 0.00 90 ALA A O 16
ATOM 24371 N N . GLU A 1 91 ? -0.282 -17.316 9.171 1.00 0.00 91 GLU A N 16
ATOM 24372 C CA . GLU A 1 91 ? -0.637 -17.676 10.534 1.00 0.00 91 GLU A CA 16
ATOM 24373 C C . GLU A 1 91 ? -2.151 -17.731 10.653 1.00 0.00 91 GLU A C 16
ATOM 24374 O O . GLU A 1 91 ? -2.805 -16.699 10.826 1.00 0.00 91 GLU A O 16
ATOM 24386 N N . ALA A 1 92 ? -2.709 -18.924 10.544 1.00 0.00 92 ALA A N 16
ATOM 24387 C CA . ALA A 1 92 ? -4.151 -19.081 10.534 1.00 0.00 92 ALA A CA 16
ATOM 24388 C C . ALA A 1 92 ? -4.630 -19.861 11.748 1.00 0.00 92 ALA A C 16
ATOM 24389 O O . ALA A 1 92 ? -4.498 -21.083 11.804 1.00 0.00 92 ALA A O 16
ATOM 24396 N N . PRO A 1 93 ? -5.177 -19.155 12.749 1.00 0.00 93 PRO A N 16
ATOM 24397 C CA . PRO A 1 93 ? -5.785 -19.783 13.924 1.00 0.00 93 PRO A CA 16
ATOM 24398 C C . PRO A 1 93 ? -7.106 -20.453 13.568 1.00 0.00 93 PRO A C 16
ATOM 24399 O O . PRO A 1 93 ? -7.636 -21.270 14.327 1.00 0.00 93 PRO A O 16
ATOM 24410 N N . ASN A 1 94 ? -7.625 -20.098 12.400 1.00 0.00 94 ASN A N 16
ATOM 24411 C CA . ASN A 1 94 ? -8.873 -20.654 11.902 1.00 0.00 94 ASN A CA 16
ATOM 24412 C C . ASN A 1 94 ? -8.628 -22.039 11.329 1.00 0.00 94 ASN A C 16
ATOM 24413 O O . ASN A 1 94 ? -8.525 -22.219 10.113 1.00 0.00 94 ASN A O 16
ATOM 24424 N N . THR A 1 95 ? -8.507 -23.009 12.211 1.00 0.00 95 THR A N 16
ATOM 24425 C CA . THR A 1 95 ? -8.233 -24.372 11.811 1.00 0.00 95 THR A CA 16
ATOM 24426 C C . THR A 1 95 ? -9.489 -25.226 11.896 1.00 0.00 95 THR A C 16
ATOM 24427 O O . THR A 1 95 ? -10.226 -25.171 12.882 1.00 0.00 95 THR A O 16
ATOM 24438 N N . ILE A 1 96 ? -9.744 -25.993 10.848 1.00 0.00 96 ILE A N 16
ATOM 24439 C CA . ILE A 1 96 ? -10.904 -26.866 10.809 1.00 0.00 96 ILE A CA 16
ATOM 24440 C C . ILE A 1 96 ? -10.561 -28.207 11.438 1.00 0.00 96 ILE A C 16
ATOM 24441 O O . ILE A 1 96 ? -9.651 -28.902 10.978 1.00 0.00 96 ILE A O 16
ATOM 24457 N N . ALA A 1 97 ? -11.271 -28.561 12.496 1.00 0.00 97 ALA A N 16
ATOM 24458 C CA . ALA A 1 97 ? -11.037 -29.825 13.170 1.00 0.00 97 ALA A CA 16
ATOM 24459 C C . ALA A 1 97 ? -11.863 -30.927 12.526 1.00 0.00 97 ALA A C 16
ATOM 24460 O O . ALA A 1 97 ? -13.002 -31.177 12.921 1.00 0.00 97 ALA A O 16
ATOM 24467 N N . SER A 1 98 ? -11.300 -31.550 11.504 1.00 0.00 98 SER A N 16
ATOM 24468 C CA . SER A 1 98 ? -11.977 -32.628 10.803 1.00 0.00 98 SER A CA 16
ATOM 24469 C C . SER A 1 98 ? -12.034 -33.868 11.685 1.00 0.00 98 SER A C 16
ATOM 24470 O O . SER A 1 98 ? -11.048 -34.592 11.821 1.00 0.00 98 SER A O 16
ATOM 24478 N N . GLY A 1 99 ? -13.181 -34.085 12.308 1.00 0.00 99 GLY A N 16
ATOM 24479 C CA . GLY A 1 99 ? -13.343 -35.223 13.178 1.00 0.00 99 GLY A CA 16
ATOM 24480 C C . GLY A 1 99 ? -14.796 -35.515 13.474 1.00 0.00 99 GLY A C 16
ATOM 24481 O O . GLY A 1 99 ? -15.549 -34.619 13.865 1.00 0.00 99 GLY A O 16
ATOM 24485 N N . SER A 1 100 ? -15.186 -36.765 13.273 1.00 0.00 100 SER A N 16
ATOM 24486 C CA . SER A 1 100 ? -16.540 -37.215 13.548 1.00 0.00 100 SER A CA 16
ATOM 24487 C C . SER A 1 100 ? -16.626 -38.734 13.411 1.00 0.00 100 SER A C 16
ATOM 24488 O O . SER A 1 100 ? -16.428 -39.432 14.426 1.00 0.00 100 SER A O 16
ATOM 24497 N N . MET A 1 1 ? -6.455 23.949 7.827 1.00 0.00 1 MET A N 17
ATOM 24498 C CA . MET A 1 1 ? -7.807 24.104 8.413 1.00 0.00 1 MET A CA 17
ATOM 24499 C C . MET A 1 1 ? -8.696 24.899 7.464 1.00 0.00 1 MET A C 17
ATOM 24500 O O . MET A 1 1 ? -9.756 25.398 7.849 1.00 0.00 1 MET A O 17
ATOM 24516 N N . GLU A 1 2 ? -8.251 25.019 6.219 1.00 0.00 2 GLU A N 17
ATOM 24517 C CA . GLU A 1 2 ? -8.969 25.779 5.213 1.00 0.00 2 GLU A CA 17
ATOM 24518 C C . GLU A 1 2 ? -8.958 25.005 3.901 1.00 0.00 2 GLU A C 17
ATOM 24519 O O . GLU A 1 2 ? -8.625 23.821 3.883 1.00 0.00 2 GLU A O 17
ATOM 24531 N N . VAL A 1 3 ? -9.324 25.661 2.808 1.00 0.00 3 VAL A N 17
ATOM 24532 C CA . VAL A 1 3 ? -9.249 25.034 1.494 1.00 0.00 3 VAL A CA 17
ATOM 24533 C C . VAL A 1 3 ? -7.787 24.808 1.109 1.00 0.00 3 VAL A C 17
ATOM 24534 O O . VAL A 1 3 ? -7.454 23.848 0.414 1.00 0.00 3 VAL A O 17
ATOM 24547 N N . GLN A 1 4 ? -6.926 25.707 1.574 1.00 0.00 4 GLN A N 17
ATOM 24548 C CA . GLN A 1 4 ? -5.486 25.586 1.378 1.00 0.00 4 GLN A CA 17
ATOM 24549 C C . GLN A 1 4 ? -4.981 24.240 1.902 1.00 0.00 4 GLN A C 17
ATOM 24550 O O . GLN A 1 4 ? -4.571 23.377 1.125 1.00 0.00 4 GLN A O 17
ATOM 24564 N N . SER A 1 5 ? -5.026 24.066 3.215 1.00 0.00 5 SER A N 17
ATOM 24565 C CA . SER A 1 5 ? -4.644 22.809 3.838 1.00 0.00 5 SER A CA 17
ATOM 24566 C C . SER A 1 5 ? -5.880 22.149 4.442 1.00 0.00 5 SER A C 17
ATOM 24567 O O . SER A 1 5 ? -6.432 22.634 5.436 1.00 0.00 5 SER A O 17
ATOM 24575 N N . MET A 1 6 ? -6.317 21.058 3.832 1.00 0.00 6 MET A N 17
ATOM 24576 C CA . MET A 1 6 ? -7.566 20.412 4.219 1.00 0.00 6 MET A CA 17
ATOM 24577 C C . MET A 1 6 ? -7.315 19.298 5.225 1.00 0.00 6 MET A C 17
ATOM 24578 O O . MET A 1 6 ? -6.176 18.877 5.429 1.00 0.00 6 MET A O 17
ATOM 24592 N N . LEU A 1 7 ? -8.381 18.826 5.852 1.00 0.00 7 LEU A N 17
ATOM 24593 C CA . LEU A 1 7 ? -8.276 17.760 6.837 1.00 0.00 7 LEU A CA 17
ATOM 24594 C C . LEU A 1 7 ? -8.313 16.397 6.158 1.00 0.00 7 LEU A C 17
ATOM 24595 O O . LEU A 1 7 ? -9.071 16.184 5.211 1.00 0.00 7 LEU A O 17
ATOM 24611 N N . LEU A 1 8 ? -7.492 15.482 6.645 1.00 0.00 8 LEU A N 17
ATOM 24612 C CA . LEU A 1 8 ? -7.427 14.140 6.087 1.00 0.00 8 LEU A CA 17
ATOM 24613 C C . LEU A 1 8 ? -8.354 13.208 6.857 1.00 0.00 8 LEU A C 17
ATOM 24614 O O . LEU A 1 8 ? -8.303 13.137 8.086 1.00 0.00 8 LEU A O 17
ATOM 24630 N N . ASN A 1 9 ? -9.208 12.502 6.133 1.00 0.00 9 ASN A N 17
ATOM 24631 C CA . ASN A 1 9 ? -10.184 11.624 6.759 1.00 0.00 9 ASN A CA 17
ATOM 24632 C C . ASN A 1 9 ? -9.568 10.270 7.064 1.00 0.00 9 ASN A C 17
ATOM 24633 O O . ASN A 1 9 ? -9.020 9.609 6.182 1.00 0.00 9 ASN A O 17
ATOM 24644 N N . ASP A 1 10 ? -9.647 9.872 8.319 1.00 0.00 10 ASP A N 17
ATOM 24645 C CA . ASP A 1 10 ? -9.156 8.575 8.744 1.00 0.00 10 ASP A CA 17
ATOM 24646 C C . ASP A 1 10 ? -10.175 7.493 8.410 1.00 0.00 10 ASP A C 17
ATOM 24647 O O . ASP A 1 10 ? -11.259 7.435 8.990 1.00 0.00 10 ASP A O 17
ATOM 24656 N N . VAL A 1 11 ? -9.834 6.655 7.446 1.00 0.00 11 VAL A N 17
ATOM 24657 C CA . VAL A 1 11 ? -10.732 5.609 6.994 1.00 0.00 11 VAL A CA 17
ATOM 24658 C C . VAL A 1 11 ? -10.291 4.261 7.539 1.00 0.00 11 VAL A C 17
ATOM 24659 O O . VAL A 1 11 ? -9.192 3.787 7.237 1.00 0.00 11 VAL A O 17
ATOM 24672 N N . LYS A 1 12 ? -11.138 3.664 8.365 1.00 0.00 12 LYS A N 17
ATOM 24673 C CA . LYS A 1 12 ? -10.856 2.355 8.934 1.00 0.00 12 LYS A CA 17
ATOM 24674 C C . LYS A 1 12 ? -10.888 1.298 7.842 1.00 0.00 12 LYS A C 17
ATOM 24675 O O . LYS A 1 12 ? -11.855 1.212 7.081 1.00 0.00 12 LYS A O 17
ATOM 24694 N N . TRP A 1 13 ? -9.842 0.497 7.760 1.00 0.00 13 TRP A N 17
ATOM 24695 C CA . TRP A 1 13 ? -9.750 -0.490 6.705 1.00 0.00 13 TRP A CA 17
ATOM 24696 C C . TRP A 1 13 ? -10.385 -1.798 7.154 1.00 0.00 13 TRP A C 17
ATOM 24697 O O . TRP A 1 13 ? -9.810 -2.538 7.955 1.00 0.00 13 TRP A O 17
ATOM 24718 N N . GLU A 1 14 ? -11.585 -2.055 6.644 1.00 0.00 14 GLU A N 17
ATOM 24719 C CA . GLU A 1 14 ? -12.341 -3.249 6.997 1.00 0.00 14 GLU A CA 17
ATOM 24720 C C . GLU A 1 14 ? -11.619 -4.494 6.506 1.00 0.00 14 GLU A C 17
ATOM 24721 O O . GLU A 1 14 ? -11.393 -5.439 7.262 1.00 0.00 14 GLU A O 17
ATOM 24733 N N . LYS A 1 15 ? -11.268 -4.485 5.230 1.00 0.00 15 LYS A N 17
ATOM 24734 C CA . LYS A 1 15 ? -10.471 -5.547 4.643 1.00 0.00 15 LYS A CA 17
ATOM 24735 C C . LYS A 1 15 ? -9.110 -4.983 4.259 1.00 0.00 15 LYS A C 17
ATOM 24736 O O . LYS A 1 15 ? -8.895 -4.570 3.120 1.00 0.00 15 LYS A O 17
ATOM 24755 N N . PRO A 1 16 ? -8.184 -4.935 5.225 1.00 0.00 16 PRO A N 17
ATOM 24756 C CA . PRO A 1 16 ? -6.912 -4.239 5.071 1.00 0.00 16 PRO A CA 17
ATOM 24757 C C . PRO A 1 16 ? -5.857 -5.071 4.365 1.00 0.00 16 PRO A C 17
ATOM 24758 O O . PRO A 1 16 ? -6.131 -6.166 3.876 1.00 0.00 16 PRO A O 17
ATOM 24769 N N . VAL A 1 17 ? -4.647 -4.540 4.319 1.00 0.00 17 VAL A N 17
ATOM 24770 C CA . VAL A 1 17 ? -3.539 -5.235 3.700 1.00 0.00 17 VAL A CA 17
ATOM 24771 C C . VAL A 1 17 ? -2.497 -5.610 4.740 1.00 0.00 17 VAL A C 17
ATOM 24772 O O . VAL A 1 17 ? -1.968 -4.749 5.447 1.00 0.00 17 VAL A O 17
ATOM 24785 N N . THR A 1 18 ? -2.245 -6.898 4.855 1.00 0.00 18 THR A N 17
ATOM 24786 C CA . THR A 1 18 ? -1.140 -7.392 5.646 1.00 0.00 18 THR A CA 17
ATOM 24787 C C . THR A 1 18 ? 0.096 -7.458 4.761 1.00 0.00 18 THR A C 17
ATOM 24788 O O . THR A 1 18 ? 0.306 -8.424 4.028 1.00 0.00 18 THR A O 17
ATOM 24799 N N . ILE A 1 19 ? 0.894 -6.404 4.809 1.00 0.00 19 ILE A N 17
ATOM 24800 C CA . ILE A 1 19 ? 1.994 -6.247 3.882 1.00 0.00 19 ILE A CA 17
ATOM 24801 C C . ILE A 1 19 ? 3.242 -6.907 4.436 1.00 0.00 19 ILE A C 17
ATOM 24802 O O . ILE A 1 19 ? 3.800 -6.483 5.449 1.00 0.00 19 ILE A O 17
ATOM 24818 N N . SER A 1 20 ? 3.646 -7.981 3.794 1.00 0.00 20 SER A N 17
ATOM 24819 C CA . SER A 1 20 ? 4.816 -8.709 4.215 1.00 0.00 20 SER A CA 17
ATOM 24820 C C . SER A 1 20 ? 6.064 -8.056 3.639 1.00 0.00 20 SER A C 17
ATOM 24821 O O . SER A 1 20 ? 6.384 -8.238 2.464 1.00 0.00 20 SER A O 17
ATOM 24829 N N . LEU A 1 21 ? 6.740 -7.263 4.463 1.00 0.00 21 LEU A N 17
ATOM 24830 C CA . LEU A 1 21 ? 7.964 -6.597 4.050 1.00 0.00 21 LEU A CA 17
ATOM 24831 C C . LEU A 1 21 ? 9.025 -7.625 3.687 1.00 0.00 21 LEU A C 17
ATOM 24832 O O . LEU A 1 21 ? 8.995 -8.757 4.175 1.00 0.00 21 LEU A O 17
ATOM 24848 N N . GLN A 1 22 ? 9.974 -7.215 2.852 1.00 0.00 22 GLN A N 17
ATOM 24849 C CA . GLN A 1 22 ? 11.058 -8.091 2.409 1.00 0.00 22 GLN A CA 17
ATOM 24850 C C . GLN A 1 22 ? 11.895 -8.577 3.593 1.00 0.00 22 GLN A C 17
ATOM 24851 O O . GLN A 1 22 ? 12.660 -9.534 3.477 1.00 0.00 22 GLN A O 17
ATOM 24865 N N . ASN A 1 23 ? 11.726 -7.912 4.730 1.00 0.00 23 ASN A N 17
ATOM 24866 C CA . ASN A 1 23 ? 12.425 -8.267 5.962 1.00 0.00 23 ASN A CA 17
ATOM 24867 C C . ASN A 1 23 ? 11.728 -9.422 6.673 1.00 0.00 23 ASN A C 17
ATOM 24868 O O . ASN A 1 23 ? 12.110 -9.799 7.779 1.00 0.00 23 ASN A O 17
ATOM 24879 N N . GLY A 1 24 ? 10.693 -9.965 6.040 1.00 0.00 24 GLY A N 17
ATOM 24880 C CA . GLY A 1 24 ? 9.961 -11.074 6.620 1.00 0.00 24 GLY A CA 17
ATOM 24881 C C . GLY A 1 24 ? 9.031 -10.629 7.727 1.00 0.00 24 GLY A C 17
ATOM 24882 O O . GLY A 1 24 ? 8.860 -11.332 8.726 1.00 0.00 24 GLY A O 17
ATOM 24886 N N . ALA A 1 25 ? 8.424 -9.465 7.549 1.00 0.00 25 ALA A N 17
ATOM 24887 C CA . ALA A 1 25 ? 7.550 -8.898 8.565 1.00 0.00 25 ALA A CA 17
ATOM 24888 C C . ALA A 1 25 ? 6.247 -8.394 7.952 1.00 0.00 25 ALA A C 17
ATOM 24889 O O . ALA A 1 25 ? 6.241 -7.415 7.208 1.00 0.00 25 ALA A O 17
ATOM 24896 N N . PRO A 1 26 ? 5.134 -9.084 8.227 1.00 0.00 26 PRO A N 17
ATOM 24897 C CA . PRO A 1 26 ? 3.805 -8.672 7.777 1.00 0.00 26 PRO A CA 17
ATOM 24898 C C . PRO A 1 26 ? 3.210 -7.585 8.667 1.00 0.00 26 PRO A C 17
ATOM 24899 O O . PRO A 1 26 ? 2.913 -7.822 9.840 1.00 0.00 26 PRO A O 17
ATOM 24910 N N . ARG A 1 27 ? 3.059 -6.392 8.115 1.00 0.00 27 ARG A N 17
ATOM 24911 C CA . ARG A 1 27 ? 2.434 -5.295 8.838 1.00 0.00 27 ARG A CA 17
ATOM 24912 C C . ARG A 1 27 ? 0.967 -5.174 8.452 1.00 0.00 27 ARG A C 17
ATOM 24913 O O . ARG A 1 27 ? 0.636 -4.999 7.279 1.00 0.00 27 ARG A O 17
ATOM 24934 N N . ILE A 1 28 ? 0.097 -5.298 9.440 1.00 0.00 28 ILE A N 17
ATOM 24935 C CA . ILE A 1 28 ? -1.333 -5.169 9.216 1.00 0.00 28 ILE A CA 17
ATOM 24936 C C . ILE A 1 28 ? -1.761 -3.713 9.359 1.00 0.00 28 ILE A C 17
ATOM 24937 O O . ILE A 1 28 ? -1.588 -3.104 10.418 1.00 0.00 28 ILE A O 17
ATOM 24953 N N . PHE A 1 29 ? -2.295 -3.152 8.286 1.00 0.00 29 PHE A N 17
ATOM 24954 C CA . PHE A 1 29 ? -2.787 -1.784 8.321 1.00 0.00 29 PHE A CA 17
ATOM 24955 C C . PHE A 1 29 ? -4.145 -1.723 9.011 1.00 0.00 29 PHE A C 17
ATOM 24956 O O . PHE A 1 29 ? -5.057 -2.473 8.674 1.00 0.00 29 PHE A O 17
ATOM 24973 N N . ASN A 1 30 ? -4.270 -0.833 9.978 1.00 0.00 30 ASN A N 17
ATOM 24974 C CA . ASN A 1 30 ? -5.511 -0.679 10.726 1.00 0.00 30 ASN A CA 17
ATOM 24975 C C . ASN A 1 30 ? -6.442 0.274 9.997 1.00 0.00 30 ASN A C 17
ATOM 24976 O O . ASN A 1 30 ? -7.667 0.183 10.104 1.00 0.00 30 ASN A O 17
ATOM 24987 N N . GLY A 1 31 ? -5.846 1.173 9.233 1.00 0.00 31 GLY A N 17
ATOM 24988 C CA . GLY A 1 31 ? -6.607 2.130 8.470 1.00 0.00 31 GLY A CA 17
ATOM 24989 C C . GLY A 1 31 ? -5.917 2.451 7.168 1.00 0.00 31 GLY A C 17
ATOM 24990 O O . GLY A 1 31 ? -4.729 2.165 7.010 1.00 0.00 31 GLY A O 17
ATOM 24994 N N . VAL A 1 32 ? -6.648 3.049 6.242 1.00 0.00 32 VAL A N 17
ATOM 24995 C CA . VAL A 1 32 ? -6.104 3.351 4.927 1.00 0.00 32 VAL A CA 17
ATOM 24996 C C . VAL A 1 32 ? -5.025 4.428 5.019 1.00 0.00 32 VAL A C 17
ATOM 24997 O O . VAL A 1 32 ? -4.074 4.438 4.236 1.00 0.00 32 VAL A O 17
ATOM 25010 N N . TYR A 1 33 ? -5.155 5.319 5.997 1.00 0.00 33 TYR A N 17
ATOM 25011 C CA . TYR A 1 33 ? -4.177 6.386 6.174 1.00 0.00 33 TYR A CA 17
ATOM 25012 C C . TYR A 1 33 ? -2.835 5.806 6.591 1.00 0.00 33 TYR A C 17
ATOM 25013 O O . TYR A 1 33 ? -1.784 6.275 6.158 1.00 0.00 33 TYR A O 17
ATOM 25031 N N . GLU A 1 34 ? -2.882 4.774 7.425 1.00 0.00 34 GLU A N 17
ATOM 25032 C CA . GLU A 1 34 ? -1.675 4.117 7.903 1.00 0.00 34 GLU A CA 17
ATOM 25033 C C . GLU A 1 34 ? -0.894 3.530 6.731 1.00 0.00 34 GLU A C 17
ATOM 25034 O O . GLU A 1 34 ? 0.336 3.560 6.715 1.00 0.00 34 GLU A O 17
ATOM 25046 N N . ALA A 1 35 ? -1.618 3.017 5.747 1.00 0.00 35 ALA A N 17
ATOM 25047 C CA . ALA A 1 35 ? -1.002 2.493 4.539 1.00 0.00 35 ALA A CA 17
ATOM 25048 C C . ALA A 1 35 ? -0.361 3.616 3.733 1.00 0.00 35 ALA A C 17
ATOM 25049 O O . ALA A 1 35 ? 0.803 3.528 3.341 1.00 0.00 35 ALA A O 17
ATOM 25056 N N . PHE A 1 36 ? -1.132 4.674 3.508 1.00 0.00 36 PHE A N 17
ATOM 25057 C CA . PHE A 1 36 ? -0.661 5.847 2.776 1.00 0.00 36 PHE A CA 17
ATOM 25058 C C . PHE A 1 36 ? 0.597 6.424 3.422 1.00 0.00 36 PHE A C 17
ATOM 25059 O O . PHE A 1 36 ? 1.573 6.742 2.738 1.00 0.00 36 PHE A O 17
ATOM 25076 N N . ASP A 1 37 ? 0.565 6.545 4.742 1.00 0.00 37 ASP A N 17
ATOM 25077 C CA . ASP A 1 37 ? 1.687 7.081 5.500 1.00 0.00 37 ASP A CA 17
ATOM 25078 C C . ASP A 1 37 ? 2.904 6.163 5.401 1.00 0.00 37 ASP A C 17
ATOM 25079 O O . ASP A 1 37 ? 4.022 6.629 5.183 1.00 0.00 37 ASP A O 17
ATOM 25088 N N . PHE A 1 38 ? 2.680 4.858 5.537 1.00 0.00 38 PHE A N 17
ATOM 25089 C CA . PHE A 1 38 ? 3.765 3.878 5.467 1.00 0.00 38 PHE A CA 17
ATOM 25090 C C . PHE A 1 38 ? 4.482 3.946 4.121 1.00 0.00 38 PHE A C 17
ATOM 25091 O O . PHE A 1 38 ? 5.706 3.807 4.049 1.00 0.00 38 PHE A O 17
ATOM 25108 N N . LEU A 1 39 ? 3.715 4.184 3.063 1.00 0.00 39 LEU A N 17
ATOM 25109 C CA . LEU A 1 39 ? 4.265 4.277 1.715 1.00 0.00 39 LEU A CA 17
ATOM 25110 C C . LEU A 1 39 ? 5.209 5.466 1.587 1.00 0.00 39 LEU A C 17
ATOM 25111 O O . LEU A 1 39 ? 6.156 5.440 0.798 1.00 0.00 39 LEU A O 17
ATOM 25127 N N . GLN A 1 40 ? 4.941 6.507 2.362 1.00 0.00 40 GLN A N 17
ATOM 25128 C CA . GLN A 1 40 ? 5.783 7.695 2.363 1.00 0.00 40 GLN A CA 17
ATOM 25129 C C . GLN A 1 40 ? 6.975 7.507 3.292 1.00 0.00 40 GLN A C 17
ATOM 25130 O O . GLN A 1 40 ? 7.996 8.184 3.157 1.00 0.00 40 GLN A O 17
ATOM 25144 N N . HIS A 1 41 ? 6.841 6.584 4.234 1.00 0.00 41 HIS A N 17
ATOM 25145 C CA . HIS A 1 41 ? 7.908 6.299 5.180 1.00 0.00 41 HIS A CA 17
ATOM 25146 C C . HIS A 1 41 ? 8.978 5.423 4.544 1.00 0.00 41 HIS A C 17
ATOM 25147 O O . HIS A 1 41 ? 10.061 5.905 4.215 1.00 0.00 41 HIS A O 17
ATOM 25162 N N . GLU A 1 42 ? 8.666 4.143 4.359 1.00 0.00 42 GLU A N 17
ATOM 25163 C CA . GLU A 1 42 ? 9.633 3.193 3.822 1.00 0.00 42 GLU A CA 17
ATOM 25164 C C . GLU A 1 42 ? 8.958 2.130 2.966 1.00 0.00 42 GLU A C 17
ATOM 25165 O O . GLU A 1 42 ? 8.754 0.999 3.404 1.00 0.00 42 GLU A O 17
ATOM 25177 N N . TRP A 1 43 ? 8.577 2.512 1.760 1.00 0.00 43 TRP A N 17
ATOM 25178 C CA . TRP A 1 43 ? 8.104 1.552 0.778 1.00 0.00 43 TRP A CA 17
ATOM 25179 C C . TRP A 1 43 ? 9.302 0.982 0.017 1.00 0.00 43 TRP A C 17
ATOM 25180 O O . TRP A 1 43 ? 10.114 1.744 -0.510 1.00 0.00 43 TRP A O 17
ATOM 25201 N N . PRO A 1 44 ? 9.430 -0.363 -0.019 1.00 0.00 44 PRO A N 17
ATOM 25202 C CA . PRO A 1 44 ? 10.565 -1.070 -0.629 1.00 0.00 44 PRO A CA 17
ATOM 25203 C C . PRO A 1 44 ? 11.127 -0.401 -1.886 1.00 0.00 44 PRO A C 17
ATOM 25204 O O . PRO A 1 44 ? 12.294 -0.009 -1.916 1.00 0.00 44 PRO A O 17
ATOM 25215 N N . ALA A 1 45 ? 10.303 -0.260 -2.915 1.00 0.00 45 ALA A N 17
ATOM 25216 C CA . ALA A 1 45 ? 10.758 0.327 -4.169 1.00 0.00 45 ALA A CA 17
ATOM 25217 C C . ALA A 1 45 ? 10.033 1.637 -4.459 1.00 0.00 45 ALA A C 17
ATOM 25218 O O . ALA A 1 45 ? 8.939 1.643 -5.021 1.00 0.00 45 ALA A O 17
ATOM 25225 N N . ARG A 1 46 ? 10.638 2.744 -4.057 1.00 0.00 46 ARG A N 17
ATOM 25226 C CA . ARG A 1 46 ? 10.042 4.057 -4.260 1.00 0.00 46 ARG A CA 17
ATOM 25227 C C . ARG A 1 46 ? 10.613 4.732 -5.501 1.00 0.00 46 ARG A C 17
ATOM 25228 O O . ARG A 1 46 ? 11.796 4.592 -5.806 1.00 0.00 46 ARG A O 17
ATOM 25249 N N . GLY A 1 47 ? 9.765 5.461 -6.214 1.00 0.00 47 GLY A N 17
ATOM 25250 C CA . GLY A 1 47 ? 10.209 6.174 -7.393 1.00 0.00 47 GLY A CA 17
ATOM 25251 C C . GLY A 1 47 ? 9.402 5.829 -8.627 1.00 0.00 47 GLY A C 17
ATOM 25252 O O . GLY A 1 47 ? 9.186 6.678 -9.490 1.00 0.00 47 GLY A O 17
ATOM 25256 N N . ASP A 1 48 ? 8.934 4.592 -8.704 1.00 0.00 48 ASP A N 17
ATOM 25257 C CA . ASP A 1 48 ? 8.240 4.117 -9.896 1.00 0.00 48 ASP A CA 17
ATOM 25258 C C . ASP A 1 48 ? 6.732 4.363 -9.799 1.00 0.00 48 ASP A C 17
ATOM 25259 O O . ASP A 1 48 ? 6.241 5.027 -8.871 1.00 0.00 48 ASP A O 17
ATOM 25268 N N . ARG A 1 49 ? 6.007 3.811 -10.762 1.00 0.00 49 ARG A N 17
ATOM 25269 C CA . ARG A 1 49 ? 4.569 3.998 -10.884 1.00 0.00 49 ARG A CA 17
ATOM 25270 C C . ARG A 1 49 ? 3.836 3.290 -9.754 1.00 0.00 49 ARG A C 17
ATOM 25271 O O . ARG A 1 49 ? 2.798 3.759 -9.291 1.00 0.00 49 ARG A O 17
ATOM 25292 N N . ALA A 1 50 ? 4.387 2.163 -9.313 1.00 0.00 50 ALA A N 17
ATOM 25293 C CA . ALA A 1 50 ? 3.774 1.369 -8.254 1.00 0.00 50 ALA A CA 17
ATOM 25294 C C . ALA A 1 50 ? 3.604 2.191 -6.984 1.00 0.00 50 ALA A C 17
ATOM 25295 O O . ALA A 1 50 ? 2.501 2.300 -6.454 1.00 0.00 50 ALA A O 17
ATOM 25302 N N . HIS A 1 51 ? 4.699 2.777 -6.513 1.00 0.00 51 HIS A N 17
ATOM 25303 C CA . HIS A 1 51 ? 4.664 3.637 -5.335 1.00 0.00 51 HIS A CA 17
ATOM 25304 C C . HIS A 1 51 ? 3.724 4.818 -5.555 1.00 0.00 51 HIS A C 17
ATOM 25305 O O . HIS A 1 51 ? 2.966 5.188 -4.660 1.00 0.00 51 HIS A O 17
ATOM 25320 N N . GLU A 1 52 ? 3.778 5.401 -6.749 1.00 0.00 52 GLU A N 17
ATOM 25321 C CA . GLU A 1 52 ? 2.965 6.571 -7.065 1.00 0.00 52 GLU A CA 17
ATOM 25322 C C . GLU A 1 52 ? 1.471 6.253 -7.010 1.00 0.00 52 GLU A C 17
ATOM 25323 O O . GLU A 1 52 ? 0.710 6.924 -6.310 1.00 0.00 52 GLU A O 17
ATOM 25335 N N . GLN A 1 53 ? 1.054 5.227 -7.743 1.00 0.00 53 GLN A N 17
ATOM 25336 C CA . GLN A 1 53 ? -0.358 4.882 -7.827 1.00 0.00 53 GLN A CA 17
ATOM 25337 C C . GLN A 1 53 ? -0.868 4.342 -6.500 1.00 0.00 53 GLN A C 17
ATOM 25338 O O . GLN A 1 53 ? -2.028 4.548 -6.149 1.00 0.00 53 GLN A O 17
ATOM 25352 N N . ALA A 1 54 ? 0.003 3.669 -5.755 1.00 0.00 54 ALA A N 17
ATOM 25353 C CA . ALA A 1 54 ? -0.351 3.182 -4.428 1.00 0.00 54 ALA A CA 17
ATOM 25354 C C . ALA A 1 54 ? -0.728 4.348 -3.521 1.00 0.00 54 ALA A C 17
ATOM 25355 O O . ALA A 1 54 ? -1.663 4.253 -2.723 1.00 0.00 54 ALA A O 17
ATOM 25362 N N . LEU A 1 55 ? -0.005 5.455 -3.666 1.00 0.00 55 LEU A N 17
ATOM 25363 C CA . LEU A 1 55 ? -0.313 6.673 -2.931 1.00 0.00 55 LEU A CA 17
ATOM 25364 C C . LEU A 1 55 ? -1.678 7.206 -3.346 1.00 0.00 55 LEU A C 17
ATOM 25365 O O . LEU A 1 55 ? -2.509 7.517 -2.499 1.00 0.00 55 LEU A O 17
ATOM 25381 N N . ARG A 1 56 ? -1.901 7.292 -4.655 1.00 0.00 56 ARG A N 17
ATOM 25382 C CA . ARG A 1 56 ? -3.166 7.786 -5.197 1.00 0.00 56 ARG A CA 17
ATOM 25383 C C . ARG A 1 56 ? -4.345 6.966 -4.682 1.00 0.00 56 ARG A C 17
ATOM 25384 O O . ARG A 1 56 ? -5.359 7.522 -4.263 1.00 0.00 56 ARG A O 17
ATOM 25405 N N . LEU A 1 57 ? -4.196 5.648 -4.707 1.00 0.00 57 LEU A N 17
ATOM 25406 C CA . LEU A 1 57 ? -5.245 4.741 -4.250 1.00 0.00 57 LEU A CA 17
ATOM 25407 C C . LEU A 1 57 ? -5.636 5.036 -2.806 1.00 0.00 57 LEU A C 17
ATOM 25408 O O . LEU A 1 57 ? -6.818 5.190 -2.492 1.00 0.00 57 LEU A O 17
ATOM 25424 N N . CYS A 1 58 ? -4.640 5.134 -1.936 1.00 0.00 58 CYS A N 17
ATOM 25425 C CA . CYS A 1 58 ? -4.883 5.411 -0.527 1.00 0.00 58 CYS A CA 17
ATOM 25426 C C . CYS A 1 58 ? -5.391 6.839 -0.335 1.00 0.00 58 CYS A C 17
ATOM 25427 O O . CYS A 1 58 ? -6.315 7.081 0.440 1.00 0.00 58 CYS A O 17
ATOM 25435 N N . ARG A 1 59 ? -4.789 7.772 -1.064 1.00 0.00 59 ARG A N 17
ATOM 25436 C CA . ARG A 1 59 ? -5.150 9.184 -0.991 1.00 0.00 59 ARG A CA 17
ATOM 25437 C C . ARG A 1 59 ? -6.613 9.389 -1.368 1.00 0.00 59 ARG A C 17
ATOM 25438 O O . ARG A 1 59 ? -7.358 10.072 -0.665 1.00 0.00 59 ARG A O 17
ATOM 25459 N N . ALA A 1 60 ? -7.023 8.783 -2.475 1.00 0.00 60 ALA A N 17
ATOM 25460 C CA . ALA A 1 60 ? -8.400 8.876 -2.934 1.00 0.00 60 ALA A CA 17
ATOM 25461 C C . ALA A 1 60 ? -9.345 8.206 -1.944 1.00 0.00 60 ALA A C 17
ATOM 25462 O O . ALA A 1 60 ? -10.456 8.678 -1.710 1.00 0.00 60 ALA A O 17
ATOM 25469 N N . SER A 1 61 ? -8.889 7.111 -1.354 1.00 0.00 61 SER A N 17
ATOM 25470 C CA . SER A 1 61 ? -9.681 6.384 -0.376 1.00 0.00 61 SER A CA 17
ATOM 25471 C C . SER A 1 61 ? -9.919 7.248 0.864 1.00 0.00 61 SER A C 17
ATOM 25472 O O . SER A 1 61 ? -10.976 7.167 1.487 1.00 0.00 61 SER A O 17
ATOM 25480 N N . LEU A 1 62 ? -8.947 8.094 1.193 1.00 0.00 62 LEU A N 17
ATOM 25481 C CA . LEU A 1 62 ? -9.059 8.997 2.337 1.00 0.00 62 LEU A CA 17
ATOM 25482 C C . LEU A 1 62 ? -10.022 10.142 2.036 1.00 0.00 62 LEU A C 17
ATOM 25483 O O . LEU A 1 62 ? -10.460 10.859 2.935 1.00 0.00 62 LEU A O 17
ATOM 25499 N N . MET A 1 63 ? -10.339 10.315 0.762 1.00 0.00 63 MET A N 17
ATOM 25500 C CA . MET A 1 63 ? -11.319 11.310 0.349 1.00 0.00 63 MET A CA 17
ATOM 25501 C C . MET A 1 63 ? -12.690 10.660 0.216 1.00 0.00 63 MET A C 17
ATOM 25502 O O . MET A 1 63 ? -13.691 11.332 -0.041 1.00 0.00 63 MET A O 17
ATOM 25516 N N . GLY A 1 64 ? -12.724 9.346 0.398 1.00 0.00 64 GLY A N 17
ATOM 25517 C CA . GLY A 1 64 ? -13.965 8.607 0.282 1.00 0.00 64 GLY A CA 17
ATOM 25518 C C . GLY A 1 64 ? -14.233 8.148 -1.137 1.00 0.00 64 GLY A C 17
ATOM 25519 O O . GLY A 1 64 ? -15.337 7.712 -1.454 1.00 0.00 64 GLY A O 17
ATOM 25523 N N . ASP A 1 65 ? -13.224 8.243 -1.993 1.00 0.00 65 ASP A N 17
ATOM 25524 C CA . ASP A 1 65 ? -13.371 7.852 -3.391 1.00 0.00 65 ASP A CA 17
ATOM 25525 C C . ASP A 1 65 ? -13.269 6.338 -3.538 1.00 0.00 65 ASP A C 17
ATOM 25526 O O . ASP A 1 65 ? -13.941 5.735 -4.374 1.00 0.00 65 ASP A O 17
ATOM 25535 N N . VAL A 1 66 ? -12.430 5.731 -2.712 1.00 0.00 66 VAL A N 17
ATOM 25536 C CA . VAL A 1 66 ? -12.239 4.287 -2.738 1.00 0.00 66 VAL A CA 17
ATOM 25537 C C . VAL A 1 66 ? -12.897 3.644 -1.520 1.00 0.00 66 VAL A C 17
ATOM 25538 O O . VAL A 1 66 ? -12.709 4.100 -0.392 1.00 0.00 66 VAL A O 17
ATOM 25551 N N . ALA A 1 67 ? -13.662 2.585 -1.758 1.00 0.00 67 ALA A N 17
ATOM 25552 C CA . ALA A 1 67 ? -14.387 1.888 -0.696 1.00 0.00 67 ALA A CA 17
ATOM 25553 C C . ALA A 1 67 ? -13.492 0.916 0.084 1.00 0.00 67 ALA A C 17
ATOM 25554 O O . ALA A 1 67 ? -13.971 -0.078 0.630 1.00 0.00 67 ALA A O 17
ATOM 25561 N N . GLY A 1 68 ? -12.198 1.207 0.141 1.00 0.00 68 GLY A N 17
ATOM 25562 C CA . GLY A 1 68 ? -11.282 0.397 0.929 1.00 0.00 68 GLY A CA 17
ATOM 25563 C C . GLY A 1 68 ? -10.885 -0.909 0.258 1.00 0.00 68 GLY A C 17
ATOM 25564 O O . GLY A 1 68 ? -9.701 -1.170 0.057 1.00 0.00 68 GLY A O 17
ATOM 25568 N N . GLU A 1 69 ? -11.873 -1.731 -0.081 1.00 0.00 69 GLU A N 17
ATOM 25569 C CA . GLU A 1 69 ? -11.620 -3.046 -0.674 1.00 0.00 69 GLU A CA 17
ATOM 25570 C C . GLU A 1 69 ? -10.818 -2.933 -1.970 1.00 0.00 69 GLU A C 17
ATOM 25571 O O . GLU A 1 69 ? -9.864 -3.680 -2.187 1.00 0.00 69 GLU A O 17
ATOM 25583 N N . ILE A 1 70 ? -11.203 -1.983 -2.815 1.00 0.00 70 ILE A N 17
ATOM 25584 C CA . ILE A 1 70 ? -10.513 -1.748 -4.080 1.00 0.00 70 ILE A CA 17
ATOM 25585 C C . ILE A 1 70 ? -9.053 -1.372 -3.838 1.00 0.00 70 ILE A C 17
ATOM 25586 O O . ILE A 1 70 ? -8.162 -1.768 -4.591 1.00 0.00 70 ILE A O 17
ATOM 25602 N N . ALA A 1 71 ? -8.814 -0.628 -2.762 1.00 0.00 71 ALA A N 17
ATOM 25603 C CA . ALA A 1 71 ? -7.469 -0.193 -2.420 1.00 0.00 71 ALA A CA 17
ATOM 25604 C C . ALA A 1 71 ? -6.578 -1.390 -2.119 1.00 0.00 71 ALA A C 17
ATOM 25605 O O . ALA A 1 71 ? -5.421 -1.418 -2.523 1.00 0.00 71 ALA A O 17
ATOM 25612 N N . ARG A 1 72 ? -7.130 -2.386 -1.428 1.00 0.00 72 ARG A N 17
ATOM 25613 C CA . ARG A 1 72 ? -6.382 -3.600 -1.108 1.00 0.00 72 ARG A CA 17
ATOM 25614 C C . ARG A 1 72 ? -5.941 -4.317 -2.380 1.00 0.00 72 ARG A C 17
ATOM 25615 O O . ARG A 1 72 ? -4.759 -4.613 -2.557 1.00 0.00 72 ARG A O 17
ATOM 25636 N N . THR A 1 73 ? -6.894 -4.580 -3.264 1.00 0.00 73 THR A N 17
ATOM 25637 C CA . THR A 1 73 ? -6.627 -5.334 -4.480 1.00 0.00 73 THR A CA 17
ATOM 25638 C C . THR A 1 73 ? -5.569 -4.643 -5.343 1.00 0.00 73 THR A C 17
ATOM 25639 O O . THR A 1 73 ? -4.584 -5.263 -5.757 1.00 0.00 73 THR A O 17
ATOM 25650 N N . ALA A 1 74 ? -5.766 -3.354 -5.587 1.00 0.00 74 ALA A N 17
ATOM 25651 C CA . ALA A 1 74 ? -4.862 -2.590 -6.437 1.00 0.00 74 ALA A CA 17
ATOM 25652 C C . ALA A 1 74 ? -3.500 -2.399 -5.771 1.00 0.00 74 ALA A C 17
ATOM 25653 O O . ALA A 1 74 ? -2.481 -2.246 -6.450 1.00 0.00 74 ALA A O 17
ATOM 25660 N N . PHE A 1 75 ? -3.489 -2.414 -4.443 1.00 0.00 75 PHE A N 17
ATOM 25661 C CA . PHE A 1 75 ? -2.252 -2.279 -3.684 1.00 0.00 75 PHE A CA 17
ATOM 25662 C C . PHE A 1 75 ? -1.384 -3.518 -3.867 1.00 0.00 75 PHE A C 17
ATOM 25663 O O . PHE A 1 75 ? -0.177 -3.413 -4.085 1.00 0.00 75 PHE A O 17
ATOM 25680 N N . VAL A 1 76 ? -2.009 -4.690 -3.795 1.00 0.00 76 VAL A N 17
ATOM 25681 C CA . VAL A 1 76 ? -1.296 -5.951 -3.980 1.00 0.00 76 VAL A CA 17
ATOM 25682 C C . VAL A 1 76 ? -0.687 -6.014 -5.378 1.00 0.00 76 VAL A C 17
ATOM 25683 O O . VAL A 1 76 ? 0.439 -6.482 -5.559 1.00 0.00 76 VAL A O 17
ATOM 25696 N N . ALA A 1 77 ? -1.429 -5.514 -6.358 1.00 0.00 77 ALA A N 17
ATOM 25697 C CA . ALA A 1 77 ? -0.948 -5.460 -7.734 1.00 0.00 77 ALA A CA 17
ATOM 25698 C C . ALA A 1 77 ? 0.292 -4.578 -7.841 1.00 0.00 77 ALA A C 17
ATOM 25699 O O . ALA A 1 77 ? 1.240 -4.908 -8.550 1.00 0.00 77 ALA A O 17
ATOM 25706 N N . ALA A 1 78 ? 0.284 -3.462 -7.118 1.00 0.00 78 ALA A N 17
ATOM 25707 C CA . ALA A 1 78 ? 1.418 -2.545 -7.113 1.00 0.00 78 ALA A CA 17
ATOM 25708 C C . ALA A 1 78 ? 2.589 -3.137 -6.336 1.00 0.00 78 ALA A C 17
ATOM 25709 O O . ALA A 1 78 ? 3.750 -2.955 -6.706 1.00 0.00 78 ALA A O 17
ATOM 25716 N N . SER A 1 79 ? 2.273 -3.864 -5.270 1.00 0.00 79 SER A N 17
ATOM 25717 C CA . SER A 1 79 ? 3.286 -4.501 -4.436 1.0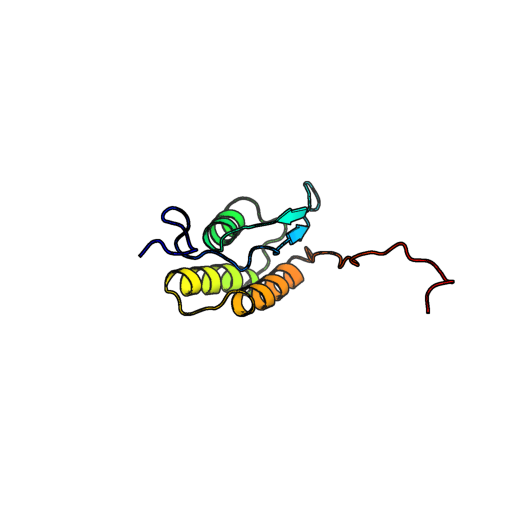0 0.00 79 SER A CA 17
ATOM 25718 C C . SER A 1 79 ? 4.088 -5.527 -5.235 1.00 0.00 79 SER A C 17
ATOM 25719 O O . SER A 1 79 ? 5.243 -5.819 -4.912 1.00 0.00 79 SER A O 17
ATOM 25727 N N . ARG A 1 80 ? 3.477 -6.057 -6.291 1.00 0.00 80 ARG A N 17
ATOM 25728 C CA . ARG A 1 80 ? 4.136 -7.036 -7.144 1.00 0.00 80 ARG A CA 17
ATOM 25729 C C . ARG A 1 80 ? 5.362 -6.432 -7.816 1.00 0.00 80 ARG A C 17
ATOM 25730 O O . ARG A 1 80 ? 6.392 -7.091 -7.957 1.00 0.00 80 ARG A O 17
ATOM 25751 N N . GLN A 1 81 ? 5.256 -5.166 -8.198 1.00 0.00 81 GLN A N 17
ATOM 25752 C CA . GLN A 1 81 ? 6.330 -4.494 -8.916 1.00 0.00 81 GLN A CA 17
ATOM 25753 C C . GLN A 1 81 ? 7.518 -4.232 -7.989 1.00 0.00 81 GLN A C 17
ATOM 25754 O O . GLN A 1 81 ? 8.611 -3.896 -8.439 1.00 0.00 81 GLN A O 17
ATOM 25768 N N . ALA A 1 82 ? 7.293 -4.390 -6.690 1.00 0.00 82 ALA A N 17
ATOM 25769 C CA . ALA A 1 82 ? 8.355 -4.246 -5.703 1.00 0.00 82 ALA A CA 17
ATOM 25770 C C . ALA A 1 82 ? 8.744 -5.608 -5.133 1.00 0.00 82 ALA A C 17
ATOM 25771 O O . ALA A 1 82 ? 9.585 -5.703 -4.239 1.00 0.00 82 ALA A O 17
ATOM 25778 N N . HIS A 1 83 ? 8.104 -6.657 -5.658 1.00 0.00 83 HIS A N 17
ATOM 25779 C CA . HIS A 1 83 ? 8.340 -8.041 -5.222 1.00 0.00 83 HIS A CA 17
ATOM 25780 C C . HIS A 1 83 ? 7.999 -8.228 -3.743 1.00 0.00 83 HIS A C 17
ATOM 25781 O O . HIS A 1 83 ? 8.443 -9.184 -3.109 1.00 0.00 83 HIS A O 17
ATOM 25796 N N . CYS A 1 84 ? 7.178 -7.335 -3.212 1.00 0.00 84 CYS A N 17
ATOM 25797 C CA . CYS A 1 84 ? 6.775 -7.396 -1.817 1.00 0.00 84 CYS A CA 17
ATOM 25798 C C . CYS A 1 84 ? 5.399 -8.049 -1.724 1.00 0.00 84 CYS A C 17
ATOM 25799 O O . CYS A 1 84 ? 4.424 -7.432 -1.298 1.00 0.00 84 CYS A O 17
ATOM 25807 N N . LEU A 1 85 ? 5.328 -9.299 -2.154 1.00 0.00 85 LEU A N 17
ATOM 25808 C CA . LEU A 1 85 ? 4.056 -9.990 -2.281 1.00 0.00 85 LEU A CA 17
ATOM 25809 C C . LEU A 1 85 ? 3.813 -10.992 -1.166 1.00 0.00 85 LEU A C 17
ATOM 25810 O O . LEU A 1 85 ? 4.673 -11.814 -0.841 1.00 0.00 85 LEU A O 17
ATOM 25826 N N . MET A 1 86 ? 2.626 -10.911 -0.587 1.00 0.00 86 MET A N 17
ATOM 25827 C CA . MET A 1 86 ? 2.107 -11.974 0.251 1.00 0.00 86 MET A CA 17
ATOM 25828 C C . MET A 1 86 ? 1.155 -12.812 -0.595 1.00 0.00 86 MET A C 17
ATOM 25829 O O . MET A 1 86 ? 0.313 -12.260 -1.300 1.00 0.00 86 MET A O 17
ATOM 25843 N N . GLU A 1 87 ? 1.284 -14.134 -0.532 1.00 0.00 87 GLU A N 17
ATOM 25844 C CA . GLU A 1 87 ? 0.487 -15.020 -1.385 1.00 0.00 87 GLU A CA 17
ATOM 25845 C C . GLU A 1 87 ? -0.991 -15.040 -1.003 1.00 0.00 87 GLU A C 17
ATOM 25846 O O . GLU A 1 87 ? -1.761 -15.789 -1.602 1.00 0.00 87 GLU A O 17
ATOM 25858 N N . ASP A 1 88 ? -1.373 -14.246 0.004 1.00 0.00 88 ASP A N 17
ATOM 25859 C CA . ASP A 1 88 ? -2.755 -14.214 0.519 1.00 0.00 88 ASP A CA 17
ATOM 25860 C C . ASP A 1 88 ? -3.062 -15.475 1.334 1.00 0.00 88 ASP A C 17
ATOM 25861 O O . ASP A 1 88 ? -3.790 -15.432 2.320 1.00 0.00 88 ASP A O 17
ATOM 25870 N N . LYS A 1 89 ? -2.464 -16.589 0.927 1.00 0.00 89 LYS A N 17
ATOM 25871 C CA . LYS A 1 89 ? -2.626 -17.875 1.603 1.00 0.00 89 LYS A CA 17
ATOM 25872 C C . LYS A 1 89 ? -2.159 -17.807 3.057 1.00 0.00 89 LYS A C 17
ATOM 25873 O O . LYS A 1 89 ? -2.614 -18.576 3.902 1.00 0.00 89 LYS A O 17
ATOM 25892 N N . ALA A 1 90 ? -1.241 -16.882 3.336 1.00 0.00 90 ALA A N 17
ATOM 25893 C CA . ALA A 1 90 ? -0.706 -16.706 4.684 1.00 0.00 90 ALA A CA 17
ATOM 25894 C C . ALA A 1 90 ? -1.794 -16.256 5.655 1.00 0.00 90 ALA A C 17
ATOM 25895 O O . ALA A 1 90 ? -1.716 -16.519 6.857 1.00 0.00 90 ALA A O 17
ATOM 25902 N N . GLU A 1 91 ? -2.807 -15.591 5.125 1.00 0.00 91 GLU A N 17
ATOM 25903 C CA . GLU A 1 91 ? -3.918 -15.111 5.926 1.00 0.00 91 GLU A CA 17
ATOM 25904 C C . GLU A 1 91 ? -5.205 -15.247 5.121 1.00 0.00 91 GLU A C 17
ATOM 25905 O O . GLU A 1 91 ? -5.582 -14.354 4.361 1.00 0.00 91 GLU A O 17
ATOM 25917 N N . ALA A 1 92 ? -5.849 -16.394 5.275 1.00 0.00 92 ALA A N 17
ATOM 25918 C CA . ALA A 1 92 ? -6.947 -16.788 4.405 1.00 0.00 92 ALA A CA 17
ATOM 25919 C C . ALA A 1 92 ? -8.275 -16.168 4.824 1.00 0.00 92 ALA A C 17
ATOM 25920 O O . ALA A 1 92 ? -8.761 -16.400 5.930 1.00 0.00 92 ALA A O 17
ATOM 25927 N N . PRO A 1 93 ? -8.882 -15.372 3.930 1.00 0.00 93 PRO A N 17
ATOM 25928 C CA . PRO A 1 93 ? -10.207 -14.804 4.137 1.00 0.00 93 PRO A CA 17
ATOM 25929 C C . PRO A 1 93 ? -11.312 -15.762 3.688 1.00 0.00 93 PRO A C 17
ATOM 25930 O O . PRO A 1 93 ? -12.489 -15.401 3.655 1.00 0.00 93 PRO A O 17
ATOM 25941 N N . ASN A 1 94 ? -10.925 -16.992 3.356 1.00 0.00 94 ASN A N 17
ATOM 25942 C CA . ASN A 1 94 ? -11.874 -17.996 2.881 1.00 0.00 94 ASN A CA 17
ATOM 25943 C C . ASN A 1 94 ? -12.649 -18.599 4.045 1.00 0.00 94 ASN A C 17
ATOM 25944 O O . ASN A 1 94 ? -13.549 -19.412 3.850 1.00 0.00 94 ASN A O 17
ATOM 25955 N N . THR A 1 95 ? -12.283 -18.194 5.253 1.00 0.00 95 THR A N 17
ATOM 25956 C CA . THR A 1 95 ? -12.945 -18.654 6.461 1.00 0.00 95 THR A CA 17
ATOM 25957 C C . THR A 1 95 ? -14.409 -18.236 6.481 1.00 0.00 95 THR A C 17
ATOM 25958 O O . THR A 1 95 ? -15.265 -18.939 7.016 1.00 0.00 95 THR A O 17
ATOM 25969 N N . ILE A 1 96 ? -14.684 -17.078 5.898 1.00 0.00 96 ILE A N 17
ATOM 25970 C CA . ILE A 1 96 ? -16.048 -16.582 5.781 1.00 0.00 96 ILE A CA 17
ATOM 25971 C C . ILE A 1 96 ? -16.832 -17.409 4.762 1.00 0.00 96 ILE A C 17
ATOM 25972 O O . ILE A 1 96 ? -17.996 -17.747 4.978 1.00 0.00 96 ILE A O 17
ATOM 25988 N N . ALA A 1 97 ? -16.173 -17.753 3.663 1.00 0.00 97 ALA A N 17
ATOM 25989 C CA . ALA A 1 97 ? -16.802 -18.527 2.603 1.00 0.00 97 ALA A CA 17
ATOM 25990 C C . ALA A 1 97 ? -17.054 -19.960 3.057 1.00 0.00 97 ALA A C 17
ATOM 25991 O O . ALA A 1 97 ? -16.181 -20.594 3.651 1.00 0.00 97 ALA A O 17
ATOM 25998 N N . SER A 1 98 ? -18.247 -20.462 2.784 1.00 0.00 98 SER A N 17
ATOM 25999 C CA . SER A 1 98 ? -18.620 -21.809 3.189 1.00 0.00 98 SER A CA 17
ATOM 26000 C C . SER A 1 98 ? -17.812 -22.845 2.413 1.00 0.00 98 SER A C 17
ATOM 26001 O O . SER A 1 98 ? -17.169 -23.715 3.000 1.00 0.00 98 SER A O 17
ATOM 26009 N N . GLY A 1 99 ? -17.837 -22.731 1.092 1.00 0.00 99 GLY A N 17
ATOM 26010 C CA . GLY A 1 99 ? -17.135 -23.680 0.257 1.00 0.00 99 GLY A CA 17
ATOM 26011 C C . GLY A 1 99 ? -15.926 -23.070 -0.418 1.00 0.00 99 GLY A C 17
ATOM 26012 O O . GLY A 1 99 ? -16.043 -22.089 -1.153 1.00 0.00 99 GLY A O 17
ATOM 26016 N N . SER A 1 100 ? -14.764 -23.640 -0.156 1.00 0.00 100 SER A N 17
ATOM 26017 C CA . SER A 1 100 ? -13.530 -23.187 -0.770 1.00 0.00 100 SER A CA 17
ATOM 26018 C C . SER A 1 100 ? -13.072 -24.194 -1.819 1.00 0.00 100 SER A C 17
ATOM 26019 O O . SER A 1 100 ? -13.135 -23.874 -3.023 1.00 0.00 100 SER A O 17
ATOM 26028 N N . MET A 1 1 ? -2.309 21.588 19.756 1.00 0.00 1 MET A N 18
ATOM 26029 C CA . MET A 1 1 ? -2.328 21.467 21.232 1.00 0.00 1 MET A CA 18
ATOM 26030 C C . MET A 1 1 ? -2.670 20.039 21.637 1.00 0.00 1 MET A C 18
ATOM 26031 O O . MET A 1 1 ? -1.792 19.264 22.011 1.00 0.00 1 MET A O 18
ATOM 26047 N N . GLU A 1 2 ? -3.944 19.689 21.540 1.00 0.00 2 GLU A N 18
ATOM 26048 C CA . GLU A 1 2 ? -4.391 18.343 21.864 1.00 0.00 2 GLU A CA 18
ATOM 26049 C C . GLU A 1 2 ? -4.292 17.441 20.637 1.00 0.00 2 GLU A C 18
ATOM 26050 O O . GLU A 1 2 ? -4.044 16.240 20.750 1.00 0.00 2 GLU A O 18
ATOM 26062 N N . VAL A 1 3 ? -4.484 18.028 19.465 1.00 0.00 3 VAL A N 18
ATOM 26063 C CA . VAL A 1 3 ? -4.424 17.282 18.217 1.00 0.00 3 VAL A CA 18
ATOM 26064 C C . VAL A 1 3 ? -3.372 17.880 17.289 1.00 0.00 3 VAL A C 18
ATOM 26065 O O . VAL A 1 3 ? -3.507 19.017 16.835 1.00 0.00 3 VAL A O 18
ATOM 26078 N N . GLN A 1 4 ? -2.317 17.120 17.031 1.00 0.00 4 GLN A N 18
ATOM 26079 C CA . GLN A 1 4 ? -1.249 17.570 16.145 1.00 0.00 4 GLN A CA 18
ATOM 26080 C C . GLN A 1 4 ? -1.642 17.384 14.682 1.00 0.00 4 GLN A C 18
ATOM 26081 O O . GLN A 1 4 ? -1.639 18.334 13.901 1.00 0.00 4 GLN A O 18
ATOM 26095 N N . SER A 1 5 ? -1.978 16.154 14.319 1.00 0.00 5 SER A N 18
ATOM 26096 C CA . SER A 1 5 ? -2.303 15.829 12.937 1.00 0.00 5 SER A CA 18
ATOM 26097 C C . SER A 1 5 ? -3.800 15.959 12.670 1.00 0.00 5 SER A C 18
ATOM 26098 O O . SER A 1 5 ? -4.603 15.167 13.163 1.00 0.00 5 SER A O 18
ATOM 26106 N N . MET A 1 6 ? -4.168 16.967 11.894 1.00 0.00 6 MET A N 18
ATOM 26107 C CA . MET A 1 6 ? -5.551 17.156 11.492 1.00 0.00 6 MET A CA 18
ATOM 26108 C C . MET A 1 6 ? -5.847 16.372 10.221 1.00 0.00 6 MET A C 18
ATOM 26109 O O . MET A 1 6 ? -5.628 16.859 9.110 1.00 0.00 6 MET A O 18
ATOM 26123 N N . LEU A 1 7 ? -6.307 15.144 10.389 1.00 0.00 7 LEU A N 18
ATOM 26124 C CA . LEU A 1 7 ? -6.707 14.321 9.260 1.00 0.00 7 LEU A CA 18
ATOM 26125 C C . LEU A 1 7 ? -8.183 14.552 8.966 1.00 0.00 7 LEU A C 18
ATOM 26126 O O . LEU A 1 7 ? -8.994 14.626 9.887 1.00 0.00 7 LEU A O 18
ATOM 26142 N N . LEU A 1 8 ? -8.525 14.676 7.692 1.00 0.00 8 LEU A N 18
ATOM 26143 C CA . LEU A 1 8 ? -9.897 14.969 7.296 1.00 0.00 8 LEU A CA 18
ATOM 26144 C C . LEU A 1 8 ? -10.812 13.788 7.588 1.00 0.00 8 LEU A C 18
ATOM 26145 O O . LEU A 1 8 ? -11.740 13.890 8.390 1.00 0.00 8 LEU A O 18
ATOM 26161 N N . ASN A 1 9 ? -10.536 12.667 6.946 1.00 0.00 9 ASN A N 18
ATOM 26162 C CA . ASN A 1 9 ? -11.360 11.479 7.096 1.00 0.00 9 ASN A CA 18
ATOM 26163 C C . ASN A 1 9 ? -10.482 10.252 7.273 1.00 0.00 9 ASN A C 18
ATOM 26164 O O . ASN A 1 9 ? -9.803 9.822 6.338 1.00 0.00 9 ASN A O 18
ATOM 26175 N N . ASP A 1 10 ? -10.467 9.704 8.480 1.00 0.00 10 ASP A N 18
ATOM 26176 C CA . ASP A 1 10 ? -9.691 8.506 8.753 1.00 0.00 10 ASP A CA 18
ATOM 26177 C C . ASP A 1 10 ? -10.454 7.274 8.283 1.00 0.00 10 ASP A C 18
ATOM 26178 O O . ASP A 1 10 ? -11.271 6.700 9.004 1.00 0.00 10 ASP A O 18
ATOM 26187 N N . VAL A 1 11 ? -10.204 6.897 7.043 1.00 0.00 11 VAL A N 18
ATOM 26188 C CA . VAL A 1 11 ? -10.888 5.774 6.432 1.00 0.00 11 VAL A CA 18
ATOM 26189 C C . VAL A 1 11 ? -10.112 4.496 6.690 1.00 0.00 11 VAL A C 18
ATOM 26190 O O . VAL A 1 11 ? -8.992 4.326 6.200 1.00 0.00 11 VAL A O 18
ATOM 26203 N N . LYS A 1 12 ? -10.689 3.609 7.482 1.00 0.00 12 LYS A N 18
ATOM 26204 C CA . LYS A 1 12 ? -10.021 2.372 7.818 1.00 0.00 12 LYS A CA 18
ATOM 26205 C C . LYS A 1 12 ? -10.551 1.210 6.987 1.00 0.00 12 LYS A C 18
ATOM 26206 O O . LYS A 1 12 ? -11.657 1.270 6.447 1.00 0.00 12 LYS A O 18
ATOM 26225 N N . TRP A 1 13 ? -9.751 0.157 6.896 1.00 0.00 13 TRP A N 18
ATOM 26226 C CA . TRP A 1 13 ? -10.097 -1.011 6.098 1.00 0.00 13 TRP A CA 18
ATOM 26227 C C . TRP A 1 13 ? -10.908 -2.008 6.907 1.00 0.00 13 TRP A C 18
ATOM 26228 O O . TRP A 1 13 ? -11.288 -1.738 8.050 1.00 0.00 13 TRP A O 18
ATOM 26249 N N . GLU A 1 14 ? -11.177 -3.157 6.294 1.00 0.00 14 GLU A N 18
ATOM 26250 C CA . GLU A 1 14 ? -11.864 -4.249 6.967 1.00 0.00 14 GLU A CA 18
ATOM 26251 C C . GLU A 1 14 ? -11.087 -4.680 8.201 1.00 0.00 14 GLU A C 18
ATOM 26252 O O . GLU A 1 14 ? -11.554 -4.521 9.328 1.00 0.00 14 GLU A O 18
ATOM 26264 N N . LYS A 1 15 ? -9.891 -5.213 7.960 1.00 0.00 15 LYS A N 18
ATOM 26265 C CA . LYS A 1 15 ? -9.025 -5.733 9.016 1.00 0.00 15 LYS A CA 18
ATOM 26266 C C . LYS A 1 15 ? -7.779 -6.414 8.426 1.00 0.00 15 LYS A C 18
ATOM 26267 O O . LYS A 1 15 ? -6.660 -6.023 8.747 1.00 0.00 15 LYS A O 18
ATOM 26286 N N . PRO A 1 16 ? -7.935 -7.435 7.547 1.00 0.00 16 PRO A N 18
ATOM 26287 C CA . PRO A 1 16 ? -6.791 -8.181 7.019 1.00 0.00 16 PRO A CA 18
ATOM 26288 C C . PRO A 1 16 ? -6.074 -7.463 5.875 1.00 0.00 16 PRO A C 18
ATOM 26289 O O . PRO A 1 16 ? -6.286 -7.766 4.696 1.00 0.00 16 PRO A O 18
ATOM 26300 N N . VAL A 1 17 ? -5.249 -6.490 6.223 1.00 0.00 17 VAL A N 18
ATOM 26301 C CA . VAL A 1 17 ? -4.398 -5.827 5.249 1.00 0.00 17 VAL A CA 18
ATOM 26302 C C . VAL A 1 17 ? -2.939 -6.085 5.594 1.00 0.00 17 VAL A C 18
ATOM 26303 O O . VAL A 1 17 ? -2.316 -5.312 6.319 1.00 0.00 17 VAL A O 18
ATOM 26316 N N . THR A 1 18 ? -2.417 -7.191 5.098 1.00 0.00 18 THR A N 18
ATOM 26317 C CA . THR A 1 18 ? -1.075 -7.626 5.435 1.00 0.00 18 THR A CA 18
ATOM 26318 C C . THR A 1 18 ? -0.096 -7.345 4.303 1.00 0.00 18 THR A C 18
ATOM 26319 O O . THR A 1 18 ? -0.166 -7.959 3.237 1.00 0.00 18 THR A O 18
ATOM 26330 N N . ILE A 1 19 ? 0.808 -6.408 4.535 1.00 0.00 19 ILE A N 18
ATOM 26331 C CA . ILE A 1 19 ? 1.819 -6.065 3.552 1.00 0.00 19 ILE A CA 18
ATOM 26332 C C . ILE A 1 19 ? 3.150 -6.700 3.939 1.00 0.00 19 ILE A C 18
ATOM 26333 O O . ILE A 1 19 ? 3.523 -6.716 5.114 1.00 0.00 19 ILE A O 18
ATOM 26349 N N . SER A 1 20 ? 3.852 -7.242 2.962 1.00 0.00 20 SER A N 18
ATOM 26350 C CA . SER A 1 20 ? 5.120 -7.892 3.223 1.00 0.00 20 SER A CA 18
ATOM 26351 C C . SER A 1 20 ? 6.239 -7.169 2.475 1.00 0.00 20 SER A C 18
ATOM 26352 O O . SER A 1 20 ? 6.064 -6.739 1.335 1.00 0.00 20 SER A O 18
ATOM 26360 N N . LEU A 1 21 ? 7.374 -7.003 3.137 1.00 0.00 21 LEU A N 18
ATOM 26361 C CA . LEU A 1 21 ? 8.509 -6.295 2.556 1.00 0.00 21 LEU A CA 18
ATOM 26362 C C . LEU A 1 21 ? 9.709 -7.220 2.432 1.00 0.00 21 LEU A C 18
ATOM 26363 O O . LEU A 1 21 ? 9.701 -8.330 2.963 1.00 0.00 21 LEU A O 18
ATOM 26379 N N . GLN A 1 22 ? 10.755 -6.741 1.759 1.00 0.00 22 GLN A N 18
ATOM 26380 C CA . GLN A 1 22 ? 11.990 -7.507 1.595 1.00 0.00 22 GLN A CA 18
ATOM 26381 C C . GLN A 1 22 ? 12.694 -7.687 2.937 1.00 0.00 22 GLN A C 18
ATOM 26382 O O . GLN A 1 22 ? 13.590 -8.516 3.079 1.00 0.00 22 GLN A O 18
ATOM 26396 N N . ASN A 1 23 ? 12.274 -6.899 3.921 1.00 0.00 23 ASN A N 18
ATOM 26397 C CA . ASN A 1 23 ? 12.819 -6.983 5.271 1.00 0.00 23 ASN A CA 18
ATOM 26398 C C . ASN A 1 23 ? 12.214 -8.165 6.023 1.00 0.00 23 ASN A C 18
ATOM 26399 O O . ASN A 1 23 ? 12.573 -8.430 7.172 1.00 0.00 23 ASN A O 18
ATOM 26410 N N . GLY A 1 24 ? 11.294 -8.868 5.366 1.00 0.00 24 GLY A N 18
ATOM 26411 C CA . GLY A 1 24 ? 10.651 -10.018 5.971 1.00 0.00 24 GLY A CA 18
ATOM 26412 C C . GLY A 1 24 ? 9.754 -9.634 7.129 1.00 0.00 24 GLY A C 18
ATOM 26413 O O . GLY A 1 24 ? 9.838 -10.219 8.207 1.00 0.00 24 GLY A O 18
ATOM 26417 N N . ALA A 1 25 ? 8.898 -8.647 6.911 1.00 0.00 25 ALA A N 18
ATOM 26418 C CA . ALA A 1 25 ? 8.004 -8.175 7.958 1.00 0.00 25 ALA A CA 18
ATOM 26419 C C . ALA A 1 25 ? 6.610 -7.887 7.412 1.00 0.00 25 ALA A C 18
ATOM 26420 O O . ALA A 1 25 ? 6.383 -6.852 6.778 1.00 0.00 25 ALA A O 18
ATOM 26427 N N . PRO A 1 26 ? 5.671 -8.821 7.618 1.00 0.00 26 PRO A N 18
ATOM 26428 C CA . PRO A 1 26 ? 4.267 -8.639 7.265 1.00 0.00 26 PRO A CA 18
ATOM 26429 C C . PRO A 1 26 ? 3.531 -7.811 8.313 1.00 0.00 26 PRO A C 18
ATOM 26430 O O . PRO A 1 26 ? 3.424 -8.212 9.473 1.00 0.00 26 PRO A O 18
ATOM 26441 N N . ARG A 1 27 ? 3.045 -6.651 7.906 1.00 0.00 27 ARG A N 18
ATOM 26442 C CA . ARG A 1 27 ? 2.332 -5.763 8.814 1.00 0.00 27 ARG A CA 18
ATOM 26443 C C . ARG A 1 27 ? 0.873 -5.636 8.426 1.00 0.00 27 ARG A C 18
ATOM 26444 O O . ARG A 1 27 ? 0.535 -5.624 7.242 1.00 0.00 27 ARG A O 18
ATOM 26465 N N . ILE A 1 28 ? 0.020 -5.543 9.434 1.00 0.00 28 ILE A N 18
ATOM 26466 C CA . ILE A 1 28 ? -1.405 -5.373 9.227 1.00 0.00 28 ILE A CA 18
ATOM 26467 C C . ILE A 1 28 ? -1.792 -3.905 9.355 1.00 0.00 28 ILE A C 18
ATOM 26468 O O . ILE A 1 28 ? -1.635 -3.302 10.419 1.00 0.00 28 ILE A O 18
ATOM 26484 N N . PHE A 1 29 ? -2.275 -3.328 8.267 1.00 0.00 29 PHE A N 18
ATOM 26485 C CA . PHE A 1 29 ? -2.777 -1.965 8.290 1.00 0.00 29 PHE A CA 18
ATOM 26486 C C . PHE A 1 29 ? -4.227 -1.954 8.741 1.00 0.00 29 PHE A C 18
ATOM 26487 O O . PHE A 1 29 ? -5.042 -2.741 8.259 1.00 0.00 29 PHE A O 18
ATOM 26504 N N . ASN A 1 30 ? -4.546 -1.065 9.664 1.00 0.00 30 ASN A N 18
ATOM 26505 C CA . ASN A 1 30 ? -5.900 -0.956 10.173 1.00 0.00 30 ASN A CA 18
ATOM 26506 C C . ASN A 1 30 ? -6.707 -0.061 9.251 1.00 0.00 30 ASN A C 18
ATOM 26507 O O . ASN A 1 30 ? -7.902 -0.273 9.036 1.00 0.00 30 ASN A O 18
ATOM 26518 N N . GLY A 1 31 ? -6.038 0.937 8.699 1.00 0.00 31 GLY A N 18
ATOM 26519 C CA . GLY A 1 31 ? -6.689 1.852 7.800 1.00 0.00 31 GLY A CA 18
ATOM 26520 C C . GLY A 1 31 ? -5.800 2.268 6.655 1.00 0.00 31 GLY A C 18
ATOM 26521 O O . GLY A 1 31 ? -4.640 1.860 6.579 1.00 0.00 31 GLY A O 18
ATOM 26525 N N . VAL A 1 32 ? -6.340 3.095 5.773 1.00 0.00 32 VAL A N 18
ATOM 26526 C CA . VAL A 1 32 ? -5.634 3.484 4.565 1.00 0.00 32 VAL A CA 18
ATOM 26527 C C . VAL A 1 32 ? -4.581 4.554 4.858 1.00 0.00 32 VAL A C 18
ATOM 26528 O O . VAL A 1 32 ? -3.595 4.680 4.132 1.00 0.00 32 VAL A O 18
ATOM 26541 N N . TYR A 1 33 ? -4.774 5.311 5.934 1.00 0.00 33 TYR A N 18
ATOM 26542 C CA . TYR A 1 33 ? -3.836 6.373 6.272 1.00 0.00 33 TYR A CA 18
ATOM 26543 C C . TYR A 1 33 ? -2.496 5.785 6.689 1.00 0.00 33 TYR A C 18
ATOM 26544 O O . TYR A 1 33 ? -1.446 6.268 6.274 1.00 0.00 33 TYR A O 18
ATOM 26562 N N . GLU A 1 34 ? -2.542 4.737 7.504 1.00 0.00 34 GLU A N 18
ATOM 26563 C CA . GLU A 1 34 ? -1.330 4.041 7.927 1.00 0.00 34 GLU A CA 18
ATOM 26564 C C . GLU A 1 34 ? -0.583 3.499 6.715 1.00 0.00 34 GLU A C 18
ATOM 26565 O O . GLU A 1 34 ? 0.645 3.530 6.664 1.00 0.00 34 GLU A O 18
ATOM 26577 N N . ALA A 1 35 ? -1.342 3.016 5.739 1.00 0.00 35 ALA A N 18
ATOM 26578 C CA . ALA A 1 35 ? -0.770 2.506 4.503 1.00 0.00 35 ALA A CA 18
ATOM 26579 C C . ALA A 1 35 ? -0.051 3.616 3.743 1.00 0.00 35 ALA A C 18
ATOM 26580 O O . ALA A 1 35 ? 1.111 3.468 3.363 1.00 0.00 35 ALA A O 18
ATOM 26587 N N . PHE A 1 36 ? -0.742 4.735 3.548 1.00 0.00 36 PHE A N 18
ATOM 26588 C CA . PHE A 1 36 ? -0.174 5.877 2.837 1.00 0.00 36 PHE A CA 18
ATOM 26589 C C . PHE A 1 36 ? 1.031 6.441 3.584 1.00 0.00 36 PHE A C 18
ATOM 26590 O O . PHE A 1 36 ? 2.063 6.742 2.979 1.00 0.00 36 PHE A O 18
ATOM 26607 N N . ASP A 1 37 ? 0.893 6.577 4.898 1.00 0.00 37 ASP A N 18
ATOM 26608 C CA . ASP A 1 37 ? 1.964 7.112 5.730 1.00 0.00 37 ASP A CA 18
ATOM 26609 C C . ASP A 1 37 ? 3.193 6.221 5.642 1.00 0.00 37 ASP A C 18
ATOM 26610 O O . ASP A 1 37 ? 4.316 6.709 5.530 1.00 0.00 37 ASP A O 18
ATOM 26619 N N . PHE A 1 38 ? 2.968 4.913 5.662 1.00 0.00 38 PHE A N 18
ATOM 26620 C CA . PHE A 1 38 ? 4.049 3.944 5.545 1.00 0.00 38 PHE A CA 18
ATOM 26621 C C . PHE A 1 38 ? 4.766 4.095 4.207 1.00 0.00 38 PHE A C 18
ATOM 26622 O O . PHE A 1 38 ? 5.996 4.144 4.158 1.00 0.00 38 PHE A O 18
ATOM 26639 N N . LEU A 1 39 ? 3.987 4.187 3.131 1.00 0.00 39 LEU A N 18
ATOM 26640 C CA . LEU A 1 39 ? 4.540 4.331 1.787 1.00 0.00 39 LEU A CA 18
ATOM 26641 C C . LEU A 1 39 ? 5.372 5.603 1.673 1.00 0.00 39 LEU A C 18
ATOM 26642 O O . LEU A 1 39 ? 6.492 5.582 1.161 1.00 0.00 39 LEU A O 18
ATOM 26658 N N . GLN A 1 40 ? 4.817 6.709 2.153 1.00 0.00 40 GLN A N 18
ATOM 26659 C CA . GLN A 1 40 ? 5.494 7.995 2.079 1.00 0.00 40 GLN A CA 18
ATOM 26660 C C . GLN A 1 40 ? 6.727 8.011 2.977 1.00 0.00 40 GLN A C 18
ATOM 26661 O O . GLN A 1 40 ? 7.765 8.562 2.609 1.00 0.00 40 GLN A O 18
ATOM 26675 N N . HIS A 1 41 ? 6.613 7.388 4.146 1.00 0.00 41 HIS A N 18
ATOM 26676 C CA . HIS A 1 41 ? 7.712 7.350 5.105 1.00 0.00 41 HIS A CA 18
ATOM 26677 C C . HIS A 1 41 ? 8.862 6.512 4.583 1.00 0.00 41 HIS A C 18
ATOM 26678 O O . HIS A 1 41 ? 9.968 7.018 4.394 1.00 0.00 41 HIS A O 18
ATOM 26693 N N . GLU A 1 42 ? 8.605 5.235 4.343 1.00 0.00 42 GLU A N 18
ATOM 26694 C CA . GLU A 1 42 ? 9.650 4.339 3.894 1.00 0.00 42 GLU A CA 18
ATOM 26695 C C . GLU A 1 42 ? 9.079 3.127 3.168 1.00 0.00 42 GLU A C 18
ATOM 26696 O O . GLU A 1 42 ? 8.813 2.086 3.770 1.00 0.00 42 GLU A O 18
ATOM 26708 N N . TRP A 1 43 ? 8.848 3.294 1.878 1.00 0.00 43 TRP A N 18
ATOM 26709 C CA . TRP A 1 43 ? 8.551 2.175 1.001 1.00 0.00 43 TRP A CA 18
ATOM 26710 C C . TRP A 1 43 ? 9.817 1.822 0.228 1.00 0.00 43 TRP A C 18
ATOM 26711 O O . TRP A 1 43 ? 10.268 2.596 -0.619 1.00 0.00 43 TRP A O 18
ATOM 26732 N N . PRO A 1 44 ? 10.415 0.658 0.524 1.00 0.00 44 PRO A N 18
ATOM 26733 C CA . PRO A 1 44 ? 11.726 0.260 -0.017 1.00 0.00 44 PRO A CA 18
ATOM 26734 C C . PRO A 1 44 ? 11.684 -0.157 -1.487 1.00 0.00 44 PRO A C 18
ATOM 26735 O O . PRO A 1 44 ? 12.465 -1.002 -1.921 1.00 0.00 44 PRO A O 18
ATOM 26746 N N . ALA A 1 45 ? 10.796 0.455 -2.249 1.00 0.00 45 ALA A N 18
ATOM 26747 C CA . ALA A 1 45 ? 10.681 0.178 -3.668 1.00 0.00 45 ALA A CA 18
ATOM 26748 C C . ALA A 1 45 ? 10.302 1.448 -4.413 1.00 0.00 45 ALA A C 18
ATOM 26749 O O . ALA A 1 45 ? 9.409 2.182 -3.993 1.00 0.00 45 ALA A O 18
ATOM 26756 N N . ARG A 1 46 ? 11.001 1.722 -5.499 1.00 0.00 46 ARG A N 18
ATOM 26757 C CA . ARG A 1 46 ? 10.753 2.917 -6.290 1.00 0.00 46 ARG A CA 18
ATOM 26758 C C . ARG A 1 46 ? 10.769 2.572 -7.771 1.00 0.00 46 ARG A C 18
ATOM 26759 O O . ARG A 1 46 ? 11.355 1.567 -8.175 1.00 0.00 46 ARG A O 18
ATOM 26780 N N . GLY A 1 47 ? 10.129 3.402 -8.575 1.00 0.00 47 GLY A N 18
ATOM 26781 C CA . GLY A 1 47 ? 10.060 3.143 -9.996 1.00 0.00 47 GLY A CA 18
ATOM 26782 C C . GLY A 1 47 ? 9.395 4.269 -10.749 1.00 0.00 47 GLY A C 18
ATOM 26783 O O . GLY A 1 47 ? 10.026 5.282 -11.037 1.00 0.00 47 GLY A O 18
ATOM 26787 N N . ASP A 1 48 ? 8.114 4.110 -11.050 1.00 0.00 48 ASP A N 18
ATOM 26788 C CA . ASP A 1 48 ? 7.390 5.112 -11.817 1.00 0.00 48 ASP A CA 18
ATOM 26789 C C . ASP A 1 48 ? 5.906 5.154 -11.425 1.00 0.00 48 ASP A C 18
ATOM 26790 O O . ASP A 1 48 ? 5.559 5.649 -10.351 1.00 0.00 48 ASP A O 18
ATOM 26799 N N . ARG A 1 49 ? 5.041 4.588 -12.261 1.00 0.00 49 ARG A N 18
ATOM 26800 C CA . ARG A 1 49 ? 3.597 4.726 -12.081 1.00 0.00 49 ARG A CA 18
ATOM 26801 C C . ARG A 1 49 ? 3.057 3.807 -10.998 1.00 0.00 49 ARG A C 18
ATOM 26802 O O . ARG A 1 49 ? 2.088 4.150 -10.329 1.00 0.00 49 ARG A O 18
ATOM 26823 N N . ALA A 1 50 ? 3.675 2.646 -10.820 1.00 0.00 50 ALA A N 18
ATOM 26824 C CA . ALA A 1 50 ? 3.236 1.708 -9.791 1.00 0.00 50 ALA A CA 18
ATOM 26825 C C . ALA A 1 50 ? 3.363 2.335 -8.405 1.00 0.00 50 ALA A C 18
ATOM 26826 O O . ALA A 1 50 ? 2.575 2.049 -7.503 1.00 0.00 50 ALA A O 18
ATOM 26833 N N . HIS A 1 51 ? 4.347 3.212 -8.253 1.00 0.00 51 HIS A N 18
ATOM 26834 C CA . HIS A 1 51 ? 4.557 3.917 -6.996 1.00 0.00 51 HIS A CA 18
ATOM 26835 C C . HIS A 1 51 ? 3.551 5.063 -6.874 1.00 0.00 51 HIS A C 18
ATOM 26836 O O . HIS A 1 51 ? 2.967 5.285 -5.808 1.00 0.00 51 HIS A O 18
ATOM 26851 N N . GLU A 1 52 ? 3.346 5.773 -7.984 1.00 0.00 52 GLU A N 18
ATOM 26852 C CA . GLU A 1 52 ? 2.392 6.878 -8.034 1.00 0.00 52 GLU A CA 18
ATOM 26853 C C . GLU A 1 52 ? 0.975 6.389 -7.736 1.00 0.00 52 GLU A C 18
ATOM 26854 O O . GLU A 1 52 ? 0.272 6.971 -6.909 1.00 0.00 52 GLU A O 18
ATOM 26866 N N . GLN A 1 53 ? 0.571 5.312 -8.408 1.00 0.00 53 GLN A N 18
ATOM 26867 C CA . GLN A 1 53 ? -0.764 4.745 -8.235 1.00 0.00 53 GLN A CA 18
ATOM 26868 C C . GLN A 1 53 ? -1.022 4.373 -6.784 1.00 0.00 53 GLN A C 18
ATOM 26869 O O . GLN A 1 53 ? -2.094 4.654 -6.252 1.00 0.00 53 GLN A O 18
ATOM 26883 N N . ALA A 1 54 ? -0.036 3.749 -6.146 1.00 0.00 54 ALA A N 18
ATOM 26884 C CA . ALA A 1 54 ? -0.160 3.356 -4.746 1.00 0.00 54 ALA A CA 18
ATOM 26885 C C . ALA A 1 54 ? -0.504 4.559 -3.874 1.00 0.00 54 ALA A C 18
ATOM 26886 O O . ALA A 1 54 ? -1.390 4.490 -3.022 1.00 0.00 54 ALA A O 18
ATOM 26893 N N . LEU A 1 55 ? 0.185 5.669 -4.113 1.00 0.00 55 LEU A N 18
ATOM 26894 C CA . LEU A 1 55 ? -0.059 6.895 -3.363 1.00 0.00 55 LEU A CA 18
ATOM 26895 C C . LEU A 1 55 ? -1.447 7.457 -3.674 1.00 0.00 55 LEU A C 18
ATOM 26896 O O . LEU A 1 55 ? -2.162 7.907 -2.777 1.00 0.00 55 LEU A O 18
ATOM 26912 N N . ARG A 1 56 ? -1.823 7.408 -4.949 1.00 0.00 56 ARG A N 18
ATOM 26913 C CA . ARG A 1 56 ? -3.109 7.938 -5.400 1.00 0.00 56 ARG A CA 18
ATOM 26914 C C . ARG A 1 56 ? -4.270 7.134 -4.823 1.00 0.00 56 ARG A C 18
ATOM 26915 O O . ARG A 1 56 ? -5.230 7.704 -4.303 1.00 0.00 56 ARG A O 18
ATOM 26936 N N . LEU A 1 57 ? -4.164 5.812 -4.902 1.00 0.00 57 LEU A N 18
ATOM 26937 C CA . LEU A 1 57 ? -5.207 4.918 -4.406 1.00 0.00 57 LEU A CA 18
ATOM 26938 C C . LEU A 1 57 ? -5.465 5.144 -2.921 1.00 0.00 57 LEU A C 18
ATOM 26939 O O . LEU A 1 57 ? -6.615 5.151 -2.471 1.00 0.00 57 LEU A O 18
ATOM 26955 N N . CYS A 1 58 ? -4.393 5.340 -2.167 1.00 0.00 58 CYS A N 18
ATOM 26956 C CA . CYS A 1 58 ? -4.505 5.554 -0.733 1.00 0.00 58 CYS A CA 18
ATOM 26957 C C . CYS A 1 58 ? -5.229 6.863 -0.419 1.00 0.00 58 CYS A C 18
ATOM 26958 O O . CYS A 1 58 ? -6.155 6.887 0.392 1.00 0.00 58 CYS A O 18
ATOM 26966 N N . ARG A 1 59 ? -4.829 7.948 -1.075 1.00 0.00 59 ARG A N 18
ATOM 26967 C CA . ARG A 1 59 ? -5.420 9.252 -0.796 1.00 0.00 59 ARG A CA 18
ATOM 26968 C C . ARG A 1 59 ? -6.856 9.325 -1.304 1.00 0.00 59 ARG A C 18
ATOM 26969 O O . ARG A 1 59 ? -7.697 9.996 -0.709 1.00 0.00 59 ARG A O 18
ATOM 26990 N N . ALA A 1 60 ? -7.135 8.623 -2.397 1.00 0.00 60 ALA A N 18
ATOM 26991 C CA . ALA A 1 60 ? -8.489 8.561 -2.934 1.00 0.00 60 ALA A CA 18
ATOM 26992 C C . ALA A 1 60 ? -9.427 7.891 -1.937 1.00 0.00 60 ALA A C 18
ATOM 26993 O O . ALA A 1 60 ? -10.533 8.369 -1.684 1.00 0.00 60 ALA A O 18
ATOM 27000 N N . SER A 1 61 ? -8.966 6.792 -1.353 1.00 0.00 61 SER A N 18
ATOM 27001 C CA . SER A 1 61 ? -9.750 6.061 -0.368 1.00 0.00 61 SER A CA 18
ATOM 27002 C C . SER A 1 61 ? -10.024 6.925 0.861 1.00 0.00 61 SER A C 18
ATOM 27003 O O . SER A 1 61 ? -11.105 6.855 1.446 1.00 0.00 61 SER A O 18
ATOM 27011 N N . LEU A 1 62 ? -9.055 7.765 1.222 1.00 0.00 62 LEU A N 18
ATOM 27012 C CA . LEU A 1 62 ? -9.188 8.647 2.381 1.00 0.00 62 LEU A CA 18
ATOM 27013 C C . LEU A 1 62 ? -10.244 9.726 2.148 1.00 0.00 62 LEU A C 18
ATOM 27014 O O . LEU A 1 62 ? -10.722 10.351 3.091 1.00 0.00 62 LEU A O 18
ATOM 27030 N N . MET A 1 63 ? -10.608 9.942 0.891 1.00 0.00 63 MET A N 18
ATOM 27031 C CA . MET A 1 63 ? -11.639 10.915 0.557 1.00 0.00 63 MET A CA 18
ATOM 27032 C C . MET A 1 63 ? -12.985 10.225 0.360 1.00 0.00 63 MET A C 18
ATOM 27033 O O . MET A 1 63 ? -14.022 10.881 0.233 1.00 0.00 63 MET A O 18
ATOM 27047 N N . GLY A 1 64 ? -12.967 8.899 0.350 1.00 0.00 64 GLY A N 18
ATOM 27048 C CA . GLY A 1 64 ? -14.189 8.138 0.177 1.00 0.00 64 GLY A CA 18
ATOM 27049 C C . GLY A 1 64 ? -14.412 7.713 -1.261 1.00 0.00 64 GLY A C 18
ATOM 27050 O O . GLY A 1 64 ? -15.464 7.168 -1.599 1.00 0.00 64 GLY A O 18
ATOM 27054 N N . ASP A 1 65 ? -13.416 7.954 -2.107 1.00 0.00 65 ASP A N 18
ATOM 27055 C CA . ASP A 1 65 ? -13.500 7.604 -3.525 1.00 0.00 65 ASP A CA 18
ATOM 27056 C C . ASP A 1 65 ? -13.535 6.098 -3.716 1.00 0.00 65 ASP A C 18
ATOM 27057 O O . ASP A 1 65 ? -14.118 5.595 -4.678 1.00 0.00 65 ASP A O 18
ATOM 27066 N N . VAL A 1 66 ? -12.899 5.385 -2.802 1.00 0.00 66 VAL A N 18
ATOM 27067 C CA . VAL A 1 66 ? -12.819 3.938 -2.879 1.00 0.00 66 VAL A CA 18
ATOM 27068 C C . VAL A 1 66 ? -13.423 3.311 -1.628 1.00 0.00 66 VAL A C 18
ATOM 27069 O O . VAL A 1 66 ? -13.142 3.744 -0.511 1.00 0.00 66 VAL A O 18
ATOM 27082 N N . ALA A 1 67 ? -14.248 2.289 -1.823 1.00 0.00 67 ALA A N 18
ATOM 27083 C CA . ALA A 1 67 ? -14.940 1.620 -0.723 1.00 0.00 67 ALA A CA 18
ATOM 27084 C C . ALA A 1 67 ? -14.046 0.597 -0.018 1.00 0.00 67 ALA A C 18
ATOM 27085 O O . ALA A 1 67 ? -14.536 -0.314 0.646 1.00 0.00 67 ALA A O 18
ATOM 27092 N N . GLY A 1 68 ? -12.739 0.755 -0.157 1.00 0.00 68 GLY A N 18
ATOM 27093 C CA . GLY A 1 68 ? -11.806 -0.140 0.502 1.00 0.00 68 GLY A CA 18
ATOM 27094 C C . GLY A 1 68 ? -11.462 -1.358 -0.334 1.00 0.00 68 GLY A C 18
ATOM 27095 O O . GLY A 1 68 ? -10.293 -1.724 -0.445 1.00 0.00 68 GLY A O 18
ATOM 27099 N N . GLU A 1 69 ? -12.479 -1.976 -0.926 1.00 0.00 69 GLU A N 18
ATOM 27100 C CA . GLU A 1 69 ? -12.304 -3.192 -1.727 1.00 0.00 69 GLU A CA 18
ATOM 27101 C C . GLU A 1 69 ? -11.283 -3.001 -2.843 1.00 0.00 69 GLU A C 18
ATOM 27102 O O . GLU A 1 69 ? -10.249 -3.668 -2.867 1.00 0.00 69 GLU A O 18
ATOM 27114 N N . ILE A 1 70 ? -11.584 -2.087 -3.760 1.00 0.00 70 ILE A N 18
ATOM 27115 C CA . ILE A 1 70 ? -10.712 -1.814 -4.900 1.00 0.00 70 ILE A CA 18
ATOM 27116 C C . ILE A 1 70 ? -9.309 -1.433 -4.435 1.00 0.00 70 ILE A C 18
ATOM 27117 O O . ILE A 1 70 ? -8.312 -1.802 -5.052 1.00 0.00 70 ILE A O 18
ATOM 27133 N N . ALA A 1 71 ? -9.242 -0.707 -3.328 1.00 0.00 71 ALA A N 18
ATOM 27134 C CA . ALA A 1 71 ? -7.970 -0.257 -2.787 1.00 0.00 71 ALA A CA 18
ATOM 27135 C C . ALA A 1 71 ? -7.160 -1.427 -2.247 1.00 0.00 71 ALA A C 18
ATOM 27136 O O . ALA A 1 71 ? -5.942 -1.453 -2.381 1.00 0.00 71 ALA A O 18
ATOM 27143 N N . ARG A 1 72 ? -7.841 -2.403 -1.652 1.00 0.00 72 ARG A N 18
ATOM 27144 C CA . ARG A 1 72 ? -7.160 -3.537 -1.042 1.00 0.00 72 ARG A CA 18
ATOM 27145 C C . ARG A 1 72 ? -6.468 -4.392 -2.102 1.00 0.00 72 ARG A C 18
ATOM 27146 O O . ARG A 1 72 ? -5.295 -4.737 -1.962 1.00 0.00 72 ARG A O 18
ATOM 27167 N N . THR A 1 73 ? -7.188 -4.713 -3.171 1.00 0.00 73 THR A N 18
ATOM 27168 C CA . THR A 1 73 ? -6.648 -5.547 -4.227 1.00 0.00 73 THR A CA 18
ATOM 27169 C C . THR A 1 73 ? -5.576 -4.805 -5.023 1.00 0.00 73 THR A C 18
ATOM 27170 O O . THR A 1 73 ? -4.523 -5.362 -5.337 1.00 0.00 73 THR A O 18
ATOM 27181 N N . ALA A 1 74 ? -5.841 -3.538 -5.322 1.00 0.00 74 ALA A N 18
ATOM 27182 C CA . ALA A 1 74 ? -4.905 -2.720 -6.080 1.00 0.00 74 ALA A CA 18
ATOM 27183 C C . ALA A 1 74 ? -3.625 -2.466 -5.290 1.00 0.00 74 ALA A C 18
ATOM 27184 O O . ALA A 1 74 ? -2.536 -2.400 -5.864 1.00 0.00 74 ALA A O 18
ATOM 27191 N N . PHE A 1 75 ? -3.759 -2.327 -3.975 1.00 0.00 75 PHE A N 18
ATOM 27192 C CA . PHE A 1 75 ? -2.605 -2.110 -3.110 1.00 0.00 75 PHE A CA 18
ATOM 27193 C C . PHE A 1 75 ? -1.672 -3.312 -3.168 1.00 0.00 75 PHE A C 18
ATOM 27194 O O . PHE A 1 75 ? -0.456 -3.160 -3.290 1.00 0.00 75 PHE A O 18
ATOM 27211 N N . VAL A 1 76 ? -2.250 -4.507 -3.089 1.00 0.00 76 VAL A N 18
ATOM 27212 C CA . VAL A 1 76 ? -1.478 -5.742 -3.173 1.00 0.00 76 VAL A CA 18
ATOM 27213 C C . VAL A 1 76 ? -0.734 -5.818 -4.506 1.00 0.00 76 VAL A C 18
ATOM 27214 O O . VAL A 1 76 ? 0.424 -6.235 -4.562 1.00 0.00 76 VAL A O 18
ATOM 27227 N N . ALA A 1 77 ? -1.399 -5.386 -5.572 1.00 0.00 77 ALA A N 18
ATOM 27228 C CA . ALA A 1 77 ? -0.804 -5.389 -6.903 1.00 0.00 77 ALA A CA 18
ATOM 27229 C C . ALA A 1 77 ? 0.388 -4.438 -6.980 1.00 0.00 77 ALA A C 18
ATOM 27230 O O . ALA A 1 77 ? 1.431 -4.781 -7.534 1.00 0.00 77 ALA A O 18
ATOM 27237 N N . ALA A 1 78 ? 0.236 -3.250 -6.408 1.00 0.00 78 ALA A N 18
ATOM 27238 C CA . ALA A 1 78 ? 1.303 -2.253 -6.421 1.00 0.00 78 ALA A CA 18
ATOM 27239 C C . ALA A 1 78 ? 2.470 -2.684 -5.539 1.00 0.00 78 ALA A C 18
ATOM 27240 O O . ALA A 1 78 ? 3.629 -2.390 -5.831 1.00 0.00 78 ALA A O 18
ATOM 27247 N N . SER A 1 79 ? 2.157 -3.408 -4.471 1.00 0.00 79 SER A N 18
ATOM 27248 C CA . SER A 1 79 ? 3.167 -3.839 -3.513 1.00 0.00 79 SER A CA 18
ATOM 27249 C C . SER A 1 79 ? 4.024 -4.981 -4.065 1.00 0.00 79 SER A C 18
ATOM 27250 O O . SER A 1 79 ? 4.971 -5.423 -3.411 1.00 0.00 79 SER A O 18
ATOM 27258 N N . ARG A 1 80 ? 3.708 -5.446 -5.277 1.00 0.00 80 ARG A N 18
ATOM 27259 C CA . ARG A 1 80 ? 4.455 -6.544 -5.887 1.00 0.00 80 ARG A CA 18
ATOM 27260 C C . ARG A 1 80 ? 5.898 -6.119 -6.179 1.00 0.00 80 ARG A C 18
ATOM 27261 O O . ARG A 1 80 ? 6.756 -6.956 -6.464 1.00 0.00 80 ARG A O 18
ATOM 27282 N N . GLN A 1 81 ? 6.155 -4.812 -6.091 1.00 0.00 81 GLN A N 18
ATOM 27283 C CA . GLN A 1 81 ? 7.503 -4.270 -6.240 1.00 0.00 81 GLN A CA 18
ATOM 27284 C C . GLN A 1 81 ? 8.455 -4.908 -5.235 1.00 0.00 81 GLN A C 18
ATOM 27285 O O . GLN A 1 81 ? 9.622 -5.160 -5.539 1.00 0.00 81 GLN A O 18
ATOM 27299 N N . ALA A 1 82 ? 7.941 -5.180 -4.041 1.00 0.00 82 ALA A N 18
ATOM 27300 C CA . ALA A 1 82 ? 8.742 -5.754 -2.972 1.00 0.00 82 ALA A CA 18
ATOM 27301 C C . ALA A 1 82 ? 9.072 -7.216 -3.252 1.00 0.00 82 ALA A C 18
ATOM 27302 O O . ALA A 1 82 ? 9.980 -7.778 -2.639 1.00 0.00 82 ALA A O 18
ATOM 27309 N N . HIS A 1 83 ? 8.337 -7.817 -4.191 1.00 0.00 83 HIS A N 18
ATOM 27310 C CA . HIS A 1 83 ? 8.516 -9.2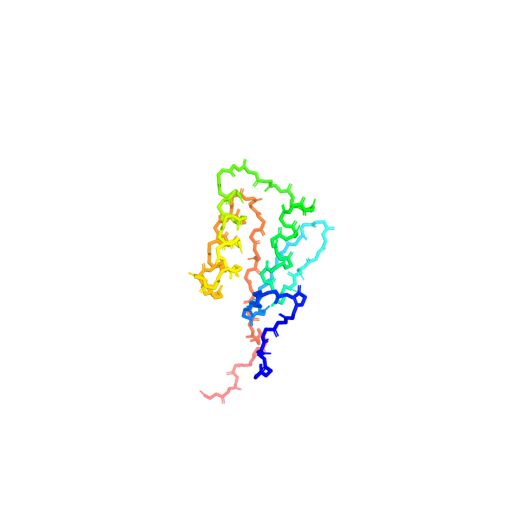26 -4.548 1.00 0.00 83 HIS A CA 18
ATOM 27311 C C . HIS A 1 83 ? 8.292 -10.127 -3.342 1.00 0.00 83 HIS A C 18
ATOM 27312 O O . HIS A 1 83 ? 8.955 -11.152 -3.186 1.00 0.00 83 HIS A O 18
ATOM 27327 N N . CYS A 1 84 ? 7.344 -9.744 -2.502 1.00 0.00 84 CYS A N 18
ATOM 27328 C CA . CYS A 1 84 ? 7.020 -10.507 -1.315 1.00 0.00 84 CYS A CA 18
ATOM 27329 C C . CYS A 1 84 ? 5.637 -10.113 -0.820 1.00 0.00 84 CYS A C 18
ATOM 27330 O O . CYS A 1 84 ? 5.462 -9.076 -0.192 1.00 0.00 84 CYS A O 18
ATOM 27338 N N . LEU A 1 85 ? 4.656 -10.922 -1.158 1.00 0.00 85 LEU A N 18
ATOM 27339 C CA . LEU A 1 85 ? 3.287 -10.699 -0.721 1.00 0.00 85 LEU A CA 18
ATOM 27340 C C . LEU A 1 85 ? 2.795 -11.914 0.048 1.00 0.00 85 LEU A C 18
ATOM 27341 O O . LEU A 1 85 ? 3.526 -12.889 0.196 1.00 0.00 85 LEU A O 18
ATOM 27357 N N . MET A 1 86 ? 1.567 -11.861 0.548 1.00 0.00 86 MET A N 18
ATOM 27358 C CA . MET A 1 86 ? 0.963 -13.044 1.149 1.00 0.00 86 MET A CA 18
ATOM 27359 C C . MET A 1 86 ? 0.718 -14.108 0.084 1.00 0.00 86 MET A C 18
ATOM 27360 O O . MET A 1 86 ? 0.775 -15.305 0.360 1.00 0.00 86 MET A O 18
ATOM 27374 N N . GLU A 1 87 ? 0.442 -13.660 -1.134 1.00 0.00 87 GLU A N 18
ATOM 27375 C CA . GLU A 1 87 ? 0.380 -14.557 -2.276 1.00 0.00 87 GLU A CA 18
ATOM 27376 C C . GLU A 1 87 ? 1.716 -14.537 -3.008 1.00 0.00 87 GLU A C 18
ATOM 27377 O O . GLU A 1 87 ? 1.832 -13.993 -4.106 1.00 0.00 87 GLU A O 18
ATOM 27389 N N . ASP A 1 88 ? 2.732 -15.092 -2.366 1.00 0.00 88 ASP A N 18
ATOM 27390 C CA . ASP A 1 88 ? 4.067 -15.129 -2.936 1.00 0.00 88 ASP A CA 18
ATOM 27391 C C . ASP A 1 88 ? 4.722 -16.465 -2.640 1.00 0.00 88 ASP A C 18
ATOM 27392 O O . ASP A 1 88 ? 4.674 -16.954 -1.510 1.00 0.00 88 ASP A O 18
ATOM 27401 N N . LYS A 1 89 ? 5.313 -17.062 -3.655 1.00 0.00 89 LYS A N 18
ATOM 27402 C CA . LYS A 1 89 ? 5.969 -18.344 -3.495 1.00 0.00 89 LYS A CA 18
ATOM 27403 C C . LYS A 1 89 ? 7.474 -18.168 -3.389 1.00 0.00 89 LYS A C 18
ATOM 27404 O O . LYS A 1 89 ? 8.112 -17.626 -4.292 1.00 0.00 89 LYS A O 18
ATOM 27423 N N . ALA A 1 90 ? 8.035 -18.615 -2.272 1.00 0.00 90 ALA A N 18
ATOM 27424 C CA . ALA A 1 90 ? 9.479 -18.610 -2.084 1.00 0.00 90 ALA A CA 18
ATOM 27425 C C . ALA A 1 90 ? 10.133 -19.594 -3.046 1.00 0.00 90 ALA A C 18
ATOM 27426 O O . ALA A 1 90 ? 11.306 -19.458 -3.398 1.00 0.00 90 ALA A O 18
ATOM 27433 N N . GLU A 1 91 ? 9.353 -20.583 -3.464 1.00 0.00 91 GLU A N 18
ATOM 27434 C CA . GLU A 1 91 ? 9.787 -21.550 -4.459 1.00 0.00 91 GLU A CA 18
ATOM 27435 C C . GLU A 1 91 ? 9.844 -20.877 -5.822 1.00 0.00 91 GLU A C 18
ATOM 27436 O O . GLU A 1 91 ? 9.115 -19.916 -6.071 1.00 0.00 91 GLU A O 18
ATOM 27448 N N . ALA A 1 92 ? 10.703 -21.364 -6.698 1.00 0.00 92 ALA A N 18
ATOM 27449 C CA . ALA A 1 92 ? 10.821 -20.789 -8.025 1.00 0.00 92 ALA A CA 18
ATOM 27450 C C . ALA A 1 92 ? 10.334 -21.764 -9.085 1.00 0.00 92 ALA A C 18
ATOM 27451 O O . ALA A 1 92 ? 11.038 -22.708 -9.447 1.00 0.00 92 ALA A O 18
ATOM 27458 N N . PRO A 1 93 ? 9.105 -21.564 -9.575 1.00 0.00 93 PRO A N 18
ATOM 27459 C CA . PRO A 1 93 ? 8.535 -22.382 -10.636 1.00 0.00 93 PRO A CA 18
ATOM 27460 C C . PRO A 1 93 ? 9.125 -22.023 -11.994 1.00 0.00 93 PRO A C 18
ATOM 27461 O O . PRO A 1 93 ? 9.547 -20.887 -12.220 1.00 0.00 93 PRO A O 18
ATOM 27472 N N . ASN A 1 94 ? 9.157 -22.991 -12.894 1.00 0.00 94 ASN A N 18
ATOM 27473 C CA . ASN A 1 94 ? 9.681 -22.764 -14.232 1.00 0.00 94 ASN A CA 18
ATOM 27474 C C . ASN A 1 94 ? 8.534 -22.568 -15.208 1.00 0.00 94 ASN A C 18
ATOM 27475 O O . ASN A 1 94 ? 8.618 -21.766 -16.137 1.00 0.00 94 ASN A O 18
ATOM 27486 N N . THR A 1 95 ? 7.457 -23.303 -14.985 1.00 0.00 95 THR A N 18
ATOM 27487 C CA . THR A 1 95 ? 6.252 -23.140 -15.770 1.00 0.00 95 THR A CA 18
ATOM 27488 C C . THR A 1 95 ? 5.237 -22.302 -15.002 1.00 0.00 95 THR A C 18
ATOM 27489 O O . THR A 1 95 ? 4.715 -22.726 -13.968 1.00 0.00 95 THR A O 18
ATOM 27500 N N . ILE A 1 96 ? 4.967 -21.110 -15.506 1.00 0.00 96 ILE A N 18
ATOM 27501 C CA . ILE A 1 96 ? 4.119 -20.162 -14.803 1.00 0.00 96 ILE A CA 18
ATOM 27502 C C . ILE A 1 96 ? 2.938 -19.754 -15.670 1.00 0.00 96 ILE A C 18
ATOM 27503 O O . ILE A 1 96 ? 3.088 -18.992 -16.626 1.00 0.00 96 ILE A O 18
ATOM 27519 N N . ALA A 1 97 ? 1.772 -20.287 -15.351 1.00 0.00 97 ALA A N 18
ATOM 27520 C CA . ALA A 1 97 ? 0.550 -19.915 -16.042 1.00 0.00 97 ALA A CA 18
ATOM 27521 C C . ALA A 1 97 ? -0.006 -18.627 -15.451 1.00 0.00 97 ALA A C 18
ATOM 27522 O O . ALA A 1 97 ? -0.694 -18.649 -14.429 1.00 0.00 97 ALA A O 18
ATOM 27529 N N . SER A 1 98 ? 0.318 -17.507 -16.078 1.00 0.00 98 SER A N 18
ATOM 27530 C CA . SER A 1 98 ? -0.081 -16.207 -15.569 1.00 0.00 98 SER A CA 18
ATOM 27531 C C . SER A 1 98 ? -1.568 -15.960 -15.800 1.00 0.00 98 SER A C 18
ATOM 27532 O O . SER A 1 98 ? -2.046 -15.969 -16.938 1.00 0.00 98 SER A O 18
ATOM 27540 N N . GLY A 1 99 ? -2.295 -15.765 -14.714 1.00 0.00 99 GLY A N 18
ATOM 27541 C CA . GLY A 1 99 ? -3.713 -15.508 -14.808 1.00 0.00 99 GLY A CA 18
ATOM 27542 C C . GLY A 1 99 ? -4.147 -14.399 -13.878 1.00 0.00 99 GLY A C 18
ATOM 27543 O O . GLY A 1 99 ? -3.490 -13.359 -13.804 1.00 0.00 99 GLY A O 18
ATOM 27547 N N . SER A 1 100 ? -5.246 -14.635 -13.168 1.00 0.00 100 SER A N 18
ATOM 27548 C CA . SER A 1 100 ? -5.783 -13.679 -12.208 1.00 0.00 100 SER A CA 18
ATOM 27549 C C . SER A 1 100 ? -6.172 -12.372 -12.899 1.00 0.00 100 SER A C 18
ATOM 27550 O O . SER A 1 100 ? -5.382 -11.404 -12.873 1.00 0.00 100 SER A O 18
ATOM 27559 N N . MET A 1 1 ? -11.841 12.887 -4.379 1.00 0.00 1 MET A N 19
ATOM 27560 C CA . MET A 1 1 ? -12.189 13.845 -5.446 1.00 0.00 1 MET A CA 19
ATOM 27561 C C . MET A 1 1 ? -11.067 14.856 -5.595 1.00 0.00 1 MET A C 19
ATOM 27562 O O . MET A 1 1 ? -10.078 14.790 -4.863 1.00 0.00 1 MET A O 19
ATOM 27578 N N . GLU A 1 2 ? -11.215 15.772 -6.543 1.00 0.00 2 GLU A N 19
ATOM 27579 C CA . GLU A 1 2 ? -10.245 16.842 -6.735 1.00 0.00 2 GLU A CA 19
ATOM 27580 C C . GLU A 1 2 ? -10.170 17.707 -5.483 1.00 0.00 2 GLU A C 19
ATOM 27581 O O . GLU A 1 2 ? -9.087 18.042 -4.999 1.00 0.00 2 GLU A O 19
ATOM 27593 N N . VAL A 1 3 ? -11.337 18.048 -4.959 1.00 0.00 3 VAL A N 19
ATOM 27594 C CA . VAL A 1 3 ? -11.429 18.826 -3.738 1.00 0.00 3 VAL A CA 19
ATOM 27595 C C . VAL A 1 3 ? -11.252 17.926 -2.523 1.00 0.00 3 VAL A C 19
ATOM 27596 O O . VAL A 1 3 ? -12.086 17.060 -2.250 1.00 0.00 3 VAL A O 19
ATOM 27609 N N . GLN A 1 4 ? -10.155 18.114 -1.814 1.00 0.00 4 GLN A N 19
ATOM 27610 C CA . GLN A 1 4 ? -9.907 17.374 -0.590 1.00 0.00 4 GLN A CA 19
ATOM 27611 C C . GLN A 1 4 ? -9.943 18.309 0.605 1.00 0.00 4 GLN A C 19
ATOM 27612 O O . GLN A 1 4 ? -9.585 19.485 0.497 1.00 0.00 4 GLN A O 19
ATOM 27626 N N . SER A 1 5 ? -10.386 17.787 1.733 1.00 0.00 5 SER A N 19
ATOM 27627 C CA . SER A 1 5 ? -10.441 18.555 2.956 1.00 0.00 5 SER A CA 19
ATOM 27628 C C . SER A 1 5 ? -9.048 18.657 3.561 1.00 0.00 5 SER A C 19
ATOM 27629 O O . SER A 1 5 ? -8.230 17.750 3.401 1.00 0.00 5 SER A O 19
ATOM 27637 N N . MET A 1 6 ? -8.766 19.768 4.226 1.00 0.00 6 MET A N 19
ATOM 27638 C CA . MET A 1 6 ? -7.479 19.947 4.882 1.00 0.00 6 MET A CA 19
ATOM 27639 C C . MET A 1 6 ? -7.347 18.950 6.029 1.00 0.00 6 MET A C 19
ATOM 27640 O O . MET A 1 6 ? -6.244 18.563 6.416 1.00 0.00 6 MET A O 19
ATOM 27654 N N . LEU A 1 7 ? -8.487 18.542 6.565 1.00 0.00 7 LEU A N 19
ATOM 27655 C CA . LEU A 1 7 ? -8.533 17.493 7.565 1.00 0.00 7 LEU A CA 19
ATOM 27656 C C . LEU A 1 7 ? -8.657 16.135 6.881 1.00 0.00 7 LEU A C 19
ATOM 27657 O O . LEU A 1 7 ? -9.613 15.890 6.142 1.00 0.00 7 LEU A O 19
ATOM 27673 N N . LEU A 1 8 ? -7.683 15.266 7.114 1.00 0.00 8 LEU A N 19
ATOM 27674 C CA . LEU A 1 8 ? -7.700 13.929 6.534 1.00 0.00 8 LEU A CA 19
ATOM 27675 C C . LEU A 1 8 ? -8.616 13.015 7.338 1.00 0.00 8 LEU A C 19
ATOM 27676 O O . LEU A 1 8 ? -8.698 13.124 8.563 1.00 0.00 8 LEU A O 19
ATOM 27692 N N . ASN A 1 9 ? -9.298 12.115 6.647 1.00 0.00 9 ASN A N 19
ATOM 27693 C CA . ASN A 1 9 ? -10.286 11.255 7.283 1.00 0.00 9 ASN A CA 19
ATOM 27694 C C . ASN A 1 9 ? -9.689 9.894 7.599 1.00 0.00 9 ASN A C 19
ATOM 27695 O O . ASN A 1 9 ? -8.904 9.352 6.818 1.00 0.00 9 ASN A O 19
ATOM 27706 N N . ASP A 1 10 ? -10.056 9.350 8.749 1.00 0.00 10 ASP A N 19
ATOM 27707 C CA . ASP A 1 10 ? -9.591 8.033 9.153 1.00 0.00 10 ASP A CA 19
ATOM 27708 C C . ASP A 1 10 ? -10.433 6.956 8.492 1.00 0.00 10 ASP A C 19
ATOM 27709 O O . ASP A 1 10 ? -11.510 6.604 8.973 1.00 0.00 10 ASP A O 19
ATOM 27718 N N . VAL A 1 11 ? -9.952 6.450 7.374 1.00 0.00 11 VAL A N 19
ATOM 27719 C CA . VAL A 1 11 ? -10.677 5.438 6.633 1.00 0.00 11 VAL A CA 19
ATOM 27720 C C . VAL A 1 11 ? -10.142 4.056 6.962 1.00 0.00 11 VAL A C 19
ATOM 27721 O O . VAL A 1 11 ? -9.007 3.717 6.612 1.00 0.00 11 VAL A O 19
ATOM 27734 N N . LYS A 1 12 ? -10.950 3.276 7.660 1.00 0.00 12 LYS A N 19
ATOM 27735 C CA . LYS A 1 12 ? -10.589 1.915 8.008 1.00 0.00 12 LYS A CA 19
ATOM 27736 C C . LYS A 1 12 ? -10.880 0.981 6.840 1.00 0.00 12 LYS A C 19
ATOM 27737 O O . LYS A 1 12 ? -11.848 1.181 6.105 1.00 0.00 12 LYS A O 19
ATOM 27756 N N . TRP A 1 13 ? -10.046 -0.031 6.670 1.00 0.00 13 TRP A N 19
ATOM 27757 C CA . TRP A 1 13 ? -10.242 -1.003 5.612 1.00 0.00 13 TRP A CA 19
ATOM 27758 C C . TRP A 1 13 ? -11.269 -2.042 6.025 1.00 0.00 13 TRP A C 19
ATOM 27759 O O . TRP A 1 13 ? -11.351 -2.416 7.198 1.00 0.00 13 TRP A O 19
ATOM 27780 N N . GLU A 1 14 ? -12.057 -2.492 5.055 1.00 0.00 14 GLU A N 19
ATOM 27781 C CA . GLU A 1 14 ? -13.019 -3.564 5.279 1.00 0.00 14 GLU A CA 19
ATOM 27782 C C . GLU A 1 14 ? -12.272 -4.819 5.702 1.00 0.00 14 GLU A C 19
ATOM 27783 O O . GLU A 1 14 ? -12.600 -5.465 6.696 1.00 0.00 14 GLU A O 19
ATOM 27795 N N . LYS A 1 15 ? -11.259 -5.139 4.918 1.00 0.00 15 LYS A N 19
ATOM 27796 C CA . LYS A 1 15 ? -10.394 -6.270 5.181 1.00 0.00 15 LYS A CA 19
ATOM 27797 C C . LYS A 1 15 ? -8.944 -5.803 5.171 1.00 0.00 15 LYS A C 19
ATOM 27798 O O . LYS A 1 15 ? -8.382 -5.522 4.110 1.00 0.00 15 LYS A O 19
ATOM 27817 N N . PRO A 1 16 ? -8.349 -5.668 6.369 1.00 0.00 16 PRO A N 19
ATOM 27818 C CA . PRO A 1 16 ? -6.980 -5.159 6.550 1.00 0.00 16 PRO A CA 19
ATOM 27819 C C . PRO A 1 16 ? -5.954 -5.877 5.673 1.00 0.00 16 PRO A C 19
ATOM 27820 O O . PRO A 1 16 ? -6.093 -7.066 5.388 1.00 0.00 16 PRO A O 19
ATOM 27831 N N . VAL A 1 17 ? -4.925 -5.146 5.256 1.00 0.00 17 VAL A N 19
ATOM 27832 C CA . VAL A 1 17 ? -3.942 -5.665 4.306 1.00 0.00 17 VAL A CA 19
ATOM 27833 C C . VAL A 1 17 ? -2.608 -5.963 4.988 1.00 0.00 17 VAL A C 19
ATOM 27834 O O . VAL A 1 17 ? -2.031 -5.099 5.649 1.00 0.00 17 VAL A O 19
ATOM 27847 N N . THR A 1 18 ? -2.132 -7.189 4.824 1.00 0.00 18 THR A N 19
ATOM 27848 C CA . THR A 1 18 ? -0.846 -7.604 5.367 1.00 0.00 18 THR A CA 19
ATOM 27849 C C . THR A 1 18 ? 0.293 -7.309 4.381 1.00 0.00 18 THR A C 19
ATOM 27850 O O . THR A 1 18 ? 0.351 -7.879 3.291 1.00 0.00 18 THR A O 19
ATOM 27861 N N . ILE A 1 19 ? 1.188 -6.408 4.774 1.00 0.00 19 ILE A N 19
ATOM 27862 C CA . ILE A 1 19 ? 2.342 -6.044 3.956 1.00 0.00 19 ILE A CA 19
ATOM 27863 C C . ILE A 1 19 ? 3.640 -6.351 4.699 1.00 0.00 19 ILE A C 19
ATOM 27864 O O . ILE A 1 19 ? 3.758 -6.077 5.892 1.00 0.00 19 ILE A O 19
ATOM 27880 N N . SER A 1 20 ? 4.607 -6.916 3.993 1.00 0.00 20 SER A N 19
ATOM 27881 C CA . SER A 1 20 ? 5.893 -7.240 4.587 1.00 0.00 20 SER A CA 19
ATOM 27882 C C . SER A 1 20 ? 6.901 -6.132 4.298 1.00 0.00 20 SER A C 19
ATOM 27883 O O . SER A 1 20 ? 7.234 -5.868 3.141 1.00 0.00 20 SER A O 19
ATOM 27891 N N . LEU A 1 21 ? 7.371 -5.479 5.350 1.00 0.00 21 LEU A N 19
ATOM 27892 C CA . LEU A 1 21 ? 8.385 -4.440 5.211 1.00 0.00 21 LEU A CA 19
ATOM 27893 C C . LEU A 1 21 ? 9.726 -5.065 4.839 1.00 0.00 21 LEU A C 19
ATOM 27894 O O . LEU A 1 21 ? 9.908 -6.278 4.979 1.00 0.00 21 LEU A O 19
ATOM 27910 N N . GLN A 1 22 ? 10.669 -4.237 4.394 1.00 0.00 22 GLN A N 19
ATOM 27911 C CA . GLN A 1 22 ? 11.980 -4.722 3.960 1.00 0.00 22 GLN A CA 19
ATOM 27912 C C . GLN A 1 22 ? 12.724 -5.449 5.082 1.00 0.00 22 GLN A C 19
ATOM 27913 O O . GLN A 1 22 ? 13.594 -6.282 4.821 1.00 0.00 22 GLN A O 19
ATOM 27927 N N . ASN A 1 23 ? 12.368 -5.146 6.326 1.00 0.00 23 ASN A N 19
ATOM 27928 C CA . ASN A 1 23 ? 12.992 -5.791 7.480 1.00 0.00 23 ASN A CA 19
ATOM 27929 C C . ASN A 1 23 ? 12.520 -7.234 7.622 1.00 0.00 23 ASN A C 19
ATOM 27930 O O . ASN A 1 23 ? 13.125 -8.025 8.345 1.00 0.00 23 ASN A O 19
ATOM 27941 N N . GLY A 1 24 ? 11.448 -7.579 6.923 1.00 0.00 24 GLY A N 19
ATOM 27942 C CA . GLY A 1 24 ? 10.881 -8.906 7.045 1.00 0.00 24 GLY A CA 19
ATOM 27943 C C . GLY A 1 24 ? 9.857 -8.973 8.155 1.00 0.00 24 GLY A C 19
ATOM 27944 O O . GLY A 1 24 ? 9.993 -9.754 9.098 1.00 0.00 24 GLY A O 19
ATOM 27948 N N . ALA A 1 25 ? 8.835 -8.140 8.046 1.00 0.00 25 ALA A N 19
ATOM 27949 C CA . ALA A 1 25 ? 7.794 -8.070 9.054 1.00 0.00 25 ALA A CA 19
ATOM 27950 C C . ALA A 1 25 ? 6.446 -7.789 8.408 1.00 0.00 25 ALA A C 19
ATOM 27951 O O . ALA A 1 25 ? 6.248 -6.730 7.812 1.00 0.00 25 ALA A O 19
ATOM 27958 N N . PRO A 1 26 ? 5.515 -8.748 8.489 1.00 0.00 26 PRO A N 19
ATOM 27959 C CA . PRO A 1 26 ? 4.169 -8.601 7.944 1.00 0.00 26 PRO A CA 19
ATOM 27960 C C . PRO A 1 26 ? 3.275 -7.756 8.846 1.00 0.00 26 PRO A C 19
ATOM 27961 O O . PRO A 1 26 ? 2.779 -8.229 9.870 1.00 0.00 26 PRO A O 19
ATOM 27972 N N . ARG A 1 27 ? 3.094 -6.501 8.472 1.00 0.00 27 ARG A N 19
ATOM 27973 C CA . ARG A 1 27 ? 2.207 -5.613 9.199 1.00 0.00 27 ARG A CA 19
ATOM 27974 C C . ARG A 1 27 ? 0.840 -5.581 8.549 1.00 0.00 27 ARG A C 19
ATOM 27975 O O . ARG A 1 27 ? 0.721 -5.408 7.337 1.00 0.00 27 ARG A O 19
ATOM 27996 N N . ILE A 1 28 ? -0.182 -5.756 9.359 1.00 0.00 28 ILE A N 19
ATOM 27997 C CA . ILE A 1 28 ? -1.546 -5.705 8.880 1.00 0.00 28 ILE A CA 19
ATOM 27998 C C . ILE A 1 28 ? -2.097 -4.291 9.046 1.00 0.00 28 ILE A C 19
ATOM 27999 O O . ILE A 1 28 ? -2.246 -3.802 10.168 1.00 0.00 28 ILE A O 19
ATOM 28015 N N . PHE A 1 29 ? -2.358 -3.626 7.930 1.00 0.00 29 PHE A N 19
ATOM 28016 C CA . PHE A 1 29 ? -2.885 -2.268 7.960 1.00 0.00 29 PHE A CA 19
ATOM 28017 C C . PHE A 1 29 ? -4.393 -2.293 8.144 1.00 0.00 29 PHE A C 19
ATOM 28018 O O . PHE A 1 29 ? -5.120 -2.817 7.300 1.00 0.00 29 PHE A O 19
ATOM 28035 N N . ASN A 1 30 ? -4.850 -1.717 9.242 1.00 0.00 30 ASN A N 19
ATOM 28036 C CA . ASN A 1 30 ? -6.265 -1.713 9.578 1.00 0.00 30 ASN A CA 19
ATOM 28037 C C . ASN A 1 30 ? -6.962 -0.575 8.854 1.00 0.00 30 ASN A C 19
ATOM 28038 O O . ASN A 1 30 ? -8.160 -0.631 8.581 1.00 0.00 30 ASN A O 19
ATOM 28049 N N . GLY A 1 31 ? -6.197 0.459 8.542 1.00 0.00 31 GLY A N 19
ATOM 28050 C CA . GLY A 1 31 ? -6.748 1.617 7.883 1.00 0.00 31 GLY A CA 19
ATOM 28051 C C . GLY A 1 31 ? -5.834 2.128 6.797 1.00 0.00 31 GLY A C 19
ATOM 28052 O O . GLY A 1 31 ? -4.635 1.845 6.807 1.00 0.00 31 GLY A O 19
ATOM 28056 N N . VAL A 1 32 ? -6.396 2.892 5.872 1.00 0.00 32 VAL A N 19
ATOM 28057 C CA . VAL A 1 32 ? -5.641 3.415 4.740 1.00 0.00 32 VAL A CA 19
ATOM 28058 C C . VAL A 1 32 ? -4.515 4.334 5.209 1.00 0.00 32 VAL A C 19
ATOM 28059 O O . VAL A 1 32 ? -3.452 4.397 4.593 1.00 0.00 32 VAL A O 19
ATOM 28072 N N . TYR A 1 33 ? -4.742 5.024 6.321 1.00 0.00 33 TYR A N 19
ATOM 28073 C CA . TYR A 1 33 ? -3.761 5.963 6.849 1.00 0.00 33 TYR A CA 19
ATOM 28074 C C . TYR A 1 33 ? -2.453 5.256 7.205 1.00 0.00 33 TYR A C 19
ATOM 28075 O O . TYR A 1 33 ? -1.372 5.775 6.933 1.00 0.00 33 TYR A O 19
ATOM 28093 N N . GLU A 1 34 ? -2.557 4.068 7.801 1.00 0.00 34 GLU A N 19
ATOM 28094 C CA . GLU A 1 34 ? -1.375 3.300 8.187 1.00 0.00 34 GLU A CA 19
ATOM 28095 C C . GLU A 1 34 ? -0.546 2.957 6.957 1.00 0.00 34 GLU A C 19
ATOM 28096 O O . GLU A 1 34 ? 0.685 3.046 6.969 1.00 0.00 34 GLU A O 19
ATOM 28108 N N . ALA A 1 35 ? -1.242 2.583 5.893 1.00 0.00 35 ALA A N 19
ATOM 28109 C CA . ALA A 1 35 ? -0.604 2.205 4.646 1.00 0.00 35 ALA A CA 19
ATOM 28110 C C . ALA A 1 35 ? -0.026 3.422 3.935 1.00 0.00 35 ALA A C 19
ATOM 28111 O O . ALA A 1 35 ? 1.110 3.392 3.471 1.00 0.00 35 ALA A O 19
ATOM 28118 N N . PHE A 1 36 ? -0.806 4.498 3.871 1.00 0.00 36 PHE A N 19
ATOM 28119 C CA . PHE A 1 36 ? -0.372 5.726 3.207 1.00 0.00 36 PHE A CA 19
ATOM 28120 C C . PHE A 1 36 ? 0.877 6.289 3.879 1.00 0.00 36 PHE A C 19
ATOM 28121 O O . PHE A 1 36 ? 1.814 6.721 3.204 1.00 0.00 36 PHE A O 19
ATOM 28138 N N . ASP A 1 37 ? 0.884 6.276 5.207 1.00 0.00 37 ASP A N 19
ATOM 28139 C CA . ASP A 1 37 ? 2.056 6.693 5.969 1.00 0.00 37 ASP A CA 19
ATOM 28140 C C . ASP A 1 37 ? 3.239 5.795 5.633 1.00 0.00 37 ASP A C 19
ATOM 28141 O O . ASP A 1 37 ? 4.314 6.276 5.276 1.00 0.00 37 ASP A O 19
ATOM 28150 N N . PHE A 1 38 ? 3.013 4.485 5.712 1.00 0.00 38 PHE A N 19
ATOM 28151 C CA . PHE A 1 38 ? 4.038 3.492 5.397 1.00 0.00 38 PHE A CA 19
ATOM 28152 C C . PHE A 1 38 ? 4.650 3.746 4.019 1.00 0.00 38 PHE A C 19
ATOM 28153 O O . PHE A 1 38 ? 5.871 3.680 3.853 1.00 0.00 38 PHE A O 19
ATOM 28170 N N . LEU A 1 39 ? 3.794 4.058 3.052 1.00 0.00 39 LEU A N 19
ATOM 28171 C CA . LEU A 1 39 ? 4.225 4.322 1.684 1.00 0.00 39 LEU A CA 19
ATOM 28172 C C . LEU A 1 39 ? 5.257 5.441 1.625 1.00 0.00 39 LEU A C 19
ATOM 28173 O O . LEU A 1 39 ? 6.276 5.322 0.947 1.00 0.00 39 LEU A O 19
ATOM 28189 N N . GLN A 1 40 ? 4.993 6.525 2.341 1.00 0.00 40 GLN A N 19
ATOM 28190 C CA . GLN A 1 40 ? 5.865 7.692 2.300 1.00 0.00 40 GLN A CA 19
ATOM 28191 C C . GLN A 1 40 ? 7.128 7.479 3.127 1.00 0.00 40 GLN A C 19
ATOM 28192 O O . GLN A 1 40 ? 8.114 8.195 2.960 1.00 0.00 40 GLN A O 19
ATOM 28206 N N . HIS A 1 41 ? 7.101 6.498 4.017 1.00 0.00 41 HIS A N 19
ATOM 28207 C CA . HIS A 1 41 ? 8.277 6.184 4.817 1.00 0.00 41 HIS A CA 19
ATOM 28208 C C . HIS A 1 41 ? 9.211 5.255 4.056 1.00 0.00 41 HIS A C 19
ATOM 28209 O O . HIS A 1 41 ? 10.336 5.633 3.728 1.00 0.00 41 HIS A O 19
ATOM 28224 N N . GLU A 1 42 ? 8.744 4.052 3.746 1.00 0.00 42 GLU A N 19
ATOM 28225 C CA . GLU A 1 42 ? 9.595 3.071 3.093 1.00 0.00 42 GLU A CA 19
ATOM 28226 C C . GLU A 1 42 ? 8.768 2.031 2.341 1.00 0.00 42 GLU A C 19
ATOM 28227 O O . GLU A 1 42 ? 8.533 0.929 2.836 1.00 0.00 42 GLU A O 19
ATOM 28239 N N . TRP A 1 43 ? 8.297 2.407 1.161 1.00 0.00 43 TRP A N 19
ATOM 28240 C CA . TRP A 1 43 ? 7.597 1.477 0.285 1.00 0.00 43 TRP A CA 19
ATOM 28241 C C . TRP A 1 43 ? 8.597 0.768 -0.631 1.00 0.00 43 TRP A C 19
ATOM 28242 O O . TRP A 1 43 ? 9.236 1.405 -1.470 1.00 0.00 43 TRP A O 19
ATOM 28263 N N . PRO A 1 44 ? 8.753 -0.560 -0.452 1.00 0.00 44 PRO A N 19
ATOM 28264 C CA . PRO A 1 44 ? 9.717 -1.382 -1.207 1.00 0.00 44 PRO A CA 19
ATOM 28265 C C . PRO A 1 44 ? 9.670 -1.181 -2.724 1.00 0.00 44 PRO A C 19
ATOM 28266 O O . PRO A 1 44 ? 10.709 -1.200 -3.387 1.00 0.00 44 PRO A O 19
ATOM 28277 N N . ALA A 1 45 ? 8.477 -1.000 -3.277 1.00 0.00 45 ALA A N 19
ATOM 28278 C CA . ALA A 1 45 ? 8.336 -0.826 -4.718 1.00 0.00 45 ALA A CA 19
ATOM 28279 C C . ALA A 1 45 ? 8.605 0.623 -5.115 1.00 0.00 45 ALA A C 19
ATOM 28280 O O . ALA A 1 45 ? 7.692 1.443 -5.211 1.00 0.00 45 ALA A O 19
ATOM 28287 N N . ARG A 1 46 ? 9.875 0.929 -5.321 1.00 0.00 46 ARG A N 19
ATOM 28288 C CA . ARG A 1 46 ? 10.297 2.281 -5.647 1.00 0.00 46 ARG A CA 19
ATOM 28289 C C . ARG A 1 46 ? 10.572 2.419 -7.140 1.00 0.00 46 ARG A C 19
ATOM 28290 O O . ARG A 1 46 ? 10.989 1.466 -7.799 1.00 0.00 46 ARG A O 19
ATOM 28311 N N . GLY A 1 47 ? 10.328 3.609 -7.662 1.00 0.00 47 GLY A N 19
ATOM 28312 C CA . GLY A 1 47 ? 10.525 3.869 -9.072 1.00 0.00 47 GLY A CA 19
ATOM 28313 C C . GLY A 1 47 ? 9.791 5.118 -9.504 1.00 0.00 47 GLY A C 19
ATOM 28314 O O . GLY A 1 47 ? 10.277 6.228 -9.292 1.00 0.00 47 GLY A O 19
ATOM 28318 N N . ASP A 1 48 ? 8.610 4.948 -10.080 1.00 0.00 48 ASP A N 19
ATOM 28319 C CA . ASP A 1 48 ? 7.767 6.082 -10.436 1.00 0.00 48 ASP A CA 19
ATOM 28320 C C . ASP A 1 48 ? 6.296 5.696 -10.430 1.00 0.00 48 ASP A C 19
ATOM 28321 O O . ASP A 1 48 ? 5.599 5.929 -9.455 1.00 0.00 48 ASP A O 19
ATOM 28330 N N . ARG A 1 49 ? 5.851 5.059 -11.503 1.00 0.00 49 ARG A N 19
ATOM 28331 C CA . ARG A 1 49 ? 4.431 4.788 -11.712 1.00 0.00 49 ARG A CA 19
ATOM 28332 C C . ARG A 1 49 ? 3.892 3.771 -10.705 1.00 0.00 49 ARG A C 19
ATOM 28333 O O . ARG A 1 49 ? 2.747 3.875 -10.263 1.00 0.00 49 ARG A O 19
ATOM 28354 N N . ALA A 1 50 ? 4.719 2.802 -10.330 1.00 0.00 50 ALA A N 19
ATOM 28355 C CA . ALA A 1 50 ? 4.314 1.789 -9.359 1.00 0.00 50 ALA A CA 19
ATOM 28356 C C . ALA A 1 50 ? 4.176 2.411 -7.975 1.00 0.00 50 ALA A C 19
ATOM 28357 O O . ALA A 1 50 ? 3.241 2.113 -7.231 1.00 0.00 50 ALA A O 19
ATOM 28364 N N . HIS A 1 51 ? 5.109 3.293 -7.654 1.00 0.00 51 HIS A N 19
ATOM 28365 C CA . HIS A 1 51 ? 5.095 4.007 -6.386 1.00 0.00 51 HIS A CA 19
ATOM 28366 C C . HIS A 1 51 ? 3.953 5.021 -6.384 1.00 0.00 51 HIS A C 19
ATOM 28367 O O . HIS A 1 51 ? 3.191 5.121 -5.423 1.00 0.00 51 HIS A O 19
ATOM 28382 N N . GLU A 1 52 ? 3.844 5.745 -7.491 1.00 0.00 52 GLU A N 19
ATOM 28383 C CA . GLU A 1 52 ? 2.801 6.740 -7.699 1.00 0.00 52 GLU A CA 19
ATOM 28384 C C . GLU A 1 52 ? 1.416 6.152 -7.460 1.00 0.00 52 GLU A C 19
ATOM 28385 O O . GLU A 1 52 ? 0.663 6.649 -6.623 1.00 0.00 52 GLU A O 19
ATOM 28397 N N . GLN A 1 53 ? 1.101 5.088 -8.193 1.00 0.00 53 GLN A N 19
ATOM 28398 C CA . GLN A 1 53 ? -0.214 4.461 -8.125 1.00 0.00 53 GLN A CA 19
ATOM 28399 C C . GLN A 1 53 ? -0.603 4.137 -6.685 1.00 0.00 53 GLN A C 19
ATOM 28400 O O . GLN A 1 53 ? -1.707 4.461 -6.249 1.00 0.00 53 GLN A O 19
ATOM 28414 N N . ALA A 1 54 ? 0.321 3.528 -5.949 1.00 0.00 54 ALA A N 19
ATOM 28415 C CA . ALA A 1 54 ? 0.073 3.140 -4.564 1.00 0.00 54 ALA A CA 19
ATOM 28416 C C . ALA A 1 54 ? -0.368 4.334 -3.716 1.00 0.00 54 ALA A C 19
ATOM 28417 O O . ALA A 1 54 ? -1.363 4.257 -2.991 1.00 0.00 54 ALA A O 19
ATOM 28424 N N . LEU A 1 55 ? 0.357 5.442 -3.827 1.00 0.00 55 LEU A N 19
ATOM 28425 C CA . LEU A 1 55 ? 0.043 6.635 -3.047 1.00 0.00 55 LEU A CA 19
ATOM 28426 C C . LEU A 1 55 ? -1.223 7.317 -3.561 1.00 0.00 55 LEU A C 19
ATOM 28427 O O . LEU A 1 55 ? -2.030 7.811 -2.773 1.00 0.00 55 LEU A O 19
ATOM 28443 N N . ARG A 1 56 ? -1.402 7.327 -4.877 1.00 0.00 56 ARG A N 19
ATOM 28444 C CA . ARG A 1 56 ? -2.574 7.954 -5.490 1.00 0.00 56 ARG A CA 19
ATOM 28445 C C . ARG A 1 56 ? -3.860 7.269 -5.036 1.00 0.00 56 ARG A C 19
ATOM 28446 O O . ARG A 1 56 ? -4.870 7.928 -4.775 1.00 0.00 56 ARG A O 19
ATOM 28467 N N . LEU A 1 57 ? -3.813 5.947 -4.941 1.00 0.00 57 LEU A N 19
ATOM 28468 C CA . LEU A 1 57 ? -4.959 5.169 -4.486 1.00 0.00 57 LEU A CA 19
ATOM 28469 C C . LEU A 1 57 ? -5.286 5.492 -3.034 1.00 0.00 57 LEU A C 19
ATOM 28470 O O . LEU A 1 57 ? -6.437 5.762 -2.690 1.00 0.00 57 LEU A O 19
ATOM 28486 N N . CYS A 1 58 ? -4.264 5.480 -2.190 1.00 0.00 58 CYS A N 19
ATOM 28487 C CA . CYS A 1 58 ? -4.440 5.732 -0.767 1.00 0.00 58 CYS A CA 19
ATOM 28488 C C . CYS A 1 58 ? -4.898 7.168 -0.511 1.00 0.00 58 CYS A C 19
ATOM 28489 O O . CYS A 1 58 ? -5.688 7.419 0.401 1.00 0.00 58 CYS A O 19
ATOM 28497 N N . ARG A 1 59 ? -4.417 8.100 -1.330 1.00 0.00 59 ARG A N 19
ATOM 28498 C CA . ARG A 1 59 ? -4.816 9.499 -1.212 1.00 0.00 59 ARG A CA 19
ATOM 28499 C C . ARG A 1 59 ? -6.318 9.653 -1.450 1.00 0.00 59 ARG A C 19
ATOM 28500 O O . ARG A 1 59 ? -6.995 10.405 -0.750 1.00 0.00 59 ARG A O 19
ATOM 28521 N N . ALA A 1 60 ? -6.830 8.933 -2.440 1.00 0.00 60 ALA A N 19
ATOM 28522 C CA . ALA A 1 60 ? -8.250 8.985 -2.765 1.00 0.00 60 ALA A CA 19
ATOM 28523 C C . ALA A 1 60 ? -9.069 8.203 -1.743 1.00 0.00 60 ALA A C 19
ATOM 28524 O O . ALA A 1 60 ? -10.186 8.586 -1.400 1.00 0.00 60 ALA A O 19
ATOM 28531 N N . SER A 1 61 ? -8.503 7.112 -1.253 1.00 0.00 61 SER A N 19
ATOM 28532 C CA . SER A 1 61 ? -9.180 6.271 -0.276 1.00 0.00 61 SER A CA 19
ATOM 28533 C C . SER A 1 61 ? -9.409 7.016 1.041 1.00 0.00 61 SER A C 19
ATOM 28534 O O . SER A 1 61 ? -10.411 6.788 1.715 1.00 0.00 61 SER A O 19
ATOM 28542 N N . LEU A 1 62 ? -8.499 7.927 1.389 1.00 0.00 62 LEU A N 19
ATOM 28543 C CA . LEU A 1 62 ? -8.627 8.710 2.622 1.00 0.00 62 LEU A CA 19
ATOM 28544 C C . LEU A 1 62 ? -9.764 9.729 2.532 1.00 0.00 62 LEU A C 19
ATOM 28545 O O . LEU A 1 62 ? -10.120 10.366 3.524 1.00 0.00 62 LEU A O 19
ATOM 28561 N N . MET A 1 63 ? -10.329 9.884 1.343 1.00 0.00 63 MET A N 19
ATOM 28562 C CA . MET A 1 63 ? -11.459 10.781 1.150 1.00 0.00 63 MET A CA 19
ATOM 28563 C C . MET A 1 63 ? -12.743 9.986 0.942 1.00 0.00 63 MET A C 19
ATOM 28564 O O . MET A 1 63 ? -13.835 10.551 0.865 1.00 0.00 63 MET A O 19
ATOM 28578 N N . GLY A 1 64 ? -12.604 8.667 0.862 1.00 0.00 64 GLY A N 19
ATOM 28579 C CA . GLY A 1 64 ? -13.754 7.807 0.669 1.00 0.00 64 GLY A CA 19
ATOM 28580 C C . GLY A 1 64 ? -14.121 7.644 -0.792 1.00 0.00 64 GLY A C 19
ATOM 28581 O O . GLY A 1 64 ? -15.249 7.266 -1.115 1.00 0.00 64 GLY A O 19
ATOM 28585 N N . ASP A 1 65 ? -13.177 7.937 -1.679 1.00 0.00 65 ASP A N 19
ATOM 28586 C CA . ASP A 1 65 ? -13.402 7.780 -3.113 1.00 0.00 65 ASP A CA 19
ATOM 28587 C C . ASP A 1 65 ? -13.346 6.314 -3.507 1.00 0.00 65 ASP A C 19
ATOM 28588 O O . ASP A 1 65 ? -14.109 5.854 -4.360 1.00 0.00 65 ASP A O 19
ATOM 28597 N N . VAL A 1 66 ? -12.432 5.588 -2.886 1.00 0.00 66 VAL A N 19
ATOM 28598 C CA . VAL A 1 66 ? -12.223 4.186 -3.199 1.00 0.00 66 VAL A CA 19
ATOM 28599 C C . VAL A 1 66 ? -12.760 3.311 -2.070 1.00 0.00 66 VAL A C 19
ATOM 28600 O O . VAL A 1 66 ? -12.332 3.432 -0.921 1.00 0.00 66 VAL A O 19
ATOM 28613 N N . ALA A 1 67 ? -13.701 2.440 -2.401 1.00 0.00 67 ALA A N 19
ATOM 28614 C CA . ALA A 1 67 ? -14.370 1.618 -1.403 1.00 0.00 67 ALA A CA 19
ATOM 28615 C C . ALA A 1 67 ? -13.518 0.432 -0.953 1.00 0.00 67 ALA A C 19
ATOM 28616 O O . ALA A 1 67 ? -13.556 -0.638 -1.564 1.00 0.00 67 ALA A O 19
ATOM 28623 N N . GLY A 1 68 ? -12.718 0.666 0.086 1.00 0.00 68 GLY A N 19
ATOM 28624 C CA . GLY A 1 68 ? -12.053 -0.403 0.821 1.00 0.00 68 GLY A CA 19
ATOM 28625 C C . GLY A 1 68 ? -11.293 -1.403 -0.036 1.00 0.00 68 GLY A C 19
ATOM 28626 O O . GLY A 1 68 ? -10.165 -1.140 -0.466 1.00 0.00 68 GLY A O 19
ATOM 28630 N N . GLU A 1 69 ? -11.915 -2.559 -0.267 1.00 0.00 69 GLU A N 19
ATOM 28631 C CA . GLU A 1 69 ? -11.273 -3.680 -0.946 1.00 0.00 69 GLU A CA 19
ATOM 28632 C C . GLU A 1 69 ? -10.778 -3.309 -2.344 1.00 0.00 69 GLU A C 19
ATOM 28633 O O . GLU A 1 69 ? -9.825 -3.905 -2.844 1.00 0.00 69 GLU A O 19
ATOM 28645 N N . ILE A 1 70 ? -11.412 -2.329 -2.973 1.00 0.00 70 ILE A N 19
ATOM 28646 C CA . ILE A 1 70 ? -10.982 -1.884 -4.292 1.00 0.00 70 ILE A CA 19
ATOM 28647 C C . ILE A 1 70 ? -9.550 -1.358 -4.233 1.00 0.00 70 ILE A C 19
ATOM 28648 O O . ILE A 1 70 ? -8.708 -1.721 -5.057 1.00 0.00 70 ILE A O 19
ATOM 28664 N N . ALA A 1 71 ? -9.270 -0.533 -3.229 1.00 0.00 71 ALA A N 19
ATOM 28665 C CA . ALA A 1 71 ? -7.924 -0.014 -3.021 1.00 0.00 71 ALA A CA 19
ATOM 28666 C C . ALA A 1 71 ? -6.996 -1.136 -2.584 1.00 0.00 71 ALA A C 19
ATOM 28667 O O . ALA A 1 71 ? -5.835 -1.185 -2.978 1.00 0.00 71 ALA A O 19
ATOM 28674 N N . ARG A 1 72 ? -7.533 -2.040 -1.776 1.00 0.00 72 ARG A N 19
ATOM 28675 C CA . ARG A 1 72 ? -6.787 -3.196 -1.295 1.00 0.00 72 ARG A CA 19
ATOM 28676 C C . ARG A 1 72 ? -6.296 -4.056 -2.459 1.00 0.00 72 ARG A C 19
ATOM 28677 O O . ARG A 1 72 ? -5.120 -4.408 -2.524 1.00 0.00 72 ARG A O 19
ATOM 28698 N N . THR A 1 73 ? -7.194 -4.376 -3.380 1.00 0.00 73 THR A N 19
ATOM 28699 C CA . THR A 1 73 ? -6.854 -5.215 -4.521 1.00 0.00 73 THR A CA 19
ATOM 28700 C C . THR A 1 73 ? -5.859 -4.510 -5.445 1.00 0.00 73 THR A C 19
ATOM 28701 O O . THR A 1 73 ? -4.902 -5.119 -5.927 1.00 0.00 73 THR A O 19
ATOM 28712 N N . ALA A 1 74 ? -6.076 -3.219 -5.671 1.00 0.00 74 ALA A N 19
ATOM 28713 C CA . ALA A 1 74 ? -5.183 -2.432 -6.512 1.00 0.00 74 ALA A CA 19
ATOM 28714 C C . ALA A 1 74 ? -3.814 -2.279 -5.854 1.00 0.00 74 ALA A C 19
ATOM 28715 O O . ALA A 1 74 ? -2.787 -2.234 -6.530 1.00 0.00 74 ALA A O 19
ATOM 28722 N N . PHE A 1 75 ? -3.808 -2.216 -4.527 1.00 0.00 75 PHE A N 19
ATOM 28723 C CA . PHE A 1 75 ? -2.570 -2.132 -3.766 1.00 0.00 75 PHE A CA 19
ATOM 28724 C C . PHE A 1 75 ? -1.779 -3.429 -3.920 1.00 0.00 75 PHE A C 19
ATOM 28725 O O . PHE A 1 75 ? -0.549 -3.419 -3.984 1.00 0.00 75 PHE A O 19
ATOM 28742 N N . VAL A 1 76 ? -2.502 -4.543 -3.993 1.00 0.00 76 VAL A N 19
ATOM 28743 C CA . VAL A 1 76 ? -1.893 -5.845 -4.248 1.00 0.00 76 VAL A CA 19
ATOM 28744 C C . VAL A 1 76 ? -1.191 -5.845 -5.605 1.00 0.00 76 VAL A C 19
ATOM 28745 O O . VAL A 1 76 ? -0.096 -6.392 -5.752 1.00 0.00 76 VAL A O 19
ATOM 28758 N N . ALA A 1 77 ? -1.817 -5.205 -6.586 1.00 0.00 77 ALA A N 19
ATOM 28759 C CA . ALA A 1 77 ? -1.251 -5.109 -7.927 1.00 0.00 77 ALA A CA 19
ATOM 28760 C C . ALA A 1 77 ? 0.066 -4.337 -7.914 1.00 0.00 77 ALA A C 19
ATOM 28761 O O . ALA A 1 77 ? 1.004 -4.678 -8.635 1.00 0.00 77 ALA A O 19
ATOM 28768 N N . ALA A 1 78 ? 0.137 -3.304 -7.083 1.00 0.00 78 ALA A N 19
ATOM 28769 C CA . ALA A 1 78 ? 1.356 -2.517 -6.946 1.00 0.00 78 ALA A CA 19
ATOM 28770 C C . ALA A 1 78 ? 2.418 -3.301 -6.179 1.00 0.00 78 ALA A C 19
ATOM 28771 O O . ALA A 1 78 ? 3.604 -3.263 -6.514 1.00 0.00 78 ALA A O 19
ATOM 28778 N N . SER A 1 79 ? 1.976 -4.040 -5.166 1.00 0.00 79 SER A N 19
ATOM 28779 C CA . SER A 1 79 ? 2.872 -4.840 -4.336 1.00 0.00 79 SER A CA 19
ATOM 28780 C C . SER A 1 79 ? 3.473 -6.000 -5.130 1.00 0.00 79 SER A C 19
ATOM 28781 O O . SER A 1 79 ? 4.476 -6.593 -4.725 1.00 0.00 79 SER A O 19
ATOM 28789 N N . ARG A 1 80 ? 2.855 -6.303 -6.266 1.00 0.00 80 ARG A N 19
ATOM 28790 C CA . ARG A 1 80 ? 3.287 -7.400 -7.124 1.00 0.00 80 ARG A CA 19
ATOM 28791 C C . ARG A 1 80 ? 4.706 -7.169 -7.638 1.00 0.00 80 ARG A C 19
ATOM 28792 O O . ARG A 1 80 ? 5.495 -8.107 -7.740 1.00 0.00 80 ARG A O 19
ATOM 28813 N N . GLN A 1 81 ? 5.031 -5.911 -7.935 1.00 0.00 81 GLN A N 19
ATOM 28814 C CA . GLN A 1 81 ? 6.348 -5.556 -8.461 1.00 0.00 81 GLN A CA 19
ATOM 28815 C C . GLN A 1 81 ? 7.451 -5.923 -7.473 1.00 0.00 81 GLN A C 19
ATOM 28816 O O . GLN A 1 81 ? 8.486 -6.470 -7.852 1.00 0.00 81 GLN A O 19
ATOM 28830 N N . ALA A 1 82 ? 7.214 -5.631 -6.203 1.00 0.00 82 ALA A N 19
ATOM 28831 C CA . ALA A 1 82 ? 8.200 -5.890 -5.163 1.00 0.00 82 ALA A CA 19
ATOM 28832 C C . ALA A 1 82 ? 8.051 -7.304 -4.612 1.00 0.00 82 ALA A C 19
ATOM 28833 O O . ALA A 1 82 ? 8.812 -7.721 -3.736 1.00 0.00 82 ALA A O 19
ATOM 28840 N N . HIS A 1 83 ? 7.064 -8.031 -5.137 1.00 0.00 83 HIS A N 19
ATOM 28841 C CA . HIS A 1 83 ? 6.759 -9.386 -4.678 1.00 0.00 83 HIS A CA 19
ATOM 28842 C C . HIS A 1 83 ? 6.433 -9.384 -3.188 1.00 0.00 83 HIS A C 19
ATOM 28843 O O . HIS A 1 83 ? 6.715 -10.343 -2.471 1.00 0.00 83 HIS A O 19
ATOM 28858 N N . CYS A 1 84 ? 5.799 -8.309 -2.741 1.00 0.00 84 CYS A N 19
ATOM 28859 C CA . CYS A 1 84 ? 5.427 -8.150 -1.343 1.00 0.00 84 CYS A CA 19
ATOM 28860 C C . CYS A 1 84 ? 4.048 -8.762 -1.098 1.00 0.00 84 CYS A C 19
ATOM 28861 O O . CYS A 1 84 ? 3.284 -8.313 -0.245 1.00 0.00 84 CYS A O 19
ATOM 28869 N N . LEU A 1 85 ? 3.748 -9.814 -1.842 1.00 0.00 85 LEU A N 19
ATOM 28870 C CA . LEU A 1 85 ? 2.443 -10.442 -1.771 1.00 0.00 85 LEU A CA 19
ATOM 28871 C C . LEU A 1 85 ? 2.399 -11.487 -0.680 1.00 0.00 85 LEU A C 19
ATOM 28872 O O . LEU A 1 85 ? 3.199 -12.428 -0.658 1.00 0.00 85 LEU A O 19
ATOM 28888 N N . MET A 1 86 ? 1.470 -11.296 0.229 1.00 0.00 86 MET A N 19
ATOM 28889 C CA . MET A 1 86 ? 1.242 -12.236 1.314 1.00 0.00 86 MET A CA 19
ATOM 28890 C C . MET A 1 86 ? -0.245 -12.404 1.561 1.00 0.00 86 MET A C 19
ATOM 28891 O O . MET A 1 86 ? -1.042 -11.512 1.259 1.00 0.00 86 MET A O 19
ATOM 28905 N N . GLU A 1 87 ? -0.613 -13.554 2.090 1.00 0.00 87 GLU A N 19
ATOM 28906 C CA . GLU A 1 87 ? -1.968 -13.775 2.552 1.00 0.00 87 GLU A CA 19
ATOM 28907 C C . GLU A 1 87 ? -2.128 -13.170 3.936 1.00 0.00 87 GLU A C 19
ATOM 28908 O O . GLU A 1 87 ? -1.181 -13.155 4.725 1.00 0.00 87 GLU A O 19
ATOM 28920 N N . ASP A 1 88 ? -3.310 -12.660 4.230 1.00 0.00 88 ASP A N 19
ATOM 28921 C CA . ASP A 1 88 ? -3.569 -12.098 5.545 1.00 0.00 88 ASP A CA 19
ATOM 28922 C C . ASP A 1 88 ? -3.640 -13.214 6.568 1.00 0.00 88 ASP A C 19
ATOM 28923 O O . ASP A 1 88 ? -4.201 -14.277 6.294 1.00 0.00 88 ASP A O 19
ATOM 28932 N N . LYS A 1 89 ? -3.063 -12.968 7.740 1.00 0.00 89 LYS A N 19
ATOM 28933 C CA . LYS A 1 89 ? -2.982 -13.974 8.800 1.00 0.00 89 LYS A CA 19
ATOM 28934 C C . LYS A 1 89 ? -2.184 -15.190 8.317 1.00 0.00 89 LYS A C 19
ATOM 28935 O O . LYS A 1 89 ? -2.436 -16.315 8.741 1.00 0.00 89 LYS A O 19
ATOM 28954 N N . ALA A 1 90 ? -1.210 -14.941 7.438 1.00 0.00 90 ALA A N 19
ATOM 28955 C CA . ALA A 1 90 ? -0.385 -16.003 6.864 1.00 0.00 90 ALA A CA 19
ATOM 28956 C C . ALA A 1 90 ? 0.370 -16.779 7.937 1.00 0.00 90 ALA A C 19
ATOM 28957 O O . ALA A 1 90 ? 0.611 -17.978 7.793 1.00 0.00 90 ALA A O 19
ATOM 28964 N N . GLU A 1 91 ? 0.760 -16.092 9.000 1.00 0.00 91 GLU A N 19
ATOM 28965 C CA . GLU A 1 91 ? 1.432 -16.742 10.112 1.00 0.00 91 GLU A CA 19
ATOM 28966 C C . GLU A 1 91 ? 0.421 -17.053 11.206 1.00 0.00 91 GLU A C 19
ATOM 28967 O O . GLU A 1 91 ? 0.044 -16.181 11.990 1.00 0.00 91 GLU A O 19
ATOM 28979 N N . ALA A 1 92 ? -0.029 -18.295 11.236 1.00 0.00 92 ALA A N 19
ATOM 28980 C CA . ALA A 1 92 ? -1.075 -18.706 12.158 1.00 0.00 92 ALA A CA 19
ATOM 28981 C C . ALA A 1 92 ? -0.561 -19.751 13.138 1.00 0.00 92 ALA A C 19
ATOM 28982 O O . ALA A 1 92 ? -0.013 -20.779 12.736 1.00 0.00 92 ALA A O 19
ATOM 28989 N N . PRO A 1 93 ? -0.719 -19.492 14.444 1.00 0.00 93 PRO A N 19
ATOM 28990 C CA . PRO A 1 93 ? -0.316 -20.428 15.494 1.00 0.00 93 PRO A CA 19
ATOM 28991 C C . PRO A 1 93 ? -1.290 -21.598 15.639 1.00 0.00 93 PRO A C 19
ATOM 28992 O O . PRO A 1 93 ? -2.374 -21.588 15.055 1.00 0.00 93 PRO A O 19
ATOM 29003 N N . ASN A 1 94 ? -0.887 -22.594 16.427 1.00 0.00 94 ASN A N 19
ATOM 29004 C CA . ASN A 1 94 ? -1.688 -23.798 16.663 1.00 0.00 94 ASN A CA 19
ATOM 29005 C C . ASN A 1 94 ? -2.023 -24.503 15.349 1.00 0.00 94 ASN A C 19
ATOM 29006 O O . ASN A 1 94 ? -3.152 -24.440 14.855 1.00 0.00 94 ASN A O 19
ATOM 29017 N N . THR A 1 95 ? -1.026 -25.151 14.770 1.00 0.00 95 THR A N 19
ATOM 29018 C CA . THR A 1 95 ? -1.210 -25.882 13.529 1.00 0.00 95 THR A CA 19
ATOM 29019 C C . THR A 1 95 ? -1.103 -27.383 13.780 1.00 0.00 95 THR A C 19
ATOM 29020 O O . THR A 1 95 ? -0.419 -27.820 14.709 1.00 0.00 95 THR A O 19
ATOM 29031 N N . ILE A 1 96 ? -1.776 -28.168 12.959 1.00 0.00 96 ILE A N 19
ATOM 29032 C CA . ILE A 1 96 ? -1.755 -29.614 13.101 1.00 0.00 96 ILE A CA 19
ATOM 29033 C C . ILE A 1 96 ? -1.376 -30.281 11.777 1.00 0.00 96 ILE A C 19
ATOM 29034 O O . ILE A 1 96 ? -2.167 -30.339 10.835 1.00 0.00 96 ILE A O 19
ATOM 29050 N N . ALA A 1 97 ? -0.143 -30.756 11.705 1.00 0.00 97 ALA A N 19
ATOM 29051 C CA . ALA A 1 97 ? 0.350 -31.421 10.509 1.00 0.00 97 ALA A CA 19
ATOM 29052 C C . ALA A 1 97 ? 0.951 -32.774 10.863 1.00 0.00 97 ALA A C 19
ATOM 29053 O O . ALA A 1 97 ? 0.328 -33.815 10.656 1.00 0.00 97 ALA A O 19
ATOM 29060 N N . SER A 1 98 ? 2.153 -32.753 11.417 1.00 0.00 98 SER A N 19
ATOM 29061 C CA . SER A 1 98 ? 2.815 -33.974 11.842 1.00 0.00 98 SER A CA 19
ATOM 29062 C C . SER A 1 98 ? 3.273 -33.852 13.288 1.00 0.00 98 SER A C 19
ATOM 29063 O O . SER A 1 98 ? 4.217 -33.116 13.594 1.00 0.00 98 SER A O 19
ATOM 29071 N N . GLY A 1 99 ? 2.591 -34.564 14.178 1.00 0.00 99 GLY A N 19
ATOM 29072 C CA . GLY A 1 99 ? 2.946 -34.544 15.584 1.00 0.00 99 GLY A CA 19
ATOM 29073 C C . GLY A 1 99 ? 4.147 -35.417 15.885 1.00 0.00 99 GLY A C 19
ATOM 29074 O O . GLY A 1 99 ? 4.081 -36.316 16.721 1.00 0.00 99 GLY A O 19
ATOM 29078 N N . SER A 1 100 ? 5.237 -35.162 15.184 1.00 0.00 100 SER A N 19
ATOM 29079 C CA . SER A 1 100 ? 6.467 -35.902 15.372 1.00 0.00 100 SER A CA 19
ATOM 29080 C C . SER A 1 100 ? 7.621 -34.929 15.584 1.00 0.00 100 SER A C 19
ATOM 29081 O O . SER A 1 100 ? 7.988 -34.684 16.751 1.00 0.00 100 SER A O 19
ATOM 29090 N N . MET A 1 1 ? -10.195 -0.691 20.604 1.00 0.00 1 MET A N 20
ATOM 29091 C CA . MET A 1 1 ? -11.265 0.039 21.323 1.00 0.00 1 MET A CA 20
ATOM 29092 C C . MET A 1 1 ? -12.214 0.678 20.318 1.00 0.00 1 MET A C 20
ATOM 29093 O O . MET A 1 1 ? -11.789 1.462 19.468 1.00 0.00 1 MET A O 20
ATOM 29109 N N . GLU A 1 2 ? -13.492 0.340 20.412 1.00 0.00 2 GLU A N 20
ATOM 29110 C CA . GLU A 1 2 ? -14.475 0.803 19.442 1.00 0.00 2 GLU A CA 20
ATOM 29111 C C . GLU A 1 2 ? -14.665 2.313 19.532 1.00 0.00 2 GLU A C 20
ATOM 29112 O O . GLU A 1 2 ? -14.897 2.859 20.611 1.00 0.00 2 GLU A O 20
ATOM 29124 N N . VAL A 1 3 ? -14.551 2.979 18.394 1.00 0.00 3 VAL A N 20
ATOM 29125 C CA . VAL A 1 3 ? -14.758 4.417 18.320 1.00 0.00 3 VAL A CA 20
ATOM 29126 C C . VAL A 1 3 ? -15.968 4.720 17.443 1.00 0.00 3 VAL A C 20
ATOM 29127 O O . VAL A 1 3 ? -16.060 4.237 16.314 1.00 0.00 3 VAL A O 20
ATOM 29140 N N . GLN A 1 4 ? -16.898 5.503 17.973 1.00 0.00 4 GLN A N 20
ATOM 29141 C CA . GLN A 1 4 ? -18.122 5.837 17.252 1.00 0.00 4 GLN A CA 20
ATOM 29142 C C . GLN A 1 4 ? -17.847 6.811 16.114 1.00 0.00 4 GLN A C 20
ATOM 29143 O O . GLN A 1 4 ? -18.437 6.705 15.040 1.00 0.00 4 GLN A O 20
ATOM 29157 N N . SER A 1 5 ? -16.954 7.758 16.348 1.00 0.00 5 SER A N 20
ATOM 29158 C CA . SER A 1 5 ? -16.687 8.791 15.364 1.00 0.00 5 SER A CA 20
ATOM 29159 C C . SER A 1 5 ? -15.644 8.324 14.354 1.00 0.00 5 SER A C 20
ATOM 29160 O O . SER A 1 5 ? -14.438 8.423 14.588 1.00 0.00 5 SER A O 20
ATOM 29168 N N . MET A 1 6 ? -16.122 7.772 13.250 1.00 0.00 6 MET A N 20
ATOM 29169 C CA . MET A 1 6 ? -15.259 7.400 12.142 1.00 0.00 6 MET A CA 20
ATOM 29170 C C . MET A 1 6 ? -15.685 8.167 10.900 1.00 0.00 6 MET A C 20
ATOM 29171 O O . MET A 1 6 ? -16.788 7.978 10.388 1.00 0.00 6 MET A O 20
ATOM 29185 N N . LEU A 1 7 ? -14.817 9.052 10.441 1.00 0.00 7 LEU A N 20
ATOM 29186 C CA . LEU A 1 7 ? -15.150 9.958 9.350 1.00 0.00 7 LEU A CA 20
ATOM 29187 C C . LEU A 1 7 ? -14.991 9.277 7.995 1.00 0.00 7 LEU A C 20
ATOM 29188 O O . LEU A 1 7 ? -14.417 8.194 7.897 1.00 0.00 7 LEU A O 20
ATOM 29204 N N . LEU A 1 8 ? -15.495 9.928 6.953 1.00 0.00 8 LEU A N 20
ATOM 29205 C CA . LEU A 1 8 ? -15.406 9.403 5.592 1.00 0.00 8 LEU A CA 20
ATOM 29206 C C . LEU A 1 8 ? -13.958 9.396 5.111 1.00 0.00 8 LEU A C 20
ATOM 29207 O O . LEU A 1 8 ? -13.581 8.618 4.238 1.00 0.00 8 LEU A O 20
ATOM 29223 N N . ASN A 1 9 ? -13.149 10.274 5.687 1.00 0.00 9 ASN A N 20
ATOM 29224 C CA . ASN A 1 9 ? -11.737 10.340 5.343 1.00 0.00 9 ASN A CA 20
ATOM 29225 C C . ASN A 1 9 ? -10.914 9.537 6.338 1.00 0.00 9 ASN A C 20
ATOM 29226 O O . ASN A 1 9 ? -9.690 9.466 6.240 1.00 0.00 9 ASN A O 20
ATOM 29237 N N . ASP A 1 10 ? -11.602 8.942 7.299 1.00 0.00 10 ASP A N 20
ATOM 29238 C CA . ASP A 1 10 ? -10.989 7.997 8.220 1.00 0.00 10 ASP A CA 20
ATOM 29239 C C . ASP A 1 10 ? -11.433 6.601 7.821 1.00 0.00 10 ASP A C 20
ATOM 29240 O O . ASP A 1 10 ? -12.304 5.996 8.445 1.00 0.00 10 ASP A O 20
ATOM 29249 N N . VAL A 1 11 ? -10.860 6.125 6.729 1.00 0.00 11 VAL A N 20
ATOM 29250 C CA . VAL A 1 11 ? -11.298 4.892 6.114 1.00 0.00 11 VAL A CA 20
ATOM 29251 C C . VAL A 1 11 ? -10.424 3.733 6.562 1.00 0.00 11 VAL A C 20
ATOM 29252 O O . VAL A 1 11 ? -9.192 3.783 6.481 1.00 0.00 11 VAL A O 20
ATOM 29265 N N . LYS A 1 12 ? -11.069 2.702 7.065 1.00 0.00 12 LYS A N 20
ATOM 29266 C CA . LYS A 1 12 ? -10.368 1.540 7.557 1.00 0.00 12 LYS A CA 20
ATOM 29267 C C . LYS A 1 12 ? -10.663 0.354 6.655 1.00 0.00 12 LYS A C 20
ATOM 29268 O O . LYS A 1 12 ? -11.655 0.358 5.925 1.00 0.00 12 LYS A O 20
ATOM 29287 N N . TRP A 1 13 ? -9.808 -0.650 6.693 1.00 0.00 13 TRP A N 20
ATOM 29288 C CA . TRP A 1 13 ? -9.937 -1.768 5.783 1.00 0.00 13 TRP A CA 20
ATOM 29289 C C . TRP A 1 13 ? -10.835 -2.859 6.331 1.00 0.00 13 TRP A C 20
ATOM 29290 O O . TRP A 1 13 ? -10.742 -3.242 7.497 1.00 0.00 13 TRP A O 20
ATOM 29311 N N . GLU A 1 14 ? -11.708 -3.348 5.460 1.00 0.00 14 GLU A N 20
ATOM 29312 C CA . GLU A 1 14 ? -12.592 -4.459 5.783 1.00 0.00 14 GLU A CA 20
ATOM 29313 C C . GLU A 1 14 ? -11.771 -5.739 5.853 1.00 0.00 14 GLU A C 20
ATOM 29314 O O . GLU A 1 14 ? -12.088 -6.678 6.587 1.00 0.00 14 GLU A O 20
ATOM 29326 N N . LYS A 1 15 ? -10.708 -5.752 5.067 1.00 0.00 15 LYS A N 20
ATOM 29327 C CA . LYS A 1 15 ? -9.727 -6.819 5.086 1.00 0.00 15 LYS A CA 20
ATOM 29328 C C . LYS A 1 15 ? -8.340 -6.209 5.220 1.00 0.00 15 LYS A C 20
ATOM 29329 O O . LYS A 1 15 ? -7.810 -5.657 4.254 1.00 0.00 15 LYS A O 20
ATOM 29348 N N . PRO A 1 16 ? -7.756 -6.264 6.426 1.00 0.00 16 PRO A N 20
ATOM 29349 C CA . PRO A 1 16 ? -6.450 -5.660 6.708 1.00 0.00 16 PRO A CA 20
ATOM 29350 C C . PRO A 1 16 ? -5.360 -6.140 5.757 1.00 0.00 16 PRO A C 20
ATOM 29351 O O . PRO A 1 16 ? -5.360 -7.292 5.314 1.00 0.00 16 PRO A O 20
ATOM 29362 N N . VAL A 1 17 ? -4.437 -5.249 5.438 1.00 0.00 17 VAL A N 20
ATOM 29363 C CA . VAL A 1 17 ? -3.335 -5.575 4.552 1.00 0.00 17 VAL A CA 20
ATOM 29364 C C . VAL A 1 17 ? -2.068 -5.791 5.361 1.00 0.00 17 VAL A C 20
ATOM 29365 O O . VAL A 1 17 ? -1.681 -4.939 6.154 1.00 0.00 17 VAL A O 20
ATOM 29378 N N . THR A 1 18 ? -1.437 -6.934 5.182 1.00 0.00 18 THR A N 20
ATOM 29379 C CA . THR A 1 18 ? -0.210 -7.233 5.894 1.00 0.00 18 THR A CA 20
ATOM 29380 C C . THR A 1 18 ? 0.963 -7.279 4.920 1.00 0.00 18 THR A C 20
ATOM 29381 O O . THR A 1 18 ? 1.058 -8.175 4.084 1.00 0.00 18 THR A O 20
ATOM 29392 N N . ILE A 1 19 ? 1.833 -6.284 5.016 1.00 0.00 19 ILE A N 20
ATOM 29393 C CA . ILE A 1 19 ? 2.976 -6.168 4.119 1.00 0.00 19 ILE A CA 20
ATOM 29394 C C . ILE A 1 19 ? 4.262 -6.527 4.849 1.00 0.00 19 ILE A C 20
ATOM 29395 O O . ILE A 1 19 ? 4.583 -5.934 5.880 1.00 0.00 19 ILE A O 20
ATOM 29411 N N . SER A 1 20 ? 4.989 -7.501 4.323 1.00 0.00 20 SER A N 20
ATOM 29412 C CA . SER A 1 20 ? 6.260 -7.893 4.907 1.00 0.00 20 SER A CA 20
ATOM 29413 C C . SER A 1 20 ? 7.385 -7.012 4.369 1.00 0.00 20 SER A C 20
ATOM 29414 O O . SER A 1 20 ? 7.673 -7.013 3.174 1.00 0.00 20 SER A O 20
ATOM 29422 N N . LEU A 1 21 ? 8.000 -6.244 5.260 1.00 0.00 21 LEU A N 20
ATOM 29423 C CA . LEU A 1 21 ? 9.103 -5.367 4.888 1.00 0.00 21 LEU A CA 20
ATOM 29424 C C . LEU A 1 21 ? 10.370 -6.154 4.564 1.00 0.00 21 LEU A C 20
ATOM 29425 O O . LEU A 1 21 ? 10.389 -7.384 4.635 1.00 0.00 21 LEU A O 20
ATOM 29441 N N . GLN A 1 22 ? 11.436 -5.427 4.240 1.00 0.00 22 GLN A N 20
ATOM 29442 C CA . GLN A 1 22 ? 12.695 -6.033 3.823 1.00 0.00 22 GLN A CA 20
ATOM 29443 C C . GLN A 1 22 ? 13.303 -6.838 4.968 1.00 0.00 22 GLN A C 20
ATOM 29444 O O . GLN A 1 22 ? 13.955 -7.860 4.751 1.00 0.00 22 GLN A O 20
ATOM 29458 N N . ASN A 1 23 ? 13.053 -6.384 6.192 1.00 0.00 23 ASN A N 20
ATOM 29459 C CA . ASN A 1 23 ? 13.523 -7.082 7.386 1.00 0.00 23 ASN A CA 20
ATOM 29460 C C . ASN A 1 23 ? 12.637 -8.283 7.701 1.00 0.00 23 ASN A C 20
ATOM 29461 O O . ASN A 1 23 ? 12.803 -8.934 8.730 1.00 0.00 23 ASN A O 20
ATOM 29472 N N . GLY A 1 24 ? 11.693 -8.573 6.813 1.00 0.00 24 GLY A N 20
ATOM 29473 C CA . GLY A 1 24 ? 10.776 -9.672 7.037 1.00 0.00 24 GLY A CA 20
ATOM 29474 C C . GLY A 1 24 ? 9.793 -9.363 8.142 1.00 0.00 24 GLY A C 20
ATOM 29475 O O . GLY A 1 24 ? 9.395 -10.247 8.899 1.00 0.00 24 GLY A O 20
ATOM 29479 N N . ALA A 1 25 ? 9.415 -8.097 8.240 1.00 0.00 25 ALA A N 20
ATOM 29480 C CA . ALA A 1 25 ? 8.481 -7.656 9.259 1.00 0.00 25 ALA A CA 20
ATOM 29481 C C . ALA A 1 25 ? 7.145 -7.289 8.634 1.00 0.00 25 ALA A C 20
ATOM 29482 O O . ALA A 1 25 ? 7.022 -6.254 7.974 1.00 0.00 25 ALA A O 20
ATOM 29489 N N . PRO A 1 26 ? 6.137 -8.152 8.799 1.00 0.00 26 PRO A N 20
ATOM 29490 C CA . PRO A 1 26 ? 4.794 -7.919 8.275 1.00 0.00 26 PRO A CA 20
ATOM 29491 C C . PRO A 1 26 ? 4.020 -6.909 9.117 1.00 0.00 26 PRO A C 20
ATOM 29492 O O . PRO A 1 26 ? 3.693 -7.172 10.275 1.00 0.00 26 PRO A O 20
ATOM 29503 N N . ARG A 1 27 ? 3.752 -5.747 8.543 1.00 0.00 27 ARG A N 20
ATOM 29504 C CA . ARG A 1 27 ? 2.970 -4.725 9.224 1.00 0.00 27 ARG A CA 20
ATOM 29505 C C . ARG A 1 27 ? 1.504 -4.856 8.841 1.00 0.00 27 ARG A C 20
ATOM 29506 O O . ARG A 1 27 ? 1.166 -4.877 7.657 1.00 0.00 27 ARG A O 20
ATOM 29527 N N . ILE A 1 28 ? 0.642 -4.964 9.840 1.00 0.00 28 ILE A N 20
ATOM 29528 C CA . ILE A 1 28 ? -0.785 -5.091 9.596 1.00 0.00 28 ILE A CA 20
ATOM 29529 C C . ILE A 1 28 ? -1.435 -3.716 9.512 1.00 0.00 28 ILE A C 20
ATOM 29530 O O . ILE A 1 28 ? -1.561 -3.012 10.515 1.00 0.00 28 ILE A O 20
ATOM 29546 N N . PHE A 1 29 ? -1.818 -3.329 8.308 1.00 0.00 29 PHE A N 20
ATOM 29547 C CA . PHE A 1 29 ? -2.482 -2.056 8.090 1.00 0.00 29 PHE A CA 20
ATOM 29548 C C . PHE A 1 29 ? -3.986 -2.245 8.197 1.00 0.00 29 PHE A C 20
ATOM 29549 O O . PHE A 1 29 ? -4.584 -3.006 7.431 1.00 0.00 29 PHE A O 20
ATOM 29566 N N . ASN A 1 30 ? -4.588 -1.556 9.148 1.00 0.00 30 ASN A N 20
ATOM 29567 C CA . ASN A 1 30 ? -6.015 -1.678 9.393 1.00 0.00 30 ASN A CA 20
ATOM 29568 C C . ASN A 1 30 ? -6.726 -0.456 8.841 1.00 0.00 30 ASN A C 20
ATOM 29569 O O . ASN A 1 30 ? -7.947 -0.443 8.685 1.00 0.00 30 ASN A O 20
ATOM 29580 N N . GLY A 1 31 ? -5.944 0.569 8.545 1.00 0.00 31 GLY A N 20
ATOM 29581 C CA . GLY A 1 31 ? -6.478 1.777 7.966 1.00 0.00 31 GLY A CA 20
ATOM 29582 C C . GLY A 1 31 ? -5.714 2.169 6.723 1.00 0.00 31 GLY A C 20
ATOM 29583 O O . GLY A 1 31 ? -4.517 1.900 6.618 1.00 0.00 31 GLY A O 20
ATOM 29587 N N . VAL A 1 32 ? -6.396 2.801 5.784 1.00 0.00 32 VAL A N 20
ATOM 29588 C CA . VAL A 1 32 ? -5.773 3.185 4.525 1.00 0.00 32 VAL A CA 20
ATOM 29589 C C . VAL A 1 32 ? -4.733 4.281 4.746 1.00 0.00 32 VAL A C 20
ATOM 29590 O O . VAL A 1 32 ? -3.742 4.371 4.016 1.00 0.00 32 VAL A O 20
ATOM 29603 N N . TYR A 1 33 ? -4.939 5.095 5.776 1.00 0.00 33 TYR A N 20
ATOM 29604 C CA . TYR A 1 33 ? -4.002 6.165 6.091 1.00 0.00 33 TYR A CA 20
ATOM 29605 C C . TYR A 1 33 ? -2.659 5.582 6.520 1.00 0.00 33 TYR A C 20
ATOM 29606 O O . TYR A 1 33 ? -1.604 6.132 6.204 1.00 0.00 33 TYR A O 20
ATOM 29624 N N . GLU A 1 34 ? -2.709 4.455 7.225 1.00 0.00 34 GLU A N 20
ATOM 29625 C CA . GLU A 1 34 ? -1.502 3.788 7.690 1.00 0.00 34 GLU A CA 20
ATOM 29626 C C . GLU A 1 34 ? -0.683 3.301 6.502 1.00 0.00 34 GLU A C 20
ATOM 29627 O O . GLU A 1 34 ? 0.543 3.403 6.487 1.00 0.00 34 GLU A O 20
ATOM 29639 N N . ALA A 1 35 ? -1.383 2.774 5.505 1.00 0.00 35 ALA A N 20
ATOM 29640 C CA . ALA A 1 35 ? -0.745 2.278 4.296 1.00 0.00 35 ALA A CA 20
ATOM 29641 C C . ALA A 1 35 ? -0.138 3.426 3.498 1.00 0.00 35 ALA A C 20
ATOM 29642 O O . ALA A 1 35 ? 0.973 3.315 2.982 1.00 0.00 35 ALA A O 20
ATOM 29649 N N . PHE A 1 36 ? -0.872 4.531 3.413 1.00 0.00 36 PHE A N 20
ATOM 29650 C CA . PHE A 1 36 ? -0.389 5.733 2.741 1.00 0.00 36 PHE A CA 20
ATOM 29651 C C . PHE A 1 36 ? 0.896 6.228 3.397 1.00 0.00 36 PHE A C 20
ATOM 29652 O O . PHE A 1 36 ? 1.871 6.557 2.717 1.00 0.00 36 PHE A O 20
ATOM 29669 N N . ASP A 1 37 ? 0.889 6.263 4.724 1.00 0.00 37 ASP A N 20
ATOM 29670 C CA . ASP A 1 37 ? 2.056 6.673 5.497 1.00 0.00 37 ASP A CA 20
ATOM 29671 C C . ASP A 1 37 ? 3.217 5.715 5.254 1.00 0.00 37 ASP A C 20
ATOM 29672 O O . ASP A 1 37 ? 4.360 6.134 5.050 1.00 0.00 37 ASP A O 20
ATOM 29681 N N . PHE A 1 38 ? 2.900 4.429 5.256 1.00 0.00 38 PHE A N 20
ATOM 29682 C CA . PHE A 1 38 ? 3.878 3.374 5.029 1.00 0.00 38 PHE A CA 20
ATOM 29683 C C . PHE A 1 38 ? 4.618 3.565 3.705 1.00 0.00 38 PHE A C 20
ATOM 29684 O O . PHE A 1 38 ? 5.845 3.464 3.651 1.00 0.00 38 PHE A O 20
ATOM 29701 N N . LEU A 1 39 ? 3.867 3.872 2.655 1.00 0.00 39 LEU A N 20
ATOM 29702 C CA . LEU A 1 39 ? 4.420 3.995 1.310 1.00 0.00 39 LEU A CA 20
ATOM 29703 C C . LEU A 1 39 ? 5.429 5.138 1.203 1.00 0.00 39 LEU A C 20
ATOM 29704 O O . LEU A 1 39 ? 6.228 5.180 0.268 1.00 0.00 39 LEU A O 20
ATOM 29720 N N . GLN A 1 40 ? 5.385 6.068 2.144 1.00 0.00 40 GLN A N 20
ATOM 29721 C CA . GLN A 1 40 ? 6.298 7.203 2.122 1.00 0.00 40 GLN A CA 20
ATOM 29722 C C . GLN A 1 40 ? 7.489 6.979 3.039 1.00 0.00 40 GLN A C 20
ATOM 29723 O O . GLN A 1 40 ? 8.590 7.457 2.767 1.00 0.00 40 GLN A O 20
ATOM 29737 N N . HIS A 1 41 ? 7.273 6.250 4.122 1.00 0.00 41 HIS A N 20
ATOM 29738 C CA . HIS A 1 41 ? 8.319 6.058 5.114 1.00 0.00 41 HIS A CA 20
ATOM 29739 C C . HIS A 1 41 ? 9.270 4.936 4.723 1.00 0.00 41 HIS A C 20
ATOM 29740 O O . HIS A 1 41 ? 10.481 5.061 4.910 1.00 0.00 41 HIS A O 20
ATOM 29755 N N . GLU A 1 42 ? 8.740 3.852 4.171 1.00 0.00 42 GLU A N 20
ATOM 29756 C CA . GLU A 1 42 ? 9.583 2.729 3.787 1.00 0.00 42 GLU A CA 20
ATOM 29757 C C . GLU A 1 42 ? 8.853 1.797 2.823 1.00 0.00 42 GLU A C 20
ATOM 29758 O O . GLU A 1 42 ? 8.236 0.816 3.235 1.00 0.00 42 GLU A O 20
ATOM 29770 N N . TRP A 1 43 ? 8.888 2.138 1.541 1.00 0.00 43 TRP A N 20
ATOM 29771 C CA . TRP A 1 43 ? 8.332 1.275 0.510 1.00 0.00 43 TRP A CA 20
ATOM 29772 C C . TRP A 1 43 ? 9.437 0.822 -0.449 1.00 0.00 43 TRP A C 20
ATOM 29773 O O . TRP A 1 43 ? 9.967 1.624 -1.218 1.00 0.00 43 TRP A O 20
ATOM 29794 N N . PRO A 1 44 ? 9.808 -0.471 -0.393 1.00 0.00 44 PRO A N 20
ATOM 29795 C CA . PRO A 1 44 ? 10.924 -1.027 -1.180 1.00 0.00 44 PRO A CA 20
ATOM 29796 C C . PRO A 1 44 ? 10.706 -0.976 -2.696 1.00 0.00 44 PRO A C 20
ATOM 29797 O O . PRO A 1 44 ? 11.659 -0.822 -3.460 1.00 0.00 44 PRO A O 20
ATOM 29808 N N . ALA A 1 45 ? 9.458 -1.113 -3.132 1.00 0.00 45 ALA A N 20
ATOM 29809 C CA . ALA A 1 45 ? 9.151 -1.141 -4.558 1.00 0.00 45 ALA A CA 20
ATOM 29810 C C . ALA A 1 45 ? 9.254 0.257 -5.161 1.00 0.00 45 ALA A C 20
ATOM 29811 O O . ALA A 1 45 ? 8.412 1.120 -4.915 1.00 0.00 45 ALA A O 20
ATOM 29818 N N . ARG A 1 46 ? 10.295 0.475 -5.950 1.00 0.00 46 ARG A N 20
ATOM 29819 C CA . ARG A 1 46 ? 10.544 1.789 -6.520 1.00 0.00 46 ARG A CA 20
ATOM 29820 C C . ARG A 1 46 ? 10.093 1.843 -7.971 1.00 0.00 46 ARG A C 20
ATOM 29821 O O . ARG A 1 46 ? 9.606 0.852 -8.523 1.00 0.00 46 ARG A O 20
ATOM 29842 N N . GLY A 1 47 ? 10.265 3.000 -8.588 1.00 0.00 47 GLY A N 20
ATOM 29843 C CA . GLY A 1 47 ? 9.795 3.201 -9.940 1.00 0.00 47 GLY A CA 20
ATOM 29844 C C . GLY A 1 47 ? 9.001 4.477 -10.061 1.00 0.00 47 GLY A C 20
ATOM 29845 O O . GLY A 1 47 ? 8.792 4.988 -11.160 1.00 0.00 47 GLY A O 20
ATOM 29849 N N . ASP A 1 48 ? 8.550 4.974 -8.905 1.00 0.00 48 ASP A N 20
ATOM 29850 C CA . ASP A 1 48 ? 7.799 6.230 -8.790 1.00 0.00 48 ASP A CA 20
ATOM 29851 C C . ASP A 1 48 ? 6.404 6.150 -9.395 1.00 0.00 48 ASP A C 20
ATOM 29852 O O . ASP A 1 48 ? 5.429 6.470 -8.729 1.00 0.00 48 ASP A O 20
ATOM 29861 N N . ARG A 1 49 ? 6.298 5.727 -10.643 1.00 0.00 49 ARG A N 20
ATOM 29862 C CA . ARG A 1 49 ? 5.002 5.639 -11.308 1.00 0.00 49 ARG A CA 20
ATOM 29863 C C . ARG A 1 49 ? 4.081 4.656 -10.590 1.00 0.00 49 ARG A C 20
ATOM 29864 O O . ARG A 1 49 ? 2.929 4.976 -10.291 1.00 0.00 49 ARG A O 20
ATOM 29885 N N . ALA A 1 50 ? 4.592 3.469 -10.290 1.00 0.00 50 ALA A N 20
ATOM 29886 C CA . ALA A 1 50 ? 3.832 2.485 -9.526 1.00 0.00 50 ALA A CA 20
ATOM 29887 C C . ALA A 1 50 ? 3.652 2.950 -8.083 1.00 0.00 50 ALA A C 20
ATOM 29888 O O . ALA A 1 50 ? 2.653 2.646 -7.434 1.00 0.00 50 ALA A O 20
ATOM 29895 N N . HIS A 1 51 ? 4.628 3.711 -7.598 1.00 0.00 51 HIS A N 20
ATOM 29896 C CA . HIS A 1 51 ? 4.595 4.243 -6.240 1.00 0.00 51 HIS A CA 20
ATOM 29897 C C . HIS A 1 51 ? 3.493 5.294 -6.105 1.00 0.00 51 HIS A C 20
ATOM 29898 O O . HIS A 1 51 ? 2.722 5.280 -5.146 1.00 0.00 51 HIS A O 20
ATOM 29913 N N . GLU A 1 52 ? 3.424 6.188 -7.083 1.00 0.00 52 GLU A N 20
ATOM 29914 C CA . GLU A 1 52 ? 2.429 7.253 -7.106 1.00 0.00 52 GLU A CA 20
ATOM 29915 C C . GLU A 1 52 ? 1.029 6.664 -7.256 1.00 0.00 52 GLU A C 20
ATOM 29916 O O . GLU A 1 52 ? 0.064 7.178 -6.692 1.00 0.00 52 GLU A O 20
ATOM 29928 N N . GLN A 1 53 ? 0.938 5.576 -8.017 1.00 0.00 53 GLN A N 20
ATOM 29929 C CA . GLN A 1 53 ? -0.329 4.883 -8.225 1.00 0.00 53 GLN A CA 20
ATOM 29930 C C . GLN A 1 53 ? -0.906 4.418 -6.892 1.00 0.00 53 GLN A C 20
ATOM 29931 O O . GLN A 1 53 ? -2.060 4.704 -6.570 1.00 0.00 53 GLN A O 20
ATOM 29945 N N . ALA A 1 54 ? -0.083 3.716 -6.117 1.00 0.00 54 ALA A N 20
ATOM 29946 C CA . ALA A 1 54 ? -0.491 3.219 -4.808 1.00 0.00 54 ALA A CA 20
ATOM 29947 C C . ALA A 1 54 ? -0.871 4.372 -3.887 1.00 0.00 54 ALA A C 20
ATOM 29948 O O . ALA A 1 54 ? -1.850 4.292 -3.142 1.00 0.00 54 ALA A O 20
ATOM 29955 N N . LEU A 1 55 ? -0.095 5.450 -3.956 1.00 0.00 55 LEU A N 20
ATOM 29956 C CA . LEU A 1 55 ? -0.367 6.647 -3.172 1.00 0.00 55 LEU A CA 20
ATOM 29957 C C . LEU A 1 55 ? -1.715 7.246 -3.552 1.00 0.00 55 LEU A C 20
ATOM 29958 O O . LEU A 1 55 ? -2.503 7.621 -2.687 1.00 0.00 55 LEU A O 20
ATOM 29974 N N . ARG A 1 56 ? -1.976 7.318 -4.852 1.00 0.00 56 ARG A N 20
ATOM 29975 C CA . ARG A 1 56 ? -3.207 7.909 -5.360 1.00 0.00 56 ARG A CA 20
ATOM 29976 C C . ARG A 1 56 ? -4.420 7.121 -4.876 1.00 0.00 56 ARG A C 20
ATOM 29977 O O . ARG A 1 56 ? -5.437 7.702 -4.493 1.00 0.00 56 ARG A O 20
ATOM 29998 N N . LEU A 1 57 ? -4.297 5.799 -4.886 1.00 0.00 57 LEU A N 20
ATOM 29999 C CA . LEU A 1 57 ? -5.363 4.923 -4.416 1.00 0.00 57 LEU A CA 20
ATOM 30000 C C . LEU A 1 57 ? -5.681 5.209 -2.951 1.00 0.00 57 LEU A C 20
ATOM 30001 O O . LEU A 1 57 ? -6.847 5.300 -2.557 1.00 0.00 57 LEU A O 20
ATOM 30017 N N . CYS A 1 58 ? -4.633 5.367 -2.154 1.00 0.00 58 CYS A N 20
ATOM 30018 C CA . CYS A 1 58 ? -4.786 5.678 -0.740 1.00 0.00 58 CYS A CA 20
ATOM 30019 C C . CYS A 1 58 ? -5.400 7.063 -0.555 1.00 0.00 58 CYS A C 20
ATOM 30020 O O . CYS A 1 58 ? -6.288 7.253 0.275 1.00 0.00 58 CYS A O 20
ATOM 30028 N N . ARG A 1 59 ? -4.934 8.023 -1.349 1.00 0.00 59 ARG A N 20
ATOM 30029 C CA . ARG A 1 59 ? -5.431 9.393 -1.275 1.00 0.00 59 ARG A CA 20
ATOM 30030 C C . ARG A 1 59 ? -6.921 9.457 -1.579 1.00 0.00 59 ARG A C 20
ATOM 30031 O O . ARG A 1 59 ? -7.663 10.139 -0.881 1.00 0.00 59 ARG A O 20
ATOM 30052 N N . ALA A 1 60 ? -7.349 8.747 -2.620 1.00 0.00 60 ALA A N 20
ATOM 30053 C CA . ALA A 1 60 ? -8.756 8.731 -3.011 1.00 0.00 60 ALA A CA 20
ATOM 30054 C C . ALA A 1 60 ? -9.625 8.160 -1.898 1.00 0.00 60 ALA A C 20
ATOM 30055 O O . ALA A 1 60 ? -10.723 8.657 -1.635 1.00 0.00 60 ALA A O 20
ATOM 30062 N N . SER A 1 61 ? -9.121 7.122 -1.243 1.00 0.00 61 SER A N 20
ATOM 30063 C CA . SER A 1 61 ? -9.821 6.502 -0.128 1.00 0.00 61 SER A CA 20
ATOM 30064 C C . SER A 1 61 ? -9.965 7.500 1.017 1.00 0.00 61 SER A C 20
ATOM 30065 O O . SER A 1 61 ? -11.006 7.584 1.665 1.00 0.00 61 SER A O 20
ATOM 30073 N N . LEU A 1 62 ? -8.911 8.273 1.234 1.00 0.00 62 LEU A N 20
ATOM 30074 C CA . LEU A 1 62 ? -8.888 9.278 2.287 1.00 0.00 62 LEU A CA 20
ATOM 30075 C C . LEU A 1 62 ? -9.487 10.591 1.791 1.00 0.00 62 LEU A C 20
ATOM 30076 O O . LEU A 1 62 ? -9.400 11.616 2.467 1.00 0.00 62 LEU A O 20
ATOM 30092 N N . MET A 1 63 ? -10.087 10.558 0.610 1.00 0.00 63 MET A N 20
ATOM 30093 C CA . MET A 1 63 ? -10.635 11.762 0.003 1.00 0.00 63 MET A CA 20
ATOM 30094 C C . MET A 1 63 ? -12.155 11.701 -0.071 1.00 0.00 63 MET A C 20
ATOM 30095 O O . MET A 1 63 ? -12.837 12.598 0.428 1.00 0.00 63 MET A O 20
ATOM 30109 N N . GLY A 1 64 ? -12.692 10.651 -0.680 1.00 0.00 64 GLY A N 20
ATOM 30110 C CA . GLY A 1 64 ? -14.127 10.592 -0.848 1.00 0.00 64 GLY A CA 20
ATOM 30111 C C . GLY A 1 64 ? -14.677 9.202 -1.110 1.00 0.00 64 GLY A C 20
ATOM 30112 O O . GLY A 1 64 ? -15.396 8.654 -0.275 1.00 0.00 64 GLY A O 20
ATOM 30116 N N . ASP A 1 65 ? -14.339 8.620 -2.252 1.00 0.00 65 ASP A N 20
ATOM 30117 C CA . ASP A 1 65 ? -15.060 7.450 -2.735 1.00 0.00 65 ASP A CA 20
ATOM 30118 C C . ASP A 1 65 ? -14.133 6.330 -3.195 1.00 0.00 65 ASP A C 20
ATOM 30119 O O . ASP A 1 65 ? -13.724 6.273 -4.355 1.00 0.00 65 ASP A O 20
ATOM 30128 N N . VAL A 1 66 ? -13.769 5.480 -2.248 1.00 0.00 66 VAL A N 20
ATOM 30129 C CA . VAL A 1 66 ? -13.153 4.188 -2.535 1.00 0.00 66 VAL A CA 20
ATOM 30130 C C . VAL A 1 66 ? -13.709 3.140 -1.573 1.00 0.00 66 VAL A C 20
ATOM 30131 O O . VAL A 1 66 ? -13.642 3.305 -0.354 1.00 0.00 66 VAL A O 20
ATOM 30144 N N . ALA A 1 67 ? -14.266 2.069 -2.121 1.00 0.00 67 ALA A N 20
ATOM 30145 C CA . ALA A 1 67 ? -14.914 1.050 -1.306 1.00 0.00 67 ALA A CA 20
ATOM 30146 C C . ALA A 1 67 ? -13.926 0.010 -0.781 1.00 0.00 67 ALA A C 20
ATOM 30147 O O . ALA A 1 67 ? -13.752 -1.044 -1.391 1.00 0.00 67 ALA A O 20
ATOM 30154 N N . GLY A 1 68 ? -13.248 0.370 0.315 1.00 0.00 68 GLY A N 20
ATOM 30155 C CA . GLY A 1 68 ? -12.458 -0.564 1.128 1.00 0.00 68 GLY A CA 20
ATOM 30156 C C . GLY A 1 68 ? -11.743 -1.676 0.368 1.00 0.00 68 GLY A C 20
ATOM 30157 O O . GLY A 1 68 ? -10.596 -1.513 -0.059 1.00 0.00 68 GLY A O 20
ATOM 30161 N N . GLU A 1 69 ? -12.426 -2.816 0.233 1.00 0.00 69 GLU A N 20
ATOM 30162 C CA . GLU A 1 69 ? -11.867 -4.016 -0.394 1.00 0.00 69 GLU A CA 20
ATOM 30163 C C . GLU A 1 69 ? -11.262 -3.722 -1.770 1.00 0.00 69 GLU A C 20
ATOM 30164 O O . GLU A 1 69 ? -10.255 -4.322 -2.149 1.00 0.00 69 GLU A O 20
ATOM 30176 N N . ILE A 1 70 ? -11.863 -2.789 -2.503 1.00 0.00 70 ILE A N 20
ATOM 30177 C CA . ILE A 1 70 ? -11.355 -2.409 -3.818 1.00 0.00 70 ILE A CA 20
ATOM 30178 C C . ILE A 1 70 ? -9.926 -1.883 -3.706 1.00 0.00 70 ILE A C 20
ATOM 30179 O O . ILE A 1 70 ? -9.035 -2.310 -4.445 1.00 0.00 70 ILE A O 20
ATOM 30195 N N . ALA A 1 71 ? -9.709 -0.972 -2.760 1.00 0.00 71 ALA A N 20
ATOM 30196 C CA . ALA A 1 71 ? -8.381 -0.432 -2.499 1.00 0.00 71 ALA A CA 20
ATOM 30197 C C . ALA A 1 71 ? -7.404 -1.533 -2.109 1.00 0.00 71 ALA A C 20
ATOM 30198 O O . ALA A 1 71 ? -6.229 -1.472 -2.452 1.00 0.00 71 ALA A O 20
ATOM 30205 N N . ARG A 1 72 ? -7.899 -2.545 -1.402 1.00 0.00 72 ARG A N 20
ATOM 30206 C CA . ARG A 1 72 ? -7.046 -3.643 -0.956 1.00 0.00 72 ARG A CA 20
ATOM 30207 C C . ARG A 1 72 ? -6.487 -4.406 -2.150 1.00 0.00 72 ARG A C 20
ATOM 30208 O O . ARG A 1 72 ? -5.277 -4.596 -2.266 1.00 0.00 72 ARG A O 20
ATOM 30229 N N . THR A 1 73 ? -7.372 -4.832 -3.042 1.00 0.00 73 THR A N 20
ATOM 30230 C CA . THR A 1 73 ? -6.964 -5.565 -4.232 1.00 0.00 73 THR A CA 20
ATOM 30231 C C . THR A 1 73 ? -6.065 -4.699 -5.117 1.00 0.00 73 THR A C 20
ATOM 30232 O O . THR A 1 73 ? -5.085 -5.178 -5.689 1.00 0.00 73 THR A O 20
ATOM 30243 N N . ALA A 1 74 ? -6.394 -3.415 -5.207 1.00 0.00 74 ALA A N 20
ATOM 30244 C CA . ALA A 1 74 ? -5.593 -2.474 -5.975 1.00 0.00 74 ALA A CA 20
ATOM 30245 C C . ALA A 1 74 ? -4.215 -2.294 -5.341 1.00 0.00 74 ALA A C 20
ATOM 30246 O O . ALA A 1 74 ? -3.214 -2.127 -6.036 1.00 0.00 74 ALA A O 20
ATOM 30253 N N . PHE A 1 75 ? -4.173 -2.345 -4.014 1.00 0.00 75 PHE A N 20
ATOM 30254 C CA . PHE A 1 75 ? -2.921 -2.233 -3.281 1.00 0.00 75 PHE A CA 20
ATOM 30255 C C . PHE A 1 75 ? -2.059 -3.469 -3.525 1.00 0.00 75 PHE A C 20
ATOM 30256 O O . PHE A 1 75 ? -0.839 -3.374 -3.618 1.00 0.00 75 PHE A O 20
ATOM 30273 N N . VAL A 1 76 ? -2.705 -4.627 -3.628 1.00 0.00 76 VAL A N 20
ATOM 30274 C CA . VAL A 1 76 ? -2.007 -5.869 -3.953 1.00 0.00 76 VAL A CA 20
ATOM 30275 C C . VAL A 1 76 ? -1.440 -5.805 -5.371 1.00 0.00 76 VAL A C 20
ATOM 30276 O O . VAL A 1 76 ? -0.336 -6.277 -5.634 1.00 0.00 76 VAL A O 20
ATOM 30289 N N . ALA A 1 77 ? -2.194 -5.193 -6.275 1.00 0.00 77 ALA A N 20
ATOM 30290 C CA . ALA A 1 77 ? -1.742 -5.004 -7.648 1.00 0.00 77 ALA A CA 20
ATOM 30291 C C . ALA A 1 77 ? -0.553 -4.047 -7.700 1.00 0.00 77 ALA A C 20
ATOM 30292 O O . ALA A 1 77 ? 0.305 -4.149 -8.574 1.00 0.00 77 ALA A O 20
ATOM 30299 N N . ALA A 1 78 ? -0.507 -3.115 -6.758 1.00 0.00 78 ALA A N 20
ATOM 30300 C CA . ALA A 1 78 ? 0.605 -2.178 -6.664 1.00 0.00 78 ALA A CA 20
ATOM 30301 C C . ALA A 1 78 ? 1.807 -2.825 -5.984 1.00 0.00 78 ALA A C 20
ATOM 30302 O O . ALA A 1 78 ? 2.945 -2.663 -6.423 1.00 0.00 78 ALA A O 20
ATOM 30309 N N . SER A 1 79 ? 1.548 -3.582 -4.923 1.00 0.00 79 SER A N 20
ATOM 30310 C CA . SER A 1 79 ? 2.610 -4.239 -4.172 1.00 0.00 79 SER A CA 20
ATOM 30311 C C . SER A 1 79 ? 3.175 -5.431 -4.940 1.00 0.00 79 SER A C 20
ATOM 30312 O O . SER A 1 79 ? 4.206 -5.991 -4.565 1.00 0.00 79 SER A O 20
ATOM 30320 N N . ARG A 1 80 ? 2.507 -5.810 -6.025 1.00 0.00 80 ARG A N 20
ATOM 30321 C CA . ARG A 1 80 ? 3.004 -6.867 -6.897 1.00 0.00 80 ARG A CA 20
ATOM 30322 C C . ARG A 1 80 ? 4.344 -6.447 -7.493 1.00 0.00 80 ARG A C 20
ATOM 30323 O O . ARG A 1 80 ? 5.182 -7.281 -7.836 1.00 0.00 80 ARG A O 20
ATOM 30344 N N . GLN A 1 81 ? 4.546 -5.135 -7.586 1.00 0.00 81 GLN A N 20
ATOM 30345 C CA . GLN A 1 81 ? 5.785 -4.575 -8.106 1.00 0.00 81 GLN A CA 20
ATOM 30346 C C . GLN A 1 81 ? 6.941 -4.797 -7.130 1.00 0.00 81 GLN A C 20
ATOM 30347 O O . GLN A 1 81 ? 8.106 -4.599 -7.475 1.00 0.00 81 GLN A O 20
ATOM 30361 N N . ALA A 1 82 ? 6.617 -5.216 -5.910 1.00 0.00 82 ALA A N 20
ATOM 30362 C CA . ALA A 1 82 ? 7.638 -5.544 -4.921 1.00 0.00 82 ALA A CA 20
ATOM 30363 C C . ALA A 1 82 ? 8.108 -6.983 -5.102 1.00 0.00 82 ALA A C 20
ATOM 30364 O O . ALA A 1 82 ? 9.084 -7.410 -4.486 1.00 0.00 82 ALA A O 20
ATOM 30371 N N . HIS A 1 83 ? 7.391 -7.717 -5.956 1.00 0.00 83 HIS A N 20
ATOM 30372 C CA . HIS A 1 83 ? 7.740 -9.095 -6.311 1.00 0.00 83 HIS A CA 20
ATOM 30373 C C . HIS A 1 83 ? 7.638 -10.028 -5.104 1.00 0.00 83 HIS A C 20
ATOM 30374 O O . HIS A 1 83 ? 8.279 -11.077 -5.064 1.00 0.00 83 HIS A O 20
ATOM 30389 N N . CYS A 1 84 ? 6.810 -9.656 -4.133 1.00 0.00 84 CYS A N 20
ATOM 30390 C CA . CYS A 1 84 ? 6.622 -10.466 -2.942 1.00 0.00 84 CYS A CA 20
ATOM 30391 C C . CYS A 1 84 ? 5.259 -10.179 -2.322 1.00 0.00 84 CYS A C 20
ATOM 30392 O O . CYS A 1 84 ? 5.097 -9.233 -1.553 1.00 0.00 84 CYS A O 20
ATOM 30400 N N . LEU A 1 85 ? 4.273 -10.979 -2.693 1.00 0.00 85 LEU A N 20
ATOM 30401 C CA . LEU A 1 85 ? 2.931 -10.838 -2.149 1.00 0.00 85 LEU A CA 20
ATOM 30402 C C . LEU A 1 85 ? 2.724 -11.806 -0.995 1.00 0.00 85 LEU A C 20
ATOM 30403 O O . LEU A 1 85 ? 3.199 -12.941 -1.041 1.00 0.00 85 LEU A O 20
ATOM 30419 N N . MET A 1 86 ? 2.016 -11.360 0.036 1.00 0.00 86 MET A N 20
ATOM 30420 C CA . MET A 1 86 ? 1.778 -12.196 1.208 1.00 0.00 86 MET A CA 20
ATOM 30421 C C . MET A 1 86 ? 0.807 -13.325 0.883 1.00 0.00 86 MET A C 20
ATOM 30422 O O . MET A 1 86 ? 0.934 -14.435 1.401 1.00 0.00 86 MET A O 20
ATOM 30436 N N . GLU A 1 87 ? -0.159 -13.038 0.025 1.00 0.00 87 GLU A N 20
ATOM 30437 C CA . GLU A 1 87 ? -1.178 -14.016 -0.324 1.00 0.00 87 GLU A CA 20
ATOM 30438 C C . GLU A 1 87 ? -0.638 -14.985 -1.370 1.00 0.00 87 GLU A C 20
ATOM 30439 O O . GLU A 1 87 ? 0.053 -14.572 -2.305 1.00 0.00 87 GLU A O 20
ATOM 30451 N N . ASP A 1 88 ? -0.954 -16.267 -1.189 1.00 0.00 88 ASP A N 20
ATOM 30452 C CA . ASP A 1 88 ? -0.399 -17.345 -2.009 1.00 0.00 88 ASP A CA 20
ATOM 30453 C C . ASP A 1 88 ? 1.125 -17.283 -1.993 1.00 0.00 88 ASP A C 20
ATOM 30454 O O . ASP A 1 88 ? 1.771 -17.026 -3.012 1.00 0.00 88 ASP A O 20
ATOM 30463 N N . LYS A 1 89 ? 1.685 -17.497 -0.810 1.00 0.00 89 LYS A N 20
ATOM 30464 C CA . LYS A 1 89 ? 3.122 -17.393 -0.597 1.00 0.00 89 LYS A CA 20
ATOM 30465 C C . LYS A 1 89 ? 3.649 -18.662 0.078 1.00 0.00 89 LYS A C 20
ATOM 30466 O O . LYS A 1 89 ? 4.836 -18.781 0.396 1.00 0.00 89 LYS A O 20
ATOM 30485 N N . ALA A 1 90 ? 2.765 -19.635 0.257 1.00 0.00 90 ALA A N 20
ATOM 30486 C CA . ALA A 1 90 ? 3.127 -20.897 0.894 1.00 0.00 90 ALA A CA 20
ATOM 30487 C C . ALA A 1 90 ? 3.809 -21.828 -0.105 1.00 0.00 90 ALA A C 20
ATOM 30488 O O . ALA A 1 90 ? 3.528 -23.029 -0.141 1.00 0.00 90 ALA A O 20
ATOM 30495 N N . GLU A 1 91 ? 4.723 -21.252 -0.892 1.00 0.00 91 GLU A N 20
ATOM 30496 C CA . GLU A 1 91 ? 5.440 -21.958 -1.952 1.00 0.00 91 GLU A CA 20
ATOM 30497 C C . GLU A 1 91 ? 4.509 -22.300 -3.109 1.00 0.00 91 GLU A C 20
ATOM 30498 O O . GLU A 1 91 ? 3.442 -22.886 -2.923 1.00 0.00 91 GLU A O 20
ATOM 30510 N N . ALA A 1 92 ? 4.915 -21.910 -4.305 1.00 0.00 92 ALA A N 20
ATOM 30511 C CA . ALA A 1 92 ? 4.105 -22.122 -5.491 1.00 0.00 92 ALA A CA 20
ATOM 30512 C C . ALA A 1 92 ? 4.716 -23.195 -6.387 1.00 0.00 92 ALA A C 20
ATOM 30513 O O . ALA A 1 92 ? 5.734 -22.966 -7.042 1.00 0.00 92 ALA A O 20
ATOM 30520 N N . PRO A 1 93 ? 4.117 -24.394 -6.401 1.00 0.00 93 PRO A N 20
ATOM 30521 C CA . PRO A 1 93 ? 4.572 -25.496 -7.247 1.00 0.00 93 PRO A CA 20
ATOM 30522 C C . PRO A 1 93 ? 4.046 -25.390 -8.678 1.00 0.00 93 PRO A C 20
ATOM 30523 O O . PRO A 1 93 ? 4.615 -25.965 -9.605 1.00 0.00 93 PRO A O 20
ATOM 30534 N N . ASN A 1 94 ? 2.953 -24.657 -8.844 1.00 0.00 94 ASN A N 20
ATOM 30535 C CA . ASN A 1 94 ? 2.319 -24.477 -10.149 1.00 0.00 94 ASN A CA 20
ATOM 30536 C C . ASN A 1 94 ? 1.956 -23.013 -10.349 1.00 0.00 94 ASN A C 20
ATOM 30537 O O . ASN A 1 94 ? 1.611 -22.320 -9.392 1.00 0.00 94 ASN A O 20
ATOM 30548 N N . THR A 1 95 ? 2.048 -22.541 -11.580 1.00 0.00 95 THR A N 20
ATOM 30549 C CA . THR A 1 95 ? 1.682 -21.170 -11.901 1.00 0.00 95 THR A CA 20
ATOM 30550 C C . THR A 1 95 ? 0.303 -21.129 -12.543 1.00 0.00 95 THR A C 20
ATOM 30551 O O . THR A 1 95 ? -0.277 -22.175 -12.841 1.00 0.00 95 THR A O 20
ATOM 30562 N N . ILE A 1 96 ? -0.219 -19.930 -12.773 1.00 0.00 96 ILE A N 20
ATOM 30563 C CA . ILE A 1 96 ? -1.529 -19.782 -13.401 1.00 0.00 96 ILE A CA 20
ATOM 30564 C C . ILE A 1 96 ? -1.480 -20.193 -14.873 1.00 0.00 96 ILE A C 20
ATOM 30565 O O . ILE A 1 96 ? -2.518 -20.376 -15.512 1.00 0.00 96 ILE A O 20
ATOM 30581 N N . ALA A 1 97 ? -0.268 -20.357 -15.393 1.00 0.00 97 ALA A N 20
ATOM 30582 C CA . ALA A 1 97 ? -0.068 -20.740 -16.784 1.00 0.00 97 ALA A CA 20
ATOM 30583 C C . ALA A 1 97 ? -0.298 -22.236 -16.991 1.00 0.00 97 ALA A C 20
ATOM 30584 O O . ALA A 1 97 ? -0.368 -22.713 -18.128 1.00 0.00 97 ALA A O 20
ATOM 30591 N N . SER A 1 98 ? -0.406 -22.980 -15.896 1.00 0.00 98 SER A N 20
ATOM 30592 C CA . SER A 1 98 ? -0.678 -24.406 -15.984 1.00 0.00 98 SER A CA 20
ATOM 30593 C C . SER A 1 98 ? -2.179 -24.637 -16.126 1.00 0.00 98 SER A C 20
ATOM 30594 O O . SER A 1 98 ? -2.940 -24.473 -15.171 1.00 0.00 98 SER A O 20
ATOM 30602 N N . GLY A 1 99 ? -2.602 -24.990 -17.328 1.00 0.00 99 GLY A N 20
ATOM 30603 C CA . GLY A 1 99 ? -4.013 -25.178 -17.592 1.00 0.00 99 GLY A CA 20
ATOM 30604 C C . GLY A 1 99 ? -4.310 -26.544 -18.166 1.00 0.00 99 GLY A C 20
ATOM 30605 O O . GLY A 1 99 ? -5.414 -26.797 -18.652 1.00 0.00 99 GLY A O 20
ATOM 30609 N N . SER A 1 100 ? -3.322 -27.421 -18.124 1.00 0.00 100 SER A N 20
ATOM 30610 C CA . SER A 1 100 ? -3.484 -28.780 -18.603 1.00 0.00 100 SER A CA 20
ATOM 30611 C C . SER A 1 100 ? -2.802 -29.758 -17.650 1.00 0.00 100 SER A C 20
ATOM 30612 O O . SER A 1 100 ? -1.584 -29.997 -17.795 1.00 0.00 100 SER A O 20
#

Solvent-accessible surface area: 7781 Å² total; per-residue (Å²): 228,181,104,169,38,114,167,154,20,90,24,81,10,92,112,78,9,23,9,30,28,141,164,51,50,84,124,99,11,57,1,2,99,64,0,45,57,22,3,101,124,141,16,72,47,160,55,82,183,19,25,114,97,4,38,156,56,2,115,21,2,66,137,61,117,28,55,11,87,110,5,68,97,32,7,78,57,5,3,166,67,7,151,4,79,88,145,140,158,73,177,83,102,142,124,135,114,86,68,185

Secondary structure (DSSP, 8-state):
---SS-SSSSSEEEEEEEEE-TTS-EEEEEEHHHHHHHHHH--S---SHHHHHHHHHHHHHHHT-S-HHHHHHHHHHHHHHHT-PPPP--SS----S---

Foldseek 3Di:
DDDPDQDQLFAFAPDWAWDQAPVRHTDTGGTLVVVLVCLVPGDPQDDPVLSVQLNVLSVVSSPHDDDRVNNVVSNQVSCVSVVDGPPPRPDDPDDPPDDD